Protein 7MBF (pdb70)

Structure (mmCIF, N/CA/C/O backbone):
data_7MBF
#
_entry.id   7MBF
#
_cell.length_a   78.936
_cell.length_b   90.937
_cell.length_c   144.801
_cell.angle_alpha   90.000
_cell.angle_beta   93.529
_cell.angle_gamma   90.000
#
_symmetry.space_group_name_H-M   'P 1 21 1'
#
loop_
_entity.id
_entity.type
_entity.pdbx_description
1 polymer 'NADPH-dependent codeinone reductase 1-3'
2 water water
#
loop_
_atom_site.group_PDB
_atom_site.id
_atom_site.type_symbol
_atom_site.label_atom_id
_atom_site.label_alt_id
_atom_site.label_comp_id
_atom_site.label_asym_id
_atom_site.label_entity_id
_atom_site.label_seq_id
_atom_site.pdbx_PDB_ins_code
_atom_site.Cartn_x
_atom_site.Cartn_y
_atom_site.Cartn_z
_atom_site.occupancy
_atom_site.B_iso_or_equiv
_atom_site.auth_seq_id
_atom_site.auth_comp_id
_atom_site.auth_asym_id
_atom_site.auth_atom_id
_atom_site.pdbx_PDB_model_num
ATOM 1 N N . GLY A 1 10 ? -24.48705 -16.85229 -3.51350 1.000 43.30778 5 GLY A N 1
ATOM 2 C CA . GLY A 1 10 ? -25.84516 -16.64098 -3.97939 1.000 39.16676 5 GLY A CA 1
ATOM 3 C C . GLY A 1 10 ? -26.33208 -17.73725 -4.90610 1.000 37.62345 5 GLY A C 1
ATOM 4 O O . GLY A 1 10 ? -25.94585 -18.89783 -4.76473 1.000 38.24227 5 GLY A O 1
ATOM 5 N N . VAL A 1 11 ? -27.18257 -17.36813 -5.85894 1.000 33.04340 6 VAL A N 1
ATOM 6 C CA . VAL A 1 11 ? -27.72676 -18.31705 -6.82692 1.000 21.80132 6 VAL A CA 1
ATOM 7 C C . VAL A 1 11 ? -26.66275 -18.62572 -7.87360 1.000 34.46968 6 VAL A C 1
ATOM 8 O O . VAL A 1 11 ? -26.23158 -17.72135 -8.60426 1.000 39.97709 6 VAL A O 1
ATOM 12 N N . PRO A 1 12 ? -26.21234 -19.87353 -7.98195 1.000 29.43106 7 PRO A N 1
ATOM 13 C CA . PRO A 1 12 ? -25.18447 -20.20240 -8.97461 1.000 29.88153 7 PRO A CA 1
ATOM 14 C C . PRO A 1 12 ? -25.69551 -20.03212 -10.39593 1.000 30.30747 7 PRO A C 1
ATOM 15 O O . PRO A 1 12 ? -26.88447 -20.19508 -10.68355 1.000 29.57783 7 PRO A O 1
ATOM 19 N N . MET A 1 13 ? -24.77131 -19.68683 -11.28786 1.000 33.45966 8 MET A N 1
ATOM 20 C CA . MET A 1 13 ? -25.07185 -19.53825 -12.70308 1.000 31.90155 8 MET A CA 1
ATOM 21 C C . MET A 1 13 ? -24.86849 -20.86342 -13.42373 1.000 31.05155 8 MET A C 1
ATOM 22 O O . MET A 1 13 ? -23.92571 -21.60541 -13.13360 1.000 30.44548 8 MET A O 1
ATOM 27 N N . ILE A 1 14 ? -25.76020 -21.15591 -14.36540 1.000 23.96307 9 ILE A N 1
ATOM 28 C CA . ILE A 1 14 ? -25.67117 -22.34621 -15.20146 1.000 24.45598 9 ILE A CA 1
ATOM 29 C C . ILE A 1 14 ? -25.27622 -21.90965 -16.60345 1.000 29.57610 9 ILE A C 1
ATOM 30 O O . ILE A 1 14 ? -25.92727 -21.04018 -17.19593 1.000 30.76834 9 ILE A O 1
ATOM 35 N N . THR A 1 15 ? -24.20549 -22.50355 -17.12645 1.000 30.16662 10 THR A N 1
ATOM 36 C CA . THR A 1 15 ? -23.72842 -22.19749 -18.47044 1.000 19.68252 10 THR A CA 1
ATOM 37 C C . THR A 1 15 ? -24.50323 -23.04335 -19.47133 1.000 24.39806 10 THR A C 1
ATOM 38 O O . THR A 1 15 ? -24.38478 -24.27348 -19.48257 1.000 29.60891 10 THR A O 1
ATOM 42 N N . LEU A 1 16 ? -25.30021 -22.38499 -20.30554 1.000 16.01981 11 LEU A N 1
ATOM 43 C CA . LEU A 1 16 ? -26.05894 -23.07449 -21.33230 1.000 29.16797 11 LEU A CA 1
ATOM 44 C C . LEU A 1 16 ? -25.14938 -23.43015 -22.51005 1.000 36.53639 11 LEU A C 1
ATOM 45 O O . LEU A 1 16 ? -23.98771 -23.02095 -22.58012 1.000 28.68422 11 LEU A O 1
ATOM 50 N N . SER A 1 17 ? -25.69493 -24.21054 -23.44771 1.000 29.26195 12 SER A N 1
ATOM 51 C CA . SER A 1 17 ? -24.86363 -24.76968 -24.50977 1.000 30.74808 12 SER A CA 1
ATOM 52 C C . SER A 1 17 ? -24.33500 -23.68971 -25.44490 1.000 38.07382 12 SER A C 1
ATOM 53 O O . SER A 1 17 ? -23.30177 -23.88464 -26.09415 1.000 33.76727 12 SER A O 1
ATOM 56 N N . SER A 1 18 ? -25.02690 -22.55574 -25.54293 1.000 40.42482 13 SER A N 1
ATOM 57 C CA . SER A 1 18 ? -24.60084 -21.46725 -26.41413 1.000 24.97955 13 SER A CA 1
ATOM 58 C C . SER A 1 18 ? -23.63836 -20.49886 -25.73277 1.000 27.99687 13 SER A C 1
ATOM 59 O O . SER A 1 18 ? -23.24628 -19.49889 -26.34523 1.000 26.84976 13 SER A O 1
ATOM 62 N N . GLY A 1 19 ? -23.24283 -20.77221 -24.49139 1.000 34.52300 14 GLY A N 1
ATOM 63 C CA . GLY A 1 19 ? -22.39194 -19.87715 -23.73694 1.000 30.87977 14 GLY A CA 1
ATOM 64 C C . GLY A 1 19 ? -23.12041 -18.86820 -22.87554 1.000 34.58944 14 GLY A C 1
ATOM 65 O O . GLY A 1 19 ? -22.46163 -18.08593 -22.17819 1.000 27.48076 14 GLY A O 1
ATOM 66 N N . ILE A 1 20 ? -24.45026 -18.86023 -22.89787 1.000 32.51659 15 ILE A N 1
ATOM 67 C CA . ILE A 1 20 ? -25.23213 -17.88534 -22.14541 1.000 42.58010 15 ILE A CA 1
ATOM 68 C C . ILE A 1 20 ? -25.36046 -18.35871 -20.70484 1.000 32.68489 15 ILE A C 1
ATOM 69 O O . ILE A 1 20 ? -25.66951 -19.52858 -20.45231 1.000 21.88826 15 ILE A O 1
ATOM 74 N N . ARG A 1 21 ? -25.10722 -17.45838 -19.75524 1.000 28.65357 16 ARG A N 1
ATOM 75 C CA . ARG A 1 21 ? -25.22299 -17.80417 -18.34505 1.000 36.67455 16 ARG A CA 1
ATOM 76 C C . ARG A 1 21 ? -26.67389 -17.68879 -17.90728 1.000 33.98140 16 ARG A C 1
ATOM 77 O O . ARG A 1 21 ? -27.40382 -16.79574 -18.35007 1.000 33.10479 16 ARG A O 1
ATOM 85 N N . MET A 1 22 ? -27.08903 -18.60486 -17.03649 1.000 30.56135 17 MET A N 1
ATOM 86 C CA . MET A 1 22 ? -28.46439 -18.66900 -16.58623 1.000 25.62913 17 MET A CA 1
ATOM 87 C C . MET A 1 22 ? -28.48263 -18.83031 -15.07171 1.000 24.45855 17 MET A C 1
ATOM 88 O O . MET A 1 22 ? -27.81084 -19.73000 -14.53662 1.000 37.81166 17 MET A O 1
ATOM 93 N N . PRO A 1 23 ? -29.21408 -17.98744 -14.34848 1.000 25.56659 18 PRO A N 1
ATOM 94 C CA . PRO A 1 23 ? -29.41078 -18.23033 -12.91414 1.000 29.26175 18 PRO A CA 1
ATOM 95 C C . PRO A 1 23 ? -30.16815 -19.53326 -12.70496 1.000 23.61028 18 PRO A C 1
ATOM 96 O O . PRO A 1 23 ? -31.24782 -19.73923 -13.26524 1.000 23.51077 18 PRO A O 1
ATOM 100 N N . ALA A 1 24 ? -29.58286 -20.42073 -11.89519 1.000 25.29781 19 ALA A N 1
ATOM 101 C CA . ALA A 1 24 ? -30.11872 -21.77113 -11.75027 1.000 19.36193 19 ALA A CA 1
ATOM 102 C C . ALA A 1 24 ? -31.53334 -21.77200 -11.18571 1.000 32.66660 19 ALA A C 1
ATOM 103 O O . ALA A 1 24 ? -32.32373 -22.67107 -11.49647 1.000 35.15642 19 ALA A O 1
ATOM 105 N N . LEU A 1 25 ? -31.87266 -20.78481 -10.36162 1.000 27.57606 20 LEU A N 1
ATOM 106 C CA . LEU A 1 25 ? -33.18164 -20.70127 -9.72703 1.000 20.57988 20 LEU A CA 1
ATOM 107 C C . LEU A 1 25 ? -33.90216 -19.46204 -10.23694 1.000 27.02754 20 LEU A C 1
ATOM 108 O O . LEU A 1 25 ? -33.38951 -18.34488 -10.11211 1.000 25.95202 20 LEU A O 1
ATOM 113 N N . GLY A 1 26 ? -35.09163 -19.66253 -10.81054 1.000 24.95099 21 GLY A N 1
ATOM 114 C CA . GLY A 1 26 ? -35.92167 -18.57765 -11.27848 1.000 21.48798 21 GLY A CA 1
ATOM 115 C C . GLY A 1 26 ? -37.29046 -18.60967 -10.61215 1.000 34.48076 21 GLY A C 1
ATOM 116 O O . GLY A 1 26 ? -37.65823 -19.57237 -9.92701 1.000 29.73308 21 GLY A O 1
ATOM 117 N N . MET A 1 27 ? -38.04480 -17.53278 -10.82055 1.000 24.97026 22 MET A N 1
ATOM 118 C CA . MET A 1 27 ? -39.39747 -17.40352 -10.29402 1.000 31.87740 22 MET A CA 1
ATOM 119 C C . MET A 1 27 ? -40.37061 -17.20756 -11.44441 1.000 35.54793 22 MET A C 1
ATOM 120 O O . MET A 1 27 ? -40.19655 -16.29563 -12.25716 1.000 34.09403 22 MET A O 1
ATOM 125 N N . GLY A 1 28 ? -41.39745 -18.05816 -11.49988 1.000 33.24366 23 GLY A N 1
ATOM 126 C CA . GLY A 1 28 ? -42.39006 -17.99209 -12.54979 1.000 41.21079 23 GLY A CA 1
ATOM 127 C C . GLY A 1 28 ? -43.62432 -17.20610 -12.14405 1.000 33.73979 23 GLY A C 1
ATOM 128 O O . GLY A 1 28 ? -43.71019 -16.62478 -11.06135 1.000 36.34901 23 GLY A O 1
ATOM 129 N N . THR A 1 29 ? -44.59903 -17.18813 -13.05017 1.000 33.94107 24 THR A N 1
ATOM 130 C CA . THR A 1 29 ? -45.86307 -16.50082 -12.84122 1.000 55.28892 24 THR A CA 1
ATOM 131 C C . THR A 1 29 ? -46.97028 -17.52042 -12.61937 1.000 55.73298 24 THR A C 1
ATOM 132 O O . THR A 1 29 ? -46.93963 -18.62010 -13.17865 1.000 47.49818 24 THR A O 1
ATOM 136 N N . ALA A 1 30 ? -47.95110 -17.14477 -11.79738 1.000 52.72902 25 ALA A N 1
ATOM 137 C CA . ALA A 1 30 ? -49.10594 -18.00617 -11.56520 1.000 43.90357 25 ALA A CA 1
ATOM 138 C C . ALA A 1 30 ? -49.81612 -18.30847 -12.88039 1.000 35.46716 25 ALA A C 1
ATOM 139 O O . ALA A 1 30 ? -50.12324 -17.40247 -13.66146 1.000 35.22960 25 ALA A O 1
ATOM 141 N N . GLU A 1 31 ? -50.07584 -19.59200 -13.12453 1.000 34.79223 26 GLU A N 1
ATOM 142 C CA . GLU A 1 31 ? -50.60968 -20.04588 -14.40859 1.000 46.79861 26 GLU A CA 1
ATOM 143 C C . GLU A 1 31 ? -52.10856 -19.75324 -14.53249 1.000 57.85138 26 GLU A C 1
ATOM 144 O O . GLU A 1 31 ? -52.92711 -20.65001 -14.73595 1.000 62.67724 26 GLU A O 1
ATOM 150 N N . THR A 1 32 ? -52.45777 -18.47295 -14.41633 1.000 64.00053 27 THR A N 1
ATOM 151 C CA . THR A 1 32 ? -53.82996 -18.01217 -14.57073 1.000 71.43865 27 THR A CA 1
ATOM 152 C C . THR A 1 32 ? -53.94859 -17.27457 -15.89708 1.000 66.85773 27 THR A C 1
ATOM 153 O O . THR A 1 32 ? -53.30521 -16.23727 -16.09350 1.000 47.94298 27 THR A O 1
ATOM 157 N N . MET A 1 33 ? -54.76120 -17.81150 -16.80714 1.000 61.19418 28 MET A N 1
ATOM 158 C CA . MET A 1 33 ? -54.98893 -17.17405 -18.10460 1.000 66.40629 28 MET A CA 1
ATOM 159 C C . MET A 1 33 ? -55.93489 -15.98218 -18.01419 1.000 73.67111 28 MET A C 1
ATOM 160 O O . MET A 1 33 ? -56.73511 -15.74255 -18.92149 1.000 79.22726 28 MET A O 1
ATOM 165 N N . VAL A 1 34 ? -55.85941 -15.22767 -16.91997 1.000 74.78969 29 VAL A N 1
ATOM 166 C CA . VAL A 1 34 ? -56.66261 -14.02975 -16.71435 1.000 55.48866 29 VAL A CA 1
ATOM 167 C C . VAL A 1 34 ? -55.70312 -12.84686 -16.64313 1.000 55.71675 29 VAL A C 1
ATOM 168 O O . VAL A 1 34 ? -54.48212 -13.02619 -16.71621 1.000 75.04405 29 VAL A O 1
ATOM 172 N N . LYS A 1 35 ? -56.24121 -11.63425 -16.50712 1.000 47.15404 30 LYS A N 1
ATOM 173 C CA . LYS A 1 35 ? -55.43802 -10.41957 -16.41704 1.000 49.67684 30 LYS A CA 1
ATOM 174 C C . LYS A 1 35 ? -54.48191 -10.45187 -15.22902 1.000 50.79179 30 LYS A C 1
ATOM 175 O O . LYS A 1 35 ? -54.50167 -11.39075 -14.42596 1.000 58.22937 30 LYS A O 1
ATOM 181 N N . GLY A 1 36 ? -53.64927 -9.42570 -15.10506 1.000 59.50610 31 GLY A N 1
ATOM 182 C CA . GLY A 1 36 ? -52.62753 -9.36069 -14.06971 1.000 55.99879 31 GLY A CA 1
ATOM 183 C C . GLY A 1 36 ? -53.02732 -8.41070 -12.95472 1.000 63.93544 31 GLY A C 1
ATOM 184 O O . GLY A 1 36 ? -53.52368 -7.31163 -13.21220 1.000 76.08267 31 GLY A O 1
ATOM 185 N N . THR A 1 37 ? -52.80265 -8.84482 -11.71829 1.000 62.68371 32 THR A N 1
ATOM 186 C CA . THR A 1 37 ? -53.04690 -8.01942 -10.54533 1.000 56.95067 32 THR A CA 1
ATOM 187 C C . THR A 1 37 ? -51.81173 -7.19690 -10.20064 1.000 56.13011 32 THR A C 1
ATOM 188 O O . THR A 1 37 ? -50.68372 -7.55705 -10.54806 1.000 62.97651 32 THR A O 1
ATOM 192 N N . GLU A 1 38 ? -52.03868 -6.07962 -9.50761 1.000 52.31603 33 GLU A N 1
ATOM 193 C CA . GLU A 1 38 ? -50.93669 -5.27712 -8.99350 1.000 52.34599 33 GLU A CA 1
ATOM 194 C C . GLU A 1 38 ? -50.26064 -5.93112 -7.79573 1.000 47.29645 33 GLU A C 1
ATOM 195 O O . GLU A 1 38 ? -49.17236 -5.49001 -7.40250 1.000 54.24746 33 GLU A O 1
ATOM 201 N N . ARG A 1 39 ? -50.87986 -6.96082 -7.20777 1.000 33.77232 34 ARG A N 1
ATOM 202 C CA . ARG A 1 39 ? -50.20793 -7.79185 -6.21821 1.000 43.84844 34 ARG A CA 1
ATOM 203 C C . ARG A 1 39 ? -49.22211 -8.75804 -6.85452 1.000 43.31937 34 ARG A C 1
ATOM 204 O O . ARG A 1 39 ? -48.26468 -9.16861 -6.19035 1.000 47.17938 34 ARG A O 1
ATOM 212 N N . GLU A 1 40 ? -49.43030 -9.11947 -8.12331 1.000 44.79709 35 GLU A N 1
ATOM 213 C CA . GLU A 1 40 ? -48.41419 -9.86664 -8.85677 1.000 41.55191 35 GLU A CA 1
ATOM 214 C C . GLU A 1 40 ? -47.19721 -8.99450 -9.12811 1.000 42.38742 35 GLU A C 1
ATOM 215 O O . GLU A 1 40 ? -46.05315 -9.44048 -8.97863 1.000 37.34679 35 GLU A O 1
ATOM 221 N N . LYS A 1 41 ? -47.43084 -7.74628 -9.54539 1.000 47.32752 36 LYS A N 1
ATOM 222 C CA . LYS A 1 41 ? -46.32962 -6.82492 -9.80655 1.000 25.33543 36 LYS A CA 1
ATOM 223 C C . LYS A 1 41 ? -45.49274 -6.60724 -8.55336 1.000 37.35747 36 LYS A C 1
ATOM 224 O O . LYS A 1 41 ? -44.25698 -6.59945 -8.61353 1.000 29.09072 36 LYS A O 1
ATOM 230 N N . LEU A 1 42 ? -46.15035 -6.43990 -7.40404 1.000 35.22565 37 LEU A N 1
ATOM 231 C CA . LEU A 1 42 ? -45.42068 -6.23056 -6.15887 1.000 28.73003 37 LEU A CA 1
ATOM 232 C C . LEU A 1 42 ? -44.68681 -7.48888 -5.71329 1.000 34.53280 37 LEU A C 1
ATOM 233 O O . LEU A 1 42 ? -43.68499 -7.39618 -4.99533 1.000 37.83433 37 LEU A O 1
ATOM 238 N N . ALA A 1 43 ? -45.16323 -8.66753 -6.11976 1.000 25.89509 38 ALA A N 1
ATOM 239 C CA . ALA A 1 43 ? -44.44062 -9.89392 -5.80055 1.000 30.95618 38 ALA A CA 1
ATOM 240 C C . ALA A 1 43 ? -43.16664 -10.01121 -6.62848 1.000 25.47148 38 ALA A C 1
ATOM 241 O O . ALA A 1 43 ? -42.12578 -10.44096 -6.11702 1.000 22.26662 38 ALA A O 1
ATOM 243 N N . PHE A 1 44 ? -43.22985 -9.63482 -7.90905 1.000 25.62530 39 PHE A N 1
ATOM 244 C CA . PHE A 1 44 ? -42.02937 -9.61473 -8.74089 1.000 32.41304 39 PHE A CA 1
ATOM 245 C C . PHE A 1 44 ? -41.00657 -8.62366 -8.20203 1.000 32.50607 39 PHE A C 1
ATOM 246 O O . PHE A 1 44 ? -39.81186 -8.93077 -8.11493 1.000 28.15030 39 PHE A O 1
ATOM 254 N N . LEU A 1 45 ? -41.46015 -7.41772 -7.84935 1.000 28.26785 40 LEU A N 1
ATOM 255 C CA . LEU A 1 45 ? -40.55424 -6.41412 -7.30174 1.000 20.64130 40 LEU A CA 1
ATOM 256 C C . LEU A 1 45 ? -39.94824 -6.88264 -5.98617 1.000 23.03392 40 LEU A C 1
ATOM 257 O O . LEU A 1 45 ? -38.78062 -6.59815 -5.69470 1.000 24.35892 40 LEU A O 1
ATOM 262 N N . LYS A 1 46 ? -40.72648 -7.60783 -5.17923 1.000 36.83116 41 LYS A N 1
ATOM 263 C CA . LYS A 1 46 ? -40.19773 -8.13115 -3.92479 1.000 24.19463 41 LYS A CA 1
ATOM 264 C C . LYS A 1 46 ? -39.13774 -9.19531 -4.17795 1.000 26.55990 41 LYS A C 1
ATOM 265 O O . LYS A 1 46 ? -38.13433 -9.26217 -3.45910 1.000 30.39862 41 LYS A O 1
ATOM 271 N N . ALA A 1 47 ? -39.33821 -10.02966 -5.20166 1.000 38.85505 42 ALA A N 1
ATOM 272 C CA . ALA A 1 47 ? -38.35150 -11.05523 -5.52548 1.000 27.91630 42 ALA A CA 1
ATOM 273 C C . ALA A 1 47 ? -37.02965 -10.43334 -5.95546 1.000 27.36924 42 ALA A C 1
ATOM 274 O O . ALA A 1 47 ? -35.95576 -10.92534 -5.58914 1.000 31.27920 42 ALA A O 1
ATOM 276 N N . ILE A 1 48 ? -37.08762 -9.35230 -6.73718 1.000 29.24101 43 ILE A N 1
ATOM 277 C CA . ILE A 1 48 ? -35.86775 -8.65250 -7.13143 1.000 25.82500 43 ILE A CA 1
ATOM 278 C C . ILE A 1 48 ? -35.16059 -8.09054 -5.90608 1.000 28.33498 43 ILE A C 1
ATOM 279 O O . ILE A 1 48 ? -33.93153 -8.16857 -5.78695 1.000 27.22164 43 ILE A O 1
ATOM 284 N N . GLU A 1 49 ? -35.92790 -7.52643 -4.97084 1.000 36.38105 44 GLU A N 1
ATOM 285 C CA . GLU A 1 49 ? -35.34330 -6.98287 -3.75022 1.000 34.01106 44 GLU A CA 1
ATOM 286 C C . GLU A 1 49 ? -34.71702 -8.07505 -2.89217 1.000 33.14333 44 GLU A C 1
ATOM 287 O O . GLU A 1 49 ? -33.71128 -7.83259 -2.21475 1.000 41.04533 44 GLU A O 1
ATOM 293 N N . VAL A 1 50 ? -35.28648 -9.28033 -2.91432 1.000 44.31750 45 VAL A N 1
ATOM 294 C CA . VAL A 1 50 ? -34.74838 -10.37493 -2.11241 1.000 34.35142 45 VAL A CA 1
ATOM 295 C C . VAL A 1 50 ? -33.48388 -10.94976 -2.74408 1.000 36.41055 45 VAL A C 1
ATOM 296 O O . VAL A 1 50 ? -32.53607 -11.31699 -2.04014 1.000 39.72631 45 VAL A O 1
ATOM 300 N N . GLY A 1 51 ? -33.43932 -11.03569 -4.07172 1.000 29.65284 46 GLY A N 1
ATOM 301 C CA . GLY A 1 51 ? -32.23728 -11.49330 -4.74184 1.000 31.87823 46 GLY A CA 1
ATOM 302 C C . GLY A 1 51 ? -32.48879 -12.37137 -5.95096 1.000 20.61047 46 GLY A C 1
ATOM 303 O O . GLY A 1 51 ? -31.59406 -13.09985 -6.38907 1.000 23.85612 46 GLY A O 1
ATOM 304 N N . TYR A 1 52 ? -33.70181 -12.32142 -6.49565 1.000 28.78443 47 TYR A N 1
ATOM 305 C CA . TYR A 1 52 ? -34.03875 -13.06517 -7.70242 1.000 22.31800 47 TYR A CA 1
ATOM 306 C C . TYR A 1 52 ? -33.66126 -12.24941 -8.93070 1.000 27.04402 47 TYR A C 1
ATOM 307 O O . TYR A 1 52 ? -33.94904 -11.05030 -9.00000 1.000 35.28209 47 TYR A O 1
ATOM 316 N N . ARG A 1 53 ? -33.01610 -12.90416 -9.89730 1.000 24.49058 48 ARG A N 1
ATOM 317 C CA . ARG A 1 53 ? -32.67624 -12.28096 -11.16720 1.000 20.19666 48 ARG A CA 1
ATOM 318 C C . ARG A 1 53 ? -33.23411 -13.01807 -12.37430 1.000 19.02586 48 ARG A C 1
ATOM 319 O O . ARG A 1 53 ? -33.30280 -12.42705 -13.45704 1.000 20.21364 48 ARG A O 1
ATOM 327 N N . HIS A 1 54 ? -33.63770 -14.27527 -12.21967 1.000 21.41505 49 HIS A N 1
ATOM 328 C CA . HIS A 1 54 ? -34.22207 -15.06872 -13.29248 1.000 16.81814 49 HIS A CA 1
ATOM 329 C C . HIS A 1 54 ? -35.73511 -15.08740 -13.11196 1.000 19.34127 49 HIS A C 1
ATOM 330 O O . HIS A 1 54 ? -36.23365 -15.53944 -12.07665 1.000 27.86857 49 HIS A O 1
ATOM 337 N N . PHE A 1 55 ? -36.46005 -14.59706 -14.11411 1.000 21.25068 50 PHE A N 1
ATOM 338 C CA . PHE A 1 55 ? -37.91347 -14.54632 -14.07172 1.000 18.89326 50 PHE A CA 1
ATOM 339 C C . PHE A 1 55 ? -38.48239 -15.16623 -15.33735 1.000 25.17021 50 PHE A C 1
ATOM 340 O O . PHE A 1 55 ? -37.96185 -14.95187 -16.43602 1.000 36.71470 50 PHE A O 1
ATOM 348 N N . ASP A 1 56 ? -39.55563 -15.93539 -15.17185 1.000 28.66451 51 ASP A N 1
ATOM 349 C CA . ASP A 1 56 ? -40.09659 -16.78481 -16.22783 1.000 33.77669 51 ASP A CA 1
ATOM 350 C C . ASP A 1 56 ? -41.59015 -16.51529 -16.35151 1.000 39.37256 51 ASP A C 1
ATOM 351 O O . ASP A 1 56 ? -42.36835 -16.90455 -15.47518 1.000 39.05509 51 ASP A O 1
ATOM 356 N N . THR A 1 57 ? -41.99170 -15.85493 -17.43009 1.000 25.86100 52 THR A N 1
ATOM 357 C CA . THR A 1 57 ? -43.39436 -15.56280 -17.69000 1.000 34.59665 52 THR A CA 1
ATOM 358 C C . THR A 1 57 ? -43.84641 -16.28310 -18.95706 1.000 38.62511 52 THR A C 1
ATOM 359 O O . THR A 1 57 ? -43.09736 -17.04711 -19.57083 1.000 41.02915 52 THR A O 1
ATOM 363 N N . ALA A 1 58 ? -45.09715 -16.03521 -19.33734 1.000 37.09407 53 ALA A N 1
ATOM 364 C CA . ALA A 1 58 ? -45.66130 -16.58525 -20.55886 1.000 26.97805 53 ALA A CA 1
ATOM 365 C C . ALA A 1 58 ? -46.77320 -15.66421 -21.03328 1.000 37.34188 53 ALA A C 1
ATOM 366 O O . ALA A 1 58 ? -47.47310 -15.04705 -20.22579 1.000 46.62240 53 ALA A O 1
ATOM 368 N N . ALA A 1 59 ? -46.92598 -15.57362 -22.35599 1.000 46.30271 54 ALA A N 1
ATOM 369 C CA . ALA A 1 59 ? -47.95055 -14.70769 -22.92639 1.000 52.00102 54 ALA A CA 1
ATOM 370 C C . ALA A 1 59 ? -49.35900 -15.22858 -22.67405 1.000 42.78000 54 ALA A C 1
ATOM 371 O O . ALA A 1 59 ? -50.32286 -14.47101 -22.82813 1.000 49.79012 54 ALA A O 1
ATOM 373 N N . ALA A 1 60 ? -49.49996 -16.49640 -22.28760 1.000 28.73087 55 ALA A N 1
ATOM 374 C CA . ALA A 1 60 ? -50.81053 -17.09042 -22.06290 1.000 40.11241 55 ALA A CA 1
ATOM 375 C C . ALA A 1 60 ? -51.42032 -16.71109 -20.72011 1.000 48.31855 55 ALA A C 1
ATOM 376 O O . ALA A 1 60 ? -52.57290 -17.07266 -20.45988 1.000 47.01126 55 ALA A O 1
ATOM 378 N N . TYR A 1 61 ? -50.68714 -15.99708 -19.86806 1.000 38.05619 56 TYR A N 1
ATOM 379 C CA . TYR A 1 61 ? -51.16007 -15.64297 -18.53718 1.000 36.81675 56 TYR A CA 1
ATOM 380 C C . TYR A 1 61 ? -51.43000 -14.15121 -18.38990 1.000 55.03621 56 TYR A C 1
ATOM 381 O O . TYR A 1 61 ? -51.81533 -13.70875 -17.30121 1.000 63.73264 56 TYR A O 1
ATOM 390 N N . GLN A 1 62 ? -51.24552 -13.37482 -19.46351 1.000 45.49923 57 GLN A N 1
ATOM 391 C CA . GLN A 1 62 ? -51.40337 -11.92100 -19.47128 1.000 56.41940 57 GLN A CA 1
ATOM 392 C C . GLN A 1 62 ? -50.83852 -11.27805 -18.21012 1.000 55.49651 57 GLN A C 1
ATOM 393 O O . GLN A 1 62 ? -51.46216 -10.38827 -17.62148 1.000 59.81556 57 GLN A O 1
ATOM 399 N N . SER A 1 63 ? -49.66479 -11.73778 -17.78366 1.000 57.51259 58 SER A N 1
ATOM 400 C CA . SER A 1 63 ? -48.98093 -11.18369 -16.62497 1.000 53.66021 58 SER A CA 1
ATOM 401 C C . SER A 1 63 ? -47.65812 -10.53737 -17.00775 1.000 48.69946 58 SER A C 1
ATOM 402 O O . SER A 1 63 ? -46.90347 -10.11819 -16.12091 1.000 54.30069 58 SER A O 1
ATOM 405 N N . GLU A 1 64 ? -47.36001 -10.44949 -18.30654 1.000 49.52393 59 GLU A N 1
ATOM 406 C CA . GLU A 1 64 ? -46.09640 -9.87304 -18.75203 1.000 44.87219 59 GLU A CA 1
ATOM 407 C C . GLU A 1 64 ? -45.99885 -8.39713 -18.38741 1.000 46.40590 59 GLU A C 1
ATOM 408 O O . GLU A 1 64 ? -44.92348 -7.91674 -18.01025 1.000 39.32156 59 GLU A O 1
ATOM 414 N N . GLU A 1 65 ? -47.11021 -7.66224 -18.48630 1.000 52.50300 60 GLU A N 1
ATOM 415 C CA . GLU A 1 65 ? -47.07589 -6.24064 -18.15983 1.000 59.49251 60 GLU A CA 1
ATOM 416 C C . GLU A 1 65 ? -46.80322 -6.01374 -16.67855 1.000 49.54916 60 GLU A C 1
ATOM 417 O O . GLU A 1 65 ? -46.25131 -4.97304 -16.30482 1.000 54.16966 60 GLU A O 1
ATOM 423 N N . CYS A 1 66 ? -47.16680 -6.97338 -15.82546 1.000 33.73822 61 CYS A N 1
ATOM 424 C CA . CYS A 1 66 ? -46.84892 -6.84994 -14.40744 1.000 49.88767 61 CYS A CA 1
ATOM 425 C C . CYS A 1 66 ? -45.35823 -7.04001 -14.16472 1.000 34.99453 61 CYS A C 1
ATOM 426 O O . CYS A 1 66 ? -44.77062 -6.36521 -13.31130 1.000 36.58249 61 CYS A O 1
ATOM 429 N N . LEU A 1 67 ? -44.73002 -7.95593 -14.90592 1.000 48.23354 62 LEU A N 1
ATOM 430 C CA . LEU A 1 67 ? -43.28272 -8.10752 -14.81695 1.000 32.70806 62 LEU A CA 1
ATOM 431 C C . LEU A 1 67 ? -42.56199 -6.92963 -15.45927 1.000 40.58330 62 LEU A C 1
ATOM 432 O O . LEU A 1 67 ? -41.49345 -6.52678 -14.98686 1.000 38.96244 62 LEU A O 1
ATOM 437 N N . GLY A 1 68 ? -43.12958 -6.36281 -16.52599 1.000 44.60674 63 GLY A N 1
ATOM 438 C CA . GLY A 1 68 ? -42.52862 -5.18571 -17.13123 1.000 35.46076 63 GLY A CA 1
ATOM 439 C C . GLY A 1 68 ? -42.56199 -3.97906 -16.21312 1.000 41.38688 63 GLY A C 1
ATOM 440 O O . GLY A 1 68 ? -41.59521 -3.21487 -16.14210 1.000 38.20260 63 GLY A O 1
ATOM 441 N N . GLU A 1 69 ? -43.67451 -3.78949 -15.49858 1.000 49.02637 64 GLU A N 1
ATOM 442 C CA . GLU A 1 69 ? -43.74986 -2.71117 -14.51805 1.000 31.38527 64 GLU A CA 1
ATOM 443 C C . GLU A 1 69 ? -42.80124 -2.95824 -13.35252 1.000 31.21228 64 GLU A C 1
ATOM 444 O O . GLU A 1 69 ? -42.19150 -2.01764 -12.83022 1.000 45.75227 64 GLU A O 1
ATOM 450 N N . ALA A 1 70 ? -42.66472 -4.21702 -12.93030 1.000 34.00401 65 ALA A N 1
ATOM 451 C CA . ALA A 1 70 ? -41.80210 -4.52516 -11.79485 1.000 27.90065 65 ALA A CA 1
ATOM 452 C C . ALA A 1 70 ? -40.33293 -4.33004 -12.14414 1.000 34.89556 65 ALA A C 1
ATOM 453 O O . ALA A 1 70 ? -39.55003 -3.86274 -11.30918 1.000 42.70339 65 ALA A O 1
ATOM 455 N N . ILE A 1 71 ? -39.93809 -4.68896 -13.36878 1.000 32.56905 66 ILE A N 1
ATOM 456 C CA . ILE A 1 71 ? -38.56545 -4.44814 -13.80650 1.000 27.42384 66 ILE A CA 1
ATOM 457 C C . ILE A 1 71 ? -38.28170 -2.95340 -13.85576 1.000 36.34160 66 ILE A C 1
ATOM 458 O O . ILE A 1 71 ? -37.22615 -2.48978 -13.40524 1.000 29.83500 66 ILE A O 1
ATOM 463 N N . ALA A 1 72 ? -39.22428 -2.17597 -14.39480 1.000 38.11788 67 ALA A N 1
ATOM 464 C CA . ALA A 1 72 ? -39.03430 -0.73327 -14.50081 1.000 24.83845 67 ALA A CA 1
ATOM 465 C C . ALA A 1 72 ? -38.85776 -0.09871 -13.12708 1.000 33.79521 67 ALA A C 1
ATOM 466 O O . ALA A 1 72 ? -37.96001 0.72607 -12.92253 1.000 34.67624 67 ALA A O 1
ATOM 468 N N . GLU A 1 73 ? -39.70202 -0.48086 -12.16574 1.000 32.70644 68 GLU A N 1
ATOM 469 C CA . GLU A 1 73 ? -39.59896 0.09522 -10.82937 1.000 28.96878 68 GLU A CA 1
ATOM 470 C C . GLU A 1 73 ? -38.39418 -0.44648 -10.07029 1.000 29.73199 68 GLU A C 1
ATOM 471 O O . GLU A 1 73 ? -37.84952 0.24706 -9.20352 1.000 32.04352 68 GLU A O 1
ATOM 477 N N . ALA A 1 74 ? -37.96415 -1.67412 -10.37462 1.000 29.50354 69 ALA A N 1
ATOM 478 C CA . ALA A 1 74 ? -36.74564 -2.19440 -9.76291 1.000 33.32811 69 ALA A CA 1
ATOM 479 C C . ALA A 1 74 ? -35.51942 -1.41331 -10.21220 1.000 35.98896 69 ALA A C 1
ATOM 480 O O . ALA A 1 74 ? -34.57109 -1.24679 -9.43526 1.000 34.67894 69 ALA A O 1
ATOM 482 N N . LEU A 1 75 ? -35.51844 -0.93177 -11.45739 1.000 28.81398 70 LEU A N 1
ATOM 483 C CA . LEU A 1 75 ? -34.44269 -0.06040 -11.91451 1.000 31.45731 70 LEU A CA 1
ATOM 484 C C . LEU A 1 75 ? -34.57043 1.33854 -11.32469 1.000 32.59574 70 LEU A C 1
ATOM 485 O O . LEU A 1 75 ? -33.55560 1.98785 -11.04707 1.000 44.35681 70 LEU A O 1
ATOM 490 N N . GLN A 1 76 ? -35.80068 1.81250 -11.11634 1.000 31.05810 71 GLN A N 1
ATOM 491 C CA . GLN A 1 76 ? -35.99559 3.11651 -10.48996 1.000 29.09041 71 GLN A CA 1
ATOM 492 C C . GLN A 1 76 ? -35.51307 3.11312 -9.04589 1.000 30.24384 71 GLN A C 1
ATOM 493 O O . GLN A 1 76 ? -34.92845 4.09726 -8.57896 1.000 31.50034 71 GLN A O 1
ATOM 499 N N . LEU A 1 77 ? -35.75222 2.02091 -8.32410 1.000 27.42098 72 LEU A N 1
ATOM 500 C CA . LEU A 1 77 ? -35.40662 1.92640 -6.91251 1.000 29.79260 72 LEU A CA 1
ATOM 501 C C . LEU A 1 77 ? -33.96507 1.49817 -6.67369 1.000 35.37175 72 LEU A C 1
ATOM 502 O O . LEU A 1 77 ? -33.57462 1.31514 -5.51599 1.000 43.49381 72 LEU A O 1
ATOM 507 N N . GLY A 1 78 ? -33.16931 1.33118 -7.72771 1.000 39.11312 73 GLY A N 1
ATOM 508 C CA . GLY A 1 78 ? -31.78569 0.93838 -7.55661 1.000 28.13488 73 GLY A CA 1
ATOM 509 C C . GLY A 1 78 ? -31.57108 -0.47018 -7.05479 1.000 40.68770 73 GLY A C 1
ATOM 510 O O . GLY A 1 78 ? -30.44465 -0.81154 -6.68095 1.000 45.47464 73 GLY A O 1
ATOM 511 N N . LEU A 1 79 ? -32.61849 -1.29913 -7.02359 1.000 40.87460 74 LEU A N 1
ATOM 512 C CA . LEU A 1 79 ? -32.44765 -2.69179 -6.62136 1.000 39.08481 74 LEU A CA 1
ATOM 513 C C . LEU A 1 79 ? -31.53288 -3.42730 -7.59192 1.000 42.57231 74 LEU A C 1
ATOM 514 O O . LEU A 1 79 ? -30.66177 -4.20051 -7.17587 1.000 28.99156 74 LEU A O 1
ATOM 519 N N . ILE A 1 80 ? -31.71882 -3.19885 -8.88833 1.000 43.20317 75 ILE A N 1
ATOM 520 C CA . ILE A 1 80 ? -30.78025 -3.62485 -9.91580 1.000 39.34692 75 ILE A CA 1
ATOM 521 C C . ILE A 1 80 ? -30.27862 -2.37930 -10.62905 1.000 36.88639 75 ILE A C 1
ATOM 522 O O . ILE A 1 80 ? -30.97740 -1.36366 -10.70898 1.000 33.79300 75 ILE A O 1
ATOM 527 N N . LYS A 1 81 ? -29.05354 -2.45697 -11.14560 1.000 43.68980 76 LYS A N 1
ATOM 528 C CA . LYS A 1 81 ? -28.45651 -1.31832 -11.82820 1.000 42.84402 76 LYS A CA 1
ATOM 529 C C . LYS A 1 81 ? -28.64523 -1.35433 -13.33732 1.000 38.80707 76 LYS A C 1
ATOM 530 O O . LYS A 1 81 ? -28.53759 -0.30622 -13.98245 1.000 54.33817 76 LYS A O 1
ATOM 536 N N . SER A 1 82 ? -28.93163 -2.51989 -13.91158 1.000 44.15931 77 SER A N 1
ATOM 537 C CA . SER A 1 82 ? -29.11664 -2.63063 -15.34987 1.000 41.33818 77 SER A CA 1
ATOM 538 C C . SER A 1 82 ? -30.04094 -3.80023 -15.65090 1.000 42.97402 77 SER A C 1
ATOM 539 O O . SER A 1 82 ? -30.22494 -4.70245 -14.82960 1.000 40.85601 77 SER A O 1
ATOM 542 N N . ARG A 1 83 ? -30.62527 -3.76921 -16.85079 1.000 35.86626 78 ARG A N 1
ATOM 543 C CA . ARG A 1 83 ? -31.48685 -4.86305 -17.28379 1.000 36.43352 78 ARG A CA 1
ATOM 544 C C . ARG A 1 83 ? -30.68464 -6.12681 -17.57466 1.000 41.77510 78 ARG A C 1
ATOM 545 O O . ARG A 1 83 ? -31.21666 -7.23686 -17.45477 1.000 33.60883 78 ARG A O 1
ATOM 553 N N . ASP A 1 84 ? -29.40675 -5.98732 -17.93956 1.000 42.93864 79 ASP A N 1
ATOM 554 C CA . ASP A 1 84 ? -28.58447 -7.16425 -18.20029 1.000 47.80513 79 ASP A CA 1
ATOM 555 C C . ASP A 1 84 ? -28.22404 -7.92905 -16.93201 1.000 37.08210 79 ASP A C 1
ATOM 556 O O . ASP A 1 84 ? -27.56096 -8.96819 -17.02568 1.000 43.09946 79 ASP A O 1
ATOM 561 N N . GLU A 1 85 ? -28.62905 -7.44038 -15.75881 1.000 40.21929 80 GLU A N 1
ATOM 562 C CA . GLU A 1 85 ? -28.53182 -8.21884 -14.53170 1.000 34.90898 80 GLU A CA 1
ATOM 563 C C . GLU A 1 85 ? -29.63588 -9.25926 -14.41136 1.000 37.66038 80 GLU A C 1
ATOM 564 O O . GLU A 1 85 ? -29.55134 -10.12966 -13.53795 1.000 39.77615 80 GLU A O 1
ATOM 570 N N . LEU A 1 86 ? -30.65724 -9.19255 -15.26067 1.000 27.89716 81 LEU A N 1
ATOM 571 C CA . LEU A 1 86 ? -31.81018 -10.07607 -15.19311 1.000 19.67022 81 LEU A CA 1
ATOM 572 C C . LEU A 1 86 ? -31.78082 -11.09210 -16.32715 1.000 29.45415 81 LEU A C 1
ATOM 573 O O . LEU A 1 86 ? -31.15064 -10.88054 -17.36705 1.000 44.70232 81 LEU A O 1
ATOM 578 N N . PHE A 1 87 ? -32.48479 -12.20162 -16.11196 1.000 28.75823 82 PHE A N 1
ATOM 579 C CA . PHE A 1 87 ? -32.65499 -13.25963 -17.10439 1.000 26.15989 82 PHE A CA 1
ATOM 580 C C . PHE A 1 87 ? -34.15690 -13.44670 -17.29696 1.000 25.44611 82 PHE A C 1
ATOM 581 O O . PHE A 1 87 ? -34.79851 -14.19358 -16.55406 1.000 32.94307 82 PHE A O 1
ATOM 589 N N . ILE A 1 88 ? -34.71495 -12.76344 -18.29243 1.000 26.10279 83 ILE A N 1
ATOM 590 C CA . ILE A 1 88 ? -36.15272 -12.75019 -18.53442 1.000 24.70616 83 ILE A CA 1
ATOM 591 C C . ILE A 1 88 ? -36.48396 -13.79774 -19.58553 1.000 27.65977 83 ILE A C 1
ATOM 592 O O . ILE A 1 88 ? -35.85061 -13.84635 -20.64751 1.000 30.76005 83 ILE A O 1
ATOM 597 N N . THR A 1 89 ? -37.47843 -14.63266 -19.29451 1.000 22.89830 84 THR A N 1
ATOM 598 C CA . THR A 1 89 ? -37.92683 -15.66998 -20.21045 1.000 27.35355 84 THR A CA 1
ATOM 599 C C . THR A 1 89 ? -39.43553 -15.58703 -20.38156 1.000 30.34415 84 THR A C 1
ATOM 600 O O . THR A 1 89 ? -40.17306 -15.44235 -19.40275 1.000 41.15888 84 THR A O 1
ATOM 604 N N . SER A 1 90 ? -39.88836 -15.67370 -21.62885 1.000 26.40430 85 SER A N 1
ATOM 605 C CA . SER A 1 90 ? -41.30359 -15.77676 -21.94321 1.000 27.54683 85 SER A CA 1
ATOM 606 C C . SER A 1 90 ? -41.50853 -16.95381 -22.88741 1.000 25.06706 85 SER A C 1
ATOM 607 O O . SER A 1 90 ? -40.55333 -17.52960 -23.41453 1.000 33.27671 85 SER A O 1
ATOM 610 N N . LYS A 1 91 ? -42.77101 -17.31660 -23.09833 1.000 30.38600 86 LYS A N 1
ATOM 611 C CA . LYS A 1 91 ? -43.11196 -18.50554 -23.86378 1.000 30.52301 86 LYS A CA 1
ATOM 612 C C . LYS A 1 91 ? -44.08503 -18.15504 -24.98067 1.000 32.03940 86 LYS A C 1
ATOM 613 O O . LYS A 1 91 ? -44.89708 -17.23423 -24.85622 1.000 34.26883 86 LYS A O 1
ATOM 619 N N . LEU A 1 92 ? -43.99370 -18.90815 -26.07470 1.000 41.28015 87 LEU A N 1
ATOM 620 C CA . LEU A 1 92 ? -44.84323 -18.71054 -27.24325 1.000 43.47304 87 LEU A CA 1
ATOM 621 C C . LEU A 1 92 ? -46.12819 -19.51441 -27.08067 1.000 53.11315 87 LEU A C 1
ATOM 622 O O . LEU A 1 92 ? -46.08206 -20.73934 -26.92016 1.000 46.22975 87 LEU A O 1
ATOM 627 N N . TRP A 1 93 ? -47.26898 -18.83045 -27.13467 1.000 46.34233 88 TRP A N 1
ATOM 628 C CA . TRP A 1 93 ? -48.55438 -19.49541 -26.97823 1.000 56.12881 88 TRP A CA 1
ATOM 629 C C . TRP A 1 93 ? -48.93974 -20.22472 -28.26070 1.000 54.29492 88 TRP A C 1
ATOM 630 O O . TRP A 1 93 ? -48.62659 -19.78058 -29.36895 1.000 56.80027 88 TRP A O 1
ATOM 641 N N . CYS A 1 94 ? -49.63226 -21.35848 -28.09325 1.000 51.80573 89 CYS A N 1
ATOM 642 C CA . CYS A 1 94 ? -49.91848 -22.24661 -29.21749 1.000 44.67102 89 CYS A CA 1
ATOM 643 C C . CYS A 1 94 ? -50.74101 -21.55834 -30.29951 1.000 51.07050 89 CYS A C 1
ATOM 644 O O . CYS A 1 94 ? -50.64300 -21.92298 -31.47649 1.000 50.86064 89 CYS A O 1
ATOM 647 N N . ALA A 1 95 ? -51.55849 -20.57121 -29.92627 1.000 52.95821 90 ALA A N 1
ATOM 648 C CA . ALA A 1 95 ? -52.34348 -19.84687 -30.91944 1.000 52.10000 90 ALA A CA 1
ATOM 649 C C . ALA A 1 95 ? -51.46019 -19.05817 -31.87568 1.000 58.55651 90 ALA A C 1
ATOM 650 O O . ALA A 1 95 ? -51.86665 -18.79905 -33.01442 1.000 56.94351 90 ALA A O 1
ATOM 652 N N . ASP A 1 96 ? -50.26097 -18.67521 -31.44048 1.000 64.49282 91 ASP A N 1
ATOM 653 C CA . ASP A 1 96 ? -49.29270 -18.01016 -32.29883 1.000 53.51186 91 ASP A CA 1
ATOM 654 C C . ASP A 1 96 ? -48.18402 -18.94543 -32.76114 1.000 47.24252 91 ASP A C 1
ATOM 655 O O . ASP A 1 96 ? -47.20450 -18.48237 -33.35498 1.000 54.68678 91 ASP A O 1
ATOM 660 N N . ALA A 1 97 ? -48.31571 -20.24876 -32.50769 1.000 32.10916 92 ALA A N 1
ATOM 661 C CA . ALA A 1 97 ? -47.29442 -21.22419 -32.88811 1.000 40.16409 92 ALA A CA 1
ATOM 662 C C . ALA A 1 97 ? -47.43002 -21.59964 -34.36613 1.000 45.27921 92 ALA A C 1
ATOM 663 O O . ALA A 1 97 ? -47.58397 -22.76154 -34.74179 1.000 43.92127 92 ALA A O 1
ATOM 665 N N . HIS A 1 98 ? -47.37805 -20.57153 -35.20895 1.000 49.52588 93 HIS A N 1
ATOM 666 C CA . HIS A 1 98 ? -47.36485 -20.72781 -36.65433 1.000 46.09602 93 HIS A CA 1
ATOM 667 C C . HIS A 1 98 ? -46.28512 -19.82091 -37.22657 1.000 51.96840 93 HIS A C 1
ATOM 668 O O . HIS A 1 98 ? -45.94712 -18.79221 -36.63496 1.000 57.99899 93 HIS A O 1
ATOM 675 N N . ALA A 1 99 ? -45.75922 -20.21277 -38.39116 1.000 46.66517 94 ALA A N 1
ATOM 676 C CA . ALA A 1 99 ? -44.51854 -19.64262 -38.91440 1.000 52.00755 94 ALA A CA 1
ATOM 677 C C . ALA A 1 99 ? -44.53498 -18.11645 -38.91042 1.000 54.70384 94 ALA A C 1
ATOM 678 O O . ALA A 1 99 ? -43.72507 -17.47452 -38.23341 1.000 55.97552 94 ALA A O 1
ATOM 680 N N . ASP A 1 100 ? -45.45914 -17.51703 -39.66033 1.000 55.61226 95 ASP A N 1
ATOM 681 C CA . ASP A 1 100 ? -45.49589 -16.06517 -39.80962 1.000 67.01475 95 ASP A CA 1
ATOM 682 C C . ASP A 1 100 ? -46.03619 -15.34545 -38.57990 1.000 64.87673 95 ASP A C 1
ATOM 683 O O . ASP A 1 100 ? -46.10259 -14.11040 -38.59086 1.000 65.75780 95 ASP A O 1
ATOM 688 N N . LEU A 1 101 ? -46.41025 -16.07024 -37.52874 1.000 56.57558 96 LEU A N 1
ATOM 689 C CA . LEU A 1 101 ? -47.02858 -15.48357 -36.34873 1.000 54.14114 96 LEU A CA 1
ATOM 690 C C . LEU A 1 101 ? -46.11343 -15.47987 -35.13225 1.000 54.58038 96 LEU A C 1
ATOM 691 O O . LEU A 1 101 ? -46.50818 -14.96710 -34.07990 1.000 56.19297 96 LEU A O 1
ATOM 696 N N . VAL A 1 102 ? -44.90503 -16.03141 -35.24621 1.000 46.40242 97 VAL A N 1
ATOM 697 C CA . VAL A 1 102 ? -44.01879 -16.13475 -34.09062 1.000 50.18290 97 VAL A CA 1
ATOM 698 C C . VAL A 1 102 ? -43.36429 -14.79399 -33.77945 1.000 37.58258 97 VAL A C 1
ATOM 699 O O . VAL A 1 102 ? -43.28180 -14.38723 -32.61475 1.000 46.43543 97 VAL A O 1
ATOM 703 N N . LEU A 1 103 ? -42.88723 -14.08958 -34.80196 1.000 44.98688 98 LEU A N 1
ATOM 704 C CA . LEU A 1 103 ? -42.19783 -12.82176 -34.59111 1.000 45.68516 98 LEU A CA 1
ATOM 705 C C . LEU A 1 103 ? -43.15726 -11.72929 -34.11850 1.000 52.89124 98 LEU A C 1
ATOM 706 O O . LEU A 1 103 ? -42.79264 -10.94837 -33.22914 1.000 46.41086 98 LEU A O 1
ATOM 711 N N . PRO A 1 104 ? -44.37310 -11.61726 -34.67220 1.000 55.33261 99 PRO A N 1
ATOM 712 C CA . PRO A 1 104 ? -45.34950 -10.70647 -34.05115 1.000 40.90976 99 PRO A CA 1
ATOM 713 C C . PRO A 1 104 ? -45.69157 -11.08071 -32.61982 1.000 45.01987 99 PRO A C 1
ATOM 714 O O . PRO A 1 104 ? -45.97781 -10.19257 -31.80749 1.000 43.16409 99 PRO A O 1
ATOM 718 N N . ALA A 1 105 ? -45.66507 -12.37234 -32.28277 1.000 40.59484 100 ALA A N 1
ATOM 719 C CA . ALA A 1 105 ? -45.94200 -12.78430 -30.91103 1.000 33.66107 100 ALA A CA 1
ATOM 720 C C . ALA A 1 105 ? -44.82793 -12.34961 -29.96745 1.000 48.69753 100 ALA A C 1
ATOM 721 O O . ALA A 1 105 ? -45.09745 -11.84513 -28.87069 1.000 53.38857 100 ALA A O 1
ATOM 723 N N . LEU A 1 106 ? -43.57074 -12.52956 -30.37972 1.000 50.17785 101 LEU A N 1
ATOM 724 C CA . LEU A 1 106 ? -42.44834 -12.14256 -29.53038 1.000 40.94038 101 LEU A CA 1
ATOM 725 C C . LEU A 1 106 ? -42.37135 -10.63014 -29.36769 1.000 37.72323 101 LEU A C 1
ATOM 726 O O . LEU A 1 106 ? -42.09068 -10.13259 -28.27065 1.000 39.71576 101 LEU A O 1
ATOM 731 N N . GLN A 1 107 ? -42.61504 -9.88187 -30.44625 1.000 37.28802 102 GLN A N 1
ATOM 732 C CA . GLN A 1 107 ? -42.58380 -8.42717 -30.34724 1.000 46.43705 102 GLN A CA 1
ATOM 733 C C . GLN A 1 107 ? -43.71580 -7.89834 -29.47662 1.000 41.46350 102 GLN A C 1
ATOM 734 O O . GLN A 1 107 ? -43.57319 -6.83770 -28.85949 1.000 47.95965 102 GLN A O 1
ATOM 740 N N . ASN A 1 108 ? -44.83875 -8.61827 -29.40724 1.000 48.96352 103 ASN A N 1
ATOM 741 C CA . ASN A 1 108 ? -45.91077 -8.21915 -28.50057 1.000 43.82758 103 ASN A CA 1
ATOM 742 C C . ASN A 1 108 ? -45.50910 -8.44268 -27.04818 1.000 36.09954 103 ASN A C 1
ATOM 743 O O . ASN A 1 108 ? -45.74514 -7.58216 -26.19141 1.000 48.84075 103 ASN A O 1
ATOM 748 N N . SER A 1 109 ? -44.90318 -9.59561 -26.75218 1.000 35.33259 104 SER A N 1
ATOM 749 C CA . SER A 1 109 ? -44.41343 -9.85019 -25.40176 1.000 34.55802 104 SER A CA 1
ATOM 750 C C . SER A 1 109 ? -43.35648 -8.83383 -24.99248 1.000 42.83793 104 SER A C 1
ATOM 751 O O . SER A 1 109 ? -43.28449 -8.44918 -23.82007 1.000 37.36432 104 SER A O 1
ATOM 754 N N . LEU A 1 110 ? -42.53735 -8.38148 -25.94232 1.000 49.85641 105 LEU A N 1
ATOM 755 C CA . LEU A 1 110 ? -41.50663 -7.40049 -25.62222 1.000 36.84264 105 LEU A CA 1
ATOM 756 C C . LEU A 1 110 ? -42.10973 -6.02775 -25.35513 1.000 42.82918 105 LEU A C 1
ATOM 757 O O . LEU A 1 110 ? -41.61055 -5.28160 -24.50505 1.000 44.26522 105 LEU A O 1
ATOM 762 N N . ARG A 1 111 ? -43.17866 -5.67156 -26.07258 1.000 46.10047 106 ARG A N 1
ATOM 763 C CA . ARG A 1 111 ? -43.84274 -4.39935 -25.80657 1.000 43.04197 106 ARG A CA 1
ATOM 764 C C . ARG A 1 111 ? -44.57554 -4.43225 -24.47060 1.000 48.30803 106 ARG A C 1
ATOM 765 O O . ARG A 1 111 ? -44.58481 -3.43602 -23.73716 1.000 35.91148 106 ARG A O 1
ATOM 773 N N . ASN A 1 112 ? -45.19531 -5.56882 -24.13740 1.000 44.22924 107 ASN A N 1
ATOM 774 C CA . ASN A 1 112 ? -45.83555 -5.70504 -22.83346 1.000 40.76590 107 ASN A CA 1
ATOM 775 C C . ASN A 1 112 ? -44.80616 -5.66386 -21.71250 1.000 46.57736 107 ASN A C 1
ATOM 776 O O . ASN A 1 112 ? -45.02574 -5.02243 -20.67864 1.000 53.29641 107 ASN A O 1
ATOM 781 N N . LEU A 1 113 ? -43.67404 -6.33953 -21.90161 1.000 48.16220 108 LEU A N 1
ATOM 782 C CA . LEU A 1 113 ? -42.60026 -6.33908 -20.91839 1.000 35.44349 108 LEU A CA 1
ATOM 783 C C . LEU A 1 113 ? -41.81254 -5.03513 -20.89240 1.000 34.58268 108 LEU A C 1
ATOM 784 O O . LEU A 1 113 ? -40.96461 -4.86510 -20.00571 1.000 43.25079 108 LEU A O 1
ATOM 789 N N . LYS A 1 114 ? -42.07803 -4.11682 -21.82766 1.000 49.00629 109 LYS A N 1
ATOM 790 C CA . LYS A 1 114 ? -41.32316 -2.86616 -21.95028 1.000 54.28160 109 LYS A CA 1
ATOM 791 C C . LYS A 1 114 ? -39.82699 -3.12226 -22.11525 1.000 35.99874 109 LYS A C 1
ATOM 792 O O . LYS A 1 114 ? -38.99908 -2.40330 -21.55730 1.000 31.67773 109 LYS A O 1
ATOM 798 N N . LEU A 1 115 ? -39.48394 -4.15799 -22.87659 1.000 32.67884 110 LEU A N 1
ATOM 799 C CA . LEU A 1 115 ? -38.10899 -4.56562 -23.13283 1.000 41.09704 110 LEU A CA 1
ATOM 800 C C . LEU A 1 115 ? -37.81235 -4.49677 -24.62530 1.000 41.87598 110 LEU A C 1
ATOM 801 O O . LEU A 1 115 ? -38.70887 -4.32726 -25.45462 1.000 51.76911 110 LEU A O 1
ATOM 806 N N . ASP A 1 116 ? -36.52738 -4.64244 -24.96113 1.000 40.65813 111 ASP A N 1
ATOM 807 C CA . ASP A 1 116 ? -36.08783 -4.71164 -26.34735 1.000 56.72066 111 ASP A CA 1
ATOM 808 C C . ASP A 1 116 ? -35.66290 -6.10745 -26.77694 1.000 50.52413 111 ASP A C 1
ATOM 809 O O . ASP A 1 116 ? -35.66968 -6.39443 -27.97819 1.000 33.22135 111 ASP A O 1
ATOM 814 N N . TYR A 1 117 ? -35.30051 -6.97521 -25.83447 1.000 44.36931 112 TYR A N 1
ATOM 815 C CA . TYR A 1 117 ? -34.92837 -8.34563 -26.14593 1.000 31.96513 112 TYR A CA 1
ATOM 816 C C . TYR A 1 117 ? -35.21542 -9.21804 -24.93398 1.000 35.32702 112 TYR A C 1
ATOM 817 O O . TYR A 1 117 ? -35.22742 -8.74226 -23.79500 1.000 35.56299 112 TYR A O 1
ATOM 826 N N . LEU A 1 118 ? -35.45001 -10.49738 -25.19247 1.000 36.46059 113 LEU A N 1
ATOM 827 C CA . LEU A 1 118 ? -35.53474 -11.50432 -24.14819 1.000 20.59359 113 LEU A CA 1
ATOM 828 C C . LEU A 1 118 ? -34.21371 -12.25541 -24.04606 1.000 29.12903 113 LEU A C 1
ATOM 829 O O . LEU A 1 118 ? -33.41231 -12.28647 -24.98311 1.000 44.70754 113 LEU A O 1
ATOM 834 N N . ASP A 1 119 ? -33.99239 -12.86100 -22.88400 1.000 29.54157 114 ASP A N 1
ATOM 835 C CA . ASP A 1 119 ? -32.83356 -13.71828 -22.68803 1.000 24.00463 114 ASP A CA 1
ATOM 836 C C . ASP A 1 119 ? -33.09692 -15.15848 -23.10129 1.000 26.03862 114 ASP A C 1
ATOM 837 O O . ASP A 1 119 ? -32.14424 -15.89468 -23.37957 1.000 38.91358 114 ASP A O 1
ATOM 842 N N . LEU A 1 120 ? -34.36312 -15.56593 -23.16042 1.000 25.50435 115 LEU A N 1
ATOM 843 C CA . LEU A 1 120 ? -34.73387 -16.92013 -23.54890 1.000 23.87648 115 LEU A CA 1
ATOM 844 C C . LEU A 1 120 ? -36.17827 -16.90233 -24.02386 1.000 26.87785 115 LEU A C 1
ATOM 845 O O . LEU A 1 120 ? -37.03567 -16.28932 -23.38108 1.000 31.49631 115 LEU A O 1
ATOM 850 N N . TYR A 1 121 ? -36.44217 -17.56374 -25.14819 1.000 27.17520 116 TYR A N 1
ATOM 851 C CA . TYR A 1 121 ? -37.78399 -17.64684 -25.71447 1.000 28.68149 116 TYR A CA 1
ATOM 852 C C . TYR A 1 121 ? -38.12653 -19.11311 -25.91926 1.000 30.63881 116 TYR A C 1
ATOM 853 O O . TYR A 1 121 ? -37.42563 -19.82145 -26.64992 1.000 31.61330 116 TYR A O 1
ATOM 862 N N . LEU A 1 122 ? -39.19862 -19.56382 -25.27873 1.000 30.96622 117 LEU A N 1
ATOM 863 C CA . LEU A 1 122 ? -39.57394 -20.96823 -25.26855 1.000 27.86401 117 LEU A CA 1
ATOM 864 C C . LEU A 1 122 ? -40.87695 -21.18402 -26.02556 1.000 32.33800 117 LEU A C 1
ATOM 865 O O . LEU A 1 122 ? -41.70244 -20.27909 -26.16741 1.000 48.20754 117 LEU A O 1
ATOM 870 N N . ILE A 1 123 ? -41.04403 -22.40683 -26.51451 1.000 34.51976 118 ILE A N 1
ATOM 871 C CA . ILE A 1 123 ? -42.31958 -22.87782 -27.03457 1.000 24.89074 118 ILE A CA 1
ATOM 872 C C . ILE A 1 123 ? -43.08246 -23.51606 -25.88457 1.000 29.25759 118 ILE A C 1
ATOM 873 O O . ILE A 1 123 ? -42.56719 -24.41642 -25.20627 1.000 44.82061 118 ILE A O 1
ATOM 878 N N . HIS A 1 124 ? -44.31340 -23.04941 -25.66091 1.000 44.01126 119 HIS A N 1
ATOM 879 C CA . HIS A 1 124 ? -45.03368 -23.42125 -24.44322 1.000 39.26111 119 HIS A CA 1
ATOM 880 C C . HIS A 1 124 ? -45.45057 -24.88589 -24.44314 1.000 37.14026 119 HIS A C 1
ATOM 881 O O . HIS A 1 124 ? -45.29507 -25.57590 -23.43364 1.000 39.10593 119 HIS A O 1
ATOM 888 N N . HIS A 1 125 ? -45.99243 -25.37581 -25.54933 1.000 39.64234 120 HIS A N 1
ATOM 889 C CA . HIS A 1 125 ? -46.48288 -26.74473 -25.61746 1.000 36.40395 120 HIS A CA 1
ATOM 890 C C . HIS A 1 125 ? -46.23148 -27.29552 -27.01137 1.000 42.73449 120 HIS A C 1
ATOM 891 O O . HIS A 1 125 ? -46.19704 -26.52781 -27.97832 1.000 42.04583 120 HIS A O 1
ATOM 898 N N . PRO A 1 126 ? -46.05818 -28.61899 -27.15305 1.000 44.93217 121 PRO A N 1
ATOM 899 C CA . PRO A 1 126 ? -45.78006 -29.18855 -28.48102 1.000 44.50934 121 PRO A CA 1
ATOM 900 C C . PRO A 1 126 ? -47.01063 -29.29773 -29.37015 1.000 43.84745 121 PRO A C 1
ATOM 901 O O . PRO A 1 126 ? -47.16045 -30.27961 -30.10353 1.000 48.70253 121 PRO A O 1
ATOM 905 N N . VAL A 1 127 ? -47.89652 -28.30038 -29.32027 1.000 43.72625 122 VAL A N 1
ATOM 906 C CA . VAL A 1 127 ? -49.10070 -28.27639 -30.14054 1.000 51.20251 122 VAL A CA 1
ATOM 907 C C . VAL A 1 127 ? -49.31330 -26.86480 -30.66883 1.000 59.15776 122 VAL A C 1
ATOM 908 O O . VAL A 1 127 ? -48.74460 -25.89319 -30.16688 1.000 55.84183 122 VAL A O 1
ATOM 912 N N . SER A 1 128 ? -50.14806 -26.76394 -31.69719 1.000 64.28733 123 SER A N 1
ATOM 913 C CA . SER A 1 128 ? -50.57781 -25.48826 -32.24492 1.000 61.88172 123 SER A CA 1
ATOM 914 C C . SER A 1 128 ? -52.07048 -25.30260 -32.00553 1.000 68.96231 123 SER A C 1
ATOM 915 O O . SER A 1 128 ? -52.80851 -26.26069 -31.76032 1.000 65.24756 123 SER A O 1
ATOM 918 N N . LEU A 1 129 ? -52.50774 -24.04807 -32.07131 1.000 72.11793 124 LEU A N 1
ATOM 919 C CA . LEU A 1 129 ? -53.90940 -23.69820 -31.90105 1.000 65.66417 124 LEU A CA 1
ATOM 920 C C . LEU A 1 129 ? -54.36097 -22.82247 -33.06084 1.000 68.24841 124 LEU A C 1
ATOM 921 O O . LEU A 1 129 ? -53.58340 -22.03302 -33.60351 1.000 70.80316 124 LEU A O 1
ATOM 926 N N . LYS A 1 130 ? -55.62297 -22.97401 -33.43775 1.000 67.78579 125 LYS A N 1
ATOM 927 C CA . LYS A 1 130 ? -56.18988 -22.17582 -34.51654 1.000 76.40239 125 LYS A CA 1
ATOM 928 C C . LYS A 1 130 ? -56.35398 -20.73540 -34.04635 1.000 76.96149 125 LYS A C 1
ATOM 929 O O . LYS A 1 130 ? -57.04588 -20.49725 -33.04800 1.000 74.53029 125 LYS A O 1
ATOM 935 N N . PRO A 1 131 ? -55.73256 -19.74875 -34.71992 1.000 86.14832 126 PRO A N 1
ATOM 936 C CA . PRO A 1 131 ? -55.75111 -18.36361 -34.22066 1.000 75.91215 126 PRO A CA 1
ATOM 937 C C . PRO A 1 131 ? -57.14175 -17.81080 -33.95346 1.000 71.87464 126 PRO A C 1
ATOM 938 O O . PRO A 1 131 ? -57.96788 -17.69614 -34.86413 1.000 70.99491 126 PRO A O 1
ATOM 942 N N . GLY A 1 132 ? -57.39812 -17.45902 -32.69799 1.000 73.27134 127 GLY A N 1
ATOM 943 C CA . GLY A 1 132 ? -58.67163 -16.88611 -32.29975 1.000 62.99471 127 GLY A CA 1
ATOM 944 C C . GLY A 1 132 ? -58.51430 -15.76131 -31.29586 1.000 61.70544 127 GLY A C 1
ATOM 945 O O . GLY A 1 132 ? -57.75191 -14.82060 -31.51841 1.000 54.65694 127 GLY A O 1
ATOM 946 C CA . ILE A 1 138 ? -59.95971 -24.27361 -24.48607 1.000 66.95753 133 ILE A CA 1
ATOM 947 C C . ILE A 1 138 ? -60.78448 -25.16660 -25.40757 1.000 75.08101 133 ILE A C 1
ATOM 948 O O . ILE A 1 138 ? -60.98139 -26.34801 -25.11870 1.000 76.99090 133 ILE A O 1
ATOM 949 N N . PRO A 1 139 ? -61.26802 -24.59945 -26.51379 1.000 64.77405 134 PRO A N 1
ATOM 950 C CA . PRO A 1 139 ? -62.05860 -25.39161 -27.46704 1.000 76.68047 134 PRO A CA 1
ATOM 951 C C . PRO A 1 139 ? -61.20569 -26.48154 -28.10099 1.000 93.34348 134 PRO A C 1
ATOM 952 O O . PRO A 1 139 ? -60.09463 -26.22681 -28.57206 1.000 88.33186 134 PRO A O 1
ATOM 956 N N . LYS A 1 140 ? -61.73752 -27.70465 -28.11022 1.000 84.80542 135 LYS A N 1
ATOM 957 C CA . LYS A 1 140 ? -60.97619 -28.85003 -28.59147 1.000 88.15232 135 LYS A CA 1
ATOM 958 C C . LYS A 1 140 ? -60.900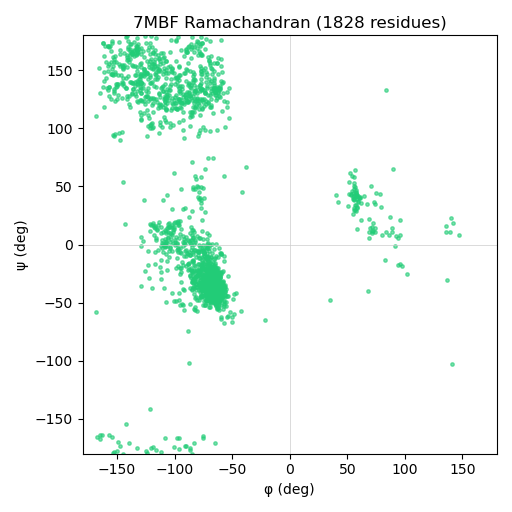96 -28.91816 -30.11175 1.000 95.75959 135 LYS A C 1
ATOM 959 O O . LYS A 1 140 ? -60.03672 -29.62320 -30.64333 1.000 81.17159 135 LYS A O 1
ATOM 965 N N . ASP A 1 141 ? -61.77433 -28.20274 -30.82350 1.000 99.92676 136 ASP A N 1
ATOM 966 C CA . ASP A 1 141 ? -61.67648 -28.15720 -32.27746 1.000 85.47160 136 ASP A CA 1
ATOM 967 C C . ASP A 1 141 ? -60.48557 -27.33043 -32.74431 1.000 88.25403 136 ASP A C 1
ATOM 968 O O . ASP A 1 141 ? -60.05686 -27.47550 -33.89418 1.000 89.57023 136 ASP A O 1
ATOM 973 N N . HIS A 1 142 ? -59.93565 -26.48263 -31.87550 1.000 88.00352 137 HIS A N 1
ATOM 974 C CA . HIS A 1 142 ? -58.88272 -25.54850 -32.24835 1.000 80.30948 137 HIS A CA 1
ATOM 975 C C . HIS A 1 142 ? -57.47676 -26.11319 -32.08716 1.000 77.01010 137 HIS A C 1
ATOM 976 O O . HIS A 1 142 ? -56.52088 -25.48154 -32.54974 1.000 81.63334 137 HIS A O 1
ATOM 983 N N . ILE A 1 143 ? -57.31934 -27.27101 -31.45314 1.000 72.28930 138 ILE A N 1
ATOM 984 C CA . ILE A 1 143 ? -55.99311 -27.83292 -31.21491 1.000 69.71292 138 ILE A CA 1
ATOM 985 C C . ILE A 1 143 ? -55.49955 -28.49056 -32.49843 1.000 70.63001 138 ILE A C 1
ATOM 986 O O . ILE A 1 143 ? -56.12153 -29.42715 -33.01006 1.000 64.77289 138 ILE A O 1
ATOM 991 N N . LEU A 1 144 ? -54.37321 -28.00147 -33.01624 1.000 80.90649 139 LEU A N 1
ATOM 992 C CA . LEU A 1 144 ? -53.84524 -28.36794 -34.31614 1.000 72.63802 139 LEU A CA 1
ATOM 993 C C . LEU A 1 144 ? -52.44238 -28.95196 -34.18297 1.000 74.98887 139 LEU A C 1
ATOM 994 O O . LEU A 1 144 ? -51.67131 -28.51644 -33.32008 1.000 67.53853 139 LEU A O 1
ATOM 999 N N . PRO A 1 145 ? -52.08520 -29.93924 -35.00428 1.000 77.39072 140 PRO A N 1
ATOM 1000 C CA . PRO A 1 145 ? -50.72671 -30.49218 -34.93511 1.000 72.02283 140 PRO A CA 1
ATOM 1001 C C . PRO A 1 145 ? -49.68037 -29.46685 -35.34489 1.000 74.44319 140 PRO A C 1
ATOM 1002 O O . PRO A 1 145 ? -49.84047 -28.73928 -36.32696 1.000 70.36480 140 PRO A O 1
ATOM 1006 N N . MET A 1 146 ? -48.59216 -29.42950 -34.58288 1.000 71.67258 141 MET A N 1
ATOM 1007 C CA . MET A 1 146 ? -47.54049 -28.43948 -34.76154 1.000 62.07128 141 MET A CA 1
ATOM 1008 C C . MET A 1 146 ? -46.56384 -28.86988 -35.84774 1.000 62.98483 141 MET A C 1
ATOM 1009 O O . MET A 1 146 ? -46.20176 -30.04603 -35.94453 1.000 52.55250 141 MET A O 1
ATOM 1014 N N . ASP A 1 147 ? -46.13772 -27.90670 -36.66200 1.000 62.86281 142 ASP A N 1
ATOM 1015 C CA . ASP A 1 147 ? -45.08275 -28.13283 -37.64855 1.000 58.70641 142 ASP A CA 1
ATOM 1016 C C . ASP A 1 147 ? -43.76133 -27.74484 -36.99610 1.000 57.58702 142 ASP A C 1
ATOM 1017 O O . ASP A 1 147 ? -43.40617 -26.56484 -36.93397 1.000 57.37794 142 ASP A O 1
ATOM 1022 N N . TYR A 1 148 ? -43.03176 -28.74754 -36.49996 1.000 54.57109 143 TYR A N 1
ATOM 1023 C CA . TYR A 1 148 ? -41.83542 -28.47796 -35.70811 1.000 46.90391 143 TYR A CA 1
ATOM 1024 C C . TYR A 1 148 ? -40.74601 -27.79484 -36.52561 1.000 50.25057 143 TYR A C 1
ATOM 1025 O O . TYR A 1 148 ? -39.96793 -27.00754 -35.97694 1.000 51.92398 143 TYR A O 1
ATOM 1034 N N . LYS A 1 149 ? -40.67514 -28.07101 -37.82777 1.000 53.23537 144 LYS A N 1
ATOM 1035 C CA . LYS A 1 149 ? -39.59772 -27.51752 -38.64042 1.000 42.68345 144 LYS A CA 1
ATOM 1036 C C . LYS A 1 149 ? -39.82224 -26.04159 -38.94474 1.000 45.27399 144 LYS A C 1
ATOM 1037 O O . LYS A 1 149 ? -38.88450 -25.24038 -38.86237 1.000 40.78401 144 LYS A O 1
ATOM 1043 N N . SER A 1 150 ? -41.05066 -25.66532 -39.30640 1.000 37.41991 145 SER A N 1
ATOM 1044 C CA . SER A 1 150 ? -41.30503 -24.28519 -39.70313 1.000 38.97959 145 SER A CA 1
ATOM 1045 C C . SER A 1 150 ? -41.38740 -23.35492 -38.49826 1.000 47.38914 145 SER A C 1
ATOM 1046 O O . SER A 1 150 ? -40.95841 -22.19844 -38.57900 1.000 52.00125 145 SER A O 1
ATOM 1049 N N . VAL A 1 151 ? -41.94865 -23.82754 -37.38194 1.000 55.89835 146 VAL A N 1
ATOM 1050 C CA . VAL A 1 151 ? -42.03290 -22.98583 -36.19261 1.000 56.05526 146 VAL A CA 1
ATOM 1051 C C . VAL A 1 151 ? -40.64944 -22.76793 -35.59200 1.000 46.62599 146 VAL A C 1
ATOM 1052 O O . VAL A 1 151 ? -40.29372 -21.64603 -35.21115 1.000 42.86514 146 VAL A O 1
ATOM 1056 N N . TRP A 1 152 ? -39.84483 -23.83047 -35.50024 1.000 43.57262 147 TRP A N 1
ATOM 1057 C CA . TRP A 1 152 ? -38.50529 -23.68207 -34.94298 1.000 43.52891 147 TRP A CA 1
ATOM 1058 C C . TRP A 1 152 ? -37.62507 -22.81328 -35.82941 1.000 40.57762 147 TRP A C 1
ATOM 1059 O O . TRP A 1 152 ? -36.77700 -22.07342 -35.31927 1.000 44.02978 147 TRP A O 1
ATOM 1070 N N . ALA A 1 153 ? -37.81160 -22.88406 -37.15000 1.000 43.47062 148 ALA A N 1
ATOM 1071 C CA . ALA A 1 153 ? -37.08183 -21.99223 -38.04472 1.000 26.96737 148 ALA A CA 1
ATOM 1072 C C . ALA A 1 153 ? -37.43738 -20.53699 -37.77161 1.000 37.60557 148 ALA A C 1
ATOM 1073 O O . ALA A 1 153 ? -36.57202 -19.65523 -37.83279 1.000 36.51158 148 ALA A O 1
ATOM 1075 N N . ALA A 1 154 ? -38.70898 -20.26688 -37.46520 1.000 40.32527 149 ALA A N 1
ATOM 1076 C CA . ALA A 1 154 ? -39.10053 -18.92072 -37.06307 1.000 32.67283 149 ALA A CA 1
ATOM 1077 C C . ALA A 1 154 ? -38.49554 -18.55593 -35.71359 1.000 39.74548 149 ALA A C 1
ATOM 1078 O O . ALA A 1 154 ? -38.05554 -17.41794 -35.51135 1.000 41.09908 149 ALA A O 1
ATOM 1080 N N . MET A 1 155 ? -38.46638 -19.50769 -34.77671 1.000 41.13638 150 MET A N 1
ATOM 1081 C CA . MET A 1 155 ? -37.76773 -19.27723 -33.51656 1.000 39.91788 150 MET A CA 1
ATOM 1082 C C . MET A 1 155 ? -36.28255 -19.03834 -33.75500 1.000 37.77914 150 MET A C 1
ATOM 1083 O O . MET A 1 155 ? -35.66342 -18.20373 -33.08458 1.000 51.15247 150 MET A O 1
ATOM 1088 N N . GLU A 1 156 ? -35.69439 -19.75965 -34.71273 1.000 42.10674 151 GLU A N 1
ATOM 1089 C CA . GLU A 1 156 ? -34.28824 -19.54492 -35.03715 1.000 40.10956 151 GLU A CA 1
ATOM 1090 C C . GLU A 1 156 ? -34.06284 -18.15274 -35.61254 1.000 37.28179 151 GLU A C 1
ATOM 1091 O O . GLU A 1 156 ? -33.04469 -17.51305 -35.32420 1.000 31.85075 151 GLU A O 1
ATOM 1097 N N . GLU A 1 157 ? -35.00746 -17.65744 -36.41729 1.000 31.86439 152 GLU A N 1
ATOM 1098 C CA . GLU A 1 157 ? -34.86907 -16.30421 -36.94381 1.000 38.84031 152 GLU A CA 1
ATOM 1099 C C . GLU A 1 157 ? -35.03423 -15.25710 -35.85004 1.000 43.01583 152 GLU A C 1
ATOM 1100 O O . GLU A 1 157 ? -34.39234 -14.20227 -35.90647 1.000 44.59065 152 GLU A O 1
ATOM 1106 N N . CYS A 1 158 ? -35.88416 -15.52582 -34.85335 1.000 42.65377 153 CYS A N 1
ATOM 1107 C CA . CYS A 1 158 ? -36.05324 -14.58577 -33.74804 1.000 31.87027 153 CYS A CA 1
ATOM 1108 C C . CYS A 1 158 ? -34.72707 -14.30159 -33.05673 1.000 31.39017 153 CYS A C 1
ATOM 1109 O O . CYS A 1 158 ? -34.47687 -13.17384 -32.61342 1.000 37.05487 153 CYS A O 1
ATOM 1112 N N . GLN A 1 159 ? -33.86212 -15.31186 -32.95999 1.000 45.04516 154 GLN A N 1
ATOM 1113 C CA . GLN A 1 159 ? -32.56033 -15.11571 -32.33573 1.000 41.45316 154 GLN A CA 1
ATOM 1114 C C . GLN A 1 159 ? -31.59857 -14.38907 -33.26739 1.000 34.36456 154 GLN A C 1
ATOM 1115 O O . GLN A 1 159 ? -30.81427 -13.54841 -32.81605 1.000 39.23285 154 GLN A O 1
ATOM 1121 N N . THR A 1 160 ? -31.64989 -14.69370 -34.56636 1.000 41.74939 155 THR A N 1
ATOM 1122 C CA . THR A 1 160 ? -30.73279 -14.06235 -35.51143 1.000 42.65016 155 THR A CA 1
ATOM 1123 C C . THR A 1 160 ? -31.00406 -12.56774 -35.63204 1.000 40.07006 155 THR A C 1
ATOM 1124 O O . THR A 1 160 ? -30.07297 -11.77221 -35.80129 1.000 40.62052 155 THR A O 1
ATOM 1128 N N . LEU A 1 161 ? -32.27421 -12.16546 -35.55016 1.000 42.19502 156 LEU A N 1
ATOM 1129 C CA . LEU A 1 161 ? -32.63261 -10.75366 -35.61628 1.000 36.08425 156 LEU A CA 1
ATOM 1130 C C . LEU A 1 161 ? -32.33505 -10.00478 -34.32210 1.000 44.34346 156 LEU A C 1
ATOM 1131 O O . LEU A 1 161 ? -32.40654 -8.77079 -34.30699 1.000 39.73191 156 LEU A O 1
ATOM 1136 N N . GLY A 1 162 ? -32.00891 -10.71300 -33.24457 1.000 40.83346 157 GLY A N 1
ATOM 1137 C CA . GLY A 1 162 ? -31.61514 -10.08352 -32.00232 1.000 35.20555 157 GLY A CA 1
ATOM 1138 C C . GLY A 1 162 ? -32.71764 -9.87301 -30.99021 1.000 32.62896 157 GLY A C 1
ATOM 1139 O O . GLY A 1 162 ? -32.46801 -9.24300 -29.95572 1.000 34.79381 157 GLY A O 1
ATOM 1140 N N . PHE A 1 163 ? -33.92539 -10.37756 -31.24471 1.000 32.43068 158 PHE A N 1
ATOM 1141 C CA . PHE A 1 163 ? -35.02835 -10.18146 -30.31242 1.000 43.60373 158 PHE A CA 1
ATOM 1142 C C . PHE A 1 163 ? -35.00923 -11.16636 -29.15071 1.000 39.14773 158 PHE A C 1
ATOM 1143 O O . PHE A 1 163 ? -35.76437 -10.97982 -28.19118 1.000 32.20432 158 PHE A O 1
ATOM 1151 N N . THR A 1 164 ? -34.17341 -12.19978 -29.21288 1.000 49.21939 159 THR A N 1
ATOM 1152 C CA . THR A 1 164 ? -33.94182 -13.08112 -28.07864 1.000 26.16846 159 THR A CA 1
ATOM 1153 C C . THR A 1 164 ? -32.53758 -13.65372 -28.19797 1.000 38.61957 159 THR A C 1
ATOM 1154 O O . THR A 1 164 ? -32.01896 -13.83896 -29.30173 1.000 34.31159 159 THR A O 1
ATOM 1158 N N . ARG A 1 165 ? -31.91903 -13.92033 -27.04775 1.000 33.17990 160 ARG A N 1
ATOM 1159 C CA . ARG A 1 165 ? -30.56037 -14.44646 -27.04313 1.000 27.12018 160 ARG A CA 1
ATOM 1160 C C . ARG A 1 165 ? -30.51872 -15.95998 -27.19549 1.000 30.53505 160 ARG A C 1
ATOM 1161 O O . ARG A 1 165 ? -29.48962 -16.49810 -27.61884 1.000 46.17594 160 ARG A O 1
ATOM 1169 N N . ALA A 1 166 ? -31.60404 -16.65447 -26.86261 1.000 41.55520 161 ALA A N 1
ATOM 1170 C CA . ALA A 1 166 ? -31.63684 -18.10625 -26.94567 1.000 33.92401 161 ALA A CA 1
ATOM 1171 C C . ALA A 1 166 ? -33.07372 -18.55876 -27.15876 1.000 33.49636 161 ALA A C 1
ATOM 1172 O O . ALA A 1 166 ? -34.02583 -17.81779 -26.89573 1.000 26.97522 161 ALA A O 1
ATOM 1174 N N . ILE A 1 167 ? -33.21682 -19.79356 -27.63720 1.000 29.98976 162 ILE A N 1
ATOM 1175 C CA . ILE A 1 167 ? -34.51382 -20.38268 -27.93530 1.000 31.63399 162 ILE A CA 1
ATOM 1176 C C . ILE A 1 167 ? -34.57244 -21.77792 -27.32959 1.000 31.70585 162 ILE A C 1
ATOM 1177 O O . ILE A 1 167 ? -33.55426 -22.46625 -27.20731 1.000 25.96040 162 ILE A O 1
ATOM 1182 N N . GLY A 1 168 ? -35.77233 -22.19318 -26.94992 1.000 23.29200 163 GLY A N 1
ATOM 1183 C CA . GLY A 1 168 ? -35.95777 -23.48489 -26.33154 1.000 26.01944 163 GLY A CA 1
ATOM 1184 C C . GLY A 1 168 ? -37.37565 -23.99166 -26.47759 1.000 36.27686 163 GLY A C 1
ATOM 1185 O O . GLY A 1 168 ? -38.15150 -23.49831 -27.29786 1.000 31.22174 163 GLY A O 1
ATOM 1186 N N . VAL A 1 169 ? -37.70786 -24.99505 -25.65968 1.000 28.10707 164 VAL A N 1
ATOM 1187 C CA . VAL A 1 169 ? -38.99343 -25.68023 -25.72073 1.000 28.52385 164 VAL A CA 1
ATOM 1188 C C . VAL A 1 169 ? -39.47339 -25.98842 -24.30746 1.000 32.57233 164 VAL A C 1
ATOM 1189 O O . VAL A 1 169 ? -38.70350 -25.96681 -23.34403 1.000 24.21958 164 VAL A O 1
ATOM 1193 N N . CYS A 1 170 ? -40.77001 -26.28754 -24.19745 1.000 32.74350 165 CYS A N 1
ATOM 1194 C CA . CYS A 1 170 ? -41.39136 -26.67727 -22.93909 1.000 35.58145 165 CYS A CA 1
ATOM 1195 C C . CYS A 1 170 ? -42.25797 -27.90993 -23.15348 1.000 34.39832 165 CYS A C 1
ATOM 1196 O O . CYS A 1 170 ? -42.93586 -28.03305 -24.17833 1.000 36.68844 165 CYS A O 1
ATOM 1199 N N . ASN A 1 171 ? -42.22831 -28.81963 -22.17789 1.000 26.77229 166 ASN A N 1
ATOM 1200 C CA . ASN A 1 171 ? -43.09389 -30.00228 -22.16169 1.000 43.63308 166 ASN A CA 1
ATOM 1201 C C . ASN A 1 171 ? -42.90248 -30.85975 -23.41129 1.000 27.69961 166 ASN A C 1
ATOM 1202 O O . ASN A 1 171 ? -43.84334 -31.47399 -23.91765 1.000 41.73295 166 ASN A O 1
ATOM 1207 N N . PHE A 1 172 ? -41.67360 -30.90133 -23.91455 1.000 38.45249 167 PHE A N 1
ATOM 1208 C CA . PHE A 1 172 ? -41.33966 -31.72755 -25.06527 1.000 32.70877 167 PHE A CA 1
ATOM 1209 C C . PHE A 1 172 ? -40.83814 -33.08427 -24.59190 1.000 35.44168 167 PHE A C 1
ATOM 1210 O O . PHE A 1 172 ? -39.93087 -33.16240 -23.75763 1.000 25.51488 167 PHE A O 1
ATOM 1218 N N . SER A 1 173 ? -41.44642 -34.14634 -25.10880 1.000 48.20974 168 SER A N 1
ATOM 1219 C CA . SER A 1 173 ? -40.97736 -35.48837 -24.81495 1.000 42.91364 168 SER A CA 1
ATOM 1220 C C . SER A 1 173 ? -39.64477 -35.74169 -25.51205 1.000 46.52623 168 SER A C 1
ATOM 1221 O O . SER A 1 173 ? -39.26243 -35.04038 -26.45332 1.000 51.70155 168 SER A O 1
ATOM 1224 N N . CYS A 1 174 ? -38.92890 -36.76009 -25.02846 1.000 47.84369 169 CYS A N 1
ATOM 1225 C CA . CYS A 1 174 ? -37.68950 -37.16588 -25.68420 1.000 55.45496 169 CYS A CA 1
ATOM 1226 C C . CYS A 1 174 ? -37.93834 -37.52710 -27.14340 1.000 65.72186 169 CYS A C 1
ATOM 1227 O O . CYS A 1 174 ? -37.11318 -37.23049 -28.01621 1.000 56.73896 169 CYS A O 1
ATOM 1230 N N . LYS A 1 175 ? -39.08202 -38.15663 -27.42483 1.000 67.59129 170 LYS A N 1
ATOM 1231 C CA . LYS A 1 175 ? -39.43888 -38.49617 -28.79840 1.000 60.47793 170 LYS A CA 1
ATOM 1232 C C . LYS A 1 175 ? -39.58086 -37.23915 -29.65115 1.000 57.82536 170 LYS A C 1
ATOM 1233 O O . LYS A 1 175 ? -39.00408 -37.14436 -30.74085 1.000 55.64270 170 LYS A O 1
ATOM 1239 N N . LYS A 1 176 ? -40.33599 -36.25218 -29.16210 1.000 65.89784 171 LYS A N 1
ATOM 1240 C CA . LYS A 1 176 ? -40.56434 -35.03830 -29.93883 1.000 55.52549 171 LYS A CA 1
ATOM 1241 C C . LYS A 1 176 ? -39.32318 -34.16036 -30.03953 1.000 55.44983 171 LYS A C 1
ATOM 1242 O O . LYS A 1 176 ? -39.21598 -33.37323 -30.98629 1.000 50.49988 171 LYS A O 1
ATOM 1248 N N . LEU A 1 177 ? -38.39164 -34.26507 -29.08882 1.000 56.94007 172 LEU A N 1
ATOM 1249 C CA . LEU A 1 177 ? -37.15649 -33.49276 -29.18409 1.000 52.98032 172 LEU A CA 1
ATOM 1250 C C . LEU A 1 177 ? -36.33397 -33.92646 -30.38988 1.000 51.59805 172 LEU A C 1
ATOM 1251 O O . LEU A 1 177 ? -35.88344 -33.08851 -31.17974 1.000 53.41513 172 LEU A O 1
ATOM 1256 N N . GLN A 1 178 ? -36.13085 -35.23766 -30.54796 1.000 52.99792 173 GLN A N 1
ATOM 1257 C CA . GLN A 1 178 ? -35.42846 -35.74536 -31.72165 1.000 49.84756 173 GLN A CA 1
ATOM 1258 C C . GLN A 1 178 ? -36.13083 -35.33499 -33.00757 1.000 32.06006 173 GLN A C 1
ATOM 1259 O O . GLN A 1 178 ? -35.47612 -35.11631 -34.03296 1.000 48.94649 173 GLN A O 1
ATOM 1265 N N . GLU A 1 179 ? -37.45959 -35.22371 -32.96988 1.000 51.26451 174 GLU A N 1
ATOM 1266 C CA . GLU A 1 179 ? -38.20349 -34.76318 -34.13621 1.000 50.86335 174 GLU A CA 1
ATOM 1267 C C . GLU A 1 179 ? -37.88799 -33.30519 -34.44770 1.000 51.49445 174 GLU A C 1
ATOM 1268 O O . GLU A 1 179 ? -37.81310 -32.91624 -35.61903 1.000 70.10957 174 GLU A O 1
ATOM 1274 N N . LEU A 1 180 ? -37.69454 -32.48490 -33.41283 1.000 43.01500 175 LEU A N 1
ATOM 1275 C CA . LEU A 1 180 ? -37.31693 -31.09259 -33.62487 1.000 47.44527 175 LEU A CA 1
ATOM 1276 C C . LEU A 1 180 ? -35.82835 -30.94829 -33.91840 1.000 50.16117 175 LEU A C 1
ATOM 1277 O O . LEU A 1 180 ? -35.42083 -29.98505 -34.57752 1.000 38.36651 175 LEU A O 1
ATOM 1282 N N . MET A 1 181 ? -35.01017 -31.89289 -33.45231 1.000 47.20049 176 MET A N 1
ATOM 1283 C CA . MET A 1 181 ? -33.56771 -31.84342 -33.65569 1.000 47.10257 176 MET A CA 1
ATOM 1284 C C . MET A 1 181 ? -33.14154 -32.25002 -35.06091 1.000 49.84711 176 MET A C 1
ATOM 1285 O O . MET A 1 181 ? -31.95250 -32.14333 -35.38046 1.000 49.83260 176 MET A O 1
ATOM 1290 N N . ALA A 1 182 ? -34.07153 -32.70612 -35.90329 1.000 46.72482 177 ALA A N 1
ATOM 1291 C CA . ALA A 1 182 ? -33.69538 -33.22924 -37.21378 1.000 39.57626 177 ALA A CA 1
ATOM 1292 C C . ALA A 1 182 ? -33.19980 -32.12063 -38.13548 1.000 51.65025 177 ALA A C 1
ATOM 1293 O O . ALA A 1 182 ? -32.10458 -32.21448 -38.70187 1.000 54.86087 177 ALA A O 1
ATOM 1295 N N . ALA A 1 183 ? -33.99420 -31.06313 -38.30370 1.000 49.21974 178 ALA A N 1
ATOM 1296 C CA . ALA A 1 183 ? -33.63851 -29.95093 -39.17559 1.000 45.63361 178 ALA A CA 1
ATOM 1297 C C . ALA A 1 183 ? -33.19123 -28.72155 -38.39308 1.000 53.60446 178 ALA A C 1
ATOM 1298 O O . ALA A 1 183 ? -33.18301 -27.61355 -38.93818 1.000 49.97396 178 ALA A O 1
ATOM 1300 N N . ALA A 1 184 ? -32.81204 -28.89471 -37.12966 1.000 46.67185 179 ALA A N 1
ATOM 1301 C CA . ALA A 1 184 ? -32.47959 -27.75750 -36.28091 1.000 39.84970 179 ALA A CA 1
ATOM 1302 C C . ALA A 1 184 ? -31.10628 -27.20443 -36.64264 1.000 41.93756 179 ALA A C 1
ATOM 1303 O O . ALA A 1 184 ? -30.10731 -27.93089 -36.61984 1.000 33.15243 179 ALA A O 1
ATOM 1305 N N . LYS A 1 185 ? -31.06163 -25.91802 -36.99204 1.000 38.05759 180 LYS A N 1
ATOM 1306 C CA . LYS A 1 185 ? -29.78732 -25.22431 -37.13363 1.000 25.46629 180 LYS A CA 1
ATOM 1307 C C . LYS A 1 185 ? -29.28118 -24.74240 -35.78037 1.000 41.77184 180 LYS A C 1
ATOM 1308 O O . LYS A 1 185 ? -28.08800 -24.86208 -35.47780 1.000 45.01156 180 LYS A O 1
ATOM 1314 N N . ILE A 1 186 ? -30.17768 -24.19904 -34.96224 1.000 53.31543 181 ILE A N 1
ATOM 1315 C CA . ILE A 1 186 ? -29.87488 -23.78474 -33.59583 1.000 46.74299 181 ILE A CA 1
ATOM 1316 C C . ILE A 1 186 ? -30.60299 -24.73847 -32.65591 1.000 42.86008 181 ILE A C 1
ATOM 1317 O O . ILE A 1 186 ? -31.81885 -24.59761 -32.45765 1.000 53.39908 181 ILE A O 1
ATOM 1322 N N . PRO A 1 187 ? -29.91880 -25.71874 -32.07189 1.000 41.46505 182 PRO A N 1
ATOM 1323 C CA . PRO A 1 187 ? -30.60033 -26.70768 -31.22759 1.000 38.42317 182 PRO A CA 1
ATOM 1324 C C . PRO A 1 187 ? -31.23210 -26.05137 -30.01407 1.000 41.92182 182 PRO A C 1
ATOM 1325 O O . PRO A 1 187 ? -30.80592 -24.96537 -29.59051 1.000 34.18348 182 PRO A O 1
ATOM 1329 N N . PRO A 1 188 ? -32.26094 -26.66976 -29.43633 1.000 39.76581 183 PRO A N 1
ATOM 1330 C CA . PRO A 1 188 ? -32.89007 -26.08961 -28.24388 1.000 30.25849 183 PRO A CA 1
ATOM 1331 C C . PRO A 1 188 ? -31.92076 -26.06902 -27.07188 1.000 23.59591 183 PRO A C 1
ATOM 1332 O O . PRO A 1 188 ? -31.25530 -27.06326 -26.77248 1.000 31.00457 183 PRO A O 1
ATOM 1336 N N . VAL A 1 189 ? -31.83678 -24.91270 -26.41823 1.000 19.94050 184 VAL A N 1
ATOM 1337 C CA . VAL A 1 189 ? -30.93613 -24.75591 -25.28283 1.000 22.69369 184 VAL A CA 1
ATOM 1338 C C . VAL A 1 189 ? -31.54681 -25.34228 -24.01419 1.000 34.16906 184 VAL A C 1
ATOM 1339 O O . VAL A 1 189 ? -30.84163 -25.93345 -23.18745 1.000 25.05452 184 VAL A O 1
ATOM 1343 N N . VAL A 1 190 ? -32.86169 -25.20805 -23.84950 1.000 27.23672 185 VAL A N 1
ATOM 1344 C CA . VAL A 1 190 ? -33.55023 -25.59857 -22.62528 1.000 21.09396 185 VAL A CA 1
ATOM 1345 C C . VAL A 1 190 ? -34.82294 -26.35085 -22.98884 1.000 29.10266 185 VAL A C 1
ATOM 1346 O O . VAL A 1 190 ? -35.52442 -25.98374 -23.93777 1.000 27.25579 185 VAL A O 1
ATOM 1350 N N . ASN A 1 191 ? -35.11166 -27.41565 -22.24140 1.000 27.46163 186 ASN A N 1
ATOM 1351 C CA . ASN A 1 191 ? -36.40881 -28.08856 -22.28295 1.000 33.75363 186 ASN A CA 1
ATOM 1352 C C . ASN A 1 191 ? -37.00687 -28.00010 -20.88324 1.000 30.39943 186 ASN A C 1
ATOM 1353 O O . ASN A 1 191 ? -36.57832 -28.71481 -19.97173 1.000 27.39787 186 ASN A O 1
ATOM 1358 N N . GLN A 1 192 ? -37.99309 -27.12114 -20.71538 1.000 26.70133 187 GLN A N 1
ATOM 1359 C CA . GLN A 1 192 ? -38.65053 -26.92137 -19.42824 1.000 30.95257 187 GLN A CA 1
ATOM 1360 C C . GLN A 1 192 ? -39.77430 -27.94334 -19.29122 1.000 31.16840 187 GLN A C 1
ATOM 1361 O O . GLN A 1 192 ? -40.77680 -27.87496 -20.00923 1.000 24.53889 187 GLN A O 1
ATOM 1367 N N . VAL A 1 193 ? -39.60538 -28.89565 -18.37426 1.000 24.57662 188 VAL A N 1
ATOM 1368 C CA . VAL A 1 193 ? -40.55233 -29.98519 -18.18997 1.000 31.79802 188 VAL A CA 1
ATOM 1369 C C . VAL A 1 193 ? -40.85967 -30.14117 -16.70590 1.000 28.32569 188 VAL A C 1
ATOM 1370 O O . VAL A 1 193 ? -40.17179 -29.59829 -15.84041 1.000 30.03781 188 VAL A O 1
ATOM 1374 N N . GLU A 1 194 ? -41.91449 -30.90205 -16.42324 1.000 28.66364 189 GLU A N 1
ATOM 1375 C CA . GLU A 1 194 ? -42.25421 -31.22062 -15.04440 1.000 21.87318 189 GLU A CA 1
ATOM 1376 C C . GLU A 1 194 ? -41.22603 -32.18648 -14.47051 1.000 20.72186 189 GLU A C 1
ATOM 1377 O O . GLU A 1 194 ? -40.92494 -33.22090 -15.07345 1.000 28.75257 189 GLU A O 1
ATOM 1383 N N . MET A 1 195 ? -40.68396 -31.84683 -13.30450 1.000 23.69808 190 MET A N 1
ATOM 1384 C CA . MET A 1 195 ? -39.68878 -32.68683 -12.65293 1.000 28.73777 190 MET A CA 1
ATOM 1385 C C . MET A 1 195 ? -39.75929 -32.45147 -11.15275 1.000 28.58086 190 MET A C 1
ATOM 1386 O O . MET A 1 195 ? -39.74304 -31.30270 -10.70108 1.000 19.15773 190 MET A O 1
ATOM 1391 N N . SER A 1 196 ? -39.83716 -33.53798 -10.39350 1.000 26.06627 191 SER A N 1
ATOM 1392 C CA . SER A 1 196 ? -40.01619 -33.47129 -8.95002 1.000 28.54702 191 SER A CA 1
ATOM 1393 C C . SER A 1 196 ? -39.62705 -34.82253 -8.36840 1.000 28.91537 191 SER A C 1
ATOM 1394 O O . SER A 1 196 ? -39.34386 -35.76932 -9.11599 1.000 24.22555 191 SER A O 1
ATOM 1397 N N . PRO A 1 197 ? -39.58577 -34.94758 -7.03698 1.000 25.22489 192 PRO A N 1
ATOM 1398 C CA . PRO A 1 197 ? -39.36892 -36.27457 -6.43536 1.000 21.53625 192 PRO A CA 1
ATOM 1399 C C . PRO A 1 197 ? -40.42467 -37.30902 -6.80431 1.000 20.59933 192 PRO A C 1
ATOM 1400 O O . PRO A 1 197 ? -40.24747 -38.48559 -6.46419 1.000 33.48475 192 PRO A O 1
ATOM 1404 N N . THR A 1 198 ? -41.50786 -36.91939 -7.47730 1.000 24.14237 193 THR A N 1
ATOM 1405 C CA . THR A 1 198 ? -42.50461 -37.86306 -7.96479 1.000 27.30088 193 THR A CA 1
ATOM 1406 C C . THR A 1 198 ? -42.47123 -38.02986 -9.47806 1.000 38.29207 193 THR A C 1
ATOM 1407 O O . THR A 1 198 ? -43.25457 -38.81821 -10.01844 1.000 38.47525 193 THR A O 1
ATOM 1411 N N . LEU A 1 199 ? -41.59116 -37.31056 -10.17487 1.000 31.64560 194 LEU A N 1
ATOM 1412 C CA . LEU A 1 199 ? -41.40386 -37.46974 -11.61797 1.000 32.29890 194 LEU A CA 1
ATOM 1413 C C . LEU A 1 199 ? -39.92287 -37.23291 -11.90057 1.000 26.74424 194 LEU A C 1
ATOM 1414 O O . LEU A 1 199 ? -39.48512 -36.08551 -12.02963 1.000 24.72671 194 LEU A O 1
ATOM 1419 N N . HIS A 1 200 ? -39.15658 -38.32211 -11.99572 1.000 26.49702 195 HIS A N 1
ATOM 1420 C CA . HIS A 1 200 ? -37.70482 -38.21262 -12.09358 1.000 26.78048 195 HIS A CA 1
ATOM 1421 C C . HIS A 1 200 ? -37.23632 -37.82964 -13.49244 1.000 27.01475 195 HIS A C 1
ATOM 1422 O O . HIS A 1 200 ? -36.20949 -37.15397 -13.62641 1.000 28.37968 195 HIS A O 1
ATOM 1429 N N . GLN A 1 201 ? -37.95873 -38.25021 -14.53398 1.000 20.42175 196 GLN A N 1
ATOM 1430 C CA . GLN A 1 201 ? -37.60652 -37.93026 -15.92017 1.000 23.51901 196 GLN A CA 1
ATOM 1431 C C . GLN A 1 201 ? -36.19589 -38.40758 -16.26129 1.000 27.08653 196 GLN A C 1
ATOM 1432 O O . GLN A 1 201 ? -35.41410 -37.68953 -16.88742 1.000 34.24165 196 GLN A O 1
ATOM 1438 N N . LYS A 1 202 ? -35.86667 -39.63154 -15.84108 1.000 23.61661 197 LYS A N 1
ATOM 1439 C CA . LYS A 1 202 ? -34.53431 -40.17470 -16.09377 1.000 32.87657 197 LYS A CA 1
ATOM 1440 C C . LYS A 1 202 ? -34.24954 -40.27385 -17.58729 1.000 34.37902 197 LYS A C 1
ATOM 1441 O O . LYS A 1 202 ? -33.18103 -39.86469 -18.05617 1.000 33.43225 197 LYS A O 1
ATOM 1447 N N . ASN A 1 203 ? -35.19955 -40.81784 -18.35139 1.000 33.50882 198 ASN A N 1
ATOM 1448 C CA . ASN A 1 203 ? -34.97672 -41.02403 -19.77869 1.000 32.05248 198 ASN A CA 1
ATOM 1449 C C . ASN A 1 203 ? -34.81770 -39.69873 -20.51408 1.000 39.37578 198 ASN A C 1
ATOM 1450 O O . ASN A 1 203 ? -33.96875 -39.57232 -21.40455 1.000 44.90708 198 ASN A O 1
ATOM 1455 N N . LEU A 1 204 ? -35.62577 -38.69809 -20.15712 1.000 40.13763 199 LEU A N 1
ATOM 1456 C CA . LEU A 1 204 ? -35.52367 -37.40065 -20.81709 1.000 28.82229 199 LEU A CA 1
ATOM 1457 C C . LEU A 1 204 ? -34.23986 -36.68082 -20.42273 1.000 33.60551 199 LEU A C 1
ATOM 1458 O O . LEU A 1 204 ? -33.57183 -36.08125 -21.27312 1.000 32.40019 199 LEU A O 1
ATOM 1463 N N . ARG A 1 205 ? -33.87821 -36.72909 -19.13807 1.000 34.32773 200 ARG A N 1
ATOM 1464 C CA . ARG A 1 205 ? -32.62463 -36.13474 -18.68990 1.000 21.99043 200 ARG A CA 1
ATOM 1465 C C . ARG A 1 205 ? -31.41050 -36.86694 -19.24410 1.000 37.53070 200 ARG A C 1
ATOM 1466 O O . ARG A 1 205 ? -30.33290 -36.27219 -19.34185 1.000 42.42705 200 ARG A O 1
ATOM 1474 N N . GLU A 1 206 ? -31.56330 -38.14135 -19.60614 1.000 39.85462 201 GLU A N 1
ATOM 1475 C CA . GLU A 1 206 ? -30.46189 -38.89152 -20.19915 1.000 27.38664 201 GLU A CA 1
ATOM 1476 C C . GLU A 1 206 ? -30.18509 -38.42701 -21.62297 1.000 39.73958 201 GLU A C 1
ATOM 1477 O O . GLU A 1 206 ? -29.02337 -38.30375 -22.02780 1.000 36.25899 201 GLU A O 1
ATOM 1483 N N . TYR A 1 207 ? -31.24219 -38.16048 -22.39398 1.000 38.70463 202 TYR A N 1
ATOM 1484 C CA . TYR A 1 207 ? -31.07121 -37.67469 -23.75942 1.000 34.03837 202 TYR A CA 1
ATOM 1485 C C . TYR A 1 207 ? -30.59533 -36.22708 -23.77453 1.000 35.29924 202 TYR A C 1
ATOM 1486 O O . TYR A 1 207 ? -29.70468 -35.86784 -24.55390 1.000 40.22234 202 TYR A O 1
ATOM 1495 N N . CYS A 1 208 ? -31.17203 -35.38363 -22.91643 1.000 34.73328 203 CYS A N 1
ATOM 1496 C CA . CYS A 1 208 ? -30.80121 -33.97304 -22.90095 1.000 26.14284 203 CYS A CA 1
ATOM 1497 C C . CYS A 1 208 ? -29.36595 -33.76945 -22.43498 1.000 30.14572 203 CYS A C 1
ATOM 1498 O O . CYS A 1 208 ? -28.71677 -32.80127 -22.84533 1.000 36.85499 203 CYS A O 1
ATOM 1501 N N . LYS A 1 209 ? -28.85578 -34.65884 -21.58099 1.000 29.49530 204 LYS A N 1
ATOM 1502 C CA . LYS A 1 209 ? -27.48053 -34.51822 -21.11301 1.000 33.83792 204 LYS A CA 1
ATOM 1503 C C . LYS A 1 209 ? -26.48578 -34.83387 -22.22365 1.000 33.83698 204 LYS A C 1
ATOM 1504 O O . LYS A 1 209 ? -25.42349 -34.20593 -22.31267 1.000 31.67891 204 LYS A O 1
ATOM 1510 N N . ALA A 1 210 ? -26.81165 -35.80611 -23.07975 1.000 34.37197 205 ALA A N 1
ATOM 1511 C CA . ALA A 1 210 ? -25.93594 -36.16312 -24.18905 1.000 32.50261 205 ALA A CA 1
ATOM 1512 C C . ALA A 1 210 ? -26.00263 -35.16446 -25.33822 1.000 30.15766 205 ALA A C 1
ATOM 1513 O O . ALA A 1 210 ? -25.11244 -35.16514 -26.19654 1.000 40.80713 205 ALA A O 1
ATOM 1515 N N . ASN A 1 211 ? -27.03078 -34.31781 -25.37592 1.000 33.15049 206 ASN A N 1
ATOM 1516 C CA . ASN A 1 211 ? -27.17470 -33.30000 -26.40831 1.000 27.85118 206 ASN A CA 1
ATOM 1517 C C . ASN A 1 211 ? -27.01846 -31.88786 -25.85951 1.000 23.49542 206 ASN A C 1
ATOM 1518 O O . ASN A 1 211 ? -27.30237 -30.92078 -26.57534 1.000 29.20076 206 ASN A O 1
ATOM 1523 N N . ASN A 1 212 ? -26.57640 -31.75121 -24.60683 1.000 24.72582 207 ASN A N 1
ATOM 1524 C CA . ASN A 1 212 ? -26.31825 -30.45113 -23.98359 1.000 28.38798 207 ASN A CA 1
ATOM 1525 C C . ASN A 1 212 ? -27.57480 -29.58276 -23.94809 1.000 27.55065 207 ASN A C 1
ATOM 1526 O O . ASN A 1 212 ? -27.51394 -28.36203 -24.10977 1.000 36.58290 207 ASN A O 1
ATOM 1531 N N . ILE A 1 213 ? -28.72492 -30.21669 -23.73327 1.000 24.26362 208 ILE A N 1
ATOM 1532 C CA . ILE A 1 213 ? -29.98897 -29.51555 -23.54194 1.000 23.87594 208 ILE A CA 1
ATOM 1533 C C . ILE A 1 213 ? -30.23627 -29.38545 -22.04728 1.000 23.02886 208 ILE A C 1
ATOM 1534 O O . ILE A 1 213 ? -30.22852 -30.38619 -21.31933 1.000 33.21541 208 ILE A O 1
ATOM 1539 N N . MET A 1 214 ? -30.45093 -28.15749 -21.58699 1.000 26.46201 209 MET A N 1
ATOM 1540 C CA . MET A 1 214 ? -30.68684 -27.91228 -20.17243 1.000 29.95668 209 MET A CA 1
ATOM 1541 C C . MET A 1 214 ? -32.11630 -28.28076 -19.79709 1.000 25.77028 209 MET A C 1
ATOM 1542 O O . MET A 1 214 ? -33.06419 -27.98073 -20.52870 1.000 27.70234 209 MET A O 1
ATOM 1547 N N . ILE A 1 215 ? -32.26589 -28.94052 -18.65264 1.000 28.02253 210 ILE A N 1
ATOM 1548 C CA . ILE A 1 215 ? -33.57302 -29.28018 -18.10239 1.000 32.71243 210 ILE A CA 1
ATOM 1549 C C . ILE A 1 215 ? -33.92357 -28.24698 -17.04121 1.000 20.81760 210 ILE A C 1
ATOM 1550 O O . ILE A 1 215 ? -33.22305 -28.12147 -16.02959 1.000 36.89754 210 ILE A O 1
ATOM 1555 N N . THR A 1 216 ? -34.99753 -27.49971 -17.27243 1.000 27.63398 211 THR A N 1
ATOM 1556 C CA . THR A 1 216 ? -35.56407 -26.60121 -16.27606 1.000 33.46247 211 THR A CA 1
ATOM 1557 C C . THR A 1 216 ? -36.85625 -27.21511 -15.75850 1.000 23.28961 211 THR A C 1
ATOM 1558 O O . THR A 1 216 ? -37.72805 -27.59195 -16.54733 1.000 30.42393 211 THR A O 1
ATOM 1562 N N . ALA A 1 217 ? -36.97351 -27.32816 -14.44163 1.000 28.06655 212 ALA A N 1
ATOM 1563 C CA . ALA A 1 217 ? -38.09173 -28.02387 -13.82229 1.000 17.54175 212 ALA A CA 1
ATOM 1564 C C . ALA A 1 217 ? -39.16195 -27.03252 -13.38823 1.000 30.01290 212 ALA A C 1
ATOM 1565 O O . ALA A 1 217 ? -38.87625 -26.08395 -12.64918 1.000 30.78658 212 ALA A O 1
ATOM 1567 N N . HIS A 1 218 ? -40.38657 -27.25207 -13.85536 1.000 28.80057 213 HIS A N 1
ATOM 1568 C CA . HIS A 1 218 ? -41.56453 -26.59348 -13.31713 1.000 21.61234 213 HIS A CA 1
ATOM 1569 C C . HIS A 1 218 ? -42.39422 -27.61498 -12.54961 1.000 27.15536 213 HIS A C 1
ATOM 1570 O O . HIS A 1 218 ? -42.23158 -28.82695 -12.71821 1.000 29.17482 213 HIS A O 1
ATOM 1577 N N . SER A 1 219 ? -43.28433 -27.10889 -11.69350 1.000 29.21679 214 SER A N 1
ATOM 1578 C CA . SER A 1 219 ? -44.12184 -27.95014 -10.83616 1.000 11.83211 214 SER A CA 1
ATOM 1579 C C . SER A 1 219 ? -43.26164 -28.85881 -9.95707 1.000 17.56804 214 SER A C 1
ATOM 1580 O O . SER A 1 219 ? -43.49936 -30.06337 -9.84320 1.000 26.24501 214 SER A O 1
ATOM 1583 N N . VAL A 1 220 ? -42.24167 -28.26259 -9.33355 1.000 19.63902 215 VAL A N 1
ATOM 1584 C CA . VAL A 1 220 ? -41.35902 -29.01564 -8.44674 1.000 18.69674 215 VAL A CA 1
ATOM 1585 C C . VAL A 1 220 ? -42.11949 -29.51988 -7.22826 1.000 26.57611 215 VAL A C 1
ATOM 1586 O O . VAL A 1 220 ? -41.79283 -30.57550 -6.67159 1.000 27.25907 215 VAL A O 1
ATOM 1590 N N . LEU A 1 221 ? -43.14372 -28.78578 -6.79667 1.000 28.39620 216 LEU A N 1
ATOM 1591 C CA . LEU A 1 221 ? -43.96593 -29.17378 -5.66037 1.000 27.95309 216 LEU A CA 1
ATOM 1592 C C . LEU A 1 221 ? -45.28085 -29.81738 -6.08886 1.000 41.55243 216 LEU A C 1
ATOM 1593 O O . LEU A 1 221 ? -46.22494 -29.87841 -5.29300 1.000 25.94683 216 LEU A O 1
ATOM 1598 N N . GLY A 1 222 ? -45.35939 -30.29778 -7.32903 1.000 31.89605 217 GLY A N 1
ATOM 1599 C CA . GLY A 1 222 ? -46.55160 -30.96270 -7.81265 1.000 25.11541 217 GLY A CA 1
ATOM 1600 C C . GLY A 1 222 ? -47.72209 -30.05688 -8.11128 1.000 35.65185 217 GLY A C 1
ATOM 1601 O O . GLY A 1 222 ? -48.82575 -30.55982 -8.34242 1.000 43.94703 217 GLY A O 1
ATOM 1602 N N . ALA A 1 223 ? -47.51433 -28.74080 -8.12093 1.000 37.52962 218 ALA A N 1
ATOM 1603 C CA . ALA A 1 223 ? -48.57640 -27.75750 -8.32759 1.000 43.99891 218 ALA A CA 1
ATOM 1604 C C . ALA A 1 223 ? -49.73540 -27.99417 -7.35708 1.000 35.68953 218 ALA A C 1
ATOM 1605 O O . ALA A 1 223 ? -50.87476 -28.25926 -7.74655 1.000 30.35592 218 ALA A O 1
ATOM 1607 N N . ILE A 1 224 ? -49.41569 -27.89082 -6.06474 1.000 28.61994 219 ILE A N 1
ATOM 1608 C CA . ILE A 1 224 ? -50.40111 -28.12668 -5.01620 1.000 43.73362 219 ILE A CA 1
ATOM 1609 C C . ILE A 1 224 ? -51.55140 -27.13259 -5.08150 1.000 42.23553 219 ILE A C 1
ATOM 1610 O O . ILE A 1 224 ? -52.65578 -27.43328 -4.61729 1.000 48.77374 219 ILE A O 1
ATOM 1615 N N . CYS A 1 225 ? -51.32998 -25.96606 -5.67972 1.000 41.22575 220 CYS A N 1
ATOM 1616 C CA . CYS A 1 225 ? -52.31503 -24.89580 -5.70533 1.000 57.58651 220 CYS A CA 1
ATOM 1617 C C . CYS A 1 225 ? -53.13450 -24.85945 -6.98742 1.000 58.23830 220 CYS A C 1
ATOM 1618 O O . CYS A 1 225 ? -54.04745 -24.03581 -7.09654 1.000 56.69894 220 CYS A O 1
ATOM 1621 N N . ALA A 1 226 ? -52.84032 -25.72335 -7.95139 1.000 45.37165 221 ALA A N 1
ATOM 1622 C CA . ALA A 1 226 ? -53.53299 -25.70090 -9.22648 1.000 46.34572 221 ALA A CA 1
ATOM 1623 C C . ALA A 1 226 ? -54.52214 -26.85800 -9.32906 1.000 58.44637 221 ALA A C 1
ATOM 1624 O O . ALA A 1 226 ? -54.33406 -27.89970 -8.69284 1.000 69.03349 221 ALA A O 1
ATOM 1626 N N . PRO A 1 227 ? -55.59402 -26.70299 -10.11291 1.000 60.02954 222 PRO A N 1
ATOM 1627 C CA . PRO A 1 227 ? -56.55255 -27.81213 -10.26144 1.000 63.18045 222 PRO A CA 1
ATOM 1628 C C . PRO A 1 227 ? -55.93759 -29.07080 -10.84791 1.000 59.20517 222 PRO A C 1
ATOM 1629 O O . PRO A 1 227 ? -56.34791 -30.17931 -10.48068 1.000 64.51770 222 PRO A O 1
ATOM 1633 N N . TRP A 1 228 ? -54.96292 -28.93671 -11.74545 1.000 57.45318 223 TRP A N 1
ATOM 1634 C CA . TRP A 1 228 ? -54.32394 -30.09001 -12.36680 1.000 55.45676 223 TRP A CA 1
ATOM 1635 C C . TRP A 1 228 ? -53.23609 -30.71270 -11.50083 1.000 53.83112 223 TRP A C 1
ATOM 1636 O O . TRP A 1 228 ? -52.57810 -31.65649 -11.95143 1.000 45.94170 223 TRP A O 1
ATOM 1647 N N . GLY A 1 229 ? -53.03265 -30.22112 -10.27944 1.000 52.21687 224 GLY A N 1
ATOM 1648 C CA . GLY A 1 229 ? -51.97972 -30.71024 -9.41629 1.000 42.38197 224 GLY A CA 1
ATOM 1649 C C . GLY A 1 229 ? -52.43298 -31.84855 -8.52233 1.000 37.99583 224 GLY A C 1
ATOM 1650 O O . GLY A 1 229 ? -53.54193 -32.37362 -8.63604 1.000 45.26784 224 GLY A O 1
ATOM 1651 N N . SER A 1 230 ? -51.54005 -32.23473 -7.61536 1.000 28.28528 225 SER A N 1
ATOM 1652 C CA . SER A 1 230 ? -51.80969 -33.30348 -6.66243 1.000 30.95305 225 SER A CA 1
ATOM 1653 C C . SER A 1 230 ? -51.07447 -32.98465 -5.36559 1.000 30.38545 225 SER A C 1
ATOM 1654 O O . SER A 1 230 ? -50.49250 -31.90702 -5.21018 1.000 30.66971 225 SER A O 1
ATOM 1657 N N . ASN A 1 231 ? -51.09714 -33.93497 -4.43010 1.000 28.73586 226 ASN A N 1
ATOM 1658 C CA . ASN A 1 231 ? -50.44188 -33.78715 -3.13706 1.000 27.78554 226 ASN A CA 1
ATOM 1659 C C . ASN A 1 231 ? -49.28801 -34.76714 -2.96335 1.000 25.82716 226 ASN A C 1
ATOM 1660 O O . ASN A 1 231 ? -48.82838 -34.98563 -1.83766 1.000 37.46932 226 ASN A O 1
ATOM 1665 N N . ALA A 1 232 ? -48.80718 -35.35752 -4.05967 1.000 20.20518 227 ALA A N 1
ATOM 1666 C CA . ALA A 1 232 ? -47.83093 -36.43650 -3.96747 1.000 16.89883 227 ALA A CA 1
ATOM 1667 C C . ALA A 1 232 ? -46.47332 -35.97060 -3.45514 1.000 28.58517 227 ALA A C 1
ATOM 1668 O O . ALA A 1 232 ? -45.69914 -36.79598 -2.96108 1.000 25.15359 227 ALA A O 1
ATOM 1670 N N . VAL A 1 233 ? -46.16380 -34.68295 -3.55618 1.000 19.30276 228 VAL A N 1
ATOM 1671 C CA . VAL A 1 233 ? -44.87757 -34.15059 -3.11193 1.000 20.79049 228 VAL A CA 1
ATOM 1672 C C . VAL A 1 233 ? -44.97582 -33.52364 -1.72717 1.000 28.15298 228 VAL A C 1
ATOM 1673 O O . VAL A 1 233 ? -44.16193 -33.81151 -0.84966 1.000 25.57919 228 VAL A O 1
ATOM 1677 N N . MET A 1 234 ? -45.97324 -32.66488 -1.51260 1.000 25.87483 229 MET A N 1
ATOM 1678 C CA . MET A 1 234 ? -46.07293 -31.93192 -0.25529 1.000 24.82132 229 MET A CA 1
ATOM 1679 C C . MET A 1 234 ? -46.54702 -32.80205 0.90186 1.000 23.35009 229 MET A C 1
ATOM 1680 O O . MET A 1 234 ? -46.21240 -32.51875 2.05672 1.000 19.16765 229 MET A O 1
ATOM 1685 N N . ASP A 1 235 ? -47.31555 -33.85150 0.62657 1.000 18.21378 230 ASP A N 1
ATOM 1686 C CA . ASP A 1 235 ? -47.77943 -34.76138 1.66394 1.000 31.16952 230 ASP A CA 1
ATOM 1687 C C . ASP A 1 235 ? -46.98326 -36.05712 1.70196 1.000 22.59229 230 ASP A C 1
ATOM 1688 O O . ASP A 1 235 ? -47.42839 -37.02767 2.32118 1.000 34.57020 230 ASP A O 1
ATOM 1693 N N . SER A 1 236 ? -45.81958 -36.09373 1.05931 1.000 30.42751 231 SER A N 1
ATOM 1694 C CA . SER A 1 236 ? -44.98798 -37.29004 1.06576 1.000 22.25047 231 SER A CA 1
ATOM 1695 C C . SER A 1 236 ? -44.34446 -37.46392 2.43476 1.000 18.54585 231 SER A C 1
ATOM 1696 O O . SER A 1 236 ? -43.65348 -36.56405 2.92328 1.000 30.49145 231 SER A O 1
ATOM 1699 N N . LYS A 1 237 ? -44.57452 -38.61911 3.05744 1.000 30.88616 232 LYS A N 1
ATOM 1700 C CA . LYS A 1 237 ? -43.94996 -38.90823 4.34015 1.000 28.00575 232 LYS A CA 1
ATOM 1701 C C . LYS A 1 237 ? -42.48275 -39.28434 4.19472 1.000 27.40344 232 LYS A C 1
ATOM 1702 O O . LYS A 1 237 ? -41.75109 -39.27540 5.19075 1.000 40.32794 232 LYS A O 1
ATOM 1708 N N . VAL A 1 238 ? -42.04068 -39.61109 2.97915 1.000 33.59433 233 VAL A N 1
ATOM 1709 C CA . VAL A 1 238 ? -40.61569 -39.79860 2.72871 1.000 21.98463 233 VAL A CA 1
ATOM 1710 C C . VAL A 1 238 ? -39.88916 -38.46233 2.80706 1.000 25.27553 233 VAL A C 1
ATOM 1711 O O . VAL A 1 238 ? -38.86524 -38.32973 3.48830 1.000 23.64869 233 VAL A O 1
ATOM 1715 N N . LEU A 1 239 ? -40.41615 -37.44847 2.11530 1.000 24.62466 234 LEU A N 1
ATOM 1716 C CA . LEU A 1 239 ? -39.77697 -36.13691 2.11701 1.000 19.81911 234 LEU A CA 1
ATOM 1717 C C . LEU A 1 239 ? -39.87747 -35.47215 3.48377 1.000 26.17200 234 LEU A C 1
ATOM 1718 O O . LEU A 1 239 ? -38.95761 -34.75668 3.89753 1.000 27.98063 234 LEU A O 1
ATOM 1723 N N . HIS A 1 240 ? -40.98821 -35.69089 4.19462 1.000 25.57885 235 HIS A N 1
ATOM 1724 C CA . HIS A 1 240 ? -41.11362 -35.18399 5.55875 1.000 23.67761 235 HIS A CA 1
ATOM 1725 C C . HIS A 1 240 ? -39.99475 -35.71775 6.44287 1.000 23.89452 235 HIS A C 1
ATOM 1726 O O . HIS A 1 240 ? -39.38204 -34.96929 7.21359 1.000 29.50558 235 HIS A O 1
ATOM 1733 N N . GLN A 1 241 ? -39.71860 -37.02005 6.34280 1.000 26.62499 236 GLN A N 1
ATOM 1734 C CA . GLN A 1 241 ? -38.68169 -37.63340 7.16596 1.000 31.09911 236 GLN A CA 1
ATOM 1735 C C . GLN A 1 241 ? -37.31179 -37.03624 6.86731 1.000 28.39667 236 GLN A C 1
ATOM 1736 O O . GLN A 1 241 ? -36.53034 -36.76346 7.78646 1.000 33.92665 236 GLN A O 1
ATOM 1742 N N . ILE A 1 242 ? -37.00398 -36.82477 5.58607 1.000 22.20182 237 ILE A N 1
ATOM 1743 C CA . ILE A 1 242 ? -35.73069 -36.21535 5.21531 1.000 20.48653 237 ILE A CA 1
ATOM 1744 C C . ILE A 1 242 ? -35.67426 -34.76569 5.68008 1.000 26.47607 237 ILE A C 1
ATOM 1745 O O . ILE A 1 242 ? -34.64331 -34.30031 6.18160 1.000 34.59155 237 ILE A O 1
ATOM 1750 N N . ALA A 1 243 ? -36.78188 -34.03355 5.52946 1.000 28.19708 238 ALA A N 1
ATOM 1751 C CA . ALA A 1 243 ? -36.80576 -32.62236 5.90444 1.000 27.10971 238 ALA A CA 1
ATOM 1752 C C . ALA A 1 243 ? -36.46430 -32.42712 7.37636 1.000 26.33441 238 ALA A C 1
ATOM 1753 O O . ALA A 1 243 ? -35.75847 -31.47767 7.73705 1.000 31.41966 238 ALA A O 1
ATOM 1755 N N . VAL A 1 244 ? -36.95030 -33.31819 8.24154 1.000 27.48509 239 VAL A N 1
ATOM 1756 C CA . VAL A 1 244 ? -36.66333 -33.19427 9.66700 1.000 31.29256 239 VAL A CA 1
ATOM 1757 C C . VAL A 1 244 ? -35.21928 -33.58292 9.95979 1.000 27.79212 239 VAL A C 1
ATOM 1758 O O . VAL A 1 244 ? -34.53420 -32.92333 10.75102 1.000 33.61387 239 VAL A O 1
ATOM 1762 N N . ALA A 1 245 ? -34.72945 -34.64981 9.32275 1.000 24.59835 240 ALA A N 1
ATOM 1763 C CA . ALA A 1 245 ? -33.34887 -35.07009 9.54172 1.000 25.33036 240 ALA A CA 1
ATOM 1764 C C . ALA A 1 245 ? -32.36855 -33.96896 9.16008 1.000 30.93238 240 ALA A C 1
ATOM 1765 O O . ALA A 1 245 ? -31.33559 -33.79069 9.81618 1.000 35.73659 240 ALA A O 1
ATOM 1767 N N . ARG A 1 246 ? -32.68217 -33.21117 8.11242 1.000 32.19444 241 ARG A N 1
ATOM 1768 C CA . ARG A 1 246 ? -31.81208 -32.15369 7.62077 1.000 24.25756 241 ARG A CA 1
ATOM 1769 C C . ARG A 1 246 ? -32.20288 -30.77279 8.12999 1.000 33.20724 241 ARG A C 1
ATOM 1770 O O . ARG A 1 246 ? -31.54534 -29.78953 7.77386 1.000 41.34932 241 ARG A O 1
ATOM 1778 N N . GLY A 1 247 ? -33.24868 -30.67232 8.94448 1.000 30.85010 242 GLY A N 1
ATOM 1779 C CA . GLY A 1 247 ? -33.66655 -29.38395 9.47315 1.000 26.51298 242 GLY A CA 1
ATOM 1780 C C . GLY A 1 247 ? -34.20167 -28.42916 8.42912 1.000 30.85326 242 GLY A C 1
ATOM 1781 O O . GLY A 1 247 ? -33.99115 -27.21390 8.53786 1.000 41.26930 242 GLY A O 1
ATOM 1782 N N . LYS A 1 248 ? -34.89004 -28.94862 7.41798 1.000 24.21738 243 LYS A N 1
ATOM 1783 C CA . LYS A 1 248 ? -35.41442 -28.15244 6.32024 1.000 27.73077 243 LYS A CA 1
ATOM 1784 C C . LYS A 1 248 ? -36.90773 -28.42036 6.18648 1.000 30.89008 243 LYS A C 1
ATOM 1785 O O . LYS A 1 248 ? -37.48901 -29.21511 6.93083 1.000 35.76968 243 LYS A O 1
ATOM 1791 N N . SER A 1 249 ? -37.53472 -27.74540 5.23102 1.000 31.15967 244 SER A N 1
ATOM 1792 C CA . SER A 1 249 ? -38.93736 -27.98403 4.94020 1.000 29.00125 244 SER A CA 1
ATOM 1793 C C . SER A 1 249 ? -39.06101 -28.99905 3.81060 1.000 26.92567 244 SER A C 1
ATOM 1794 O O . SER A 1 249 ? -38.09263 -29.32299 3.12053 1.000 32.62453 244 SER A O 1
ATOM 1797 N N . VAL A 1 250 ? -40.27917 -29.50892 3.62777 1.000 30.72592 245 VAL A N 1
ATOM 1798 C CA . VAL A 1 250 ? -40.53997 -30.41860 2.51518 1.000 27.12119 245 VAL A CA 1
ATOM 1799 C C . VAL A 1 250 ? -40.25571 -29.72395 1.18772 1.000 22.86244 245 VAL A C 1
ATOM 1800 O O . VAL A 1 250 ? -39.77919 -30.34672 0.22968 1.000 33.94241 245 VAL A O 1
ATOM 1804 N N . ALA A 1 251 ? -40.51190 -28.41228 1.12192 1.000 22.36007 246 ALA A N 1
ATOM 1805 C CA . ALA A 1 251 ? -40.32938 -27.67476 -0.12546 1.000 16.76600 246 ALA A CA 1
ATOM 1806 C C . ALA A 1 251 ? -38.85779 -27.57150 -0.49743 1.000 23.14687 246 ALA A C 1
ATOM 1807 O O . ALA A 1 251 ? -38.49735 -27.68772 -1.67489 1.000 30.36471 246 ALA A O 1
ATOM 1809 N N . GLN A 1 252 ? -37.99720 -27.33663 0.49483 1.000 21.29393 247 GLN A N 1
ATOM 1810 C CA . GLN A 1 252 ? -36.57252 -27.19682 0.23035 1.000 28.50706 247 GLN A CA 1
ATOM 1811 C C . GLN A 1 252 ? -35.92375 -28.53462 -0.10397 1.000 26.28451 247 GLN A C 1
ATOM 1812 O O . GLN A 1 252 ? -34.94888 -28.56920 -0.86668 1.000 27.92924 247 GLN A O 1
ATOM 1818 N N . VAL A 1 253 ? -36.43583 -29.63867 0.45589 1.000 29.62903 248 VAL A N 1
ATOM 1819 C CA . VAL A 1 253 ? -35.91492 -30.95688 0.10612 1.000 19.52757 248 VAL A CA 1
ATOM 1820 C C . VAL A 1 253 ? -36.18943 -31.26945 -1.35962 1.000 20.71028 248 VAL A C 1
ATOM 1821 O O . VAL A 1 253 ? -35.32435 -31.80275 -2.06268 1.000 31.03242 248 VAL A O 1
ATOM 1825 N N . SER A 1 254 ? -37.38723 -30.93553 -1.84872 1.000 25.21085 249 SER A N 1
ATOM 1826 C CA . SER A 1 254 ? -37.71710 -31.22382 -3.24215 1.000 19.20897 249 SER A CA 1
ATOM 1827 C C . SER A 1 254 ? -36.91811 -30.34633 -4.19906 1.000 24.43684 249 SER A C 1
ATOM 1828 O O . SER A 1 254 ? -36.43182 -30.82562 -5.23012 1.000 25.94042 249 SER A O 1
ATOM 1831 N N . MET A 1 255 ? -36.77127 -29.05984 -3.87814 1.000 23.85773 250 MET A N 1
ATOM 1832 C CA . MET A 1 255 ? -36.07006 -28.15377 -4.78185 1.000 18.26627 250 MET A CA 1
ATOM 1833 C C . MET A 1 255 ? -34.56916 -28.41456 -4.77462 1.000 25.71112 250 MET A C 1
ATOM 1834 O O . MET A 1 255 ? -33.91032 -28.30186 -5.81552 1.000 28.64936 250 MET A O 1
ATOM 1839 N N . ARG A 1 256 ? -34.00935 -28.76092 -3.61277 1.000 16.24839 251 ARG A N 1
ATOM 1840 C CA . ARG A 1 256 ? -32.60651 -29.15878 -3.56769 1.000 26.74587 251 ARG A CA 1
ATOM 1841 C C . ARG A 1 256 ? -32.36596 -30.40266 -4.41183 1.000 29.67387 251 ARG A C 1
ATOM 1842 O O . ARG A 1 256 ? -31.33385 -30.51757 -5.08353 1.000 31.56550 251 ARG A O 1
ATOM 1850 N N . TRP A 1 257 ? -33.31454 -31.34286 -4.39321 1.000 23.78480 252 TRP A N 1
ATOM 1851 C CA . TRP A 1 257 ? -33.17072 -32.56432 -5.17837 1.000 24.60076 252 TRP A CA 1
ATOM 1852 C C . TRP A 1 257 ? -33.08674 -32.25827 -6.66835 1.000 27.47754 252 TRP A C 1
ATOM 1853 O O . TRP A 1 257 ? -32.27675 -32.85453 -7.38679 1.000 32.94352 252 TRP A O 1
ATOM 1864 N N . VAL A 1 258 ? -33.91215 -31.32641 -7.14905 1.000 30.18754 253 VAL A N 1
ATOM 1865 C CA . VAL A 1 258 ? -33.91149 -30.98781 -8.57034 1.000 27.01852 253 VAL A CA 1
ATOM 1866 C C . VAL A 1 258 ? -32.56546 -30.40058 -8.97701 1.000 30.06446 253 VAL A C 1
ATOM 1867 O O . VAL A 1 258 ? -31.98368 -30.78163 -10.00014 1.000 35.10144 253 VAL A O 1
ATOM 1871 N N . TYR A 1 259 ? -32.04737 -29.46578 -8.17758 1.000 35.46208 254 TYR A N 1
ATOM 1872 C CA . TYR A 1 259 ? -30.75967 -28.85818 -8.49744 1.000 29.26157 254 TYR A CA 1
ATOM 1873 C C . TYR A 1 259 ? -29.62390 -29.86531 -8.36655 1.000 24.63380 254 TYR A C 1
ATOM 1874 O O . TYR A 1 259 ? -28.69412 -29.86916 -9.18192 1.000 37.36830 254 TYR A O 1
ATOM 1883 N N . GLN A 1 260 ? -29.68262 -30.73089 -7.35125 1.000 28.76383 255 GLN A N 1
ATOM 1884 C CA . GLN A 1 260 ? -28.63130 -31.72300 -7.15899 1.000 29.71776 255 GLN A CA 1
ATOM 1885 C C . GLN A 1 260 ? -28.60715 -32.75999 -8.27591 1.000 38.96353 255 GLN A C 1
ATOM 1886 O O . GLN A 1 260 ? -27.57345 -33.40431 -8.48472 1.000 39.99563 255 GLN A O 1
ATOM 1892 N N . GLN A 1 261 ? -29.71374 -32.93106 -8.99800 1.000 33.30215 256 GLN A N 1
ATOM 1893 C CA . GLN A 1 261 ? -29.73877 -33.74792 -10.20395 1.000 19.50427 256 GLN A CA 1
ATOM 1894 C C . GLN A 1 261 ? -29.20425 -33.00599 -11.42145 1.000 28.28586 256 GLN A C 1
ATOM 1895 O O . GLN A 1 261 ? -29.29264 -33.52882 -12.53783 1.000 33.47409 256 GLN A O 1
ATOM 1901 N N . GLY A 1 262 ? -28.66263 -31.80739 -11.23270 1.000 26.29530 257 GLY A N 1
ATOM 1902 C CA . GLY A 1 262 ? -28.13998 -31.03317 -12.34112 1.000 16.96325 257 GLY A CA 1
ATOM 1903 C C . GLY A 1 262 ? -29.19942 -30.39207 -13.20735 1.000 30.75166 257 GLY A C 1
ATOM 1904 O O . GLY A 1 262 ? -29.09661 -30.43464 -14.43992 1.000 36.85896 257 GLY A O 1
ATOM 1905 N N . ALA A 1 263 ? -30.21834 -29.78971 -12.59822 1.000 36.30558 258 ALA A N 1
ATOM 1906 C CA . ALA A 1 263 ? -31.32456 -29.19968 -13.33413 1.000 22.93433 258 ALA A CA 1
ATOM 1907 C C . ALA A 1 263 ? -31.58533 -27.78054 -12.85167 1.000 25.10942 258 ALA A C 1
ATOM 1908 O O . ALA A 1 263 ? -31.38851 -27.45758 -11.67709 1.000 30.11044 258 ALA A O 1
ATOM 1910 N N . SER A 1 264 ? -32.01735 -26.93240 -13.78026 1.000 27.03281 259 SER A N 1
ATOM 1911 C CA . SER A 1 264 ? -32.57726 -25.64115 -13.42327 1.000 22.14622 259 SER A CA 1
ATOM 1912 C C . SER A 1 264 ? -34.00187 -25.82819 -12.91257 1.000 27.70321 259 SER A C 1
ATOM 1913 O O . SER A 1 264 ? -34.63408 -26.86483 -13.13217 1.000 31.79449 259 SER A O 1
ATOM 1916 N N . LEU A 1 265 ? -34.51107 -24.81021 -12.22368 1.000 26.48917 260 LEU A N 1
ATOM 1917 C CA . LEU A 1 265 ? -35.86500 -24.88937 -11.69567 1.000 31.36694 260 LEU A CA 1
ATOM 1918 C C . LEU A 1 265 ? -36.47774 -23.49903 -11.62836 1.000 25.36792 260 LEU A C 1
ATOM 1919 O O . LEU A 1 265 ? -35.81118 -22.53203 -11.24814 1.000 21.94776 260 LEU A O 1
ATOM 1924 N N . VAL A 1 266 ? -37.74752 -23.41008 -12.01575 1.000 19.30973 261 VAL A N 1
ATOM 1925 C CA . VAL A 1 266 ? -38.55973 -22.21481 -11.82780 1.000 24.48879 261 VAL A CA 1
ATOM 1926 C C . VAL A 1 266 ? -39.60736 -22.53239 -10.77077 1.000 25.89088 261 VAL A C 1
ATOM 1927 O O . VAL A 1 266 ? -40.25507 -23.58522 -10.82474 1.000 32.97424 261 VAL A O 1
ATOM 1931 N N . VAL A 1 267 ? -39.75529 -21.64161 -9.79674 1.000 25.96168 262 VAL A N 1
ATOM 1932 C CA . VAL A 1 267 ? -40.68894 -21.85311 -8.69933 1.000 30.04862 262 VAL A CA 1
ATOM 1933 C C . VAL A 1 267 ? -41.65174 -20.67792 -8.63160 1.000 23.62586 262 VAL A C 1
ATOM 1934 O O . VAL A 1 267 ? -41.30253 -19.53819 -8.95377 1.000 36.40273 262 VAL A O 1
ATOM 1938 N N . LYS A 1 268 ? -42.87866 -20.96710 -8.21564 1.000 43.28192 263 LYS A N 1
ATOM 1939 C CA . LYS A 1 268 ? -43.91000 -19.95334 -8.04944 1.000 47.06774 263 LYS A CA 1
ATOM 1940 C C . LYS A 1 268 ? -43.99746 -19.58848 -6.57460 1.000 47.45681 263 LYS A C 1
ATOM 1941 O O . LYS A 1 268 ? -44.32063 -20.43903 -5.73834 1.000 79.05861 263 LYS A O 1
ATOM 1947 N N . SER A 1 269 ? -43.70337 -18.33082 -6.25937 1.000 42.02898 264 SER A N 1
ATOM 1948 C CA . SER A 1 269 ? -43.67100 -17.84724 -4.88375 1.000 60.38336 264 SER A CA 1
ATOM 1949 C C . SER A 1 269 ? -44.71477 -16.74909 -4.73241 1.000 70.95717 264 SER A C 1
ATOM 1950 O O . SER A 1 269 ? -44.59010 -15.67963 -5.33855 1.000 86.30136 264 SER A O 1
ATOM 1953 N N . PHE A 1 270 ? -45.74066 -17.01219 -3.92403 1.000 68.14183 265 PHE A N 1
ATOM 1954 C CA . PHE A 1 270 ? -46.81406 -16.05314 -3.69971 1.000 74.53578 265 PHE A CA 1
ATOM 1955 C C . PHE A 1 270 ? -46.60500 -15.19734 -2.45742 1.000 70.11399 265 PHE A C 1
ATOM 1956 O O . PHE A 1 270 ? -47.38839 -14.27045 -2.22654 1.000 86.61899 265 PHE A O 1
ATOM 1964 N N . ASN A 1 271 ? -45.57807 -15.48008 -1.65893 1.000 52.78802 266 ASN A N 1
ATOM 1965 C CA . ASN A 1 271 ? -45.34630 -14.75837 -0.41655 1.000 57.62078 266 ASN A CA 1
ATOM 1966 C C . ASN A 1 271 ? -43.84890 -14.61970 -0.18829 1.000 47.87211 266 ASN A C 1
ATOM 1967 O O . ASN A 1 271 ? -43.05859 -15.45315 -0.63980 1.000 56.85946 266 ASN A O 1
ATOM 1972 N N . GLU A 1 272 ? -43.46790 -13.56332 0.53660 1.000 49.87497 267 GLU A N 1
ATOM 1973 C CA . GLU A 1 272 ? -42.05229 -13.27707 0.74088 1.000 36.67552 267 GLU A CA 1
ATOM 1974 C C . GLU A 1 272 ? -41.38680 -14.26321 1.69206 1.000 49.18820 267 GLU A C 1
ATOM 1975 O O . GLU A 1 272 ? -40.15413 -14.34647 1.71260 1.000 49.97033 267 GLU A O 1
ATOM 1981 N N . GLY A 1 273 ? -42.16577 -15.01075 2.47487 1.000 52.03567 268 GLY A N 1
ATOM 1982 C CA . GLY A 1 273 ? -41.56824 -16.00419 3.35229 1.000 41.28423 268 GLY A CA 1
ATOM 1983 C C . GLY A 1 273 ? -40.93388 -17.14590 2.57999 1.000 28.32972 268 GLY A C 1
ATOM 1984 O O . GLY A 1 273 ? -39.79307 -17.53412 2.84533 1.000 32.19305 268 GLY A O 1
ATOM 1985 N N . ARG A 1 274 ? -41.66085 -17.68957 1.60202 1.000 27.57463 269 ARG A N 1
ATOM 1986 C CA . ARG A 1 274 ? -41.15142 -18.82829 0.84459 1.000 33.80384 269 ARG A CA 1
ATOM 1987 C C . ARG A 1 274 ? -40.04084 -18.41150 -0.11409 1.000 47.85374 269 ARG A C 1
ATOM 1988 O O . ARG A 1 274 ? -39.01463 -19.09431 -0.21227 1.000 47.18343 269 ARG A O 1
ATOM 1996 N N . MET A 1 275 ? -40.21735 -17.29339 -0.82633 1.000 33.19929 270 MET A N 1
ATOM 1997 C CA . MET A 1 275 ? -39.20463 -16.88667 -1.79495 1.000 37.43434 270 MET A CA 1
ATOM 1998 C C . MET A 1 275 ? -37.89695 -16.47349 -1.13100 1.000 40.28341 270 MET A C 1
ATOM 1999 O O . MET A 1 275 ? -36.85401 -16.48401 -1.79220 1.000 50.63407 270 MET A O 1
ATOM 2004 N N . LYS A 1 276 ? -37.91970 -16.11625 0.15399 1.000 33.34275 271 LYS A N 1
ATOM 2005 C CA . LYS A 1 276 ? -36.66279 -15.91701 0.86726 1.000 34.38567 271 LYS A CA 1
ATOM 2006 C C . LYS A 1 276 ? -36.00929 -17.24982 1.21080 1.000 38.63394 271 LYS A C 1
ATOM 2007 O O . LYS A 1 276 ? -34.78183 -17.37894 1.14184 1.000 42.29940 271 LYS A O 1
ATOM 2013 N N . GLU A 1 277 ? -36.81564 -18.25176 1.57208 1.000 47.71857 272 GLU A N 1
ATOM 2014 C CA . GLU A 1 277 ? -36.27214 -19.56262 1.91081 1.000 45.51196 272 GLU A CA 1
ATOM 2015 C C . GLU A 1 277 ? -35.81450 -20.32246 0.67270 1.000 31.26187 272 GLU A C 1
ATOM 2016 O O . GLU A 1 277 ? -34.93031 -21.18007 0.76866 1.000 34.24765 272 GLU A O 1
ATOM 2022 N N . ASN A 1 278 ? -36.39928 -20.02715 -0.49187 1.000 31.56624 273 ASN A N 1
ATOM 2023 C CA . ASN A 1 278 ? -36.05633 -20.76807 -1.70262 1.000 40.68150 273 ASN A CA 1
ATOM 2024 C C . ASN A 1 278 ? -34.60420 -20.55424 -2.10851 1.000 30.08972 273 ASN A C 1
ATOM 2025 O O . ASN A 1 278 ? -33.99367 -21.44179 -2.71650 1.000 26.76310 273 ASN A O 1
ATOM 2030 N N . LEU A 1 279 ? -34.03617 -19.39314 -1.78435 1.000 24.33370 274 LEU A N 1
ATOM 2031 C CA . LEU A 1 279 ? -32.65366 -19.09705 -2.13027 1.000 23.89698 274 LEU A CA 1
ATOM 2032 C C . LEU A 1 279 ? -31.64841 -19.83106 -1.25272 1.000 29.92525 274 LEU A C 1
ATOM 2033 O O . LEU A 1 279 ? -30.45207 -19.81021 -1.56148 1.000 38.90662 274 LEU A O 1
ATOM 2038 N N . LYS A 1 280 ? -32.09687 -20.47657 -0.17819 1.000 19.92590 275 LYS A N 1
ATOM 2039 C CA . LYS A 1 280 ? -31.20571 -21.19145 0.72483 1.000 29.08325 275 LYS A CA 1
ATOM 2040 C C . LYS A 1 280 ? -30.95450 -22.63165 0.29990 1.000 30.00664 275 LYS A C 1
ATOM 2041 O O . LYS A 1 280 ? -30.25875 -23.35894 1.01627 1.000 30.55926 275 LYS A O 1
ATOM 2047 N N . ILE A 1 281 ? -31.50128 -23.06629 -0.83828 1.000 29.64766 276 ILE A N 1
ATOM 2048 C CA . ILE A 1 281 ? -31.26197 -24.42685 -1.30455 1.000 26.73953 276 ILE A CA 1
ATOM 2049 C C . ILE A 1 281 ? -29.83698 -24.63427 -1.78809 1.000 26.95388 276 ILE A C 1
ATOM 2050 O O . ILE A 1 281 ? -29.43408 -25.77702 -2.02712 1.000 28.39107 276 ILE A O 1
ATOM 2055 N N . PHE A 1 282 ? -29.06103 -23.56285 -1.93402 1.000 16.71348 277 PHE A N 1
ATOM 2056 C CA . PHE A 1 282 ? -27.69248 -23.65177 -2.42004 1.000 28.99575 277 PHE A CA 1
ATOM 2057 C C . PHE A 1 282 ? -26.66169 -23.63553 -1.29745 1.000 34.86378 277 PHE A C 1
ATOM 2058 O O . PHE A 1 282 ? -25.45961 -23.59343 -1.57783 1.000 46.08546 277 PHE A O 1
ATOM 2066 N N . ASP A 1 283 ? -27.09615 -23.67222 -0.03797 1.000 35.38281 278 ASP A N 1
ATOM 2067 C CA . ASP A 1 283 ? -26.18229 -23.60827 1.09412 1.000 31.63035 278 ASP A CA 1
ATOM 2068 C C . ASP A 1 283 ? -26.05674 -24.93027 1.83957 1.000 36.71189 278 ASP A C 1
ATOM 2069 O O . ASP A 1 283 ? -25.29008 -25.01122 2.80500 1.000 40.05243 278 ASP A O 1
ATOM 2074 N N . TRP A 1 284 ? -26.78538 -25.96435 1.42521 1.000 31.12577 279 TRP A N 1
ATOM 2075 C CA . TRP A 1 284 ? -26.71043 -27.27602 2.05040 1.000 33.68031 279 TRP A CA 1
ATOM 2076 C C . TRP A 1 284 ? -26.77047 -28.33009 0.95313 1.000 23.20461 279 TRP A C 1
ATOM 2077 O O . TRP A 1 284 ? -26.95525 -28.01770 -0.22842 1.000 31.09905 279 TRP A O 1
ATOM 2088 N N . GLU A 1 285 ? -26.61570 -29.59299 1.34329 1.000 27.21388 280 GLU A N 1
ATOM 2089 C CA . GLU A 1 285 ? -26.51982 -30.67573 0.37657 1.000 28.66500 280 GLU A CA 1
ATOM 2090 C C . GLU A 1 285 ? -27.20777 -31.92133 0.91411 1.000 30.30732 280 GLU A C 1
ATOM 2091 O O . GLU A 1 285 ? -27.04363 -32.27486 2.08566 1.000 25.31329 280 GLU A O 1
ATOM 2097 N N . LEU A 1 286 ? -27.97540 -32.58133 0.04921 1.000 31.35041 281 LEU A N 1
ATOM 2098 C CA . LEU A 1 286 ? -28.60508 -33.84598 0.39889 1.000 27.52926 281 LEU A CA 1
ATOM 2099 C C . LEU A 1 286 ? -27.56718 -34.96120 0.39832 1.000 31.00762 281 LEU A C 1
ATOM 2100 O O . LEU A 1 286 ? -26.78087 -35.08643 -0.54481 1.000 33.38788 281 LEU A O 1
ATOM 2105 N N . THR A 1 287 ? -27.57270 -35.77461 1.45214 1.000 37.69375 282 THR A N 1
ATOM 2106 C CA . THR A 1 287 ? -26.62373 -36.87183 1.55879 1.000 29.52352 282 THR A CA 1
ATOM 2107 C C . THR A 1 287 ? -26.93241 -37.95240 0.52406 1.000 23.99795 282 THR A C 1
ATOM 2108 O O . THR A 1 287 ? -27.92664 -37.89366 -0.20447 1.000 32.19741 282 THR A O 1
ATOM 2112 N N . ALA A 1 288 ? -26.05814 -38.95889 0.47557 1.000 27.87680 283 ALA A N 1
ATOM 2113 C CA . ALA A 1 288 ? -26.19175 -40.00206 -0.53613 1.000 30.26922 283 ALA A CA 1
ATOM 2114 C C . ALA A 1 288 ? -27.44174 -40.84463 -0.30427 1.000 34.88036 283 ALA A C 1
ATOM 2115 O O . ALA A 1 288 ? -28.13721 -41.20869 -1.26081 1.000 35.17561 283 ALA A O 1
ATOM 2117 N N . GLU A 1 289 ? -27.75011 -41.15722 0.95805 1.000 38.81221 284 GLU A N 1
ATOM 2118 C CA . GLU A 1 289 ? -28.95932 -41.92112 1.25408 1.000 44.08592 284 GLU A CA 1
ATOM 2119 C C . GLU A 1 289 ? -30.20644 -41.11995 0.90309 1.000 47.56426 284 GLU A C 1
ATOM 2120 O O . GLU A 1 289 ? -31.12960 -41.64116 0.26691 1.000 54.82375 284 GLU A O 1
ATOM 2126 N N . ASN A 1 290 ? -30.25007 -39.84755 1.31209 1.000 24.22919 285 ASN A N 1
ATOM 2127 C CA . ASN A 1 290 ? -31.38212 -38.96711 1.03187 1.000 27.99209 285 ASN A CA 1
ATOM 2128 C C . ASN A 1 290 ? -31.80893 -39.05820 -0.42821 1.000 33.37222 285 ASN A C 1
ATOM 2129 O O . ASN A 1 290 ? -33.00508 -39.08498 -0.73127 1.000 42.70286 285 ASN A O 1
ATOM 2134 N N . MET A 1 291 ? -30.83523 -39.11313 -1.33874 1.000 28.11255 286 MET A N 1
ATOM 2135 C CA . MET A 1 291 ? -31.15211 -39.25797 -2.75548 1.000 27.02474 286 MET A CA 1
ATOM 2136 C C . MET A 1 291 ? -31.62324 -40.67310 -3.07555 1.000 23.48020 286 MET A C 1
ATOM 2137 O O . MET A 1 291 ? -32.50508 -40.86132 -3.92133 1.000 20.49807 286 MET A O 1
ATOM 2142 N N . GLU A 1 292 ? -31.03926 -41.68272 -2.41931 1.000 28.91651 287 GLU A N 1
ATOM 2143 C CA . GLU A 1 292 ? -31.46321 -43.06202 -2.64725 1.000 36.68535 287 GLU A CA 1
ATOM 2144 C C . GLU A 1 292 ? -32.86532 -43.30751 -2.10229 1.000 44.90172 287 GLU A C 1
ATOM 2145 O O . GLU A 1 292 ? -33.65487 -44.03993 -2.71055 1.000 51.49680 287 GLU A O 1
ATOM 2151 N N . LYS A 1 293 ? -33.19420 -42.70407 -0.95776 1.000 48.91279 288 LYS A N 1
ATOM 2152 C CA . LYS A 1 293 ? -34.54647 -42.82580 -0.42588 1.000 39.94473 288 LYS A CA 1
ATOM 2153 C C . LYS A 1 293 ? -35.55409 -42.08264 -1.29532 1.000 26.26412 288 LYS A C 1
ATOM 2154 O O . LYS A 1 293 ? -36.73276 -42.45154 -1.32883 1.000 43.24275 288 LYS A O 1
ATOM 2160 N N . ILE A 1 294 ? -35.11046 -41.04746 -2.01115 1.000 31.44050 289 ILE A N 1
ATOM 2161 C CA . ILE A 1 294 ? -35.99946 -40.32743 -2.91857 1.000 30.35107 289 ILE A CA 1
ATOM 2162 C C . ILE A 1 294 ? -36.12900 -41.05564 -4.25303 1.000 37.29073 289 ILE A C 1
ATOM 2163 O O . ILE A 1 294 ? -37.20414 -41.04720 -4.86764 1.000 38.83850 289 ILE A O 1
ATOM 2168 N N . SER A 1 295 ? -35.05890 -41.70910 -4.71512 1.000 40.04296 290 SER A N 1
ATOM 2169 C CA . SER A 1 295 ? -35.09871 -42.41161 -5.99505 1.000 38.69461 290 SER A CA 1
ATOM 2170 C C . SER A 1 295 ? -36.15326 -43.51117 -6.03062 1.000 38.55458 290 SER A C 1
ATOM 2171 O O . SER A 1 295 ? -36.62825 -43.86263 -7.11548 1.000 38.19592 290 SER A O 1
ATOM 2174 N N . GLU A 1 296 ? -36.54066 -44.04688 -4.87640 1.000 42.03134 291 GLU A N 1
ATOM 2175 C CA . GLU A 1 296 ? -37.52553 -45.11591 -4.79547 1.000 42.22611 291 GLU A CA 1
ATOM 2176 C C . GLU A 1 296 ? -38.93419 -44.60295 -4.52983 1.000 39.65878 291 GLU A C 1
ATOM 2177 O O . GLU A 1 296 ? -39.83435 -45.40769 -4.27328 1.000 36.39929 291 GLU A O 1
ATOM 2183 N N . ILE A 1 297 ? -39.14584 -43.29465 -4.58310 1.000 32.04276 292 ILE A N 1
ATOM 2184 C CA . ILE A 1 297 ? -40.49663 -42.74890 -4.40618 1.000 28.99583 292 ILE A CA 1
ATOM 2185 C C . ILE A 1 297 ? -41.35300 -43.14055 -5.60597 1.000 38.22115 292 ILE A C 1
ATOM 2186 O O . ILE A 1 297 ? -40.90262 -42.99422 -6.75663 1.000 43.86152 292 ILE A O 1
ATOM 2191 N N . PRO A 1 298 ? -42.56699 -43.65287 -5.39972 1.000 31.70464 293 PRO A N 1
ATOM 2192 C CA . PRO A 1 298 ? -43.42740 -43.98903 -6.54013 1.000 28.45710 293 PRO A CA 1
ATOM 2193 C C . PRO A 1 298 ? -43.71989 -42.76910 -7.40040 1.000 27.85260 293 PRO A C 1
ATOM 2194 O O . PRO A 1 298 ? -43.69333 -41.62879 -6.93390 1.000 37.31085 293 PRO A O 1
ATOM 2198 N N . GLN A 1 299 ? -43.99780 -43.02455 -8.67302 1.000 27.41846 294 GLN A N 1
ATOM 2199 C CA . GLN A 1 299 ? -44.08245 -41.97856 -9.68216 1.000 30.36755 294 GLN A CA 1
ATOM 2200 C C . GLN A 1 299 ? -45.52985 -41.58045 -9.93961 1.000 31.65115 294 GLN A C 1
ATOM 2201 O O . GLN A 1 299 ? -46.43297 -42.42252 -9.92085 1.000 41.75303 294 GLN A O 1
ATOM 2207 N N . SER A 1 300 ? -45.73763 -40.28880 -10.19018 1.000 41.13059 295 SER A N 1
ATOM 2208 C CA . SER A 1 300 ? -47.06525 -39.75587 -10.48683 1.000 41.54589 295 SER A CA 1
ATOM 2209 C C . SER A 1 300 ? -46.89876 -38.40266 -11.15709 1.000 49.77333 295 SER A C 1
ATOM 2210 O O . SER A 1 300 ? -46.34497 -37.47844 -10.55349 1.000 52.41427 295 SER A O 1
ATOM 2213 N N . ARG A 1 301 ? -47.37097 -38.28600 -12.39550 1.000 56.34323 296 ARG A N 1
ATOM 2214 C CA . ARG A 1 301 ? -47.31323 -37.02298 -13.11788 1.000 55.80269 296 ARG A CA 1
ATOM 2215 C C . ARG A 1 301 ? -48.48316 -36.13558 -12.71357 1.000 51.74502 296 ARG A C 1
ATOM 2216 O O . ARG A 1 301 ? -49.64378 -36.54640 -12.79901 1.000 69.04610 296 ARG A O 1
ATOM 2224 N N . THR A 1 302 ? -48.17490 -34.91759 -12.26834 1.000 59.45929 297 THR A N 1
ATOM 2225 C CA . THR A 1 302 ? -49.20588 -33.98872 -11.82071 1.000 65.50513 297 THR A CA 1
ATOM 2226 C C . THR A 1 302 ? -49.74768 -33.15787 -12.97720 1.000 65.87633 297 THR A C 1
ATOM 2227 O O . THR A 1 302 ? -50.86372 -33.39939 -13.44924 1.000 73.80793 297 THR A O 1
ATOM 2231 N N . SER A 1 303 ? -48.96504 -32.17845 -13.43521 1.000 65.70383 298 SER A N 1
ATOM 2232 C CA . SER A 1 303 ? -49.39751 -31.26414 -14.48676 1.000 76.74855 298 SER A CA 1
ATOM 2233 C C . SER A 1 303 ? -49.82267 -32.02209 -15.73722 1.000 85.13606 298 SER A C 1
ATOM 2234 O O . SER A 1 303 ? -48.98001 -32.46610 -16.52393 1.000 87.06894 298 SER A O 1
ATOM 2237 N N . SER A 1 304 ? -51.12962 -32.17422 -15.92079 1.000 89.52514 299 SER A N 1
ATOM 2238 C CA . SER A 1 304 ? -51.68883 -32.91651 -17.03923 1.000 100.00269 299 SER A CA 1
ATOM 2239 C C . SER A 1 304 ? -52.07334 -31.96580 -18.16384 1.000 101.92866 299 SER A C 1
ATOM 2240 O O . SER A 1 304 ? -52.57586 -30.86498 -17.91839 1.000 85.32392 299 SER A O 1
ATOM 2243 N N . ALA A 1 305 ? -51.82892 -32.39885 -19.40219 1.000 95.31299 300 ALA A N 1
ATOM 2244 C CA . ALA A 1 305 ? -52.23769 -31.65714 -20.58809 1.000 79.10734 300 ALA A CA 1
ATOM 2245 C C . ALA A 1 305 ? -53.62099 -32.06155 -21.07911 1.000 87.65356 300 ALA A C 1
ATOM 2246 O O . ALA A 1 305 ? -53.88283 -32.02104 -22.28943 1.000 71.56523 300 ALA A O 1
ATOM 2248 N N . ASP A 1 306 ? -54.51571 -32.45828 -20.16906 1.000 100.60155 301 ASP A N 1
ATOM 2249 C CA . ASP A 1 306 ? -55.86655 -32.83665 -20.56749 1.000 92.59712 301 ASP A CA 1
ATOM 2250 C C . ASP A 1 306 ? -56.65984 -31.65386 -21.10506 1.000 92.68410 301 ASP A C 1
ATOM 2251 O O . ASP A 1 306 ? -57.66995 -31.86113 -21.78776 1.000 93.02227 301 ASP A O 1
ATOM 2256 N N . PHE A 1 307 ? -56.22872 -30.42502 -20.81802 1.000 95.25115 302 PHE A N 1
ATOM 2257 C CA . PHE A 1 307 ? -56.79828 -29.25275 -21.46698 1.000 92.27234 302 PHE A CA 1
ATOM 2258 C C . PHE A 1 307 ? -56.31545 -29.09650 -22.90305 1.000 88.78539 302 PHE A C 1
ATOM 2259 O O . PHE A 1 307 ? -56.77809 -28.18900 -23.60255 1.000 82.77158 302 PHE A O 1
ATOM 2267 N N . LEU A 1 308 ? -55.39924 -29.95745 -23.35157 1.000 83.66221 303 LEU A N 1
ATOM 2268 C CA . LEU A 1 308 ? -54.92433 -29.96752 -24.72970 1.000 97.59750 303 LEU A CA 1
ATOM 2269 C C . LEU A 1 308 ? -55.24174 -31.27590 -25.44402 1.000 99.03210 303 LEU A C 1
ATOM 2270 O O . LEU A 1 308 ? -54.77134 -31.48536 -26.56874 1.000 97.05718 303 LEU A O 1
ATOM 2275 N N . LEU A 1 309 ? -56.02116 -32.16004 -24.82469 1.000 93.47374 304 LEU A N 1
ATOM 2276 C CA . LEU A 1 309 ? -56.39695 -33.43026 -25.43332 1.000 87.54735 304 LEU A CA 1
ATOM 2277 C C . LEU A 1 309 ? -57.71237 -33.25711 -26.18392 1.000 87.38379 304 LEU A C 1
ATOM 2278 O O . LEU A 1 309 ? -58.73105 -32.89050 -25.58740 1.000 91.77981 304 LEU A O 1
ATOM 2283 N N . SER A 1 310 ? -57.68998 -33.52266 -27.48876 1.000 91.18061 305 SER A N 1
ATOM 2284 C CA . SER A 1 310 ? -58.86074 -33.35718 -28.33498 1.000 104.32823 305 SER A CA 1
ATOM 2285 C C . SER A 1 310 ? -59.03993 -34.59732 -29.20175 1.000 106.97239 305 SER A C 1
ATOM 2286 O O . SER A 1 310 ? -58.06873 -35.06397 -29.82185 1.000 92.72434 305 SER A O 1
ATOM 2289 N N . PRO A 1 311 ? -60.25285 -35.15475 -29.28354 1.000 101.46980 306 PRO A N 1
ATOM 2290 C CA . PRO A 1 311 ? -60.48703 -36.29532 -30.18259 1.000 86.00643 306 PRO A CA 1
ATOM 2291 C C . PRO A 1 311 ? -60.33918 -35.95383 -31.65613 1.000 91.63570 306 PRO A C 1
ATOM 2292 O O . PRO A 1 311 ? -60.45346 -36.85313 -32.49734 1.000 93.93105 306 PRO A O 1
ATOM 2296 N N . THR A 1 312 ? -60.10042 -34.68556 -31.99200 1.000 97.90073 307 THR A N 1
ATOM 2297 C CA . THR A 1 312 ? -59.87262 -34.25783 -33.36248 1.000 90.76036 307 THR A CA 1
ATOM 2298 C C . THR A 1 312 ? -58.44430 -33.79900 -33.61559 1.000 85.93303 307 THR A C 1
ATOM 2299 O O . THR A 1 312 ? -58.05836 -33.64750 -34.77999 1.000 77.32632 307 THR A O 1
ATOM 2303 N N . GLY A 1 313 ? -57.65410 -33.57930 -32.56705 1.000 85.26986 308 GLY A N 1
ATOM 2304 C CA . GLY A 1 313 ? -56.33271 -33.01806 -32.70872 1.000 90.70027 308 GLY A CA 1
ATOM 2305 C C . GLY A 1 313 ? -55.22995 -34.05594 -32.74415 1.000 82.68304 308 GLY A C 1
ATOM 2306 O O . GLY A 1 313 ? -55.47141 -35.25827 -32.89285 1.000 76.40665 308 GLY A O 1
ATOM 2307 N N . PRO A 1 314 ? -53.98284 -33.59746 -32.60057 1.000 85.95146 309 PRO A N 1
ATOM 2308 C CA . PRO A 1 314 ? -52.84965 -34.53040 -32.71954 1.000 79.66074 309 PRO A CA 1
ATOM 2309 C C . PRO A 1 314 ? -52.76260 -35.53454 -31.58433 1.000 79.57017 309 PRO A C 1
ATOM 2310 O O . PRO A 1 314 ? -52.40329 -36.69488 -31.82135 1.000 78.96751 309 PRO A O 1
ATOM 2314 N N . PHE A 1 315 ? -53.08168 -35.13217 -30.35668 1.000 88.87409 310 PHE A N 1
ATOM 2315 C CA . PHE A 1 315 ? -52.94103 -35.99413 -29.19032 1.000 89.24315 310 PHE A CA 1
ATOM 2316 C C . PHE A 1 315 ? -54.28682 -36.14869 -28.50279 1.000 82.02124 310 PHE A C 1
ATOM 2317 O O . PHE A 1 315 ? -54.92787 -35.15234 -28.15440 1.000 78.51424 310 PHE A O 1
ATOM 2325 N N . LYS A 1 316 ? -54.70565 -37.39992 -28.30970 1.000 89.96653 311 LYS A N 1
ATOM 2326 C CA . LYS A 1 316 ? -56.00338 -37.71164 -27.73422 1.000 92.52653 311 LYS A CA 1
ATOM 2327 C C . LYS A 1 316 ? -55.91744 -38.46268 -26.41460 1.000 76.91500 311 LYS A C 1
ATOM 2328 O O . LYS A 1 316 ? -56.95469 -38.67695 -25.77612 1.000 81.76721 311 LYS A O 1
ATOM 2334 N N . THR A 1 317 ? -54.72286 -38.86253 -25.98778 1.000 92.77528 312 THR A N 1
ATOM 2335 C CA . THR A 1 317 ? -54.50291 -39.47486 -24.68746 1.000 87.86090 312 THR A CA 1
ATOM 2336 C C . THR A 1 317 ? -53.30343 -38.81239 -24.02235 1.000 81.24680 312 THR A C 1
ATOM 2337 O O . THR A 1 317 ? -52.51452 -38.11289 -24.66363 1.000 76.32194 312 THR A O 1
ATOM 2341 N N . GLU A 1 318 ? -53.17475 -39.03725 -22.71261 1.000 87.09282 313 GLU A N 1
ATOM 2342 C CA . GLU A 1 318 ? -52.02024 -38.53398 -21.97747 1.000 80.47191 313 GLU A CA 1
ATOM 2343 C C . GLU A 1 318 ? -50.72711 -39.22203 -22.39279 1.000 80.95867 313 GLU A C 1
ATOM 2344 O O . GLU A 1 318 ? -49.64838 -38.64322 -22.22498 1.000 73.68102 313 GLU A O 1
ATOM 2350 N N . GLU A 1 319 ? -50.81287 -40.44019 -22.92845 1.000 85.83660 314 GLU A N 1
ATOM 2351 C CA . GLU A 1 319 ? -49.62958 -41.18602 -23.33449 1.000 79.73322 314 GLU A CA 1
ATOM 2352 C C . GLU A 1 319 ? -49.06333 -40.70733 -24.66634 1.000 81.97917 314 GLU A C 1
ATOM 2353 O O . GLU A 1 319 ? -47.87242 -40.90803 -24.92682 1.000 77.30014 314 GLU A O 1
ATOM 2359 N N . GLU A 1 320 ? -49.87995 -40.06880 -25.50653 1.000 81.74984 315 GLU A N 1
ATOM 2360 C CA . GLU A 1 320 ? -49.37964 -39.54164 -26.77190 1.000 81.76708 315 GLU A CA 1
ATOM 2361 C C . GLU A 1 320 ? -48.72890 -38.17487 -26.59285 1.000 86.02473 315 GLU A C 1
ATOM 2362 O O . GLU A 1 320 ? -47.74376 -37.86008 -27.27051 1.000 77.37464 315 GLU A O 1
ATOM 2368 N N . PHE A 1 321 ? -49.26460 -37.35321 -25.68697 1.000 70.65267 316 PHE A N 1
ATOM 2369 C CA . PHE A 1 321 ? -48.69464 -36.02957 -25.45580 1.000 70.78417 316 PHE A CA 1
ATOM 2370 C C . PHE A 1 321 ? -47.31445 -36.12708 -24.81733 1.000 75.06610 316 PHE A C 1
ATOM 2371 O O . PHE A 1 321 ? -46.41428 -35.34651 -25.14878 1.000 71.60880 316 PHE A O 1
ATOM 2379 N N . TRP A 1 322 ? -47.12729 -37.08051 -23.90455 1.000 65.57156 317 TRP A N 1
ATOM 2380 C CA . TRP A 1 322 ? -45.87475 -37.22427 -23.17681 1.000 68.49110 317 TRP A CA 1
ATOM 2381 C C . TRP A 1 322 ? -44.99584 -38.35189 -23.69656 1.000 69.43783 317 TRP A C 1
ATOM 2382 O O . TRP A 1 322 ? -43.86272 -38.49382 -23.22330 1.000 61.09397 317 TRP A O 1
ATOM 2393 N N . ASP A 1 323 ? -45.48567 -39.15120 -24.64662 1.000 76.48150 318 ASP A N 1
ATOM 2394 C CA . ASP A 1 323 ? -44.76327 -40.31954 -25.15185 1.000 82.16935 318 ASP A CA 1
ATOM 2395 C C . ASP A 1 323 ? -44.42939 -41.29847 -24.02847 1.000 75.00025 318 ASP A C 1
ATOM 2396 O O . ASP A 1 323 ? -43.42973 -42.01863 -24.08883 1.000 55.15337 318 ASP A O 1
ATOM 2401 N N . GLU A 1 324 ? -45.26816 -41.32207 -22.99651 1.000 79.42250 319 GLU A N 1
ATOM 2402 C CA . GLU A 1 324 ? -45.13430 -42.26284 -21.89051 1.000 82.40074 319 GLU A CA 1
ATOM 2403 C C . GLU A 1 324 ? -46.50883 -42.64601 -21.35542 1.000 88.20523 319 GLU A C 1
ATOM 2404 O O . GLU A 1 324 ? -47.26243 -41.79149 -20.88700 1.000 89.13232 319 GLU A O 1
ATOM 2410 N N . GLY B 1 10 ? -24.48213 -13.84030 -53.22644 1.000 43.66358 5 GLY B N 1
ATOM 2411 C CA . GLY B 1 10 ? -23.15760 -13.72699 -52.64332 1.000 46.46605 5 GLY B CA 1
ATOM 2412 C C . GLY B 1 10 ? -22.69689 -14.99324 -51.94549 1.000 61.33230 5 GLY B C 1
ATOM 2413 O O . GLY B 1 10 ? -23.06604 -16.09774 -52.34463 1.000 55.07446 5 GLY B O 1
ATOM 2414 N N . VAL B 1 11 ? -21.88279 -14.83365 -50.90529 1.000 44.91747 6 VAL B N 1
ATOM 2415 C CA . VAL B 1 11 ? -21.38582 -15.96601 -50.13010 1.000 46.89427 6 VAL B CA 1
ATOM 2416 C C . VAL B 1 11 ? -22.43342 -16.32547 -49.08559 1.000 51.37155 6 VAL B C 1
ATOM 2417 O O . VAL B 1 11 ? -22.75068 -15.49726 -48.22221 1.000 40.56949 6 VAL B O 1
ATOM 2421 N N . PRO B 1 12 ? -22.99782 -17.53386 -49.13084 1.000 54.01129 7 PRO B N 1
ATOM 2422 C CA . PRO B 1 12 ? -24.04808 -17.89752 -48.16950 1.000 41.27869 7 PRO B CA 1
ATOM 2423 C C . PRO B 1 12 ? -23.51339 -17.96999 -46.74777 1.000 47.69142 7 PRO B C 1
ATOM 2424 O O . PRO B 1 12 ? -22.38853 -18.41537 -46.50647 1.000 37.44101 7 PRO B O 1
ATOM 2428 N N . MET B 1 13 ? -24.33047 -17.50423 -45.80793 1.000 49.55000 8 MET B N 1
ATOM 2429 C CA . MET B 1 13 ? -24.02697 -17.61386 -44.39066 1.000 40.34671 8 MET B CA 1
ATOM 2430 C C . MET B 1 13 ? -24.52924 -18.95073 -43.86563 1.000 42.11979 8 MET B C 1
ATOM 2431 O O . MET B 1 13 ? -25.62565 -19.39712 -44.21587 1.000 38.55231 8 MET B O 1
ATOM 2436 N N . ILE B 1 14 ? -23.71664 -19.59216 -43.03147 1.000 46.91060 9 ILE B N 1
ATOM 2437 C CA . ILE B 1 14 ? -24.08265 -20.83846 -42.37025 1.000 36.48182 9 ILE B CA 1
ATOM 2438 C C . ILE B 1 14 ? -24.33928 -20.53523 -40.90288 1.000 36.15861 9 ILE B C 1
ATOM 2439 O O . ILE B 1 14 ? -23.48213 -19.95841 -40.22263 1.000 31.20295 9 ILE B O 1
ATOM 2444 N N . THR B 1 15 ? -25.52051 -20.91070 -40.42070 1.000 56.49714 10 THR B N 1
ATOM 2445 C CA . THR B 1 15 ? -25.87658 -20.69446 -39.02522 1.000 30.56485 10 THR B CA 1
ATOM 2446 C C . THR B 1 15 ? -25.28814 -21.81152 -38.17379 1.000 28.32210 10 THR B C 1
ATOM 2447 O O . THR B 1 15 ? -25.63620 -22.98446 -38.34807 1.000 24.72193 10 THR B O 1
ATOM 2451 N N . LEU B 1 16 ? -24.39332 -21.44690 -37.26192 1.000 25.25833 11 LEU B N 1
ATOM 2452 C CA . LEU B 1 16 ? -23.79806 -22.40054 -36.34395 1.000 27.55833 11 LEU B CA 1
ATOM 2453 C C . LEU B 1 16 ? -24.79615 -22.76257 -35.24366 1.000 34.46545 11 LEU B C 1
ATOM 2454 O O . LEU B 1 16 ? -25.88555 -22.19238 -35.14146 1.000 34.23208 11 LEU B O 1
ATOM 2459 N N . SER B 1 17 ? -24.41541 -23.73728 -34.41440 1.000 34.68239 12 SER B N 1
ATOM 2460 C CA . SER B 1 17 ? -25.35213 -24.27605 -33.43198 1.000 32.50819 12 SER B CA 1
ATOM 2461 C C . SER B 1 17 ? -25.70538 -23.26000 -32.35219 1.000 34.98317 12 SER B C 1
ATOM 2462 O O . SER B 1 17 ? -26.78537 -23.34752 -31.75813 1.000 35.50756 12 SER B O 1
ATOM 2465 N N . SER B 1 18 ? -24.82795 -22.29634 -32.08560 1.000 46.05499 13 SER B N 1
ATOM 2466 C CA . SER B 1 18 ? -25.09169 -21.27632 -31.08027 1.000 29.93787 13 SER B CA 1
ATOM 2467 C C . SER B 1 18 ? -25.87475 -20.09086 -31.62807 1.000 30.37865 13 SER B C 1
ATOM 2468 O O . SER B 1 18 ? -26.24007 -19.19963 -30.85488 1.000 32.92225 13 SER B O 1
ATOM 2471 N N . GLY B 1 19 ? -26.14254 -20.05734 -32.93484 1.000 37.55542 14 GLY B N 1
ATOM 2472 C CA . GLY B 1 19 ? -26.82455 -18.96011 -33.57621 1.000 38.00381 14 GLY B CA 1
ATOM 2473 C C . GLY B 1 19 ? -25.90287 -18.01484 -34.32064 1.000 27.04579 14 GLY B C 1
ATOM 2474 O O . GLY B 1 19 ? -26.34451 -17.34254 -35.26008 1.000 29.54504 14 GLY B O 1
ATOM 2475 N N . ILE B 1 20 ? -24.63333 -17.94533 -33.91419 1.000 27.94048 15 ILE B N 1
ATOM 2476 C CA . ILE B 1 20 ? -23.66153 -17.12398 -34.62288 1.000 37.91792 15 ILE B CA 1
ATOM 2477 C C . ILE B 1 20 ? -23.52661 -17.61515 -36.05633 1.000 28.91688 15 ILE B C 1
ATOM 2478 O O . ILE B 1 20 ? -23.46416 -18.82278 -36.31968 1.000 29.54833 15 ILE B O 1
ATOM 2483 N N . ARG B 1 21 ? -23.49455 -16.67549 -36.99537 1.000 22.77133 16 ARG B N 1
ATOM 2484 C CA . ARG B 1 21 ? -23.50960 -16.98747 -38.41597 1.000 40.71527 16 ARG B CA 1
ATOM 2485 C C . ARG B 1 21 ? -22.13840 -16.74180 -39.03019 1.000 36.48529 16 ARG B C 1
ATOM 2486 O O . ARG B 1 21 ? -21.43750 -15.79516 -38.65837 1.000 39.38322 16 ARG B O 1
ATOM 2494 N N . MET B 1 22 ? -21.76521 -17.60511 -39.97734 1.000 27.88421 17 MET B N 1
ATOM 2495 C CA . MET B 1 22 ? -20.42424 -17.64115 -40.53098 1.000 42.26580 17 MET B CA 1
ATOM 2496 C C . MET B 1 22 ? -20.49717 -17.77925 -42.04830 1.000 42.40736 17 MET B C 1
ATOM 2497 O O . MET B 1 22 ? -21.27543 -18.60942 -42.55497 1.000 34.93612 17 MET B O 1
ATOM 2502 N N . PRO B 1 23 ? -19.72530 -16.99152 -42.79622 1.000 38.56199 18 PRO B N 1
ATOM 2503 C CA . PRO B 1 23 ? -19.68729 -17.16970 -44.25368 1.000 30.35492 18 PRO B CA 1
ATOM 2504 C C . PRO B 1 23 ? -19.18727 -18.56095 -44.61494 1.000 42.15945 18 PRO B C 1
ATOM 2505 O O . PRO B 1 23 ? -18.18798 -19.04031 -44.07387 1.000 45.12035 18 PRO B O 1
ATOM 2509 N N . ALA B 1 24 ? -19.89641 -19.20958 -45.54286 1.000 33.67705 19 ALA B N 1
ATOM 2510 C CA . ALA B 1 24 ? -19.59067 -20.59368 -45.88895 1.000 39.09177 19 ALA B CA 1
ATOM 2511 C C . ALA B 1 24 ? -18.21140 -20.75268 -46.51297 1.000 32.13292 19 ALA B C 1
ATOM 2512 O O . ALA B 1 24 ? -17.66036 -21.85886 -46.49281 1.000 39.45175 19 ALA B O 1
ATOM 2514 N N . LEU B 1 25 ? -17.64192 -19.68151 -47.06141 1.000 50.02848 20 LEU B N 1
ATOM 2515 C CA . LEU B 1 25 ? -16.34510 -19.72960 -47.72278 1.000 34.49128 20 LEU B CA 1
ATOM 2516 C C . LEU B 1 25 ? -15.42341 -18.68801 -47.10767 1.000 36.16734 20 LEU B C 1
ATOM 2517 O O . LEU B 1 25 ? -15.77695 -17.50726 -47.03309 1.000 40.24436 20 LEU B O 1
ATOM 2522 N N . GLY B 1 26 ? -14.24021 -19.12876 -46.67093 1.000 32.94554 21 GLY B N 1
ATOM 2523 C CA . GLY B 1 26 ? -13.25314 -18.23597 -46.10909 1.000 35.90694 21 GLY B CA 1
ATOM 2524 C C . GLY B 1 26 ? -11.87815 -18.51064 -46.69266 1.000 46.82106 21 GLY B C 1
ATOM 2525 O O . GLY B 1 26 ? -11.66373 -19.49770 -47.39950 1.000 40.25856 21 GLY B O 1
ATOM 2526 N N . MET B 1 27 ? -10.94675 -17.61413 -46.38466 1.000 33.37553 22 MET B N 1
ATOM 2527 C CA . MET B 1 27 ? -9.57366 -17.73691 -46.84878 1.000 53.66479 22 MET B CA 1
ATOM 2528 C C . MET B 1 27 ? -8.63036 -17.79177 -45.65691 1.000 47.51107 22 MET B C 1
ATOM 2529 O O . MET B 1 27 ? -8.80296 -17.05304 -44.68244 1.000 36.15802 22 MET B O 1
ATOM 2534 N N . GLY B 1 28 ? -7.62796 -18.66751 -45.74632 1.000 46.68082 23 GLY B N 1
ATOM 2535 C CA . GLY B 1 28 ? -6.69954 -18.90261 -44.66847 1.000 59.51413 23 GLY B CA 1
ATOM 2536 C C . GLY B 1 28 ? -5.31321 -18.34946 -44.94306 1.000 61.31661 23 GLY B C 1
ATOM 2537 O O . GLY B 1 28 ? -5.09032 -17.56165 -45.86402 1.000 46.05299 23 GLY B O 1
ATOM 2538 N N . THR B 1 29 ? -4.36829 -18.78479 -44.11353 1.000 55.18210 24 THR B N 1
ATOM 2539 C CA . THR B 1 29 ? -2.98714 -18.33438 -44.17905 1.000 75.79658 24 THR B CA 1
ATOM 2540 C C . THR B 1 29 ? -2.07310 -19.49738 -44.53698 1.000 79.74589 24 THR B C 1
ATOM 2541 O O . THR B 1 29 ? -2.33587 -20.64869 -44.17617 1.000 79.24367 24 THR B O 1
ATOM 2545 N N . ALA B 1 30 ? -0.99354 -19.18532 -45.24889 1.000 71.69236 25 ALA B N 1
ATOM 2546 C CA . ALA B 1 30 ? 0.03390 -20.18115 -45.51114 1.000 69.52826 25 ALA B CA 1
ATOM 2547 C C . ALA B 1 30 ? 0.71853 -20.57381 -44.20857 1.000 72.02218 25 ALA B C 1
ATOM 2548 O O . ALA B 1 30 ? 1.00850 -19.72533 -43.36043 1.000 85.41485 25 ALA B O 1
ATOM 2550 N N . GLU B 1 31 ? 0.97987 -21.86837 -44.05129 1.000 67.35791 26 GLU B N 1
ATOM 2551 C CA . GLU B 1 31 ? 1.55233 -22.37259 -42.80302 1.000 77.90575 26 GLU B CA 1
ATOM 2552 C C . GLU B 1 31 ? 3.01636 -21.97942 -42.60423 1.000 96.85180 26 GLU B C 1
ATOM 2553 O O . GLU B 1 31 ? 3.65497 -22.50489 -41.68051 1.000 88.64875 26 GLU B O 1
ATOM 2559 N N . THR B 1 32 ? 3.55844 -21.08379 -43.42355 1.000 93.91529 27 THR B N 1
ATOM 2560 C CA . THR B 1 32 ? 4.91788 -20.59494 -43.24227 1.000 93.37902 27 THR B CA 1
ATOM 2561 C C . THR B 1 32 ? 5.00847 -19.73292 -41.98942 1.000 81.49517 27 THR B C 1
ATOM 2562 O O . THR B 1 32 ? 4.50541 -18.60979 -41.96406 1.000 74.30192 27 THR B O 1
ATOM 2566 N N . VAL B 1 34 ? 7.04066 -18.71045 -39.85753 1.000 90.91863 29 VAL B N 1
ATOM 2567 C CA . VAL B 1 34 ? 7.84123 -17.66855 -40.48750 1.000 84.69955 29 VAL B CA 1
ATOM 2568 C C . VAL B 1 34 ? 7.10944 -16.33473 -40.41642 1.000 86.87165 29 VAL B C 1
ATOM 2569 O O . VAL B 1 34 ? 5.91638 -16.25599 -40.71890 1.000 92.88834 29 VAL B O 1
ATOM 2573 N N . LYS B 1 35 ? 7.83644 -15.29467 -40.00654 1.000 80.41470 30 LYS B N 1
ATOM 2574 C CA . LYS B 1 35 ? 7.26645 -13.95703 -39.89108 1.000 90.96939 30 LYS B CA 1
ATOM 2575 C C . LYS B 1 35 ? 6.59475 -13.54324 -41.19187 1.000 85.18344 30 LYS B C 1
ATOM 2576 O O . LYS B 1 35 ? 7.15398 -13.72591 -42.27829 1.000 85.48867 30 LYS B O 1
ATOM 2582 N N . GLY B 1 36 ? 5.39103 -12.98753 -41.07127 1.000 68.82477 31 GLY B N 1
ATOM 2583 C CA . GLY B 1 36 ? 4.60577 -12.68402 -42.25292 1.000 74.79634 31 GLY B CA 1
ATOM 2584 C C . GLY B 1 36 ? 5.14692 -11.48929 -43.01829 1.000 81.98006 31 GLY B C 1
ATOM 2585 O O . GLY B 1 36 ? 5.57207 -10.48837 -42.43927 1.000 84.79399 31 GLY B O 1
ATOM 2586 N N . THR B 1 37 ? 5.12209 -11.60549 -44.34265 1.000 94.29195 32 THR B N 1
ATOM 2587 C CA . THR B 1 37 ? 5.51167 -10.52133 -45.22367 1.000 96.28598 32 THR B CA 1
ATOM 2588 C C . THR B 1 37 ? 4.36227 -9.52928 -45.40114 1.000 90.71209 32 THR B C 1
ATOM 2589 O O . THR B 1 37 ? 3.23084 -9.74741 -44.95541 1.000 93.25410 32 THR B O 1
ATOM 2593 N N . GLU B 1 38 ? 4.66851 -8.41481 -46.07111 1.000 87.06486 33 GLU B N 1
ATOM 2594 C CA . GLU B 1 38 ? 3.65449 -7.42449 -46.42017 1.000 93.77694 33 GLU B CA 1
ATOM 2595 C C . GLU B 1 38 ? 2.83199 -7.98276 -47.56822 1.000 78.50540 33 GLU B C 1
ATOM 2596 O O . GLU B 1 38 ? 1.82134 -7.40798 -47.97837 1.000 82.94162 33 GLU B O 1
ATOM 2602 N N . ARG B 1 39 ? 3.26642 -9.13517 -48.07239 1.000 81.06707 34 ARG B N 1
ATOM 2603 C CA . ARG B 1 39 ? 2.78497 -9.70299 -49.31893 1.000 88.90211 34 ARG B CA 1
ATOM 2604 C C . ARG B 1 39 ? 1.61638 -10.66889 -49.13905 1.000 81.76309 34 ARG B C 1
ATOM 2605 O O . ARG B 1 39 ? 0.69516 -10.65000 -49.96841 1.000 69.24277 34 ARG B O 1
ATOM 2613 N N . GLU B 1 40 ? 1.60182 -11.49710 -48.08448 1.000 76.11223 35 GLU B N 1
ATOM 2614 C CA . GLU B 1 40 ? 0.35073 -12.14992 -47.70854 1.000 74.28009 35 GLU B CA 1
ATOM 2615 C C . GLU B 1 40 ? -0.62686 -11.17715 -47.07355 1.000 75.35975 35 GLU B C 1
ATOM 2616 O O . GLU B 1 40 ? -1.81920 -11.48395 -46.97630 1.000 73.20580 35 GLU B O 1
ATOM 2622 N N . LYS B 1 41 ? -0.13746 -10.01627 -46.64016 1.000 62.48840 36 LYS B N 1
ATOM 2623 C CA . LYS B 1 41 ? -1.01465 -8.97663 -46.11722 1.000 58.86158 36 LYS B CA 1
ATOM 2624 C C . LYS B 1 41 ? -1.77409 -8.29431 -47.24814 1.000 62.20806 36 LYS B C 1
ATOM 2625 O O . LYS B 1 41 ? -2.95121 -7.95211 -47.09624 1.000 70.79081 36 LYS B O 1
ATOM 2631 N N . LEU B 1 42 ? -1.11224 -8.07643 -48.38860 1.000 63.75978 37 LEU B N 1
ATOM 2632 C CA . LEU B 1 42 ? -1.81320 -7.57722 -49.56474 1.000 65.45417 37 LEU B CA 1
ATOM 2633 C C . LEU B 1 42 ? -2.70915 -8.63806 -50.19193 1.000 65.22146 37 LEU B C 1
ATOM 2634 O O . LEU B 1 42 ? -3.67918 -8.28666 -50.87276 1.000 60.21520 37 LEU B O 1
ATOM 2639 N N . ALA B 1 43 ? -2.40403 -9.92280 -49.98308 1.000 64.42232 38 ALA B N 1
ATOM 2640 C CA . ALA B 1 43 ? -3.31032 -10.98179 -50.41540 1.000 64.82046 38 ALA B CA 1
ATOM 2641 C C . ALA B 1 43 ? -4.62028 -10.92646 -49.64007 1.000 67.42019 38 ALA B C 1
ATOM 2642 O O . ALA B 1 43 ? -5.70237 -11.05243 -50.22684 1.000 64.92484 38 ALA B O 1
ATOM 2644 N N . PHE B 1 44 ? -4.54021 -10.73411 -48.31976 1.000 64.20312 39 PHE B N 1
ATOM 2645 C CA . PHE B 1 44 ? -5.74291 -10.48828 -47.53047 1.000 56.78415 39 PHE B CA 1
ATOM 2646 C C . PHE B 1 44 ? -6.47996 -9.25620 -48.03333 1.000 61.32004 39 PHE B C 1
ATOM 2647 O O . PHE B 1 44 ? -7.71248 -9.25459 -48.12864 1.000 45.85357 39 PHE B O 1
ATOM 2655 N N . LEU B 1 45 ? -5.73442 -8.20369 -48.37885 1.000 67.93835 40 LEU B N 1
ATOM 2656 C CA . LEU B 1 45 ? -6.34736 -6.91160 -48.66950 1.000 56.89611 40 LEU B CA 1
ATOM 2657 C C . LEU B 1 45 ? -7.14009 -6.94775 -49.97066 1.000 55.88912 40 LEU B C 1
ATOM 2658 O O . LEU B 1 45 ? -8.28114 -6.47455 -50.02346 1.000 64.17544 40 LEU B O 1
ATOM 2663 N N . LYS B 1 46 ? -6.55056 -7.49223 -51.03835 1.000 62.29292 41 LYS B N 1
ATOM 2664 C CA . LYS B 1 46 ? -7.29977 -7.64404 -52.27996 1.000 68.24166 41 LYS B CA 1
ATOM 2665 C C . LYS B 1 46 ? -8.41859 -8.66849 -52.14173 1.000 55.99376 41 LYS B C 1
ATOM 2666 O O . LYS B 1 46 ? -9.38613 -8.62229 -52.90865 1.000 58.60235 41 LYS B O 1
ATOM 2672 N N . ALA B 1 47 ? -8.31385 -9.58133 -51.17289 1.000 55.32095 42 ALA B N 1
ATOM 2673 C CA . ALA B 1 47 ? -9.39923 -10.52406 -50.92423 1.000 66.39385 42 ALA B CA 1
ATOM 2674 C C . ALA B 1 47 ? -10.61561 -9.82196 -50.33313 1.000 55.26874 42 ALA B C 1
ATOM 2675 O O . ALA B 1 47 ? -11.75621 -10.14102 -50.68973 1.000 51.40746 42 ALA B O 1
ATOM 2677 N N . ILE B 1 48 ? -10.39443 -8.86896 -49.42299 1.000 49.99051 43 ILE B N 1
ATOM 2678 C CA . ILE B 1 48 ? -11.50530 -8.09191 -48.87847 1.000 59.47672 43 ILE B CA 1
ATOM 2679 C C . ILE B 1 48 ? -12.17037 -7.28138 -49.98198 1.000 55.88738 43 ILE B C 1
ATOM 2680 O O . ILE B 1 48 ? -13.39903 -7.13842 -50.01795 1.000 40.47130 43 ILE B O 1
ATOM 2685 N N . GLU B 1 49 ? -11.36774 -6.73962 -50.90043 1.000 62.27244 44 GLU B N 1
ATOM 2686 C CA . GLU B 1 49 ? -11.92105 -5.99368 -52.02438 1.000 59.67204 44 GLU B CA 1
ATOM 2687 C C . GLU B 1 49 ? -12.72960 -6.90347 -52.94127 1.000 61.49896 44 GLU B C 1
ATOM 2688 O O . GLU B 1 49 ? -13.74718 -6.48459 -53.50600 1.000 73.21007 44 GLU B O 1
ATOM 2694 N N . VAL B 1 50 ? -12.29792 -8.15771 -53.09146 1.000 53.83516 45 VAL B N 1
ATOM 2695 C CA . VAL B 1 50 ? -13.01134 -9.09374 -53.95480 1.000 58.66403 45 VAL B CA 1
ATOM 2696 C C . VAL B 1 50 ? -14.34047 -9.50075 -53.32572 1.000 58.88133 45 VAL B C 1
ATOM 2697 O O . VAL B 1 50 ? -15.36088 -9.60970 -54.01694 1.000 71.93599 45 VAL B O 1
ATOM 2701 N N . GLY B 1 51 ? -14.35852 -9.72171 -52.01236 1.000 55.15712 46 GLY B N 1
ATOM 2702 C CA . GLY B 1 51 ? -15.60856 -9.99562 -51.32807 1.000 62.21370 46 GLY B CA 1
ATOM 2703 C C . GLY B 1 51 ? -15.54009 -11.05988 -50.25117 1.000 59.62334 46 GLY B C 1
ATOM 2704 O O . GLY B 1 51 ? -16.56149 -11.66049 -49.90344 1.000 51.58709 46 GLY B O 1
ATOM 2705 N N . TYR B 1 52 ? -14.34934 -11.30031 -49.70925 1.000 64.81366 47 TYR B N 1
ATOM 2706 C CA . TYR B 1 52 ? -14.16194 -12.30154 -48.66764 1.000 53.04159 47 TYR B CA 1
ATOM 2707 C C . TYR B 1 52 ? -14.40339 -11.68553 -47.29580 1.000 60.98213 47 TYR B C 1
ATOM 2708 O O . TYR B 1 52 ? -13.81463 -10.65349 -46.95799 1.000 58.64951 47 TYR B O 1
ATOM 2717 N N . ARG B 1 53 ? -15.27201 -12.32498 -46.50871 1.000 58.52354 48 ARG B N 1
ATOM 2718 C CA . ARG B 1 53 ? -15.57970 -11.87617 -45.15868 1.000 45.16874 48 ARG B CA 1
ATOM 2719 C C . ARG B 1 53 ? -15.08308 -12.81933 -44.07372 1.000 52.28470 48 ARG B C 1
ATOM 2720 O O . ARG B 1 53 ? -14.87537 -12.37437 -42.94067 1.000 55.89212 48 ARG B O 1
ATOM 2728 N N . HIS B 1 54 ? -14.88896 -14.09623 -44.38831 1.000 48.22922 49 HIS B N 1
ATOM 2729 C CA . HIS B 1 54 ? -14.39380 -15.08436 -43.43908 1.000 38.39164 49 HIS B CA 1
ATOM 2730 C C . HIS B 1 54 ? -12.88707 -15.21960 -43.62622 1.000 35.09406 49 HIS B C 1
ATOM 2731 O O . HIS B 1 54 ? -12.41892 -15.50359 -44.73323 1.000 36.33976 49 HIS B O 1
ATOM 2738 N N . PHE B 1 55 ? -12.13262 -15.00719 -42.55059 1.000 37.67428 50 PHE B N 1
ATOM 2739 C CA . PHE B 1 55 ? -10.68068 -15.09552 -42.58967 1.000 35.41261 50 PHE B CA 1
ATOM 2740 C C . PHE B 1 55 ? -10.18983 -15.99692 -41.46878 1.000 33.35451 50 PHE B C 1
ATOM 2741 O O . PHE B 1 55 ? -10.68869 -15.93421 -40.34117 1.000 53.46583 50 PHE B O 1
ATOM 2749 N N . ASP B 1 56 ? -9.20580 -16.83291 -41.79083 1.000 44.03328 51 ASP B N 1
ATOM 2750 C CA . ASP B 1 56 ? -8.72940 -17.88247 -40.89913 1.000 48.28885 51 ASP B CA 1
ATOM 2751 C C . ASP B 1 56 ? -7.22522 -17.73584 -40.73500 1.000 46.81663 51 ASP B C 1
ATOM 2752 O O . ASP B 1 56 ? -6.48932 -17.74079 -41.72655 1.000 54.50803 51 ASP B O 1
ATOM 2757 N N . THR B 1 57 ? -6.77061 -17.60121 -39.49220 1.000 38.65509 52 THR B N 1
ATOM 2758 C CA . THR B 1 57 ? -5.35040 -17.51282 -39.18216 1.000 43.02719 52 THR B CA 1
ATOM 2759 C C . THR B 1 57 ? -5.03496 -18.46451 -38.03444 1.000 51.81939 52 THR B C 1
ATOM 2760 O O . THR B 1 57 ? -5.91899 -19.13543 -37.49146 1.000 51.02972 52 THR B O 1
ATOM 2764 N N . ALA B 1 58 ? -3.75789 -18.52467 -37.66486 1.000 38.71857 53 ALA B N 1
ATOM 2765 C CA . ALA B 1 58 ? -3.32440 -19.38233 -36.57334 1.000 51.57680 53 ALA B CA 1
ATOM 2766 C C . ALA B 1 58 ? -2.11979 -18.74813 -35.89708 1.000 62.53367 53 ALA B C 1
ATOM 2767 O O . ALA B 1 58 ? -1.28861 -18.10991 -3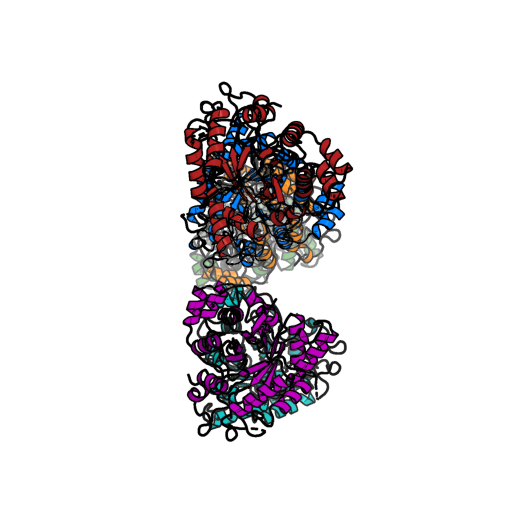6.54843 1.000 62.17366 53 ALA B O 1
ATOM 2769 N N . ALA B 1 59 ? -2.03116 -18.93946 -34.57679 1.000 66.93287 54 ALA B N 1
ATOM 2770 C CA . ALA B 1 59 ? -0.92149 -18.37166 -33.81950 1.000 72.15918 54 ALA B CA 1
ATOM 2771 C C . ALA B 1 59 ? 0.40450 -19.02715 -34.18331 1.000 65.48259 54 ALA B C 1
ATOM 2772 O O . ALA B 1 59 ? 1.45586 -18.38078 -34.10732 1.000 73.34978 54 ALA B O 1
ATOM 2774 N N . ALA B 1 60 ? 0.37752 -20.29679 -34.58723 1.000 60.23348 55 ALA B N 1
ATOM 2775 C CA . ALA B 1 60 ? 1.60540 -21.01491 -34.89926 1.000 69.84309 55 ALA B CA 1
ATOM 2776 C C . ALA B 1 60 ? 2.15924 -20.67919 -36.27625 1.000 78.74621 55 ALA B C 1
ATOM 2777 O O . ALA B 1 60 ? 3.32998 -20.96887 -36.54256 1.000 79.89958 55 ALA B O 1
ATOM 2779 N N . TYR B 1 61 ? 1.35569 -20.08061 -37.15273 1.000 75.26114 56 TYR B N 1
ATOM 2780 C CA . TYR B 1 61 ? 1.79320 -19.78136 -38.50951 1.000 72.11155 56 TYR B CA 1
ATOM 2781 C C . TYR B 1 61 ? 2.50167 -18.43876 -38.62603 1.000 81.20450 56 TYR B C 1
ATOM 2782 O O . TYR B 1 61 ? 3.02072 -18.12698 -39.70263 1.000 88.05085 56 TYR B O 1
ATOM 2791 N N . GLN B 1 62 ? 2.53180 -17.64423 -37.55704 1.000 81.57382 57 GLN B N 1
ATOM 2792 C CA . GLN B 1 62 ? 3.20557 -16.34590 -37.54224 1.000 77.76101 57 GLN B CA 1
ATOM 2793 C C . GLN B 1 62 ? 2.67669 -15.44635 -38.66103 1.000 74.07186 57 GLN B C 1
ATOM 2794 O O . GLN B 1 62 ? 3.41634 -14.97672 -39.52734 1.000 90.34136 57 GLN B O 1
ATOM 2800 N N . SER B 1 63 ? 1.36068 -15.21179 -38.62807 1.000 77.79538 58 SER B N 1
ATOM 2801 C CA . SER B 1 63 ? 0.70746 -14.47030 -39.70057 1.000 73.05479 58 SER B CA 1
ATOM 2802 C C . SER B 1 63 ? -0.41047 -13.56206 -39.19833 1.000 68.69602 58 SER B C 1
ATOM 2803 O O . SER B 1 63 ? -1.24590 -13.12511 -40.00101 1.000 77.55881 58 SER B O 1
ATOM 2806 N N . GLU B 1 64 ? -0.44638 -13.25893 -37.90136 1.000 71.26335 59 GLU B N 1
ATOM 2807 C CA . GLU B 1 64 ? -1.54733 -12.49443 -37.32845 1.000 68.10423 59 GLU B CA 1
ATOM 2808 C C . GLU B 1 64 ? -1.39107 -10.98850 -37.49238 1.000 79.49317 59 GLU B C 1
ATOM 2809 O O . GLU B 1 64 ? -2.39786 -10.28104 -37.59366 1.000 68.54956 59 GLU B O 1
ATOM 2815 N N . GLU B 1 65 ? -0.16099 -10.47395 -37.52879 1.000 71.16746 60 GLU B N 1
ATOM 2816 C CA . GLU B 1 65 ? 0.02393 -9.04978 -37.79085 1.000 61.33835 60 GLU B CA 1
ATOM 2817 C C . GLU B 1 65 ? -0.46875 -8.68725 -39.18390 1.000 63.75455 60 GLU B C 1
ATOM 2818 O O . GLU B 1 65 ? -1.09125 -7.63694 -39.38052 1.000 70.87261 60 GLU B O 1
ATOM 2824 N N . CYS B 1 66 ? -0.20298 -9.55349 -40.16371 1.000 64.10811 61 CYS B N 1
ATOM 2825 C CA . CYS B 1 66 ? -0.57030 -9.25630 -41.54292 1.000 59.31662 61 CYS B CA 1
ATOM 2826 C C . CYS B 1 66 ? -2.08221 -9.21796 -41.71650 1.000 64.65784 61 CYS B C 1
ATOM 2827 O O . CYS B 1 66 ? -2.60572 -8.38334 -42.46290 1.000 55.38517 61 CYS B O 1
ATOM 2830 N N . LEU B 1 67 ? -2.80219 -10.11704 -41.04270 1.000 65.37928 62 LEU B N 1
ATOM 2831 C CA . LEU B 1 67 ? -4.25779 -10.07190 -41.10630 1.000 65.24570 62 LEU B CA 1
ATOM 2832 C C . LEU B 1 67 ? -4.80686 -8.86102 -40.36320 1.000 65.87669 62 LEU B C 1
ATOM 2833 O O . LEU B 1 67 ? -5.83103 -8.29976 -40.76781 1.000 66.99551 62 LEU B O 1
ATOM 2838 N N . GLY B 1 68 ? -4.13714 -8.43668 -39.28964 1.000 50.53891 63 GLY B N 1
ATOM 2839 C CA . GLY B 1 68 ? -4.58322 -7.25242 -38.57397 1.000 62.62186 63 GLY B CA 1
ATOM 2840 C C . GLY B 1 68 ? -4.30127 -5.96807 -39.33089 1.000 59.42571 63 GLY B C 1
ATOM 2841 O O . GLY B 1 68 ? -5.10734 -5.03345 -39.30679 1.000 60.21174 63 GLY B O 1
ATOM 2842 N N . GLU B 1 69 ? -3.15349 -5.90153 -40.01186 1.000 73.21259 64 GLU B N 1
ATOM 2843 C CA . GLU B 1 69 ? -2.82140 -4.71263 -40.79068 1.000 65.10652 64 GLU B CA 1
ATOM 2844 C C . GLU B 1 69 ? -3.70195 -4.58378 -42.02693 1.000 63.08564 64 GLU B C 1
ATOM 2845 O O . GLU B 1 69 ? -3.99364 -3.46410 -42.46332 1.000 66.05389 64 GLU B O 1
ATOM 2851 N N . ALA B 1 70 ? -4.12726 -5.70888 -42.60684 1.000 57.41670 65 ALA B N 1
ATOM 2852 C CA . ALA B 1 70 ? -5.03898 -5.65139 -43.74450 1.000 57.55283 65 ALA B CA 1
ATOM 2853 C C . ALA B 1 70 ? -6.42662 -5.19570 -43.31450 1.000 61.22066 65 ALA B C 1
ATOM 2854 O O . ALA B 1 70 ? -7.09506 -4.45170 -44.04139 1.000 72.11628 65 ALA B O 1
ATOM 2856 N N . ILE B 1 71 ? -6.87498 -5.63038 -42.13514 1.000 54.16058 66 ILE B N 1
ATOM 2857 C CA . ILE B 1 71 ? -8.19687 -5.24066 -41.65150 1.000 57.71276 66 ILE B CA 1
ATOM 2858 C C . ILE B 1 71 ? -8.23596 -3.74656 -41.35408 1.000 62.13886 66 ILE B C 1
ATOM 2859 O O . ILE B 1 71 ? -9.19086 -3.04886 -41.71839 1.000 59.19938 66 ILE B O 1
ATOM 2864 N N . ALA B 1 72 ? -7.19160 -3.23089 -40.69840 1.000 58.41705 67 ALA B N 1
ATOM 2865 C CA . ALA B 1 72 ? -7.14862 -1.81406 -40.34778 1.000 62.62938 67 ALA B CA 1
ATOM 2866 C C . ALA B 1 72 ? -7.18841 -0.93029 -41.58829 1.000 59.25509 67 ALA B C 1
ATOM 2867 O O . ALA B 1 72 ? -7.91419 0.07028 -41.62306 1.000 59.48610 67 ALA B O 1
ATOM 2869 N N . GLU B 1 73 ? -6.42099 -1.28448 -42.61901 1.000 64.23060 68 GLU B N 1
ATOM 2870 C CA . GLU B 1 73 ? -6.38803 -0.48196 -43.83401 1.000 60.54030 68 GLU B CA 1
ATOM 2871 C C . GLU B 1 73 ? -7.59319 -0.72593 -44.73004 1.000 63.91336 68 GLU B C 1
ATOM 2872 O O . GLU B 1 73 ? -7.91923 0.13760 -45.55120 1.000 67.37122 68 GLU B O 1
ATOM 2878 N N . ALA B 1 74 ? -8.25572 -1.87837 -44.60035 1.000 64.35927 69 ALA B N 1
ATOM 2879 C CA . ALA B 1 74 ? -9.54784 -2.04935 -45.25425 1.000 68.67844 69 ALA B CA 1
ATOM 2880 C C . ALA B 1 74 ? -10.61471 -1.19550 -44.58310 1.000 73.77463 69 ALA B C 1
ATOM 2881 O O . ALA B 1 74 ? -11.57956 -0.77930 -45.23535 1.000 79.60773 69 ALA B O 1
ATOM 2883 N N . LEU B 1 75 ? -10.45637 -0.92959 -43.28374 1.000 68.37145 70 LEU B N 1
ATOM 2884 C CA . LEU B 1 75 ? -11.31820 0.03051 -42.60668 1.000 71.67836 70 LEU B CA 1
ATOM 2885 C C . LEU B 1 75 ? -10.95237 1.46254 -42.97465 1.000 76.69458 70 LEU B C 1
ATOM 2886 O O . LEU B 1 75 ? -11.80861 2.35074 -42.92966 1.000 67.55795 70 LEU B O 1
ATOM 2891 N N . GLN B 1 76 ? -9.69016 1.70530 -43.33574 1.000 80.56937 71 GLN B N 1
ATOM 2892 C CA . GLN B 1 76 ? -9.24601 3.05637 -43.65848 1.000 72.58792 71 GLN B CA 1
ATOM 2893 C C . GLN B 1 76 ? -9.56800 3.44209 -45.09604 1.000 67.56977 71 GLN B C 1
ATOM 2894 O O . GLN B 1 76 ? -9.79936 4.62427 -45.37655 1.000 55.49093 71 GLN B O 1
ATOM 2900 N N . LEU B 1 77 ? -9.57035 2.47732 -46.01618 1.000 73.97972 72 LEU B N 1
ATOM 2901 C CA . LEU B 1 77 ? -9.97421 2.75355 -47.38922 1.000 67.36105 72 LEU B CA 1
ATOM 2902 C C . LEU B 1 77 ? -11.48574 2.81094 -47.55121 1.000 77.21852 72 LEU B C 1
ATOM 2903 O O . LEU B 1 77 ? -11.97024 3.34487 -48.55686 1.000 88.49697 72 LEU B O 1
ATOM 2908 N N . GLY B 1 78 ? -12.23618 2.28614 -46.58762 1.000 75.74879 73 GLY B N 1
ATOM 2909 C CA . GLY B 1 78 ? -13.66564 2.14986 -46.73557 1.000 66.36093 73 GLY B CA 1
ATOM 2910 C C . GLY B 1 78 ? -14.10826 0.88573 -47.43276 1.000 73.46206 73 GLY B C 1
ATOM 2911 O O . GLY B 1 78 ? -15.29461 0.76519 -47.76279 1.000 70.57836 73 GLY B O 1
ATOM 2912 N N . LEU B 1 79 ? -13.19083 -0.05076 -47.68723 1.000 77.30752 74 LEU B N 1
ATOM 2913 C CA . LEU B 1 79 ? -13.57398 -1.34490 -48.24180 1.000 74.24059 74 LEU B CA 1
ATOM 2914 C C . LEU B 1 79 ? -14.57967 -2.03687 -47.33078 1.000 75.06269 74 LEU B C 1
ATOM 2915 O O . LEU B 1 79 ? -15.67638 -2.41357 -47.75908 1.000 72.46536 74 LEU B O 1
ATOM 2920 N N . ILE B 1 80 ? -14.21604 -2.21175 -46.06532 1.000 69.90752 75 ILE B N 1
ATOM 2921 C CA . ILE B 1 80 ? -15.15474 -2.58211 -45.01560 1.000 76.12796 75 ILE B CA 1
ATOM 2922 C C . ILE B 1 80 ? -15.41263 -1.34774 -44.16746 1.000 73.56414 75 ILE B C 1
ATOM 2923 O O . ILE B 1 80 ? -14.53384 -0.49750 -43.98540 1.000 87.57536 75 ILE B O 1
ATOM 2928 N N . LYS B 1 81 ? -16.63144 -1.24160 -43.64506 1.000 68.98090 76 LYS B N 1
ATOM 2929 C CA . LYS B 1 81 ? -17.00797 -0.08088 -42.85112 1.000 83.57719 76 LYS B CA 1
ATOM 2930 C C . LYS B 1 81 ? -16.81434 -0.29130 -41.35573 1.000 80.72011 76 LYS B C 1
ATOM 2931 O O . LYS B 1 81 ? -16.72069 0.69427 -40.61431 1.000 82.04051 76 LYS B O 1
ATOM 2937 N N . SER B 1 82 ? -16.74470 -1.53844 -40.89670 1.000 79.48662 77 SER B N 1
ATOM 2938 C CA . SER B 1 82 ? -16.56825 -1.82489 -39.47921 1.000 84.87191 77 SER B CA 1
ATOM 2939 C C . SER B 1 82 ? -16.05297 -3.25108 -39.33280 1.000 76.22707 77 SER B C 1
ATOM 2940 O O . SER B 1 82 ? -16.00627 -4.01742 -40.29691 1.000 86.28045 77 SER B O 1
ATOM 2943 N N . ARG B 1 83 ? -15.66407 -3.59955 -38.10452 1.000 56.04134 78 ARG B N 1
ATOM 2944 C CA . ARG B 1 83 ? -15.04655 -4.89858 -37.85514 1.000 66.17777 78 ARG B CA 1
ATOM 2945 C C . ARG B 1 83 ? -16.07346 -6.02463 -37.78572 1.000 64.94424 78 ARG B C 1
ATOM 2946 O O . ARG B 1 83 ? -15.74430 -7.17683 -38.09398 1.000 63.52630 78 ARG B O 1
ATOM 2954 N N . ASP B 1 84 ? -17.31959 -5.71757 -37.41512 1.000 68.88879 79 ASP B N 1
ATOM 2955 C CA . ASP B 1 84 ? -18.34134 -6.74444 -37.22391 1.000 63.50592 79 ASP B CA 1
ATOM 2956 C C . ASP B 1 84 ? -18.79297 -7.32720 -38.55705 1.000 50.59287 79 ASP B C 1
ATOM 2957 O O . ASP B 1 84 ? -19.62667 -8.23942 -38.60611 1.000 60.48677 79 ASP B O 1
ATOM 2962 N N . GLU B 1 85 ? -18.24920 -6.78881 -39.64958 1.000 69.12732 80 GLU B N 1
ATOM 2963 C CA . GLU B 1 85 ? -18.50870 -7.32863 -40.97566 1.000 64.44132 80 GLU B CA 1
ATOM 2964 C C . GLU B 1 85 ? -17.68344 -8.57249 -41.27195 1.000 57.55181 80 GLU B C 1
ATOM 2965 O O . GLU B 1 85 ? -18.04549 -9.34396 -42.16556 1.000 57.96609 80 GLU B O 1
ATOM 2971 N N . LEU B 1 86 ? -16.58626 -8.78288 -40.55526 1.000 57.47760 81 LEU B N 1
ATOM 2972 C CA . LEU B 1 86 ? -15.67061 -9.88309 -40.82378 1.000 56.00967 81 LEU B CA 1
ATOM 2973 C C . LEU B 1 86 ? -15.83362 -11.00629 -39.80569 1.000 51.07681 81 LEU B C 1
ATOM 2974 O O . LEU B 1 86 ? -16.25168 -10.78687 -38.66539 1.000 49.63118 81 LEU B O 1
ATOM 2979 N N . PHE B 1 87 ? -15.48162 -12.21725 -40.23111 1.000 44.53167 82 PHE B N 1
ATOM 2980 C CA . PHE B 1 87 ? -15.48155 -13.39808 -39.37053 1.000 35.81162 82 PHE B CA 1
ATOM 2981 C C . PHE B 1 87 ? -14.03000 -13.83890 -39.20767 1.000 40.13815 82 PHE B C 1
ATOM 2982 O O . PHE B 1 87 ? -13.48730 -14.54883 -40.05893 1.000 41.88935 82 PHE B O 1
ATOM 2990 N N . ILE B 1 88 ? -13.40199 -13.41145 -38.11679 1.000 37.15903 83 ILE B N 1
ATOM 2991 C CA . ILE B 1 88 ? -11.98670 -13.66568 -37.87035 1.000 32.23304 83 ILE B CA 1
ATOM 2992 C C . ILE B 1 88 ? -11.86341 -14.90052 -36.98978 1.000 34.55083 83 ILE B C 1
ATOM 2993 O O . ILE B 1 88 ? -12.45640 -14.96380 -35.90626 1.000 36.13584 83 ILE B O 1
ATOM 2998 N N . THR B 1 89 ? -11.09336 -15.88070 -37.45261 1.000 37.29438 84 THR B N 1
ATOM 2999 C CA . THR B 1 89 ? -10.85229 -17.11266 -36.71779 1.000 31.32497 84 THR B CA 1
ATOM 3000 C C . THR B 1 89 ? -9.35905 -17.26849 -36.47015 1.000 34.68564 84 THR B C 1
ATOM 3001 O O . THR B 1 89 ? -8.54145 -16.96949 -37.34550 1.000 50.00918 84 THR B O 1
ATOM 3005 N N . SER B 1 90 ? -9.00719 -17.72406 -35.27016 1.000 33.24041 85 SER B N 1
ATOM 3006 C CA . SER B 1 90 ? -7.62346 -18.00735 -34.92391 1.000 34.91738 85 SER B CA 1
ATOM 3007 C C . SER B 1 90 ? -7.57191 -19.31679 -34.15036 1.000 36.42956 85 SER B C 1
ATOM 3008 O O . SER B 1 90 ? -8.59201 -19.81794 -33.67114 1.000 27.75833 85 SER B O 1
ATOM 3011 N N . LYS B 1 91 ? -6.36926 -19.87333 -34.03663 1.000 48.90513 86 LYS B N 1
ATOM 3012 C CA . LYS B 1 91 ? -6.17626 -21.17057 -33.40924 1.000 40.35007 86 LYS B CA 1
ATOM 3013 C C . LYS B 1 91 ? -5.17098 -21.07473 -32.26871 1.000 44.46504 86 LYS B C 1
ATOM 3014 O O . LYS B 1 91 ? -4.34127 -20.16263 -32.20951 1.000 56.10975 86 LYS B O 1
ATOM 3020 N N . LEU B 1 92 ? -5.26421 -22.04003 -31.35956 1.000 43.74112 87 LEU B N 1
ATOM 3021 C CA . LEU B 1 92 ? -4.39416 -22.13417 -30.19567 1.000 40.17575 87 LEU B CA 1
ATOM 3022 C C . LEU B 1 92 ? -3.29838 -23.15530 -30.47047 1.000 50.45882 87 LEU B C 1
ATOM 3023 O O . LEU B 1 92 ? -3.58977 -24.29503 -30.84873 1.000 43.51527 87 LEU B O 1
ATOM 3028 N N . TRP B 1 93 ? -2.04520 -22.75299 -30.27914 1.000 39.23245 88 TRP B N 1
ATOM 3029 C CA . TRP B 1 93 ? -0.94153 -23.66769 -30.52626 1.000 44.38509 88 TRP B CA 1
ATOM 3030 C C . TRP B 1 93 ? -0.81961 -24.68829 -29.39905 1.000 53.86815 88 TRP B C 1
ATOM 3031 O O . TRP B 1 93 ? -1.15183 -24.41623 -28.24217 1.000 61.37974 88 TRP B O 1
ATOM 3042 N N . CYS B 1 94 ? -0.33243 -25.87957 -29.76005 1.000 45.64482 89 CYS B N 1
ATOM 3043 C CA . CYS B 1 94 ? -0.29392 -27.00391 -28.82921 1.000 55.43757 89 CYS B CA 1
ATOM 3044 C C . CYS B 1 94 ? 0.59726 -26.73009 -27.62446 1.000 64.50781 89 CYS B C 1
ATOM 3045 O O . CYS B 1 94 ? 0.33028 -27.24525 -26.53290 1.000 58.37771 89 CYS B O 1
ATOM 3048 N N . ALA B 1 95 ? 1.65635 -25.93570 -27.79416 1.000 63.62973 90 ALA B N 1
ATOM 3049 C CA . ALA B 1 95 ? 2.45049 -25.51442 -26.64642 1.000 69.32291 90 ALA B CA 1
ATOM 3050 C C . ALA B 1 95 ? 1.65223 -24.65854 -25.67300 1.000 68.41139 90 ALA B C 1
ATOM 3051 O O . ALA B 1 95 ? 2.03674 -24.54448 -24.50620 1.000 65.05690 90 ALA B O 1
ATOM 3053 N N . ASP B 1 96 ? 0.55997 -24.05326 -26.12849 1.000 63.29921 91 ASP B N 1
ATOM 3054 C CA . ASP B 1 96 ? -0.30004 -23.22888 -25.29125 1.000 56.60495 91 ASP B CA 1
ATOM 3055 C C . ASP B 1 96 ? -1.57426 -23.96006 -24.87910 1.000 57.24444 91 ASP B C 1
ATOM 3056 O O . ASP B 1 96 ? -2.47559 -23.33750 -24.30006 1.000 55.18337 91 ASP B O 1
ATOM 3061 N N . ALA B 1 97 ? -1.67475 -25.25983 -25.16819 1.000 62.80163 92 ALA B N 1
ATOM 3062 C CA . ALA B 1 97 ? -2.85835 -26.06720 -24.85083 1.000 56.67955 92 ALA B CA 1
ATOM 3063 C C . ALA B 1 97 ? -2.81622 -26.56645 -23.41239 1.000 65.37880 92 ALA B C 1
ATOM 3064 O O . ALA B 1 97 ? -2.97261 -27.75411 -23.13677 1.000 59.07515 92 ALA B O 1
ATOM 3066 N N . HIS B 1 98 ? -2.56490 -25.64672 -22.48665 1.000 63.81510 93 HIS B N 1
ATOM 3067 C CA . HIS B 1 98 ? -2.63099 -25.92443 -21.06288 1.000 50.02470 93 HIS B CA 1
ATOM 3068 C C . HIS B 1 98 ? -3.55403 -24.90383 -20.41473 1.000 54.15676 93 HIS B C 1
ATOM 3069 O O . HIS B 1 98 ? -3.68222 -23.77380 -20.89368 1.000 65.73567 93 HIS B O 1
ATOM 3076 N N . ALA B 1 99 ? -4.18983 -25.31802 -19.31499 1.000 56.26061 94 ALA B N 1
ATOM 3077 C CA . ALA B 1 99 ? -5.30673 -24.56908 -18.74232 1.000 54.03574 94 ALA B CA 1
ATOM 3078 C C . ALA B 1 99 ? -4.95968 -23.10036 -18.51939 1.000 43.26416 94 ALA B C 1
ATOM 3079 O O . ALA B 1 99 ? -5.61849 -22.20361 -19.05717 1.000 55.99559 94 ALA B O 1
ATOM 3081 N N . ASP B 1 100 ? -3.91839 -22.83567 -17.72942 1.000 45.72712 95 ASP B N 1
ATOM 3082 C CA . ASP B 1 100 ? -3.57012 -21.46169 -17.38642 1.000 67.23483 95 ASP B CA 1
ATOM 3083 C C . ASP B 1 100 ? -3.01400 -20.66925 -18.56308 1.000 73.60658 95 ASP B C 1
ATOM 3084 O O . ASP B 1 100 ? -2.94020 -19.43886 -18.47354 1.000 74.23522 95 ASP B O 1
ATOM 3089 N N . LEU B 1 101 ? -2.63228 -21.32923 -19.65531 1.000 70.95135 96 LEU B N 1
ATOM 3090 C CA . LEU B 1 101 ? -1.98677 -20.66646 -20.78088 1.000 56.65348 96 LEU B CA 1
ATOM 3091 C C . LEU B 1 101 ? -2.94651 -20.32746 -21.91472 1.000 54.38193 96 LEU B C 1
ATOM 3092 O O . LEU B 1 101 ? -2.53200 -19.68132 -22.88157 1.000 58.65446 96 LEU B O 1
ATOM 3097 N N . VAL B 1 102 ? -4.21255 -20.73642 -21.82241 1.000 50.80086 97 VAL B N 1
ATOM 3098 C CA . VAL B 1 102 ? -5.14022 -20.55109 -22.93570 1.000 38.34701 97 VAL B CA 1
ATOM 3099 C C . VAL B 1 102 ? -5.58064 -19.09611 -23.05099 1.000 43.48349 97 VAL B C 1
ATOM 3100 O O . VAL B 1 102 ? -5.55533 -18.51373 -24.14142 1.000 45.66649 97 VAL B O 1
ATOM 3104 N N . LEU B 1 103 ? -5.99005 -18.49068 -21.93378 1.000 48.42467 98 LEU B N 1
ATOM 3105 C CA . LEU B 1 103 ? -6.48303 -17.11276 -21.98179 1.000 52.38737 98 LEU B CA 1
ATOM 3106 C C . LEU B 1 103 ? -5.40007 -16.12268 -22.39936 1.000 51.59497 98 LEU B C 1
ATOM 3107 O O . LEU B 1 103 ? -5.67563 -15.26047 -23.25537 1.000 54.09455 98 LEU B O 1
ATOM 3112 N N . PRO B 1 104 ? -4.17478 -16.16760 -21.85811 1.000 49.03673 99 PRO B N 1
ATOM 3113 C CA . PRO B 1 104 ? -3.14423 -15.24129 -22.35769 1.000 56.98834 99 PRO B CA 1
ATOM 3114 C C . PRO B 1 104 ? -2.75625 -15.49304 -23.80428 1.000 52.93397 99 PRO B C 1
ATOM 3115 O O . PRO B 1 104 ? -2.36785 -14.54901 -24.50294 1.000 54.25489 99 PRO B O 1
ATOM 3119 N N . ALA B 1 105 ? -2.85629 -16.73642 -24.28089 1.000 52.36161 100 ALA B N 1
ATOM 3120 C CA . ALA B 1 105 ? -2.52620 -17.01737 -25.67444 1.000 38.72445 100 ALA B CA 1
ATOM 3121 C C . ALA B 1 105 ? -3.56347 -16.42235 -26.61882 1.000 52.62240 100 ALA B C 1
ATOM 3122 O O . ALA B 1 105 ? -3.21885 -15.93747 -27.70304 1.000 52.54724 100 ALA B O 1
ATOM 3124 N N . LEU B 1 106 ? -4.83960 -16.45598 -26.22870 1.000 54.82283 101 LEU B N 1
ATOM 3125 C CA . LEU B 1 106 ? -5.87060 -15.80981 -27.03313 1.000 53.47166 101 LEU B CA 1
ATOM 3126 C C . LEU B 1 106 ? -5.69773 -14.29598 -27.02917 1.000 52.98095 101 LEU B C 1
ATOM 3127 O O . LEU B 1 106 ? -5.83607 -13.64706 -28.07264 1.000 56.25607 101 LEU B O 1
ATOM 3132 N N . GLN B 1 107 ? -5.41692 -13.71380 -25.85994 1.000 56.62918 102 GLN B N 1
ATOM 3133 C CA . GLN B 1 107 ? -5.20901 -12.27180 -25.78391 1.000 54.36146 102 GLN B CA 1
ATOM 3134 C C . GLN B 1 107 ? -3.96582 -11.84383 -26.55070 1.000 63.08962 102 GLN B C 1
ATOM 3135 O O . GLN B 1 107 ? -3.93785 -10.74612 -27.11892 1.000 61.10541 102 GLN B O 1
ATOM 3141 N N . ASN B 1 108 ? -2.93304 -12.68948 -26.57789 1.000 74.19117 103 ASN B N 1
ATOM 3142 C CA . ASN B 1 108 ? -1.76712 -12.40086 -27.40605 1.000 65.39494 103 ASN B CA 1
ATOM 3143 C C . ASN B 1 108 ? -2.12406 -12.45370 -28.88618 1.000 55.83595 103 ASN B C 1
ATOM 3144 O O . ASN B 1 108 ? -1.65530 -11.62463 -29.67488 1.000 55.72005 103 ASN B O 1
ATOM 3149 N N . SER B 1 109 ? -2.95489 -13.42126 -29.28080 1.000 51.62584 104 SER B N 1
ATOM 3150 C CA . SER B 1 109 ? -3.42661 -13.47141 -30.66031 1.000 48.69749 104 SER B CA 1
ATOM 3151 C C . SER B 1 109 ? -4.26451 -12.24429 -30.99603 1.000 54.34071 104 SER B C 1
ATOM 3152 O O . SER B 1 109 ? -4.20688 -11.73039 -32.11949 1.000 55.56872 104 SER B O 1
ATOM 3155 N N . LEU B 1 110 ? -5.04365 -11.75551 -30.02855 1.000 61.19552 105 LEU B N 1
ATOM 3156 C CA . LEU B 1 110 ? -5.88740 -10.58912 -30.26737 1.000 60.58244 105 LEU B CA 1
ATOM 3157 C C . LEU B 1 110 ? -5.05063 -9.33278 -30.47207 1.000 55.69834 105 LEU B C 1
ATOM 3158 O O . LEU B 1 110 ? -5.30709 -8.54807 -31.39305 1.000 56.84843 105 LEU B O 1
ATOM 3163 N N . ARG B 1 111 ? -4.04341 -9.12210 -29.62063 1.000 60.64800 106 ARG B N 1
ATOM 3164 C CA . ARG B 1 111 ? -3.23286 -7.91523 -29.74155 1.000 71.07804 106 ARG B CA 1
ATOM 3165 C C . ARG B 1 111 ? -2.36904 -7.94103 -30.99717 1.000 66.90993 106 ARG B C 1
ATOM 3166 O O . ARG B 1 111 ? -2.07006 -6.88148 -31.55972 1.000 70.18257 106 ARG B O 1
ATOM 3174 N N . ASN B 1 112 ? -1.96465 -9.12896 -31.45649 1.000 59.03766 107 ASN B N 1
ATOM 3175 C CA . ASN B 1 112 ? -1.29581 -9.21756 -32.75119 1.000 68.00986 107 ASN B CA 1
ATOM 3176 C C . ASN B 1 112 ? -2.24939 -8.85563 -33.88199 1.000 64.63672 107 ASN B C 1
ATOM 3177 O O . ASN B 1 112 ? -1.84385 -8.23373 -34.87063 1.000 68.68568 107 ASN B O 1
ATOM 3182 N N . LEU B 1 113 ? -3.51971 -9.23539 -33.75154 1.000 66.46560 108 LEU B N 1
ATOM 3183 C CA . LEU B 1 113 ? -4.53689 -8.89063 -34.73450 1.000 56.88906 108 LEU B CA 1
ATOM 3184 C C . LEU B 1 113 ? -5.07156 -7.47710 -34.56229 1.000 55.01184 108 LEU B C 1
ATOM 3185 O O . LEU B 1 113 ? -5.86528 -7.03135 -35.39906 1.000 42.60345 108 LEU B O 1
ATOM 3190 N N . LYS B 1 114 ? -4.66105 -6.77079 -33.50560 1.000 49.92254 109 LYS B N 1
ATOM 3191 C CA . LYS B 1 114 ? -5.15050 -5.42377 -33.21244 1.000 54.01555 109 LYS B CA 1
ATOM 3192 C C . LYS B 1 114 ? -6.67121 -5.39863 -33.07910 1.000 56.56450 109 LYS B C 1
ATOM 3193 O O . LYS B 1 114 ? -7.31832 -4.39188 -33.37864 1.000 44.47887 109 LYS B O 1
ATOM 3199 N N . LEU B 1 115 ? -7.25065 -6.50946 -32.63437 1.000 53.18398 110 LEU B N 1
ATOM 3200 C CA . LEU B 1 115 ? -8.68904 -6.64817 -32.47799 1.000 52.97863 110 LEU B CA 1
ATOM 3201 C C . LEU B 1 115 ? -9.04650 -6.81177 -31.00729 1.000 50.81774 110 LEU B C 1
ATOM 3202 O O . LEU B 1 115 ? -8.19996 -7.13512 -30.16836 1.000 43.73257 110 LEU B O 1
ATOM 3207 N N . ASP B 1 116 ? -10.32609 -6.58782 -30.70596 1.000 51.71244 111 ASP B N 1
ATOM 3208 C CA . ASP B 1 116 ? -10.82633 -6.72033 -29.34516 1.000 63.36907 111 ASP B CA 1
ATOM 3209 C C . ASP B 1 116 ? -11.42805 -8.08865 -29.06026 1.000 64.20735 111 ASP B C 1
ATOM 3210 O O . ASP B 1 116 ? -11.47346 -8.49788 -27.89531 1.000 68.76893 111 ASP B O 1
ATOM 3215 N N . TYR B 1 117 ? -11.88501 -8.80201 -30.08625 1.000 59.54667 112 TYR B N 1
ATOM 3216 C CA . TYR B 1 117 ? -12.47300 -10.11865 -29.89442 1.000 48.07817 112 TYR B CA 1
ATOM 3217 C C . TYR B 1 117 ? -12.33758 -10.92360 -31.17923 1.000 54.27457 112 TYR B C 1
ATOM 3218 O O . TYR B 1 117 ? -12.19828 -10.37046 -32.27426 1.000 49.19800 112 TYR B O 1
ATOM 3227 N N . LEU B 1 118 ? -12.37632 -12.24363 -31.02780 1.000 40.23842 113 LEU B N 1
ATOM 3228 C CA . LEU B 1 118 ? -12.42308 -13.16744 -32.15017 1.000 41.95518 113 LEU B CA 1
ATOM 3229 C C . LEU B 1 118 ? -13.84399 -13.68604 -32.32511 1.000 42.49825 113 LEU B C 1
ATOM 3230 O O . LEU B 1 118 ? -14.61435 -13.76937 -31.36617 1.000 48.28147 113 LEU B O 1
ATOM 3235 N N . ASP B 1 119 ? -14.19282 -14.02810 -33.56521 1.000 30.38802 114 ASP B N 1
ATOM 3236 C CA . ASP B 1 119 ? -15.49537 -14.63936 -33.79980 1.000 32.93548 114 ASP B CA 1
ATOM 3237 C C . ASP B 1 119 ? -15.47051 -16.13700 -33.52672 1.000 46.71245 114 ASP B C 1
ATOM 3238 O O . ASP B 1 119 ? -16.49957 -16.71392 -33.15624 1.000 45.64906 114 ASP B O 1
ATOM 3243 N N . LEU B 1 120 ? -14.31146 -16.77226 -33.68697 1.000 39.67021 115 LEU B N 1
ATOM 3244 C CA . LEU B 1 120 ? -14.17250 -18.20784 -33.48601 1.000 29.08332 115 LEU B CA 1
ATOM 3245 C C . LEU B 1 120 ? -12.73928 -18.51029 -33.07766 1.000 28.29697 115 LEU B C 1
ATOM 3246 O O . LEU B 1 120 ? -11.79850 -18.01784 -33.70667 1.000 41.01693 115 LEU B O 1
ATOM 3251 N N . TYR B 1 121 ? -12.57849 -19.31491 -32.02904 1.000 27.34689 116 TYR B N 1
ATOM 3252 C CA . TYR B 1 121 ? -11.26658 -19.70248 -31.52753 1.000 24.17015 116 TYR B CA 1
ATOM 3253 C C . TYR B 1 121 ? -11.19092 -21.22111 -31.48251 1.000 31.02494 116 TYR B C 1
ATOM 3254 O O . TYR B 1 121 ? -12.06474 -21.87115 -30.90015 1.000 30.63034 116 TYR B O 1
ATOM 3263 N N . LEU B 1 122 ? -10.14885 -21.78174 -32.09292 1.000 39.79374 117 LEU B N 1
ATOM 3264 C CA . LEU B 1 122 ? -10.04710 -23.21614 -32.31156 1.000 29.23412 117 LEU B CA 1
ATOM 3265 C C . LEU B 1 122 ? -8.82659 -23.79191 -31.60596 1.000 30.13350 117 LEU B C 1
ATOM 3266 O O . LEU B 1 122 ? -7.82526 -23.10245 -31.39220 1.000 30.36498 117 LEU B O 1
ATOM 3271 N N . ILE B 1 123 ? -8.92545 -25.06814 -31.24575 1.000 38.41101 118 ILE B N 1
ATOM 3272 C CA . ILE B 1 123 ? -7.78016 -25.84706 -30.79040 1.000 36.43932 118 ILE B CA 1
ATOM 3273 C C . ILE B 1 123 ? -7.14616 -26.49974 -32.01081 1.000 44.57980 118 ILE B C 1
ATOM 3274 O O . ILE B 1 123 ? -7.82958 -27.17668 -32.78787 1.000 43.14062 118 ILE B O 1
ATOM 3279 N N . HIS B 1 124 ? -5.83851 -26.29748 -32.18353 1.000 43.51344 119 HIS B N 1
ATOM 3280 C CA . HIS B 1 124 ? -5.19742 -26.65716 -33.44505 1.000 37.78332 119 HIS B CA 1
ATOM 3281 C C . HIS B 1 124 ? -5.08705 -28.16931 -33.60931 1.000 38.56118 119 HIS B C 1
ATOM 3282 O O . HIS B 1 124 ? -5.41162 -28.71133 -34.67200 1.000 47.06356 119 HIS B O 1
ATOM 3289 N N . HIS B 1 125 ? -4.62319 -28.86730 -32.57800 1.000 34.14191 120 HIS B N 1
ATOM 3290 C CA . HIS B 1 125 ? -4.40230 -30.30262 -32.66291 1.000 37.25528 120 HIS B CA 1
ATOM 3291 C C . HIS B 1 125 ? -4.81058 -30.96567 -31.35728 1.000 43.71123 120 HIS B C 1
ATOM 3292 O O . HIS B 1 125 ? -4.76849 -30.33235 -30.29533 1.000 41.81482 120 HIS B O 1
ATOM 3299 N N . PRO B 1 126 ? -5.20832 -32.24546 -31.40437 1.000 40.19052 121 PRO B N 1
ATOM 3300 C CA . PRO B 1 126 ? -5.61275 -32.94179 -30.17417 1.000 42.29475 121 PRO B CA 1
ATOM 3301 C C . PRO B 1 126 ? -4.43926 -33.37015 -29.30455 1.000 45.37427 121 PRO B C 1
ATOM 3302 O O . PRO B 1 126 ? -4.51359 -34.39455 -28.61828 1.000 57.19365 121 PRO B O 1
ATOM 3306 N N . VAL B 1 127 ? -3.35033 -32.60063 -29.32509 1.000 53.94014 122 VAL B N 1
ATOM 3307 C CA . VAL B 1 127 ? -2.18640 -32.86376 -28.49197 1.000 55.63793 122 VAL B CA 1
ATOM 3308 C C . VAL B 1 127 ? -1.77473 -31.57035 -27.80566 1.000 57.23490 122 VAL B C 1
ATOM 3309 O O . VAL B 1 127 ? -2.19787 -30.47426 -28.17942 1.000 58.75765 122 VAL B O 1
ATOM 3313 N N . SER B 1 128 ? -0.92969 -31.71537 -26.79074 1.000 54.15563 123 SER B N 1
ATOM 3314 C CA . SER B 1 128 ? -0.32063 -30.59011 -26.10218 1.000 65.35710 123 SER B CA 1
ATOM 3315 C C . SER B 1 128 ? 1.19311 -30.74356 -26.13417 1.000 64.59669 123 SER B C 1
ATOM 3316 O O . SER B 1 128 ? 1.72028 -31.86018 -26.14092 1.000 53.73383 123 SER B O 1
ATOM 3319 N N . LEU B 1 129 ? 1.88882 -29.61175 -26.16755 1.000 58.92773 124 LEU B N 1
ATOM 3320 C CA . LEU B 1 129 ? 3.34135 -29.59334 -26.19725 1.000 63.50545 124 LEU B CA 1
ATOM 3321 C C . LEU B 1 129 ? 3.87891 -28.86872 -24.97162 1.000 66.70876 124 LEU B C 1
ATOM 3322 O O . LEU B 1 129 ? 3.19680 -28.03981 -24.36267 1.000 78.23747 124 LEU B O 1
ATOM 3327 N N . LYS B 1 130 ? 5.11293 -29.20128 -24.60978 1.000 67.99469 125 LYS B N 1
ATOM 3328 C CA . LYS B 1 130 ? 5.80371 -28.44439 -23.58014 1.000 58.53973 125 LYS B CA 1
ATOM 3329 C C . LYS B 1 130 ? 6.06871 -27.02689 -24.08005 1.000 72.64986 125 LYS B C 1
ATOM 3330 O O . LYS B 1 130 ? 6.50227 -26.84323 -25.22045 1.000 87.22812 125 LYS B O 1
ATOM 3336 N N . PRO B 1 131 ? 5.80071 -26.00114 -23.25759 1.000 76.06972 126 PRO B N 1
ATOM 3337 C CA . PRO B 1 131 ? 5.99349 -24.60337 -23.66244 1.000 72.70591 126 PRO B CA 1
ATOM 3338 C C . PRO B 1 131 ? 7.45382 -24.26986 -23.95638 1.000 57.36848 126 PRO B C 1
ATOM 3339 O O . PRO B 1 131 ? 7.70894 -23.35568 -24.74061 1.000 50.55226 126 PRO B O 1
ATOM 3343 N N . ASN B 1 136 ? 8.38556 -24.96975 -35.41734 1.000 82.90609 131 ASN B N 1
ATOM 3344 C CA . ASN B 1 136 ? 9.24455 -25.21653 -36.57223 1.000 95.50155 131 ASN B CA 1
ATOM 3345 C C . ASN B 1 136 ? 9.69591 -26.68085 -36.62259 1.000 94.99507 131 ASN B C 1
ATOM 3346 O O . ASN B 1 136 ? 9.75992 -27.27429 -37.69956 1.000 84.97366 131 ASN B O 1
ATOM 3351 N N . GLU B 1 137 ? 10.02260 -27.24446 -35.46013 1.000 89.83529 132 GLU B N 1
ATOM 3352 C CA . GLU B 1 137 ? 10.16000 -28.68961 -35.31706 1.000 89.98001 132 GLU B CA 1
ATOM 3353 C C . GLU B 1 137 ? 9.98366 -29.05714 -33.85138 1.000 91.20267 132 GLU B C 1
ATOM 3354 O O . GLU B 1 137 ? 10.57972 -28.43007 -32.96463 1.000 81.28063 132 GLU B O 1
ATOM 3360 N N . ILE B 1 138 ? 9.16544 -30.07315 -33.61215 1.000 83.63912 133 ILE B N 1
ATOM 3361 C CA . ILE B 1 138 ? 8.76672 -30.47820 -32.26952 1.000 92.48728 133 ILE B CA 1
ATOM 3362 C C . ILE B 1 138 ? 9.58241 -31.70927 -31.89221 1.000 86.91851 133 ILE B C 1
ATOM 3363 O O . ILE B 1 138 ? 9.46593 -32.74231 -32.57024 1.000 76.14545 133 ILE B O 1
ATOM 3368 N N . PRO B 1 139 ? 10.41731 -31.64766 -30.85582 1.000 84.62116 134 PRO B N 1
ATOM 3369 C CA . PRO B 1 139 ? 11.07647 -32.86841 -30.38238 1.000 79.78186 134 PRO B CA 1
ATOM 3370 C C . PRO B 1 139 ? 10.04031 -33.89411 -29.94902 1.000 80.82795 134 PRO B C 1
ATOM 3371 O O . PRO B 1 139 ? 9.02187 -33.55613 -29.34211 1.000 96.01996 134 PRO B O 1
ATOM 3375 N N . LYS B 1 140 ? 10.30591 -35.16114 -30.27569 1.000 82.92659 135 LYS B N 1
ATOM 3376 C CA . LYS B 1 140 ? 9.33402 -36.22110 -30.02662 1.000 91.97719 135 LYS B CA 1
ATOM 3377 C C . LYS B 1 140 ? 9.04872 -36.43396 -28.54420 1.000 83.35401 135 LYS B C 1
ATOM 3378 O O . LYS B 1 140 ? 8.10893 -37.16533 -28.21266 1.000 83.45513 135 LYS B O 1
ATOM 3384 N N . ASP B 1 141 ? 9.82635 -35.82218 -27.65011 1.000 80.51961 136 ASP B N 1
ATOM 3385 C CA . ASP B 1 141 ? 9.52257 -35.85709 -26.22619 1.000 82.51214 136 ASP B CA 1
ATOM 3386 C C . ASP B 1 141 ? 8.55837 -34.75925 -25.80103 1.000 85.81626 136 ASP B C 1
ATOM 3387 O O . ASP B 1 141 ? 7.90799 -34.89460 -24.75816 1.000 81.80255 136 ASP B O 1
ATOM 3392 N N . HIS B 1 142 ? 8.45112 -33.68286 -26.57937 1.000 88.13114 137 HIS B N 1
ATOM 3393 C CA . HIS B 1 142 ? 7.57086 -32.56818 -26.25354 1.000 81.14847 137 HIS B CA 1
ATOM 3394 C C . HIS B 1 142 ? 6.10144 -32.86402 -26.51919 1.000 69.27466 137 HIS B C 1
ATOM 3395 O O . HIS B 1 142 ? 5.25773 -32.01424 -26.22324 1.000 70.99187 137 HIS B O 1
ATOM 3402 N N . ILE B 1 143 ? 5.77040 -34.02988 -27.06265 1.000 60.73503 138 ILE B N 1
ATOM 3403 C CA . ILE B 1 143 ? 4.39681 -34.35073 -27.43250 1.000 61.85408 138 ILE B CA 1
ATOM 3404 C C . ILE B 1 143 ? 3.74449 -35.06994 -26.25645 1.000 70.86212 138 ILE B C 1
ATOM 3405 O O . ILE B 1 143 ? 4.05148 -36.23098 -25.97333 1.000 71.52713 138 ILE B O 1
ATOM 3410 N N . LEU B 1 144 ? 2.83913 -34.36913 -25.56563 1.000 68.95776 139 LEU B N 1
ATOM 3411 C CA . LEU B 1 144 ? 2.17014 -34.80884 -24.34956 1.000 68.32343 139 LEU B CA 1
ATOM 3412 C C . LEU B 1 144 ? 0.69554 -35.09041 -24.61659 1.000 68.25687 139 LEU B C 1
ATOM 3413 O O . LEU B 1 144 ? 0.07700 -34.43525 -25.46122 1.000 71.34355 139 LEU B O 1
ATOM 3418 N N . PRO B 1 145 ? 0.10652 -36.06413 -23.92311 1.000 68.52383 140 PRO B N 1
ATOM 3419 C CA . PRO B 1 145 ? -1.34698 -36.25258 -24.01228 1.000 62.54566 140 PRO B CA 1
ATOM 3420 C C . PRO B 1 145 ? -2.07970 -35.02733 -23.48371 1.000 60.19538 140 PRO B C 1
ATOM 3421 O O . PRO B 1 145 ? -1.75127 -34.49400 -22.42035 1.000 58.77660 140 PRO B O 1
ATOM 3425 N N . MET B 1 146 ? -3.07512 -34.57853 -24.24219 1.000 55.24703 141 MET B N 1
ATOM 3426 C CA . MET B 1 146 ? -3.83026 -33.38095 -23.90453 1.000 66.75732 141 MET B CA 1
ATOM 3427 C C . MET B 1 146 ? -4.98022 -33.72742 -22.96871 1.000 72.37103 141 MET B C 1
ATOM 3428 O O . MET B 1 146 ? -5.77676 -34.62657 -23.25689 1.000 59.55690 141 MET B O 1
ATOM 3433 N N . ASP B 1 147 ? -5.06245 -33.01381 -21.84956 1.000 60.12272 142 ASP B N 1
ATOM 3434 C CA . ASP B 1 147 ? -6.19323 -33.15566 -20.93801 1.000 71.27804 142 ASP B CA 1
ATOM 3435 C C . ASP B 1 147 ? -7.35929 -32.38486 -21.54146 1.000 59.03371 142 ASP B C 1
ATOM 3436 O O . ASP B 1 147 ? -7.44635 -31.16142 -21.41629 1.000 55.42849 142 ASP B O 1
ATOM 3441 N N . TYR B 1 148 ? -8.25591 -33.11081 -22.21409 1.000 54.39333 143 TYR B N 1
ATOM 3442 C CA . TYR B 1 148 ? -9.31846 -32.46893 -22.98095 1.000 52.18173 143 TYR B CA 1
ATOM 3443 C C . TYR B 1 148 ? -10.27294 -31.68789 -22.08829 1.000 54.50300 143 TYR B C 1
ATOM 3444 O O . TYR B 1 148 ? -10.80578 -30.65284 -22.50464 1.000 60.33680 143 TYR B O 1
ATOM 3453 N N . LYS B 1 149 ? -10.49534 -32.15735 -20.86037 1.000 56.10603 144 LYS B N 1
ATOM 3454 C CA . LYS B 1 149 ? -11.47309 -31.51432 -19.98833 1.000 30.09250 144 LYS B CA 1
ATOM 3455 C C . LYS B 1 149 ? -10.97099 -30.16343 -19.48837 1.000 43.70170 144 LYS B C 1
ATOM 3456 O O . LYS B 1 149 ? -11.69719 -29.16384 -19.54075 1.000 51.01587 144 LYS B O 1
ATOM 3462 N N . SER B 1 150 ? -9.72780 -30.11035 -19.00271 1.000 40.00605 145 SER B N 1
ATOM 3463 C CA . SER B 1 150 ? -9.21220 -28.86554 -18.43843 1.000 41.77651 145 SER B CA 1
ATOM 3464 C C . SER B 1 150 ? -8.98721 -27.81214 -19.51708 1.000 53.64429 145 SER B C 1
ATOM 3465 O O . SER B 1 150 ? -9.31831 -26.63646 -19.32084 1.000 47.66463 145 SER B O 1
ATOM 3468 N N . VAL B 1 151 ? -8.42095 -28.21066 -20.65941 1.000 49.85038 146 VAL B N 1
ATOM 3469 C CA . VAL B 1 151 ? -8.14011 -27.24953 -21.72360 1.000 46.07745 146 VAL B CA 1
ATOM 3470 C C . VAL B 1 151 ? -9.43488 -26.67202 -22.27775 1.000 42.01026 146 VAL B C 1
ATOM 3471 O O . VAL B 1 151 ? -9.54006 -25.46281 -22.51896 1.000 49.67428 146 VAL B O 1
ATOM 3475 N N . TRP B 1 152 ? -10.44116 -27.52345 -22.48816 1.000 30.36962 147 TRP B N 1
ATOM 3476 C CA . TRP B 1 152 ? -11.72104 -27.03232 -22.98411 1.000 38.43696 147 TRP B CA 1
ATOM 3477 C C . TRP B 1 152 ? -12.40364 -26.12803 -21.96719 1.000 43.87321 147 TRP B C 1
ATOM 3478 O O . TRP B 1 152 ? -13.08122 -25.16806 -22.35135 1.000 40.32423 147 TRP B O 1
ATOM 3489 N N . ALA B 1 153 ? -12.23457 -26.41228 -20.67306 1.000 37.65728 148 ALA B N 1
ATOM 3490 C CA . ALA B 1 153 ? -12.80563 -25.54601 -19.64718 1.000 39.85087 148 ALA B CA 1
ATOM 3491 C C . ALA B 1 153 ? -12.20227 -24.14922 -19.71148 1.000 41.34096 148 ALA B C 1
ATOM 3492 O O . ALA B 1 153 ? -12.89905 -23.15222 -19.48825 1.000 39.29701 148 ALA B O 1
ATOM 3494 N N . ALA B 1 154 ? -10.90518 -24.05635 -20.01482 1.000 37.06147 149 ALA B N 1
ATOM 3495 C CA . ALA B 1 154 ? -10.28766 -22.74841 -20.19780 1.000 38.92307 149 ALA B CA 1
ATOM 3496 C C . ALA B 1 154 ? -10.77015 -22.07984 -21.47878 1.000 31.94207 149 ALA B C 1
ATOM 3497 O O . ALA B 1 154 ? -10.84951 -20.84768 -21.54182 1.000 28.87440 149 ALA B O 1
ATOM 3499 N N . MET B 1 155 ? -11.09835 -22.87000 -22.50412 1.000 36.64670 150 MET B N 1
ATOM 3500 C CA . MET B 1 155 ? -11.65000 -22.30044 -23.72936 1.000 39.59796 150 MET B CA 1
ATOM 3501 C C . MET B 1 155 ? -13.07491 -21.80594 -23.51247 1.000 26.01496 150 MET B C 1
ATOM 3502 O O . MET B 1 155 ? -13.46662 -20.76672 -24.05674 1.000 25.23178 150 MET B O 1
ATOM 3507 N N . GLU B 1 156 ? -13.86708 -22.53913 -22.72532 1.000 35.36497 151 GLU B N 1
ATOM 3508 C CA . GLU B 1 156 ? -15.20727 -22.06871 -22.38827 1.000 35.44784 151 GLU B CA 1
ATOM 3509 C C . GLU B 1 156 ? -15.14557 -20.76483 -21.60340 1.000 34.20553 151 GLU B C 1
ATOM 3510 O O . GLU B 1 156 ? -16.01076 -19.89441 -21.75799 1.000 29.77405 151 GLU B O 1
ATOM 3516 N N . GLU B 1 157 ? -14.12451 -20.61003 -20.75769 1.000 33.98391 152 GLU B N 1
ATOM 3517 C CA . GLU B 1 157 ? -13.95493 -19.35693 -20.03123 1.000 46.15244 152 GLU B CA 1
ATOM 3518 C C . GLU B 1 157 ? -13.60461 -18.21771 -20.98131 1.000 56.02410 152 GLU B C 1
ATOM 3519 O O . GLU B 1 157 ? -14.02179 -17.07374 -20.76649 1.000 56.03713 152 GLU B O 1
ATOM 3525 N N . CYS B 1 158 ? -12.84442 -18.51342 -22.04114 1.000 43.19042 153 CYS B N 1
ATOM 3526 C CA . CYS B 1 158 ? -12.53204 -17.49453 -23.03944 1.000 33.99320 153 CYS B CA 1
ATOM 3527 C C . CYS B 1 158 ? -13.79880 -16.93586 -23.67402 1.000 36.68718 153 CYS B C 1
ATOM 3528 O O . CYS B 1 158 ? -13.91778 -15.72156 -23.87526 1.000 48.76839 153 CYS B O 1
ATOM 3531 N N . GLN B 1 159 ? -14.75634 -17.80700 -24.00060 1.000 37.13945 154 GLN B N 1
ATOM 3532 C CA . GLN B 1 159 ? -16.02173 -17.33244 -24.54921 1.000 37.99010 154 GLN B CA 1
ATOM 3533 C C . GLN B 1 159 ? -16.87640 -16.66193 -23.48116 1.000 37.29990 154 GLN B C 1
ATOM 3534 O O . GLN B 1 159 ? -17.61671 -15.71848 -23.78331 1.000 33.33551 154 GLN B O 1
ATOM 3540 N N . THR B 1 160 ? -16.78127 -17.12596 -22.23204 1.000 45.83344 155 THR B N 1
ATOM 3541 C CA . THR B 1 160 ? -17.54488 -16.51216 -21.14971 1.000 35.44841 155 THR B CA 1
ATOM 3542 C C . THR B 1 160 ? -17.09953 -15.07618 -20.90291 1.000 34.67656 155 THR B C 1
ATOM 3543 O O . THR B 1 160 ? -17.93483 -14.17576 -20.75936 1.000 38.89403 155 THR B O 1
ATOM 3547 N N . LEU B 1 161 ? -15.78731 -14.83922 -20.86213 1.000 43.29955 156 LEU B N 1
ATOM 3548 C CA . LEU B 1 161 ? -15.26316 -13.50491 -20.59334 1.000 37.40300 156 LEU B CA 1
ATOM 3549 C C . LEU B 1 161 ? -15.44354 -12.54305 -21.76257 1.000 42.73289 156 LEU B C 1
ATOM 3550 O O . LEU B 1 161 ? -15.07264 -11.37086 -21.63355 1.000 43.21693 156 LEU B O 1
ATOM 3555 N N . GLY B 1 162 ? -15.99265 -12.99770 -22.88648 1.000 43.52814 157 GLY B N 1
ATOM 3556 C CA . GLY B 1 162 ? -16.30912 -12.12340 -23.99664 1.000 43.14598 157 GLY B CA 1
ATOM 3557 C C . GLY B 1 162 ? -15.20559 -11.91539 -25.00762 1.000 45.26517 157 GLY B C 1
ATOM 3558 O O . GLY B 1 162 ? -15.33701 -11.03649 -25.86802 1.000 31.85797 157 GLY B O 1
ATOM 3559 N N . PHE B 1 163 ? -14.12780 -12.69323 -24.94157 1.000 41.13966 158 PHE B N 1
ATOM 3560 C CA . PHE B 1 163 ? -13.00593 -12.51203 -25.85128 1.000 45.36036 158 PHE B CA 1
ATOM 3561 C C . PHE B 1 163 ? -13.17485 -13.24983 -27.17210 1.000 46.06879 158 PHE B C 1
ATOM 3562 O O . PHE B 1 163 ? -12.50571 -12.89867 -28.15085 1.000 52.30964 158 PHE B O 1
ATOM 3570 N N . THR B 1 164 ? -14.03615 -14.26269 -27.22330 1.000 46.56132 159 THR B N 1
ATOM 3571 C CA . THR B 1 164 ? -14.34413 -14.95528 -28.46496 1.000 41.54508 159 THR B CA 1
ATOM 3572 C C . THR B 1 164 ? -15.82410 -15.30498 -28.47757 1.000 29.96595 159 THR B C 1
ATOM 3573 O O . THR B 1 164 ? -16.40372 -15.62752 -27.43676 1.000 52.90378 159 THR B O 1
ATOM 3577 N N . ARG B 1 165 ? -16.43497 -15.22265 -29.66010 1.000 25.21698 160 ARG B N 1
ATOM 3578 C CA . ARG B 1 165 ? -17.86763 -15.46692 -29.77394 1.000 21.14105 160 ARG B CA 1
ATOM 3579 C C . ARG B 1 165 ? -18.19586 -16.95373 -29.82785 1.000 28.57808 160 ARG B C 1
ATOM 3580 O O . ARG B 1 165 ? -19.23638 -17.37089 -29.30796 1.000 40.55153 160 ARG B O 1
ATOM 3588 N N . ALA B 1 166 ? -17.32969 -17.76421 -30.43194 1.000 39.12220 161 ALA B N 1
ATOM 3589 C CA . ALA B 1 166 ? -17.55299 -19.19900 -30.52631 1.000 30.27136 161 ALA B CA 1
ATOM 3590 C C . ALA B 1 166 ? -16.23295 -19.92984 -30.32900 1.000 33.69237 161 ALA B C 1
ATOM 3591 O O . ALA B 1 166 ? -15.15124 -19.36238 -30.50568 1.000 41.24859 161 ALA B O 1
ATOM 3593 N N . ILE B 1 167 ? -16.33599 -21.20593 -29.96130 1.000 31.83458 162 ILE B N 1
ATOM 3594 C CA . ILE B 1 167 ? -15.17873 -22.05563 -29.71537 1.000 30.36915 162 ILE B CA 1
ATOM 3595 C C . ILE B 1 167 ? -15.34417 -23.35418 -30.49158 1.000 33.34248 162 ILE B C 1
ATOM 3596 O O . ILE B 1 167 ? -16.45985 -23.86444 -30.65004 1.000 37.22580 162 ILE B O 1
ATOM 3601 N N . GLY B 1 168 ? -14.22614 -23.88820 -30.97289 1.000 32.39117 163 GLY B N 1
ATOM 3602 C CA . GLY B 1 168 ? -14.22730 -25.13414 -31.71339 1.000 25.59291 163 GLY B CA 1
ATOM 3603 C C . GLY B 1 168 ? -12.89588 -25.84595 -31.62786 1.000 30.74480 163 GLY B C 1
ATOM 3604 O O . GLY B 1 168 ? -12.05062 -25.50247 -30.79324 1.000 25.19584 163 GLY B O 1
ATOM 3605 N N . VAL B 1 169 ? -12.69286 -26.83900 -32.49398 1.000 20.08544 164 VAL B N 1
ATOM 3606 C CA . VAL B 1 169 ? -11.48465 -27.65685 -32.49386 1.000 28.75039 164 VAL B CA 1
ATOM 3607 C C . VAL B 1 169 ? -11.02785 -27.89110 -33.92981 1.000 32.66779 164 VAL B C 1
ATOM 3608 O O . VAL B 1 169 ? -11.71010 -27.53605 -34.89162 1.000 24.40011 164 VAL B O 1
ATOM 3612 N N . CYS B 1 170 ? -9.84883 -28.50064 -34.06094 1.000 25.80145 165 CYS B N 1
ATOM 3613 C CA . CYS B 1 170 ? -9.28739 -28.85646 -35.35667 1.000 34.96493 165 CYS B CA 1
ATOM 3614 C C . CYS B 1 170 ? -8.65625 -30.23752 -35.28423 1.000 29.69628 165 CYS B C 1
ATOM 3615 O O . CYS B 1 170 ? -8.00463 -30.57824 -34.29335 1.000 37.91655 165 CYS B O 1
ATOM 3618 N N . ASN B 1 171 ? -8.85064 -31.02104 -36.34689 1.000 23.88107 166 ASN B N 1
ATOM 3619 C CA . ASN B 1 171 ? -8.20258 -32.32522 -36.51074 1.000 39.68408 166 ASN B CA 1
ATOM 3620 C C . ASN B 1 171 ? -8.53192 -33.26950 -35.35708 1.000 40.87740 166 ASN B C 1
ATOM 3621 O O . ASN B 1 171 ? -7.67990 -34.02347 -34.88206 1.000 48.08420 166 ASN B O 1
ATOM 3626 N N . PHE B 1 172 ? -9.78026 -33.23022 -34.90662 1.000 34.78076 167 PHE B N 1
ATOM 3627 C CA . PHE B 1 172 ? -10.27519 -34.13674 -33.88287 1.000 36.27936 167 PHE B CA 1
ATOM 3628 C C . PHE B 1 172 ? -11.00042 -35.30255 -34.53870 1.000 34.38226 167 PHE B C 1
ATOM 3629 O O . PHE B 1 172 ? -11.78194 -35.11257 -35.47520 1.000 37.26629 167 PHE B O 1
ATOM 3637 N N . SER B 1 173 ? -10.73285 -36.50873 -34.04831 1.000 30.49057 168 SER B N 1
ATOM 3638 C CA . SER B 1 173 ? -11.43858 -37.67816 -34.54081 1.000 37.24016 168 SER B CA 1
ATOM 3639 C C . SER B 1 173 ? -12.83528 -37.74636 -33.92778 1.000 41.07351 168 SER B C 1
ATOM 3640 O O . SER B 1 173 ? -13.18337 -36.99103 -33.01607 1.000 44.73662 168 SER B O 1
ATOM 3643 N N . CYS B 1 174 ? -13.64719 -38.66859 -34.44958 1.000 38.54073 169 CYS B N 1
ATOM 3644 C CA . CYS B 1 174 ? -14.98621 -38.86285 -33.90296 1.000 40.93803 169 CYS B CA 1
ATOM 3645 C C . CYS B 1 174 ? -14.92438 -39.33092 -32.45442 1.000 46.59560 169 CYS B C 1
ATOM 3646 O O . CYS B 1 174 ? -15.73401 -38.90804 -31.62039 1.000 51.18730 169 CYS B O 1
ATOM 3649 N N . LYS B 1 175 ? -13.96310 -40.20055 -32.13641 1.000 50.32916 170 LYS B N 1
ATOM 3650 C CA . LYS B 1 175 ? -13.80123 -40.66458 -30.76266 1.000 46.39225 170 LYS B CA 1
ATOM 3651 C C . LYS B 1 175 ? -13.30984 -39.54449 -29.85370 1.000 48.68368 170 LYS B C 1
ATOM 3652 O O . LYS B 1 175 ? -13.76589 -39.41929 -28.71076 1.000 53.17635 170 LYS B O 1
ATOM 3658 N N . LYS B 1 176 ? -12.38838 -38.71378 -30.34667 1.000 49.60920 171 LYS B N 1
ATOM 3659 C CA . LYS B 1 176 ? -11.84910 -37.63647 -29.52399 1.000 52.21644 171 LYS B CA 1
ATOM 3660 C C . LYS B 1 176 ? -12.87336 -36.53249 -29.29263 1.000 43.65765 171 LYS B C 1
ATOM 3661 O O . LYS B 1 176 ? -12.81885 -35.84684 -28.26530 1.000 40.09060 171 LYS B O 1
ATOM 3667 N N . LEU B 1 177 ? -13.80782 -36.34078 -30.22693 1.000 43.07468 172 LEU B N 1
ATOM 3668 C CA . LEU B 1 177 ? -14.89370 -35.39644 -29.98569 1.000 45.15926 172 LEU B CA 1
ATOM 3669 C C . LEU B 1 177 ? -15.84045 -35.91572 -28.91210 1.000 52.43022 172 LEU B C 1
ATOM 3670 O O . LEU B 1 177 ? -16.32430 -35.14183 -28.07823 1.000 62.17564 172 LEU B O 1
ATOM 3675 N N . GLN B 1 178 ? -16.11360 -37.22438 -28.91508 1.000 53.44945 173 GLN B N 1
ATOM 3676 C CA . GLN B 1 178 ? -16.92142 -37.81622 -27.85322 1.000 51.17953 173 GLN B CA 1
ATOM 3677 C C . GLN B 1 178 ? -16.29544 -37.58967 -26.48398 1.000 49.21669 173 GLN B C 1
ATOM 3678 O O . GLN B 1 178 ? -17.01319 -37.46368 -25.48533 1.000 63.95698 173 GLN B O 1
ATOM 3684 N N . GLU B 1 179 ? -14.96411 -37.53524 -26.41718 1.000 47.19072 174 GLU B N 1
ATOM 3685 C CA . GLU B 1 179 ? -14.29259 -37.26253 -25.15115 1.000 46.45502 174 GLU B CA 1
ATOM 3686 C C . GLU B 1 179 ? -14.45642 -35.80272 -24.74916 1.000 45.22378 174 GLU B C 1
ATOM 3687 O O . GLU B 1 179 ? -14.79658 -35.49861 -23.59975 1.000 48.88739 174 GLU B O 1
ATOM 3693 N N . LEU B 1 180 ? -14.21593 -34.88308 -25.68650 1.000 44.67085 175 LEU B N 1
ATOM 3694 C CA . LEU B 1 180 ? -14.38297 -33.46441 -25.38960 1.000 34.83201 175 LEU B CA 1
ATOM 3695 C C . LEU B 1 180 ? -15.82718 -33.14485 -25.02299 1.000 48.67923 175 LEU B C 1
ATOM 3696 O O . LEU B 1 180 ? -16.08441 -32.32462 -24.13382 1.000 46.17306 175 LEU B O 1
ATOM 3701 N N . MET B 1 181 ? -16.78391 -33.79154 -25.69324 1.000 47.84597 176 MET B N 1
ATOM 3702 C CA . MET B 1 181 ? -18.20112 -33.53420 -25.46399 1.000 50.54282 176 MET B CA 1
ATOM 3703 C C . MET B 1 181 ? -18.71713 -34.12457 -24.15905 1.000 46.82995 176 MET B C 1
ATOM 3704 O O . MET B 1 181 ? -19.86257 -33.84559 -23.79038 1.000 48.96213 176 MET B O 1
ATOM 3709 N N . ALA B 1 182 ? -17.91250 -34.92255 -23.45447 1.000 47.50880 177 ALA B N 1
ATOM 3710 C CA . ALA B 1 182 ? -18.40211 -35.59446 -22.25394 1.000 44.00222 177 ALA B CA 1
ATOM 3711 C C . ALA B 1 182 ? -18.61423 -34.60805 -21.11097 1.000 52.93189 177 ALA B C 1
ATOM 3712 O O . ALA B 1 182 ? -19.67910 -34.59018 -20.48193 1.000 57.73450 177 ALA B O 1
ATOM 3714 N N . ALA B 1 183 ? -17.61002 -33.78297 -20.82334 1.000 47.04367 178 ALA B N 1
ATOM 3715 C CA . ALA B 1 183 ? -17.68538 -32.80103 -19.75116 1.000 47.70327 178 ALA B CA 1
ATOM 3716 C C . ALA B 1 183 ? -17.91063 -31.38604 -20.26663 1.000 48.79470 178 ALA B C 1
ATOM 3717 O O . ALA B 1 183 ? -17.72573 -30.42516 -19.51289 1.000 41.46992 178 ALA B O 1
ATOM 3719 N N . ALA B 1 184 ? -18.31015 -31.23653 -21.52560 1.000 49.14647 179 ALA B N 1
ATOM 3720 C CA . ALA B 1 184 ? -18.44174 -29.91920 -22.12700 1.000 39.10687 179 ALA B CA 1
ATOM 3721 C C . ALA B 1 184 ? -19.75318 -29.25872 -21.72499 1.000 36.79316 179 ALA B C 1
ATOM 3722 O O . ALA B 1 184 ? -20.81236 -29.89242 -21.71913 1.000 39.34449 179 ALA B O 1
ATOM 3724 N N . LYS B 1 185 ? -19.67045 -27.97542 -21.37929 1.000 30.74696 180 LYS B N 1
ATOM 3725 C CA . LYS B 1 185 ? -20.84045 -27.12580 -21.19523 1.000 30.88899 180 LYS B CA 1
ATOM 3726 C C . LYS B 1 185 ? -21.16298 -26.31386 -22.44151 1.000 29.24874 180 LYS B C 1
ATOM 3727 O O . LYS B 1 185 ? -22.33397 -26.18379 -22.80603 1.000 29.79394 180 LYS B O 1
ATOM 3733 N N . ILE B 1 186 ? -20.14589 -25.77187 -23.10247 1.000 41.46774 181 ILE B N 1
ATOM 3734 C CA . ILE B 1 186 ? -20.30160 -25.16076 -24.41785 1.000 30.66302 181 ILE B CA 1
ATOM 3735 C C . ILE B 1 186 ? -19.73041 -26.14171 -25.43183 1.000 29.34151 181 ILE B C 1
ATOM 3736 O O . ILE B 1 186 ? -18.50443 -26.27529 -25.53350 1.000 40.89114 181 ILE B O 1
ATOM 3741 N N . PRO B 1 187 ? -20.57068 -26.85572 -26.18960 1.000 20.59996 182 PRO B N 1
ATOM 3742 C CA . PRO B 1 187 ? -20.04310 -27.84862 -27.12391 1.000 34.79251 182 PRO B CA 1
ATOM 3743 C C . PRO B 1 187 ? -19.31741 -27.18232 -28.27401 1.000 35.52503 182 PRO B C 1
ATOM 3744 O O . PRO B 1 187 ? -19.57899 -26.00924 -28.60247 1.000 34.05241 182 PRO B O 1
ATOM 3748 N N . PRO B 1 188 ? -18.37121 -27.87759 -28.90901 1.000 32.71273 183 PRO B N 1
ATOM 3749 C CA . PRO B 1 188 ? -17.63288 -27.28055 -30.02897 1.000 32.35761 183 PRO B CA 1
ATOM 3750 C C . PRO B 1 188 ? -18.55189 -26.98010 -31.20204 1.000 27.03372 183 PRO B C 1
ATOM 3751 O O . PRO B 1 188 ? -19.31115 -27.83770 -31.65866 1.000 36.08554 183 PRO B O 1
ATOM 3755 N N . VAL B 1 189 ? -18.48347 -25.73787 -31.67769 1.000 18.62826 184 VAL B N 1
ATOM 3756 C CA . VAL B 1 189 ? -19.29070 -25.32868 -32.82167 1.000 21.94986 184 VAL B CA 1
ATOM 3757 C C . VAL B 1 189 ? -18.70382 -25.87766 -34.11830 1.000 39.57300 184 VAL B C 1
ATOM 3758 O O . VAL B 1 189 ? -19.43815 -26.31191 -35.01442 1.000 28.20394 184 VAL B O 1
ATOM 3762 N N . VAL B 1 190 ? -17.37469 -25.89121 -34.22954 1.000 41.07190 185 VAL B N 1
ATOM 3763 C CA . VAL B 1 190 ? -16.67989 -26.22621 -35.46689 1.000 23.38065 185 VAL B CA 1
ATOM 3764 C C . VAL B 1 190 ? -15.58359 -27.24041 -35.17348 1.000 32.45267 185 VAL B C 1
ATOM 3765 O O . VAL B 1 190 ? -14.87108 -27.12747 -34.16928 1.000 36.57196 185 VAL B O 1
ATOM 3769 N N . ASN B 1 191 ? -15.45891 -28.23799 -36.04801 1.000 24.88879 186 ASN B N 1
ATOM 3770 C CA . ASN B 1 191 ? -14.30720 -29.13797 -36.08142 1.000 30.37475 186 ASN B CA 1
ATOM 3771 C C . ASN B 1 191 ? -13.68152 -29.01271 -37.46789 1.000 32.67189 186 ASN B C 1
ATOM 3772 O O . ASN B 1 191 ? -14.17297 -29.60498 -38.43528 1.000 25.34580 186 ASN B O 1
ATOM 3777 N N . GLN B 1 192 ? -12.60718 -28.23542 -37.56739 1.000 24.06328 187 GLN B N 1
ATOM 3778 C CA . GLN B 1 192 ? -11.95039 -28.00592 -38.84975 1.000 32.07228 187 GLN B CA 1
ATOM 3779 C C . GLN B 1 192 ? -11.00241 -29.16246 -39.14071 1.000 27.72839 187 GLN B C 1
ATOM 3780 O O . GLN B 1 192 ? -10.00646 -29.35053 -38.43511 1.000 28.91897 187 GLN B O 1
ATOM 3786 N N . VAL B 1 193 ? -11.30645 -29.93610 -40.18598 1.000 23.96799 188 VAL B N 1
ATOM 3787 C CA . VAL B 1 193 ? -10.52175 -31.10700 -40.55230 1.000 33.71210 188 VAL B CA 1
ATOM 3788 C C . VAL B 1 193 ? -10.32253 -31.12540 -42.06099 1.000 33.30433 188 VAL B C 1
ATOM 3789 O O . VAL B 1 193 ? -11.01615 -30.43901 -42.81400 1.000 35.32711 188 VAL B O 1
ATOM 3793 N N . GLU B 1 194 ? -9.35638 -31.93147 -42.49414 1.000 39.42205 189 GLU B N 1
ATOM 3794 C CA . GLU B 1 194 ? -9.11024 -32.12105 -43.91666 1.000 28.71661 189 GLU B CA 1
ATOM 3795 C C . GLU B 1 194 ? -10.25791 -32.89966 -44.54559 1.000 32.09519 189 GLU B C 1
ATOM 3796 O O . GLU B 1 194 ? -10.64502 -33.96313 -44.05132 1.000 34.96397 189 GLU B O 1
ATOM 3802 N N . MET B 1 195 ? -10.80414 -32.36953 -45.63722 1.000 28.60973 190 MET B N 1
ATOM 3803 C CA . MET B 1 195 ? -11.91975 -33.01620 -46.32006 1.000 30.99152 190 MET B CA 1
ATOM 3804 C C . MET B 1 195 ? -11.86555 -32.64763 -47.79329 1.000 28.36875 190 MET B C 1
ATOM 3805 O O . MET B 1 195 ? -11.87599 -31.46207 -48.13844 1.000 21.50489 190 MET B O 1
ATOM 3810 N N . SER B 1 196 ? -11.81757 -33.65699 -48.65149 1.000 36.60961 191 SER B N 1
ATOM 3811 C CA . SER B 1 196 ? -11.67277 -33.45041 -50.08466 1.000 39.70725 191 SER B CA 1
ATOM 3812 C C . SER B 1 196 ? -12.26936 -34.65268 -50.79404 1.000 38.30138 191 SER B C 1
ATOM 3813 O O . SER B 1 196 ? -12.66244 -35.63340 -50.14956 1.000 37.47736 191 SER B O 1
ATOM 3816 N N . PRO B 1 197 ? -12.36802 -34.60719 -52.12780 1.000 41.64916 192 PRO B N 1
ATOM 3817 C CA . PRO B 1 197 ? -12.74972 -35.81806 -52.87429 1.000 32.69617 192 PRO B CA 1
ATOM 3818 C C . PRO B 1 197 ? -11.82975 -37.01072 -52.64245 1.000 36.49503 192 PRO B C 1
ATOM 3819 O O . PRO B 1 197 ? -12.16656 -38.11584 -53.08614 1.000 47.32773 192 PRO B O 1
ATOM 3823 N N . THR B 1 198 ? -10.69026 -36.83013 -51.97483 1.000 28.09230 193 THR B N 1
ATOM 3824 C CA . THR B 1 198 ? -9.82152 -37.93590 -51.59584 1.000 32.27549 193 THR B CA 1
ATOM 3825 C C . THR B 1 198 ? -9.92036 -38.28609 -50.11697 1.000 52.43882 193 THR B C 1
ATOM 3826 O O . THR B 1 198 ? -9.20048 -39.17710 -49.65691 1.000 58.62237 193 THR B O 1
ATOM 3830 N N . LEU B 1 199 ? -10.78418 -37.60568 -49.36082 1.000 46.02738 194 LEU B N 1
ATOM 3831 C CA . LEU B 1 199 ? -10.98402 -37.91644 -47.94273 1.000 44.56854 194 LEU B CA 1
ATOM 3832 C C . LEU B 1 199 ? -12.40564 -37.47531 -47.58590 1.000 46.50445 194 LEU B C 1
ATOM 3833 O O . LEU B 1 199 ? -12.64348 -36.31413 -47.24515 1.000 41.48113 194 LEU B O 1
ATOM 3838 N N . HIS B 1 200 ? -13.34288 -38.42270 -47.66883 1.000 39.72453 195 HIS B N 1
ATOM 3839 C CA . HIS B 1 200 ? -14.75707 -38.09920 -47.51527 1.000 39.74067 195 HIS B CA 1
ATOM 3840 C C . HIS B 1 200 ? -15.14529 -37.83272 -46.06501 1.000 44.60865 195 HIS B C 1
ATOM 3841 O O . HIS B 1 200 ? -16.04315 -37.02213 -45.81540 1.000 47.91832 195 HIS B O 1
ATOM 3848 N N . GLN B 1 201 ? -14.49829 -38.50084 -45.10635 1.000 40.61254 196 GLN B N 1
ATOM 3849 C CA . GLN B 1 201 ? -14.76027 -38.28756 -43.67926 1.000 42.42350 196 GLN B CA 1
ATOM 3850 C C . GLN B 1 201 ? -16.23091 -38.53769 -43.34236 1.000 45.16506 196 GLN B C 1
ATOM 3851 O O . GLN B 1 201 ? -16.85394 -37.77546 -42.59746 1.000 48.93213 196 GLN B O 1
ATOM 3857 N N . LYS B 1 202 ? -16.79043 -39.62160 -43.89212 1.000 42.76736 197 LYS B N 1
ATOM 3858 C CA . LYS B 1 202 ? -18.20982 -39.91683 -43.70127 1.000 46.63769 197 LYS B CA 1
ATOM 3859 C C . LYS B 1 202 ? -18.55072 -40.08824 -42.22911 1.000 50.08825 197 LYS B C 1
ATOM 3860 O O . LYS B 1 202 ? -19.52906 -39.51488 -41.73895 1.000 44.30697 197 LYS B O 1
ATOM 3866 N N . ASN B 1 203 ? -17.75626 -40.88543 -41.51217 1.000 47.26886 198 ASN B N 1
ATOM 3867 C CA . ASN B 1 203 ? -18.06130 -41.18133 -40.11516 1.000 31.23168 198 ASN B CA 1
ATOM 3868 C C . ASN B 1 203 ? -18.02442 -39.92617 -39.25225 1.000 39.48436 198 ASN B C 1
ATOM 3869 O O . ASN B 1 203 ? -18.91623 -39.70868 -38.42129 1.000 46.33811 198 ASN B O 1
ATOM 3874 N N . LEU B 1 204 ? -17.00176 -39.08855 -39.43211 1.000 40.06050 199 LEU B N 1
ATOM 3875 C CA . LEU B 1 204 ? -16.94881 -37.82763 -38.70034 1.000 35.82876 199 LEU B CA 1
ATOM 3876 C C . LEU B 1 204 ? -18.08363 -36.89522 -39.10764 1.000 40.95757 199 LEU B C 1
ATOM 3877 O O . LEU B 1 204 ? -18.60510 -36.15216 -38.26888 1.000 52.65294 199 LEU B O 1
ATOM 3882 N N . ARG B 1 205 ? -18.49883 -36.94102 -40.37384 1.000 29.52499 200 ARG B N 1
ATOM 3883 C CA . ARG B 1 205 ? -19.53567 -36.02869 -40.84220 1.000 37.92056 200 ARG B CA 1
ATOM 3884 C C . ARG B 1 205 ? -20.90991 -36.39693 -40.30031 1.000 52.45555 200 ARG B C 1
ATOM 3885 O O . ARG B 1 205 ? -21.74212 -35.50854 -40.08964 1.000 54.40104 200 ARG B O 1
ATOM 3893 N N . GLU B 1 206 ? -21.17564 -37.68613 -40.07290 1.000 54.93068 201 GLU B N 1
ATOM 3894 C CA . GLU B 1 206 ? -22.49030 -38.06588 -39.56819 1.000 55.91047 201 GLU B CA 1
ATOM 3895 C C . GLU B 1 206 ? -22.59405 -37.88759 -38.05736 1.000 51.41960 201 GLU B C 1
ATOM 3896 O O . GLU B 1 206 ? -23.67962 -37.58706 -37.54859 1.000 50.38779 201 GLU B O 1
ATOM 3902 N N . TYR B 1 207 ? -21.48838 -38.05400 -37.32698 1.000 49.18524 202 TYR B N 1
ATOM 3903 C CA . TYR B 1 207 ? -21.50490 -37.75709 -35.89837 1.000 37.42990 202 TYR B CA 1
ATOM 3904 C C . TYR B 1 207 ? -21.66436 -36.26267 -35.65578 1.000 41.59697 202 TYR B C 1
ATOM 3905 O O . TYR B 1 207 ? -22.44307 -35.84587 -34.79045 1.000 42.90622 202 TYR B O 1
ATOM 3914 N N . CYS B 1 208 ? -20.93394 -35.44151 -36.41305 1.000 38.29563 203 CYS B N 1
ATOM 3915 C CA . CYS B 1 208 ? -21.00127 -33.99753 -36.22102 1.000 37.38709 203 CYS B CA 1
ATOM 3916 C C . CYS B 1 208 ? -22.35828 -33.43467 -36.62188 1.000 37.77991 203 CYS B C 1
ATOM 3917 O O . CYS B 1 208 ? -22.78771 -32.41472 -36.07209 1.000 46.22866 203 CYS B O 1
ATOM 3920 N N . LYS B 1 209 ? -23.04536 -34.07329 -37.57140 1.000 32.43997 204 LYS B N 1
ATOM 3921 C CA . LYS B 1 209 ? -24.38164 -33.61872 -37.93662 1.000 37.41676 204 LYS B CA 1
ATOM 3922 C C . LYS B 1 209 ? -25.41672 -34.00474 -36.88759 1.000 42.78805 204 LYS B C 1
ATOM 3923 O O . LYS B 1 209 ? -26.37214 -33.25405 -36.65991 1.000 43.25514 204 LYS B O 1
ATOM 3929 N N . ALA B 1 210 ? -25.24730 -35.16294 -36.24466 1.000 42.57299 205 ALA B N 1
ATOM 3930 C CA . ALA B 1 210 ? -26.15097 -35.56401 -35.17399 1.000 38.59655 205 ALA B CA 1
ATOM 3931 C C . ALA B 1 210 ? -25.95450 -34.73178 -33.91413 1.000 44.82916 205 ALA B C 1
ATOM 3932 O O . ALA B 1 210 ? -26.86134 -34.67265 -33.07657 1.000 45.16117 205 ALA B O 1
ATOM 3934 N N . ASN B 1 211 ? -24.79468 -34.09333 -33.76163 1.000 37.58610 206 ASN B N 1
ATOM 3935 C CA . ASN B 1 211 ? -24.52314 -33.20192 -32.64228 1.000 29.62849 206 ASN B CA 1
ATOM 3936 C C . ASN B 1 211 ? -24.43574 -31.74302 -33.07352 1.000 26.14798 206 ASN B C 1
ATOM 3937 O O . ASN B 1 211 ? -24.00509 -30.89715 -32.28210 1.000 30.50606 206 ASN B O 1
ATOM 3942 N N . ASN B 1 212 ? -24.82864 -31.43488 -34.31219 1.000 28.54040 207 ASN B N 1
ATOM 3943 C CA . ASN B 1 212 ? -24.86898 -30.06651 -34.83206 1.000 30.27093 207 ASN B CA 1
ATOM 3944 C C . ASN B 1 212 ? -23.50219 -29.38976 -34.78241 1.000 27.20311 207 ASN B C 1
ATOM 3945 O O . ASN B 1 212 ? -23.40594 -28.17196 -34.60949 1.000 37.92187 207 ASN B O 1
ATOM 3950 N N . ILE B 1 213 ? -22.43738 -30.16811 -34.93634 1.000 35.72256 208 ILE B N 1
ATOM 3951 C CA . ILE B 1 213 ? -21.08906 -29.62487 -35.03782 1.000 38.29138 208 ILE B CA 1
ATOM 3952 C C . ILE B 1 213 ? -20.79542 -29.35771 -36.50658 1.000 24.53794 208 ILE B C 1
ATOM 3953 O O . ILE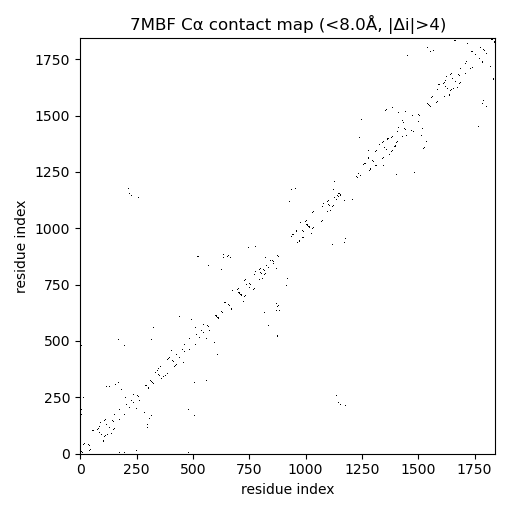 B 1 213 ? -20.90383 -30.25865 -37.34568 1.000 38.62702 208 ILE B O 1
ATOM 3958 N N . MET B 1 214 ? -20.43264 -28.11930 -36.81937 1.000 29.09751 209 MET B N 1
ATOM 3959 C CA . MET B 1 214 ? -20.06901 -27.76236 -38.18091 1.000 28.38789 209 MET B CA 1
ATOM 3960 C C . MET B 1 214 ? -18.65995 -28.25245 -38.48937 1.000 24.52189 209 MET B C 1
ATOM 3961 O O . MET B 1 214 ? -17.75977 -28.16769 -37.65048 1.000 29.06217 209 MET B O 1
ATOM 3966 N N . ILE B 1 215 ? -18.47435 -28.78702 -39.69152 1.000 21.77997 210 ILE B N 1
ATOM 3967 C CA . ILE B 1 215 ? -17.16156 -29.20658 -40.16923 1.000 37.51301 210 ILE B CA 1
ATOM 3968 C C . ILE B 1 215 ? -16.70134 -28.21579 -41.22831 1.000 24.02612 210 ILE B C 1
ATOM 3969 O O . ILE B 1 215 ? -17.33039 -28.08734 -42.28686 1.000 26.28414 210 ILE B O 1
ATOM 3974 N N . THR B 1 216 ? -15.60555 -27.52238 -40.94514 1.000 32.97167 211 THR B N 1
ATOM 3975 C CA . THR B 1 216 ? -14.96755 -26.63181 -41.90323 1.000 39.53773 211 THR B CA 1
ATOM 3976 C C . THR B 1 216 ? -13.76949 -27.35705 -42.50373 1.000 30.58060 211 THR B C 1
ATOM 3977 O O . THR B 1 216 ? -12.88698 -27.81484 -41.77164 1.000 39.61258 211 THR B O 1
ATOM 3981 N N . ALA B 1 217 ? -13.73815 -27.46355 -43.82660 1.000 35.75149 212 ALA B N 1
ATOM 3982 C CA . ALA B 1 217 ? -12.72714 -28.26288 -44.50314 1.000 23.17428 212 ALA B CA 1
ATOM 3983 C C . ALA B 1 217 ? -11.52718 -27.40721 -44.88734 1.000 31.22312 212 ALA B C 1
ATOM 3984 O O . ALA B 1 217 ? -11.68368 -26.34096 -45.49061 1.000 39.89074 212 ALA B O 1
ATOM 3986 N N . HIS B 1 218 ? -10.33410 -27.87503 -44.53182 1.000 38.10688 213 HIS B N 1
ATOM 3987 C CA . HIS B 1 218 ? -9.09334 -27.34039 -45.06909 1.000 30.17412 213 HIS B CA 1
ATOM 3988 C C . HIS B 1 218 ? -8.45576 -28.37608 -45.98636 1.000 35.79216 213 HIS B C 1
ATOM 3989 O O . HIS B 1 218 ? -8.83101 -29.55225 -45.98328 1.000 34.20214 213 HIS B O 1
ATOM 3996 N N . SER B 1 219 ? -7.48677 -27.91822 -46.78137 1.000 29.43118 214 SER B N 1
ATOM 3997 C CA . SER B 1 219 ? -6.78432 -28.77244 -47.74007 1.000 26.81755 214 SER B CA 1
ATOM 3998 C C . SER B 1 219 ? -7.75780 -29.40479 -48.73252 1.000 24.04633 214 SER B C 1
ATOM 3999 O O . SER B 1 219 ? -7.65399 -30.58767 -49.06557 1.000 24.90065 214 SER B O 1
ATOM 4002 N N . VAL B 1 220 ? -8.71470 -28.60298 -49.20756 1.000 22.87364 215 VAL B N 1
ATOM 4003 C CA . VAL B 1 220 ? -9.69967 -29.09269 -50.16954 1.000 27.80522 215 VAL B CA 1
ATOM 4004 C C . VAL B 1 220 ? -9.01252 -29.58320 -51.43807 1.000 38.68361 215 VAL B C 1
ATOM 4005 O O . VAL B 1 220 ? -9.45190 -30.55497 -52.06556 1.000 44.59525 215 VAL B O 1
ATOM 4009 N N . LEU B 1 221 ? -7.92110 -28.92723 -51.83167 1.000 32.09108 216 LEU B N 1
ATOM 4010 C CA . LEU B 1 221 ? -7.17892 -29.28763 -53.03128 1.000 32.79031 216 LEU B CA 1
ATOM 4011 C C . LEU B 1 221 ? -5.97118 -30.16938 -52.73041 1.000 29.08946 216 LEU B C 1
ATOM 4012 O O . LEU B 1 221 ? -5.04772 -30.24519 -53.54809 1.000 43.07727 216 LEU B O 1
ATOM 4017 N N . GLY B 1 222 ? -5.95809 -30.83387 -51.57653 1.000 34.43845 217 GLY B N 1
ATOM 4018 C CA . GLY B 1 222 ? -4.87587 -31.73557 -51.23775 1.000 29.38571 217 GLY B CA 1
ATOM 4019 C C . GLY B 1 222 ? -3.54734 -31.07943 -50.94633 1.000 40.44306 217 GLY B C 1
ATOM 4020 O O . GLY B 1 222 ? -2.52895 -31.77782 -50.90979 1.000 37.22040 217 GLY B O 1
ATOM 4021 N N . ALA B 1 223 ? -3.52482 -29.76213 -50.73879 1.000 41.61911 218 ALA B N 1
ATOM 4022 C CA . ALA B 1 223 ? -2.29854 -29.02319 -50.43821 1.000 34.01875 218 ALA B CA 1
ATOM 4023 C C . ALA B 1 223 ? -1.24940 -29.23707 -51.52625 1.000 46.07324 218 ALA B C 1
ATOM 4024 O O . ALA B 1 223 ? -0.08816 -29.54992 -51.25464 1.000 40.87438 218 ALA B O 1
ATOM 4026 N N . ILE B 1 224 ? -1.67912 -29.05839 -52.77963 1.000 43.82320 219 ILE B N 1
ATOM 4027 C CA . ILE B 1 224 ? -0.77070 -29.17847 -53.91703 1.000 60.90928 219 ILE B CA 1
ATOM 4028 C C . ILE B 1 224 ? 0.37765 -28.18489 -53.79152 1.000 56.16293 219 ILE B C 1
ATOM 4029 O O . ILE B 1 224 ? 1.46126 -28.39459 -54.35318 1.000 61.83092 219 ILE B O 1
ATOM 4034 N N . CYS B 1 225 ? 0.17450 -27.10692 -53.03672 1.000 64.00353 220 CYS B N 1
ATOM 4035 C CA . CYS B 1 225 ? 1.14950 -26.03365 -52.90605 1.000 53.01433 220 CYS B CA 1
ATOM 4036 C C . CYS B 1 225 ? 2.02950 -26.16889 -51.66787 1.000 69.96944 220 CYS B C 1
ATOM 4037 O O . CYS B 1 225 ? 2.83892 -25.27383 -51.39684 1.000 78.52440 220 CYS B O 1
ATOM 4040 N N . ALA B 1 226 ? 1.91095 -27.26342 -50.92435 1.000 70.11319 221 ALA B N 1
ATOM 4041 C CA . ALA B 1 226 ? 2.62357 -27.40819 -49.66995 1.000 50.40251 221 ALA B CA 1
ATOM 4042 C C . ALA B 1 226 ? 3.63314 -28.54699 -49.75042 1.000 58.32985 221 ALA B C 1
ATOM 4043 O O . ALA B 1 226 ? 3.44701 -29.49548 -50.51969 1.000 71.13520 221 ALA B O 1
ATOM 4045 N N . PRO B 1 227 ? 4.71772 -28.47660 -48.97341 1.000 65.82950 222 PRO B N 1
ATOM 4046 C CA . PRO B 1 227 ? 5.71749 -29.55763 -49.02774 1.000 59.72174 222 PRO B CA 1
ATOM 4047 C C . PRO B 1 227 ? 5.16555 -30.90719 -48.60346 1.000 58.00215 222 PRO B C 1
ATOM 4048 O O . PRO B 1 227 ? 5.52263 -31.93340 -49.19479 1.000 60.42741 222 PRO B O 1
ATOM 4052 N N . TRP B 1 228 ? 4.29642 -30.93499 -47.59427 1.000 56.06167 223 TRP B N 1
ATOM 4053 C CA . TRP B 1 228 ? 3.69335 -32.17873 -47.13468 1.000 59.78748 223 TRP B CA 1
ATOM 4054 C C . TRP B 1 228 ? 2.53811 -32.64204 -48.01130 1.000 64.57947 223 TRP B C 1
ATOM 4055 O O . TRP B 1 228 ? 2.02656 -33.74598 -47.79643 1.000 59.66744 223 TRP B O 1
ATOM 4066 N N . GLY B 1 229 ? 2.12107 -31.83832 -48.98245 1.000 53.67371 224 GLY B N 1
ATOM 4067 C CA . GLY B 1 229 ? 0.92232 -32.11672 -49.73845 1.000 45.07430 224 GLY B CA 1
ATOM 4068 C C . GLY B 1 229 ? 1.10453 -33.22835 -50.75300 1.000 38.48786 224 GLY B C 1
ATOM 4069 O O . GLY B 1 229 ? 2.06093 -34.00351 -50.73180 1.000 53.21323 224 GLY B O 1
ATOM 4070 N N . SER B 1 230 ? 0.14217 -33.29459 -51.66994 1.000 35.07529 225 SER B N 1
ATOM 4071 C CA . SER B 1 230 ? 0.11175 -34.32765 -52.69267 1.000 39.57658 225 SER B CA 1
ATOM 4072 C C . SER B 1 230 ? -0.62802 -33.78624 -53.90834 1.000 38.61179 225 SER B C 1
ATOM 4073 O O . SER B 1 230 ? -1.07070 -32.63473 -53.93015 1.000 43.36086 225 SER B O 1
ATOM 4076 N N . ASN B 1 231 ? -0.76229 -34.63531 -54.92698 1.000 37.60082 226 ASN B N 1
ATOM 4077 C CA . ASN B 1 231 ? -1.44094 -34.27490 -56.16568 1.000 47.50899 226 ASN B CA 1
ATOM 4078 C C . ASN B 1 231 ? -2.68827 -35.11320 -56.40795 1.000 44.27362 226 ASN B C 1
ATOM 4079 O O . ASN B 1 231 ? -3.21668 -35.10816 -57.52700 1.000 43.56977 226 ASN B O 1
ATOM 4084 N N . ALA B 1 232 ? -3.17404 -35.83129 -55.39181 1.000 40.69572 227 ALA B N 1
ATOM 4085 C CA . ALA B 1 232 ? -4.26001 -36.78284 -55.59895 1.000 30.60781 227 ALA B CA 1
ATOM 4086 C C . ALA B 1 232 ? -5.55935 -36.10724 -56.01471 1.000 33.97768 227 ALA B C 1
ATOM 4087 O O . ALA B 1 232 ? -6.43907 -36.77644 -56.57457 1.000 34.87418 227 ALA B O 1
ATOM 4089 N N . VAL B 1 233 ? -5.70644 -34.81062 -55.76371 1.000 24.43485 228 VAL B N 1
ATOM 4090 C CA . VAL B 1 233 ? -6.91224 -34.08521 -56.14400 1.000 32.45430 228 VAL B CA 1
ATOM 4091 C C . VAL B 1 233 ? -6.73224 -33.36435 -57.47499 1.000 34.88067 228 VAL B C 1
ATOM 4092 O O . VAL B 1 233 ? -7.58124 -33.45629 -58.36265 1.000 41.46920 228 VAL B O 1
ATOM 4096 N N . MET B 1 234 ? -5.61932 -32.64045 -57.63445 1.000 35.64035 229 MET B N 1
ATOM 4097 C CA . MET B 1 234 ? -5.43955 -31.81505 -58.82548 1.000 37.91584 229 MET B CA 1
ATOM 4098 C C . MET B 1 234 ? -5.20143 -32.65391 -60.07400 1.000 36.72817 229 MET B C 1
ATOM 4099 O O . MET B 1 234 ? -5.58085 -32.23925 -61.17465 1.000 38.73793 229 MET B O 1
ATOM 4104 N N . ASP B 1 235 ? -4.57985 -33.82448 -59.93248 1.000 35.20356 230 ASP B N 1
ATOM 4105 C CA . ASP B 1 235 ? -4.30897 -34.70029 -61.06359 1.000 35.87045 230 ASP B CA 1
ATOM 4106 C C . ASP B 1 235 ? -5.28174 -35.87153 -61.13738 1.000 40.12668 230 ASP B C 1
ATOM 4107 O O . ASP B 1 235 ? -5.00491 -36.85807 -61.82803 1.000 46.33790 230 ASP B O 1
ATOM 4112 N N . SER B 1 236 ? -6.41284 -35.78157 -60.44148 1.000 56.21151 231 SER B N 1
ATOM 4113 C CA . SER B 1 236 ? -7.42319 -36.82797 -60.51151 1.000 54.97881 231 SER B CA 1
ATOM 4114 C C . SER B 1 236 ? -8.06357 -36.84731 -61.89322 1.000 51.96666 231 SER B C 1
ATOM 4115 O O . SER B 1 236 ? -8.41906 -35.79910 -62.44115 1.000 49.11696 231 SER B O 1
ATOM 4118 N N . LYS B 1 237 ? -8.20654 -38.04597 -62.45914 1.000 56.86176 232 LYS B N 1
ATOM 4119 C CA . LYS B 1 237 ? -8.82851 -38.17167 -63.77155 1.000 56.77137 232 LYS B CA 1
ATOM 4120 C C . LYS B 1 237 ? -10.34674 -38.08882 -63.67847 1.000 49.84240 232 LYS B C 1
ATOM 4121 O O . LYS B 1 237 ? -10.99372 -37.52100 -64.56549 1.000 46.59779 232 LYS B O 1
ATOM 4127 N N . VAL B 1 238 ? -10.92875 -38.64510 -62.61291 1.000 53.00895 233 VAL B N 1
ATOM 4128 C CA . VAL B 1 238 ? -12.37125 -38.53841 -62.41177 1.000 42.81311 233 VAL B CA 1
ATOM 4129 C C . VAL B 1 238 ? -12.77825 -37.07952 -62.25531 1.000 41.42317 233 VAL B C 1
ATOM 4130 O O . VAL B 1 238 ? -13.80106 -36.64174 -62.79686 1.000 40.33397 233 VAL B O 1
ATOM 4134 N N . LEU B 1 239 ? -11.97924 -36.30061 -61.52294 1.000 31.73494 234 LEU B N 1
ATOM 4135 C CA . LEU B 1 239 ? -12.30965 -34.89406 -61.32035 1.000 43.13476 234 LEU B CA 1
ATOM 4136 C C . LEU B 1 239 ? -12.18606 -34.10169 -62.61604 1.000 44.46309 234 LEU B C 1
ATOM 4137 O O . LEU B 1 239 ? -12.97290 -33.18048 -62.85988 1.000 44.88367 234 LEU B O 1
ATOM 4142 N N . HIS B 1 240 ? -11.20751 -34.44420 -63.45926 1.000 50.91267 235 HIS B N 1
ATOM 4143 C CA . HIS B 1 240 ? -11.08115 -33.78069 -64.75423 1.000 40.34465 235 HIS B CA 1
ATOM 4144 C C . HIS B 1 240 ? -12.30174 -34.03618 -65.62936 1.000 47.25617 235 HIS B C 1
ATOM 4145 O O . HIS B 1 240 ? -12.80402 -33.12115 -66.29315 1.000 44.60035 235 HIS B O 1
ATOM 4152 N N . GLN B 1 241 ? -12.79041 -35.27724 -65.64518 1.000 46.21678 236 GLN B N 1
ATOM 4153 C CA . GLN B 1 241 ? -13.91407 -35.62742 -66.50846 1.000 42.78564 236 GLN B CA 1
ATOM 4154 C C . GLN B 1 241 ? -15.18907 -34.91664 -66.07012 1.000 63.51967 236 GLN B C 1
ATOM 4155 O O . GLN B 1 241 ? -15.92866 -34.37803 -66.90243 1.000 68.61481 236 GLN B O 1
ATOM 4161 N N . ILE B 1 242 ? -15.46403 -34.90597 -64.76298 1.000 48.55222 237 ILE B N 1
ATOM 4162 C CA . ILE B 1 242 ? -16.59388 -34.13758 -64.24915 1.000 50.92068 237 ILE B CA 1
ATOM 4163 C C . ILE B 1 242 ? -16.38766 -32.65284 -64.50811 1.000 54.13403 237 ILE B C 1
ATOM 4164 O O . ILE B 1 242 ? -17.35075 -31.91390 -64.74804 1.000 60.83573 237 ILE B O 1
ATOM 4169 N N . ALA B 1 243 ? -15.13421 -32.19579 -64.47958 1.000 49.77124 238 ALA B N 1
ATOM 4170 C CA . ALA B 1 243 ? -14.84006 -30.78021 -64.67407 1.000 44.53079 238 ALA B CA 1
ATOM 4171 C C . ALA B 1 243 ? -15.27622 -30.31002 -66.05752 1.000 58.42875 238 ALA B C 1
ATOM 4172 O O . ALA B 1 243 ? -16.03423 -29.34194 -66.19070 1.000 47.63373 238 ALA B O 1
ATOM 4174 N N . VAL B 1 244 ? -14.79749 -30.98593 -67.10538 1.000 64.83633 239 VAL B N 1
ATOM 4175 C CA . VAL B 1 244 ? -15.15925 -30.60450 -68.46914 1.000 59.49346 239 VAL B CA 1
ATOM 4176 C C . VAL B 1 244 ? -16.65320 -30.79428 -68.69797 1.000 56.16019 239 VAL B C 1
ATOM 4177 O O . VAL B 1 244 ? -17.30336 -29.98307 -69.36999 1.000 57.50687 239 VAL B O 1
ATOM 4181 N N . ALA B 1 245 ? -17.22448 -31.85745 -68.12426 1.000 65.53859 240 ALA B N 1
ATOM 4182 C CA . ALA B 1 245 ? -18.64366 -32.14101 -68.31307 1.000 57.50941 240 ALA B CA 1
ATOM 4183 C C . ALA B 1 245 ? -19.52421 -31.01347 -67.79054 1.000 51.29676 240 ALA B C 1
ATOM 4184 O O . ALA B 1 245 ? -20.63274 -30.80692 -68.29760 1.000 66.12425 240 ALA B O 1
ATOM 4186 N N . ARG B 1 246 ? -19.05163 -30.27158 -66.79042 1.000 51.42452 241 ARG B N 1
ATOM 4187 C CA . ARG B 1 246 ? -19.83147 -29.20973 -66.17270 1.000 48.02421 241 ARG B CA 1
ATOM 4188 C C . ARG B 1 246 ? -19.32756 -27.81432 -66.51064 1.000 47.94127 241 ARG B C 1
ATOM 4189 O O . ARG B 1 246 ? -19.90678 -26.83281 -66.03603 1.000 50.04383 241 ARG B O 1
ATOM 4197 N N . GLY B 1 247 ? -18.27352 -27.69363 -67.31309 1.000 50.81763 242 GLY B N 1
ATOM 4198 C CA . GLY B 1 247 ? -17.70617 -26.38781 -67.58102 1.000 36.28903 242 GLY B CA 1
ATOM 4199 C C . GLY B 1 247 ? -17.02197 -25.75912 -66.39048 1.000 48.12856 242 GLY B C 1
ATOM 4200 O O . GLY B 1 247 ? -16.87447 -24.53410 -66.34429 1.000 44.49787 242 GLY B O 1
ATOM 4201 N N . LYS B 1 248 ? -16.60391 -26.56647 -65.42010 1.000 55.81547 243 LYS B N 1
ATOM 4202 C CA . LYS B 1 248 ? -15.92643 -26.10469 -64.21892 1.000 48.84993 243 LYS B CA 1
ATOM 4203 C C . LYS B 1 248 ? -14.53350 -26.71641 -64.16605 1.000 62.12699 243 LYS B C 1
ATOM 4204 O O . LYS B 1 248 ? -14.21166 -27.64052 -64.91283 1.000 54.27402 243 LYS B O 1
ATOM 4210 N N . SER B 1 249 ? -13.69010 -26.17650 -63.29280 1.000 59.72507 244 SER B N 1
ATOM 4211 C CA . SER B 1 249 ? -12.32873 -26.67097 -63.17017 1.000 44.20785 244 SER B CA 1
ATOM 4212 C C . SER B 1 249 ? -12.25643 -27.77818 -62.12247 1.000 47.19091 244 SER B C 1
ATOM 4213 O O . SER B 1 249 ? -13.19141 -28.00408 -61.35198 1.000 58.43110 244 SER B O 1
ATOM 4216 N N . VAL B 1 250 ? -11.12220 -28.48386 -62.11003 1.000 37.89220 245 VAL B N 1
ATOM 4217 C CA . VAL B 1 250 ? -10.90006 -29.51912 -61.10308 1.000 47.57154 245 VAL B CA 1
ATOM 4218 C C . VAL B 1 250 ? -10.97381 -28.92178 -59.70343 1.000 44.51765 245 VAL B C 1
ATOM 4219 O O . VAL B 1 250 ? -11.46572 -29.55808 -58.76294 1.000 50.33786 245 VAL B O 1
ATOM 4223 N N . ALA B 1 251 ? -10.50571 -27.68166 -59.54823 1.000 37.37365 246 ALA B N 1
ATOM 4224 C CA . ALA B 1 251 ? -10.52924 -27.03991 -58.23902 1.000 42.92955 246 ALA B CA 1
ATOM 4225 C C . ALA B 1 251 ? -11.95154 -26.70580 -57.80530 1.000 51.43731 246 ALA B C 1
ATOM 4226 O O . ALA B 1 251 ? -12.28284 -26.81080 -56.61866 1.000 55.19597 246 ALA B O 1
ATOM 4228 N N . GLN B 1 252 ? -12.80821 -26.30104 -58.74607 1.000 45.87372 247 GLN B N 1
ATOM 4229 C CA . GLN B 1 252 ? -14.17604 -25.94805 -58.38055 1.000 56.19899 247 GLN B CA 1
ATOM 4230 C C . GLN B 1 252 ? -15.04526 -27.17576 -58.13959 1.000 44.98535 247 GLN B C 1
ATOM 4231 O O . GLN B 1 252 ? -16.00898 -27.10077 -57.36857 1.000 49.71846 247 GLN B O 1
ATOM 4237 N N . VAL B 1 253 ? -14.73198 -28.30357 -58.78291 1.000 33.98963 248 VAL B N 1
ATOM 4238 C CA . VAL B 1 253 ? -15.45940 -29.53720 -58.49843 1.000 48.09615 248 VAL B CA 1
ATOM 4239 C C . VAL B 1 253 ? -15.23256 -29.96184 -57.05447 1.000 51.21882 248 VAL B C 1
ATOM 4240 O O . VAL B 1 253 ? -16.17536 -30.33134 -56.34277 1.000 49.30288 248 VAL B O 1
ATOM 4244 N N . SER B 1 254 ? -13.98262 -29.89776 -56.59370 1.000 45.78102 249 SER B N 1
ATOM 4245 C CA . SER B 1 254 ? -13.67755 -30.30085 -55.22529 1.000 40.21553 249 SER B CA 1
ATOM 4246 C C . SER B 1 254 ? -14.26502 -29.32558 -54.21259 1.000 35.21229 249 SER B C 1
ATOM 4247 O O . SER B 1 254 ? -14.73714 -29.73926 -53.14708 1.000 32.07111 249 SER B O 1
ATOM 4250 N N . MET B 1 255 ? -14.24206 -28.02724 -54.52195 1.000 37.00733 250 MET B N 1
ATOM 4251 C CA . MET B 1 255 ? -14.79170 -27.04378 -53.59408 1.000 37.30128 250 MET B CA 1
ATOM 4252 C C . MET B 1 255 ? -16.31173 -27.12592 -53.53659 1.000 45.06126 250 MET B C 1
ATOM 4253 O O . MET B 1 255 ? -16.90523 -26.98509 -52.46080 1.000 44.99689 250 MET B O 1
ATOM 4258 N N . ARG B 1 256 ? -16.96062 -27.35172 -54.68112 1.000 36.95826 251 ARG B N 1
ATOM 4259 C CA . ARG B 1 256 ? -18.41079 -27.50705 -54.67635 1.000 35.34376 251 ARG B CA 1
ATOM 4260 C C . ARG B 1 256 ? -18.82162 -28.81490 -54.01386 1.000 38.06453 251 ARG B C 1
ATOM 4261 O O . ARG B 1 256 ? -19.84445 -28.86668 -53.32285 1.000 41.80312 251 ARG B O 1
ATOM 4269 N N . TRP B 1 257 ? -18.03807 -29.88078 -54.20741 1.000 40.35932 252 TRP B N 1
ATOM 4270 C CA . TRP B 1 257 ? -18.35125 -31.14954 -53.55573 1.000 42.90536 252 TRP B CA 1
ATOM 4271 C C . TRP B 1 257 ? -18.31293 -31.01229 -52.03981 1.000 49.03791 252 TRP B C 1
ATOM 4272 O O . TRP B 1 257 ? -19.13085 -31.61258 -51.33366 1.000 38.33321 252 TRP B O 1
ATOM 4283 N N . VAL B 1 258 ? -17.36829 -30.22471 -51.52279 1.000 46.19579 253 VAL B N 1
ATOM 4284 C CA . VAL B 1 258 ? -17.28994 -29.99538 -50.08264 1.000 39.22808 253 VAL B CA 1
ATOM 4285 C C . VAL B 1 258 ? -18.54079 -29.27685 -49.59169 1.000 42.18505 253 VAL B C 1
ATOM 4286 O O . VAL B 1 258 ? -19.20771 -29.72389 -48.65086 1.000 41.85475 253 VAL B O 1
ATOM 4290 N N . TYR B 1 259 ? -18.88348 -28.15619 -50.23235 1.000 43.94062 254 TYR B N 1
ATOM 4291 C CA . TYR B 1 259 ? -20.04071 -27.37684 -49.80485 1.000 34.62058 254 TYR B CA 1
ATOM 4292 C C . TYR B 1 259 ? -21.34784 -28.12423 -50.03800 1.000 42.15144 254 TYR B C 1
ATOM 4293 O O . TYR B 1 259 ? -22.30740 -27.93953 -49.28088 1.000 50.58440 254 TYR B O 1
ATOM 4302 N N . GLN B 1 260 ? -21.40703 -28.97168 -51.06716 1.000 45.47734 255 GLN B N 1
ATOM 4303 C CA . GLN B 1 260 ? -22.62560 -29.71941 -51.35523 1.000 36.17925 255 GLN B CA 1
ATOM 4304 C C . GLN B 1 260 ? -22.82002 -30.90304 -50.41747 1.000 37.62217 255 GLN B C 1
ATOM 4305 O O . GLN B 1 260 ? -23.95479 -31.36410 -50.25130 1.000 37.14204 255 GLN B O 1
ATOM 4311 N N . GLN B 1 261 ? -21.74670 -31.40584 -49.80710 1.000 41.08221 256 GLN B N 1
ATOM 4312 C CA . GLN B 1 261 ? -21.85874 -32.35319 -48.70610 1.000 37.32215 256 GLN B CA 1
ATOM 4313 C C . GLN B 1 261 ? -22.27335 -31.67813 -47.40572 1.000 44.07550 256 GLN B C 1
ATOM 4314 O O . GLN B 1 261 ? -22.31634 -32.34023 -46.36291 1.000 31.87620 256 GLN B O 1
ATOM 4320 N N . GLY B 1 262 ? -22.56747 -30.38173 -47.44837 1.000 44.41315 257 GLY B N 1
ATOM 4321 C CA . GLY B 1 262 ? -22.98665 -29.65304 -46.26782 1.000 26.53290 257 GLY B CA 1
ATOM 4322 C C . GLY B 1 262 ? -21.85752 -29.26488 -45.34074 1.000 41.27171 257 GLY B C 1
ATOM 4323 O O . GLY B 1 262 ? -21.99291 -29.39548 -44.11843 1.000 38.28661 257 GLY B O 1
ATOM 4324 N N . ALA B 1 263 ? -20.74099 -28.78661 -45.88594 1.000 44.75620 258 ALA B N 1
ATOM 4325 C CA . ALA B 1 263 ? -19.58484 -28.41751 -45.08624 1.000 25.52289 258 ALA B CA 1
ATOM 4326 C C . ALA B 1 263 ? -19.11582 -27.01655 -45.45062 1.000 31.66816 258 ALA B C 1
ATOM 4327 O O . ALA B 1 263 ? -19.33193 -26.53793 -46.56801 1.000 36.55369 258 ALA B O 1
ATOM 4329 N N . SER B 1 264 ? -18.48615 -26.35675 -44.48499 1.000 34.19165 259 SER B N 1
ATOM 4330 C CA . SER B 1 264 ? -17.77622 -25.11845 -44.75293 1.000 41.38106 259 SER B CA 1
ATOM 4331 C C . SER B 1 264 ? -16.37896 -25.42870 -45.28257 1.000 32.14994 259 SER B C 1
ATOM 4332 O O . SER B 1 264 ? -15.88717 -26.55815 -45.19584 1.000 32.63260 259 SER B O 1
ATOM 4335 N N . LEU B 1 265 ? -15.73009 -24.40841 -45.83653 1.000 35.28397 260 LEU B N 1
ATOM 4336 C CA . LEU B 1 265 ? -14.40899 -24.60469 -46.41257 1.000 41.22553 260 LEU B CA 1
ATOM 4337 C C . LEU B 1 265 ? -13.59922 -23.32281 -46.29796 1.000 34.32609 260 LEU B C 1
ATOM 4338 O O . LEU B 1 265 ? -14.11477 -22.22814 -46.53943 1.000 33.98026 260 LEU B O 1
ATOM 4343 N N . VAL B 1 266 ? -12.33469 -23.47144 -45.91256 1.000 34.15295 261 VAL B N 1
ATOM 4344 C CA . VAL B 1 266 ? -11.35266 -22.39678 -45.95648 1.000 39.75692 261 VAL B CA 1
ATOM 4345 C C . VAL B 1 266 ? -10.36656 -22.72226 -47.06907 1.000 30.43310 261 VAL B C 1
ATOM 4346 O O . VAL B 1 266 ? -9.79437 -23.81865 -47.10080 1.000 31.92858 261 VAL B O 1
ATOM 4350 N N . VAL B 1 267 ? -10.19312 -21.78866 -47.99834 1.000 38.15668 262 VAL B N 1
ATOM 4351 C CA . VAL B 1 267 ? -9.29707 -21.97888 -49.13242 1.000 41.38850 262 VAL B CA 1
ATOM 4352 C C . VAL B 1 267 ? -8.08266 -21.08309 -48.94636 1.000 36.31736 262 VAL B C 1
ATOM 4353 O O . VAL B 1 267 ? -8.16670 -20.01174 -48.33971 1.000 38.51087 262 VAL B O 1
ATOM 4357 N N . LYS B 1 268 ? -6.94187 -21.53686 -49.45554 1.000 60.00858 263 LYS B N 1
ATOM 4358 C CA . LYS B 1 268 ? -5.70780 -20.76341 -49.42630 1.000 49.11292 263 LYS B CA 1
ATOM 4359 C C . LYS B 1 268 ? -5.40185 -20.32372 -50.85211 1.000 55.27957 263 LYS B C 1
ATOM 4360 O O . LYS B 1 268 ? -5.05654 -21.15027 -51.70314 1.000 85.69749 263 LYS B O 1
ATOM 4366 N N . SER B 1 269 ? -5.54081 -19.02659 -51.11274 1.000 53.30467 264 SER B N 1
ATOM 4367 C CA . SER B 1 269 ? -5.38916 -18.46896 -52.44849 1.000 67.70687 264 SER B CA 1
ATOM 4368 C C . SER B 1 269 ? -4.33761 -17.37244 -52.42928 1.000 76.55637 264 SER B C 1
ATOM 4369 O O . SER B 1 269 ? -4.41393 -16.44719 -51.61542 1.000 80.89074 264 SER B O 1
ATOM 4372 N N . PHE B 1 270 ? -3.35960 -17.48332 -53.32533 1.000 88.88757 265 PHE B N 1
ATOM 4373 C CA . PHE B 1 270 ? -2.32814 -16.47066 -53.49859 1.000 82.90800 265 PHE B CA 1
ATOM 4374 C C . PHE B 1 270 ? -2.51303 -15.67636 -54.78173 1.000 66.04157 265 PHE B C 1
ATOM 4375 O O . PHE B 1 270 ? -1.67739 -14.82128 -55.09950 1.000 63.19832 265 PHE B O 1
ATOM 4383 N N . ASN B 1 271 ? -3.57924 -15.94723 -55.53084 1.000 53.72803 266 ASN B N 1
ATOM 4384 C CA . ASN B 1 271 ? -3.87862 -15.24592 -56.76757 1.000 63.79398 266 ASN B CA 1
ATOM 4385 C C . ASN B 1 271 ? -5.30658 -14.73078 -56.70192 1.000 57.38771 266 ASN B C 1
ATOM 4386 O O . ASN B 1 271 ? -6.18667 -15.36941 -56.11748 1.000 63.03816 266 ASN B O 1
ATOM 4391 N N . GLU B 1 272 ? -5.53116 -13.56450 -57.30772 1.000 48.20790 267 GLU B N 1
ATOM 4392 C CA . GLU B 1 272 ? -6.89398 -13.07567 -57.44426 1.000 49.62805 267 GLU B CA 1
ATOM 4393 C C . GLU B 1 272 ? -7.69647 -13.87825 -58.46201 1.000 63.80697 267 GLU B C 1
ATOM 4394 O O . GLU B 1 272 ? -8.92645 -13.77485 -58.47494 1.000 76.73732 267 GLU B O 1
ATOM 4400 N N . GLY B 1 273 ? -7.03292 -14.68761 -59.28795 1.000 51.92045 268 GLY B N 1
ATOM 4401 C CA . GLY B 1 273 ? -7.75298 -15.55183 -60.20128 1.000 63.17417 268 GLY B CA 1
ATOM 4402 C C . GLY B 1 273 ? -8.52832 -16.63716 -59.48022 1.000 61.79588 268 GLY B C 1
ATOM 4403 O O . GLY B 1 273 ? -9.71322 -16.84347 -59.74603 1.000 63.96242 268 GLY B O 1
ATOM 4404 N N . ARG B 1 274 ? -7.87239 -17.34684 -58.56083 1.000 63.26826 269 ARG B N 1
ATOM 4405 C CA . ARG B 1 274 ? -8.56178 -18.36273 -57.77524 1.000 52.21451 269 ARG B CA 1
ATOM 4406 C C . ARG B 1 274 ? -9.65774 -17.73893 -56.92170 1.000 60.75337 269 ARG B C 1
ATOM 4407 O O . ARG B 1 274 ? -10.82562 -18.13387 -57.00046 1.000 67.80300 269 ARG B O 1
ATOM 4415 N N . MET B 1 275 ? -9.29862 -16.73640 -56.11647 1.000 59.73737 270 MET B N 1
ATOM 4416 C CA . MET B 1 275 ? -10.20141 -16.26135 -55.07329 1.000 65.33286 270 MET B CA 1
ATOM 4417 C C . MET B 1 275 ? -11.44113 -15.58167 -55.64385 1.000 67.43381 270 MET B C 1
ATOM 4418 O O . MET B 1 275 ? -12.50351 -15.61836 -55.01129 1.000 80.63741 270 MET B O 1
ATOM 4423 N N . LYS B 1 276 ? -11.34153 -14.96356 -56.82339 1.000 54.15547 271 LYS B N 1
ATOM 4424 C CA . LYS B 1 276 ? -12.52808 -14.40300 -57.45766 1.000 61.72608 271 LYS B CA 1
ATOM 4425 C C . LYS B 1 276 ? -13.29706 -15.42701 -58.27828 1.000 48.99750 271 LYS B C 1
ATOM 4426 O O . LYS B 1 276 ? -14.49598 -15.23948 -58.50934 1.000 55.85028 271 LYS B O 1
ATOM 4432 N N . GLU B 1 277 ? -12.64683 -16.50476 -58.71491 1.000 50.95132 272 GLU B N 1
ATOM 4433 C CA . GLU B 1 277 ? -13.36523 -17.61279 -59.32879 1.000 56.22306 272 GLU B CA 1
ATOM 4434 C C . GLU B 1 277 ? -13.83717 -18.63780 -58.30910 1.000 66.54319 272 GLU B C 1
ATOM 4435 O O . GLU B 1 277 ? -14.71255 -19.44931 -58.62782 1.000 69.53412 272 GLU B O 1
ATOM 4441 N N . ASN B 1 278 ? -13.28131 -18.62001 -57.09446 1.000 61.67540 273 ASN B N 1
ATOM 4442 C CA . ASN B 1 278 ? -13.76953 -19.51159 -56.04849 1.000 53.90118 273 ASN B CA 1
ATOM 4443 C C . ASN B 1 278 ? -15.14323 -19.08631 -55.54867 1.000 57.91019 273 ASN B C 1
ATOM 4444 O O . ASN B 1 278 ? -15.93546 -19.93387 -55.12294 1.000 52.10178 273 ASN B O 1
ATOM 4449 N N . LEU B 1 279 ? -15.44581 -17.78704 -55.59493 1.000 49.91315 274 LEU B N 1
ATOM 4450 C CA . LEU B 1 279 ? -16.74767 -17.27506 -55.17758 1.000 47.85916 274 LEU B CA 1
ATOM 4451 C C . LEU B 1 279 ? -17.87723 -17.71250 -56.09051 1.000 51.00270 274 LEU B C 1
ATOM 4452 O O . LEU B 1 279 ? -19.02695 -17.33087 -55.84664 1.000 60.94404 274 LEU B O 1
ATOM 4457 N N . LYS B 1 280 ? -17.58924 -18.48992 -57.13214 1.000 58.20026 275 LYS B N 1
ATOM 4458 C CA . LYS B 1 280 ? -18.59542 -18.91223 -58.09646 1.000 56.10268 275 LYS B CA 1
ATOM 4459 C C . LYS B 1 280 ? -18.95560 -20.38481 -57.95130 1.000 53.27718 275 LYS B C 1
ATOM 4460 O O . LYS B 1 280 ? -19.64873 -20.93341 -58.81368 1.000 57.21990 275 LYS B O 1
ATOM 4466 N N . ILE B 1 281 ? -18.50171 -21.03607 -56.87680 1.000 50.53587 276 ILE B N 1
ATOM 4467 C CA . ILE B 1 281 ? -18.99372 -22.36716 -56.55508 1.000 56.30610 276 ILE B CA 1
ATOM 4468 C C . ILE B 1 281 ? -20.44824 -22.32252 -56.11151 1.000 58.11456 276 ILE B C 1
ATOM 4469 O O . ILE B 1 281 ? -21.14871 -23.33855 -56.18791 1.000 58.58335 276 ILE B O 1
ATOM 4474 N N . PHE B 1 282 ? -20.92261 -21.16668 -55.65099 1.000 57.63187 277 PHE B N 1
ATOM 4475 C CA . PHE B 1 282 ? -22.27614 -21.01241 -55.13794 1.000 53.45188 277 PHE B CA 1
ATOM 4476 C C . PHE B 1 282 ? -23.29463 -20.69939 -56.22750 1.000 65.35363 277 PHE B C 1
ATOM 4477 O O . PHE B 1 282 ? -24.43984 -20.36370 -55.90798 1.000 63.34746 277 PHE B O 1
ATOM 4485 N N . ASP B 1 283 ? -22.91012 -20.79971 -57.49888 1.000 71.85347 278 ASP B N 1
ATOM 4486 C CA . ASP B 1 283 ? -23.80304 -20.49710 -58.60839 1.000 54.04506 278 ASP B CA 1
ATOM 4487 C C . ASP B 1 283 ? -24.13737 -21.71221 -59.46123 1.000 54.23045 278 ASP B C 1
ATOM 4488 O O . ASP B 1 283 ? -24.95247 -21.59641 -60.38281 1.000 66.38135 278 ASP B O 1
ATOM 4493 N N . TRP B 1 284 ? -23.53861 -22.86900 -59.18736 1.000 42.70837 279 TRP B N 1
ATOM 4494 C CA . TRP B 1 284 ? -23.78900 -24.06268 -59.98012 1.000 35.54451 279 TRP B CA 1
ATOM 4495 C C . TRP B 1 284 ? -23.89859 -25.26635 -59.05523 1.000 34.70197 279 TRP B C 1
ATOM 4496 O O . TRP B 1 284 ? -23.53622 -25.20935 -57.87698 1.000 38.87658 279 TRP B O 1
ATOM 4507 N N . GLU B 1 285 ? -24.40650 -26.36737 -59.60681 1.000 38.19809 280 GLU B N 1
ATOM 4508 C CA . GLU B 1 285 ? -24.77086 -27.54154 -58.82593 1.000 54.91420 280 GLU B CA 1
ATOM 4509 C C . GLU B 1 285 ? -24.15614 -28.78684 -59.44532 1.000 54.21561 280 GLU B C 1
ATOM 4510 O O . GLU B 1 285 ? -24.24166 -28.98555 -60.66124 1.000 68.92407 280 GLU B O 1
ATOM 4516 N N . LEU B 1 286 ? -23.53923 -29.61945 -58.61035 1.000 46.57578 281 LEU B N 1
ATOM 4517 C CA . LEU B 1 286 ? -23.07377 -30.92629 -59.05060 1.000 44.23457 281 LEU B CA 1
ATOM 4518 C C . LEU B 1 286 ? -24.24658 -31.89409 -59.12684 1.000 49.11208 281 LEU B C 1
ATOM 4519 O O . LEU B 1 286 ? -25.08671 -31.94708 -58.22366 1.000 62.78721 281 LEU B O 1
ATOM 4524 N N . THR B 1 287 ? -24.30561 -32.65428 -60.21568 1.000 54.94416 282 THR B N 1
ATOM 4525 C CA . THR B 1 287 ? -25.39437 -33.59977 -60.39839 1.000 52.85948 282 THR B CA 1
ATOM 4526 C C . THR B 1 287 ? -25.16309 -34.85155 -59.55701 1.000 61.85814 282 THR B C 1
ATOM 4527 O O . THR B 1 287 ? -24.05968 -35.10766 -59.06765 1.000 49.91492 282 THR B O 1
ATOM 4531 N N . ALA B 1 288 ? -26.23217 -35.63690 -59.39597 1.000 63.47566 283 ALA B N 1
ATOM 4532 C CA . ALA B 1 288 ? -26.17068 -36.80619 -58.52409 1.000 66.49890 283 ALA B CA 1
ATOM 4533 C C . ALA B 1 288 ? -25.17310 -37.83822 -59.03819 1.000 64.92376 283 ALA B C 1
ATOM 4534 O O . ALA B 1 288 ? -24.52163 -38.52896 -58.24566 1.000 67.14343 283 ALA B O 1
ATOM 4536 N N . GLU B 1 289 ? -25.06108 -37.98335 -60.36188 1.000 70.70640 284 GLU B N 1
ATOM 4537 C CA . GLU B 1 289 ? -24.08333 -38.91806 -60.90956 1.000 80.59259 284 GLU B CA 1
ATOM 4538 C C . GLU B 1 289 ? -22.66201 -38.43407 -60.64751 1.000 71.88845 284 GLU B C 1
ATOM 4539 O O . GLU B 1 289 ? -21.76263 -39.23900 -60.37951 1.000 58.51058 284 GLU B O 1
ATOM 4545 N N . ASN B 1 290 ? -22.44297 -37.11787 -60.71390 1.000 66.06500 285 ASN B N 1
ATOM 4546 C CA . ASN B 1 290 ? -21.14712 -36.55907 -60.34421 1.000 71.60367 285 ASN B CA 1
ATOM 4547 C C . ASN B 1 290 ? -20.83051 -36.80425 -58.87299 1.000 63.22394 285 ASN B C 1
ATOM 4548 O O . ASN B 1 290 ? -19.65857 -36.94754 -58.50571 1.000 65.29996 285 ASN B O 1
ATOM 4553 N N . MET B 1 291 ? -21.85452 -36.84936 -58.01578 1.000 64.46188 286 MET B N 1
ATOM 4554 C CA . MET B 1 291 ? -21.61690 -37.10073 -56.59724 1.000 63.75897 286 MET B CA 1
ATOM 4555 C C . MET B 1 291 ? -21.18246 -38.54060 -56.35610 1.000 70.41659 286 MET B C 1
ATOM 4556 O O . MET B 1 291 ? -20.33486 -38.80144 -55.49441 1.000 68.07215 286 MET B O 1
ATOM 4561 N N . GLU B 1 292 ? -21.75360 -39.49056 -57.10263 1.000 73.08534 287 GLU B N 1
ATOM 4562 C CA . GLU B 1 292 ? -21.37516 -40.88999 -56.93395 1.000 68.20017 287 GLU B CA 1
ATOM 4563 C C . GLU B 1 292 ? -20.02122 -41.19431 -57.56234 1.000 68.71283 287 GLU B C 1
ATOM 4564 O O . GLU B 1 292 ? -19.29069 -42.05498 -57.05917 1.000 79.67344 287 GLU B O 1
ATOM 4570 N N . LYS B 1 293 ? -19.67261 -40.51093 -58.65661 1.000 62.10646 288 LYS B N 1
ATOM 4571 C CA . LYS B 1 293 ? -18.34004 -40.67056 -59.23218 1.000 78.27877 288 LYS B CA 1
ATOM 4572 C C . LYS B 1 293 ? -17.26281 -40.28270 -58.22926 1.000 69.88244 288 LYS B C 1
ATOM 4573 O O . LYS B 1 293 ? -16.19557 -40.90489 -58.17771 1.000 75.09857 288 LYS B O 1
ATOM 4579 N N . ILE B 1 294 ? -17.52808 -39.25563 -57.42223 1.000 58.41735 289 ILE B N 1
ATOM 4580 C CA . ILE B 1 294 ? -16.55018 -38.79755 -56.44398 1.000 54.54614 289 ILE B CA 1
ATOM 4581 C C . ILE B 1 294 ? -16.46864 -39.75062 -55.25437 1.000 57.16587 289 ILE B C 1
ATOM 4582 O O . ILE B 1 294 ? -15.38813 -39.94352 -54.68466 1.000 63.55778 289 ILE B O 1
ATOM 4587 N N . SER B 1 295 ? -17.58625 -40.37391 -54.86920 1.000 53.87394 290 SER B N 1
ATOM 4588 C CA . SER B 1 295 ? -17.55805 -41.33036 -53.76696 1.000 63.56306 290 SER B CA 1
ATOM 4589 C C . SER B 1 295 ? -16.72416 -42.56363 -54.09188 1.000 66.03621 290 SER B C 1
ATOM 4590 O O . SER B 1 295 ? -16.29797 -43.26931 -53.17162 1.000 57.25628 290 SER B O 1
ATOM 4593 N N . GLU B 1 296 ? -16.47956 -42.83569 -55.37434 1.000 70.57676 291 GLU B N 1
ATOM 4594 C CA . GLU B 1 296 ? -15.64252 -43.96123 -55.76180 1.000 71.69056 291 GLU B CA 1
ATOM 4595 C C . GLU B 1 296 ? -14.15546 -43.62731 -55.73940 1.000 61.28709 291 GLU B C 1
ATOM 4596 O O . GLU B 1 296 ? -13.33129 -44.54588 -55.79045 1.000 54.78290 291 GLU B O 1
ATOM 4602 N N . ILE B 1 297 ? -13.80297 -42.34583 -55.66234 1.000 55.25416 292 ILE B N 1
ATOM 4603 C CA . ILE B 1 297 ? -12.38844 -41.94170 -55.69067 1.000 60.92464 292 ILE B CA 1
ATOM 4604 C C . ILE B 1 297 ? -11.66243 -42.57992 -54.50963 1.000 58.88034 292 ILE B C 1
ATOM 4605 O O . ILE B 1 297 ? -12.12293 -42.44811 -53.35054 1.000 61.11592 292 ILE B O 1
ATOM 4610 N N . PRO B 1 298 ? -10.55075 -43.28614 -54.72907 1.000 59.09121 293 PRO B N 1
ATOM 4611 C CA . PRO B 1 298 ? -9.86686 -43.94981 -53.61230 1.000 53.44826 293 PRO B CA 1
ATOM 4612 C C . PRO B 1 298 ? -9.35044 -42.94047 -52.59774 1.000 55.44505 293 PRO B C 1
ATOM 4613 O O . PRO B 1 298 ? -8.75812 -41.91857 -52.95111 1.000 57.88159 293 PRO B O 1
ATOM 4617 N N . GLN B 1 299 ? -9.57357 -43.24758 -51.32245 1.000 51.59422 294 GLN B N 1
ATOM 4618 C CA . GLN B 1 299 ? -9.27218 -42.31662 -50.24488 1.000 66.65864 294 GLN B CA 1
ATOM 4619 C C . GLN B 1 299 ? -7.77597 -42.26505 -49.95546 1.000 56.95628 294 GLN B C 1
ATOM 4620 O O . GLN B 1 299 ? -7.05803 -43.26353 -50.07414 1.000 48.40716 294 GLN B O 1
ATOM 4626 N N . SER B 1 300 ? -7.31321 -41.07810 -49.56789 1.000 47.66837 295 SER B N 1
ATOM 4627 C CA . SER B 1 300 ? -5.91600 -40.85620 -49.22583 1.000 60.39874 295 SER B CA 1
ATOM 4628 C C . SER B 1 300 ? -5.81873 -39.57041 -48.41788 1.000 53.67788 295 SER B C 1
ATOM 4629 O O . SER B 1 300 ? -6.43850 -38.56509 -48.77186 1.000 47.45140 295 SER B O 1
ATOM 4632 N N . ARG B 1 301 ? -5.03909 -39.61041 -47.33904 1.000 53.00703 296 ARG B N 1
ATOM 4633 C CA . ARG B 1 301 ? -4.85758 -38.46350 -46.45876 1.000 53.72948 296 ARG B CA 1
ATOM 4634 C C . ARG B 1 301 ? -3.56568 -37.74754 -46.83131 1.000 53.97868 296 ARG B C 1
ATOM 4635 O O . ARG B 1 301 ? -2.47866 -38.32569 -46.72643 1.000 55.91848 296 ARG B O 1
ATOM 4643 N N . THR B 1 302 ? -3.68851 -36.49458 -47.27039 1.000 51.93684 297 THR B N 1
ATOM 4644 C CA . THR B 1 302 ? -2.51490 -35.71227 -47.64374 1.000 48.48730 297 THR B CA 1
ATOM 4645 C C . THR B 1 302 ? -1.87386 -35.06569 -46.41991 1.000 57.78683 297 THR B C 1
ATOM 4646 O O . THR B 1 302 ? -0.68292 -35.26004 -46.15171 1.000 62.71925 297 THR B O 1
ATOM 4650 N N . SER B 1 303 ? -2.65280 -34.29444 -45.66476 1.000 59.50381 298 SER B N 1
ATOM 4651 C CA . SER B 1 303 ? -2.15159 -33.62340 -44.46684 1.000 68.66843 298 SER B CA 1
ATOM 4652 C C . SER B 1 303 ? -1.95870 -34.66238 -43.37051 1.000 62.53188 298 SER B C 1
ATOM 4653 O O . SER B 1 303 ? -2.90819 -35.05014 -42.68624 1.000 76.75963 298 SER B O 1
ATOM 4656 N N . SER B 1 304 ? -0.72226 -35.11720 -43.20246 1.000 64.99805 299 SER B N 1
ATOM 4657 C CA . SER B 1 304 ? -0.40351 -36.17287 -42.25623 1.000 60.97529 299 SER B CA 1
ATOM 4658 C C . SER B 1 304 ? -0.15517 -35.59962 -40.86259 1.000 67.48165 299 SER B C 1
ATOM 4659 O O . SER B 1 304 ? -0.08131 -34.38548 -40.65949 1.000 64.15180 299 SER B O 1
ATOM 4662 N N . ALA B 1 305 ? -0.01682 -36.50165 -39.89425 1.000 55.38162 300 ALA B N 1
ATOM 4663 C CA . ALA B 1 305 ? 0.21236 -36.14700 -38.50011 1.000 67.66151 300 ALA B CA 1
ATOM 4664 C C . ALA B 1 305 ? 1.44650 -36.85683 -37.96660 1.000 67.17299 300 ALA B C 1
ATOM 4665 O O . ALA B 1 305 ? 1.48121 -37.30025 -36.81542 1.000 76.52973 300 ALA B O 1
ATOM 4667 N N . ASP B 1 306 ? 2.48347 -36.97534 -38.79693 1.000 81.28156 301 ASP B N 1
ATOM 4668 C CA . ASP B 1 306 ? 3.71273 -37.64276 -38.38941 1.000 75.74591 301 ASP B CA 1
ATOM 4669 C C . ASP B 1 306 ? 4.70976 -36.70807 -37.71768 1.000 66.26488 301 ASP B C 1
ATOM 4670 O O . ASP B 1 306 ? 5.63316 -37.18754 -37.04830 1.000 70.10914 301 ASP B O 1
ATOM 4675 N N . PHE B 1 307 ? 4.54293 -35.39264 -37.86788 1.000 72.67958 302 PHE B N 1
ATOM 4676 C CA . PHE B 1 307 ? 5.26024 -34.43039 -37.03319 1.000 66.94363 302 PHE B CA 1
ATOM 4677 C C . PHE B 1 307 ? 4.74298 -34.43055 -35.60568 1.000 70.11859 302 PHE B C 1
ATOM 4678 O O . PHE B 1 307 ? 5.22264 -33.64881 -34.77238 1.000 72.45592 302 PHE B O 1
ATOM 4686 N N . LEU B 1 308 ? 3.76698 -35.29478 -35.33891 1.000 72.89166 303 LEU B N 1
ATOM 4687 C CA . LEU B 1 308 ? 3.08405 -35.36669 -34.06004 1.000 64.21543 303 LEU B CA 1
ATOM 4688 C C . LEU B 1 308 ? 3.03694 -36.77726 -33.48048 1.000 54.26775 303 LEU B C 1
ATOM 4689 O O . LEU B 1 308 ? 2.49802 -36.95952 -32.38451 1.000 73.75158 303 LEU B O 1
ATOM 4694 N N . LEU B 1 309 ? 3.58327 -37.77283 -34.17289 1.000 66.43711 304 LEU B N 1
ATOM 4695 C CA . LEU B 1 309 ? 3.65798 -39.13365 -33.65843 1.000 58.81911 304 LEU B CA 1
ATOM 4696 C C . LEU B 1 309 ? 4.98122 -39.35140 -32.93625 1.000 75.10273 304 LEU B C 1
ATOM 4697 O O . LEU B 1 309 ? 6.01222 -38.78507 -33.30906 1.000 93.66245 304 LEU B O 1
ATOM 4702 N N . SER B 1 310 ? 4.94811 -40.19380 -31.90415 1.000 85.77654 305 SER B N 1
ATOM 4703 C CA . SER B 1 310 ? 6.13223 -40.45879 -31.09797 1.000 77.29097 305 SER B CA 1
ATOM 4704 C C . SER B 1 310 ? 5.93248 -41.75757 -30.33712 1.000 83.90377 305 SER B C 1
ATOM 4705 O O . SER B 1 310 ? 4.79669 -42.09444 -29.98449 1.000 91.80722 305 SER B O 1
ATOM 4708 N N . PRO B 1 311 ? 7.00886 -42.50701 -30.06623 1.000 95.14630 306 PRO B N 1
ATOM 4709 C CA . PRO B 1 311 ? 6.89376 -43.66561 -29.17001 1.000 81.36369 306 PRO B CA 1
ATOM 4710 C C . PRO B 1 311 ? 6.77547 -43.22025 -27.72166 1.000 78.33340 306 PRO B C 1
ATOM 4711 O O . PRO B 1 311 ? 6.09505 -43.85712 -26.91082 1.000 80.75277 306 PRO B O 1
ATOM 4715 N N . THR B 1 312 ? 7.44642 -42.11952 -27.39416 1.000 92.05143 307 THR B N 1
ATOM 4716 C CA . THR B 1 312 ? 7.35089 -41.48830 -26.07819 1.000 97.73067 307 THR B CA 1
ATOM 4717 C C . THR B 1 312 ? 6.30320 -40.37843 -26.07725 1.000 102.15377 307 THR B C 1
ATOM 4718 O O . THR B 1 312 ? 6.54288 -39.26182 -25.61859 1.000 92.02720 307 THR B O 1
ATOM 4722 N N . GLY B 1 313 ? 5.12306 -40.68975 -26.60898 1.000 95.97112 308 GLY B N 1
ATOM 4723 C CA . GLY B 1 313 ? 4.05105 -39.72985 -26.71051 1.000 85.51453 308 GLY B CA 1
ATOM 4724 C C . GLY B 1 313 ? 2.68471 -40.38500 -26.71949 1.000 84.02809 308 GLY B C 1
ATOM 4725 O O . GLY B 1 313 ? 2.55461 -41.61128 -26.64263 1.000 86.40900 308 GLY B O 1
ATOM 4726 N N . PRO B 1 314 ? 1.63196 -39.56886 -26.82508 1.000 71.15286 309 PRO B N 1
ATOM 4727 C CA . PRO B 1 314 ? 0.26923 -40.12330 -26.73905 1.000 63.26824 309 PRO B CA 1
ATOM 4728 C C . PRO B 1 314 ? -0.08853 -41.05609 -27.88409 1.000 71.97211 309 PRO B C 1
ATOM 4729 O O . PRO B 1 314 ? -0.76356 -42.06922 -27.65823 1.000 71.03222 309 PRO B O 1
ATOM 4733 N N . PHE B 1 315 ? 0.34423 -40.75216 -29.10661 1.000 90.67867 310 PHE B N 1
ATOM 4734 C CA . PHE B 1 315 ? -0.01336 -41.54721 -30.27085 1.000 79.00172 310 PHE B CA 1
ATOM 4735 C C . PHE B 1 315 ? 1.23746 -41.89163 -31.06305 1.000 80.34185 310 PHE B C 1
ATOM 4736 O O . PHE B 1 315 ? 2.09906 -41.03610 -31.29269 1.000 82.82296 310 PHE B O 1
ATOM 4744 N N . LYS B 1 316 ? 1.32693 -43.15416 -31.47563 1.000 82.46844 311 LYS B N 1
ATOM 4745 C CA . LYS B 1 316 ? 2.42312 -43.64773 -32.29901 1.000 72.07959 311 LYS B CA 1
ATOM 4746 C C . LYS B 1 316 ? 2.00511 -43.95909 -33.72448 1.000 85.06601 311 LYS B C 1
ATOM 4747 O O . LYS B 1 316 ? 2.77423 -43.71829 -34.65647 1.000 74.18236 311 LYS B O 1
ATOM 4753 N N . THR B 1 317 ? 0.80147 -44.48507 -33.91686 1.000 94.69877 312 THR B N 1
ATOM 4754 C CA . THR B 1 317 ? 0.30909 -44.85463 -35.23495 1.000 83.41902 312 THR B CA 1
ATOM 4755 C C . THR B 1 317 ? -0.52615 -43.72411 -35.82234 1.000 78.79650 312 THR B C 1
ATOM 4756 O O . THR B 1 317 ? -1.22627 -43.01206 -35.09695 1.000 82.69974 312 THR B O 1
ATOM 4760 N N . GLU B 1 318 ? -0.44780 -43.56656 -37.14666 1.000 79.69635 313 GLU B N 1
ATOM 4761 C CA . GLU B 1 318 ? -1.33218 -42.63174 -37.83458 1.000 69.97625 313 GLU B CA 1
ATOM 4762 C C . GLU B 1 318 ? -2.79425 -43.00581 -37.62978 1.000 70.68933 313 GLU B C 1
ATOM 4763 O O . GLU B 1 318 ? -3.67357 -42.13881 -37.69156 1.000 76.54083 313 GLU B O 1
ATOM 4769 N N . GLU B 1 319 ? -3.07079 -44.28431 -37.37357 1.000 68.54539 314 GLU B N 1
ATOM 4770 C CA . GLU B 1 319 ? -4.42908 -44.76212 -37.16463 1.000 62.88578 314 GLU B CA 1
ATOM 4771 C C . GLU B 1 319 ? -4.89207 -44.64023 -35.71845 1.000 74.46788 314 GLU B C 1
ATOM 4772 O O . GLU B 1 319 ? -6.07661 -44.85990 -35.44526 1.000 75.44921 314 GLU B O 1
ATOM 4778 N N . GLU B 1 320 ? -3.99397 -44.31083 -34.79009 1.000 72.28493 315 GLU B N 1
ATOM 4779 C CA . GLU B 1 320 ? -4.38931 -43.94795 -33.43432 1.000 69.53614 315 GLU B CA 1
ATOM 4780 C C . GLU B 1 320 ? -4.70805 -42.46262 -33.32961 1.000 81.34746 315 GLU B C 1
ATOM 4781 O O . GLU B 1 320 ? -5.63772 -42.07320 -32.61365 1.000 83.15873 315 GLU B O 1
ATOM 4787 N N . PHE B 1 321 ? -3.95214 -41.62983 -34.04793 1.000 71.78868 316 PHE B N 1
ATOM 4788 C CA . PHE B 1 321 ? -4.21462 -40.19516 -34.05894 1.000 65.68014 316 PHE B CA 1
ATOM 4789 C C . PHE B 1 321 ? -5.59405 -39.89797 -34.63442 1.000 65.01908 316 PHE B C 1
ATOM 4790 O O . PHE B 1 321 ? -6.41062 -39.21530 -34.00503 1.000 60.89984 316 PHE B O 1
ATOM 4798 N N . TRP B 1 322 ? -5.87395 -40.41160 -35.83089 1.000 62.71609 317 TRP B N 1
ATOM 4799 C CA . TRP B 1 322 ? -7.14759 -40.17704 -36.49592 1.000 58.64815 317 TRP B CA 1
ATOM 4800 C C . TRP B 1 322 ? -8.22785 -41.16788 -36.08754 1.000 59.10559 317 TRP B C 1
ATOM 4801 O O . TRP B 1 322 ? -9.39236 -40.97135 -36.45361 1.000 53.39178 317 TRP B O 1
ATOM 4812 N N . ASP B 1 323 ? -7.87019 -42.21874 -35.34560 1.000 61.19746 318 ASP B N 1
ATOM 4813 C CA . ASP B 1 323 ? -8.81621 -43.25452 -34.92417 1.000 55.26307 318 ASP B CA 1
ATOM 4814 C C . ASP B 1 323 ? -9.53640 -43.87429 -36.11961 1.000 58.66379 318 ASP B C 1
ATOM 4815 O O . ASP B 1 323 ? -10.69619 -44.28497 -36.02452 1.000 62.87563 318 ASP B O 1
ATOM 4820 N N . GLU B 1 324 ? -8.83939 -43.93124 -37.25236 1.000 72.87631 319 GLU B N 1
ATOM 4821 C CA . GLU B 1 324 ? -9.27562 -44.66352 -38.43748 1.000 70.42372 319 GLU B CA 1
ATOM 4822 C C . GLU B 1 324 ? -8.12841 -44.74603 -39.44019 1.000 62.71471 319 GLU B C 1
ATOM 4823 O O . GLU B 1 324 ? -7.27194 -43.86207 -39.49271 1.000 56.35600 319 GLU B O 1
ATOM 4829 N N . GLY C 1 10 ? 14.27830 -42.78985 -70.87073 1.000 67.26028 5 GLY C N 1
ATOM 4830 C CA . GLY C 1 10 ? 14.06190 -41.80498 -69.82693 1.000 45.85144 5 GLY C CA 1
ATOM 4831 C C . GLY C 1 10 ? 13.87683 -40.40024 -70.36609 1.000 56.35260 5 GLY C C 1
ATOM 4832 O O . GLY C 1 10 ? 13.25191 -40.20429 -71.40930 1.000 39.70845 5 GLY C O 1
ATOM 4833 N N . VAL C 1 11 ? 14.41990 -39.41859 -69.65254 1.000 69.03845 6 VAL C N 1
ATOM 4834 C CA . VAL C 1 11 ? 14.33615 -38.02210 -70.07273 1.000 52.30361 6 VAL C CA 1
ATOM 4835 C C . VAL C 1 11 ? 15.35662 -37.78441 -71.18124 1.000 53.46703 6 VAL C C 1
ATOM 4836 O O . VAL C 1 11 ? 16.54925 -38.07461 -71.00338 1.000 54.51967 6 VAL C O 1
ATOM 4840 N N . PRO C 1 12 ? 14.93726 -37.27857 -72.33804 1.000 44.98265 7 PRO C N 1
ATOM 4841 C CA . PRO C 1 12 ? 15.87352 -37.10229 -73.45235 1.000 57.05679 7 PRO C CA 1
ATOM 4842 C C . PRO C 1 12 ? 16.90105 -36.01865 -73.16706 1.000 47.11467 7 PRO C C 1
ATOM 4843 O O . PRO C 1 12 ? 16.73780 -35.17510 -72.28287 1.000 48.51122 7 PRO C O 1
ATOM 4847 N N . MET C 1 13 ? 17.98083 -36.05933 -73.94113 1.000 57.30028 8 MET C N 1
ATOM 4848 C CA . MET C 1 13 ? 19.05077 -35.07708 -73.84967 1.000 54.22295 8 MET C CA 1
ATOM 4849 C C . MET C 1 13 ? 18.90092 -34.04032 -74.95326 1.000 49.85163 8 MET C C 1
ATOM 4850 O O . MET C 1 13 ? 18.49466 -34.36276 -76.07443 1.000 46.68776 8 MET C O 1
ATOM 4855 N N . ILE C 1 14 ? 19.22520 -32.79373 -74.62405 1.000 52.17864 9 ILE C N 1
ATOM 4856 C CA . ILE C 1 14 ? 19.20248 -31.68720 -75.57242 1.000 42.83684 9 ILE C CA 1
ATOM 4857 C C . ILE C 1 14 ? 20.62658 -31.17352 -75.71949 1.000 43.37688 9 ILE C C 1
ATOM 4858 O O . ILE C 1 14 ? 21.27315 -30.82428 -74.72271 1.000 46.34248 9 ILE C O 1
ATOM 4863 N N . THR C 1 15 ? 21.11475 -31.13313 -76.95552 1.000 50.45152 10 THR C N 1
ATOM 4864 C CA . THR C 1 15 ? 22.46003 -30.65646 -77.24287 1.000 36.11604 10 THR C CA 1
ATOM 4865 C C . THR C 1 15 ? 22.43520 -29.13872 -77.37511 1.000 37.38637 10 THR C C 1
ATOM 4866 O O . THR C 1 15 ? 21.67296 -28.59139 -78.17979 1.000 34.44228 10 THR C O 1
ATOM 4870 N N . LEU C 1 16 ? 23.26250 -28.46507 -76.58302 1.000 24.95909 11 LEU C N 1
ATOM 4871 C CA . LEU C 1 16 ? 23.35035 -27.01656 -76.60904 1.000 29.84303 11 LEU C CA 1
ATOM 4872 C C . LEU C 1 16 ? 24.31144 -26.56794 -77.71120 1.000 45.98754 11 LEU C C 1
ATOM 4873 O O . LEU C 1 16 ? 24.89251 -27.37988 -78.43569 1.000 36.84235 11 LEU C O 1
ATOM 4878 N N . SER C 1 17 ? 24.48322 -25.24931 -77.84207 1.000 40.63230 12 SER C N 1
ATOM 4879 C CA . SER C 1 17 ? 25.30545 -24.71902 -78.92558 1.000 35.24591 12 SER C CA 1
ATOM 4880 C C . SER C 1 17 ? 26.78846 -24.98295 -78.69694 1.000 50.65269 12 SER C C 1
ATOM 4881 O O . SER C 1 17 ? 27.54335 -25.13671 -79.66369 1.000 50.37669 12 SER C O 1
ATOM 4884 N N . SER C 1 18 ? 27.22625 -25.03927 -77.43958 1.000 43.26673 13 SER C N 1
ATOM 4885 C CA . SER C 1 18 ? 28.62023 -25.30542 -77.11454 1.000 45.15480 13 SER C CA 1
ATOM 4886 C C . SER C 1 18 ? 28.93217 -26.79712 -77.04264 1.000 42.28086 13 SER C C 1
ATOM 4887 O O . SER C 1 18 ? 29.98135 -27.17715 -76.50924 1.000 41.98349 13 SER C O 1
ATOM 4890 N N . GLY C 1 19 ? 28.04975 -27.64611 -77.57155 1.000 39.33759 14 GLY C N 1
ATOM 4891 C CA . GLY C 1 19 ? 28.23472 -29.08021 -77.52946 1.000 39.32417 14 GLY C CA 1
ATOM 4892 C C . GLY C 1 19 ? 27.80689 -29.74812 -76.24287 1.000 39.16754 14 GLY C C 1
ATOM 4893 O O . GLY C 1 19 ? 27.68129 -30.97896 -76.21548 1.000 36.04637 14 GLY C O 1
ATOM 4894 N N . ILE C 1 20 ? 27.56935 -28.98203 -75.17923 1.000 51.24384 15 ILE C N 1
ATOM 4895 C CA . ILE C 1 20 ? 27.17371 -29.55593 -73.89857 1.000 43.01530 15 ILE C CA 1
ATOM 4896 C C . ILE C 1 20 ? 25.74318 -30.07001 -73.98880 1.000 39.56506 15 ILE C C 1
ATOM 4897 O O . ILE C 1 20 ? 24.85316 -29.39474 -74.52183 1.000 34.14728 15 ILE C O 1
ATOM 4902 N N . ARG C 1 21 ? 25.51545 -31.27130 -73.46710 1.000 35.76182 16 ARG C N 1
ATOM 4903 C CA . ARG C 1 21 ? 24.21079 -31.91378 -73.51921 1.000 43.23945 16 ARG C CA 1
ATOM 4904 C C . ARG C 1 21 ? 23.47366 -31.70583 -72.20205 1.000 46.97751 16 ARG C C 1
ATOM 4905 O O . ARG C 1 21 ? 24.07443 -31.76632 -71.12517 1.000 45.65231 16 ARG C O 1
ATOM 4913 N N . MET C 1 22 ? 22.16875 -31.45524 -72.29569 1.000 30.29076 17 MET C N 1
ATOM 4914 C CA . MET C 1 22 ? 21.37303 -31.08679 -71.14006 1.000 42.32643 17 MET C CA 1
ATOM 4915 C C . MET C 1 22 ? 20.07312 -31.87835 -71.11423 1.000 41.76296 17 MET C C 1
ATOM 4916 O O . MET C 1 22 ? 19.42579 -32.04604 -72.15454 1.000 31.59133 17 MET C O 1
ATOM 4921 N N . PRO C 1 23 ? 19.67506 -32.38901 -69.94943 1.000 46.88763 18 PRO C N 1
ATOM 4922 C CA . PRO C 1 23 ? 18.35577 -33.02440 -69.83628 1.000 38.54437 18 PRO C CA 1
ATOM 4923 C C . PRO C 1 23 ? 17.24661 -32.01944 -70.11400 1.000 38.27641 18 PRO C C 1
ATOM 4924 O O . PRO C 1 23 ? 17.26425 -30.89402 -69.60953 1.000 26.35605 18 PRO C O 1
ATOM 4928 N N . ALA C 1 24 ? 16.27479 -32.43961 -70.92854 1.000 37.95898 19 ALA C N 1
ATOM 4929 C CA . ALA C 1 24 ? 15.22171 -31.52871 -71.36343 1.000 37.34190 19 ALA C CA 1
ATOM 4930 C C . ALA C 1 24 ? 14.34913 -31.06860 -70.20312 1.000 42.19849 19 ALA C C 1
ATOM 4931 O O . ALA C 1 24 ? 13.80364 -29.95889 -70.24022 1.000 51.80714 19 ALA C O 1
ATOM 4933 N N . LEU C 1 25 ? 14.20182 -31.89731 -69.17230 1.000 42.89356 20 LEU C N 1
ATOM 4934 C CA . LEU C 1 25 ? 13.35646 -31.59412 -68.02568 1.000 26.80120 20 LEU C CA 1
ATOM 4935 C C . LEU C 1 25 ? 14.20179 -31.55829 -66.76210 1.000 29.24257 20 LEU C C 1
ATOM 4936 O O . LEU C 1 25 ? 14.91919 -32.51952 -66.46134 1.000 28.71788 20 LEU C O 1
ATOM 4941 N N . GLY C 1 26 ? 14.11551 -30.44669 -66.02655 1.000 29.24715 21 GLY C N 1
ATOM 4942 C CA . GLY C 1 26 ? 14.78111 -30.32465 -64.75105 1.000 41.10875 21 GLY C CA 1
ATOM 4943 C C . GLY C 1 26 ? 13.80580 -29.88473 -63.67328 1.000 39.98175 21 GLY C C 1
ATOM 4944 O O . GLY C 1 26 ? 12.68362 -29.45186 -63.95564 1.000 32.16880 21 GLY C O 1
ATOM 4945 N N . MET C 1 27 ? 14.25523 -30.00872 -62.42710 1.000 41.06460 22 MET C N 1
ATOM 4946 C CA . MET C 1 27 ? 13.47862 -29.60171 -61.26507 1.000 43.96035 22 MET C CA 1
ATOM 4947 C C . MET C 1 27 ? 14.16790 -28.42672 -60.58119 1.000 38.79312 22 MET C C 1
ATOM 4948 O O . MET C 1 27 ? 15.37315 -28.47516 -60.31502 1.000 40.25300 22 MET C O 1
ATOM 4953 N N . GLY C 1 28 ? 13.39733 -27.37661 -60.29479 1.000 48.72605 23 GLY C N 1
ATOM 4954 C CA . GLY C 1 28 ? 13.92010 -26.16294 -59.71068 1.000 48.37283 23 GLY C CA 1
ATOM 4955 C C . GLY C 1 28 ? 13.67124 -26.06704 -58.21685 1.000 51.51022 23 GLY C C 1
ATOM 4956 O O . GLY C 1 28 ? 13.17288 -26.99018 -57.56865 1.000 44.06667 23 GLY C O 1
ATOM 4957 N N . THR C 1 29 ? 14.03477 -24.91174 -57.66955 1.000 53.86784 24 THR C N 1
ATOM 4958 C CA . THR C 1 29 ? 13.89033 -24.63022 -56.25118 1.000 61.88651 24 THR C CA 1
ATOM 4959 C C . THR C 1 29 ? 12.79669 -23.59212 -56.03063 1.000 70.66235 24 THR C C 1
ATOM 4960 O O . THR C 1 29 ? 12.46084 -22.80850 -56.92319 1.000 61.65235 24 THR C O 1
ATOM 4964 N N . ALA C 1 30 ? 12.23889 -23.60433 -54.81973 1.000 67.31357 25 ALA C N 1
ATOM 4965 C CA . ALA C 1 30 ? 11.15931 -22.68894 -54.47838 1.000 65.31015 25 ALA C CA 1
ATOM 4966 C C . ALA C 1 30 ? 11.65013 -21.24752 -54.50685 1.000 65.22030 25 ALA C C 1
ATOM 4967 O O . ALA C 1 30 ? 12.66543 -20.90990 -53.89127 1.000 67.96236 25 ALA C O 1
ATOM 4969 N N . GLU C 1 31 ? 10.92255 -20.39549 -55.22923 1.000 80.61082 26 GLU C N 1
ATOM 4970 C CA . GLU C 1 31 ? 11.26808 -18.98296 -55.32968 1.000 76.44459 26 GLU C CA 1
ATOM 4971 C C . GLU C 1 31 ? 10.94114 -18.25800 -54.03037 1.000 85.15743 26 GLU C C 1
ATOM 4972 O O . GLU C 1 31 ? 10.07619 -17.37642 -54.00122 1.000 75.99057 26 GLU C O 1
ATOM 4978 N N . THR C 1 32 ? 11.63040 -18.62555 -52.95215 1.000 92.60378 27 THR C N 1
ATOM 4979 C CA . THR C 1 32 ? 11.39842 -18.06337 -51.62560 1.000 88.43263 27 THR C CA 1
ATOM 4980 C C . THR C 1 32 ? 12.74540 -17.63069 -51.06273 1.000 83.91870 27 THR C C 1
ATOM 4981 O O . THR C 1 32 ? 13.61046 -18.47277 -50.80128 1.000 68.89744 27 THR C O 1
ATOM 4985 N N . MET C 1 33 ? 12.92491 -16.32323 -50.87397 1.000 87.53067 28 MET C N 1
ATOM 4986 C CA . MET C 1 33 ? 14.20255 -15.79214 -50.41366 1.000 79.97978 28 MET C CA 1
ATOM 4987 C C . MET C 1 33 ? 14.36573 -15.96187 -48.90695 1.000 83.51346 28 MET C C 1
ATOM 4988 O O . MET C 1 33 ? 14.70756 -15.00927 -48.19621 1.000 79.34104 28 MET C O 1
ATOM 4993 N N . VAL C 1 34 ? 14.10818 -17.17508 -48.41834 1.000 92.59566 29 VAL C N 1
ATOM 4994 C CA . VAL C 1 34 ? 14.35168 -17.55598 -47.03521 1.000 76.04986 29 VAL C CA 1
ATOM 4995 C C . VAL C 1 34 ? 15.31071 -18.74463 -47.05411 1.000 82.76357 29 VAL C C 1
ATOM 4996 O O . VAL C 1 34 ? 15.64603 -19.27558 -48.11075 1.000 101.47024 29 VAL C O 1
ATOM 5000 N N . LYS C 1 35 ? 15.75824 -19.14966 -45.86694 1.000 75.48904 30 LYS C N 1
ATOM 5001 C CA . LYS C 1 35 ? 16.65964 -20.28362 -45.73194 1.000 70.75952 30 LYS C CA 1
ATOM 5002 C C . LYS C 1 35 ? 16.01889 -21.54971 -46.28449 1.000 76.48268 30 LYS C C 1
ATOM 5003 O O . LYS C 1 35 ? 14.79874 -21.64965 -46.43200 1.000 90.98040 30 LYS C O 1
ATOM 5009 N N . GLY C 1 36 ? 16.87258 -22.52663 -46.60252 1.000 70.83445 31 GLY C N 1
ATOM 5010 C CA . GLY C 1 36 ? 16.38156 -23.80079 -47.12055 1.000 63.05155 31 GLY C CA 1
ATOM 5011 C C . GLY C 1 36 ? 15.94095 -24.74608 -46.01839 1.000 64.78698 31 GLY C C 1
ATOM 5012 O O . GLY C 1 36 ? 16.49235 -24.76371 -44.91861 1.000 67.00095 31 GLY C O 1
ATOM 5013 N N . THR C 1 37 ? 14.91879 -25.53731 -46.32851 1.000 73.88647 32 THR C N 1
ATOM 5014 C CA . THR C 1 37 ? 14.34552 -26.48538 -45.38862 1.000 62.87277 32 THR C CA 1
ATOM 5015 C C . THR C 1 37 ? 14.94210 -27.87160 -45.59349 1.000 57.04184 32 THR C C 1
ATOM 5016 O O . THR C 1 37 ? 15.39791 -28.21729 -46.68573 1.000 67.06023 32 THR C O 1
ATOM 5020 N N . GLU C 1 38 ? 14.93570 -28.66769 -44.51932 1.000 50.42163 33 GLU C N 1
ATOM 5021 C CA . GLU C 1 38 ? 15.40986 -30.04548 -44.61841 1.000 59.49377 33 GLU C CA 1
ATOM 5022 C C . GLU C 1 38 ? 14.54734 -30.86064 -45.57383 1.000 74.05549 33 GLU C C 1
ATOM 5023 O O . GLU C 1 38 ? 15.03128 -31.82059 -46.18571 1.000 72.98970 33 GLU C O 1
ATOM 5029 N N . ARG C 1 39 ? 13.27184 -30.49126 -45.71873 1.000 63.84652 34 ARG C N 1
ATOM 5030 C CA . ARG C 1 39 ? 12.40864 -31.16631 -46.68106 1.000 64.90801 34 ARG C CA 1
ATOM 5031 C C . ARG C 1 39 ? 12.80018 -30.83904 -48.11592 1.000 64.62362 34 ARG C C 1
ATOM 5032 O O . ARG C 1 39 ? 12.58366 -31.65891 -49.01598 1.000 64.23317 34 ARG C O 1
ATOM 5040 N N . GLU C 1 40 ? 13.36478 -29.65107 -48.35193 1.000 69.56708 35 GLU C N 1
ATOM 5041 C CA . GLU C 1 40 ? 13.84856 -29.32167 -49.68886 1.000 65.38587 35 GLU C CA 1
ATOM 5042 C C . GLU C 1 40 ? 14.94863 -30.28012 -50.12394 1.000 58.56403 35 GLU C C 1
ATOM 5043 O O . GLU C 1 40 ? 14.96871 -30.73140 -51.27539 1.000 55.62350 35 GLU C O 1
ATOM 5049 N N . LYS C 1 41 ? 15.87125 -30.60542 -49.21466 1.000 55.39254 36 LYS C N 1
ATOM 5050 C CA . LYS C 1 41 ? 16.89901 -31.59377 -49.52490 1.000 48.82120 36 LYS C CA 1
ATOM 5051 C C . LYS C 1 41 ? 16.27649 -32.94901 -49.82861 1.000 58.48064 36 LYS C C 1
ATOM 5052 O O . LYS C 1 41 ? 16.61224 -33.59010 -50.83163 1.000 64.00135 36 LYS C O 1
ATOM 5058 N N . LEU C 1 42 ? 15.36141 -33.40235 -48.96735 1.000 47.15757 37 LEU C N 1
ATOM 5059 C CA . LEU C 1 42 ? 14.70481 -34.68516 -49.18797 1.000 50.52058 37 LEU C CA 1
ATOM 5060 C C . LEU C 1 42 ? 13.84240 -34.68089 -50.44158 1.000 49.92411 37 LEU C C 1
ATOM 5061 O O . LEU C 1 42 ? 13.49227 -35.75544 -50.94091 1.000 46.77456 37 LEU C O 1
ATOM 5066 N N . ALA C 1 43 ? 13.49204 -33.50149 -50.95959 1.000 44.63635 38 ALA C N 1
ATOM 5067 C CA . ALA C 1 43 ? 12.81785 -33.42570 -52.25018 1.000 49.53941 38 ALA C CA 1
ATOM 5068 C C . ALA C 1 43 ? 13.81378 -33.57821 -53.39499 1.000 46.46403 38 ALA C C 1
ATOM 5069 O O . ALA C 1 43 ? 13.58029 -34.35024 -54.33242 1.000 35.40159 38 ALA C O 1
ATOM 5071 N N . PHE C 1 44 ? 14.92996 -32.84515 -53.33158 1.000 43.06427 39 PHE C N 1
ATOM 5072 C CA . PHE C 1 44 ? 16.00616 -33.03133 -54.30126 1.000 45.22040 39 PHE C CA 1
ATOM 5073 C C . PHE C 1 44 ? 16.48921 -34.47503 -54.30251 1.000 49.13753 39 PHE C C 1
ATOM 5074 O O . PHE C 1 44 ? 16.62840 -35.09807 -55.36195 1.000 44.40514 39 PHE C O 1
ATOM 5082 N N . LEU C 1 45 ? 16.74837 -35.02226 -53.11180 1.000 42.16862 40 LEU C N 1
ATOM 5083 C CA . LEU C 1 45 ? 17.24583 -36.38936 -53.00678 1.000 41.62307 40 LEU C CA 1
ATOM 5084 C C . LEU C 1 45 ? 16.24433 -37.38759 -53.57381 1.000 45.56551 40 LEU C C 1
ATOM 5085 O O . LEU C 1 45 ? 16.63322 -38.38206 -54.19804 1.000 40.72757 40 LEU C O 1
ATOM 5090 N N . LYS C 1 46 ? 14.94804 -37.13477 -53.37479 1.000 53.11891 41 LYS C N 1
ATOM 5091 C CA . LYS C 1 46 ? 13.93139 -38.04917 -53.88454 1.000 43.74193 41 LYS C CA 1
ATOM 5092 C C . LYS C 1 46 ? 13.86947 -38.01470 -55.40637 1.000 45.17204 41 LYS C C 1
ATOM 5093 O O . LYS C 1 46 ? 13.74502 -39.06267 -56.04955 1.000 54.19025 41 LYS C O 1
ATOM 5099 N N . ALA C 1 47 ? 13.95802 -36.82066 -56.00018 1.000 48.78345 42 ALA C N 1
ATOM 5100 C CA . ALA C 1 47 ? 13.90211 -36.71203 -57.45541 1.000 42.33516 42 ALA C CA 1
ATOM 5101 C C . ALA C 1 47 ? 15.06790 -37.44479 -58.10756 1.000 41.79778 42 ALA C C 1
ATOM 5102 O O . ALA C 1 47 ? 14.90878 -38.05676 -59.17146 1.000 43.27222 42 ALA C O 1
ATOM 5104 N N . ILE C 1 48 ? 16.25029 -37.38729 -57.48606 1.000 37.30305 43 ILE C N 1
ATOM 5105 C CA . ILE C 1 48 ? 17.37957 -38.18524 -57.95397 1.000 29.87800 43 ILE C CA 1
ATOM 5106 C C . ILE C 1 48 ? 17.00206 -39.65835 -57.98842 1.000 43.88124 43 ILE C C 1
ATOM 5107 O O . ILE C 1 48 ? 17.30416 -40.37407 -58.95232 1.000 40.20019 43 ILE C O 1
ATOM 5112 N N . GLU C 1 49 ? 16.31928 -40.12717 -56.94311 1.000 37.29126 44 GLU C N 1
ATOM 5113 C CA . GLU C 1 49 ? 15.87299 -41.51411 -56.89674 1.000 41.32157 44 GLU C CA 1
ATOM 5114 C C . GLU C 1 49 ? 14.85510 -41.81530 -57.98954 1.000 52.70007 44 GLU C C 1
ATOM 5115 O O . GLU C 1 49 ? 14.84339 -42.92393 -58.53738 1.000 44.96977 44 GLU C O 1
ATOM 5121 N N . VAL C 1 50 ? 13.99969 -40.84573 -58.32635 1.000 56.51254 45 VAL C N 1
ATOM 5122 C CA . VAL C 1 50 ? 13.00025 -41.07570 -59.36574 1.000 53.38481 45 VAL C CA 1
ATOM 5123 C C . VAL C 1 50 ? 13.64298 -41.08912 -60.74917 1.000 51.97286 45 VAL C C 1
ATOM 5124 O O . VAL C 1 50 ? 13.18287 -41.80423 -61.64825 1.000 64.68243 45 VAL C O 1
ATOM 5128 N N . GLY C 1 51 ? 14.70293 -40.30984 -60.95142 1.000 54.48703 46 GLY C N 1
ATOM 5129 C CA . GLY C 1 51 ? 15.39752 -40.30597 -62.22543 1.000 54.47915 46 GLY C CA 1
ATOM 5130 C C . GLY C 1 51 ? 15.75032 -38.92199 -62.73387 1.000 37.10971 46 GLY C C 1
ATOM 5131 O O . GLY C 1 51 ? 16.15078 -38.76513 -63.89043 1.000 50.93040 46 GLY C O 1
ATOM 5132 N N . TYR C 1 52 ? 15.60357 -37.90922 -61.88426 1.000 42.26534 47 TYR C N 1
ATOM 5133 C CA . TYR C 1 52 ? 15.94626 -36.54592 -62.26272 1.000 38.31643 47 TYR C CA 1
ATOM 5134 C C . TYR C 1 52 ? 17.45425 -36.34237 -62.22817 1.000 39.99821 47 TYR C C 1
ATOM 5135 O O . TYR C 1 52 ? 18.14672 -36.86368 -61.34894 1.000 39.33723 47 TYR C O 1
ATOM 5144 N N . ARG C 1 53 ? 17.95860 -35.57128 -63.18668 1.000 35.90685 48 ARG C N 1
ATOM 5145 C CA . ARG C 1 53 ? 19.38610 -35.28127 -63.27031 1.000 39.60629 48 ARG C CA 1
ATOM 5146 C C . ARG C 1 53 ? 19.65858 -33.79049 -63.40100 1.000 38.19331 48 ARG C C 1
ATOM 5147 O O . ARG C 1 53 ? 20.64636 -33.29353 -62.84756 1.000 36.02859 48 ARG C O 1
ATOM 5155 N N . HIS C 1 54 ? 18.80120 -33.05897 -64.11212 1.000 35.54066 49 HIS C N 1
ATOM 5156 C CA . HIS C 1 54 ? 18.94365 -31.61113 -64.23717 1.000 34.78701 49 HIS C CA 1
ATOM 5157 C C . HIS C 1 54 ? 18.33090 -30.93875 -63.01585 1.000 33.07701 49 HIS C C 1
ATOM 5158 O O . HIS C 1 54 ? 17.14254 -31.12013 -62.73285 1.000 34.97009 49 HIS C O 1
ATOM 5165 N N . PHE C 1 55 ? 19.13702 -30.16326 -62.29476 1.000 35.80265 50 PHE C N 1
ATOM 5166 C CA . PHE C 1 55 ? 18.68348 -29.46467 -61.09819 1.000 34.64989 50 PHE C CA 1
ATOM 5167 C C . PHE C 1 55 ? 19.07898 -28.00067 -61.20123 1.000 36.22338 50 PHE C C 1
ATOM 5168 O O . PHE C 1 55 ? 20.25968 -27.68334 -61.37750 1.000 41.93394 50 PHE C O 1
ATOM 5176 N N . ASP C 1 56 ? 18.09254 -27.11565 -61.08889 1.000 42.71407 51 ASP C N 1
ATOM 5177 C CA . ASP C 1 56 ? 18.26958 -25.68880 -61.32423 1.000 49.56678 51 ASP C CA 1
ATOM 5178 C C . ASP C 1 56 ? 17.94311 -24.93526 -60.04388 1.000 57.46565 51 ASP C C 1
ATOM 5179 O O . ASP C 1 56 ? 16.83332 -25.05652 -59.51484 1.000 50.99456 51 ASP C O 1
ATOM 5184 N N . THR C 1 57 ? 18.91005 -24.16661 -59.54478 1.000 44.68036 52 THR C N 1
ATOM 5185 C CA . THR C 1 57 ? 18.70756 -23.38647 -58.33036 1.000 49.94532 52 THR C CA 1
ATOM 5186 C C . THR C 1 57 ? 19.18875 -21.95428 -58.52867 1.000 51.72414 52 THR C C 1
ATOM 5187 O O . THR C 1 57 ? 19.57217 -21.57063 -59.63832 1.000 61.14699 52 THR C O 1
ATOM 5191 N N . ALA C 1 58 ? 19.16557 -21.15571 -57.46386 1.000 54.33105 53 ALA C N 1
ATOM 5192 C CA . ALA C 1 58 ? 19.63323 -19.77962 -57.52826 1.000 42.19592 53 ALA C CA 1
ATOM 5193 C C . ALA C 1 58 ? 20.22303 -19.39489 -56.18079 1.000 41.65945 53 ALA C C 1
ATOM 5194 O O . ALA C 1 58 ? 19.87768 -19.96536 -55.14290 1.000 56.19533 53 ALA C O 1
ATOM 5196 N N . ALA C 1 59 ? 21.12512 -18.41357 -56.20996 1.000 54.79203 54 ALA C N 1
ATOM 5197 C CA . ALA C 1 59 ? 21.76455 -17.94744 -54.98707 1.000 68.28593 54 ALA C CA 1
ATOM 5198 C C . ALA C 1 59 ? 20.84877 -17.07312 -54.14213 1.000 70.16539 54 ALA C C 1
ATOM 5199 O O . ALA C 1 59 ? 21.09077 -16.92710 -52.93910 1.000 62.94677 54 ALA C O 1
ATOM 5201 N N . ALA C 1 60 ? 19.80605 -16.49515 -54.73779 1.000 57.67491 55 ALA C N 1
ATOM 5202 C CA . ALA C 1 60 ? 18.88865 -15.63543 -54.00328 1.000 44.91264 55 ALA C CA 1
ATOM 5203 C C . ALA C 1 60 ? 17.85912 -16.41183 -53.19446 1.000 67.27567 55 ALA C C 1
ATOM 5204 O O . ALA C 1 60 ? 17.14223 -15.80322 -52.39297 1.000 69.10690 55 ALA C O 1
ATOM 5206 N N . TYR C 1 61 ? 17.76819 -17.72738 -53.37708 1.000 68.28725 56 TYR C N 1
ATOM 5207 C CA . TYR C 1 61 ? 16.74167 -18.53226 -52.73056 1.000 57.51672 56 TYR C CA 1
ATOM 5208 C C . TYR C 1 61 ? 17.27332 -19.34899 -51.55901 1.000 64.21199 56 TYR C C 1
ATOM 5209 O O . TYR C 1 61 ? 16.48642 -20.02339 -50.88629 1.000 70.88230 56 TYR C O 1
ATOM 5218 N N . GLN C 1 62 ? 18.58287 -19.30002 -51.30102 1.000 58.63065 57 GLN C N 1
ATOM 5219 C CA . GLN C 1 62 ? 19.20169 -19.91587 -50.12316 1.000 57.71842 57 GLN C CA 1
ATOM 5220 C C . GLN C 1 62 ? 18.89715 -21.40814 -50.01289 1.000 61.10465 57 GLN C C 1
ATOM 5221 O O . GLN C 1 62 ? 18.83217 -21.95824 -48.91119 1.000 64.30338 57 GLN C O 1
ATOM 5227 N N . SER C 1 63 ? 18.70816 -22.07688 -51.14814 1.000 66.94144 58 SER C N 1
ATOM 5228 C CA . SER C 1 63 ? 18.53536 -23.52270 -51.18193 1.000 61.58420 58 SER C CA 1
ATOM 5229 C C . SER C 1 63 ? 19.74794 -24.23430 -51.76406 1.000 61.63322 58 SER C C 1
ATOM 5230 O O . SER C 1 63 ? 19.66600 -25.42790 -52.07310 1.000 65.58732 58 SER C O 1
ATOM 5233 N N . GLU C 1 64 ? 20.87153 -23.53079 -51.91870 1.000 60.79854 59 GLU C N 1
ATOM 5234 C CA . GLU C 1 64 ? 22.03583 -24.13146 -52.56024 1.000 46.73191 59 GLU C CA 1
ATOM 5235 C C . GLU C 1 64 ? 22.68306 -25.18351 -51.66811 1.000 47.22991 59 GLU C C 1
ATOM 5236 O O . GLU C 1 64 ? 23.12687 -26.22888 -52.15700 1.000 47.90662 59 GLU C O 1
ATOM 5242 N N . GLU C 1 65 ? 22.74261 -24.93440 -50.35825 1.000 53.19912 60 GLU C N 1
ATOM 5243 C CA . GLU C 1 65 ? 23.23282 -25.96507 -49.44884 1.000 48.59894 60 GLU C CA 1
ATOM 5244 C C . GLU C 1 65 ? 22.32848 -27.19015 -49.47448 1.000 55.55342 60 GLU C C 1
ATOM 5245 O O . GLU C 1 65 ? 22.81053 -28.32675 -49.40872 1.000 56.09429 60 GLU C O 1
ATOM 5251 N N . CYS C 1 66 ? 21.01378 -26.97847 -49.58147 1.000 41.83654 61 CYS C N 1
ATOM 5252 C CA . CYS C 1 66 ? 20.08288 -28.10057 -49.66222 1.000 50.84125 61 CYS C CA 1
ATOM 5253 C C . CYS C 1 66 ? 20.39069 -28.98228 -50.86565 1.000 52.90359 61 CYS C C 1
ATOM 5254 O O . CYS C 1 66 ? 20.40838 -30.21432 -50.76039 1.000 54.72532 61 CYS C O 1
ATOM 5257 N N . LEU C 1 67 ? 20.63851 -28.36580 -52.02310 1.000 59.83892 62 LEU C N 1
ATOM 5258 C CA . LEU C 1 67 ? 20.99030 -29.14509 -53.20481 1.000 53.87752 62 LEU C CA 1
ATOM 5259 C C . LEU C 1 67 ? 22.36890 -29.77567 -53.05604 1.000 47.85576 62 LEU C C 1
ATOM 5260 O O . LEU C 1 67 ? 22.58459 -30.91543 -53.48326 1.000 58.16943 62 LEU C O 1
ATOM 5265 N N . GLY C 1 68 ? 23.31149 -29.05420 -52.44660 1.000 44.99630 63 GLY C N 1
ATOM 5266 C CA . GLY C 1 68 ? 24.63998 -29.61223 -52.24835 1.000 47.52233 63 GLY C CA 1
ATOM 5267 C C . GLY C 1 68 ? 24.62729 -30.83258 -51.34858 1.000 53.12909 63 GLY C C 1
ATOM 5268 O O . GLY C 1 68 ? 25.25820 -31.84945 -51.64892 1.000 52.17461 63 GLY C O 1
ATOM 5269 N N . GLU C 1 69 ? 23.90815 -30.74508 -50.22618 1.000 61.62253 64 GLU C N 1
ATOM 5270 C CA . GLU C 1 69 ? 23.79140 -31.89070 -49.32954 1.000 52.11063 64 GLU C CA 1
ATOM 5271 C C . GLU C 1 69 ? 23.11202 -33.06522 -50.02226 1.000 47.81944 64 GLU C C 1
ATOM 5272 O O . GLU C 1 69 ? 23.54593 -34.21493 -49.88242 1.000 55.21389 64 GLU C O 1
ATOM 5278 N N . ALA C 1 70 ? 22.04361 -32.79358 -50.77734 1.000 51.21623 65 ALA C N 1
ATOM 5279 C CA . ALA C 1 70 ? 21.29485 -33.86662 -51.42338 1.000 47.58512 65 ALA C CA 1
ATOM 5280 C C . ALA C 1 70 ? 22.11651 -34.56738 -52.49715 1.000 51.77165 65 ALA C C 1
ATOM 5281 O O . ALA C 1 70 ? 21.88566 -35.74913 -52.77482 1.000 43.59427 65 ALA C O 1
ATOM 5283 N N . ILE C 1 71 ? 23.06899 -33.86403 -53.11179 1.000 54.07082 66 ILE C N 1
ATOM 5284 C CA . ILE C 1 71 ? 23.93604 -34.49646 -54.10082 1.000 43.59228 66 ILE C CA 1
ATOM 5285 C C . ILE C 1 71 ? 24.97066 -35.38178 -53.42031 1.000 47.05194 66 ILE C C 1
ATOM 5286 O O . ILE C 1 71 ? 25.21449 -36.51452 -53.85248 1.000 37.39652 66 ILE C O 1
ATOM 5291 N N . ALA C 1 72 ? 25.59471 -34.88173 -52.35091 1.000 39.96401 67 ALA C N 1
ATOM 5292 C CA . ALA C 1 72 ? 26.56222 -35.68561 -51.61209 1.000 46.44937 67 ALA C CA 1
ATOM 5293 C C . ALA C 1 72 ? 25.91626 -36.95588 -51.07614 1.000 55.27526 67 ALA C C 1
ATOM 5294 O O . ALA C 1 72 ? 26.46513 -38.05440 -51.21698 1.000 58.18922 67 ALA C O 1
ATOM 5296 N N . GLU C 1 73 ? 24.73254 -36.82499 -50.47495 1.000 49.32491 68 GLU C N 1
ATOM 5297 C CA . GLU C 1 73 ? 24.04266 -37.98100 -49.91795 1.000 58.56033 68 GLU C CA 1
ATOM 5298 C C . GLU C 1 73 ? 23.45275 -38.88260 -50.99556 1.000 50.45645 68 GLU C C 1
ATOM 5299 O O . GLU C 1 73 ? 23.19845 -40.06092 -50.72528 1.000 49.96883 68 GLU C O 1
ATOM 5305 N N . ALA C 1 74 ? 23.22931 -38.36280 -52.20609 1.000 48.10896 69 ALA C N 1
ATOM 5306 C CA . ALA C 1 74 ? 22.84163 -39.23201 -53.31227 1.000 35.08039 69 ALA C CA 1
ATOM 5307 C C . ALA C 1 74 ? 24.02351 -40.04868 -53.81349 1.000 48.26607 69 ALA C C 1
ATOM 5308 O O . ALA C 1 74 ? 23.84221 -41.17669 -54.28671 1.000 42.72972 69 ALA C O 1
ATOM 5310 N N . LEU C 1 75 ? 25.23498 -39.49536 -53.72449 1.000 44.03443 70 LEU C N 1
ATOM 5311 C CA . LEU C 1 75 ? 26.42627 -40.26361 -54.06700 1.000 45.68437 70 LEU C CA 1
ATOM 5312 C C . LEU C 1 75 ? 26.75789 -41.27459 -52.97697 1.000 51.01826 70 LEU C C 1
ATOM 5313 O O . LEU C 1 75 ? 27.21817 -42.38407 -53.27131 1.000 58.66424 70 LEU C O 1
ATOM 5318 N N . GLN C 1 76 ? 26.53102 -40.90832 -51.71199 1.000 43.50867 71 GLN C N 1
ATOM 5319 C CA . GLN C 1 76 ? 26.74423 -41.84958 -50.61686 1.000 30.46331 71 GLN C CA 1
ATOM 5320 C C . GLN C 1 76 ? 25.81284 -43.04912 -50.73364 1.000 37.61855 71 GLN C C 1
ATOM 5321 O O . GLN C 1 76 ? 26.23173 -44.19413 -50.52661 1.000 35.69080 71 GLN C O 1
ATOM 5327 N N . LEU C 1 77 ? 24.54628 -42.80679 -51.06760 1.000 40.85123 72 LEU C N 1
ATOM 5328 C CA . LEU C 1 77 ? 23.55043 -43.86694 -51.15538 1.000 47.67181 72 LEU C CA 1
ATOM 5329 C C . LEU C 1 77 ? 23.58745 -44.61879 -52.47916 1.000 48.72025 72 LEU C C 1
ATOM 5330 O O . LEU C 1 77 ? 22.75455 -45.50728 -52.68882 1.000 53.89698 72 LEU C O 1
ATOM 5335 N N . GLY C 1 78 ? 24.51789 -44.29063 -53.37221 1.000 45.47463 73 GLY C N 1
ATOM 5336 C CA . GLY C 1 78 ? 24.62173 -44.99988 -54.63015 1.000 43.32778 73 GLY C CA 1
ATOM 5337 C C . GLY C 1 78 ? 23.52873 -44.71245 -55.63253 1.000 52.64676 73 GLY C C 1
ATOM 5338 O O . GLY C 1 78 ? 23.41867 -45.43861 -56.62540 1.000 60.91410 73 GLY C O 1
ATOM 5339 N N . LEU C 1 79 ? 22.71122 -43.68039 -55.40619 1.000 52.24862 74 LEU C N 1
ATOM 5340 C CA . LEU C 1 79 ? 21.67846 -43.32776 -56.37635 1.000 50.88202 74 LEU C CA 1
ATOM 5341 C C . LEU C 1 79 ? 22.30011 -42.95228 -57.71579 1.000 56.06559 74 LEU C C 1
ATOM 5342 O O . LEU C 1 79 ? 21.88108 -43.44513 -58.77011 1.000 52.56657 74 LEU C O 1
ATOM 5347 N N . ILE C 1 80 ? 23.30399 -42.08029 -57.69226 1.000 54.91289 75 ILE C N 1
ATOM 5348 C CA . ILE C 1 80 ? 24.12053 -41.79305 -58.86294 1.000 54.38418 75 ILE C CA 1
ATOM 5349 C C . ILE C 1 80 ? 25.53698 -42.26479 -58.57424 1.000 57.46366 75 ILE C C 1
ATOM 5350 O O . ILE C 1 80 ? 25.99588 -42.26360 -57.42524 1.000 54.37987 75 ILE C O 1
ATOM 5355 N N . LYS C 1 81 ? 26.23240 -42.68075 -59.63138 1.000 60.26409 76 LYS C N 1
ATOM 5356 C CA . LYS C 1 81 ? 27.59313 -43.17677 -59.48085 1.000 50.90246 76 LYS C CA 1
ATOM 5357 C C . LYS C 1 81 ? 28.62988 -42.06367 -59.47372 1.000 50.54074 76 LYS C C 1
ATOM 5358 O O . LYS C 1 81 ? 29.71671 -42.25414 -58.91590 1.000 53.67853 76 LYS C O 1
ATOM 5364 N N . SER C 1 82 ? 28.32319 -40.91089 -60.06433 1.000 56.39441 77 SER C N 1
ATOM 5365 C CA . SER C 1 82 ? 29.31601 -39.85437 -60.19044 1.000 57.27817 77 SER C CA 1
ATOM 5366 C C . SER C 1 82 ? 28.61400 -38.52250 -60.41582 1.000 46.83781 77 SER C C 1
ATOM 5367 O O . SER C 1 82 ? 27.47963 -38.46598 -60.89752 1.000 41.78152 77 SER C O 1
ATOM 5370 N N . ARG C 1 83 ? 29.32565 -37.44437 -60.07221 1.000 51.36654 78 ARG C N 1
ATOM 5371 C CA . ARG C 1 83 ? 28.76362 -36.10096 -60.16594 1.000 47.38927 78 ARG C CA 1
ATOM 5372 C C . ARG C 1 83 ? 28.54285 -35.66962 -61.61116 1.000 49.61481 78 ARG C C 1
ATOM 5373 O O . ARG C 1 83 ? 27.65866 -34.84690 -61.87696 1.000 53.48391 78 ARG C O 1
ATOM 5381 N N . ASP C 1 84 ? 29.31458 -36.21086 -62.55609 1.000 55.53664 79 ASP C N 1
ATOM 5382 C CA . ASP C 1 84 ? 29.10953 -35.85351 -63.95569 1.000 58.05618 79 ASP C CA 1
ATOM 5383 C C . ASP C 1 84 ? 27.83524 -36.45273 -64.53688 1.000 44.62712 79 ASP C C 1
ATOM 5384 O O . ASP C 1 84 ? 27.55719 -36.23403 -65.72141 1.000 53.00522 79 ASP C O 1
ATOM 5389 N N . GLU C 1 85 ? 27.06432 -37.20092 -63.74461 1.000 57.12488 80 GLU C N 1
ATOM 5390 C CA . GLU C 1 85 ? 25.74535 -37.65961 -64.15910 1.000 51.50672 80 GLU C CA 1
ATOM 5391 C C . GLU C 1 85 ? 24.65845 -36.62081 -63.91907 1.000 41.94420 80 GLU C C 1
ATOM 5392 O O . GLU C 1 85 ? 23.51601 -36.83814 -64.33603 1.000 39.75384 80 GLU C O 1
ATOM 5398 N N . LEU C 1 86 ? 24.98006 -35.50943 -63.26333 1.000 40.50124 81 LEU C N 1
ATOM 5399 C CA . LEU C 1 86 ? 24.01201 -34.47376 -62.93953 1.000 47.05650 81 LEU C CA 1
ATOM 5400 C C . LEU C 1 86 ? 24.30836 -33.19931 -63.71956 1.000 46.67481 81 LEU C C 1
ATOM 5401 O O . LEU C 1 86 ? 25.46202 -32.89678 -64.03691 1.000 50.05103 81 LEU C O 1
ATOM 5406 N N . PHE C 1 87 ? 23.24853 -32.45352 -64.02011 1.000 50.68187 82 PHE C N 1
ATOM 5407 C CA . PHE C 1 87 ? 23.33596 -31.15875 -64.69081 1.000 34.10165 82 PHE C CA 1
ATOM 5408 C C . PHE C 1 87 ? 22.89175 -30.10184 -63.68314 1.000 38.31163 82 PHE C C 1
ATOM 5409 O O . PHE C 1 87 ? 21.69499 -29.93762 -63.42959 1.000 40.74762 82 PHE C O 1
ATOM 5417 N N . ILE C 1 88 ? 23.85636 -29.38795 -63.11001 1.000 35.45222 83 ILE C N 1
ATOM 5418 C CA . ILE C 1 88 ? 23.60208 -28.44676 -62.02662 1.000 34.60150 83 ILE C CA 1
ATOM 5419 C C . ILE C 1 88 ? 23.64544 -27.03323 -62.58951 1.000 34.73048 83 ILE C C 1
ATOM 5420 O O . ILE C 1 88 ? 24.69471 -26.57085 -63.05515 1.000 41.99571 83 ILE C O 1
ATOM 5425 N N . THR C 1 89 ? 22.50868 -26.34558 -62.54419 1.000 41.74802 84 THR C N 1
ATOM 5426 C CA . THR C 1 89 ? 22.40093 -24.95785 -62.97224 1.000 40.91282 84 THR C CA 1
ATOM 5427 C C . THR C 1 89 ? 22.14026 -24.06457 -61.76651 1.000 35.13368 84 THR C C 1
ATOM 5428 O O . THR C 1 89 ? 21.30856 -24.38742 -60.91060 1.000 50.98691 84 THR C O 1
ATOM 5432 N N . SER C 1 90 ? 22.85787 -22.94592 -61.70106 1.000 37.01997 85 SER C N 1
ATOM 5433 C CA . SER C 1 90 ? 22.63377 -21.92414 -60.69008 1.000 34.89395 85 SER C CA 1
ATOM 5434 C C . SER C 1 90 ? 22.60057 -20.56415 -61.37101 1.000 37.41202 85 SER C C 1
ATOM 5435 O O . SER C 1 90 ? 22.90739 -20.43577 -62.55859 1.000 34.84867 85 SER C O 1
ATOM 5438 N N . LYS C 1 91 ? 22.22325 -19.54096 -60.60816 1.000 40.56846 86 LYS C N 1
ATOM 5439 C CA . LYS C 1 91 ? 21.98620 -18.21629 -61.16013 1.000 41.81992 86 LYS C CA 1
ATOM 5440 C C . LYS C 1 91 ? 22.67056 -17.15147 -60.31535 1.000 43.84993 86 LYS C C 1
ATOM 5441 O O . LYS C 1 91 ? 22.88098 -17.32527 -59.11151 1.000 56.08208 86 LYS C O 1
ATOM 5447 N N . LEU C 1 92 ? 23.01678 -16.04538 -60.97068 1.000 64.62755 87 LEU C N 1
ATOM 5448 C CA . LEU C 1 92 ? 23.71439 -14.92835 -60.34679 1.000 57.62750 87 LEU C CA 1
ATOM 5449 C C . LEU C 1 92 ? 22.69587 -13.87985 -59.91544 1.000 55.61078 87 LEU C C 1
ATOM 5450 O O . LEU C 1 92 ? 21.93104 -13.37528 -60.74498 1.000 51.91537 87 LEU C O 1
ATOM 5455 N N . TRP C 1 93 ? 22.68711 -13.55258 -58.62637 1.000 57.43515 88 TRP C N 1
ATOM 5456 C CA . TRP C 1 93 ? 21.77738 -12.53465 -58.12531 1.000 64.29098 88 TRP C CA 1
ATOM 5457 C C . TRP C 1 93 ? 22.29489 -11.14557 -58.47908 1.000 61.40983 88 TRP C C 1
ATOM 5458 O O . TRP C 1 93 ? 23.50345 -10.91325 -58.57319 1.000 70.21786 88 TRP C O 1
ATOM 5469 N N . CYS C 1 94 ? 21.35633 -10.21584 -58.67241 1.000 61.35337 89 CYS C N 1
ATOM 5470 C CA . CYS C 1 94 ? 21.68978 -8.90967 -59.22912 1.000 53.57140 89 CYS C CA 1
ATOM 5471 C C . CYS C 1 94 ? 22.60758 -8.09629 -58.32409 1.000 65.43880 89 CYS C C 1
ATOM 5472 O O . CYS C 1 94 ? 23.28720 -7.18766 -58.81129 1.000 69.51408 89 CYS C O 1
ATOM 5475 N N . ALA C 1 95 ? 22.64103 -8.39181 -57.02212 1.000 82.36256 90 ALA C N 1
ATOM 5476 C CA . ALA C 1 95 ? 23.55424 -7.67887 -56.13449 1.000 76.79057 90 ALA C CA 1
ATOM 5477 C C . ALA C 1 95 ? 25.00730 -7.98007 -56.47222 1.000 75.35335 90 ALA C C 1
ATOM 5478 O O . ALA C 1 95 ? 25.89259 -7.16436 -56.18654 1.000 88.91201 90 ALA C O 1
ATOM 5480 N N . ASP C 1 96 ? 25.27211 -9.14513 -57.06058 1.000 93.03177 91 ASP C N 1
ATOM 5481 C CA . ASP C 1 96 ? 26.59904 -9.50906 -57.53205 1.000 76.32125 91 ASP C CA 1
ATOM 5482 C C . ASP C 1 96 ? 26.76572 -9.29807 -59.03153 1.000 59.44747 91 ASP C C 1
ATOM 5483 O O . ASP C 1 96 ? 27.82405 -9.62837 -59.57968 1.000 67.33477 91 ASP C O 1
ATOM 5488 N N . ALA C 1 97 ? 25.75066 -8.75379 -59.70506 1.000 60.73914 92 ALA C N 1
ATOM 5489 C CA . ALA C 1 97 ? 25.81248 -8.51778 -61.14240 1.000 66.54244 92 ALA C CA 1
ATOM 5490 C C . ALA C 1 97 ? 26.65820 -7.29139 -61.46122 1.000 61.83575 92 ALA C C 1
ATOM 5491 O O . ALA C 1 97 ? 26.23397 -6.41310 -62.21929 1.000 53.09780 92 ALA C O 1
ATOM 5493 N N . HIS C 1 98 ? 27.85289 -7.22438 -60.87902 1.000 61.11918 93 HIS C N 1
ATOM 5494 C CA . HIS C 1 98 ? 28.83364 -6.19068 -61.18110 1.000 64.58422 93 HIS C CA 1
ATOM 5495 C C . HIS C 1 98 ? 30.15721 -6.88347 -61.45862 1.000 72.07637 93 HIS C C 1
ATOM 5496 O O . HIS C 1 98 ? 30.63804 -7.65153 -60.62034 1.000 77.08191 93 HIS C O 1
ATOM 5503 N N . ALA C 1 99 ? 30.73194 -6.60676 -62.63285 1.000 62.35669 94 ALA C N 1
ATOM 5504 C CA . ALA C 1 99 ? 31.88011 -7.30320 -63.21785 1.000 68.09990 94 ALA C CA 1
ATOM 5505 C C . ALA C 1 99 ? 32.76410 -8.05841 -62.22856 1.000 73.38099 94 ALA C C 1
ATOM 5506 O O . ALA C 1 99 ? 32.84213 -9.29212 -62.28203 1.000 85.96195 94 ALA C O 1
ATOM 5508 N N . ASP C 1 100 ? 33.42706 -7.33896 -61.32129 1.000 63.83116 95 ASP C N 1
ATOM 5509 C CA . ASP C 1 100 ? 34.37613 -7.94547 -60.39442 1.000 68.30790 95 ASP C CA 1
ATOM 5510 C C . ASP C 1 100 ? 33.71859 -8.51987 -59.14360 1.000 68.84789 95 ASP C C 1
ATOM 5511 O O . ASP C 1 100 ? 34.42542 -8.92107 -58.21186 1.000 73.96585 95 ASP C O 1
ATOM 5516 N N . LEU C 1 101 ? 32.39168 -8.56990 -59.09280 1.000 63.41252 96 LEU C N 1
ATOM 5517 C CA . LEU C 1 101 ? 31.69001 -9.31242 -58.05708 1.000 72.84446 96 LEU C CA 1
ATOM 5518 C C . LEU C 1 101 ? 31.08794 -10.60093 -58.59489 1.000 69.35120 96 LEU C C 1
ATOM 5519 O O . LEU C 1 101 ? 30.36063 -11.28913 -57.86891 1.000 78.59510 96 LEU C O 1
ATOM 5524 N N . VAL C 1 102 ? 31.37505 -10.94193 -59.84982 1.000 57.41722 97 VAL C N 1
ATOM 5525 C CA . VAL C 1 102 ? 30.76179 -12.10871 -60.47061 1.000 53.23075 97 VAL C CA 1
ATOM 5526 C C . VAL C 1 102 ? 31.47653 -13.38975 -60.05574 1.000 59.28269 97 VAL C C 1
ATOM 5527 O O . VAL C 1 102 ? 30.82993 -14.37325 -59.67447 1.000 64.50350 97 VAL C O 1
ATOM 5531 N N . LEU C 1 103 ? 32.81173 -13.40234 -60.12292 1.000 61.71758 98 LEU C N 1
ATOM 5532 C CA . LEU C 1 103 ? 33.59685 -14.59726 -59.82364 1.000 61.62972 98 LEU C CA 1
ATOM 5533 C C . LEU C 1 103 ? 33.51674 -14.97662 -58.34465 1.000 67.42792 98 LEU C C 1
ATOM 5534 O O . LEU C 1 103 ? 33.32095 -16.15912 -58.03659 1.000 75.97647 98 LEU C O 1
ATOM 5539 N N . PRO C 1 104 ? 33.64859 -14.03039 -57.40227 1.000 71.15537 99 PRO C N 1
ATOM 5540 C CA . PRO C 1 104 ? 33.45418 -14.41079 -55.99203 1.000 61.99801 99 PRO C CA 1
ATOM 5541 C C . PRO C 1 104 ? 32.04593 -14.89033 -55.68612 1.000 62.40044 99 PRO C C 1
ATOM 5542 O O . PRO C 1 104 ? 31.86247 -15.68003 -54.75458 1.000 60.52497 99 PRO C O 1
ATOM 5546 N N . ALA C 1 105 ? 31.04675 -14.45413 -56.45776 1.000 55.90052 100 ALA C N 1
ATOM 5547 C CA . ALA C 1 105 ? 29.68869 -14.94368 -56.24467 1.000 48.18936 100 ALA C CA 1
ATOM 5548 C C . ALA C 1 105 ? 29.54682 -16.38999 -56.70037 1.000 57.05407 100 ALA C C 1
ATOM 5549 O O . ALA C 1 105 ? 28.91881 -17.20418 -56.01362 1.000 67.13286 100 ALA C O 1
ATOM 5551 N N . LEU C 1 106 ? 30.12684 -16.72608 -57.85494 1.000 66.62266 101 LEU C N 1
ATOM 5552 C CA . LEU C 1 106 ? 30.08071 -18.10061 -58.34417 1.000 67.00781 101 LEU C CA 1
ATOM 5553 C C . LEU C 1 106 ? 30.76789 -19.04761 -57.36789 1.000 63.54980 101 LEU C C 1
ATOM 5554 O O . LEU C 1 106 ? 30.21152 -20.08730 -56.99525 1.000 62.17367 101 LEU C O 1
ATOM 5559 N N . GLN C 1 107 ? 31.98580 -18.70144 -56.94288 1.000 66.05220 102 GLN C N 1
ATOM 5560 C CA . GLN C 1 107 ? 32.70744 -19.54476 -55.99512 1.000 65.19339 102 GLN C CA 1
ATOM 5561 C C . GLN C 1 107 ? 31.97936 -19.63510 -54.66040 1.000 69.60026 102 GLN C C 1
ATOM 5562 O O . GLN C 1 107 ? 32.04866 -20.66711 -53.98200 1.000 77.16861 102 GLN C O 1
ATOM 5568 N N . ASN C 1 108 ? 31.27540 -18.57016 -54.26775 1.000 70.52294 103 ASN C N 1
ATOM 5569 C CA . ASN C 1 108 ? 30.43846 -18.64219 -53.07402 1.000 57.34821 103 ASN C CA 1
ATOM 5570 C C . ASN C 1 108 ? 29.32888 -19.66890 -53.24984 1.000 68.25559 103 ASN C C 1
ATOM 5571 O O . ASN C 1 108 ? 29.05549 -20.46441 -52.34310 1.000 71.15781 103 ASN C O 1
ATOM 5576 N N . SER C 1 109 ? 28.68218 -19.66986 -54.41566 1.000 56.90324 104 SER C N 1
ATOM 5577 C CA . SER C 1 109 ? 27.64832 -20.66141 -54.68592 1.000 46.64430 104 SER C CA 1
ATOM 5578 C C . SER C 1 109 ? 28.24084 -22.06032 -54.79389 1.000 55.99979 104 SER C C 1
ATOM 5579 O O . SER C 1 109 ? 27.61182 -23.04018 -54.37739 1.000 49.43860 104 SER C O 1
ATOM 5582 N N . LEU C 1 110 ? 29.45545 -22.17148 -55.34051 1.000 74.19959 105 LEU C N 1
ATOM 5583 C CA . LEU C 1 110 ? 30.05860 -23.48469 -55.54918 1.000 53.45054 105 LEU C CA 1
ATOM 5584 C C . LEU C 1 110 ? 30.44027 -24.15779 -54.23778 1.000 62.82321 105 LEU C C 1
ATOM 5585 O O . LEU C 1 110 ? 30.37069 -25.38772 -54.13606 1.000 56.32377 105 LEU C O 1
ATOM 5590 N N . ARG C 1 111 ? 30.85466 -23.38511 -53.23168 1.000 69.74729 106 ARG C N 1
ATOM 5591 C CA . ARG C 1 111 ? 31.17961 -23.98941 -51.94508 1.000 63.35442 106 ARG C CA 1
ATOM 5592 C C . ARG C 1 111 ? 29.92695 -24.29071 -51.13088 1.000 51.80831 106 ARG C C 1
ATOM 5593 O O . ARG C 1 111 ? 29.94056 -25.20270 -50.29603 1.000 59.18521 106 ARG C O 1
ATOM 5601 N N . ASN C 1 112 ? 28.83939 -23.54973 -51.36145 1.000 53.69133 107 ASN C N 1
ATOM 5602 C CA . ASN C 1 112 ? 27.56617 -23.90804 -50.74641 1.000 62.68761 107 ASN C CA 1
ATOM 5603 C C . ASN C 1 112 ? 27.00273 -25.18828 -51.34875 1.000 64.80799 107 ASN C C 1
ATOM 5604 O O . ASN C 1 112 ? 26.28403 -25.92949 -50.66878 1.000 67.53792 107 ASN C O 1
ATOM 5609 N N . LEU C 1 113 ? 27.31721 -25.46237 -52.61292 1.000 52.42513 108 LEU C N 1
ATOM 5610 C CA . LEU C 1 113 ? 26.88195 -26.67241 -53.29646 1.000 47.70728 108 LEU C CA 1
ATOM 5611 C C . LEU C 1 113 ? 27.86021 -27.82797 -53.13763 1.000 49.73777 108 LEU C C 1
ATOM 5612 O O . LEU C 1 113 ? 27.56241 -28.93561 -53.59773 1.000 52.37662 108 LEU C O 1
ATOM 5617 N N . LYS C 1 114 ? 29.01357 -27.59587 -52.50543 1.000 55.04814 109 LYS C N 1
ATOM 5618 C CA . LYS C 1 114 ? 30.06576 -28.60476 -52.36546 1.000 56.85191 109 LYS C CA 1
ATOM 5619 C C . LYS C 1 114 ? 30.51322 -29.14763 -53.72117 1.000 46.15243 109 LYS C C 1
ATOM 5620 O O . LYS C 1 114 ? 30.86357 -30.32347 -53.84643 1.000 50.73498 109 LYS C O 1
ATOM 5626 N N . LEU C 1 115 ? 30.50901 -28.29440 -54.74394 1.000 55.98197 110 LEU C N 1
ATOM 5627 C CA . LEU C 1 115 ? 30.88665 -28.67692 -56.09597 1.000 53.21913 110 LEU C CA 1
ATOM 5628 C C . LEU C 1 115 ? 32.06795 -27.84384 -56.57304 1.000 55.46532 110 LEU C C 1
ATOM 5629 O O . LEU C 1 115 ? 32.26225 -26.70338 -56.14095 1.000 68.58988 110 LEU C O 1
ATOM 5634 N N . ASP C 1 116 ? 32.85363 -28.42815 -57.47802 1.000 48.73187 111 ASP C N 1
ATOM 5635 C CA . ASP C 1 116 ? 33.97480 -27.72916 -58.09087 1.000 66.64467 111 ASP C CA 1
ATOM 5636 C C . ASP C 1 116 ? 33.58573 -26.96322 -59.34606 1.000 65.67180 111 ASP C C 1
ATOM 5637 O O . ASP C 1 116 ? 34.29916 -26.02899 -59.72960 1.000 57.67289 111 ASP C O 1
ATOM 5642 N N . TYR C 1 117 ? 32.48383 -27.33307 -59.99509 1.000 60.05828 112 TYR C N 1
ATOM 5643 C CA . TYR C 1 117 ? 32.07038 -26.66474 -61.21837 1.000 55.79684 112 TYR C CA 1
ATOM 5644 C C . TYR C 1 117 ? 30.56660 -26.80683 -61.39655 1.000 54.51354 112 TYR C C 1
ATOM 5645 O O . TYR C 1 117 ? 29.97045 -27.81605 -61.01041 1.000 51.53237 112 TYR C O 1
ATOM 5654 N N . LEU C 1 118 ? 29.96262 -25.77804 -61.97996 1.000 52.09921 113 LEU C N 1
ATOM 5655 C CA . LEU C 1 118 ? 28.58535 -25.84206 -62.43603 1.000 44.19711 113 LEU C CA 1
ATOM 5656 C C . LEU C 1 118 ? 28.54105 -26.34207 -63.87622 1.000 43.43577 113 LEU C C 1
ATOM 5657 O O . LEU C 1 118 ? 29.55234 -26.38463 -64.57952 1.000 55.48968 113 LEU C O 1
ATOM 5662 N N . ASP C 1 119 ? 27.34556 -26.72952 -64.31549 1.000 38.17897 114 ASP C N 1
ATOM 5663 C CA . ASP C 1 119 ? 27.12991 -27.04878 -65.71880 1.000 46.75929 114 ASP C CA 1
ATOM 5664 C C . ASP C 1 119 ? 26.49433 -25.90376 -66.49189 1.000 37.76841 114 ASP C C 1
ATOM 5665 O O . ASP C 1 119 ? 26.60226 -25.87098 -67.72210 1.000 48.48732 114 ASP C O 1
ATOM 5670 N N . LEU C 1 120 ? 25.85045 -24.96665 -65.80131 1.000 39.96129 115 LEU C N 1
ATOM 5671 C CA . LEU C 1 120 ? 25.21038 -23.82946 -66.44298 1.000 37.38442 115 LEU C CA 1
ATOM 5672 C C . LEU C 1 120 ? 25.09196 -22.70680 -65.42271 1.000 33.17762 115 LEU C C 1
ATOM 5673 O O . LEU C 1 120 ? 24.71728 -22.94507 -64.27216 1.000 45.85893 115 LEU C O 1
ATOM 5678 N N . TYR C 1 121 ? 25.42108 -21.49007 -65.84959 1.000 40.74512 116 TYR C N 1
ATOM 5679 C CA . TYR C 1 121 ? 25.40678 -20.31865 -64.98104 1.000 38.50095 116 TYR C CA 1
ATOM 5680 C C . TYR C 1 121 ? 24.68207 -19.19490 -65.70475 1.000 40.16287 116 TYR C C 1
ATOM 5681 O O . TYR C 1 121 ? 25.07161 -18.81765 -66.81412 1.000 48.81925 116 TYR C O 1
ATOM 5690 N N . LEU C 1 122 ? 23.63528 -18.66152 -65.08215 1.000 33.89175 117 LEU C N 1
ATOM 5691 C CA . LEU C 1 122 ? 22.75167 -17.70728 -65.73174 1.000 42.27703 117 LEU C CA 1
ATOM 5692 C C . LEU C 1 122 ? 22.72118 -16.38863 -64.96972 1.000 41.88459 117 LEU C C 1
ATOM 5693 O O . LEU C 1 122 ? 23.04102 -16.32060 -63.77967 1.000 41.78612 117 LEU C O 1
ATOM 5698 N N . ILE C 1 123 ? 22.33421 -15.33604 -65.68334 1.000 45.12325 118 ILE C N 1
ATOM 5699 C CA . ILE C 1 123 ? 22.06671 -14.03375 -65.08454 1.000 36.77103 118 ILE C CA 1
ATOM 5700 C C . ILE C 1 123 ? 20.57736 -13.96754 -64.77732 1.000 48.53980 118 ILE C C 1
ATOM 5701 O O . ILE C 1 123 ? 19.74551 -14.09998 -65.68107 1.000 52.32554 118 ILE C O 1
ATOM 5706 N N . HIS C 1 124 ? 20.24169 -13.75418 -63.50184 1.000 58.11807 119 HIS C N 1
ATOM 5707 C CA . HIS C 1 124 ? 18.86713 -13.95466 -63.04989 1.000 54.30577 119 HIS C CA 1
ATOM 5708 C C . HIS C 1 124 ? 17.90258 -12.97256 -63.70664 1.000 50.67417 119 HIS C C 1
ATOM 5709 O O . HIS C 1 124 ? 16.80440 -13.35935 -64.12338 1.000 50.59339 119 HIS C O 1
ATOM 5716 N N . HIS C 1 125 ? 18.28498 -11.70124 -63.80469 1.000 53.59515 120 HIS C N 1
ATOM 5717 C CA . HIS C 1 125 ? 17.39620 -10.68141 -64.34506 1.000 59.60227 120 HIS C CA 1
ATOM 5718 C C . HIS C 1 125 ? 18.21972 -9.62529 -65.06391 1.000 63.49140 120 HIS C C 1
ATOM 5719 O O . HIS C 1 125 ? 19.39707 -9.43244 -64.73811 1.000 63.13266 120 HIS C O 1
ATOM 5726 N N . PRO C 1 126 ? 17.63528 -8.93054 -66.04959 1.000 58.48466 121 PRO C N 1
ATOM 5727 C CA . PRO C 1 126 ? 18.38134 -7.88602 -66.76843 1.000 61.92274 121 PRO C CA 1
ATOM 5728 C C . PRO C 1 126 ? 18.51305 -6.57504 -66.00490 1.000 69.68907 121 PRO C C 1
ATOM 5729 O O . PRO C 1 126 ? 18.40714 -5.49795 -66.60028 1.000 79.13859 121 PRO C O 1
ATOM 5733 N N . VAL C 1 127 ? 18.74433 -6.64890 -64.69157 1.000 82.04863 122 VAL C N 1
ATOM 5734 C CA . VAL C 1 127 ? 18.99014 -5.47609 -63.86090 1.000 74.17785 122 VAL C CA 1
ATOM 5735 C C . VAL C 1 127 ? 20.06702 -5.81983 -62.84063 1.000 84.61106 122 VAL C C 1
ATOM 5736 O O . VAL C 1 127 ? 20.34849 -6.98805 -62.56841 1.000 103.03999 122 VAL C O 1
ATOM 5740 N N . SER C 1 128 ? 20.67254 -4.77923 -62.27604 1.000 85.27850 123 SER C N 1
ATOM 5741 C CA . SER C 1 128 ? 21.69999 -4.91626 -61.25430 1.000 86.67591 123 SER C CA 1
ATOM 5742 C C . SER C 1 128 ? 21.22372 -4.31180 -59.94048 1.000 84.42212 123 SER C C 1
ATOM 5743 O O . SER C 1 128 ? 20.49159 -3.31853 -59.92177 1.000 84.58872 123 SER C O 1
ATOM 5746 N N . LEU C 1 129 ? 21.64259 -4.92750 -58.84212 1.000 86.87838 124 LEU C N 1
ATOM 5747 C CA . LEU C 1 129 ? 21.34376 -4.44738 -57.50159 1.000 78.36482 124 LEU C CA 1
ATOM 5748 C C . LEU C 1 129 ? 22.62802 -3.96469 -56.83251 1.000 82.73168 124 LEU C C 1
ATOM 5749 O O . LEU C 1 129 ? 23.71636 -3.99137 -57.42096 1.000 85.76424 124 LEU C O 1
ATOM 5754 N N . LYS C 1 130 ? 22.49588 -3.52692 -55.58244 1.000 92.67611 125 LYS C N 1
ATOM 5755 C CA . LYS C 1 130 ? 23.58049 -2.83433 -54.91293 1.000 84.65549 125 LYS C CA 1
ATOM 5756 C C . LYS C 1 130 ? 24.23654 -3.72333 -53.86583 1.000 87.19951 125 LYS C C 1
ATOM 5757 O O . LYS C 1 130 ? 23.54610 -4.25754 -52.98542 1.000 84.29811 125 LYS C O 1
ATOM 5763 N N . PRO C 1 131 ? 25.57312 -3.88839 -53.92272 1.000 86.84226 126 PRO C N 1
ATOM 5764 C CA . PRO C 1 131 ? 26.42655 -4.71876 -53.05936 1.000 96.33008 126 PRO C CA 1
ATOM 5765 C C . PRO C 1 131 ? 26.04984 -4.64726 -51.57866 1.000 85.04746 126 PRO C C 1
ATOM 5766 O O . PRO C 1 131 ? 26.92581 -4.40538 -50.75092 1.000 93.59945 126 PRO C O 1
ATOM 5770 N N . ILE C 1 138 ? 13.24956 -5.79692 -52.08881 1.000 69.38774 133 ILE C N 1
ATOM 5771 C CA . ILE C 1 138 ? 13.07298 -4.87243 -53.20130 1.000 74.32740 133 ILE C CA 1
ATOM 5772 C C . ILE C 1 138 ? 12.99761 -3.41621 -52.73952 1.000 87.03083 133 ILE C C 1
ATOM 5773 O O . ILE C 1 138 ? 11.92874 -2.80926 -52.78878 1.000 89.07958 133 ILE C O 1
ATOM 5778 N N . PRO C 1 139 ? 14.11996 -2.85226 -52.29058 1.000 95.59465 134 PRO C N 1
ATOM 5779 C CA . PRO C 1 139 ? 14.16133 -1.39918 -52.07539 1.000 101.18478 134 PRO C CA 1
ATOM 5780 C C . PRO C 1 139 ? 14.08237 -0.68588 -53.41643 1.000 93.82884 134 PRO C C 1
ATOM 5781 O O . PRO C 1 139 ? 14.94302 -0.86916 -54.27280 1.000 105.83009 134 PRO C O 1
ATOM 5785 N N . LYS C 1 140 ? 13.03216 0.11240 -53.60331 1.000 94.80612 135 LYS C N 1
ATOM 5786 C CA . LYS C 1 140 ? 12.68494 0.61053 -54.92964 1.000 97.12746 135 LYS C CA 1
ATOM 5787 C C . LYS C 1 140 ? 13.56053 1.76577 -55.40708 1.000 113.80181 135 LYS C C 1
ATOM 5788 O O . LYS C 1 140 ? 13.35332 2.24967 -56.52722 1.000 112.01368 135 LYS C O 1
ATOM 5794 N N . ASP C 1 141 ? 14.50267 2.24483 -54.59050 1.000 122.32013 136 ASP C N 1
ATOM 5795 C CA . ASP C 1 141 ? 15.63246 3.00737 -55.10314 1.000 104.35707 136 ASP C CA 1
ATOM 5796 C C . ASP C 1 141 ? 16.85852 2.12984 -55.29302 1.000 106.47010 136 ASP C C 1
ATOM 5797 O O . ASP C 1 141 ? 17.87736 2.61470 -55.79797 1.000 108.47392 136 ASP C O 1
ATOM 5802 N N . HIS C 1 142 ? 16.77200 0.85154 -54.92577 1.000 115.63992 137 HIS C N 1
ATOM 5803 C CA . HIS C 1 142 ? 17.88250 -0.08203 -55.10139 1.000 119.26469 137 HIS C CA 1
ATOM 5804 C C . HIS C 1 142 ? 17.68480 -0.96159 -56.33636 1.000 116.25431 137 HIS C C 1
ATOM 5805 O O . HIS C 1 142 ? 17.57953 -2.17771 -56.24271 1.000 115.39281 137 HIS C O 1
ATOM 5812 N N . ILE C 1 143 ? 17.62337 -0.32268 -57.50051 1.000 98.02048 138 ILE C N 1
ATOM 5813 C CA . ILE C 1 143 ? 17.79011 -1.00634 -58.77962 1.000 83.75142 138 ILE C CA 1
ATOM 5814 C C . ILE C 1 143 ? 18.59613 -0.09261 -59.68967 1.000 90.77075 138 ILE C C 1
ATOM 5815 O O . ILE C 1 143 ? 18.23961 1.07322 -59.88591 1.000 91.82028 138 ILE C O 1
ATOM 5820 N N . LEU C 1 144 ? 19.70018 -0.61616 -60.21578 1.000 86.31157 139 LEU C N 1
ATOM 5821 C CA . LEU C 1 144 ? 20.66402 0.08646 -61.04175 1.000 94.78423 139 LEU C CA 1
ATOM 5822 C C . LEU C 1 144 ? 20.78847 -0.61449 -62.38970 1.000 98.70624 139 LEU C C 1
ATOM 5823 O O . LEU C 1 144 ? 20.66231 -1.84106 -62.46301 1.000 98.93187 139 LEU C O 1
ATOM 5828 N N . PRO C 1 145 ? 21.01092 0.13007 -63.47383 1.000 99.99649 140 PRO C N 1
ATOM 5829 C CA . PRO C 1 145 ? 21.12535 -0.50823 -64.79017 1.000 95.58209 140 PRO C CA 1
ATOM 5830 C C . PRO C 1 145 ? 22.30946 -1.46273 -64.85898 1.000 94.61564 140 PRO C C 1
ATOM 5831 O O . PRO C 1 145 ? 23.24310 -1.40728 -64.05566 1.000 98.70873 140 PRO C O 1
ATOM 5835 N N . MET C 1 146 ? 22.25531 -2.36044 -65.83834 1.000 81.05157 141 MET C N 1
ATOM 5836 C CA . MET C 1 146 ? 23.27726 -3.38052 -66.02569 1.000 83.30854 141 MET C CA 1
ATOM 5837 C C . MET C 1 146 ? 24.08297 -3.07311 -67.28127 1.000 88.23775 141 MET C C 1
ATOM 5838 O O . MET C 1 146 ? 23.51107 -2.79185 -68.34057 1.000 87.44788 141 MET C O 1
ATOM 5843 N N . ASP C 1 147 ? 25.40848 -3.12484 -67.15649 1.000 78.75492 142 ASP C N 1
ATOM 5844 C CA . ASP C 1 147 ? 26.32125 -2.91257 -68.28012 1.000 87.60474 142 ASP C CA 1
ATOM 5845 C C . ASP C 1 147 ? 26.61701 -4.27660 -68.88984 1.000 81.94842 142 ASP C C 1
ATOM 5846 O O . ASP C 1 147 ? 27.55221 -4.97084 -68.48914 1.000 67.41025 142 ASP C O 1
ATOM 5851 N N . TYR C 1 148 ? 25.81005 -4.65265 -69.88727 1.000 79.83126 143 TYR C N 1
ATOM 5852 C CA . TYR C 1 148 ? 25.83675 -6.01791 -70.40845 1.000 67.40322 143 TYR C CA 1
ATOM 5853 C C . TYR C 1 148 ? 27.22729 -6.41784 -70.88845 1.000 67.71921 143 TYR C C 1
ATOM 5854 O O . TYR C 1 148 ? 27.63086 -7.57595 -70.73674 1.000 70.97208 143 TYR C O 1
ATOM 5863 N N . LYS C 1 149 ? 27.97666 -5.47561 -71.46515 1.000 68.31380 144 LYS C N 1
ATOM 5864 C CA . LYS C 1 149 ? 29.26369 -5.81921 -72.06255 1.000 74.10243 144 LYS C CA 1
ATOM 5865 C C . LYS C 1 149 ? 30.25013 -6.31313 -71.01104 1.000 70.00455 144 LYS C C 1
ATOM 5866 O O . LYS C 1 149 ? 30.83529 -7.39265 -71.15090 1.000 67.65415 144 LYS C O 1
ATOM 5872 N N . SER C 1 150 ? 30.44511 -5.53582 -69.94430 1.000 67.39866 145 SER C N 1
ATOM 5873 C CA . SER C 1 150 ? 31.47916 -5.86887 -68.97149 1.000 63.35678 145 SER C CA 1
ATOM 5874 C C . SER C 1 150 ? 31.02618 -6.93494 -67.98170 1.000 61.38717 145 SER C C 1
ATOM 5875 O O . SER C 1 150 ? 31.86724 -7.66397 -67.44279 1.000 51.66435 145 SER C O 1
ATOM 5878 N N . VAL C 1 151 ? 29.72250 -7.03603 -67.71381 1.000 80.65483 146 VAL C N 1
ATOM 5879 C CA . VAL C 1 151 ? 29.24421 -8.07069 -66.80372 1.000 75.70295 146 VAL C CA 1
ATOM 5880 C C . VAL C 1 151 ? 29.24485 -9.43197 -67.48995 1.000 61.04140 146 VAL C C 1
ATOM 5881 O O . VAL C 1 151 ? 29.62966 -10.44178 -66.88990 1.000 62.11970 146 VAL C O 1
ATOM 5885 N N . TRP C 1 152 ? 28.82273 -9.48449 -68.75501 1.000 56.46056 147 TRP C N 1
ATOM 5886 C CA . TRP C 1 152 ? 28.89976 -10.73501 -69.50184 1.000 62.18198 147 TRP C CA 1
ATOM 5887 C C . TRP C 1 152 ? 30.34516 -11.13915 -69.75820 1.000 53.91809 147 TRP C C 1
ATOM 5888 O O . TRP C 1 152 ? 30.64252 -12.33310 -69.87433 1.000 40.04017 147 TRP C O 1
ATOM 5899 N N . ALA C 1 153 ? 31.25305 -10.16359 -69.84381 1.000 50.16606 148 ALA C N 1
ATOM 5900 C CA . ALA C 1 153 ? 32.66848 -10.48042 -69.99928 1.000 50.58309 148 ALA C CA 1
ATOM 5901 C C . ALA C 1 153 ? 33.20161 -11.21527 -68.77689 1.000 45.49943 148 ALA C C 1
ATOM 5902 O O . ALA C 1 153 ? 34.05162 -12.10533 -68.89882 1.000 47.57080 148 ALA C O 1
ATOM 5904 N N . ALA C 1 154 ? 32.71341 -10.85587 -67.58717 1.000 58.54223 149 ALA C N 1
ATOM 5905 C CA . ALA C 1 154 ? 33.07857 -11.59994 -66.38703 1.000 48.92356 149 ALA C CA 1
ATOM 5906 C C . ALA C 1 154 ? 32.43359 -12.97964 -66.38280 1.000 50.62277 149 ALA C C 1
ATOM 5907 O O . ALA C 1 154 ? 33.03363 -13.95047 -65.90627 1.000 51.56689 149 ALA C O 1
ATOM 5909 N N . MET C 1 155 ? 31.20896 -13.08530 -66.90652 1.000 35.33524 150 MET C N 1
ATOM 5910 C CA . MET C 1 155 ? 30.59203 -14.39671 -67.07870 1.000 49.77855 150 MET C CA 1
ATOM 5911 C C . MET C 1 155 ? 31.39185 -15.25086 -68.05395 1.000 49.86418 150 MET C C 1
ATOM 5912 O O . MET C 1 155 ? 31.52639 -16.46560 -67.86353 1.000 47.92299 150 MET C O 1
ATOM 5917 N N . GLU C 1 156 ? 31.93527 -14.63116 -69.10448 1.000 53.89764 151 GLU C N 1
ATOM 5918 C CA . GLU C 1 156 ? 32.77452 -15.36884 -70.04249 1.000 35.03050 151 GLU C CA 1
ATOM 5919 C C . GLU C 1 156 ? 34.05683 -15.84729 -69.37424 1.000 39.95201 151 GLU C C 1
ATOM 5920 O O . GLU C 1 156 ? 34.52294 -16.96177 -69.63924 1.000 42.95098 151 GLU C O 1
ATOM 5926 N N . GLU C 1 157 ? 34.63786 -15.02269 -68.49969 1.000 44.31338 152 GLU C N 1
ATOM 5927 C CA . GLU C 1 157 ? 35.85022 -15.43293 -67.79799 1.000 44.18444 152 GLU C CA 1
ATOM 5928 C C . GLU C 1 157 ? 35.58243 -16.62098 -66.88241 1.000 59.71895 152 GLU C C 1
ATOM 5929 O O . GLU C 1 157 ? 36.42637 -17.51582 -66.75139 1.000 54.92084 152 GLU C O 1
ATOM 5935 N N . CYS C 1 158 ? 34.40984 -16.64787 -66.24095 1.000 58.50010 153 CYS C N 1
ATOM 5936 C CA . CYS C 1 158 ? 34.06119 -17.77021 -65.37446 1.000 49.12151 153 CYS C CA 1
ATOM 5937 C C . CYS C 1 158 ? 34.06299 -19.09024 -66.13276 1.000 54.41635 153 CYS C C 1
ATOM 5938 O O . CYS C 1 158 ? 34.42435 -20.13008 -65.56955 1.000 55.09214 153 CYS C O 1
ATOM 5941 N N . GLN C 1 159 ? 33.67654 -19.06963 -67.40743 1.000 54.11211 154 GLN C N 1
ATOM 5942 C CA . GLN C 1 159 ? 33.69628 -20.28861 -68.20690 1.000 51.40195 154 GLN C CA 1
ATOM 5943 C C . GLN C 1 159 ? 35.11039 -20.64573 -68.64553 1.000 56.29403 154 GLN C C 1
ATOM 5944 O O . GLN C 1 159 ? 35.50507 -21.81508 -68.57670 1.000 62.28984 154 GLN C O 1
ATOM 5950 N N . THR C 1 160 ? 35.88788 -19.65468 -69.08993 1.000 51.72639 155 THR C N 1
ATOM 5951 C CA . THR C 1 160 ? 37.24923 -19.92927 -69.54006 1.000 62.08028 155 THR C CA 1
ATOM 5952 C C . THR C 1 160 ? 38.14000 -20.39361 -68.39428 1.000 48.48268 155 THR C C 1
ATOM 5953 O O . THR C 1 160 ? 39.10212 -21.13465 -68.62288 1.000 63.99972 155 THR C O 1
ATOM 5957 N N . LEU C 1 161 ? 37.84229 -19.97298 -67.16403 1.000 50.81021 156 LEU C N 1
ATOM 5958 C CA . LEU C 1 161 ? 38.61157 -20.42323 -66.01111 1.000 68.44008 156 LEU C CA 1
ATOM 5959 C C . LEU C 1 161 ? 38.28051 -21.85323 -65.60502 1.000 75.73977 156 LEU C C 1
ATOM 5960 O O . LEU C 1 161 ? 39.04950 -22.46277 -64.85382 1.000 64.31611 156 LEU C O 1
ATOM 5965 N N . GLY C 1 162 ? 37.16281 -22.39706 -66.07631 1.000 67.01737 157 GLY C N 1
ATOM 5966 C CA . GLY C 1 162 ? 36.77812 -23.75593 -65.76438 1.000 58.79496 157 GLY C CA 1
ATOM 5967 C C . GLY C 1 162 ? 35.81170 -23.91765 -64.61316 1.000 52.50019 157 GLY C C 1
ATOM 5968 O O . GLY C 1 162 ? 35.56253 -25.05460 -64.19695 1.000 44.55039 157 GLY C O 1
ATOM 5969 N N . PHE C 1 163 ? 35.25850 -22.82371 -64.08547 1.000 56.26793 158 PHE C N 1
ATOM 5970 C CA . PHE C 1 163 ? 34.32520 -22.91697 -62.96960 1.000 76.41456 158 PHE C CA 1
ATOM 5971 C C . PHE C 1 163 ? 32.90169 -23.21999 -63.41594 1.000 71.23312 158 PHE C C 1
ATOM 5972 O O . PHE C 1 163 ? 32.10692 -23.71716 -62.61077 1.000 48.72491 158 PHE C O 1
ATOM 5980 N N . THR C 1 164 ? 32.56128 -22.92712 -64.66826 1.000 61.56923 159 THR C N 1
ATOM 5981 C CA . THR C 1 164 ? 31.27150 -23.29397 -65.23186 1.000 40.94602 159 THR C CA 1
ATOM 5982 C C . THR C 1 164 ? 31.48126 -23.74900 -66.66661 1.000 44.63272 159 THR C C 1
ATOM 5983 O O . THR C 1 164 ? 32.35392 -23.23177 -67.36978 1.000 58.33807 159 THR C O 1
ATOM 5987 N N . ARG C 1 165 ? 30.68753 -24.73059 -67.09156 1.000 34.67671 160 ARG C N 1
ATOM 5988 C CA . ARG C 1 165 ? 30.82518 -25.24830 -68.44610 1.000 43.01538 160 ARG C CA 1
ATOM 5989 C C . ARG C 1 165 ? 30.11302 -24.37235 -69.46938 1.000 44.76121 160 ARG C C 1
ATOM 5990 O O . ARG C 1 165 ? 30.52342 -24.33582 -70.63475 1.000 50.78814 160 ARG C O 1
ATOM 5998 N N . ALA C 1 166 ? 29.06556 -23.65720 -69.06035 1.000 50.68253 161 ALA C N 1
ATOM 5999 C CA . ALA C 1 166 ? 28.30689 -22.81855 -69.97716 1.000 48.87549 161 ALA C CA 1
ATOM 6000 C C . ALA C 1 166 ? 27.78976 -21.59489 -69.23311 1.000 43.99591 161 ALA C C 1
ATOM 6001 O O . ALA C 1 166 ? 27.82753 -21.52575 -68.00163 1.000 47.72596 161 ALA C O 1
ATOM 6003 N N . ILE C 1 167 ? 27.30006 -20.62044 -70.00556 1.000 38.83858 162 ILE C N 1
ATOM 6004 C CA . ILE C 1 167 ? 26.73771 -19.38758 -69.46793 1.000 36.06132 162 ILE C CA 1
ATOM 6005 C C . ILE C 1 167 ? 25.49364 -19.01436 -70.26483 1.000 40.21818 162 ILE C C 1
ATOM 6006 O O . ILE C 1 167 ? 25.31602 -19.42147 -71.41532 1.000 40.39014 162 ILE C O 1
ATOM 6011 N N . GLY C 1 168 ? 24.63097 -18.22698 -69.63343 1.000 38.07010 163 GLY C N 1
ATOM 6012 C CA . GLY C 1 168 ? 23.40651 -17.79399 -70.27565 1.000 33.76000 163 GLY C CA 1
ATOM 6013 C C . GLY C 1 168 ? 22.75036 -16.67365 -69.49845 1.000 39.65920 163 GLY C C 1
ATOM 6014 O O . GLY C 1 168 ? 23.36043 -16.05993 -68.62068 1.000 41.75144 163 GLY C O 1
ATOM 6015 N N . VAL C 1 169 ? 21.48305 -16.41575 -69.83289 1.000 40.34575 164 VAL C N 1
ATOM 6016 C CA . VAL C 1 169 ? 20.71438 -15.32280 -69.24646 1.000 46.44107 164 VAL C CA 1
ATOM 6017 C C . VAL C 1 169 ? 19.31931 -15.81991 -68.88341 1.000 49.47354 164 VAL C C 1
ATOM 6018 O O . VAL C 1 169 ? 18.88573 -16.89486 -69.30178 1.000 43.87945 164 VAL C O 1
ATOM 6022 N N . CYS C 1 170 ? 18.61281 -15.00816 -68.09298 1.000 49.56483 165 CYS C N 1
ATOM 6023 C CA . CYS C 1 170 ? 17.23845 -15.27866 -67.69068 1.000 43.62971 165 CYS C CA 1
ATOM 6024 C C . CYS C 1 170 ? 16.38298 -14.03659 -67.88638 1.000 38.10437 165 CYS C C 1
ATOM 6025 O O . CYS C 1 170 ? 16.81022 -12.92289 -67.56794 1.000 51.07994 165 CYS C O 1
ATOM 6028 N N . ASN C 1 171 ? 15.16706 -14.24160 -68.39821 1.000 35.12666 166 ASN C N 1
ATOM 6029 C CA . ASN C 1 171 ? 14.16230 -13.18153 -68.51384 1.000 44.95224 166 ASN C CA 1
ATOM 6030 C C . ASN C 1 171 ? 14.63841 -12.04815 -69.41948 1.000 47.81499 166 ASN C C 1
ATOM 6031 O O . ASN C 1 171 ? 14.34383 -10.87464 -69.18435 1.000 69.31991 166 ASN C O 1
ATOM 6036 N N . PHE C 1 172 ? 15.37743 -12.40028 -70.46561 1.000 53.05603 167 PHE C N 1
ATOM 6037 C CA . PHE C 1 172 ? 15.82995 -11.44221 -71.46316 1.000 39.13270 167 PHE C CA 1
ATOM 6038 C C . PHE C 1 172 ? 14.87864 -11.44301 -72.65150 1.000 31.85838 167 PHE C C 1
ATOM 6039 O O . PHE C 1 172 ? 14.47268 -12.50437 -73.13397 1.000 32.88236 167 PHE C O 1
ATOM 6047 N N . SER C 1 173 ? 14.52279 -10.24896 -73.11589 1.000 41.89375 168 SER C N 1
ATOM 6048 C CA . SER C 1 173 ? 13.70206 -10.12640 -74.30793 1.000 45.70850 168 SER C CA 1
ATOM 6049 C C . SER C 1 173 ? 14.56479 -10.27055 -75.55963 1.000 66.89132 168 SER C C 1
ATOM 6050 O O . SER C 1 173 ? 15.78995 -10.38363 -75.49285 1.000 68.70279 168 SER C O 1
ATOM 6053 N N . CYS C 1 174 ? 13.90107 -10.27628 -76.71761 1.000 63.64986 169 CYS C N 1
ATOM 6054 C CA . CYS C 1 174 ? 14.62925 -10.32501 -77.98135 1.000 54.67564 169 CYS C CA 1
ATOM 6055 C C . CYS C 1 174 ? 15.51600 -9.09837 -78.14539 1.000 66.04650 169 CYS C C 1
ATOM 6056 O O . CYS C 1 174 ? 16.66011 -9.20258 -78.60218 1.000 70.27701 169 CYS C O 1
ATOM 6059 N N . LYS C 1 175 ? 15.00361 -7.92746 -77.76711 1.000 70.38706 170 LYS C N 1
ATOM 6060 C CA . LYS C 1 175 ? 15.79357 -6.70367 -77.83468 1.000 67.43762 170 LYS C CA 1
ATOM 6061 C C . LYS C 1 175 ? 16.98087 -6.75706 -76.87782 1.000 59.07138 170 LYS C C 1
ATOM 6062 O O . LYS C 1 175 ? 18.10726 -6.41396 -77.25392 1.000 75.42128 170 LYS C O 1
ATOM 6068 N N . LYS C 1 176 ? 16.75239 -7.19505 -75.63614 1.000 69.53235 171 LYS C N 1
ATOM 6069 C CA . LYS C 1 176 ? 17.83643 -7.22778 -74.65600 1.000 71.61020 171 LYS C CA 1
ATOM 6070 C C . LYS C 1 176 ? 18.88875 -8.27193 -75.00645 1.000 65.88981 171 LYS C C 1
ATOM 6071 O O . LYS C 1 176 ? 20.05760 -8.12149 -74.63229 1.000 63.43686 171 LYS C O 1
ATOM 6077 N N . LEU C 1 177 ? 18.49866 -9.33618 -75.71010 1.000 64.74116 172 LEU C N 1
ATOM 6078 C CA . LEU C 1 177 ? 19.48629 -10.30425 -76.17358 1.000 61.16907 172 LEU C CA 1
ATOM 6079 C C . LEU C 1 177 ? 20.31142 -9.73704 -77.32124 1.000 69.52135 172 LEU C C 1
ATOM 6080 O O . LEU C 1 177 ? 21.53062 -9.93635 -77.37243 1.000 65.52005 172 LEU C O 1
ATOM 6085 N N . GLN C 1 178 ? 19.66334 -9.02349 -78.24751 1.000 68.09673 173 GLN C N 1
ATOM 6086 C CA . GLN C 1 178 ? 20.38909 -8.38671 -79.34279 1.000 55.07398 173 GLN C CA 1
ATOM 6087 C C . GLN C 1 178 ? 21.47450 -7.45517 -78.81888 1.000 58.98161 173 GLN C C 1
ATOM 6088 O O . GLN C 1 178 ? 22.57742 -7.40105 -79.37589 1.000 70.61733 173 GLN C O 1
ATOM 6094 N N . GLU C 1 179 ? 21.18140 -6.71420 -77.74746 1.000 57.69636 174 GLU C N 1
ATOM 6095 C CA . GLU C 1 179 ? 22.20102 -5.87189 -77.12997 1.000 68.89029 174 GLU C CA 1
ATOM 6096 C C . GLU C 1 179 ? 23.36047 -6.71249 -76.61137 1.000 72.20653 174 GLU C C 1
ATOM 6097 O O . GLU C 1 179 ? 24.52768 -6.43924 -76.91508 1.000 69.68829 174 GLU C O 1
ATOM 6103 N N . LEU C 1 180 ? 23.05251 -7.74817 -75.82639 1.000 65.38536 175 LEU C N 1
ATOM 6104 C CA . LEU C 1 180 ? 24.09965 -8.59090 -75.26046 1.000 70.37510 175 LEU C CA 1
ATOM 6105 C C . LEU C 1 180 ? 24.88660 -9.31494 -76.34624 1.000 70.55239 175 LEU C C 1
ATOM 6106 O O . LEU C 1 180 ? 26.08063 -9.58045 -76.17271 1.000 71.78883 175 LEU C O 1
ATOM 6111 N N . MET C 1 181 ? 24.24219 -9.63607 -77.47085 1.000 73.93082 176 MET C N 1
ATOM 6112 C CA . MET C 1 181 ? 24.92734 -10.32611 -78.55803 1.000 64.73235 176 MET C CA 1
ATOM 6113 C C . MET C 1 181 ? 25.86227 -9.40987 -79.33621 1.000 62.10005 176 MET C C 1
ATOM 6114 O O . MET C 1 181 ? 26.75497 -9.90597 -80.03228 1.000 57.63367 176 MET C O 1
ATOM 6119 N N . ALA C 1 182 ? 25.68110 -8.09099 -79.23499 1.000 71.85664 177 ALA C N 1
ATOM 6120 C CA . ALA C 1 182 ? 26.44728 -7.16967 -80.06821 1.000 66.16204 177 ALA C CA 1
ATOM 6121 C C . ALA C 1 182 ? 27.93132 -7.18198 -79.72287 1.000 61.13108 177 ALA C C 1
ATOM 6122 O O . ALA C 1 182 ? 28.76698 -6.86168 -80.57656 1.000 77.89788 177 ALA C O 1
ATOM 6124 N N . ALA C 1 183 ? 28.28162 -7.54825 -78.48882 1.000 59.37453 178 ALA C N 1
ATOM 6125 C CA . ALA C 1 183 ? 29.67096 -7.52935 -78.05241 1.000 66.97860 178 ALA C CA 1
ATOM 6126 C C . ALA C 1 183 ? 30.12073 -8.84023 -77.41965 1.000 59.16923 178 ALA C C 1
ATOM 6127 O O . ALA C 1 183 ? 31.24529 -8.90819 -76.90816 1.000 69.71419 178 ALA C O 1
ATOM 6129 N N . ALA C 1 184 ? 29.29078 -9.87891 -77.44712 1.000 45.50097 179 ALA C N 1
ATOM 6130 C CA . ALA C 1 184 ? 29.62607 -11.13466 -76.79156 1.000 42.91757 179 ALA C CA 1
ATOM 6131 C C . ALA C 1 184 ? 30.61462 -11.93575 -77.63032 1.000 49.44276 179 ALA C C 1
ATOM 6132 O O . ALA C 1 184 ? 30.43317 -12.09476 -78.84141 1.000 31.59367 179 ALA C O 1
ATOM 6134 N N . LYS C 1 185 ? 31.66829 -12.43378 -76.98155 1.000 40.31277 180 LYS C N 1
ATOM 6135 C CA . LYS C 1 185 ? 32.55890 -13.38472 -77.63671 1.000 51.49157 180 LYS C CA 1
ATOM 6136 C C . LYS C 1 185 ? 32.02361 -14.80578 -77.51495 1.000 51.26583 180 LYS C C 1
ATOM 6137 O O . LYS C 1 185 ? 32.12571 -15.59628 -78.45983 1.000 53.56999 180 LYS C O 1
ATOM 6143 N N . ILE C 1 186 ? 31.45653 -15.14252 -76.36172 1.000 49.92399 181 ILE C N 1
ATOM 6144 C CA . ILE C 1 186 ? 30.79291 -16.41686 -76.11767 1.000 42.11716 181 ILE C CA 1
ATOM 6145 C C . ILE C 1 186 ? 29.29271 -16.14192 -76.04278 1.000 52.99439 181 ILE C C 1
ATOM 6146 O O . ILE C 1 186 ? 28.82046 -15.56604 -75.05075 1.000 57.05418 181 ILE C O 1
ATOM 6151 N N . PRO C 1 187 ? 28.50896 -16.52011 -77.05465 1.000 52.04379 182 PRO C N 1
ATOM 6152 C CA . PRO C 1 187 ? 27.08956 -16.17993 -77.03970 1.000 44.20162 182 PRO C CA 1
ATOM 6153 C C . PRO C 1 187 ? 26.36501 -16.91971 -75.92865 1.000 49.40114 182 PRO C C 1
ATOM 6154 O O . PRO C 1 187 ? 26.77340 -18.02328 -75.52951 1.000 48.96090 182 PRO C O 1
ATOM 6158 N N . PRO C 1 188 ? 25.29225 -16.34302 -75.39022 1.000 44.88341 183 PRO C N 1
ATOM 6159 C CA . PRO C 1 188 ? 24.51842 -17.03924 -74.35501 1.000 40.22294 183 PRO C CA 1
ATOM 6160 C C . PRO C 1 188 ? 23.91183 -18.32174 -74.89995 1.000 31.91353 183 PRO C C 1
ATOM 6161 O O . PRO C 1 188 ? 23.29927 -18.33769 -75.96984 1.000 41.60636 183 PRO C O 1
ATOM 6165 N N . VAL C 1 189 ? 24.09196 -19.40516 -74.14808 1.000 37.49120 184 VAL C N 1
ATOM 6166 C CA . VAL C 1 189 ? 23.64354 -20.70991 -74.61419 1.000 36.70497 184 VAL C CA 1
ATOM 6167 C C . VAL C 1 189 ? 22.16628 -20.92937 -74.30756 1.000 37.33065 184 VAL C C 1
ATOM 6168 O O . VAL C 1 189 ? 21.46882 -21.62270 -75.05800 1.000 35.91752 184 VAL C O 1
ATOM 6172 N N . VAL C 1 190 ? 21.66190 -20.34275 -73.22528 1.000 36.40002 185 VAL C N 1
ATOM 6173 C CA . VAL C 1 190 ? 20.29728 -20.57422 -72.76728 1.000 35.18442 185 VAL C CA 1
ATOM 6174 C C . VAL C 1 190 ? 19.67621 -19.24394 -72.36412 1.000 46.29703 185 VAL C C 1
ATOM 6175 O O . VAL C 1 190 ? 20.33680 -18.39851 -71.75106 1.000 48.71413 185 VAL C O 1
ATOM 6179 N N . ASN C 1 191 ? 18.40745 -19.05284 -72.72382 1.000 40.05147 186 ASN C N 1
ATOM 6180 C CA . ASN C 1 191 ? 17.60027 -17.93962 -72.22747 1.000 50.04994 186 ASN C CA 1
ATOM 6181 C C . ASN C 1 191 ? 16.42301 -18.53792 -71.46413 1.000 41.01126 186 ASN C C 1
ATOM 6182 O O . ASN C 1 191 ? 15.44553 -18.99045 -72.06891 1.000 30.43132 186 ASN C O 1
ATOM 6187 N N . GLN C 1 192 ? 16.52017 -18.54644 -70.13750 1.000 37.71026 187 GLN C N 1
ATOM 6188 C CA . GLN C 1 192 ? 15.47073 -19.10746 -69.29424 1.000 38.85030 187 GLN C CA 1
ATOM 6189 C C . GLN C 1 192 ? 14.41245 -18.03832 -69.05147 1.000 42.52080 187 GLN C C 1
ATOM 6190 O O . GLN C 1 192 ? 14.66116 -17.05387 -68.34842 1.000 40.21794 187 GLN C O 1
ATOM 6196 N N . VAL C 1 193 ? 13.23107 -18.22629 -69.63774 1.000 31.67702 188 VAL C N 1
ATOM 6197 C CA . VAL C 1 193 ? 12.14171 -17.26582 -69.54828 1.000 39.82899 188 VAL C CA 1
ATOM 6198 C C . VAL C 1 193 ? 10.86405 -18.00782 -69.18078 1.000 34.23734 188 VAL C C 1
ATOM 6199 O O . VAL C 1 193 ? 10.82159 -19.23748 -69.13415 1.000 36.12219 188 VAL C O 1
ATOM 6203 N N . GLU C 1 194 ? 9.81427 -17.23642 -68.91179 1.000 35.61428 189 GLU C N 1
ATOM 6204 C CA . GLU C 1 194 ? 8.49831 -17.81150 -68.67185 1.000 36.14909 189 GLU C CA 1
ATOM 6205 C C . GLU C 1 194 ? 7.89598 -18.24376 -70.00060 1.000 38.59073 189 GLU C C 1
ATOM 6206 O O . GLU C 1 194 ? 7.77439 -17.43436 -70.92633 1.000 48.75677 189 GLU C O 1
ATOM 6212 N N . MET C 1 195 ? 7.52462 -19.51591 -70.09861 1.000 33.18486 190 MET C N 1
ATOM 6213 C CA . MET C 1 195 ? 6.85747 -20.02595 -71.28637 1.000 40.97163 190 MET C CA 1
ATOM 6214 C C . MET C 1 195 ? 5.78897 -21.01521 -70.85570 1.000 38.88315 190 MET C C 1
ATOM 6215 O O . MET C 1 195 ? 6.07135 -21.95140 -70.10233 1.000 45.21971 190 MET C O 1
ATOM 6220 N N . SER C 1 196 ? 4.57010 -20.80123 -71.33383 1.000 35.42947 191 SER C N 1
ATOM 6221 C CA . SER C 1 196 ? 3.42628 -21.61171 -70.94220 1.000 43.99052 191 SER C CA 1
ATOM 6222 C C . SER C 1 196 ? 2.37989 -21.50425 -72.04085 1.000 44.92080 191 SER C C 1
ATOM 6223 O O . SER C 1 196 ? 2.51786 -20.68607 -72.96137 1.000 42.44903 191 SER C O 1
ATOM 6226 N N . PRO C 1 197 ? 1.32820 -22.32879 -71.99041 1.000 35.40989 192 PRO C N 1
ATOM 6227 C CA . PRO C 1 197 ? 0.22053 -22.16063 -72.94644 1.000 40.46000 192 PRO C CA 1
ATOM 6228 C C . PRO C 1 197 ? -0.46234 -20.79909 -72.87819 1.000 39.37035 192 PRO C C 1
ATOM 6229 O O . PRO C 1 197 ? -1.30612 -20.51372 -73.73755 1.000 51.11283 192 PRO C O 1
ATOM 6233 N N . THR C 1 198 ? -0.13461 -19.95730 -71.89714 1.000 40.45640 193 THR C N 1
ATOM 6234 C CA . THR C 1 198 ? -0.66599 -18.60308 -71.81961 1.000 38.04656 193 THR C CA 1
ATOM 6235 C C . THR C 1 198 ? 0.36642 -17.53828 -72.16623 1.000 63.63906 193 THR C C 1
ATOM 6236 O O . THR C 1 198 ? 0.04845 -16.34561 -72.10860 1.000 63.21976 193 THR C O 1
ATOM 6240 N N . LEU C 1 199 ? 1.59266 -17.93278 -72.51916 1.000 51.49880 194 LEU C N 1
ATOM 6241 C CA . LEU C 1 199 ? 2.62960 -16.98715 -72.94459 1.000 56.93366 194 LEU C CA 1
ATOM 6242 C C . LEU C 1 199 ? 3.57265 -17.75421 -73.87429 1.000 47.56776 194 LEU C C 1
ATOM 6243 O O . LEU C 1 199 ? 4.52745 -18.39071 -73.42345 1.000 43.76579 194 LEU C O 1
ATOM 6248 N N . HIS C 1 200 ? 3.29257 -17.67633 -75.17636 1.000 48.44817 195 HIS C N 1
ATOM 6249 C CA . HIS C 1 200 ? 3.97485 -18.52015 -76.15009 1.000 52.91182 195 HIS C CA 1
ATOM 6250 C C . HIS C 1 200 ? 5.37381 -18.02302 -76.49417 1.000 44.97469 195 HIS C C 1
ATOM 6251 O O . HIS C 1 200 ? 6.20840 -18.82542 -76.92877 1.000 48.06916 195 HIS C O 1
ATOM 6258 N N . GLN C 1 201 ? 5.64422 -16.72662 -76.31784 1.000 38.32365 196 GLN C N 1
ATOM 6259 C CA . GLN C 1 201 ? 6.98341 -16.16219 -76.51580 1.000 54.63352 196 GLN C CA 1
ATOM 6260 C C . GLN C 1 201 ? 7.49637 -16.42228 -77.93098 1.000 49.79310 196 GLN C C 1
ATOM 6261 O O . GLN C 1 201 ? 8.66820 -16.74213 -78.13674 1.000 58.44510 196 GLN C O 1
ATOM 6267 N N . LYS C 1 202 ? 6.61266 -16.26842 -78.91814 1.000 46.77614 197 LYS C N 1
ATOM 6268 C CA . LYS C 1 202 ? 6.92627 -16.71950 -80.27032 1.000 50.57439 197 LYS C CA 1
ATOM 6269 C C . LYS C 1 202 ? 8.02465 -15.87468 -80.90931 1.000 54.53697 197 LYS C C 1
ATOM 6270 O O . LYS C 1 202 ? 8.86452 -16.40109 -81.64982 1.000 51.14769 197 LYS C O 1
ATOM 6276 N N . ASN C 1 203 ? 8.03838 -14.56516 -80.64080 1.000 58.24839 198 ASN C N 1
ATOM 6277 C CA . ASN C 1 203 ? 9.10909 -13.72489 -81.16860 1.000 54.14112 198 ASN C CA 1
ATOM 6278 C C . ASN C 1 203 ? 10.44816 -14.05632 -80.52858 1.000 54.87335 198 ASN C C 1
ATOM 6279 O O . ASN C 1 203 ? 11.48804 -13.97417 -81.19163 1.000 55.36479 198 ASN C O 1
ATOM 6284 N N . LEU C 1 204 ? 10.44199 -14.43480 -79.25168 1.000 58.20292 199 LEU C N 1
ATOM 6285 C CA . LEU C 1 204 ? 11.68507 -14.81019 -78.59098 1.000 48.43827 199 LEU C CA 1
ATOM 6286 C C . LEU C 1 204 ? 12.19249 -16.15242 -79.10082 1.000 52.39027 199 LEU C C 1
ATOM 6287 O O . LEU C 1 204 ? 13.40536 -16.35392 -79.23024 1.000 49.32927 199 LEU C O 1
ATOM 6292 N N . ARG C 1 205 ? 11.28064 -17.08122 -79.40417 1.000 40.45373 200 ARG C N 1
ATOM 6293 C CA . ARG C 1 205 ? 11.70443 -18.39188 -79.88499 1.000 37.59913 200 ARG C CA 1
ATOM 6294 C C . ARG C 1 205 ? 12.19320 -18.33543 -81.32694 1.000 55.17490 200 ARG C C 1
ATOM 6295 O O . ARG C 1 205 ? 13.04064 -19.14324 -81.72037 1.000 48.79135 200 ARG C O 1
ATOM 6303 N N . GLU C 1 206 ? 11.67376 -17.40441 -82.12983 1.000 51.08968 201 GLU C N 1
ATOM 6304 C CA . GLU C 1 206 ? 12.16903 -17.25595 -83.49522 1.000 60.52916 201 GLU C CA 1
ATOM 6305 C C . GLU C 1 206 ? 13.59527 -16.71965 -83.50245 1.000 54.78521 201 GLU C C 1
ATOM 6306 O O . GLU C 1 206 ? 14.45783 -17.22628 -84.23003 1.000 38.76567 201 GLU C O 1
ATOM 6312 N N . TYR C 1 207 ? 13.86080 -15.69392 -82.69093 1.000 42.27968 202 TYR C N 1
ATOM 6313 C CA . TYR C 1 207 ? 15.19999 -15.11769 -82.62382 1.000 34.80504 202 TYR C CA 1
ATOM 6314 C C . TYR C 1 207 ? 16.19480 -16.10458 -82.02354 1.000 36.35814 202 TYR C C 1
ATOM 6315 O O . TYR C 1 207 ? 17.28503 -16.31199 -82.56914 1.000 54.29618 202 TYR C O 1
ATOM 6324 N N . CYS C 1 208 ? 15.83528 -16.72389 -80.89584 1.000 42.09412 203 CYS C N 1
ATOM 6325 C CA . CYS C 1 208 ? 16.74310 -17.66342 -80.24584 1.000 45.52516 203 CYS C CA 1
ATOM 6326 C C . CYS C 1 208 ? 17.00842 -18.88561 -81.11451 1.000 42.16382 203 CYS C C 1
ATOM 6327 O O . CYS C 1 208 ? 18.06968 -19.50873 -80.99883 1.000 34.72987 203 CYS C O 1
ATOM 6330 N N . LYS C 1 209 ? 16.06157 -19.24761 -81.98263 1.000 30.77956 204 LYS C N 1
ATOM 6331 C CA . LYS C 1 209 ? 16.27539 -20.38629 -82.86936 1.000 37.06441 204 LYS C CA 1
ATOM 6332 C C . LYS C 1 209 ? 17.23444 -20.02853 -83.99770 1.000 36.64574 204 LYS C C 1
ATOM 6333 O O . LYS C 1 209 ? 18.08945 -20.83873 -84.37539 1.000 36.72262 204 LYS C O 1
ATOM 6339 N N . ALA C 1 210 ? 17.11730 -18.81369 -84.53932 1.000 41.91541 205 ALA C N 1
ATOM 6340 C CA . ALA C 1 210 ? 18.03162 -18.35459 -85.57776 1.000 46.32311 205 ALA C CA 1
ATOM 6341 C C . ALA C 1 210 ? 19.44483 -18.12284 -85.05859 1.000 42.97941 205 ALA C C 1
ATOM 6342 O O . ALA C 1 210 ? 20.36671 -17.97091 -85.86743 1.000 51.52774 205 ALA C O 1
ATOM 6344 N N . ASN C 1 211 ? 19.63849 -18.09693 -83.73963 1.000 41.50282 206 ASN C N 1
ATOM 6345 C CA . ASN C 1 211 ? 20.95052 -17.87959 -83.14306 1.000 37.25364 206 ASN C CA 1
ATOM 6346 C C . ASN C 1 211 ? 21.37454 -19.02538 -82.23331 1.000 25.96888 206 ASN C C 1
ATOM 6347 O O . ASN C 1 211 ? 22.35286 -18.88168 -81.48935 1.000 24.63038 206 ASN C O 1
ATOM 6352 N N . ASN C 1 212 ? 20.65614 -20.15047 -82.26741 1.000 24.97809 207 ASN C N 1
ATOM 6353 C CA . ASN C 1 212 ? 21.03349 -21.36753 -81.54468 1.000 34.50441 207 ASN C CA 1
ATOM 6354 C C . ASN C 1 212 ? 21.09626 -21.13779 -80.03452 1.000 34.96893 207 ASN C C 1
ATOM 6355 O O . ASN C 1 212 ? 21.99194 -21.63701 -79.34968 1.000 38.38664 207 ASN C O 1
ATOM 6360 N N . ILE C 1 213 ? 20.13675 -20.38043 -79.50836 1.000 27.12861 208 ILE C N 1
ATOM 6361 C CA . ILE C 1 213 ? 20.01203 -20.14840 -78.07336 1.000 36.84083 208 ILE C CA 1
ATOM 6362 C C . ILE C 1 213 ? 18.85070 -20.98682 -77.56288 1.000 33.69588 208 ILE C C 1
ATOM 6363 O O . ILE C 1 213 ? 17.72444 -20.87110 -78.06165 1.000 26.72916 208 ILE C O 1
ATOM 6368 N N . MET C 1 214 ? 19.11712 -21.83055 -76.57065 1.000 26.56568 209 MET C N 1
ATOM 6369 C CA . MET C 1 214 ? 18.08258 -22.69820 -76.03039 1.000 38.67985 209 MET C CA 1
ATOM 6370 C C . MET C 1 214 ? 17.14426 -21.90915 -75.12639 1.000 29.87014 209 MET C C 1
ATOM 6371 O O . MET C 1 214 ? 17.58970 -21.13070 -74.27859 1.000 33.22185 209 MET C O 1
ATOM 6376 N N . ILE C 1 215 ? 15.84532 -22.11114 -75.30947 1.000 34.53091 210 ILE C N 1
ATOM 6377 C CA . ILE C 1 215 ? 14.82702 -21.52591 -74.44619 1.000 37.05345 210 ILE C CA 1
ATOM 6378 C C . ILE C 1 215 ? 14.45694 -22.55768 -73.39037 1.000 33.94674 210 ILE C C 1
ATOM 6379 O O . ILE C 1 215 ? 13.97852 -23.64942 -73.72030 1.000 36.50191 210 ILE C O 1
ATOM 6384 N N . THR C 1 216 ? 14.68425 -22.22069 -72.12502 1.000 34.48181 211 THR C N 1
ATOM 6385 C CA . THR C 1 216 ? 14.26817 -23.04558 -71.00029 1.000 44.38698 211 THR C CA 1
ATOM 6386 C C . THR C 1 216 ? 13.10910 -22.35543 -70.29560 1.000 33.99701 211 THR C C 1
ATOM 6387 O O . THR C 1 216 ? 13.20223 -21.17354 -69.94954 1.000 35.66514 211 THR C O 1
ATOM 6391 N N . ALA C 1 217 ? 12.01986 -23.08823 -70.09398 1.000 33.34577 212 ALA C N 1
ATOM 6392 C CA . ALA C 1 217 ? 10.77162 -22.51471 -69.61354 1.000 33.28227 212 ALA C CA 1
ATOM 6393 C C . ALA C 1 217 ? 10.65801 -22.66195 -68.10320 1.000 31.49288 212 ALA C C 1
ATOM 6394 O O . ALA C 1 217 ? 10.89315 -23.74576 -67.55855 1.000 42.90232 212 ALA C O 1
ATOM 6396 N N . HIS C 1 218 ? 10.30742 -21.56823 -67.43484 1.000 39.28420 213 HIS C N 1
ATOM 6397 C CA . HIS C 1 218 ? 9.84677 -21.59210 -66.05604 1.000 24.30692 213 HIS C CA 1
ATOM 6398 C C . HIS C 1 218 ? 8.41058 -21.08684 -66.01183 1.000 29.60478 213 HIS C C 1
ATOM 6399 O O . HIS C 1 218 ? 7.89320 -20.53980 -66.98965 1.000 30.23942 213 HIS C O 1
ATOM 6406 N N . SER C 1 219 ? 7.76561 -21.28605 -64.86142 1.000 40.30925 214 SER C N 1
ATOM 6407 C CA . SER C 1 219 ? 6.36302 -20.90967 -64.67335 1.000 26.37352 214 SER C CA 1
ATOM 6408 C C . SER C 1 219 ? 5.47720 -21.54083 -65.74523 1.000 24.57306 214 SER C C 1
ATOM 6409 O O . SER C 1 219 ? 4.60283 -20.89184 -66.32409 1.000 29.64030 214 SER C O 1
ATOM 6412 N N . VAL C 1 220 ? 5.71830 -22.82504 -66.02020 1.000 27.98757 215 VAL C N 1
ATOM 6413 C CA . VAL C 1 220 ? 4.92312 -23.53283 -67.01829 1.000 32.96206 215 VAL C CA 1
ATOM 6414 C C . VAL C 1 220 ? 3.47817 -23.66629 -66.55663 1.000 42.34412 215 VAL C C 1
ATOM 6415 O O . VAL C 1 220 ? 2.55241 -23.67634 -67.37833 1.000 40.11771 215 VAL C O 1
ATOM 6419 N N . LEU C 1 221 ? 3.25631 -23.75775 -65.24542 1.000 53.43849 216 LEU C N 1
ATOM 6420 C CA . LEU C 1 221 ? 1.92031 -23.83979 -64.67318 1.000 45.88252 216 LEU C CA 1
ATOM 6421 C C . LEU C 1 221 ? 1.41204 -22.48490 -64.19099 1.000 39.55989 216 LEU C C 1
ATOM 6422 O O . LEU C 1 221 ? 0.45206 -22.42869 -63.41511 1.000 49.89303 216 LEU C O 1
ATOM 6427 N N . GLY C 1 222 ? 2.03857 -21.39569 -64.63164 1.000 34.40328 217 GLY C N 1
ATOM 6428 C CA . GLY C 1 222 ? 1.58378 -20.06927 -64.26723 1.000 40.08157 217 GLY C CA 1
ATOM 6429 C C . GLY C 1 222 ? 1.85773 -19.66602 -62.83799 1.000 53.42476 217 GLY C C 1
ATOM 6430 O O . GLY C 1 222 ? 1.22523 -18.72986 -62.34193 1.000 50.48609 217 GLY C O 1
ATOM 6431 N N . ALA C 1 223 ? 2.78589 -20.34565 -62.16228 1.000 49.32452 218 ALA C N 1
ATOM 6432 C CA . ALA C 1 223 ? 3.12789 -20.06145 -60.76796 1.000 50.04067 218 ALA C CA 1
ATOM 6433 C C . ALA C 1 223 ? 1.87622 -20.03151 -59.89195 1.000 51.19624 218 ALA C C 1
ATOM 6434 O O . ALA C 1 223 ? 1.61365 -19.06922 -59.16846 1.000 50.35115 218 ALA C O 1
ATOM 6436 N N . ILE C 1 224 ? 1.09763 -21.11450 -59.96256 1.000 47.24787 219 ILE C N 1
ATOM 6437 C CA . ILE C 1 224 ? -0.20337 -21.14898 -59.29736 1.000 57.19207 219 ILE C CA 1
ATOM 6438 C C . ILE C 1 224 ? -0.04782 -20.95262 -57.79326 1.000 55.08542 219 ILE C C 1
ATOM 6439 O O . ILE C 1 224 ? -0.87166 -20.29057 -57.14829 1.000 57.07643 219 ILE C O 1
ATOM 6444 N N . CYS C 1 225 ? 1.02104 -21.49516 -57.21843 1.000 55.41909 220 CYS C N 1
ATOM 6445 C CA . CYS C 1 225 ? 1.27741 -21.38480 -55.79121 1.000 61.96499 220 CYS C CA 1
ATOM 6446 C C . CYS C 1 225 ? 2.08573 -20.15270 -55.41959 1.000 64.60762 220 CYS C C 1
ATOM 6447 O O . CYS C 1 225 ? 2.24629 -19.87322 -54.22682 1.000 72.42285 220 CYS C O 1
ATOM 6450 N N . ALA C 1 226 ? 2.59251 -19.41586 -56.40018 1.000 65.07636 221 ALA C N 1
ATOM 6451 C CA . ALA C 1 226 ? 3.40435 -18.26140 -56.05102 1.000 56.99920 221 ALA C CA 1
ATOM 6452 C C . ALA C 1 226 ? 2.57990 -16.97751 -56.07111 1.000 60.48101 221 ALA C C 1
ATOM 6453 O O . ALA C 1 226 ? 1.67421 -16.83266 -56.90218 1.000 70.69489 221 ALA C O 1
ATOM 6455 N N . PRO C 1 227 ? 2.89518 -16.05815 -55.14255 1.000 68.55654 222 PRO C N 1
ATOM 6456 C CA . PRO C 1 227 ? 2.22506 -14.75050 -55.10268 1.000 62.44070 222 PRO C CA 1
ATOM 6457 C C . PRO C 1 227 ? 2.00765 -14.09439 -56.46049 1.000 72.73911 222 PRO C C 1
ATOM 6458 O O . PRO C 1 227 ? 0.86837 -13.77531 -56.82008 1.000 81.52207 222 PRO C O 1
ATOM 6462 N N . TRP C 1 228 ? 3.08419 -13.88050 -57.22109 1.000 74.27895 223 TRP C N 1
ATOM 6463 C CA . TRP C 1 228 ? 2.98333 -13.23817 -58.53665 1.000 69.42259 223 TRP C CA 1
ATOM 6464 C C . TRP C 1 228 ? 2.31335 -14.11622 -59.58838 1.000 60.74454 223 TRP C C 1
ATOM 6465 O O . TRP C 1 228 ? 2.31652 -13.73348 -60.76773 1.000 64.09249 223 TRP C O 1
ATOM 6476 N N . GLY C 1 229 ? 1.73983 -15.26225 -59.21900 1.000 49.56859 224 GLY C N 1
ATOM 6477 C CA . GLY C 1 229 ? 1.18328 -16.18295 -60.18459 1.000 47.06545 224 GLY C CA 1
ATOM 6478 C C . GLY C 1 229 ? -0.25548 -15.86938 -60.55430 1.000 39.61392 224 GLY C C 1
ATOM 6479 O O . GLY C 1 229 ? -0.85045 -14.88515 -60.11787 1.000 50.47357 224 GLY C O 1
ATOM 6480 N N . SER C 1 230 ? -0.81669 -16.74323 -61.38851 1.000 32.30117 225 SER C N 1
ATOM 6481 C CA . SER C 1 230 ? -2.19063 -16.62095 -61.84853 1.000 33.43058 225 SER C CA 1
ATOM 6482 C C . SER C 1 230 ? -2.80114 -18.01249 -61.93666 1.000 44.96224 225 SER C C 1
ATOM 6483 O O . SER C 1 230 ? -2.14512 -19.02328 -61.66559 1.000 40.04897 225 SER C O 1
ATOM 6486 N N . ASN C 1 231 ? -4.07401 -18.05813 -62.32289 1.000 43.41731 226 ASN C N 1
ATOM 6487 C CA . ASN C 1 231 ? -4.79341 -19.30689 -62.52669 1.000 32.96846 226 ASN C CA 1
ATOM 6488 C C . ASN C 1 231 ? -5.01828 -19.60589 -64.00178 1.000 37.19782 226 ASN C C 1
ATOM 6489 O O . ASN C 1 231 ? -5.82299 -20.48298 -64.33043 1.000 36.97654 226 ASN C O 1
ATOM 6494 N N . ALA C 1 232 ? -4.31921 -18.90193 -64.89637 1.000 42.26711 227 ALA C N 1
ATOM 6495 C CA . ALA C 1 232 ? -4.63535 -18.97182 -66.31933 1.000 28.72849 227 ALA C CA 1
ATOM 6496 C C . ALA C 1 232 ? -4.34723 -20.34569 -66.91213 1.000 30.38043 227 ALA C C 1
ATOM 6497 O O . ALA C 1 232 ? -5.03131 -20.76484 -67.85290 1.000 31.15480 227 ALA C O 1
ATOM 6499 N N . VAL C 1 233 ? -3.35410 -21.05767 -66.38909 1.000 21.26016 228 VAL C N 1
ATOM 6500 C CA . VAL C 1 233 ? -2.98755 -22.35986 -66.94043 1.000 34.63228 228 VAL C CA 1
ATOM 6501 C C . VAL C 1 233 ? -3.81939 -23.47957 -66.32951 1.000 41.87687 228 VAL C C 1
ATOM 6502 O O . VAL C 1 233 ? -4.41075 -24.28980 -67.04762 1.000 46.14714 228 VAL C O 1
ATOM 6506 N N . MET C 1 234 ? -3.88946 -23.54337 -64.99817 1.000 54.58429 229 MET C N 1
ATOM 6507 C CA . MET C 1 234 ? -4.55840 -24.66496 -64.34799 1.000 46.84161 229 MET C CA 1
ATOM 6508 C C . MET C 1 234 ? -6.07739 -24.59543 -64.45549 1.000 32.24026 229 MET C C 1
ATOM 6509 O O . MET C 1 234 ? -6.74307 -25.61018 -64.22665 1.000 25.47712 229 MET C O 1
ATOM 6514 N N . ASP C 1 235 ? -6.64096 -23.43594 -64.79661 1.000 33.96192 230 ASP C N 1
ATOM 6515 C CA . ASP C 1 235 ? -8.08618 -23.27482 -64.91356 1.000 32.68516 230 ASP C CA 1
ATOM 6516 C C . ASP C 1 235 ? -8.56181 -23.19374 -66.35791 1.000 49.19840 230 ASP C C 1
ATOM 6517 O O . ASP C 1 235 ? -9.75096 -22.95560 -66.59346 1.000 40.25856 230 ASP C O 1
ATOM 6522 N N . SER C 1 236 ? -7.67073 -23.38012 -67.32718 1.000 53.89464 231 SER C N 1
ATOM 6523 C CA . SER C 1 236 ? -8.04803 -23.24886 -68.72844 1.000 52.92407 231 SER C CA 1
ATOM 6524 C C . SER C 1 236 ? -8.94197 -24.41214 -69.14105 1.000 57.06433 231 SER C C 1
ATOM 6525 O O . SER C 1 236 ? -8.55562 -25.57905 -69.01191 1.000 49.98360 231 SER C O 1
ATOM 6528 N N . LYS C 1 237 ? -10.14359 -24.09092 -69.62976 1.000 53.75671 232 LYS C N 1
ATOM 6529 C CA . LYS C 1 237 ? -11.04009 -25.12500 -70.13556 1.000 54.08871 232 LYS C CA 1
ATOM 6530 C C . LYS C 1 237 ? -10.48812 -25.78167 -71.39106 1.000 61.77306 232 LYS C C 1
ATOM 6531 O O . LYS C 1 237 ? -10.74660 -26.96657 -71.63272 1.000 62.53997 232 LYS C O 1
ATOM 6537 N N . VAL C 1 238 ? -9.73946 -25.03051 -72.20074 1.000 55.35544 233 VAL C N 1
ATOM 6538 C CA . VAL C 1 238 ? -9.09133 -25.61231 -73.37210 1.000 56.51407 233 VAL C CA 1
ATOM 6539 C C . VAL C 1 238 ? -8.12613 -26.70951 -72.94437 1.000 48.90528 233 VAL C C 1
ATOM 6540 O O . VAL C 1 238 ? -8.11619 -27.81055 -73.50718 1.000 42.30771 233 VAL C O 1
ATOM 6544 N N . LEU C 1 239 ? -7.31008 -26.42835 -71.92658 1.000 41.09977 234 LEU C N 1
ATOM 6545 C CA . LEU C 1 239 ? -6.36194 -27.42616 -71.44368 1.000 42.59408 234 LEU C CA 1
ATOM 6546 C C . LEU C 1 239 ? -7.07636 -28.58817 -70.76458 1.000 56.21983 234 LEU C C 1
ATOM 6547 O O . LEU C 1 239 ? -6.64489 -29.74017 -70.88774 1.000 43.77885 234 LEU C O 1
ATOM 6552 N N . HIS C 1 240 ? -8.16871 -28.30723 -70.04424 1.000 59.88303 235 HIS C N 1
ATOM 6553 C CA . HIS C 1 240 ? -8.98659 -29.38303 -69.48987 1.000 56.32053 235 HIS C CA 1
ATOM 6554 C C . HIS C 1 240 ? -9.58909 -30.23738 -70.59828 1.000 63.94677 235 HIS C C 1
ATOM 6555 O O . HIS C 1 240 ? -9.58865 -31.47227 -70.51394 1.000 56.12469 235 HIS C O 1
ATOM 6562 N N . GLN C 1 241 ? -10.11080 -29.59137 -71.64402 1.000 66.63833 236 GLN C N 1
ATOM 6563 C CA . GLN C 1 241 ? -10.70499 -30.32068 -72.75879 1.000 63.38247 236 GLN C CA 1
ATOM 6564 C C . GLN C 1 241 ? -9.71741 -31.32132 -73.34524 1.000 57.35389 236 GLN C C 1
ATOM 6565 O O . GLN C 1 241 ? -10.04541 -32.49813 -73.53870 1.000 47.46963 236 GLN C O 1
ATOM 6571 N N . ILE C 1 242 ? -8.49426 -30.86978 -73.62499 1.000 59.09314 237 ILE C N 1
ATOM 6572 C CA . ILE C 1 242 ? -7.48389 -31.75273 -74.19928 1.000 64.02377 237 ILE C CA 1
ATOM 6573 C C . ILE C 1 242 ? -7.05898 -32.80828 -73.18803 1.000 49.66711 237 ILE C C 1
ATOM 6574 O O . ILE C 1 242 ? -6.81421 -33.96830 -73.54361 1.000 46.78697 237 ILE C O 1
ATOM 6579 N N . ALA C 1 243 ? -6.97047 -32.42426 -71.91241 1.000 47.13777 238 ALA C N 1
ATOM 6580 C CA . ALA C 1 243 ? -6.50858 -33.34740 -70.88081 1.000 50.85402 238 ALA C CA 1
ATOM 6581 C C . ALA C 1 243 ? -7.45437 -34.53300 -70.72730 1.000 57.35724 238 ALA C C 1
ATOM 6582 O O . ALA C 1 243 ? -7.01326 -35.66162 -70.47779 1.000 43.13678 238 ALA C O 1
ATOM 6584 N N . VAL C 1 244 ? -8.75841 -34.29854 -70.87442 1.000 57.29686 239 VAL C N 1
ATOM 6585 C CA . VAL C 1 244 ? -9.72520 -35.38451 -70.75423 1.000 56.77636 239 VAL C CA 1
ATOM 6586 C C . VAL C 1 244 ? -9.73100 -36.24613 -72.01184 1.000 54.98520 239 VAL C C 1
ATOM 6587 O O . VAL C 1 244 ? -9.87958 -37.47136 -71.93643 1.000 52.49699 239 VAL C O 1
ATOM 6591 N N . ALA C 1 245 ? -9.56120 -35.62652 -73.18357 1.000 55.03354 240 ALA C N 1
ATOM 6592 C CA . ALA C 1 245 ? -9.57486 -36.38507 -74.43123 1.000 54.97992 240 ALA C CA 1
ATOM 6593 C C . ALA C 1 245 ? -8.41362 -37.36875 -74.49513 1.000 47.51328 240 ALA C C 1
ATOM 6594 O O . ALA C 1 245 ? -8.56090 -38.48310 -75.01017 1.000 46.61742 240 ALA C O 1
ATOM 6596 N N . ARG C 1 246 ? -7.25279 -36.97540 -73.97673 1.000 46.53085 241 ARG C N 1
ATOM 6597 C CA . ARG C 1 246 ? -6.07297 -37.82819 -73.96678 1.000 42.08017 241 ARG C CA 1
ATOM 6598 C C . ARG C 1 246 ? -5.91938 -38.61338 -72.67055 1.000 54.19935 241 ARG C C 1
ATOM 6599 O O . ARG C 1 246 ? -5.03627 -39.47453 -72.58687 1.000 41.42940 241 ARG C O 1
ATOM 6607 N N . GLY C 1 247 ? -6.75029 -38.34022 -71.66628 1.000 43.69917 242 GLY C N 1
ATOM 6608 C CA . GLY C 1 247 ? -6.67321 -39.03775 -70.39790 1.000 31.65302 242 GLY C CA 1
ATOM 6609 C C . GLY C 1 247 ? -5.44628 -38.67808 -69.58621 1.000 34.18810 242 GLY C C 1
ATOM 6610 O O . GLY C 1 247 ? -4.72873 -39.56413 -69.11237 1.000 43.69386 242 GLY C O 1
ATOM 6611 N N . LYS C 1 248 ? -5.19504 -37.38162 -69.41576 1.000 27.40278 243 LYS C N 1
ATOM 6612 C CA . LYS C 1 248 ? -4.03296 -36.91053 -68.67548 1.000 38.45921 243 LYS C CA 1
ATOM 6613 C C . LYS C 1 248 ? -4.41113 -35.64589 -67.91705 1.000 39.48296 243 LYS C C 1
ATOM 6614 O O . LYS C 1 248 ? -5.55100 -35.17860 -67.97771 1.000 48.46720 243 LYS C O 1
ATOM 6620 N N . SER C 1 249 ? -3.44176 -35.09612 -67.19373 1.000 40.77133 244 SER C N 1
ATOM 6621 C CA . SER C 1 249 ? -3.67654 -33.93211 -66.35484 1.000 47.42048 244 SER C CA 1
ATOM 6622 C C . SER C 1 249 ? -3.39035 -32.64451 -67.11963 1.000 39.67256 244 SER C C 1
ATOM 6623 O O . SER C 1 249 ? -2.72020 -32.64071 -68.15454 1.000 53.07429 244 SER C O 1
ATOM 6626 N N . VAL C 1 250 ? -3.91849 -31.53841 -66.58984 1.000 42.80826 245 VAL C N 1
ATOM 6627 C CA . VAL C 1 250 ? -3.61046 -30.22539 -67.14976 1.000 34.96691 245 VAL C CA 1
ATOM 6628 C C . VAL C 1 250 ? -2.11839 -29.94274 -67.03704 1.000 39.83180 245 VAL C C 1
ATOM 6629 O O . VAL C 1 250 ? -1.51501 -29.33480 -67.93031 1.000 48.19637 245 VAL C O 1
ATOM 6633 N N . ALA C 1 251 ? -1.49699 -30.38955 -65.94292 1.000 33.57893 246 ALA C N 1
ATOM 6634 C CA . ALA C 1 251 ? -0.05488 -30.22902 -65.79741 1.000 36.97515 246 ALA C CA 1
ATOM 6635 C C . ALA C 1 251 ? 0.69557 -31.02009 -66.86188 1.000 45.67699 246 ALA C C 1
ATOM 6636 O O . ALA C 1 251 ? 1.69813 -30.54415 -67.40681 1.000 49.06843 246 ALA C O 1
ATOM 6638 N N . GLN C 1 252 ? 0.22288 -32.23081 -67.17309 1.000 43.52506 247 GLN C N 1
ATOM 6639 C CA . GLN C 1 252 ? 0.83403 -33.01470 -68.24323 1.000 43.80781 247 GLN C CA 1
ATOM 6640 C C . GLN C 1 252 ? 0.72601 -32.29935 -69.58324 1.000 37.56129 247 GLN C C 1
ATOM 6641 O O . GLN C 1 252 ? 1.68570 -32.27612 -70.36308 1.000 47.01601 247 GLN C O 1
ATOM 6647 N N . VAL C 1 253 ? -0.43605 -31.70577 -69.86412 1.000 34.80672 248 VAL C N 1
ATOM 6648 C CA . VAL C 1 253 ? -0.66543 -31.07327 -71.16134 1.000 41.02465 248 VAL C CA 1
ATOM 6649 C C . VAL C 1 253 ? 0.26411 -29.88011 -71.34836 1.000 42.77798 248 VAL C C 1
ATOM 6650 O O . VAL C 1 253 ? 0.88059 -29.71060 -72.40740 1.000 44.03253 248 VAL C O 1
ATOM 6654 N N . SER C 1 254 ? 0.38095 -29.03580 -70.32087 1.000 30.67897 249 SER C N 1
ATOM 6655 C CA . SER C 1 254 ? 1.20861 -27.83939 -70.44300 1.000 38.26276 249 SER C CA 1
ATOM 6656 C C . SER C 1 254 ? 2.68369 -28.19342 -70.58650 1.000 41.14025 249 SER C C 1
ATOM 6657 O O . SER C 1 254 ? 3.40787 -27.55380 -71.35841 1.000 38.14868 249 SER C O 1
ATOM 6660 N N . MET C 1 255 ? 3.14748 -29.20844 -69.85418 1.000 28.59903 250 MET C N 1
ATOM 6661 C CA . MET C 1 255 ? 4.54998 -29.60025 -69.94752 1.000 36.45954 250 MET C CA 1
ATOM 6662 C C . MET C 1 255 ? 4.86207 -30.22191 -71.30289 1.000 42.62194 250 MET C C 1
ATOM 6663 O O . MET C 1 255 ? 5.92185 -29.95762 -71.88261 1.000 43.67585 250 MET C O 1
ATOM 6668 N N . ARG C 1 256 ? 3.95559 -31.05380 -71.82178 1.000 36.28186 251 ARG C N 1
ATOM 6669 C CA . ARG C 1 256 ? 4.15837 -31.62366 -73.14925 1.000 38.18507 251 ARG C CA 1
ATOM 6670 C C . ARG C 1 256 ? 4.23882 -30.53099 -74.20549 1.000 38.84995 251 ARG C C 1
ATOM 6671 O O . ARG C 1 256 ? 5.08800 -30.58425 -75.10243 1.000 40.72803 251 ARG C O 1
ATOM 6679 N N . TRP C 1 257 ? 3.36588 -29.52585 -74.10698 1.000 37.05219 252 TRP C N 1
ATOM 6680 C CA . TRP C 1 257 ? 3.36181 -28.44115 -75.08237 1.000 35.40693 252 TRP C CA 1
ATOM 6681 C C . TRP C 1 257 ? 4.69436 -27.70432 -75.09742 1.000 43.50543 252 TRP C C 1
ATOM 6682 O O . TRP C 1 257 ? 5.21509 -27.37282 -76.16795 1.000 46.69570 252 TRP C O 1
ATOM 6693 N N . VAL C 1 258 ? 5.26517 -27.44594 -73.91921 1.000 41.86835 253 VAL C N 1
ATOM 6694 C CA . VAL C 1 258 ? 6.52989 -26.71728 -73.84611 1.000 43.38120 253 VAL C CA 1
ATOM 6695 C C . VAL C 1 258 ? 7.64045 -27.50673 -74.52978 1.000 35.23334 253 VAL C C 1
ATOM 6696 O O . VAL C 1 258 ? 8.41254 -26.96349 -75.32951 1.000 61.81821 253 VAL C O 1
ATOM 6700 N N . TYR C 1 259 ? 7.73199 -28.80496 -74.23152 1.000 39.14482 254 TYR C N 1
ATOM 6701 C CA . TYR C 1 259 ? 8.75854 -29.63422 -74.85507 1.000 46.11638 254 TYR C CA 1
ATOM 6702 C C . TYR C 1 259 ? 8.46605 -29.87998 -76.33119 1.000 36.93131 254 TYR C C 1
ATOM 6703 O O . TYR C 1 259 ? 9.39735 -29.94590 -77.14073 1.000 42.91226 254 TYR C O 1
ATOM 6712 N N . GLN C 1 260 ? 7.18964 -30.00940 -76.70026 1.000 38.89619 255 GLN C N 1
ATOM 6713 C CA . GLN C 1 260 ? 6.82141 -30.18987 -78.09945 1.000 45.00897 255 GLN C CA 1
ATOM 6714 C C . GLN C 1 260 ? 7.07086 -28.93602 -78.92607 1.000 45.01730 255 GLN C C 1
ATOM 6715 O O . GLN C 1 260 ? 7.18024 -29.03102 -80.15250 1.000 47.40407 255 GLN C O 1
ATOM 6721 N N . GLN C 1 261 ? 7.16116 -27.77102 -78.28830 1.000 47.29163 256 GLN C N 1
ATOM 6722 C CA . GLN C 1 261 ? 7.55189 -26.53971 -78.95815 1.000 41.53334 256 GLN C CA 1
ATOM 6723 C C . GLN C 1 261 ? 9.06517 -26.38491 -79.05078 1.000 43.24207 256 GLN C C 1
ATOM 6724 O O . GLN C 1 261 ? 9.54710 -25.29282 -79.37009 1.000 46.60634 256 GLN C O 1
ATOM 6730 N N . GLY C 1 262 ? 9.81899 -27.44445 -78.76536 1.000 42.51922 257 GLY C N 1
ATOM 6731 C CA . GLY C 1 262 ? 11.26296 -27.40306 -78.89543 1.000 26.31433 257 GLY C CA 1
ATOM 6732 C C . GLY C 1 262 ? 11.97895 -26.62163 -77.81907 1.000 37.47450 257 GLY C C 1
ATOM 6733 O O . GLY C 1 262 ? 12.99839 -25.98420 -78.10100 1.000 53.54090 257 GLY C O 1
ATOM 6734 N N . ALA C 1 263 ? 11.47983 -26.65730 -76.58725 1.000 53.73332 258 ALA C N 1
ATOM 6735 C CA . ALA C 1 263 ? 12.08683 -25.93127 -75.48477 1.000 32.85907 258 ALA C CA 1
ATOM 6736 C C . ALA C 1 263 ? 12.30595 -26.86483 -74.30268 1.000 37.45084 258 ALA C C 1
ATOM 6737 O O . ALA C 1 263 ? 11.63965 -27.89292 -74.15802 1.000 51.44208 258 ALA C O 1
ATOM 6739 N N . SER C 1 264 ? 13.26310 -26.49542 -73.45981 1.000 30.80562 259 SER C N 1
ATOM 6740 C CA . SER C 1 264 ? 13.49155 -27.18479 -72.20217 1.000 33.26975 259 SER C CA 1
ATOM 6741 C C . SER C 1 264 ? 12.64989 -26.52781 -71.11157 1.000 37.78351 259 SER C C 1
ATOM 6742 O O . SER C 1 264 ? 12.12809 -25.42274 -71.27917 1.000 37.28204 259 SER C O 1
ATOM 6745 N N . LEU C 1 265 ? 12.51381 -27.21615 -69.97920 1.000 38.92131 260 LEU C N 1
ATOM 6746 C CA . LEU C 1 265 ? 11.63293 -26.72651 -68.92876 1.000 40.62906 260 LEU C CA 1
ATOM 6747 C C . LEU C 1 265 ? 12.14639 -27.15084 -67.56145 1.000 33.96493 260 LEU C C 1
ATOM 6748 O O . LEU C 1 265 ? 12.59322 -28.28630 -67.37870 1.000 39.74181 260 LEU C O 1
ATOM 6753 N N . VAL C 1 266 ? 12.07943 -26.22441 -66.60804 1.000 23.75783 261 VAL C N 1
ATOM 6754 C CA . VAL C 1 266 ? 12.35268 -26.50108 -65.20319 1.000 43.16918 261 VAL C CA 1
ATOM 6755 C C . VAL C 1 266 ? 11.02822 -26.45444 -64.45364 1.000 41.42669 261 VAL C C 1
ATOM 6756 O O . VAL C 1 266 ? 10.28400 -25.47115 -64.55406 1.000 48.42322 261 VAL C O 1
ATOM 6760 N N . VAL C 1 267 ? 10.72351 -27.52018 -63.71806 1.000 39.91231 262 VAL C N 1
ATOM 6761 C CA . VAL C 1 267 ? 9.44492 -27.65396 -63.03129 1.000 38.52642 262 VAL C CA 1
ATOM 6762 C C . VAL C 1 267 ? 9.68211 -27.70047 -61.52860 1.000 31.94985 262 VAL C C 1
ATOM 6763 O O . VAL C 1 267 ? 10.66285 -28.28782 -61.05878 1.000 42.18013 262 VAL C O 1
ATOM 6767 N N . LYS C 1 268 ? 8.78522 -27.06781 -60.77754 1.000 54.65104 263 LYS C N 1
ATOM 6768 C CA . LYS C 1 268 ? 8.82836 -27.08846 -59.32263 1.000 55.44572 263 LYS C CA 1
ATOM 6769 C C . LYS C 1 268 ? 7.85192 -28.14604 -58.82037 1.000 59.79063 263 LYS C C 1
ATOM 6770 O O . LYS C 1 268 ? 6.63973 -28.04276 -59.04881 1.000 84.56325 263 LYS C O 1
ATOM 6776 N N . SER C 1 269 ? 8.38701 -29.16372 -58.14863 1.000 52.33502 264 SER C N 1
ATOM 6777 C CA . SER C 1 269 ? 7.59922 -30.24359 -57.56699 1.000 77.58435 264 SER C CA 1
ATOM 6778 C C . SER C 1 269 ? 7.97640 -30.41212 -56.10760 1.000 77.10122 264 SER C C 1
ATOM 6779 O O . SER C 1 269 ? 9.14883 -30.62922 -55.79577 1.000 94.69492 264 SER C O 1
ATOM 6782 N N . PHE C 1 270 ? 6.97702 -30.31024 -55.23029 1.000 72.95062 265 PHE C N 1
ATOM 6783 C CA . PHE C 1 270 ? 7.09966 -30.55641 -53.80046 1.000 75.83421 265 PHE C CA 1
ATOM 6784 C C . PHE C 1 270 ? 6.27231 -31.76187 -53.37949 1.000 65.41743 265 PHE C C 1
ATOM 6785 O O . PHE C 1 270 ? 6.00154 -31.95199 -52.18867 1.000 74.52535 265 PHE C O 1
ATOM 6793 N N . ASN C 1 271 ? 5.81383 -32.54249 -54.35097 1.000 64.88333 266 ASN C N 1
ATOM 6794 C CA . ASN C 1 271 ? 5.09395 -33.77980 -54.10874 1.000 54.48251 266 ASN C CA 1
ATOM 6795 C C . ASN C 1 271 ? 5.77268 -34.89186 -54.88969 1.000 54.81953 266 ASN C C 1
ATOM 6796 O O . ASN C 1 271 ? 6.17587 -34.69535 -56.04071 1.000 62.10383 266 ASN C O 1
ATOM 6801 N N . GLU C 1 272 ? 5.90550 -36.05957 -54.25524 1.000 57.48672 267 GLU C N 1
ATOM 6802 C CA . GLU C 1 272 ? 6.47790 -37.20923 -54.94769 1.000 65.82048 267 GLU C CA 1
ATOM 6803 C C . GLU C 1 272 ? 5.60516 -37.64429 -56.11631 1.000 74.90993 267 GLU C C 1
ATOM 6804 O O . GLU C 1 272 ? 6.11677 -38.16480 -57.11368 1.000 74.13879 267 GLU C O 1
ATOM 6810 N N . GLY C 1 273 ? 4.29231 -37.42782 -56.01804 1.000 74.69101 268 GLY C N 1
ATOM 6811 C CA . GLY C 1 273 ? 3.40214 -37.83752 -57.09181 1.000 77.95380 268 GLY C CA 1
ATOM 6812 C C . GLY C 1 273 ? 3.56385 -36.99529 -58.34274 1.000 69.46062 268 GLY C C 1
ATOM 6813 O O . GLY C 1 273 ? 3.55338 -37.51919 -59.46059 1.000 78.49361 268 GLY C O 1
ATOM 6814 N N . ARG C 1 274 ? 3.71955 -35.68021 -58.17536 1.000 68.81881 269 ARG C N 1
ATOM 6815 C CA . ARG C 1 274 ? 3.85684 -34.80578 -59.33517 1.000 54.68133 269 ARG C CA 1
ATOM 6816 C C . ARG C 1 274 ? 5.18557 -35.03511 -60.04683 1.000 58.64362 269 ARG C C 1
ATOM 6817 O O . ARG C 1 274 ? 5.22246 -35.14499 -61.27773 1.000 50.85695 269 ARG C O 1
ATOM 6825 N N . MET C 1 275 ? 6.28441 -35.13605 -59.29209 1.000 52.27583 270 MET C N 1
ATOM 6826 C CA . MET C 1 275 ? 7.59207 -35.28173 -59.92509 1.000 58.49466 270 MET C CA 1
ATOM 6827 C C . MET C 1 275 ? 7.74661 -36.63372 -60.61455 1.000 47.78633 270 MET C C 1
ATOM 6828 O O . MET C 1 275 ? 8.52941 -36.75274 -61.56339 1.000 55.05162 270 MET C O 1
ATOM 6833 N N . LYS C 1 276 ? 7.01851 -37.65953 -60.16601 1.000 50.41174 271 LYS C N 1
ATOM 6834 C CA . LYS C 1 276 ? 7.01853 -38.91975 -60.90405 1.000 49.33765 271 LYS C CA 1
ATOM 6835 C C . LYS C 1 276 ? 6.21901 -38.79540 -62.19485 1.000 63.09486 271 LYS C C 1
ATOM 6836 O O . LYS C 1 276 ? 6.63063 -39.31221 -63.24050 1.000 57.94151 271 LYS C O 1
ATOM 6842 N N . GLU C 1 277 ? 5.07694 -38.10545 -62.14184 1.000 61.83184 272 GLU C N 1
ATOM 6843 C CA . GLU C 1 277 ? 4.24005 -37.93503 -63.32365 1.000 66.09507 272 GLU C CA 1
ATOM 6844 C C . GLU C 1 277 ? 4.86329 -37.00509 -64.35753 1.000 57.58342 272 GLU C C 1
ATOM 6845 O O . GLU C 1 277 ? 4.51345 -37.09506 -65.53892 1.000 50.11870 272 GLU C O 1
ATOM 6851 N N . ASN C 1 278 ? 5.77648 -36.11997 -63.94728 1.000 51.91257 273 ASN C N 1
ATOM 6852 C CA . ASN C 1 278 ? 6.35804 -35.17154 -64.89285 1.000 47.36702 273 ASN C CA 1
ATOM 6853 C C . ASN C 1 278 ? 7.29548 -35.85469 -65.88100 1.000 48.41907 273 ASN C C 1
ATOM 6854 O O . ASN C 1 278 ? 7.38543 -35.43109 -67.03882 1.000 45.38649 273 ASN C O 1
ATOM 6859 N N . LEU C 1 279 ? 7.99404 -36.90742 -65.45357 1.000 42.39632 274 LEU C N 1
ATOM 6860 C CA . LEU C 1 279 ? 8.88460 -37.64181 -66.34592 1.000 48.28441 274 LEU C CA 1
ATOM 6861 C C . LEU C 1 279 ? 8.14032 -38.42558 -67.41929 1.000 58.49229 274 LEU C C 1
ATOM 6862 O O . LEU C 1 279 ? 8.78940 -39.07818 -68.24497 1.000 60.66712 274 LEU C O 1
ATOM 6867 N N . LYS C 1 280 ? 6.81029 -38.37723 -67.43104 1.000 55.25071 275 LYS C N 1
ATOM 6868 C CA . LYS C 1 280 ? 5.99923 -39.08847 -68.40737 1.000 49.45839 275 LYS C CA 1
ATOM 6869 C C . LYS C 1 280 ? 5.60679 -38.22558 -69.59800 1.000 50.00828 275 LYS C C 1
ATOM 6870 O O . LYS C 1 280 ? 4.96467 -38.73060 -70.52413 1.000 46.08500 275 LYS C O 1
ATOM 6876 N N . ILE C 1 281 ? 5.97311 -36.94050 -69.60048 1.000 46.85182 276 ILE C N 1
ATOM 6877 C CA . ILE C 1 281 ? 5.66981 -36.07692 -70.73657 1.000 50.42958 276 ILE C CA 1
ATOM 6878 C C . ILE C 1 281 ? 6.43851 -36.46492 -71.98755 1.000 57.65293 276 ILE C C 1
ATOM 6879 O O . ILE C 1 281 ? 6.18585 -35.90238 -73.05765 1.000 59.24057 276 ILE C O 1
ATOM 6884 N N . PHE C 1 282 ? 7.37335 -37.40534 -71.88265 1.000 49.38401 277 PHE C N 1
ATOM 6885 C CA . PHE C 1 282 ? 8.14798 -37.86424 -73.02425 1.000 50.49848 277 PHE C CA 1
ATOM 6886 C C . PHE C 1 282 ? 7.63423 -39.17658 -73.60063 1.000 55.31988 277 PHE C C 1
ATOM 6887 O O . PHE C 1 282 ? 8.22992 -39.69380 -74.55056 1.000 83.12328 277 PHE C O 1
ATOM 6895 N N . ASP C 1 283 ? 6.54825 -39.72562 -73.05816 1.000 49.31474 278 ASP C N 1
ATOM 6896 C CA . ASP C 1 283 ? 5.99373 -40.98559 -73.53344 1.000 56.37640 278 ASP C CA 1
ATOM 6897 C C . ASP C 1 283 ? 4.74071 -40.79724 -74.38046 1.000 54.76656 278 ASP C C 1
ATOM 6898 O O . ASP C 1 283 ? 4.06737 -41.78202 -74.70002 1.000 56.73082 278 ASP C O 1
ATOM 6903 N N . TRP C 1 284 ? 4.41592 -39.56244 -74.75200 1.000 51.06727 279 TRP C N 1
ATOM 6904 C CA . TRP C 1 284 ? 3.23484 -39.28122 -75.55690 1.000 41.75408 279 TRP C CA 1
ATOM 6905 C C . TRP C 1 284 ? 3.43845 -37.93846 -76.24306 1.000 43.62175 279 TRP C C 1
ATOM 6906 O O . TRP C 1 284 ? 4.38401 -37.20594 -75.94458 1.000 51.03841 279 TRP C O 1
ATOM 6917 N N . GLU C 1 285 ? 2.53841 -37.62237 -77.17228 1.000 45.72523 280 GLU C N 1
ATOM 6918 C CA . GLU C 1 285 ? 2.63811 -36.38037 -77.92577 1.000 48.53578 280 GLU C CA 1
ATOM 6919 C C . GLU C 1 285 ? 1.24868 -35.83288 -78.21438 1.000 46.80804 280 GLU C C 1
ATOM 6920 O O . GLU C 1 285 ? 0.31054 -36.59337 -78.46815 1.000 50.78739 280 GLU C O 1
ATOM 6926 N N . LEU C 1 286 ? 1.13273 -34.50805 -78.17451 1.000 41.12754 281 LEU C N 1
ATOM 6927 C CA . LEU C 1 286 ? -0.12126 -33.84625 -78.50362 1.000 63.80958 281 LEU C CA 1
ATOM 6928 C C . LEU C 1 286 ? -0.37323 -33.90235 -80.00589 1.000 65.18587 281 LEU C C 1
ATOM 6929 O O . LEU C 1 286 ? 0.55664 -33.81195 -80.81279 1.000 50.92643 281 LEU C O 1
ATOM 6934 N N . THR C 1 287 ? -1.64181 -34.04947 -80.38078 1.000 67.33912 282 THR C N 1
ATOM 6935 C CA . THR C 1 287 ? -2.00540 -34.10029 -81.78809 1.000 62.27006 282 THR C CA 1
ATOM 6936 C C . THR C 1 287 ? -1.87878 -32.71109 -82.41402 1.000 71.85238 282 THR C C 1
ATOM 6937 O O . THR C 1 287 ? -1.56907 -31.71859 -81.74759 1.000 68.29242 282 THR C O 1
ATOM 6941 N N . ALA C 1 288 ? -2.12631 -32.64331 -83.72423 1.000 65.13404 283 ALA C N 1
ATOM 6942 C CA . ALA C 1 288 ? -2.01424 -31.37049 -84.42923 1.000 72.89917 283 ALA C CA 1
ATOM 6943 C C . ALA C 1 288 ? -3.12807 -30.41263 -84.02530 1.000 77.36798 283 ALA C C 1
ATOM 6944 O O . ALA C 1 288 ? -2.89195 -29.20854 -83.86972 1.000 71.50183 283 ALA C O 1
ATOM 6946 N N . GLU C 1 289 ? -4.34918 -30.92582 -83.85187 1.000 83.89013 284 GLU C N 1
ATOM 6947 C CA . GLU C 1 289 ? -5.44966 -30.06875 -83.42345 1.000 90.26386 284 GLU C CA 1
ATOM 6948 C C . GLU C 1 289 ? -5.31069 -29.66362 -81.96256 1.000 73.15491 284 GLU C C 1
ATOM 6949 O O . GLU C 1 289 ? -5.74935 -28.57201 -81.58132 1.000 70.98728 284 GLU C O 1
ATOM 6955 N N . ASN C 1 290 ? -4.71616 -30.52491 -81.13290 1.000 65.44242 285 ASN C N 1
ATOM 6956 C CA . ASN C 1 290 ? -4.43410 -30.14465 -79.75239 1.000 67.64138 285 ASN C CA 1
ATOM 6957 C C . ASN C 1 290 ? -3.52428 -28.92385 -79.70426 1.000 67.15446 285 ASN C C 1
ATOM 6958 O O . ASN C 1 290 ? -3.84174 -27.92270 -79.05275 1.000 55.00973 285 ASN C O 1
ATOM 6963 N N . MET C 1 291 ? -2.39158 -28.98492 -80.40992 1.000 58.70222 286 MET C N 1
ATOM 6964 C CA . MET C 1 291 ? -1.46647 -27.85691 -80.43807 1.000 48.78695 286 MET C CA 1
ATOM 6965 C C . MET C 1 291 ? -2.09787 -26.62348 -81.07268 1.000 51.90531 286 MET C C 1
ATOM 6966 O O . MET C 1 291 ? -1.79462 -25.49549 -80.67117 1.000 41.67894 286 MET C O 1
ATOM 6971 N N . GLU C 1 292 ? -2.97173 -26.81346 -82.06232 1.000 53.85197 287 GLU C N 1
ATOM 6972 C CA . GLU C 1 292 ? -3.56321 -25.67737 -82.75881 1.000 66.89348 287 GLU C CA 1
ATOM 6973 C C . GLU C 1 292 ? -4.66047 -25.00817 -81.93651 1.000 73.58329 287 GLU C C 1
ATOM 6974 O O . GLU C 1 292 ? -4.88862 -23.80077 -82.08087 1.000 70.88327 287 GLU C O 1
ATOM 6980 N N . LYS C 1 293 ? -5.34996 -25.76097 -81.07651 1.000 79.47723 288 LYS C N 1
ATOM 6981 C CA . LYS C 1 293 ? -6.28251 -25.14734 -80.13868 1.000 67.32929 288 LYS C CA 1
ATOM 6982 C C . LYS C 1 293 ? -5.57567 -24.55732 -78.92327 1.000 52.60376 288 LYS C C 1
ATOM 6983 O O . LYS C 1 293 ? -6.12424 -23.65979 -78.27172 1.000 60.22507 288 LYS C O 1
ATOM 6989 N N . ILE C 1 294 ? -4.37195 -25.03577 -78.60483 1.000 52.41832 289 ILE C N 1
ATOM 6990 C CA . ILE C 1 294 ? -3.58021 -24.37880 -77.57262 1.000 43.09848 289 ILE C CA 1
ATOM 6991 C C . ILE C 1 294 ? -3.05035 -23.04378 -78.08047 1.000 59.69291 289 ILE C C 1
ATOM 6992 O O . ILE C 1 294 ? -2.92313 -22.08283 -77.31044 1.000 53.03730 289 ILE C O 1
ATOM 6997 N N . SER C 1 295 ? -2.76051 -22.94884 -79.38168 1.000 73.96247 290 SER C N 1
ATOM 6998 C CA . SER C 1 295 ? -2.21929 -21.71588 -79.94256 1.000 53.95230 290 SER C CA 1
ATOM 6999 C C . SER C 1 295 ? -3.20630 -20.55890 -79.86727 1.000 61.43238 290 SER C C 1
ATOM 7000 O O . SER C 1 295 ? -2.78305 -19.39773 -79.86322 1.000 51.87049 290 SER C O 1
ATOM 7003 N N . GLU C 1 296 ? -4.50484 -20.84410 -79.80870 1.000 65.55606 291 GLU C N 1
ATOM 7004 C CA . GLU C 1 296 ? -5.52949 -19.81108 -79.76021 1.000 67.97431 291 GLU C CA 1
ATOM 7005 C C . GLU C 1 296 ? -5.93421 -19.44582 -78.33637 1.000 67.94192 291 GLU C C 1
ATOM 7006 O O . GLU C 1 296 ? -6.88662 -18.68085 -78.15355 1.000 71.72906 291 GLU C O 1
ATOM 7012 N N . ILE C 1 297 ? -5.24011 -19.97034 -77.33471 1.000 55.80700 292 ILE C N 1
ATOM 7013 C CA . ILE C 1 297 ? -5.52352 -19.60420 -75.94170 1.000 59.44250 292 ILE C CA 1
ATOM 7014 C C . ILE C 1 297 ? -5.16318 -18.13741 -75.72909 1.000 54.58116 292 ILE C C 1
ATOM 7015 O O . ILE C 1 297 ? -4.09301 -17.69543 -76.18430 1.000 52.19440 292 ILE C O 1
ATOM 7020 N N . PRO C 1 298 ? -6.01348 -17.34652 -75.07299 1.000 48.77303 293 PRO C N 1
ATOM 7021 C CA . PRO C 1 298 ? -5.67034 -15.94032 -74.82668 1.000 49.73743 293 PRO C CA 1
ATOM 7022 C C . PRO C 1 298 ? -4.37875 -15.81289 -74.03182 1.000 56.29239 293 PRO C C 1
ATOM 7023 O O . PRO C 1 298 ? -4.12718 -16.56662 -73.08917 1.000 66.62526 293 PRO C O 1
ATOM 7027 N N . GLN C 1 299 ? -3.55697 -14.84704 -74.42925 1.000 52.28876 294 GLN C N 1
ATOM 7028 C CA . GLN C 1 299 ? -2.22971 -14.66913 -73.86211 1.000 58.64202 294 GLN C CA 1
ATOM 7029 C C . GLN C 1 299 ? -2.27534 -13.75905 -72.64164 1.000 53.44193 294 GLN C C 1
ATOM 7030 O O . GLN C 1 299 ? -3.11430 -12.85935 -72.54152 1.000 49.52487 294 GLN C O 1
ATOM 7036 N N . SER C 1 300 ? -1.35065 -14.00241 -71.71261 1.000 55.09681 295 SER C N 1
ATOM 7037 C CA . SER C 1 300 ? -1.27857 -13.24266 -70.47078 1.000 65.48818 295 SER C CA 1
ATOM 7038 C C . SER C 1 300 ? 0.02754 -13.52815 -69.74110 1.000 67.99567 295 SER C C 1
ATOM 7039 O O . SER C 1 300 ? 0.22832 -14.63901 -69.23776 1.000 66.71266 295 SER C O 1
ATOM 7042 N N . ARG C 1 301 ? 0.92367 -12.54616 -69.67813 1.000 69.72446 296 ARG C N 1
ATOM 7043 C CA . ARG C 1 301 ? 2.15503 -12.73155 -68.92317 1.000 67.13013 296 ARG C CA 1
ATOM 7044 C C . ARG C 1 301 ? 1.83281 -12.80400 -67.43756 1.000 77.22376 296 ARG C C 1
ATOM 7045 O O . ARG C 1 301 ? 1.19697 -11.89983 -66.88512 1.000 76.06690 296 ARG C O 1
ATOM 7053 N N . THR C 1 302 ? 2.27174 -13.88197 -66.79258 1.000 82.55627 297 THR C N 1
ATOM 7054 C CA . THR C 1 302 ? 1.99589 -14.09396 -65.37685 1.000 79.23199 297 THR C CA 1
ATOM 7055 C C . THR C 1 302 ? 3.10706 -13.52042 -64.50169 1.000 79.29194 297 THR C C 1
ATOM 7056 O O . THR C 1 302 ? 2.84982 -12.68774 -63.62640 1.000 96.39758 297 THR C O 1
ATOM 7060 N N . SER C 1 303 ? 4.34505 -13.95840 -64.73304 1.000 72.64888 298 SER C N 1
ATOM 7061 C CA . SER C 1 303 ? 5.49011 -13.51146 -63.94958 1.000 90.17033 298 SER C CA 1
ATOM 7062 C C . SER C 1 303 ? 5.66673 -12.00160 -64.03385 1.000 106.35282 298 SER C C 1
ATOM 7063 O O . SER C 1 303 ? 5.95106 -11.45991 -65.10702 1.000 107.94904 298 SER C O 1
ATOM 7066 N N . SER C 1 304 ? 5.49793 -11.31724 -62.90777 1.000 101.53761 299 SER C N 1
ATOM 7067 C CA . SER C 1 304 ? 5.68959 -9.87921 -62.87041 1.000 106.29055 299 SER C CA 1
ATOM 7068 C C . SER C 1 304 ? 7.17479 -9.54015 -62.78683 1.000 109.71338 299 SER C C 1
ATOM 7069 O O . SER C 1 304 ? 8.01923 -10.38323 -62.47236 1.000 108.08740 299 SER C O 1
ATOM 7072 N N . ALA C 1 305 ? 7.48771 -8.28390 -63.09319 1.000 99.75328 300 ALA C N 1
ATOM 7073 C CA . ALA C 1 305 ? 8.82366 -7.74254 -62.90084 1.000 88.45105 300 ALA C CA 1
ATOM 7074 C C . ALA C 1 305 ? 8.87497 -6.72999 -61.76804 1.000 89.48753 300 ALA C C 1
ATOM 7075 O O . ALA C 1 305 ? 9.94706 -6.18173 -61.48967 1.000 83.01343 300 ALA C O 1
ATOM 7077 N N . ASP C 1 306 ? 7.74055 -6.46818 -61.11411 1.000 89.26785 301 ASP C N 1
ATOM 7078 C CA . ASP C 1 306 ? 7.70973 -5.53551 -59.99252 1.000 104.34951 301 ASP C CA 1
ATOM 7079 C C . ASP C 1 306 ? 8.63825 -5.99049 -58.87359 1.000 112.81596 301 ASP C C 1
ATOM 7080 O O . ASP C 1 306 ? 9.40194 -5.19116 -58.31933 1.000 115.17836 301 ASP C O 1
ATOM 7085 N N . PHE C 1 307 ? 8.59211 -7.27407 -58.53373 1.000 108.47493 302 PHE C N 1
ATOM 7086 C CA . PHE C 1 307 ? 9.45352 -7.81641 -57.49037 1.000 101.87609 302 PHE C CA 1
ATOM 7087 C C . PHE C 1 307 ? 10.83821 -8.12598 -58.04830 1.000 89.20302 302 PHE C C 1
ATOM 7088 O O . PHE C 1 307 ? 11.05953 -8.05507 -59.25739 1.000 104.35838 302 PHE C O 1
ATOM 7096 N N . PRO C 1 311 ? 11.36832 2.14425 -60.68127 1.000 92.81458 306 PRO C N 1
ATOM 7097 C CA . PRO C 1 311 ? 11.05725 3.50098 -60.21935 1.000 102.10131 306 PRO C CA 1
ATOM 7098 C C . PRO C 1 311 ? 12.15085 4.49793 -60.58139 1.000 102.02070 306 PRO C C 1
ATOM 7099 O O . PRO C 1 311 ? 12.25048 4.92149 -61.73315 1.000 106.86438 306 PRO C O 1
ATOM 7103 N N . THR C 1 312 ? 12.96832 4.86103 -59.59370 1.000 111.01180 307 THR C N 1
ATOM 7104 C CA . THR C 1 312 ? 14.09661 5.75540 -59.81906 1.000 117.49612 307 THR C CA 1
ATOM 7105 C C . THR C 1 312 ? 15.30875 4.97259 -60.30918 1.000 107.76818 307 THR C C 1
ATOM 7106 O O . THR C 1 312 ? 16.45336 5.36841 -60.06542 1.000 99.25480 307 THR C O 1
ATOM 7110 N N . GLY C 1 313 ? 15.06565 3.86189 -61.00092 1.000 99.58854 308 GLY C N 1
ATOM 7111 C CA . GLY C 1 313 ? 16.12694 3.02389 -61.50167 1.000 101.78530 308 GLY C CA 1
ATOM 7112 C C . GLY C 1 313 ? 16.08169 2.86751 -63.00784 1.000 103.41539 308 GLY C C 1
ATOM 7113 O O . GLY C 1 313 ? 15.78330 3.81152 -63.74650 1.000 104.58420 308 GLY C O 1
ATOM 7114 N N . PRO C 1 314 ? 16.38472 1.65554 -63.49741 1.000 100.97100 309 PRO C N 1
ATOM 7115 C CA . PRO C 1 314 ? 16.42488 1.35633 -64.93040 1.000 89.82274 309 PRO C CA 1
ATOM 7116 C C . PRO C 1 314 ? 15.06766 0.93138 -65.48465 1.000 75.51938 309 PRO C C 1
ATOM 7117 O O . PRO C 1 314 ? 14.83653 1.08729 -66.68372 1.000 71.63570 309 PRO C O 1
ATOM 7121 N N . GLU C 1 319 ? 6.71110 -3.97103 -69.13981 1.000 71.10536 314 GLU C N 1
ATOM 7122 C CA . GLU C 1 319 ? 6.55882 -3.07129 -70.27837 1.000 74.50131 314 GLU C CA 1
ATOM 7123 C C . GLU C 1 319 ? 7.92311 -2.62647 -70.79989 1.000 101.09165 314 GLU C C 1
ATOM 7124 O O . GLU C 1 319 ? 8.18489 -2.66766 -72.00259 1.000 107.94085 314 GLU C O 1
ATOM 7130 N N . GLU C 1 320 ? 8.79323 -2.19711 -69.88696 1.000 103.53574 315 GLU C N 1
ATOM 7131 C CA . GLU C 1 320 ? 10.19817 -1.94314 -70.18171 1.000 93.43823 315 GLU C CA 1
ATOM 7132 C C . GLU C 1 320 ? 11.08246 -3.13858 -69.87659 1.000 100.31368 315 GLU C C 1
ATOM 7133 O O . GLU C 1 320 ? 12.08687 -3.34957 -70.56213 1.000 98.12982 315 GLU C O 1
ATOM 7139 N N . PHE C 1 321 ? 10.71049 -3.92360 -68.86400 1.000 98.18005 316 PHE C N 1
ATOM 7140 C CA . PHE C 1 321 ? 11.46273 -5.11681 -68.49923 1.000 95.44018 316 PHE C CA 1
ATOM 7141 C C . PHE C 1 321 ? 11.35860 -6.19591 -69.56720 1.000 104.50729 316 PHE C C 1
ATOM 7142 O O . PHE C 1 321 ? 12.26882 -7.02176 -69.70098 1.000 98.93910 316 PHE C O 1
ATOM 7150 N N . TRP C 1 322 ? 10.26570 -6.20467 -70.33544 1.000 98.60644 317 TRP C N 1
ATOM 7151 C CA . TRP C 1 322 ? 10.01017 -7.25771 -71.30699 1.000 99.60080 317 TRP C CA 1
ATOM 7152 C C . TRP C 1 322 ? 9.96903 -6.78228 -72.75153 1.000 92.20896 317 TRP C C 1
ATOM 7153 O O . TRP C 1 322 ? 10.06898 -7.62106 -73.65461 1.000 82.11355 317 TRP C O 1
ATOM 7164 N N . ASP C 1 323 ? 9.82067 -5.48109 -72.99477 1.000 90.74062 318 ASP C N 1
ATOM 7165 C CA . ASP C 1 323 ? 9.78595 -4.92801 -74.35055 1.000 79.89413 318 ASP C CA 1
ATOM 7166 C C . ASP C 1 323 ? 8.72814 -5.59978 -75.22428 1.000 68.62563 318 ASP C C 1
ATOM 7167 O O . ASP C 1 323 ? 7.53616 -5.31949 -75.09893 1.000 69.85625 318 ASP C O 1
ATOM 7172 N N . GLY D 1 10 ? -66.51422 -41.57584 9.49827 1.000 59.80511 5 GLY D N 1
ATOM 7173 C CA . GLY D 1 10 ? -66.54752 -40.44303 8.59236 1.000 35.58728 5 GLY D CA 1
ATOM 7174 C C . GLY D 1 10 ? -66.42238 -39.10631 9.29635 1.000 39.26882 5 GLY D C 1
ATOM 7175 O O . GLY D 1 10 ? -65.80335 -39.00624 10.35673 1.000 33.28776 5 GLY D O 1
ATOM 7176 N N . VAL D 1 11 ? -67.01557 -38.07505 8.70339 1.000 31.15191 6 VAL D N 1
ATOM 7177 C CA . VAL D 1 11 ? -66.96602 -36.72295 9.25354 1.000 28.25619 6 VAL D CA 1
ATOM 7178 C C . VAL D 1 11 ? -67.97909 -36.60493 10.38621 1.000 38.19717 6 VAL D C 1
ATOM 7179 O O . VAL D 1 11 ? -69.18978 -36.73313 10.15045 1.000 36.01093 6 VAL D O 1
ATOM 7183 N N . PRO D 1 12 ? -67.53927 -36.36320 11.61903 1.000 30.78949 7 PRO D N 1
ATOM 7184 C CA . PRO D 1 12 ? -68.48967 -36.24611 12.72841 1.000 39.95817 7 PRO D CA 1
ATOM 7185 C C . PRO D 1 12 ? -69.36474 -35.01173 12.59070 1.000 35.83962 7 PRO D C 1
ATOM 7186 O O . PRO D 1 12 ? -68.94636 -33.97374 12.07098 1.000 35.79885 7 PRO D O 1
ATOM 7190 N N . MET D 1 13 ? -70.60460 -35.14685 13.05367 1.000 54.11436 8 MET D N 1
ATOM 7191 C CA . MET D 1 13 ? -71.52855 -34.02507 13.09640 1.000 44.94843 8 MET D CA 1
ATOM 7192 C C . MET D 1 13 ? -71.27434 -33.18826 14.34149 1.000 40.44810 8 MET D C 1
ATOM 7193 O O . MET D 1 13 ? -70.98233 -33.71978 15.41663 1.000 41.77450 8 MET D O 1
ATOM 7198 N N . ILE D 1 14 ? -71.38065 -31.87226 14.19025 1.000 40.55401 9 ILE D N 1
ATOM 7199 C CA . ILE D 1 14 ? -71.25873 -30.93738 15.30178 1.000 41.77131 9 ILE D CA 1
ATOM 7200 C C . ILE D 1 14 ? -72.61698 -30.28737 15.51463 1.000 41.66491 9 ILE D C 1
ATOM 7201 O O . ILE D 1 14 ? -73.16371 -29.65816 14.59976 1.000 43.12985 9 ILE D O 1
ATOM 7206 N N . THR D 1 15 ? -73.16543 -30.44920 16.71548 1.000 41.76022 10 THR D N 1
ATOM 7207 C CA . THR D 1 15 ? -74.44850 -29.85050 17.05130 1.000 25.12604 10 THR D CA 1
ATOM 7208 C C . THR D 1 15 ? -74.25919 -28.38191 17.40402 1.000 21.13169 10 THR D C 1
ATOM 7209 O O . THR D 1 15 ? -73.45858 -28.04132 18.28046 1.000 24.88513 10 THR D O 1
ATOM 7213 N N . LEU D 1 16 ? -74.99160 -27.51608 16.71501 1.000 20.56882 11 LEU D N 1
ATOM 7214 C CA . LEU D 1 16 ? -74.94487 -26.08758 16.97185 1.000 26.64482 11 LEU D CA 1
ATOM 7215 C C . LEU D 1 16 ? -75.96732 -25.71385 18.04460 1.000 27.44377 11 LEU D C 1
ATOM 7216 O O . LEU D 1 16 ? -76.81394 -26.51810 18.43991 1.000 30.22730 11 LEU D O 1
ATOM 7221 N N . SER D 1 17 ? -75.87682 -24.46908 18.52306 1.000 30.81785 12 SER D N 1
ATOM 7222 C CA . SER D 1 17 ? -76.69775 -24.05360 19.65760 1.000 20.74911 12 SER D CA 1
ATOM 7223 C C . SER D 1 17 ? -78.18493 -24.08712 19.32836 1.000 31.39740 12 SER D C 1
ATOM 7224 O O . SER D 1 17 ? -79.01418 -24.26394 20.22753 1.000 41.58305 12 SER D O 1
ATOM 7227 N N . SER D 1 18 ? -78.54470 -23.92173 18.05663 1.000 35.11999 13 SER D N 1
ATOM 7228 C CA . SER D 1 18 ? -79.94550 -23.97567 17.66075 1.000 27.21034 13 SER D CA 1
ATOM 7229 C C . SER D 1 18 ? -80.45135 -25.39744 17.45850 1.000 31.57189 13 SER D C 1
ATOM 7230 O O . SER D 1 18 ? -81.65091 -25.58170 17.22403 1.000 21.68587 13 SER D O 1
ATOM 7233 N N . GLY D 1 19 ? -79.57784 -26.39917 17.55275 1.000 31.05552 14 GLY D N 1
ATOM 7234 C CA . GLY D 1 19 ? -79.93818 -27.77917 17.32622 1.000 30.74091 14 GLY D CA 1
ATOM 7235 C C . GLY D 1 19 ? -79.61555 -28.29346 15.93951 1.000 34.62517 14 GLY D C 1
ATOM 7236 O O . GLY D 1 19 ? -79.54772 -29.51216 15.74548 1.000 35.80581 14 GLY D O 1
ATOM 7237 N N . ILE D 1 20 ? -79.41353 -27.39754 14.97531 1.000 28.53928 15 ILE D N 1
ATOM 7238 C CA . ILE D 1 20 ? -79.03275 -27.80731 13.63049 1.000 35.99040 15 ILE D CA 1
ATOM 7239 C C . ILE D 1 20 ? -77.64949 -28.43994 13.66768 1.000 31.71492 15 ILE D C 1
ATOM 7240 O O . ILE D 1 20 ? -76.72189 -27.91301 14.29540 1.000 35.53311 15 ILE D O 1
ATOM 7245 N N . ARG D 1 21 ? -77.50517 -29.57884 12.99958 1.000 40.48928 16 ARG D N 1
ATOM 7246 C CA . ARG D 1 21 ? -76.25857 -30.32613 13.01162 1.000 47.14107 16 ARG D CA 1
ATOM 7247 C C . ARG D 1 21 ? -75.42715 -29.98606 11.78119 1.000 44.03295 16 ARG D C 1
ATOM 7248 O O . ARG D 1 21 ? -75.95753 -29.74322 10.69530 1.000 42.44709 16 ARG D O 1
ATOM 7256 N N . MET D 1 22 ? -74.10416 -29.98289 11.96711 1.000 46.08588 17 MET D N 1
ATOM 7257 C CA . MET D 1 22 ? -73.16414 -29.44054 11.00273 1.000 41.62350 17 MET D CA 1
ATOM 7258 C C . MET D 1 22 ? -71.97666 -30.38872 10.86816 1.000 33.62080 17 MET D C 1
ATOM 7259 O O . MET D 1 22 ? -71.40413 -30.80836 11.89042 1.000 40.90276 17 MET D O 1
ATOM 7264 N N . PRO D 1 23 ? -71.59904 -30.76891 9.64879 1.000 39.87376 18 PRO D N 1
ATOM 7265 C CA . PRO D 1 23 ? -70.37416 -31.56009 9.47467 1.000 30.81991 18 PRO D CA 1
ATOM 7266 C C . PRO D 1 23 ? -69.16559 -30.78573 9.97453 1.000 28.54509 18 PRO D C 1
ATOM 7267 O O . PRO D 1 23 ? -69.00610 -29.59963 9.68280 1.000 29.24765 18 PRO D O 1
ATOM 7271 N N . ALA D 1 24 ? -68.31197 -31.47010 10.73976 1.000 28.37682 19 ALA D N 1
ATOM 7272 C CA . ALA D 1 24 ? -67.18321 -30.78998 11.36470 1.000 25.43023 19 ALA D CA 1
ATOM 7273 C C . ALA D 1 24 ? -66.18085 -30.29903 10.32921 1.000 30.75152 19 ALA D C 1
ATOM 7274 O O . ALA D 1 24 ? -65.43595 -29.34649 10.58857 1.000 27.37043 19 ALA D O 1
ATOM 7276 N N . LEU D 1 25 ? -66.14225 -30.93473 9.15918 1.000 33.41703 20 LEU D N 1
ATOM 7277 C CA . LEU D 1 25 ? -65.18940 -30.61274 8.10543 1.000 25.65196 20 LEU D CA 1
ATOM 7278 C C . LEU D 1 25 ? -65.93948 -30.26096 6.82881 1.000 26.46979 20 LEU D C 1
ATOM 7279 O O . LEU D 1 25 ? -66.79110 -31.03105 6.37381 1.000 34.36615 20 LEU D O 1
ATOM 7284 N N . GLY D 1 26 ? -65.62601 -29.09613 6.25820 1.000 30.77983 21 GLY D N 1
ATOM 7285 C CA . GLY D 1 26 ? -66.25334 -28.65956 5.03266 1.000 31.89406 21 GLY D CA 1
ATOM 7286 C C . GLY D 1 26 ? -65.22096 -28.16263 4.03948 1.000 37.20956 21 GLY D C 1
ATOM 7287 O O . GLY D 1 26 ? -64.07297 -27.88203 4.38494 1.000 29.93358 21 GLY D O 1
ATOM 7288 N N . MET D 1 27 ? -65.65359 -28.06187 2.78581 1.000 27.60007 22 MET D N 1
ATOM 7289 C CA . MET D 1 27 ? -64.81729 -27.57316 1.69828 1.000 34.60374 22 MET D CA 1
ATOM 7290 C C . MET D 1 27 ? -65.26183 -26.17300 1.30288 1.000 32.58988 22 MET D C 1
ATOM 7291 O O . MET D 1 27 ? -66.45030 -25.93877 1.06021 1.000 34.00162 22 MET D O 1
ATOM 7296 N N . GLY D 1 28 ? -64.30261 -25.25093 1.22601 1.000 45.78125 23 GLY D N 1
ATOM 7297 C CA . GLY D 1 28 ? -64.58107 -23.86706 0.92051 1.000 49.71946 23 GLY D CA 1
ATOM 7298 C C . GLY D 1 28 ? -64.36574 -23.52739 -0.54354 1.000 53.15314 23 GLY D C 1
ATOM 7299 O O . GLY D 1 28 ? -64.21981 -24.39284 -1.40851 1.000 44.97399 23 GLY D O 1
ATOM 7300 N N . THR D 1 29 ? -64.33804 -22.22590 -0.81100 1.000 58.15041 24 THR D N 1
ATOM 7301 C CA . THR D 1 29 ? -64.24088 -21.68532 -2.15825 1.000 61.63669 24 THR D CA 1
ATOM 7302 C C . THR D 1 29 ? -62.96025 -20.87502 -2.30605 1.000 69.56338 24 THR D C 1
ATOM 7303 O O . THR D 1 29 ? -62.60693 -20.09321 -1.41941 1.000 80.24144 24 THR D O 1
ATOM 7307 N N . ALA D 1 30 ? -62.26441 -21.06798 -3.42623 1.000 66.44534 25 ALA D N 1
ATOM 7308 C CA . ALA D 1 30 ? -61.12071 -20.22499 -3.74968 1.000 64.43857 25 ALA D CA 1
ATOM 7309 C C . ALA D 1 30 ? -61.55456 -18.76531 -3.79664 1.000 61.76776 25 ALA D C 1
ATOM 7310 O O . ALA D 1 30 ? -62.46340 -18.40252 -4.55022 1.000 63.35556 25 ALA D O 1
ATOM 7312 N N . GLU D 1 31 ? -60.89699 -17.92685 -2.99337 1.000 57.62530 26 GLU D N 1
ATOM 7313 C CA . GLU D 1 31 ? -61.35534 -16.56081 -2.75697 1.000 69.01847 26 GLU D CA 1
ATOM 7314 C C . GLU D 1 31 ? -61.04970 -15.62634 -3.92328 1.000 84.54059 26 GLU D C 1
ATOM 7315 O O . GLU D 1 31 ? -61.01240 -14.40252 -3.74354 1.000 72.23805 26 GLU D O 1
ATOM 7321 N N . THR D 1 32 ? -60.83694 -16.18318 -5.10983 1.000 97.69906 27 THR D N 1
ATOM 7322 C CA . THR D 1 32 ? -60.58715 -15.37007 -6.29441 1.000 88.84255 27 THR D CA 1
ATOM 7323 C C . THR D 1 32 ? -61.83957 -14.57151 -6.63912 1.000 92.57299 27 THR D C 1
ATOM 7324 O O . THR D 1 32 ? -62.86389 -15.13509 -7.04285 1.000 80.77711 27 THR D O 1
ATOM 7328 N N . MET D 1 33 ? -61.75099 -13.25269 -6.50358 1.000 89.65236 28 MET D N 1
ATOM 7329 C CA . MET D 1 33 ? -62.86584 -12.35108 -6.80629 1.000 97.89002 28 MET D CA 1
ATOM 7330 C C . MET D 1 33 ? -63.10971 -12.18162 -8.29801 1.000 96.91217 28 MET D C 1
ATOM 7331 O O . MET D 1 33 ? -63.37005 -11.06887 -8.75658 1.000 73.33903 28 MET D O 1
ATOM 7336 N N . VAL D 1 34 ? -63.01091 -13.26214 -9.06728 1.000 100.58564 29 VAL D N 1
ATOM 7337 C CA . VAL D 1 34 ? -63.35279 -13.25442 -10.48286 1.000 98.88213 29 VAL D CA 1
ATOM 7338 C C . VAL D 1 34 ? -64.46508 -14.27063 -10.71728 1.000 84.55229 29 VAL D C 1
ATOM 7339 O O . VAL D 1 34 ? -64.90950 -14.94045 -9.77804 1.000 93.40402 29 VAL D O 1
ATOM 7343 N N . LYS D 1 35 ? -64.92617 -14.39156 -11.96270 1.000 77.76978 30 LYS D N 1
ATOM 7344 C CA . LYS D 1 35 ? -65.99922 -15.32710 -12.26074 1.000 87.12103 30 LYS D CA 1
ATOM 7345 C C . LYS D 1 35 ? -65.55447 -16.76188 -11.98742 1.000 87.69970 30 LYS D C 1
ATOM 7346 O O . LYS D 1 35 ? -64.36427 -17.08759 -11.98584 1.000 97.06988 30 LYS D O 1
ATOM 7352 N N . GLY D 1 36 ? -66.53695 -17.62686 -11.74615 1.000 71.99383 31 GLY D N 1
ATOM 7353 C CA . GLY D 1 36 ? -66.24117 -19.01921 -11.47876 1.000 68.54189 31 GLY D CA 1
ATOM 7354 C C . GLY D 1 36 ? -65.92543 -19.79369 -12.74496 1.000 77.00082 31 GLY D C 1
ATOM 7355 O O . GLY D 1 36 ? -66.37041 -19.45752 -13.84173 1.000 72.15475 31 GLY D O 1
ATOM 7356 N N . THR D 1 37 ? -65.13849 -20.85156 -12.57997 1.000 86.62881 32 THR D N 1
ATOM 7357 C CA . THR D 1 37 ? -64.72415 -21.70615 -13.68063 1.000 76.87032 32 THR D CA 1
ATOM 7358 C C . THR D 1 37 ? -65.39319 -23.07032 -13.56731 1.000 73.26047 32 THR D C 1
ATOM 7359 O O . THR D 1 37 ? -65.86960 -23.47042 -12.50119 1.000 76.77088 32 THR D O 1
ATOM 7363 N N . GLU D 1 38 ? -65.42432 -23.78461 -14.69470 1.000 66.35732 33 GLU D N 1
ATOM 7364 C CA . GLU D 1 38 ? -66.00418 -25.12206 -14.72012 1.000 54.38261 33 GLU D CA 1
ATOM 7365 C C . GLU D 1 38 ? -65.15294 -26.13719 -13.96822 1.000 58.71071 33 GLU D C 1
ATOM 7366 O O . GLU D 1 38 ? -65.68361 -27.15602 -13.51496 1.000 60.16886 33 GLU D O 1
ATOM 7372 N N . ARG D 1 39 ? -63.85004 -25.88702 -13.82717 1.000 60.19599 34 ARG D N 1
ATOM 7373 C CA . ARG D 1 39 ? -62.99718 -26.76326 -13.03531 1.000 54.20329 34 ARG D CA 1
ATOM 7374 C C . ARG D 1 39 ? -63.19336 -26.55979 -11.53922 1.000 63.51992 34 ARG D C 1
ATOM 7375 O O . ARG D 1 39 ? -62.82205 -27.43863 -10.75317 1.000 53.41980 34 ARG D O 1
ATOM 7383 N N . GLU D 1 40 ? -63.76155 -25.42171 -11.13132 1.000 57.79338 35 GLU D N 1
ATOM 7384 C CA . GLU D 1 40 ? -64.18732 -25.26300 -9.74556 1.000 60.04624 35 GLU D CA 1
ATOM 7385 C C . GLU D 1 40 ? -65.42824 -26.09795 -9.46171 1.000 61.53255 35 GLU D C 1
ATOM 7386 O O . GLU D 1 40 ? -65.52360 -26.74245 -8.41035 1.000 62.39721 35 GLU D O 1
ATOM 7392 N N . LYS D 1 41 ? -66.38936 -26.09597 -10.39010 1.000 52.05837 36 LYS D N 1
ATOM 7393 C CA . LYS D 1 41 ? -67.58450 -26.91660 -10.22606 1.000 55.87711 36 LYS D CA 1
ATOM 7394 C C . LYS D 1 41 ? -67.23485 -28.39998 -10.21860 1.000 56.37656 36 LYS D C 1
ATOM 7395 O O . LYS D 1 41 ? -67.85526 -29.18972 -9.49618 1.000 49.55014 36 LYS D O 1
ATOM 7401 N N . LEU D 1 42 ? -66.24488 -28.79852 -11.02357 1.000 47.62046 37 LEU D N 1
ATOM 7402 C CA . LEU D 1 42 ? -65.79934 -30.18724 -11.01813 1.000 55.47509 37 LEU D CA 1
ATOM 7403 C C . LEU D 1 42 ? -65.09465 -30.54437 -9.71524 1.000 52.25074 37 LEU D C 1
ATOM 7404 O O . LEU D 1 42 ? -65.13034 -31.70548 -9.29078 1.000 48.30579 37 LEU D O 1
ATOM 7409 N N . ALA D 1 43 ? -64.45373 -29.56724 -9.06945 1.000 56.56585 38 ALA D N 1
ATOM 7410 C CA . ALA D 1 43 ? -63.81742 -29.82304 -7.78164 1.000 47.74892 38 ALA D CA 1
ATOM 7411 C C . ALA D 1 43 ? -64.85995 -30.09242 -6.70484 1.000 49.48635 38 ALA D C 1
ATOM 7412 O O . ALA D 1 43 ? -64.72323 -31.03682 -5.91773 1.000 41.39810 38 ALA D O 1
ATOM 7414 N N . PHE D 1 44 ? -65.90763 -29.26251 -6.65092 1.000 56.08777 39 PHE D N 1
ATOM 7415 C CA . PHE D 1 44 ? -67.02011 -29.52535 -5.74247 1.000 47.65436 39 PHE D CA 1
ATOM 7416 C C . PHE D 1 44 ? -67.61892 -30.90162 -5.99556 1.000 47.18232 39 PHE D C 1
ATOM 7417 O O . PHE D 1 44 ? -67.90977 -31.64459 -5.05149 1.000 33.28601 39 PHE D O 1
ATOM 7425 N N . LEU D 1 45 ? -67.79555 -31.26182 -7.26871 1.000 47.35172 40 LEU D N 1
ATOM 7426 C CA . LEU D 1 45 ? -68.46258 -32.51385 -7.61084 1.000 38.80183 40 LEU D CA 1
ATOM 7427 C C . LEU D 1 45 ? -67.63993 -33.71875 -7.16906 1.000 38.08121 40 LEU D C 1
ATOM 7428 O O . LEU D 1 45 ? -68.17892 -34.67483 -6.59851 1.000 44.04813 40 LEU D O 1
ATOM 7433 N N . LYS D 1 46 ? -66.32914 -33.69276 -7.42663 1.000 38.78901 41 LYS D N 1
ATOM 7434 C CA . LYS D 1 46 ? -65.46670 -34.77064 -6.95340 1.000 46.71944 41 LYS D CA 1
ATOM 7435 C C . LYS D 1 46 ? -65.43046 -34.81971 -5.43140 1.000 32.82386 41 LYS D C 1
ATOM 7436 O O . LYS D 1 46 ? -65.26270 -35.89651 -4.84665 1.000 28.12393 41 LYS D O 1
ATOM 7442 N N . ALA D 1 47 ? -65.59636 -33.66870 -4.77548 1.000 41.42631 42 ALA D N 1
ATOM 7443 C CA . ALA D 1 47 ? -65.64620 -33.64675 -3.31826 1.000 46.55290 42 ALA D CA 1
ATOM 7444 C C . ALA D 1 47 ? -66.90049 -34.33813 -2.79844 1.000 32.68236 42 ALA D C 1
ATOM 7445 O O . ALA D 1 47 ? -66.83814 -35.09232 -1.82045 1.000 27.33105 42 ALA D O 1
ATOM 7447 N N . ILE D 1 48 ? -68.04812 -34.09383 -3.43799 1.000 29.04351 43 ILE D N 1
ATOM 7448 C CA . ILE D 1 48 ? -69.26808 -34.80976 -3.07264 1.000 40.79407 43 ILE D CA 1
ATOM 7449 C C . ILE D 1 48 ? -69.08398 -36.30506 -3.27357 1.000 42.46387 43 ILE D C 1
ATOM 7450 O O . ILE D 1 48 ? -69.57798 -37.11800 -2.48279 1.000 34.71295 43 ILE D O 1
ATOM 7455 N N . GLU D 1 49 ? -68.38036 -36.68992 -4.33911 1.000 43.79487 44 GLU D N 1
ATOM 7456 C CA . GLU D 1 49 ? -68.12404 -38.10312 -4.58774 1.000 37.89061 44 GLU D CA 1
ATOM 7457 C C . GLU D 1 49 ? -67.22673 -38.70151 -3.51102 1.000 38.40325 44 GLU D C 1
ATOM 7458 O O . GLU D 1 49 ? -67.38233 -39.87233 -3.14398 1.000 39.91520 44 GLU D O 1
ATOM 7464 N N . VAL D 1 50 ? -66.28958 -37.91102 -2.98693 1.000 42.71889 45 VAL D N 1
ATOM 7465 C CA . VAL D 1 50 ? -65.39156 -38.40707 -1.94846 1.000 40.71846 45 VAL D CA 1
ATOM 7466 C C . VAL D 1 50 ? -66.12462 -38.53881 -0.61402 1.000 49.28981 45 VAL D C 1
ATOM 7467 O O . VAL D 1 50 ? -65.87625 -39.47333 0.15846 1.000 40.81768 45 VAL D O 1
ATOM 7471 N N . GLY D 1 51 ? -67.04362 -37.62002 -0.32506 1.000 41.68978 46 GLY D N 1
ATOM 7472 C CA . GLY D 1 51 ? -67.85503 -37.72164 0.87353 1.000 46.55572 46 GLY D CA 1
ATOM 7473 C C . GLY D 1 51 ? -68.06844 -36.40519 1.59314 1.000 40.80563 46 GLY D C 1
ATOM 7474 O O . GLY D 1 51 ? -68.55957 -36.38839 2.72550 1.000 39.33223 46 GLY D O 1
ATOM 7475 N N . TYR D 1 52 ? -67.69703 -35.29615 0.95646 1.000 34.25085 47 TYR D N 1
ATOM 7476 C CA . TYR D 1 52 ? -67.92798 -33.98368 1.54722 1.000 36.71701 47 TYR D CA 1
ATOM 7477 C C . TYR D 1 52 ? -69.40823 -33.62756 1.47673 1.000 33.44512 47 TYR D C 1
ATOM 7478 O O . TYR D 1 52 ? -70.03752 -33.75044 0.42167 1.000 40.79216 47 TYR D O 1
ATOM 7487 N N . ARG D 1 53 ? -69.96619 -33.18730 2.60509 1.000 36.79879 48 ARG D N 1
ATOM 7488 C CA . ARG D 1 53 ? -71.36245 -32.77898 2.67280 1.000 33.36250 48 ARG D CA 1
ATOM 7489 C C . ARG D 1 53 ? -71.53280 -31.34993 3.16748 1.000 43.10762 48 ARG D C 1
ATOM 7490 O O . ARG D 1 53 ? -72.66025 -30.84047 3.17730 1.000 47.71405 48 ARG D O 1
ATOM 7498 N N . HIS D 1 54 ? -70.45144 -30.69220 3.57585 1.000 38.47007 49 HIS D N 1
ATOM 7499 C CA . HIS D 1 54 ? -70.47571 -29.31884 4.06250 1.000 37.15659 49 HIS D CA 1
ATOM 7500 C C . HIS D 1 54 ? -69.70764 -28.45468 3.07282 1.000 21.15016 49 HIS D C 1
ATOM 7501 O O . HIS D 1 54 ? -68.51959 -28.69027 2.83166 1.000 37.14267 49 HIS D O 1
ATOM 7508 N N . PHE D 1 55 ? -70.38434 -27.46084 2.50300 1.000 21.49980 50 PHE D N 1
ATOM 7509 C CA . PHE D 1 55 ? -69.78228 -26.57908 1.51574 1.000 28.92225 50 PHE D CA 1
ATOM 7510 C C . PHE D 1 55 ? -70.03315 -25.12765 1.89206 1.000 30.40504 50 PHE D C 1
ATOM 7511 O O . PHE D 1 55 ? -71.10621 -24.77902 2.39464 1.000 38.90042 50 PHE D O 1
ATOM 7519 N N . ASP D 1 56 ? -69.03168 -24.28881 1.63902 1.000 28.21356 51 ASP D N 1
ATOM 7520 C CA . ASP D 1 56 ? -69.01795 -22.90100 2.07601 1.000 31.98859 51 ASP D CA 1
ATOM 7521 C C . ASP D 1 56 ? -68.57547 -22.02703 0.91396 1.000 35.84724 51 ASP D C 1
ATOM 7522 O O . ASP D 1 56 ? -67.54690 -22.30101 0.28752 1.000 51.38970 51 ASP D O 1
ATOM 7527 N N . THR D 1 57 ? -69.34677 -20.98105 0.62908 1.000 29.75434 52 THR D N 1
ATOM 7528 C CA . THR D 1 57 ? -69.03693 -20.06125 -0.45808 1.000 33.27015 52 THR D CA 1
ATOM 7529 C C . THR D 1 57 ? -69.33957 -18.64419 0.01727 1.000 33.45094 52 THR D C 1
ATOM 7530 O O . THR D 1 57 ? -69.60718 -18.40782 1.19952 1.000 50.80472 52 THR D O 1
ATOM 7534 N N . ALA D 1 58 ? -69.29574 -17.69197 -0.91143 1.000 29.12295 53 ALA D N 1
ATOM 7535 C CA . ALA D 1 58 ? -69.57582 -16.30123 -0.58687 1.000 42.93676 53 ALA D CA 1
ATOM 7536 C C . ALA D 1 58 ? -69.97894 -15.56680 -1.85562 1.000 58.77271 53 ALA D C 1
ATOM 7537 O O . ALA D 1 58 ? -69.52751 -15.90291 -2.95402 1.000 64.64441 53 ALA D O 1
ATOM 7539 N N . ALA D 1 59 ? -70.83814 -14.55887 -1.68893 1.000 53.06504 54 ALA D N 1
ATOM 7540 C CA . ALA D 1 59 ? -71.23092 -13.73346 -2.82504 1.000 59.39411 54 ALA D CA 1
ATOM 7541 C C . ALA D 1 59 ? -70.05554 -12.92927 -3.36385 1.000 68.36298 54 ALA D C 1
ATOM 7542 O O . ALA D 1 59 ? -70.01283 -12.62151 -4.56039 1.000 64.85853 54 ALA D O 1
ATOM 7544 N N . ALA D 1 60 ? -69.09380 -12.58967 -2.50397 1.000 66.27283 55 ALA D N 1
ATOM 7545 C CA . ALA D 1 60 ? -67.92402 -11.83250 -2.92814 1.000 48.09261 55 ALA D CA 1
ATOM 7546 C C . ALA D 1 60 ? -66.94928 -12.65805 -3.75101 1.000 74.96553 55 ALA D C 1
ATOM 7547 O O . ALA D 1 60 ? -66.01650 -12.08729 -4.32574 1.000 85.12777 55 ALA D O 1
ATOM 7549 N N . TYR D 1 61 ? -67.12873 -13.97572 -3.81441 1.000 83.44953 56 TYR D N 1
ATOM 7550 C CA . TYR D 1 61 ? -66.23237 -14.84397 -4.56496 1.000 80.42800 56 TYR D CA 1
ATOM 7551 C C . TYR D 1 61 ? -66.85964 -15.32902 -5.86513 1.000 79.53087 56 TYR D C 1
ATOM 7552 O O . TYR D 1 61 ? -66.30881 -16.22551 -6.51289 1.000 88.15444 56 TYR D O 1
ATOM 7561 N N . GLN D 1 62 ? -67.99865 -14.74512 -6.25432 1.000 80.07530 57 GLN D N 1
ATOM 7562 C CA . GLN D 1 62 ? -68.63320 -14.91963 -7.55930 1.000 62.44591 57 GLN D CA 1
ATOM 7563 C C . GLN D 1 62 ? -68.60914 -16.36114 -8.05370 1.000 59.11170 57 GLN D C 1
ATOM 7564 O O . GLN D 1 62 ? -68.45572 -16.61002 -9.25428 1.000 71.40357 57 GLN D O 1
ATOM 7570 N N . SER D 1 63 ? -68.77014 -17.31548 -7.13886 1.000 54.19275 58 SER D N 1
ATOM 7571 C CA . SER D 1 63 ? -68.67357 -18.72475 -7.4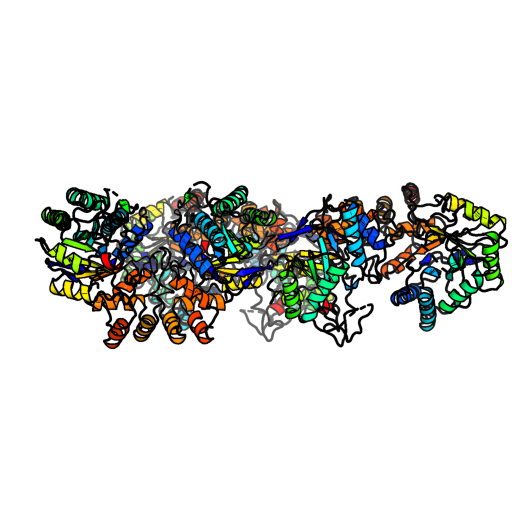7780 1.000 55.20062 58 SER D CA 1
ATOM 7572 C C . SER D 1 63 ? -69.87537 -19.54272 -7.03239 1.000 61.68608 58 SER D C 1
ATOM 7573 O O . SER D 1 63 ? -69.86288 -20.76640 -7.20743 1.000 60.03487 58 SER D O 1
ATOM 7576 N N . GLU D 1 64 ? -70.90301 -18.91350 -6.45548 1.000 58.65241 59 GLU D N 1
ATOM 7577 C CA . GLU D 1 64 ? -72.07069 -19.65508 -5.99204 1.000 45.27042 59 GLU D CA 1
ATOM 7578 C C . GLU D 1 64 ? -72.73184 -20.44762 -7.10997 1.000 42.46105 59 GLU D C 1
ATOM 7579 O O . GLU D 1 64 ? -73.43042 -21.42833 -6.83334 1.000 46.62372 59 GLU D O 1
ATOM 7585 N N . GLU D 1 65 ? -72.51761 -20.05371 -8.36399 1.000 48.54538 60 GLU D N 1
ATOM 7586 C CA . GLU D 1 65 ? -73.10753 -20.76202 -9.48911 1.000 40.84081 60 GLU D CA 1
ATOM 7587 C C . GLU D 1 65 ? -72.30511 -21.99317 -9.88707 1.000 44.33925 60 GLU D C 1
ATOM 7588 O O . GLU D 1 65 ? -72.84117 -22.86990 -10.57210 1.000 45.47871 60 GLU D O 1
ATOM 7594 N N . CYS D 1 66 ? -71.03888 -22.08049 -9.47362 1.000 45.14347 61 CYS D N 1
ATOM 7595 C CA . CYS D 1 66 ? -70.28698 -23.31759 -9.64392 1.000 51.38147 61 CYS D CA 1
ATOM 7596 C C . CYS D 1 66 ? -70.65660 -24.34300 -8.58236 1.000 44.33700 61 CYS D C 1
ATOM 7597 O O . CYS D 1 66 ? -70.64109 -25.54845 -8.85438 1.000 50.64002 61 CYS D O 1
ATOM 7600 N N . LEU D 1 67 ? -70.98610 -23.88689 -7.37322 1.000 48.81878 62 LEU D N 1
ATOM 7601 C CA . LEU D 1 67 ? -71.51166 -24.79780 -6.36553 1.000 36.29495 62 LEU D CA 1
ATOM 7602 C C . LEU D 1 67 ? -72.94403 -25.20386 -6.68719 1.000 35.17843 62 LEU D C 1
ATOM 7603 O O . LEU D 1 67 ? -73.36490 -26.31640 -6.34798 1.000 43.59842 62 LEU D O 1
ATOM 7608 N N . GLY D 1 68 ? -73.69766 -24.32805 -7.35672 1.000 24.48013 63 GLY D N 1
ATOM 7609 C CA . GLY D 1 68 ? -75.06913 -24.66247 -7.70739 1.000 29.22755 63 GLY D CA 1
ATOM 7610 C C . GLY D 1 68 ? -75.16000 -25.76836 -8.74182 1.000 41.16212 63 GLY D C 1
ATOM 7611 O O . GLY D 1 68 ? -75.96495 -26.69546 -8.60475 1.000 40.54539 63 GLY D O 1
ATOM 7612 N N . GLU D 1 69 ? -74.33734 -25.68834 -9.79089 1.000 55.26922 64 GLU D N 1
ATOM 7613 C CA . GLU D 1 69 ? -74.33235 -26.73294 -10.81044 1.000 44.59761 64 GLU D CA 1
ATOM 7614 C C . GLU D 1 69 ? -73.80202 -28.05222 -10.26741 1.000 46.36335 64 GLU D C 1
ATOM 7615 O O . GLU D 1 69 ? -74.28031 -29.11958 -10.66685 1.000 54.92190 64 GLU D O 1
ATOM 7621 N N . ALA D 1 70 ? -72.82418 -28.00213 -9.36165 1.000 44.81845 65 ALA D N 1
ATOM 7622 C CA . ALA D 1 70 ? -72.29746 -29.23102 -8.77771 1.000 40.64762 65 ALA D CA 1
ATOM 7623 C C . ALA D 1 70 ? -73.35701 -29.94438 -7.94918 1.000 49.61403 65 ALA D C 1
ATOM 7624 O O . ALA D 1 70 ? -73.44058 -31.17841 -7.96302 1.000 51.59898 65 ALA D O 1
ATOM 7626 N N . ILE D 1 71 ? -74.17495 -29.18310 -7.21836 1.000 43.25086 66 ILE D N 1
ATOM 7627 C CA . ILE D 1 71 ? -75.26015 -29.78296 -6.44691 1.000 48.32840 66 ILE D CA 1
ATOM 7628 C C . ILE D 1 71 ? -76.25781 -30.46000 -7.37723 1.000 50.89139 66 ILE D C 1
ATOM 7629 O O . ILE D 1 71 ? -76.74095 -31.56591 -7.10074 1.000 51.78390 66 ILE D O 1
ATOM 7634 N N . ALA D 1 72 ? -76.56757 -29.81325 -8.50310 1.000 38.69818 67 ALA D N 1
ATOM 7635 C CA . ALA D 1 72 ? -77.54331 -30.36051 -9.43971 1.000 39.76422 67 ALA D CA 1
ATOM 7636 C C . ALA D 1 72 ? -77.05583 -31.67089 -10.04515 1.000 50.50546 67 ALA D C 1
ATOM 7637 O O . ALA D 1 72 ? -77.78462 -32.66961 -10.06335 1.000 51.78623 67 ALA D O 1
ATOM 7639 N N . GLU D 1 73 ? -75.81978 -31.68469 -10.54914 1.000 57.44602 68 GLU D N 1
ATOM 7640 C CA . GLU D 1 73 ? -75.30610 -32.87404 -11.22022 1.000 51.15532 68 GLU D CA 1
ATOM 7641 C C . GLU D 1 73 ? -75.04730 -34.01117 -10.24068 1.000 58.15909 68 GLU D C 1
ATOM 7642 O O . GLU D 1 73 ? -75.16370 -35.18448 -10.61349 1.000 59.54118 68 GLU D O 1
ATOM 7648 N N . ALA D 1 74 ? -74.70099 -33.69133 -8.99134 1.000 54.44932 69 ALA D N 1
ATOM 7649 C CA . ALA D 1 74 ? -74.56758 -34.72969 -7.97702 1.000 53.66778 69 ALA D CA 1
ATOM 7650 C C . ALA D 1 74 ? -75.90746 -35.37136 -7.64351 1.000 65.08953 69 ALA D C 1
ATOM 7651 O O . ALA D 1 74 ? -75.93898 -36.51686 -7.18308 1.000 63.50603 69 ALA D O 1
ATOM 7653 N N . LEU D 1 75 ? -77.01272 -34.65787 -7.86388 1.000 67.41250 70 LEU D N 1
ATOM 7654 C CA . LEU D 1 75 ? -78.33491 -35.23378 -7.64708 1.000 61.20743 70 LEU D CA 1
ATOM 7655 C C . LEU D 1 75 ? -78.78164 -36.09058 -8.82495 1.000 75.43696 70 LEU D C 1
ATOM 7656 O O . LEU D 1 75 ? -79.52697 -37.05769 -8.63151 1.000 71.37190 70 LEU D O 1
ATOM 7661 N N . GLN D 1 76 ? -78.35842 -35.74574 -10.04165 1.000 74.26400 71 GLN D N 1
ATOM 7662 C CA . GLN D 1 76 ? -78.46658 -36.65400 -11.17762 1.000 51.83379 71 GLN D CA 1
ATOM 7663 C C . GLN D 1 76 ? -77.75438 -37.96565 -10.87705 1.000 65.03846 71 GLN D C 1
ATOM 7664 O O . GLN D 1 76 ? -78.38197 -39.01761 -10.73312 1.000 71.53834 71 GLN D O 1
ATOM 7670 N N . LEU D 1 77 ? -76.42844 -37.88476 -10.76529 1.000 68.35731 72 LEU D N 1
ATOM 7671 C CA . LEU D 1 77 ? -75.53105 -39.03164 -10.68175 1.000 72.44367 72 LEU D CA 1
ATOM 7672 C C . LEU D 1 77 ? -75.74590 -39.88530 -9.43916 1.000 64.90891 72 LEU D C 1
ATOM 7673 O O . LEU D 1 77 ? -75.03721 -40.87541 -9.23547 1.000 67.15824 72 LEU D O 1
ATOM 7678 N N . GLY D 1 78 ? -76.70894 -39.51250 -8.60185 1.000 62.82242 73 GLY D N 1
ATOM 7679 C CA . GLY D 1 78 ? -77.10177 -40.34227 -7.47807 1.000 50.60095 73 GLY D CA 1
ATOM 7680 C C . GLY D 1 78 ? -76.05592 -40.37680 -6.37893 1.000 59.50207 73 GLY D C 1
ATOM 7681 O O . GLY D 1 78 ? -76.14380 -41.18037 -5.44513 1.000 68.48856 73 GLY D O 1
ATOM 7682 N N . LEU D 1 79 ? -75.04410 -39.51234 -6.49625 1.000 58.96660 74 LEU D N 1
ATOM 7683 C CA . LEU D 1 79 ? -74.06086 -39.37296 -5.42547 1.000 53.38670 74 LEU D CA 1
ATOM 7684 C C . LEU D 1 79 ? -74.74457 -39.00046 -4.11674 1.000 67.61583 74 LEU D C 1
ATOM 7685 O O . LEU D 1 79 ? -74.50454 -39.62069 -3.07492 1.000 61.05785 74 LEU D O 1
ATOM 7690 N N . ILE D 1 80 ? -75.60817 -37.98977 -4.15838 1.000 68.28445 75 ILE D N 1
ATOM 7691 C CA . ILE D 1 80 ? -76.47184 -37.62405 -3.04415 1.000 65.78950 75 ILE D CA 1
ATOM 7692 C C . ILE D 1 80 ? -77.91445 -37.86015 -3.46615 1.000 63.29762 75 ILE D C 1
ATOM 7693 O O . ILE D 1 80 ? -78.27971 -37.62719 -4.62489 1.000 70.12570 75 ILE D O 1
ATOM 7698 N N . LYS D 1 81 ? -78.73230 -38.33240 -2.52717 1.000 72.05755 76 LYS D N 1
ATOM 7699 C CA . LYS D 1 81 ? -80.13364 -38.61138 -2.81018 1.000 69.21745 76 LYS D CA 1
ATOM 7700 C C . LYS D 1 81 ? -81.03542 -37.40101 -2.61555 1.000 65.97620 76 LYS D C 1
ATOM 7701 O O . LYS D 1 81 ? -82.17054 -37.40665 -3.10632 1.000 72.93077 76 LYS D O 1
ATOM 7707 N N . SER D 1 82 ? -80.56249 -36.36818 -1.92265 1.000 64.77616 77 SER D N 1
ATOM 7708 C CA . SER D 1 82 ? -81.40273 -35.22201 -1.60949 1.000 65.97330 77 SER D CA 1
ATOM 7709 C C . SER D 1 82 ? -80.52256 -34.03819 -1.23677 1.000 60.93406 77 SER D C 1
ATOM 7710 O O . SER D 1 82 ? -79.34398 -34.19405 -0.90628 1.000 68.05251 77 SER D O 1
ATOM 7713 N N . ARG D 1 83 ? -81.12057 -32.84547 -1.29426 1.000 47.55934 78 ARG D N 1
ATOM 7714 C CA . ARG D 1 83 ? -80.39910 -31.62142 -0.96345 1.000 44.12791 78 ARG D CA 1
ATOM 7715 C C . ARG D 1 83 ? -80.26272 -31.42606 0.54181 1.000 46.60883 78 ARG D C 1
ATOM 7716 O O . ARG D 1 83 ? -79.27441 -30.83991 0.99847 1.000 51.40588 78 ARG D O 1
ATOM 7724 N N . ASP D 1 84 ? -81.22408 -31.91451 1.32769 1.000 45.94552 79 ASP D N 1
ATOM 7725 C CA . ASP D 1 84 ? -81.12411 -31.80282 2.78403 1.000 48.92188 79 ASP D CA 1
ATOM 7726 C C . ASP D 1 84 ? -80.05420 -32.72931 3.37681 1.000 45.21607 79 ASP D C 1
ATOM 7727 O O . ASP D 1 84 ? -79.91805 -32.82693 4.60558 1.000 65.39248 79 ASP D O 1
ATOM 7732 N N . GLU D 1 85 ? -79.31175 -33.40614 2.50254 1.000 39.96311 80 GLU D N 1
ATOM 7733 C CA . GLU D 1 85 ? -78.11794 -34.15273 2.87104 1.000 47.64259 80 GLU D CA 1
ATOM 7734 C C . GLU D 1 85 ? -76.86273 -33.28727 2.84326 1.000 35.91371 80 GLU D C 1
ATOM 7735 O O . GLU D 1 85 ? -75.80248 -33.73707 3.29140 1.000 27.39745 80 GLU D O 1
ATOM 7741 N N . LEU D 1 86 ? -76.96292 -32.05856 2.34258 1.000 41.40454 81 LEU D N 1
ATOM 7742 C CA . LEU D 1 86 ? -75.84652 -31.13169 2.23858 1.000 30.32272 81 LEU D CA 1
ATOM 7743 C C . LEU D 1 86 ? -75.98883 -30.01240 3.26034 1.000 36.46009 81 LEU D C 1
ATOM 7744 O O . LEU D 1 86 ? -77.08654 -29.71302 3.73628 1.000 47.19886 81 LEU D O 1
ATOM 7749 N N . PHE D 1 87 ? -74.86007 -29.38238 3.57926 1.000 34.58947 82 PHE D N 1
ATOM 7750 C CA . PHE D 1 87 ? -74.81974 -28.20269 4.44055 1.000 26.08204 82 PHE D CA 1
ATOM 7751 C C . PHE D 1 87 ? -74.22315 -27.06691 3.61663 1.000 27.77746 82 PHE D C 1
ATOM 7752 O O . PHE D 1 87 ? -73.00202 -26.98674 3.45119 1.000 42.27226 82 PHE D O 1
ATOM 7760 N N . ILE D 1 88 ? -75.08113 -26.19223 3.09884 1.000 31.26637 83 ILE D N 1
ATOM 7761 C CA . ILE D 1 88 ? -74.66314 -25.09234 2.23753 1.000 34.69868 83 ILE D CA 1
ATOM 7762 C C . ILE D 1 88 ? -74.56224 -23.82438 3.07114 1.000 33.10986 83 ILE D C 1
ATOM 7763 O O . ILE D 1 88 ? -75.50607 -23.46129 3.78500 1.000 39.94950 83 ILE D O 1
ATOM 7768 N N . THR D 1 89 ? -73.41938 -23.15158 2.97997 1.000 35.76387 84 THR D N 1
ATOM 7769 C CA . THR D 1 89 ? -73.17919 -21.89077 3.66411 1.000 32.18389 84 THR D CA 1
ATOM 7770 C C . THR D 1 89 ? -72.79914 -20.83246 2.63871 1.000 32.61332 84 THR D C 1
ATOM 7771 O O . THR D 1 89 ? -72.10599 -21.12588 1.66033 1.000 37.44095 84 THR D O 1
ATOM 7775 N N . SER D 1 90 ? -73.26754 -19.60565 2.85426 1.000 36.36023 85 SER D N 1
ATOM 7776 C CA . SER D 1 90 ? -72.87642 -18.47611 2.02597 1.000 34.18690 85 SER D CA 1
ATOM 7777 C C . SER D 1 90 ? -72.68608 -17.25883 2.91929 1.000 35.05056 85 SER D C 1
ATOM 7778 O O . SER D 1 90 ? -73.02831 -17.27078 4.10512 1.000 37.89385 85 SER D O 1
ATOM 7781 N N . LYS D 1 91 ? -72.13221 -16.19759 2.33783 1.000 34.74072 86 LYS D N 1
ATOM 7782 C CA . LYS D 1 91 ? -71.75136 -15.01414 3.09152 1.000 32.19349 86 LYS D CA 1
ATOM 7783 C C . LYS D 1 91 ? -72.37129 -13.76936 2.47221 1.000 39.35117 86 LYS D C 1
ATOM 7784 O O . LYS D 1 91 ? -72.61025 -13.70484 1.26285 1.000 39.85820 86 LYS D O 1
ATOM 7790 N N . LEU D 1 92 ? -72.62565 -12.77939 3.32334 1.000 40.07183 87 LEU D N 1
ATOM 7791 C CA . LEU D 1 92 ? -73.17444 -11.49689 2.90505 1.000 42.96542 87 LEU D CA 1
ATOM 7792 C C . LEU D 1 92 ? -72.04083 -10.50719 2.66836 1.000 52.76629 87 LEU D C 1
ATOM 7793 O O . LEU D 1 92 ? -71.22436 -10.26971 3.56348 1.000 42.03006 87 LEU D O 1
ATOM 7798 N N . TRP D 1 93 ? -71.99434 -9.92807 1.47088 1.000 37.20649 88 TRP D N 1
ATOM 7799 C CA . TRP D 1 93 ? -70.93713 -8.98116 1.14912 1.000 45.76332 88 TRP D CA 1
ATOM 7800 C C . TRP D 1 93 ? -71.20406 -7.62877 1.80010 1.000 44.15383 88 TRP D C 1
ATOM 7801 O O . TRP D 1 93 ? -72.35129 -7.24717 2.04780 1.000 52.92279 88 TRP D O 1
ATOM 7812 N N . CYS D 1 94 ? -70.11754 -6.90148 2.07460 1.000 49.71361 89 CYS D N 1
ATOM 7813 C CA . CYS D 1 94 ? -70.21112 -5.63339 2.78861 1.000 52.47026 89 CYS D CA 1
ATOM 7814 C C . CYS D 1 94 ? -71.00236 -4.58211 2.02102 1.000 55.31325 89 CYS D C 1
ATOM 7815 O O . CYS D 1 94 ? -71.55105 -3.66474 2.64129 1.000 58.29058 89 CYS D O 1
ATOM 7818 N N . ALA D 1 95 ? -71.06748 -4.68280 0.69066 1.000 51.23408 90 ALA D N 1
ATOM 7819 C CA . ALA D 1 95 ? -71.86206 -3.73467 -0.08165 1.000 50.90332 90 ALA D CA 1
ATOM 7820 C C . ALA D 1 95 ? -73.35635 -3.94324 0.11750 1.000 57.58645 90 ALA D C 1
ATOM 7821 O O . ALA D 1 95 ? -74.13414 -3.00501 -0.08529 1.000 65.73854 90 ALA D O 1
ATOM 7823 N N . ASP D 1 96 ? -73.77180 -5.14754 0.50305 1.000 54.70716 91 ASP D N 1
ATOM 7824 C CA . ASP D 1 96 ? -75.15737 -5.43632 0.83939 1.000 48.49305 91 ASP D CA 1
ATOM 7825 C C . ASP D 1 96 ? -75.38557 -5.48339 2.34350 1.000 56.41469 91 ASP D C 1
ATOM 7826 O O . ASP D 1 96 ? -76.45508 -5.91379 2.78751 1.000 48.34287 91 ASP D O 1
ATOM 7831 N N . ALA D 1 97 ? -74.40511 -5.04920 3.13495 1.000 56.11012 92 ALA D N 1
ATOM 7832 C CA . ALA D 1 97 ? -74.50777 -5.08976 4.58776 1.000 55.93371 92 ALA D CA 1
ATOM 7833 C C . ALA D 1 97 ? -75.28813 -3.89271 5.11610 1.000 49.48364 92 ALA D C 1
ATOM 7834 O O . ALA D 1 97 ? -74.84494 -3.21524 6.04849 1.000 40.65627 92 ALA D O 1
ATOM 7836 N N . HIS D 1 98 ? -76.44299 -3.62038 4.51736 1.000 53.20172 93 HIS D N 1
ATOM 7837 C CA . HIS D 1 98 ? -77.36695 -2.60027 4.98803 1.000 53.48657 93 HIS D CA 1
ATOM 7838 C C . HIS D 1 98 ? -78.74376 -3.23681 5.08302 1.000 43.30897 93 HIS D C 1
ATOM 7839 O O . HIS D 1 98 ? -79.12462 -4.02202 4.21104 1.000 53.55015 93 HIS D O 1
ATOM 7846 N N . ALA D 1 99 ? -79.48205 -2.89073 6.14322 1.000 46.18574 94 ALA D N 1
ATOM 7847 C CA . ALA D 1 99 ? -80.68226 -3.63925 6.51866 1.000 37.02874 94 ALA D CA 1
ATOM 7848 C C . ALA D 1 99 ? -81.60964 -3.88555 5.33217 1.000 44.35307 94 ALA D C 1
ATOM 7849 O O . ALA D 1 99 ? -82.13111 -4.99542 5.15967 1.000 45.68447 94 ALA D O 1
ATOM 7851 N N . ASP D 1 100 ? -81.81372 -2.87111 4.49385 1.000 45.52581 95 ASP D N 1
ATOM 7852 C CA . ASP D 1 100 ? -82.71256 -3.01069 3.35509 1.000 52.47935 95 ASP D CA 1
ATOM 7853 C C . ASP D 1 100 ? -82.13747 -3.88328 2.24692 1.000 51.46346 95 ASP D C 1
ATOM 7854 O O . ASP D 1 100 ? -82.88021 -4.25816 1.33350 1.000 52.96666 95 ASP D O 1
ATOM 7859 N N . LEU D 1 101 ? -80.84882 -4.22083 2.30710 1.000 52.43838 96 LEU D N 1
ATOM 7860 C CA . LEU D 1 101 ? -80.17436 -4.94131 1.23507 1.000 53.94459 96 LEU D CA 1
ATOM 7861 C C . LEU D 1 101 ? -79.85043 -6.38477 1.60176 1.000 53.18865 96 LEU D C 1
ATOM 7862 O O . LEU D 1 101 ? -79.20102 -7.08082 0.81392 1.000 66.69941 96 LEU D O 1
ATOM 7867 N N . VAL D 1 102 ? -80.28569 -6.85315 2.77037 1.000 48.54789 97 VAL D N 1
ATOM 7868 C CA . VAL D 1 102 ? -79.88224 -8.17467 3.24348 1.000 39.10048 97 VAL D CA 1
ATOM 7869 C C . VAL D 1 102 ? -80.71397 -9.26696 2.58159 1.000 42.30601 97 VAL D C 1
ATOM 7870 O O . VAL D 1 102 ? -80.17426 -10.18315 1.95067 1.000 46.07565 97 VAL D O 1
ATOM 7874 N N . LEU D 1 103 ? -82.03634 -9.19641 2.72741 1.000 42.75620 98 LEU D N 1
ATOM 7875 C CA . LEU D 1 103 ? -82.89277 -10.18698 2.08060 1.000 41.68294 98 LEU D CA 1
ATOM 7876 C C . LEU D 1 103 ? -82.74618 -10.20263 0.56205 1.000 43.35400 98 LEU D C 1
ATOM 7877 O O . LEU D 1 103 ? -82.77572 -11.30337 -0.01626 1.000 41.90752 98 LEU D O 1
ATOM 7882 N N . PRO D 1 104 ? -82.60217 -9.06719 -0.13833 1.000 42.25701 99 PRO D N 1
ATOM 7883 C CA . PRO D 1 104 ? -82.28779 -9.15171 -1.57582 1.000 48.68252 99 PRO D CA 1
ATOM 7884 C C . PRO D 1 104 ? -80.99549 -9.89382 -1.86277 1.000 51.02860 99 PRO D C 1
ATOM 7885 O O . PRO D 1 104 ? -80.93963 -10.69506 -2.80451 1.000 49.13109 99 PRO D O 1
ATOM 7889 N N . ALA D 1 105 ? -79.94843 -9.64437 -1.07238 1.000 46.51337 100 ALA D N 1
ATOM 7890 C CA . ALA D 1 105 ? -78.67235 -10.31373 -1.30100 1.000 42.61388 100 ALA D CA 1
ATOM 7891 C C . ALA D 1 105 ? -78.78109 -11.81222 -1.04999 1.000 46.60591 100 ALA D C 1
ATOM 7892 O O . ALA D 1 105 ? -78.24486 -12.61915 -1.81918 1.000 51.08606 100 ALA D O 1
ATOM 7894 N N . LEU D 1 106 ? -79.46984 -12.20357 0.02524 1.000 50.95083 101 LEU D N 1
ATOM 7895 C CA . LEU D 1 106 ? -79.64592 -13.62294 0.31438 1.000 45.92311 101 LEU D CA 1
ATOM 7896 C C . LEU D 1 106 ? -80.46928 -14.30807 -0.76865 1.000 38.87984 101 LEU D C 1
ATOM 7897 O O . LEU D 1 106 ? -80.18568 -15.45121 -1.14612 1.000 49.22092 101 LEU D O 1
ATOM 7902 N N . GLN D 1 107 ? -81.49414 -13.62591 -1.28200 1.000 43.41627 102 GLN D N 1
ATOM 7903 C CA . GLN D 1 107 ? -82.29743 -14.21195 -2.34741 1.000 46.74755 102 GLN D CA 1
ATOM 7904 C C . GLN D 1 107 ? -81.54159 -14.23869 -3.66953 1.000 57.18482 102 GLN D C 1
ATOM 7905 O O . GLN D 1 107 ? -81.80435 -15.10400 -4.51063 1.000 66.18720 102 GLN D O 1
ATOM 7911 N N . ASN D 1 108 ? -80.59968 -13.31331 -3.87073 1.000 61.66481 103 ASN D N 1
ATOM 7912 C CA . ASN D 1 108 ? -79.75171 -13.37823 -5.05699 1.000 52.93748 103 ASN D CA 1
ATOM 7913 C C . ASN D 1 108 ? -78.77993 -14.54743 -4.96699 1.000 50.33174 103 ASN D C 1
ATOM 7914 O O . ASN D 1 108 ? -78.54876 -15.25053 -5.95803 1.000 54.22316 103 ASN D O 1
ATOM 7919 N N . SER D 1 109 ? -78.20491 -14.77185 -3.78328 1.000 46.12442 104 SER D N 1
ATOM 7920 C CA . SER D 1 109 ? -77.32458 -15.91903 -3.59134 1.000 33.98035 104 SER D CA 1
ATOM 7921 C C . SER D 1 109 ? -78.08536 -17.22737 -3.75738 1.000 40.69968 104 SER D C 1
ATOM 7922 O O . SER D 1 109 ? -77.56437 -18.18875 -4.33517 1.000 35.88458 104 SER D O 1
ATOM 7925 N N . LEU D 1 110 ? -79.32318 -17.28136 -3.25709 1.000 49.67637 105 LEU D N 1
ATOM 7926 C CA . LEU D 1 110 ? -80.13523 -18.48327 -3.41429 1.000 44.75260 105 LEU D CA 1
ATOM 7927 C C . LEU D 1 110 ? -80.45727 -18.75769 -4.87703 1.000 43.06856 105 LEU D C 1
ATOM 7928 O O . LEU D 1 110 ? -80.60471 -19.92035 -5.27110 1.000 45.60569 105 LEU D O 1
ATOM 7933 N N . ARG D 1 111 ? -80.57299 -17.70914 -5.69487 1.000 41.31790 106 ARG D N 1
ATOM 7934 C CA . ARG D 1 111 ? -80.80712 -17.91186 -7.12105 1.000 56.36270 106 ARG D CA 1
ATOM 7935 C C . ARG D 1 111 ? -79.55678 -18.44611 -7.80874 1.000 55.72131 106 ARG D C 1
ATOM 7936 O O . ARG D 1 111 ? -79.62723 -19.39950 -8.59350 1.000 50.91402 106 ARG D O 1
ATOM 7944 N N . ASN D 1 112 ? -78.39855 -17.84287 -7.52289 1.000 48.24228 107 ASN D N 1
ATOM 7945 C CA . ASN D 1 112 ? -77.14955 -18.31998 -8.10881 1.000 56.03117 107 ASN D CA 1
ATOM 7946 C C . ASN D 1 112 ? -76.84091 -19.74946 -7.68303 1.000 53.62418 107 ASN D C 1
ATOM 7947 O O . ASN D 1 112 ? -76.22066 -20.50352 -8.44130 1.000 48.19434 107 ASN D O 1
ATOM 7952 N N . LEU D 1 113 ? -77.26096 -20.13850 -6.48123 1.000 51.03895 108 LEU D N 1
ATOM 7953 C CA . LEU D 1 113 ? -77.07540 -21.49741 -5.99507 1.000 40.30987 108 LEU D CA 1
ATOM 7954 C C . LEU D 1 113 ? -78.17044 -22.44827 -6.45484 1.000 43.25874 108 LEU D C 1
ATOM 7955 O O . LEU D 1 113 ? -77.99474 -23.66734 -6.34195 1.000 36.23886 108 LEU D O 1
ATOM 7960 N N . LYS D 1 114 ? -79.28363 -21.92107 -6.97098 1.000 45.95021 109 LYS D N 1
ATOM 7961 C CA . LYS D 1 114 ? -80.43137 -22.73104 -7.38484 1.000 49.24061 109 LYS D CA 1
ATOM 7962 C C . LYS D 1 114 ? -80.92470 -23.61207 -6.23784 1.000 50.62212 109 LYS D C 1
ATOM 7963 O O . LYS D 1 114 ? -81.26104 -24.78277 -6.42434 1.000 35.34012 109 LYS D O 1
ATOM 7969 N N . LEU D 1 115 ? -80.96086 -23.03541 -5.04031 1.000 44.94787 110 LEU D N 1
ATOM 7970 C CA . LEU D 1 115 ? -81.47653 -23.68290 -3.84550 1.000 50.03584 110 LEU D CA 1
ATOM 7971 C C . LEU D 1 115 ? -82.60734 -22.84090 -3.26943 1.000 41.56295 110 LEU D C 1
ATOM 7972 O O . LEU D 1 115 ? -82.67458 -21.62917 -3.48880 1.000 41.41658 110 LEU D O 1
ATOM 7977 N N . ASP D 1 116 ? -83.49908 -23.48922 -2.52248 1.000 59.05563 111 ASP D N 1
ATOM 7978 C CA . ASP D 1 116 ? -84.59961 -22.75473 -1.90842 1.000 53.79919 111 ASP D CA 1
ATOM 7979 C C . ASP D 1 116 ? -84.20444 -22.13792 -0.57305 1.000 51.81920 111 ASP D C 1
ATOM 7980 O O . ASP D 1 116 ? -84.72230 -21.07391 -0.21075 1.000 52.62027 111 ASP D O 1
ATOM 7985 N N . TYR D 1 117 ? -83.30509 -22.78067 0.16919 1.000 46.14677 112 TYR D N 1
ATOM 7986 C CA . TYR D 1 117 ? -82.90627 -22.30253 1.48376 1.000 47.29840 112 TYR D CA 1
ATOM 7987 C C . TYR D 1 117 ? -81.43092 -22.59500 1.70535 1.000 43.64773 112 TYR D C 1
ATOM 7988 O O . TYR D 1 117 ? -80.88172 -23.55615 1.15978 1.000 47.14114 112 TYR D O 1
ATOM 7997 N N . LEU D 1 118 ? -80.79603 -21.75183 2.50947 1.000 39.25311 113 LEU D N 1
ATOM 7998 C CA . LEU D 1 118 ? -79.44295 -21.99088 2.98166 1.000 28.57837 113 LEU D CA 1
ATOM 7999 C C . LEU D 1 118 ? -79.48465 -22.63215 4.36185 1.000 42.38946 113 LEU D C 1
ATOM 8000 O O . LEU D 1 118 ? -80.43387 -22.44536 5.12731 1.000 40.66316 113 LEU D O 1
ATOM 8005 N N . ASP D 1 119 ? -78.44127 -23.39852 4.67185 1.000 42.07160 114 ASP D N 1
ATOM 8006 C CA . ASP D 1 119 ? -78.31302 -23.95511 6.01083 1.000 35.72573 114 ASP D CA 1
ATOM 8007 C C . ASP D 1 119 ? -77.65859 -22.96561 6.96585 1.000 37.66201 114 ASP D C 1
ATOM 8008 O O . ASP D 1 119 ? -77.99171 -22.94520 8.15582 1.000 34.68839 114 ASP D O 1
ATOM 8013 N N . LEU D 1 120 ? -76.74619 -22.13551 6.46325 1.000 34.16287 115 LEU D N 1
ATOM 8014 C CA . LEU D 1 120 ? -76.07683 -21.12646 7.27015 1.000 22.18174 115 LEU D CA 1
ATOM 8015 C C . LEU D 1 120 ? -75.82396 -19.89836 6.40663 1.000 24.46920 115 LEU D C 1
ATOM 8016 O O . LEU D 1 120 ? -75.43806 -20.02072 5.24109 1.000 36.10737 115 LEU D O 1
ATOM 8021 N N . TYR D 1 121 ? -76.04841 -18.71783 6.98159 1.000 25.38813 116 TYR D N 1
ATOM 8022 C CA . TYR D 1 121 ? -75.83550 -17.45128 6.28864 1.000 27.28919 116 TYR D CA 1
ATOM 8023 C C . TYR D 1 121 ? -75.02416 -16.54353 7.19835 1.000 31.10099 116 TYR D C 1
ATOM 8024 O O . TYR D 1 121 ? -75.44315 -16.25677 8.32454 1.000 27.87921 116 TYR D O 1
ATOM 8033 N N . LEU D 1 122 ? -73.87027 -16.09471 6.71248 1.000 33.76469 117 LEU D N 1
ATOM 8034 C CA . LEU D 1 122 ? -72.89983 -15.37834 7.52503 1.000 33.31679 117 LEU D CA 1
ATOM 8035 C C . LEU D 1 122 ? -72.69367 -13.96185 7.00401 1.000 31.88493 117 LEU D C 1
ATOM 8036 O O . LEU D 1 122 ? -72.90865 -13.66865 5.82543 1.000 35.74751 117 LEU D O 1
ATOM 8041 N N . ILE D 1 123 ? -72.26917 -13.08416 7.90888 1.000 39.43717 118 ILE D N 1
ATOM 8042 C CA . ILE D 1 123 ? -71.77594 -11.76029 7.54895 1.000 47.16554 118 ILE D CA 1
ATOM 8043 C C . ILE D 1 123 ? -70.28746 -11.87970 7.25667 1.000 43.74708 118 ILE D C 1
ATOM 8044 O O . ILE D 1 123 ? -69.53597 -12.45649 8.05367 1.000 36.44551 118 ILE D O 1
ATOM 8049 N N . HIS D 1 124 ? -69.85561 -11.33627 6.11522 1.000 46.51933 119 HIS D N 1
ATOM 8050 C CA . HIS D 1 124 ? -68.47177 -11.53413 5.68421 1.000 34.36924 119 HIS D CA 1
ATOM 8051 C C . HIS D 1 124 ? -67.49050 -10.78122 6.57115 1.000 38.98630 119 HIS D C 1
ATOM 8052 O O . HIS D 1 124 ? -66.48595 -11.34446 7.01015 1.000 38.32225 119 HIS D O 1
ATOM 8059 N N . HIS D 1 125 ? -67.75996 -9.51202 6.84721 1.000 32.14659 120 HIS D N 1
ATOM 8060 C CA . HIS D 1 125 ? -66.83590 -8.69106 7.61385 1.000 33.66622 120 HIS D CA 1
ATOM 8061 C C . HIS D 1 125 ? -67.62473 -7.71979 8.47559 1.000 32.28315 120 HIS D C 1
ATOM 8062 O O . HIS D 1 125 ? -68.75875 -7.36958 8.13006 1.000 37.03510 120 HIS D O 1
ATOM 8069 N N . PRO D 1 126 ? -67.05479 -7.25977 9.59766 1.000 34.43504 121 PRO D N 1
ATOM 8070 C CA . PRO D 1 126 ? -67.77288 -6.29648 10.44420 1.000 30.72948 121 PRO D CA 1
ATOM 8071 C C . PRO D 1 126 ? -67.70709 -4.87125 9.91745 1.000 36.64046 121 PRO D C 1
ATOM 8072 O O . PRO D 1 126 ? -67.54240 -3.92888 10.69742 1.000 39.45300 121 PRO D O 1
ATOM 8076 N N . VAL D 1 127 ? -67.82777 -4.69844 8.59891 1.000 38.93878 122 VAL D N 1
ATOM 8077 C CA . VAL D 1 127 ? -67.83129 -3.38198 7.97408 1.000 47.88790 122 VAL D CA 1
ATOM 8078 C C . VAL D 1 127 ? -68.92259 -3.34454 6.91465 1.000 47.27736 122 VAL D C 1
ATOM 8079 O O . VAL D 1 127 ? -69.44627 -4.37507 6.48724 1.000 47.55293 122 VAL D O 1
ATOM 8083 N N . SER D 1 128 ? -69.25483 -2.13055 6.48767 1.000 54.78483 123 SER D N 1
ATOM 8084 C CA . SER D 1 128 ? -70.17618 -1.90868 5.38576 1.000 58.72553 123 SER D CA 1
ATOM 8085 C C . SER D 1 128 ? -69.50963 -1.01314 4.35115 1.000 56.35328 123 SER D C 1
ATOM 8086 O O . SER D 1 128 ? -68.69809 -0.14625 4.68561 1.000 59.08369 123 SER D O 1
ATOM 8089 N N . LEU D 1 129 ? -69.85079 -1.23907 3.08681 1.000 59.07032 124 LEU D N 1
ATOM 8090 C CA . LEU D 1 129 ? -69.29993 -0.47549 1.97968 1.000 69.23010 124 LEU D CA 1
ATOM 8091 C C . LEU D 1 129 ? -70.42321 0.21716 1.22135 1.000 73.95303 124 LEU D C 1
ATOM 8092 O O . LEU D 1 129 ? -71.59233 -0.16714 1.31474 1.000 71.22668 124 LEU D O 1
ATOM 8097 N N . LYS D 1 130 ? -70.05437 1.25267 0.47411 1.000 77.03762 125 LYS D N 1
ATOM 8098 C CA . LYS D 1 130 ? -71.02810 1.96010 -0.34372 1.000 82.27653 125 LYS D CA 1
ATOM 8099 C C . LYS D 1 130 ? -71.61433 1.00664 -1.38080 1.000 85.25475 125 LYS D C 1
ATOM 8100 O O . LYS D 1 130 ? -70.85742 0.34519 -2.10550 1.000 85.33363 125 LYS D O 1
ATOM 8106 N N . PRO D 1 131 ? -72.94783 0.89836 -1.47975 1.000 77.82796 126 PRO D N 1
ATOM 8107 C CA . PRO D 1 131 ? -73.64534 -0.02740 -2.38152 1.000 69.26707 126 PRO D CA 1
ATOM 8108 C C . PRO D 1 131 ? -73.27057 0.15903 -3.85045 1.000 61.47558 126 PRO D C 1
ATOM 8109 O O . PRO D 1 131 ? -72.82341 1.24197 -4.22740 1.000 65.28609 126 PRO D O 1
ATOM 8113 N N . ILE D 1 138 ? -62.14331 -1.52915 -4.39652 1.000 46.56612 133 ILE D N 1
ATOM 8114 C CA . ILE D 1 138 ? -62.58939 -0.79696 -3.22028 1.000 78.58812 133 ILE D CA 1
ATOM 8115 C C . ILE D 1 138 ? -61.78552 0.48466 -3.03208 1.000 81.22635 133 ILE D C 1
ATOM 8116 O O . ILE D 1 138 ? -60.60586 0.44295 -2.67272 1.000 80.39282 133 ILE D O 1
ATOM 8121 N N . PRO D 1 139 ? -62.41471 1.62754 -3.30186 1.000 70.38536 134 PRO D N 1
ATOM 8122 C CA . PRO D 1 139 ? -61.86552 2.89757 -2.81388 1.000 71.40876 134 PRO D CA 1
ATOM 8123 C C . PRO D 1 139 ? -62.14997 3.03994 -1.32467 1.000 72.03666 134 PRO D C 1
ATOM 8124 O O . PRO D 1 139 ? -63.27072 2.80189 -0.86534 1.000 79.88678 134 PRO D O 1
ATOM 8128 N N . LYS D 1 140 ? -61.12548 3.42855 -0.57047 1.000 70.82680 135 LYS D N 1
ATOM 8129 C CA . LYS D 1 140 ? -61.21018 3.39643 0.88319 1.000 74.85823 135 LYS D CA 1
ATOM 8130 C C . LYS D 1 140 ? -62.06246 4.51683 1.46832 1.000 80.08871 135 LYS D C 1
ATOM 8131 O O . LYS D 1 140 ? -62.29157 4.52461 2.68186 1.000 73.89994 135 LYS D O 1
ATOM 8137 N N . ASP D 1 141 ? -62.54892 5.44646 0.64904 1.000 87.66006 136 ASP D N 1
ATOM 8138 C CA . ASP D 1 141 ? -63.58270 6.37540 1.08981 1.000 71.31810 136 ASP D CA 1
ATOM 8139 C C . ASP D 1 141 ? -64.98506 5.78495 0.96560 1.000 72.27464 136 ASP D C 1
ATOM 8140 O O . ASP D 1 141 ? -65.96841 6.49914 1.18665 1.000 77.98665 136 ASP D O 1
ATOM 8145 N N . HIS D 1 142 ? -65.09230 4.50542 0.60234 1.000 68.62576 137 HIS D N 1
ATOM 8146 C CA . HIS D 1 142 ? -66.35938 3.78642 0.58890 1.000 72.61229 137 HIS D CA 1
ATOM 8147 C C . HIS D 1 142 ? -66.57491 2.94788 1.84020 1.000 66.86038 137 HIS D C 1
ATOM 8148 O O . HIS D 1 142 ? -67.68568 2.45223 2.04885 1.000 68.56254 137 HIS D O 1
ATOM 8155 N N . ILE D 1 143 ? -65.54670 2.77180 2.66427 1.000 62.37428 138 ILE D N 1
ATOM 8156 C CA . ILE D 1 143 ? -65.63198 1.90869 3.83759 1.000 43.30016 138 ILE D CA 1
ATOM 8157 C C . ILE D 1 143 ? -66.40837 2.63416 4.92928 1.000 55.92943 138 ILE D C 1
ATOM 8158 O O . ILE D 1 143 ? -65.96785 3.67103 5.43584 1.000 49.42340 138 ILE D O 1
ATOM 8163 N N . LEU D 1 144 ? -67.56554 2.08180 5.29939 1.000 67.07935 139 LEU D N 1
ATOM 8164 C CA . LEU D 1 144 ? -68.50079 2.69814 6.22482 1.000 58.04486 139 LEU D CA 1
ATOM 8165 C C . LEU D 1 144 ? -68.60274 1.89026 7.51428 1.000 52.18048 139 LEU D C 1
ATOM 8166 O O . LEU D 1 144 ? -68.42183 0.66837 7.50449 1.000 40.72340 139 LEU D O 1
ATOM 8171 N N . PRO D 1 145 ? -68.88984 2.54318 8.63979 1.000 52.84967 140 PRO D N 1
ATOM 8172 C CA . PRO D 1 145 ? -69.15152 1.79483 9.87400 1.000 62.43320 140 PRO D CA 1
ATOM 8173 C C . PRO D 1 145 ? -70.49684 1.08819 9.80420 1.000 62.56177 140 PRO D C 1
ATOM 8174 O O . PRO D 1 145 ? -71.49567 1.65597 9.35562 1.000 70.20592 140 PRO D O 1
ATOM 8178 N N . MET D 1 146 ? -70.51370 -0.16621 10.24828 1.000 54.54019 141 MET D N 1
ATOM 8179 C CA . MET D 1 146 ? -71.71232 -0.99030 10.18158 1.000 55.86881 141 MET D CA 1
ATOM 8180 C C . MET D 1 146 ? -72.57804 -0.76742 11.41529 1.000 61.29969 141 MET D C 1
ATOM 8181 O O . MET D 1 146 ? -72.07028 -0.73155 12.54198 1.000 54.12529 141 MET D O 1
ATOM 8186 N N . ASP D 1 147 ? -73.88119 -0.61641 11.19813 1.000 42.81113 142 ASP D N 1
ATOM 8187 C CA . ASP D 1 147 ? -74.85131 -0.58510 12.28911 1.000 46.81425 142 ASP D CA 1
ATOM 8188 C C . ASP D 1 147 ? -75.23955 -2.02903 12.57898 1.000 51.62904 142 ASP D C 1
ATOM 8189 O O . ASP D 1 147 ? -76.03154 -2.63069 11.84959 1.000 50.09962 142 ASP D O 1
ATOM 8194 N N . TYR D 1 148 ? -74.66559 -2.59147 13.64620 1.000 49.41081 143 TYR D N 1
ATOM 8195 C CA . TYR D 1 148 ? -74.82497 -4.01806 13.91086 1.000 35.97317 143 TYR D CA 1
ATOM 8196 C C . TYR D 1 148 ? -76.26478 -4.36604 14.26100 1.000 48.29612 143 TYR D C 1
ATOM 8197 O O . TYR D 1 148 ? -76.75478 -5.43907 13.89211 1.000 46.37284 143 TYR D O 1
ATOM 8206 N N . LYS D 1 149 ? -76.95798 -3.47191 14.96753 1.000 53.68418 144 LYS D N 1
ATOM 8207 C CA . LYS D 1 149 ? -78.30942 -3.77281 15.42977 1.000 38.90453 144 LYS D CA 1
ATOM 8208 C C . LYS D 1 149 ? -79.27261 -3.93081 14.25751 1.000 39.24548 144 LYS D C 1
ATOM 8209 O O . LYS D 1 149 ? -80.06342 -4.88038 14.21233 1.000 46.35586 144 LYS D O 1
ATOM 8215 N N . SER D 1 150 ? -79.21255 -3.01189 13.29012 1.000 37.38790 145 SER D N 1
ATOM 8216 C CA . SER D 1 150 ? -80.11561 -3.08402 12.14499 1.000 23.78556 145 SER D CA 1
ATOM 8217 C C . SER D 1 150 ? -79.74809 -4.23776 11.21975 1.000 42.01328 145 SER D C 1
ATOM 8218 O O . SER D 1 150 ? -80.62786 -4.97334 10.75465 1.000 35.15856 145 SER D O 1
ATOM 8221 N N . VAL D 1 151 ? -78.45335 -4.40718 10.93821 1.000 50.78384 146 VAL D N 1
ATOM 8222 C CA . VAL D 1 151 ? -78.01692 -5.45738 10.02108 1.000 34.03477 146 VAL D CA 1
ATOM 8223 C C . VAL D 1 151 ? -78.34749 -6.83319 10.58500 1.000 37.74391 146 VAL D C 1
ATOM 8224 O O . VAL D 1 151 ? -78.79391 -7.72817 9.85590 1.000 36.35700 146 VAL D O 1
ATOM 8228 N N . TRP D 1 152 ? -78.14380 -7.02468 11.89091 1.000 31.94840 147 TRP D N 1
ATOM 8229 C CA . TRP D 1 152 ? -78.43825 -8.32290 12.48882 1.000 35.19612 147 TRP D CA 1
ATOM 8230 C C . TRP D 1 152 ? -79.93938 -8.57047 12.55674 1.000 32.50291 147 TRP D C 1
ATOM 8231 O O . TRP D 1 152 ? -80.39472 -9.70428 12.36582 1.000 33.11597 147 TRP D O 1
ATOM 8242 N N . ALA D 1 153 ? -80.72400 -7.52328 12.82612 1.000 31.55168 148 ALA D N 1
ATOM 8243 C CA . ALA D 1 153 ? -82.17590 -7.66864 12.80958 1.000 28.12756 148 ALA D CA 1
ATOM 8244 C C . ALA D 1 153 ? -82.66477 -8.09676 11.43298 1.000 29.51082 148 ALA D C 1
ATOM 8245 O O . ALA D 1 153 ? -83.63148 -8.85935 11.31719 1.000 42.26533 148 ALA D O 1
ATOM 8247 N N . ALA D 1 154 ? -82.00510 -7.61857 10.37552 1.000 21.81144 149 ALA D N 1
ATOM 8248 C CA . ALA D 1 154 ? -82.33726 -8.07999 9.03290 1.000 21.27837 149 ALA D CA 1
ATOM 8249 C C . ALA D 1 154 ? -81.92133 -9.53191 8.83551 1.000 26.68127 149 ALA D C 1
ATOM 8250 O O . ALA D 1 154 ? -82.61671 -10.29573 8.15620 1.000 35.88356 149 ALA D O 1
ATOM 8252 N N . MET D 1 155 ? -80.79088 -9.93164 9.42487 1.000 30.79637 150 MET D N 1
ATOM 8253 C CA . MET D 1 155 ? -80.37070 -11.32786 9.35065 1.000 28.28490 150 MET D CA 1
ATOM 8254 C C . MET D 1 155 ? -81.35104 -12.23597 10.08224 1.000 26.31568 150 MET D C 1
ATOM 8255 O O . MET D 1 155 ? -81.68190 -13.32521 9.59822 1.000 32.23184 150 MET D O 1
ATOM 8260 N N . GLU D 1 156 ? -81.82731 -11.80377 11.25280 1.000 30.15381 151 GLU D N 1
ATOM 8261 C CA . GLU D 1 156 ? -82.78396 -12.60921 12.00487 1.000 33.83408 151 GLU D CA 1
ATOM 8262 C C . GLU D 1 156 ? -84.08109 -12.80373 11.23296 1.000 33.17093 151 GLU D C 1
ATOM 8263 O O . GLU D 1 156 ? -84.70382 -13.86829 11.32414 1.000 46.65464 151 GLU D O 1
ATOM 8269 N N . GLU D 1 157 ? -84.49953 -11.79937 10.46182 1.000 26.66565 152 GLU D N 1
ATOM 8270 C CA . GLU D 1 157 ? -85.68593 -11.96967 9.63047 1.000 34.51553 152 GLU D CA 1
ATOM 8271 C C . GLU D 1 157 ? -85.44586 -13.00712 8.54170 1.000 41.87940 152 GLU D C 1
ATOM 8272 O O . GLU D 1 157 ? -86.34439 -13.79211 8.21747 1.000 51.71122 152 GLU D O 1
ATOM 8278 N N . CYS D 1 158 ? -84.23538 -13.03186 7.97495 1.000 41.32791 153 CYS D N 1
ATOM 8279 C CA . CYS D 1 158 ? -83.90136 -14.03711 6.96905 1.000 36.45507 153 CYS D CA 1
ATOM 8280 C C . CYS D 1 158 ? -84.11551 -15.44691 7.50454 1.000 36.74591 153 CYS D C 1
ATOM 8281 O O . CYS D 1 158 ? -84.53790 -16.34419 6.76514 1.000 36.07983 153 CYS D O 1
ATOM 8284 N N . GLN D 1 159 ? -83.82369 -15.66228 8.78809 1.000 31.10256 154 GLN D N 1
ATOM 8285 C CA . GLN D 1 159 ? -84.13291 -16.94236 9.41401 1.000 34.97052 154 GLN D CA 1
ATOM 8286 C C . GLN D 1 159 ? -85.62393 -17.07207 9.70004 1.000 32.30108 154 GLN D C 1
ATOM 8287 O O . GLN D 1 159 ? -86.19985 -18.15270 9.53134 1.000 31.66741 154 GLN D O 1
ATOM 8293 N N . THR D 1 160 ? -86.26268 -15.97787 10.12020 1.000 33.58594 155 THR D N 1
ATOM 8294 C CA . THR D 1 160 ? -87.69140 -16.01483 10.41985 1.000 30.30057 155 THR D CA 1
ATOM 8295 C C . THR D 1 160 ? -88.50289 -16.37731 9.18269 1.000 40.15095 155 THR D C 1
ATOM 8296 O O . THR D 1 160 ? -89.38436 -17.24316 9.23368 1.000 45.42957 155 THR D O 1
ATOM 8300 N N . LEU D 1 161 ? -88.20932 -15.73135 8.05328 1.000 40.35674 156 LEU D N 1
ATOM 8301 C CA . LEU D 1 161 ? -88.95293 -15.99339 6.82701 1.000 27.10801 156 LEU D CA 1
ATOM 8302 C C . LEU D 1 161 ? -88.63326 -17.35407 6.22065 1.000 37.94712 156 LEU D C 1
ATOM 8303 O O . LEU D 1 161 ? -89.29707 -17.75251 5.25774 1.000 43.03162 156 LEU D O 1
ATOM 8308 N N . GLY D 1 162 ? -87.64052 -18.06714 6.74711 1.000 42.65196 157 GLY D N 1
ATOM 8309 C CA . GLY D 1 162 ? -87.33659 -19.40713 6.29125 1.000 46.17317 157 GLY D CA 1
ATOM 8310 C C . GLY D 1 162 ? -86.35584 -19.50962 5.14590 1.000 33.99017 157 GLY D C 1
ATOM 8311 O O . GLY D 1 162 ? -86.25561 -20.58213 4.53843 1.000 37.36371 157 GLY D O 1
ATOM 8312 N N . PHE D 1 163 ? -85.62822 -18.43696 4.82712 1.000 43.37810 158 PHE D N 1
ATOM 8313 C CA . PHE D 1 163 ? -84.65276 -18.49579 3.74522 1.000 41.61131 158 PHE D CA 1
ATOM 8314 C C . PHE D 1 163 ? -83.31409 -19.06692 4.19084 1.000 40.93332 158 PHE D C 1
ATOM 8315 O O . PHE D 1 163 ? -82.51300 -19.46693 3.33912 1.000 44.50593 158 PHE D O 1
ATOM 8323 N N . THR D 1 164 ? -83.05060 -19.10773 5.49467 1.000 43.70921 159 THR D N 1
ATOM 8324 C CA . THR D 1 164 ? -81.85263 -19.74994 6.01226 1.000 31.22890 159 THR D CA 1
ATOM 8325 C C . THR D 1 164 ? -82.17767 -20.37677 7.35983 1.000 33.33978 159 THR D C 1
ATOM 8326 O O . THR D 1 164 ? -82.99521 -19.85459 8.12279 1.000 38.15774 159 THR D O 1
ATOM 8330 N N . ARG D 1 165 ? -81.53924 -21.51491 7.63638 1.000 29.91178 160 ARG D N 1
ATOM 8331 C CA . ARG D 1 165 ? -81.80483 -22.23341 8.87587 1.000 29.53416 160 ARG D CA 1
ATOM 8332 C C . ARG D 1 165 ? -81.04015 -21.64797 10.05629 1.000 21.26426 160 ARG D C 1
ATOM 8333 O O . ARG D 1 165 ? -81.50118 -21.75032 11.19881 1.000 36.14159 160 ARG D O 1
ATOM 8341 N N . ALA D 1 166 ? -79.88520 -21.03454 9.80787 1.000 32.76137 161 ALA D N 1
ATOM 8342 C CA . ALA D 1 166 ? -79.07627 -20.46665 10.87565 1.000 31.73285 161 ALA D CA 1
ATOM 8343 C C . ALA D 1 166 ? -78.35342 -19.23386 10.35418 1.000 27.69082 161 ALA D C 1
ATOM 8344 O O . ALA D 1 166 ? -78.24609 -19.01722 9.14443 1.000 31.79280 161 ALA D O 1
ATOM 8346 N N . ILE D 1 167 ? -77.85459 -18.42432 11.28807 1.000 30.27108 162 ILE D N 1
ATOM 8347 C CA . ILE D 1 167 ? -77.15629 -17.18766 10.96167 1.000 25.87015 162 ILE D CA 1
ATOM 8348 C C . ILE D 1 167 ? -75.91228 -17.06911 11.83014 1.000 32.95002 162 ILE D C 1
ATOM 8349 O O . ILE D 1 167 ? -75.84716 -17.61112 12.93781 1.000 27.90841 162 ILE D O 1
ATOM 8354 N N . GLY D 1 168 ? -74.92287 -16.34808 11.31700 1.000 29.09865 163 GLY D N 1
ATOM 8355 C CA . GLY D 1 168 ? -73.68911 -16.13988 12.03794 1.000 33.08337 163 GLY D CA 1
ATOM 8356 C C . GLY D 1 168 ? -72.89274 -15.00398 11.43517 1.000 22.59059 163 GLY D C 1
ATOM 8357 O O . GLY D 1 168 ? -73.39195 -14.23953 10.60703 1.000 26.82989 163 GLY D O 1
ATOM 8358 N N . VAL D 1 169 ? -71.63382 -14.90399 11.86155 1.000 14.49494 164 VAL D N 1
ATOM 8359 C CA . VAL D 1 169 ? -70.74113 -13.83809 11.43035 1.000 27.08383 164 VAL D CA 1
ATOM 8360 C C . VAL D 1 169 ? -69.39843 -14.43740 11.02816 1.000 30.40718 164 VAL D C 1
ATOM 8361 O O . VAL D 1 169 ? -69.10945 -15.60729 11.28172 1.000 22.62049 164 VAL D O 1
ATOM 8365 N N . CYS D 1 170 ? -68.57726 -13.60783 10.38303 1.000 39.23922 165 CYS D N 1
ATOM 8366 C CA . CYS D 1 170 ? -67.20649 -13.95520 10.03595 1.000 27.36189 165 CYS D CA 1
ATOM 8367 C C . CYS D 1 170 ? -66.27257 -12.84266 10.48302 1.000 25.12226 165 CYS D C 1
ATOM 8368 O O . CYS D 1 170 ? -66.58955 -11.65868 10.33542 1.000 27.40039 165 CYS D O 1
ATOM 8371 N N . ASN D 1 171 ? -65.12165 -13.23549 11.03095 1.000 28.34577 166 ASN D N 1
ATOM 8372 C CA . ASN D 1 171 ? -64.04329 -12.30975 11.38032 1.000 28.44874 166 ASN D CA 1
ATOM 8373 C C . ASN D 1 171 ? -64.49683 -11.24493 12.37516 1.000 31.75432 166 ASN D C 1
ATOM 8374 O O . ASN D 1 171 ? -64.01785 -10.10834 12.34745 1.000 34.13234 166 ASN D O 1
ATOM 8379 N N . PHE D 1 172 ? -65.42472 -11.60152 13.25773 1.000 25.93822 167 PHE D N 1
ATOM 8380 C CA . PHE D 1 172 ? -65.82829 -10.72916 14.35018 1.000 23.65438 167 PHE D CA 1
ATOM 8381 C C . PHE D 1 172 ? -64.93883 -10.99851 15.55530 1.000 29.08048 167 PHE D C 1
ATOM 8382 O O . PHE D 1 172 ? -64.72953 -12.15592 15.93178 1.000 31.70586 167 PHE D O 1
ATOM 8390 N N . SER D 1 173 ? -64.41176 -9.93293 16.15147 1.000 28.46867 168 SER D N 1
ATOM 8391 C CA . SER D 1 173 ? -63.57946 -10.07279 17.33431 1.000 22.72713 168 SER D CA 1
ATOM 8392 C C . SER D 1 173 ? -64.45190 -10.34396 18.55785 1.000 34.99937 168 SER D C 1
ATOM 8393 O O . SER D 1 173 ? -65.68310 -10.38608 18.48380 1.000 38.38786 168 SER D O 1
ATOM 8396 N N . CYS D 1 174 ? -63.79879 -10.53007 19.70723 1.000 42.69581 169 CYS D N 1
ATOM 8397 C CA . CYS D 1 174 ? -64.53524 -10.72257 20.95189 1.000 27.51833 169 CYS D CA 1
ATOM 8398 C C . CYS D 1 174 ? -65.36486 -9.49180 21.29354 1.000 44.26662 169 CYS D C 1
ATOM 8399 O O . CYS D 1 174 ? -66.53223 -9.60893 21.68450 1.000 44.83796 169 CYS D O 1
ATOM 8402 N N . LYS D 1 175 ? -64.78337 -8.30132 21.13376 1.000 38.94640 170 LYS D N 1
ATOM 8403 C CA . LYS D 1 175 ? -65.50050 -7.06952 21.44960 1.000 38.79702 170 LYS D CA 1
ATOM 8404 C C . LYS D 1 175 ? -66.70107 -6.87913 20.53116 1.000 45.08879 170 LYS D C 1
ATOM 8405 O O . LYS D 1 175 ? -67.80783 -6.57127 20.98922 1.000 52.78896 170 LYS D O 1
ATOM 8411 N N . LYS D 1 176 ? -66.49976 -7.06446 19.22535 1.000 45.34241 171 LYS D N 1
ATOM 8412 C CA . LYS D 1 176 ? -67.57145 -6.85146 18.26059 1.000 41.04752 171 LYS D CA 1
ATOM 8413 C C . LYS D 1 176 ? -68.68931 -7.87723 18.39038 1.000 38.93401 171 LYS D C 1
ATOM 8414 O O . LYS D 1 176 ? -69.81968 -7.59650 17.97777 1.000 44.86881 171 LYS D O 1
ATOM 8420 N N . LEU D 1 177 ? -68.40429 -9.05626 18.94689 1.000 37.79625 172 LEU D N 1
ATOM 8421 C CA . LEU D 1 177 ? -69.46400 -10.03544 19.16377 1.000 41.48333 172 LEU D CA 1
ATOM 8422 C C . LEU D 1 177 ? -70.38823 -9.60502 20.29457 1.000 45.44597 172 LEU D C 1
ATOM 8423 O O . LEU D 1 177 ? -71.61132 -9.75439 20.19261 1.000 53.66339 172 LEU D O 1
ATOM 8428 N N . GLN D 1 178 ? -69.82175 -9.06862 21.37954 1.000 48.71064 173 GLN D N 1
ATOM 8429 C CA . GLN D 1 178 ? -70.64362 -8.59284 22.48793 1.000 46.22806 173 GLN D CA 1
ATOM 8430 C C . GLN D 1 178 ? -71.56442 -7.46496 22.04402 1.000 47.88681 173 GLN D C 1
ATOM 8431 O O . GLN D 1 178 ? -72.72831 -7.40332 22.45795 1.000 55.69795 173 GLN D O 1
ATOM 8437 N N . GLU D 1 179 ? -71.05845 -6.55834 21.20454 1.000 39.88794 174 GLU D N 1
ATOM 8438 C CA . GLU D 1 179 ? -71.90488 -5.49443 20.67593 1.000 44.96182 174 GLU D CA 1
ATOM 8439 C C . GLU D 1 179 ? -73.02524 -6.06398 19.81603 1.000 42.85946 174 GLU D C 1
ATOM 8440 O O . GLU D 1 179 ? -74.14419 -5.53820 19.81157 1.000 49.38727 174 GLU D O 1
ATOM 8446 N N . LEU D 1 180 ? -72.74387 -7.14345 19.08303 1.000 31.94899 175 LEU D N 1
ATOM 8447 C CA . LEU D 1 180 ? -73.79221 -7.81267 18.32111 1.000 32.34628 175 LEU D CA 1
ATOM 8448 C C . LEU D 1 180 ? -74.74996 -8.55401 19.24431 1.000 41.92959 175 LEU D C 1
ATOM 8449 O O . LEU D 1 180 ? -75.97168 -8.49162 19.06311 1.000 29.96018 175 LEU D O 1
ATOM 8454 N N . MET D 1 181 ? -74.21093 -9.24802 20.24919 1.000 47.58102 176 MET D N 1
ATOM 8455 C CA . MET D 1 181 ? -75.03517 -9.99936 21.18871 1.000 33.32366 176 MET D CA 1
ATOM 8456 C C . MET D 1 181 ? -75.93930 -9.10326 22.02176 1.000 42.10136 176 MET D C 1
ATOM 8457 O O . MET D 1 181 ? -76.89048 -9.60343 22.63163 1.000 57.09402 176 MET D O 1
ATOM 8462 N N . ALA D 1 182 ? -75.66511 -7.79723 22.06053 1.000 46.10906 177 ALA D N 1
ATOM 8463 C CA . ALA D 1 182 ? -76.38826 -6.89790 22.95525 1.000 52.28234 177 ALA D CA 1
ATOM 8464 C C . ALA D 1 182 ? -77.88514 -6.90562 22.66442 1.000 52.29806 177 ALA D C 1
ATOM 8465 O O . ALA D 1 182 ? -78.69730 -7.27621 23.51978 1.000 58.43262 177 ALA D O 1
ATOM 8467 N N . ALA D 1 183 ? -78.27028 -6.49596 21.45661 1.000 43.61005 178 ALA D N 1
ATOM 8468 C CA . ALA D 1 183 ? -79.67154 -6.41818 21.06897 1.000 46.75891 178 ALA D CA 1
ATOM 8469 C C . ALA D 1 183 ? -80.12983 -7.64238 20.28524 1.000 43.73592 178 ALA D C 1
ATOM 8470 O O . ALA D 1 183 ? -81.15887 -7.58568 19.60363 1.000 46.59292 178 ALA D O 1
ATOM 8472 N N . ALA D 1 184 ? -79.39599 -8.74727 20.37479 1.000 41.49784 179 ALA D N 1
ATOM 8473 C CA . ALA D 1 184 ? -79.69578 -9.92115 19.56898 1.000 45.66001 179 ALA D CA 1
ATOM 8474 C C . ALA D 1 184 ? -80.80355 -10.74803 20.20816 1.000 41.62113 179 ALA D C 1
ATOM 8475 O O . ALA D 1 184 ? -80.77865 -11.01611 21.41376 1.000 44.63613 179 ALA D O 1
ATOM 8477 N N . LYS D 1 185 ? -81.77935 -11.14463 19.39321 1.000 33.05549 180 LYS D N 1
ATOM 8478 C CA . LYS D 1 185 ? -82.79401 -12.10770 19.79865 1.000 32.52103 180 LYS D CA 1
ATOM 8479 C C . LYS D 1 185 ? -82.37952 -13.52474 19.42091 1.000 20.62849 180 LYS D C 1
ATOM 8480 O O . LYS D 1 185 ? -82.38467 -14.42612 20.26532 1.000 38.72516 180 LYS D O 1
ATOM 8486 N N . ILE D 1 186 ? -82.01495 -13.72945 18.15861 1.000 34.16253 181 ILE D N 1
ATOM 8487 C CA . ILE D 1 186 ? -81.41582 -14.97702 17.69595 1.000 32.14298 181 ILE D CA 1
ATOM 8488 C C . ILE D 1 186 ? -79.90025 -14.78265 17.69945 1.000 35.20925 181 ILE D C 1
ATOM 8489 O O . ILE D 1 186 ? -79.37795 -14.08042 16.81823 1.000 40.86635 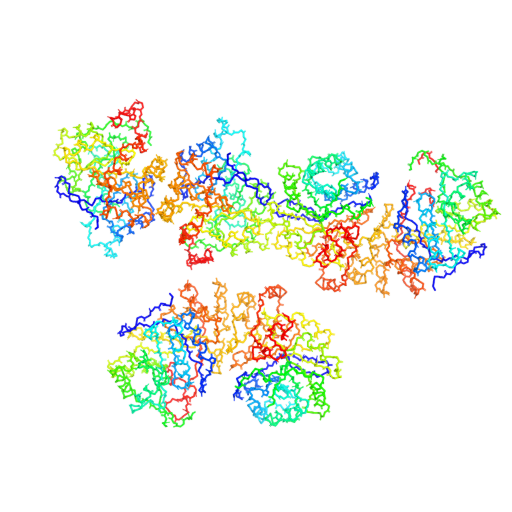181 ILE D O 1
ATOM 8494 N N . PRO D 1 187 ? -79.17048 -15.35972 18.64957 1.000 34.40154 182 PRO D N 1
ATOM 8495 C CA . PRO D 1 187 ? -77.72514 -15.13027 18.72142 1.000 36.08664 182 PRO D CA 1
ATOM 8496 C C . PRO D 1 187 ? -77.00395 -15.80483 17.56905 1.000 35.27766 182 PRO D C 1
ATOM 8497 O O . PRO D 1 187 ? -77.53055 -16.75002 16.96233 1.000 36.50939 182 PRO D O 1
ATOM 8501 N N . PRO D 1 188 ? -75.79838 -15.34336 17.23153 1.000 31.91002 183 PRO D N 1
ATOM 8502 C CA . PRO D 1 188 ? -75.04799 -15.96932 16.13332 1.000 32.46644 183 PRO D CA 1
ATOM 8503 C C . PRO D 1 188 ? -74.65444 -17.39779 16.48004 1.000 24.16226 183 PRO D C 1
ATOM 8504 O O . PRO D 1 188 ? -74.15376 -17.67479 17.57218 1.000 27.58172 183 PRO D O 1
ATOM 8508 N N . VAL D 1 189 ? -74.88609 -18.30448 15.53247 1.000 24.41693 184 VAL D N 1
ATOM 8509 C CA . VAL D 1 189 ? -74.59138 -19.71539 15.75172 1.000 23.28558 184 VAL D CA 1
ATOM 8510 C C . VAL D 1 189 ? -73.12037 -20.01347 15.48255 1.000 29.32355 184 VAL D C 1
ATOM 8511 O O . VAL D 1 189 ? -72.49642 -20.81259 16.19062 1.000 39.87173 184 VAL D O 1
ATOM 8515 N N . VAL D 1 190 ? -72.53885 -19.36723 14.47528 1.000 37.65834 185 VAL D N 1
ATOM 8516 C CA . VAL D 1 190 ? -71.17481 -19.63675 14.03956 1.000 24.28373 185 VAL D CA 1
ATOM 8517 C C . VAL D 1 190 ? -70.42814 -18.31751 13.90198 1.000 25.94648 185 VAL D C 1
ATOM 8518 O O . VAL D 1 190 ? -70.99181 -17.32006 13.43865 1.000 22.74693 185 VAL D O 1
ATOM 8522 N N . ASN D 1 191 ? -69.16387 -18.30871 14.32194 1.000 29.15799 186 ASN D N 1
ATOM 8523 C CA . ASN D 1 191 ? -68.23983 -17.21085 14.04520 1.000 30.01737 186 ASN D CA 1
ATOM 8524 C C . ASN D 1 191 ? -67.05335 -17.79445 13.28437 1.000 21.28367 186 ASN D C 1
ATOM 8525 O O . ASN D 1 191 ? -66.17718 -18.43022 13.87898 1.000 30.72329 186 ASN D O 1
ATOM 8530 N N . GLN D 1 192 ? -67.02564 -17.58496 11.97080 1.000 23.39662 187 GLN D N 1
ATOM 8531 C CA . GLN D 1 192 ? -65.95580 -18.11637 11.13209 1.000 27.48091 187 GLN D CA 1
ATOM 8532 C C . GLN D 1 192 ? -64.78081 -17.14564 11.15356 1.000 23.62575 187 GLN D C 1
ATOM 8533 O O . GLN D 1 192 ? -64.88697 -16.01932 10.65916 1.000 27.03762 187 GLN D O 1
ATOM 8539 N N . VAL D 1 193 ? -63.65883 -17.57803 11.72917 1.000 22.50622 188 VAL D N 1
ATOM 8540 C CA . VAL D 1 193 ? -62.47354 -16.74490 11.87869 1.000 36.85227 188 VAL D CA 1
ATOM 8541 C C . VAL D 1 193 ? -61.24853 -17.54679 11.45521 1.000 25.65807 188 VAL D C 1
ATOM 8542 O O . VAL D 1 193 ? -61.30456 -18.76341 11.26737 1.000 30.60968 188 VAL D O 1
ATOM 8546 N N . GLU D 1 194 ? -60.12993 -16.84173 11.30353 1.000 30.74577 189 GLU D N 1
ATOM 8547 C CA . GLU D 1 194 ? -58.86473 -17.48951 10.98283 1.000 34.34506 189 GLU D CA 1
ATOM 8548 C C . GLU D 1 194 ? -58.30696 -18.15150 12.23493 1.000 27.90539 189 GLU D C 1
ATOM 8549 O O . GLU D 1 194 ? -58.13204 -17.49470 13.26638 1.000 32.86524 189 GLU D O 1
ATOM 8555 N N . MET D 1 195 ? -58.01891 -19.44487 12.14371 1.000 28.08778 190 MET D N 1
ATOM 8556 C CA . MET D 1 195 ? -57.46729 -20.18566 13.26895 1.000 22.14713 190 MET D CA 1
ATOM 8557 C C . MET D 1 195 ? -56.50664 -21.23650 12.73662 1.000 31.11588 190 MET D C 1
ATOM 8558 O O . MET D 1 195 ? -56.87469 -22.03986 11.87513 1.000 34.62185 190 MET D O 1
ATOM 8563 N N . SER D 1 196 ? -55.28232 -21.21818 13.24751 1.000 27.65041 191 SER D N 1
ATOM 8564 C CA . SER D 1 196 ? -54.22727 -22.10689 12.78242 1.000 24.47697 191 SER D CA 1
ATOM 8565 C C . SER D 1 196 ? -53.19361 -22.22241 13.89279 1.000 31.91729 191 SER D C 1
ATOM 8566 O O . SER D 1 196 ? -53.26558 -21.49599 14.89427 1.000 31.09859 191 SER D O 1
ATOM 8569 N N . PRO D 1 197 ? -52.22340 -23.13431 13.75990 1.000 27.60271 192 PRO D N 1
ATOM 8570 C CA . PRO D 1 197 ? -51.13013 -23.18371 14.74670 1.000 25.24916 192 PRO D CA 1
ATOM 8571 C C . PRO D 1 197 ? -50.32363 -21.89273 14.84838 1.000 31.19286 192 PRO D C 1
ATOM 8572 O O . PRO D 1 197 ? -49.47427 -21.79005 15.74254 1.000 35.12219 192 PRO D O 1
ATOM 8576 N N . THR D 1 198 ? -50.55392 -20.91550 13.97086 1.000 34.30145 193 THR D N 1
ATOM 8577 C CA . THR D 1 198 ? -49.91895 -19.60877 14.06619 1.000 23.95982 193 THR D CA 1
ATOM 8578 C C . THR D 1 198 ? -50.87553 -18.51994 14.53086 1.000 41.76228 193 THR D C 1
ATOM 8579 O O . THR D 1 198 ? -50.45911 -17.36479 14.66265 1.000 41.13212 193 THR D O 1
ATOM 8583 N N . LEU D 1 199 ? -52.14662 -18.85085 14.77158 1.000 37.30381 194 LEU D N 1
ATOM 8584 C CA . LEU D 1 199 ? -53.11551 -17.88490 15.29805 1.000 31.57907 194 LEU D CA 1
ATOM 8585 C C . LEU D 1 199 ? -54.09968 -18.66691 16.17116 1.000 33.00975 194 LEU D C 1
ATOM 8586 O O . LEU D 1 199 ? -55.12580 -19.15327 15.68897 1.000 30.32568 194 LEU D O 1
ATOM 8591 N N . HIS D 1 200 ? -53.77196 -18.77318 17.46174 1.000 27.52430 195 HIS D N 1
ATOM 8592 C CA . HIS D 1 200 ? -54.54000 -19.62498 18.36211 1.000 23.21809 195 HIS D CA 1
ATOM 8593 C C . HIS D 1 200 ? -55.94547 -19.09893 18.63396 1.000 34.63883 195 HIS D C 1
ATOM 8594 O O . HIS D 1 200 ? -56.82724 -19.89875 18.97273 1.000 29.66835 195 HIS D O 1
ATOM 8601 N N . GLN D 1 201 ? -56.17204 -17.78953 18.49638 1.000 27.43873 196 GLN D N 1
ATOM 8602 C CA . GLN D 1 201 ? -57.47491 -17.18858 18.78670 1.000 24.45177 196 GLN D CA 1
ATOM 8603 C C . GLN D 1 201 ? -57.97163 -17.60277 20.17035 1.000 32.19970 196 GLN D C 1
ATOM 8604 O O . GLN D 1 201 ? -59.14375 -17.92567 20.36452 1.000 25.15170 196 GLN D O 1
ATOM 8610 N N . LYS D 1 202 ? -57.06346 -17.57592 21.14606 1.000 33.31655 197 LYS D N 1
ATOM 8611 C CA . LYS D 1 202 ? -57.32921 -18.18293 22.44596 1.000 22.81006 197 LYS D CA 1
ATOM 8612 C C . LYS D 1 202 ? -58.38646 -17.42154 23.23690 1.000 42.52552 197 LYS D C 1
ATOM 8613 O O . LYS D 1 202 ? -59.17431 -18.03866 23.96367 1.000 36.79468 197 LYS D O 1
ATOM 8619 N N . ASN D 1 203 ? -58.42415 -16.09364 23.11463 1.000 48.00337 198 ASN D N 1
ATOM 8620 C CA . ASN D 1 203 ? -59.44921 -15.32036 23.80907 1.000 28.95610 198 ASN D CA 1
ATOM 8621 C C . ASN D 1 203 ? -60.81478 -15.51585 23.16414 1.000 33.85377 198 ASN D C 1
ATOM 8622 O O . ASN D 1 203 ? -61.81611 -15.73415 23.85696 1.000 39.57651 198 ASN D O 1
ATOM 8627 N N . LEU D 1 204 ? -60.87176 -15.44248 21.83260 1.000 34.15933 199 LEU D N 1
ATOM 8628 C CA . LEU D 1 204 ? -62.14240 -15.58769 21.13139 1.000 30.37640 199 LEU D CA 1
ATOM 8629 C C . LEU D 1 204 ? -62.76923 -16.95461 21.37468 1.000 37.46044 199 LEU D C 1
ATOM 8630 O O . LEU D 1 204 ? -63.99728 -17.06516 21.46050 1.000 44.02291 199 LEU D O 1
ATOM 8635 N N . ARG D 1 205 ? -61.94974 -17.99951 21.51072 1.000 35.40493 200 ARG D N 1
ATOM 8636 C CA . ARG D 1 205 ? -62.49482 -19.33361 21.73525 1.000 27.13095 200 ARG D CA 1
ATOM 8637 C C . ARG D 1 205 ? -63.12777 -19.46085 23.11369 1.000 31.50954 200 ARG D C 1
ATOM 8638 O O . ARG D 1 205 ? -64.07683 -20.23251 23.28463 1.000 35.13951 200 ARG D O 1
ATOM 8646 N N . GLU D 1 206 ? -62.62330 -18.72112 24.10440 1.000 33.88081 201 GLU D N 1
ATOM 8647 C CA . GLU D 1 206 ? -63.20242 -18.79317 25.44301 1.000 41.59505 201 GLU D CA 1
ATOM 8648 C C . GLU D 1 206 ? -64.54927 -18.08188 25.50077 1.000 35.85552 201 GLU D C 1
ATOM 8649 O O . GLU D 1 206 ? -65.50643 -18.59801 26.09096 1.000 40.08746 201 GLU D O 1
ATOM 8655 N N . TYR D 1 207 ? -64.64378 -16.89718 24.89250 1.000 30.96589 202 TYR D N 1
ATOM 8656 C CA . TYR D 1 207 ? -65.91917 -16.18946 24.84746 1.000 28.27616 202 TYR D CA 1
ATOM 8657 C C . TYR D 1 207 ? -66.95131 -16.97422 24.04814 1.000 33.80461 202 TYR D C 1
ATOM 8658 O O . TYR D 1 207 ? -68.09758 -17.13673 24.48193 1.000 40.48330 202 TYR D O 1
ATOM 8667 N N . CYS D 1 208 ? -66.55998 -17.47127 22.87230 1.000 30.29595 203 CYS D N 1
ATOM 8668 C CA . CYS D 1 208 ? -67.49899 -18.21282 22.03822 1.000 31.38919 203 CYS D CA 1
ATOM 8669 C C . CYS D 1 208 ? -67.92308 -19.52248 22.69000 1.000 24.56603 203 CYS D C 1
ATOM 8670 O O . CYS D 1 208 ? -69.04794 -19.98421 22.46799 1.000 23.52425 203 CYS D O 1
ATOM 8673 N N . LYS D 1 209 ? -67.04645 -20.13562 23.48926 1.000 26.31950 204 LYS D N 1
ATOM 8674 C CA . LYS D 1 209 ? -67.45010 -21.31761 24.24445 1.000 28.79053 204 LYS D CA 1
ATOM 8675 C C . LYS D 1 209 ? -68.44430 -20.94624 25.33672 1.000 35.92833 204 LYS D C 1
ATOM 8676 O O . LYS D 1 209 ? -69.43535 -21.65412 25.55166 1.000 33.58992 204 LYS D O 1
ATOM 8682 N N . ALA D 1 210 ? -68.20050 -19.83137 26.02902 1.000 28.03230 205 ALA D N 1
ATOM 8683 C CA . ALA D 1 210 ? -69.08097 -19.40538 27.10884 1.000 27.15040 205 ALA D CA 1
ATOM 8684 C C . ALA D 1 210 ? -70.45756 -18.98420 26.61076 1.000 31.72048 205 ALA D C 1
ATOM 8685 O O . ALA D 1 210 ? -71.39273 -18.90335 27.41433 1.000 43.64692 205 ALA D O 1
ATOM 8687 N N . ASN D 1 211 ? -70.60616 -18.71608 25.31115 1.000 21.86379 206 ASN D N 1
ATOM 8688 C CA . ASN D 1 211 ? -71.89074 -18.33127 24.73674 1.000 25.46982 206 ASN D CA 1
ATOM 8689 C C . ASN D 1 211 ? -72.34593 -19.29070 23.64314 1.000 22.10997 206 ASN D C 1
ATOM 8690 O O . ASN D 1 211 ? -73.21384 -18.93739 22.83755 1.000 15.71492 206 ASN D O 1
ATOM 8695 N N . ASN D 1 212 ? -71.76944 -20.49215 23.59673 1.000 18.36858 207 ASN D N 1
ATOM 8696 C CA . ASN D 1 212 ? -72.21037 -21.57709 22.72091 1.000 29.11691 207 ASN D CA 1
ATOM 8697 C C . ASN D 1 212 ? -72.09444 -21.22900 21.24086 1.000 27.00785 207 ASN D C 1
ATOM 8698 O O . ASN D 1 212 ? -72.76626 -21.84149 20.40293 1.000 34.90041 207 ASN D O 1
ATOM 8703 N N . ILE D 1 213 ? -71.25623 -20.25960 20.89480 1.000 33.93871 208 ILE D N 1
ATOM 8704 C CA . ILE D 1 213 ? -70.98287 -19.93406 19.50133 1.000 33.35308 208 ILE D CA 1
ATOM 8705 C C . ILE D 1 213 ? -69.87337 -20.84819 18.99644 1.000 22.95892 208 ILE D C 1
ATOM 8706 O O . ILE D 1 213 ? -68.79588 -20.92654 19.59927 1.000 24.97387 208 ILE D O 1
ATOM 8711 N N . MET D 1 214 ? -70.13487 -21.54362 17.89387 1.000 23.90544 209 MET D N 1
ATOM 8712 C CA . MET D 1 214 ? -69.16069 -22.46782 17.33414 1.000 24.91403 209 MET D CA 1
ATOM 8713 C C . MET D 1 214 ? -68.16308 -21.71500 16.46324 1.000 28.40953 209 MET D C 1
ATOM 8714 O O . MET D 1 214 ? -68.55154 -20.91877 15.60230 1.000 24.75321 209 MET D O 1
ATOM 8719 N N . ILE D 1 215 ? -66.87808 -21.96336 16.69348 1.000 27.97012 210 ILE D N 1
ATOM 8720 C CA . ILE D 1 215 ? -65.81462 -21.36796 15.89421 1.000 26.36517 210 ILE D CA 1
ATOM 8721 C C . ILE D 1 215 ? -65.57478 -22.23922 14.66986 1.000 25.67884 210 ILE D C 1
ATOM 8722 O O . ILE D 1 215 ? -65.39046 -23.45642 14.78742 1.000 22.86294 210 ILE D O 1
ATOM 8727 N N . THR D 1 216 ? -65.58662 -21.62010 13.49348 1.000 32.30958 211 THR D N 1
ATOM 8728 C CA . THR D 1 216 ? -65.23422 -22.28216 12.24382 1.000 31.37545 211 THR D CA 1
ATOM 8729 C C . THR D 1 216 ? -63.93440 -21.67520 11.73466 1.000 28.67497 211 THR D C 1
ATOM 8730 O O . THR D 1 216 ? -63.87440 -20.47432 11.44984 1.000 30.27277 211 THR D O 1
ATOM 8734 N N . ALA D 1 217 ? -62.89883 -22.49995 11.62807 1.000 30.97987 212 ALA D N 1
ATOM 8735 C CA . ALA D 1 217 ? -61.57251 -22.02487 11.26419 1.000 19.99881 212 ALA D CA 1
ATOM 8736 C C . ALA D 1 217 ? -61.41106 -22.00294 9.75171 1.000 18.30126 212 ALA D C 1
ATOM 8737 O O . ALA D 1 217 ? -61.73046 -22.98317 9.07188 1.000 34.28641 212 ALA D O 1
ATOM 8739 N N . HIS D 1 218 ? -60.92022 -20.88241 9.23094 1.000 36.90663 213 HIS D N 1
ATOM 8740 C CA . HIS D 1 218 ? -60.46702 -20.79264 7.85316 1.000 26.16386 213 HIS D CA 1
ATOM 8741 C C . HIS D 1 218 ? -58.98459 -20.44383 7.84361 1.000 24.15148 213 HIS D C 1
ATOM 8742 O O . HIS D 1 218 ? -58.42137 -20.01797 8.85661 1.000 17.11247 213 HIS D O 1
ATOM 8749 N N . SER D 1 219 ? -58.35538 -20.64286 6.68351 1.000 33.67311 214 SER D N 1
ATOM 8750 C CA . SER D 1 219 ? -56.91929 -20.41210 6.51489 1.000 21.68434 214 SER D CA 1
ATOM 8751 C C . SER D 1 219 ? -56.10868 -21.25430 7.49755 1.000 20.13898 214 SER D C 1
ATOM 8752 O O . SER D 1 219 ? -55.13501 -20.78547 8.09137 1.000 27.28160 214 SER D O 1
ATOM 8755 N N . VAL D 1 220 ? -56.51935 -22.51346 7.67189 1.000 27.84210 215 VAL D N 1
ATOM 8756 C CA . VAL D 1 220 ? -55.83544 -23.40136 8.60804 1.000 26.64321 215 VAL D CA 1
ATOM 8757 C C . VAL D 1 220 ? -54.40654 -23.66611 8.15741 1.000 29.84630 215 VAL D C 1
ATOM 8758 O O . VAL D 1 220 ? -53.51619 -23.89490 8.98593 1.000 39.49763 215 VAL D O 1
ATOM 8762 N N . LEU D 1 221 ? -54.15736 -23.63268 6.84890 1.000 30.41067 216 LEU D N 1
ATOM 8763 C CA . LEU D 1 221 ? -52.82618 -23.84890 6.30162 1.000 31.27716 216 LEU D CA 1
ATOM 8764 C C . LEU D 1 221 ? -52.10881 -22.54083 5.98553 1.000 32.56518 216 LEU D C 1
ATOM 8765 O O . LEU D 1 221 ? -51.14794 -22.53914 5.20864 1.000 35.92805 216 LEU D O 1
ATOM 8770 N N . GLY D 1 222 ? -52.55586 -21.43069 6.57064 1.000 24.13519 217 GLY D N 1
ATOM 8771 C CA . GLY D 1 222 ? -51.92244 -20.14805 6.34240 1.000 19.12062 217 GLY D CA 1
ATOM 8772 C C . GLY D 1 222 ? -52.14604 -19.54962 4.97365 1.000 38.02518 217 GLY D C 1
ATOM 8773 O O . GLY D 1 222 ? -51.47711 -18.56938 4.63073 1.000 41.05475 217 GLY D O 1
ATOM 8774 N N . ALA D 1 223 ? -53.06836 -20.10665 4.18378 1.000 37.89529 218 ALA D N 1
ATOM 8775 C CA . ALA D 1 223 ? -53.35204 -19.63429 2.82721 1.000 30.25202 218 ALA D CA 1
ATOM 8776 C C . ALA D 1 223 ? -52.08662 -19.63312 1.96945 1.000 36.88331 218 ALA D C 1
ATOM 8777 O O . ALA D 1 223 ? -51.72886 -18.63118 1.34792 1.000 30.91756 218 ALA D O 1
ATOM 8779 N N . ILE D 1 224 ? -51.41074 -20.78571 1.93394 1.000 34.63569 219 ILE D N 1
ATOM 8780 C CA . ILE D 1 224 ? -50.13981 -20.89967 1.22087 1.000 56.32552 219 ILE D CA 1
ATOM 8781 C C . ILE D 1 224 ? -50.31395 -20.59614 -0.26190 1.000 50.75235 219 ILE D C 1
ATOM 8782 O O . ILE D 1 224 ? -49.37138 -20.15262 -0.93023 1.000 40.10728 219 ILE D O 1
ATOM 8787 N N . CYS D 1 225 ? -51.51673 -20.80298 -0.79488 1.000 46.98462 220 CYS D N 1
ATOM 8788 C CA . CYS D 1 225 ? -51.77459 -20.59916 -2.21256 1.000 52.21643 220 CYS D CA 1
ATOM 8789 C C . CYS D 1 225 ? -52.27804 -19.20069 -2.54153 1.000 49.05019 220 CYS D C 1
ATOM 8790 O O . CYS D 1 225 ? -52.21853 -18.79495 -3.70782 1.000 64.28238 220 CYS D O 1
ATOM 8793 N N . ALA D 1 226 ? -52.76380 -18.45891 -1.55258 1.000 52.48663 221 ALA D N 1
ATOM 8794 C CA . ALA D 1 226 ? -53.30785 -17.13570 -1.79746 1.000 46.06381 221 ALA D CA 1
ATOM 8795 C C . ALA D 1 226 ? -52.19487 -16.08971 -1.81948 1.000 49.54870 221 ALA D C 1
ATOM 8796 O O . ALA D 1 226 ? -51.18713 -16.22918 -1.12084 1.000 66.67339 221 ALA D O 1
ATOM 8798 N N . PRO D 1 227 ? -52.35723 -15.02952 -2.61592 1.000 64.77506 222 PRO D N 1
ATOM 8799 C CA . PRO D 1 227 ? -51.30160 -14.00577 -2.68886 1.000 70.84255 222 PRO D CA 1
ATOM 8800 C C . PRO D 1 227 ? -51.08850 -13.26768 -1.38029 1.000 62.53403 222 PRO D C 1
ATOM 8801 O O . PRO D 1 227 ? -49.95016 -12.89699 -1.06934 1.000 60.17494 222 PRO D O 1
ATOM 8805 N N . TRP D 1 228 ? -52.14674 -13.04166 -0.60271 1.000 50.26349 223 TRP D N 1
ATOM 8806 C CA . TRP D 1 228 ? -52.00745 -12.45848 0.72578 1.000 52.76743 223 TRP D CA 1
ATOM 8807 C C . TRP D 1 228 ? -51.54892 -13.47025 1.76690 1.000 55.22810 223 TRP D C 1
ATOM 8808 O O . TRP D 1 228 ? -51.37546 -13.10089 2.93393 1.000 42.31848 223 TRP D O 1
ATOM 8819 N N . GLY D 1 229 ? -51.34780 -14.72493 1.37595 1.000 46.68118 224 GLY D N 1
ATOM 8820 C CA . GLY D 1 229 ? -51.03380 -15.78131 2.31008 1.000 37.71482 224 GLY D CA 1
ATOM 8821 C C . GLY D 1 229 ? -49.60373 -15.72768 2.80909 1.000 45.75222 224 GLY D C 1
ATOM 8822 O O . GLY D 1 229 ? -48.87628 -14.74767 2.63960 1.000 40.78283 224 GLY D O 1
ATOM 8823 N N . SER D 1 230 ? -49.19929 -16.82780 3.43843 1.000 38.54811 225 SER D N 1
ATOM 8824 C CA . SER D 1 230 ? -47.90117 -16.91079 4.08812 1.000 31.90039 225 SER D CA 1
ATOM 8825 C C . SER D 1 230 ? -47.45805 -18.36576 4.13499 1.000 30.59581 225 SER D C 1
ATOM 8826 O O . SER D 1 230 ? -48.19406 -19.27707 3.74969 1.000 34.68263 225 SER D O 1
ATOM 8829 N N . ASN D 1 231 ? -46.23106 -18.57217 4.61343 1.000 32.70772 226 ASN D N 1
ATOM 8830 C CA . ASN D 1 231 ? -45.65654 -19.90183 4.76893 1.000 26.07109 226 ASN D CA 1
ATOM 8831 C C . ASN D 1 231 ? -45.46848 -20.27640 6.23414 1.000 23.40344 226 ASN D C 1
ATOM 8832 O O . ASN D 1 231 ? -44.73950 -21.22531 6.53756 1.000 34.33091 226 ASN D O 1
ATOM 8837 N N . ALA D 1 232 ? -46.11144 -19.54358 7.14796 1.000 28.02008 227 ALA D N 1
ATOM 8838 C CA . ALA D 1 232 ? -45.87677 -19.75289 8.57299 1.000 18.22837 227 ALA D CA 1
ATOM 8839 C C . ALA D 1 232 ? -46.31829 -21.13811 9.02735 1.000 24.21871 227 ALA D C 1
ATOM 8840 O O . ALA D 1 232 ? -45.76121 -21.68121 9.98863 1.000 22.37301 227 ALA D O 1
ATOM 8842 N N . VAL D 1 233 ? -47.30151 -21.72771 8.35418 1.000 13.19637 228 VAL D N 1
ATOM 8843 C CA . VAL D 1 233 ? -47.81232 -23.03663 8.75119 1.000 17.85261 228 VAL D CA 1
ATOM 8844 C C . VAL D 1 233 ? -47.11579 -24.16163 7.99620 1.000 19.09599 228 VAL D C 1
ATOM 8845 O O . VAL D 1 233 ? -46.61148 -25.10889 8.60429 1.000 22.28279 228 VAL D O 1
ATOM 8849 N N . MET D 1 234 ? -47.06529 -24.07765 6.66403 1.000 18.10788 229 MET D N 1
ATOM 8850 C CA . MET D 1 234 ? -46.56878 -25.20292 5.87654 1.000 21.98636 229 MET D CA 1
ATOM 8851 C C . MET D 1 234 ? -45.05842 -25.36856 5.99170 1.000 20.48239 229 MET D C 1
ATOM 8852 O O . MET D 1 234 ? -44.55187 -26.48981 5.87392 1.000 16.82010 229 MET D O 1
ATOM 8857 N N . ASP D 1 235 ? -44.32305 -24.28096 6.21409 1.000 13.98922 230 ASP D N 1
ATOM 8858 C CA . ASP D 1 235 ? -42.87788 -24.34783 6.37387 1.000 14.43576 230 ASP D CA 1
ATOM 8859 C C . ASP D 1 235 ? -42.44971 -24.28160 7.83447 1.000 23.48834 230 ASP D C 1
ATOM 8860 O O . ASP D 1 235 ? -41.28643 -23.97981 8.12028 1.000 27.36753 230 ASP D O 1
ATOM 8865 N N . SER D 1 236 ? -43.36306 -24.55647 8.76164 1.000 26.68442 231 SER D N 1
ATOM 8866 C CA . SER D 1 236 ? -43.00617 -24.59555 10.17238 1.000 21.38523 231 SER D CA 1
ATOM 8867 C C . SER D 1 236 ? -42.20918 -25.85805 10.47236 1.000 19.88368 231 SER D C 1
ATOM 8868 O O . SER D 1 236 ? -42.60987 -26.96302 10.09376 1.000 27.93954 231 SER D O 1
ATOM 8871 N N . LYS D 1 237 ? -41.07207 -25.69196 11.14919 1.000 21.85153 232 LYS D N 1
ATOM 8872 C CA . LYS D 1 237 ? -40.24950 -26.83470 11.52265 1.000 27.38213 232 LYS D CA 1
ATOM 8873 C C . LYS D 1 237 ? -40.79044 -27.56533 12.74450 1.000 24.91810 232 LYS D C 1
ATOM 8874 O O . LYS D 1 237 ? -40.47355 -28.74451 12.93590 1.000 36.37084 232 LYS D O 1
ATOM 8880 N N . VAL D 1 238 ? -41.59391 -26.89464 13.57282 1.000 32.38910 233 VAL D N 1
ATOM 8881 C CA . VAL D 1 238 ? -42.21641 -27.56734 14.70836 1.000 26.38276 233 VAL D CA 1
ATOM 8882 C C . VAL D 1 238 ? -43.29315 -28.53149 14.22763 1.000 24.53749 233 VAL D C 1
ATOM 8883 O O . VAL D 1 238 ? -43.42031 -29.64991 14.74081 1.000 26.75712 233 VAL D O 1
ATOM 8887 N N . LEU D 1 239 ? -44.08412 -28.11725 13.23487 1.000 19.82523 234 LEU D N 1
ATOM 8888 C CA . LEU D 1 239 ? -45.10423 -29.00517 12.68931 1.000 12.55195 234 LEU D CA 1
ATOM 8889 C C . LEU D 1 239 ? -44.47404 -30.16237 11.92437 1.000 25.27788 234 LEU D C 1
ATOM 8890 O O . LEU D 1 239 ? -44.96805 -31.29379 11.98821 1.000 30.86177 234 LEU D O 1
ATOM 8895 N N . HIS D 1 240 ? -43.38493 -29.89859 11.19364 1.000 26.82323 235 HIS D N 1
ATOM 8896 C CA . HIS D 1 240 ? -42.64511 -30.97963 10.54665 1.000 26.19060 235 HIS D CA 1
ATOM 8897 C C . HIS D 1 240 ? -42.19578 -32.01971 11.56315 1.000 19.84587 235 HIS D C 1
ATOM 8898 O O . HIS D 1 240 ? -42.26327 -33.22645 11.30141 1.000 26.82547 235 HIS D O 1
ATOM 8905 N N . GLN D 1 241 ? -41.73313 -31.56674 12.73002 1.000 23.35168 236 GLN D N 1
ATOM 8906 C CA . GLN D 1 241 ? -41.30240 -32.48778 13.77639 1.000 29.20632 236 GLN D CA 1
ATOM 8907 C C . GLN D 1 241 ? -42.45781 -33.36714 14.24147 1.000 34.99892 236 GLN D C 1
ATOM 8908 O O . GLN D 1 241 ? -42.32643 -34.59417 14.32703 1.000 42.16799 236 GLN D O 1
ATOM 8914 N N . ILE D 1 242 ? -43.60526 -32.75321 14.53889 1.000 25.75381 237 ILE D N 1
ATOM 8915 C CA . ILE D 1 242 ? -44.76837 -33.51691 14.97965 1.000 33.30976 237 ILE D CA 1
ATOM 8916 C C . ILE D 1 242 ? -45.28110 -34.40802 13.85538 1.000 31.09235 237 ILE D C 1
ATOM 8917 O O . ILE D 1 242 ? -45.74293 -35.53049 14.09517 1.000 38.68925 237 ILE D O 1
ATOM 8922 N N . ALA D 1 243 ? -45.19870 -33.92873 12.61174 1.000 27.46040 238 ALA D N 1
ATOM 8923 C CA . ALA D 1 243 ? -45.71966 -34.69336 11.48271 1.000 19.81778 238 ALA D CA 1
ATOM 8924 C C . ALA D 1 243 ? -44.95536 -35.99691 11.28999 1.000 27.68728 238 ALA D C 1
ATOM 8925 O O . ALA D 1 243 ? -45.55041 -37.03173 10.96669 1.000 24.63618 238 ALA D O 1
ATOM 8927 N N . VAL D 1 244 ? -43.63671 -35.96883 11.48181 1.000 28.27969 239 VAL D N 1
ATOM 8928 C CA . VAL D 1 244 ? -42.84184 -37.18064 11.31583 1.000 26.10778 239 VAL D CA 1
ATOM 8929 C C . VAL D 1 244 ? -43.02022 -38.11226 12.50854 1.000 22.16521 239 VAL D C 1
ATOM 8930 O O . VAL D 1 244 ? -43.10761 -39.33469 12.34692 1.000 33.38167 239 VAL D O 1
ATOM 8934 N N . ALA D 1 245 ? -43.09257 -37.55455 13.71985 1.000 22.45249 240 ALA D N 1
ATOM 8935 C CA . ALA D 1 245 ? -43.25513 -38.38609 14.90834 1.000 30.16659 240 ALA D CA 1
ATOM 8936 C C . ALA D 1 245 ? -44.58752 -39.12489 14.90690 1.000 35.97841 240 ALA D C 1
ATOM 8937 O O . ALA D 1 245 ? -44.69888 -40.20147 15.50442 1.000 48.44678 240 ALA D O 1
ATOM 8939 N N . ARG D 1 246 ? -45.60283 -38.57286 14.24369 1.000 24.08729 241 ARG D N 1
ATOM 8940 C CA . ARG D 1 246 ? -46.92701 -39.17585 14.20219 1.000 24.42739 241 ARG D CA 1
ATOM 8941 C C . ARG D 1 246 ? -47.26763 -39.79082 12.85063 1.000 33.23359 241 ARG D C 1
ATOM 8942 O O . ARG D 1 246 ? -48.38391 -40.29350 12.68062 1.000 33.69177 241 ARG D O 1
ATOM 8950 N N . GLY D 1 247 ? -46.34765 -39.76557 11.89059 1.000 39.22232 242 GLY D N 1
ATOM 8951 C CA . GLY D 1 247 ? -46.61087 -40.35269 10.58395 1.000 22.63965 242 GLY D CA 1
ATOM 8952 C C . GLY D 1 247 ? -47.72172 -39.67175 9.81501 1.000 30.40747 242 GLY D C 1
ATOM 8953 O O . GLY D 1 247 ? -48.55650 -40.34915 9.20247 1.000 30.60539 242 GLY D O 1
ATOM 8954 N N . LYS D 1 248 ? -47.75623 -38.34178 9.83991 1.000 28.53833 243 LYS D N 1
ATOM 8955 C CA . LYS D 1 248 ? -48.78054 -37.55520 9.17011 1.000 26.10675 243 LYS D CA 1
ATOM 8956 C C . LYS D 1 248 ? -48.10935 -36.43048 8.39554 1.000 23.20952 243 LYS D C 1
ATOM 8957 O O . LYS D 1 248 ? -46.90930 -36.18407 8.53278 1.000 38.06211 243 LYS D O 1
ATOM 8963 N N . SER D 1 249 ? -48.89428 -35.74451 7.57060 1.000 18.49768 244 SER D N 1
ATOM 8964 C CA . SER D 1 249 ? -48.38720 -34.56869 6.88474 1.000 27.05468 244 SER D CA 1
ATOM 8965 C C . SER D 1 249 ? -48.53094 -33.33857 7.77804 1.000 24.43538 244 SER D C 1
ATOM 8966 O O . SER D 1 249 ? -49.20021 -33.36251 8.81372 1.000 36.11573 244 SER D O 1
ATOM 8969 N N . VAL D 1 250 ? -47.87955 -32.24849 7.36741 1.000 39.71035 245 VAL D N 1
ATOM 8970 C CA . VAL D 1 250 ? -48.01775 -30.98932 8.09426 1.000 22.26402 245 VAL D CA 1
ATOM 8971 C C . VAL D 1 250 ? -49.45771 -30.49740 8.02735 1.000 21.10859 245 VAL D C 1
ATOM 8972 O O . VAL D 1 250 ? -49.99532 -29.96544 9.00656 1.000 27.01538 245 VAL D O 1
ATOM 8976 N N . ALA D 1 251 ? -50.11046 -30.68284 6.87694 1.000 19.09830 246 ALA D N 1
ATOM 8977 C CA . ALA D 1 251 ? -51.50947 -30.28932 6.74781 1.000 20.90809 246 ALA D CA 1
ATOM 8978 C C . ALA D 1 251 ? -52.40236 -31.11257 7.66825 1.000 28.83087 246 ALA D C 1
ATOM 8979 O O . ALA D 1 251 ? -53.36579 -30.58941 8.24059 1.000 32.96465 246 ALA D O 1
ATOM 8981 N N . GLN D 1 252 ? -52.10083 -32.40570 7.81939 1.000 28.00622 247 GLN D N 1
ATOM 8982 C CA . GLN D 1 252 ? -52.85598 -33.24042 8.75006 1.000 27.33983 247 GLN D CA 1
ATOM 8983 C C . GLN D 1 252 ? -52.69988 -32.74832 10.18343 1.000 25.57327 247 GLN D C 1
ATOM 8984 O O . GLN D 1 252 ? -53.66641 -32.74278 10.95573 1.000 30.28511 247 GLN D O 1
ATOM 8990 N N . VAL D 1 253 ? -51.48945 -32.32453 10.55427 1.000 19.06980 248 VAL D N 1
ATOM 8991 C CA . VAL D 1 253 ? -51.24211 -31.87004 11.91920 1.000 28.38920 248 VAL D CA 1
ATOM 8992 C C . VAL D 1 253 ? -52.02600 -30.59695 12.21649 1.000 24.91175 248 VAL D C 1
ATOM 8993 O O . VAL D 1 253 ? -52.62575 -30.45868 13.28978 1.000 34.96002 248 VAL D O 1
ATOM 8997 N N . SER D 1 254 ? -52.04539 -29.65345 11.27293 1.000 27.57747 249 SER D N 1
ATOM 8998 C CA . SER D 1 254 ? -52.70022 -28.37215 11.52142 1.000 23.80758 249 SER D CA 1
ATOM 8999 C C . SER D 1 254 ? -54.21137 -28.53207 11.63202 1.000 21.09187 249 SER D C 1
ATOM 9000 O O . SER D 1 254 ? -54.84042 -27.96771 12.53476 1.000 27.60640 249 SER D O 1
ATOM 9003 N N . MET D 1 255 ? -54.81264 -29.29729 10.71880 1.000 25.52996 250 MET D N 1
ATOM 9004 C CA . MET D 1 255 ? -56.26044 -29.47729 10.74447 1.000 24.47879 250 MET D CA 1
ATOM 9005 C C . MET D 1 255 ? -56.70479 -30.23632 11.98752 1.000 25.49252 250 MET D C 1
ATOM 9006 O O . MET D 1 255 ? -57.75921 -29.93465 12.55858 1.000 37.58460 250 MET D O 1
ATOM 9011 N N . ARG D 1 256 ? -55.91604 -31.22241 12.42223 1.000 26.06735 251 ARG D N 1
ATOM 9012 C CA . ARG D 1 256 ? -56.25658 -31.95375 13.63798 1.000 23.59863 251 ARG D CA 1
ATOM 9013 C C . ARG D 1 256 ? -56.15298 -31.05919 14.86662 1.000 29.38072 251 ARG D C 1
ATOM 9014 O O . ARG D 1 256 ? -56.97019 -31.16669 15.78850 1.000 28.90394 251 ARG D O 1
ATOM 9022 N N . TRP D 1 257 ? -55.15871 -30.16759 14.89681 1.000 22.81824 252 TRP D N 1
ATOM 9023 C CA . TRP D 1 257 ? -55.04478 -29.23434 16.01260 1.000 23.22603 252 TRP D CA 1
ATOM 9024 C C . TRP D 1 257 ? -56.28927 -28.36683 16.12985 1.000 26.09059 252 TRP D C 1
ATOM 9025 O O . TRP D 1 257 ? -56.77460 -28.11176 17.23709 1.000 34.02965 252 TRP D O 1
ATOM 9036 N N . VAL D 1 258 ? -56.82509 -27.91220 14.99602 1.000 23.56885 253 VAL D N 1
ATOM 9037 C CA . VAL D 1 258 ? -58.02628 -27.08099 15.01734 1.000 22.24040 253 VAL D CA 1
ATOM 9038 C C . VAL D 1 258 ? -59.21234 -27.87241 15.55476 1.000 30.98141 253 VAL D C 1
ATOM 9039 O O . VAL D 1 258 ? -59.91782 -27.42411 16.46633 1.000 41.22863 253 VAL D O 1
ATOM 9043 N N . TYR D 1 259 ? -59.44650 -29.06687 15.00205 1.000 35.70509 254 TYR D N 1
ATOM 9044 C CA . TYR D 1 259 ? -60.57414 -29.87709 15.45273 1.000 32.79026 254 TYR D CA 1
ATOM 9045 C C . TYR D 1 259 ? -60.40944 -30.32444 16.90115 1.000 27.32411 254 TYR D C 1
ATOM 9046 O O . TYR D 1 259 ? -61.40560 -30.47210 17.61793 1.000 47.49469 254 TYR D O 1
ATOM 9055 N N . GLN D 1 260 ? -59.17178 -30.53628 17.35311 1.000 27.09232 255 GLN D N 1
ATOM 9056 C CA . GLN D 1 260 ? -58.94622 -30.93785 18.73638 1.000 28.03423 255 GLN D CA 1
ATOM 9057 C C . GLN D 1 260 ? -59.17469 -29.79264 19.71303 1.000 28.12081 255 GLN D C 1
ATOM 9058 O O . GLN D 1 260 ? -59.42165 -30.04557 20.89673 1.000 38.25515 255 GLN D O 1
ATOM 9064 N N . GLN D 1 261 ? -59.10054 -28.54704 19.24912 1.000 36.09673 256 GLN D N 1
ATOM 9065 C CA . GLN D 1 261 ? -59.45834 -27.39573 20.06663 1.000 32.57696 256 GLN D CA 1
ATOM 9066 C C . GLN D 1 261 ? -60.95931 -27.12737 20.06938 1.000 38.98298 256 GLN D C 1
ATOM 9067 O O . GLN D 1 261 ? -61.38780 -26.06989 20.54497 1.000 41.72866 256 GLN D O 1
ATOM 9073 N N . GLY D 1 262 ? -61.75947 -28.05312 19.54463 1.000 31.74851 257 GLY D N 1
ATOM 9074 C CA . GLY D 1 262 ? -63.20149 -27.90970 19.57457 1.000 30.98669 257 GLY D CA 1
ATOM 9075 C C . GLY D 1 262 ? -63.77726 -26.98620 18.52767 1.000 31.11995 257 GLY D C 1
ATOM 9076 O O . GLY D 1 262 ? -64.80055 -26.34178 18.77860 1.000 32.88576 257 GLY D O 1
ATOM 9077 N N . ALA D 1 263 ? -63.15883 -26.90851 17.35244 1.000 36.54289 258 ALA D N 1
ATOM 9078 C CA . ALA D 1 263 ? -63.58863 -25.99754 16.30461 1.000 19.64477 258 ALA D CA 1
ATOM 9079 C C . ALA D 1 263 ? -63.86890 -26.75716 15.01558 1.000 22.15383 258 ALA D C 1
ATOM 9080 O O . ALA D 1 263 ? -63.24208 -27.78092 14.72690 1.000 25.92926 258 ALA D O 1
ATOM 9082 N N . SER D 1 264 ? -64.83215 -26.25028 14.25090 1.000 22.49201 259 SER D N 1
ATOM 9083 C CA . SER D 1 264 ? -65.02840 -26.69576 12.88325 1.000 20.03885 259 SER D CA 1
ATOM 9084 C C . SER D 1 264 ? -63.96462 -26.07319 11.98458 1.000 26.81189 259 SER D C 1
ATOM 9085 O O . SER D 1 264 ? -63.18465 -25.21367 12.40387 1.000 31.27673 259 SER D O 1
ATOM 9088 N N . LEU D 1 265 ? -63.93810 -26.50775 10.72747 1.000 18.10639 260 LEU D N 1
ATOM 9089 C CA . LEU D 1 265 ? -62.95138 -25.97930 9.79552 1.000 27.97117 260 LEU D CA 1
ATOM 9090 C C . LEU D 1 265 ? -63.44198 -26.16860 8.36878 1.000 31.51135 260 LEU D C 1
ATOM 9091 O O . LEU D 1 265 ? -63.96336 -27.23376 8.02233 1.000 27.54589 260 LEU D O 1
ATOM 9096 N N . VAL D 1 266 ? -63.29022 -25.12654 7.55612 1.000 24.82209 261 VAL D N 1
ATOM 9097 C CA . VAL D 1 266 ? -63.47131 -25.21129 6.11292 1.000 29.89084 261 VAL D CA 1
ATOM 9098 C C . VAL D 1 266 ? -62.09130 -25.18475 5.47307 1.000 28.81321 261 VAL D C 1
ATOM 9099 O O . VAL D 1 266 ? -61.24070 -24.36505 5.84319 1.000 35.05277 261 VAL D O 1
ATOM 9103 N N . VAL D 1 267 ? -61.85445 -26.09312 4.53250 1.000 45.08646 262 VAL D N 1
ATOM 9104 C CA . VAL D 1 267 ? -60.54055 -26.26774 3.92751 1.000 38.88148 262 VAL D CA 1
ATOM 9105 C C . VAL D 1 267 ? -60.66607 -26.10659 2.41941 1.000 37.06641 262 VAL D C 1
ATOM 9106 O O . VAL D 1 267 ? -61.59115 -26.64948 1.80343 1.000 37.65163 262 VAL D O 1
ATOM 9110 N N . LYS D 1 268 ? -59.74388 -25.34625 1.83324 1.000 48.72225 263 LYS D N 1
ATOM 9111 C CA . LYS D 1 268 ? -59.68157 -25.18764 0.38644 1.000 44.64515 263 LYS D CA 1
ATOM 9112 C C . LYS D 1 268 ? -58.99937 -26.41056 -0.21222 1.000 42.88256 263 LYS D C 1
ATOM 9113 O O . LYS D 1 268 ? -57.85463 -26.72136 0.13501 1.000 68.56512 263 LYS D O 1
ATOM 9119 N N . SER D 1 269 ? -59.69575 -27.10500 -1.10588 1.000 42.94936 264 SER D N 1
ATOM 9120 C CA . SER D 1 269 ? -59.19076 -28.33037 -1.71087 1.000 58.63989 264 SER D CA 1
ATOM 9121 C C . SER D 1 269 ? -59.18560 -28.16774 -3.22317 1.000 55.72762 264 SER D C 1
ATOM 9122 O O . SER D 1 269 ? -60.22776 -27.88359 -3.82333 1.000 77.93193 264 SER D O 1
ATOM 9125 N N . PHE D 1 270 ? -58.01716 -28.35126 -3.83574 1.000 61.65162 265 PHE D N 1
ATOM 9126 C CA . PHE D 1 270 ? -57.85784 -28.17245 -5.27158 1.000 62.62697 265 PHE D CA 1
ATOM 9127 C C . PHE D 1 270 ? -57.57609 -29.47259 -6.01019 1.000 62.49459 265 PHE D C 1
ATOM 9128 O O . PHE D 1 270 ? -57.44817 -29.45448 -7.23920 1.000 82.84690 265 PHE D O 1
ATOM 9136 N N . ASN D 1 271 ? -57.47436 -30.59439 -5.30263 1.000 49.26561 266 ASN D N 1
ATOM 9137 C CA . ASN D 1 271 ? -57.24593 -31.88038 -5.94400 1.000 46.93011 266 ASN D CA 1
ATOM 9138 C C . ASN D 1 271 ? -57.70565 -32.98307 -5.00476 1.000 36.63318 266 ASN D C 1
ATOM 9139 O O . ASN D 1 271 ? -57.71559 -32.81126 -3.78303 1.000 50.54598 266 ASN D O 1
ATOM 9144 N N . GLU D 1 272 ? -58.08063 -34.12084 -5.59400 1.000 35.06875 267 GLU D N 1
ATOM 9145 C CA . GLU D 1 272 ? -58.56868 -35.25686 -4.82105 1.000 37.15890 267 GLU D CA 1
ATOM 9146 C C . GLU D 1 272 ? -57.52811 -35.81217 -3.85856 1.000 45.72402 267 GLU D C 1
ATOM 9147 O O . GLU D 1 272 ? -57.87464 -36.65127 -3.01949 1.000 56.68609 267 GLU D O 1
ATOM 9153 N N . GLY D 1 273 ? -56.27384 -35.37966 -3.96134 1.000 40.96957 268 GLY D N 1
ATOM 9154 C CA . GLY D 1 273 ? -55.24564 -35.81093 -3.03750 1.000 36.80148 268 GLY D CA 1
ATOM 9155 C C . GLY D 1 273 ? -55.56180 -35.45235 -1.60024 1.000 28.77771 268 GLY D C 1
ATOM 9156 O O . GLY D 1 273 ? -55.75345 -36.33853 -0.76353 1.000 39.47463 268 GLY D O 1
ATOM 9157 N N . ARG D 1 274 ? -55.62862 -34.15278 -1.30138 1.000 28.82511 269 ARG D N 1
ATOM 9158 C CA . ARG D 1 274 ? -55.95032 -33.73627 0.05874 1.000 37.43486 269 ARG D CA 1
ATOM 9159 C C . ARG D 1 274 ? -57.42864 -33.92702 0.37250 1.000 37.42426 269 ARG D C 1
ATOM 9160 O O . ARG D 1 274 ? -57.77979 -34.15505 1.53533 1.000 52.58191 269 ARG D O 1
ATOM 9168 N N . MET D 1 275 ? -58.30362 -33.83182 -0.63735 1.000 32.93871 270 MET D N 1
ATOM 9169 C CA . MET D 1 275 ? -59.72550 -34.10460 -0.43040 1.000 32.33160 270 MET D CA 1
ATOM 9170 C C . MET D 1 275 ? -59.93018 -35.42939 0.29253 1.000 37.67334 270 MET D C 1
ATOM 9171 O O . MET D 1 275 ? -60.69350 -35.51327 1.26125 1.000 49.75469 270 MET D O 1
ATOM 9176 N N . LYS D 1 276 ? -59.24069 -36.47735 -0.16065 1.000 32.83530 271 LYS D N 1
ATOM 9177 C CA . LYS D 1 276 ? -59.31772 -37.76449 0.51842 1.000 32.74982 271 LYS D CA 1
ATOM 9178 C C . LYS D 1 276 ? -58.46312 -37.80137 1.77792 1.000 38.84134 271 LYS D C 1
ATOM 9179 O O . LYS D 1 276 ? -58.75328 -38.58082 2.69142 1.000 45.03970 271 LYS D O 1
ATOM 9185 N N . GLU D 1 277 ? -57.41594 -36.97673 1.85229 1.000 31.26016 272 GLU D N 1
ATOM 9186 C CA . GLU D 1 277 ? -56.55057 -36.99658 3.02693 1.000 34.06098 272 GLU D CA 1
ATOM 9187 C C . GLU D 1 277 ? -57.12426 -36.18635 4.18361 1.000 37.40133 272 GLU D C 1
ATOM 9188 O O . GLU D 1 277 ? -56.92691 -36.55485 5.34628 1.000 39.13359 272 GLU D O 1
ATOM 9194 N N . ASN D 1 278 ? -57.82688 -35.08731 3.89281 1.000 28.47251 273 ASN D N 1
ATOM 9195 C CA . ASN D 1 278 ? -58.36896 -34.24930 4.95971 1.000 41.01385 273 ASN D CA 1
ATOM 9196 C C . ASN D 1 278 ? -59.36904 -35.00770 5.82206 1.000 38.63441 273 ASN D C 1
ATOM 9197 O O . ASN D 1 278 ? -59.52347 -34.69823 7.00864 1.000 40.37591 273 ASN D O 1
ATOM 9202 N N . LEU D 1 279 ? -60.05160 -36.00162 5.25001 1.000 41.20731 274 LEU D N 1
ATOM 9203 C CA . LEU D 1 279 ? -61.05028 -36.76486 5.98740 1.000 39.03645 274 LEU D CA 1
ATOM 9204 C C . LEU D 1 279 ? -60.44407 -37.70372 7.02196 1.000 42.25254 274 LEU D C 1
ATOM 9205 O O . LEU D 1 279 ? -61.18989 -38.25209 7.84156 1.000 49.56109 274 LEU D O 1
ATOM 9210 N N . LYS D 1 280 ? -59.12929 -37.90762 7.00615 1.000 37.51825 275 LYS D N 1
ATOM 9211 C CA . LYS D 1 280 ? -58.48293 -38.84124 7.91906 1.000 28.82737 275 LYS D CA 1
ATOM 9212 C C . LYS D 1 280 ? -58.04233 -38.19811 9.22645 1.000 29.20228 275 LYS D C 1
ATOM 9213 O O . LYS D 1 280 ? -57.38682 -38.86247 10.03625 1.000 27.79630 275 LYS D O 1
ATOM 9219 N N . ILE D 1 281 ? -58.38927 -36.93019 9.45900 1.000 30.27914 276 ILE D N 1
ATOM 9220 C CA . ILE D 1 281 ? -58.01644 -36.28243 10.70988 1.000 31.52432 276 ILE D CA 1
ATOM 9221 C C . ILE D 1 281 ? -58.84196 -36.79993 11.87722 1.000 29.19228 276 ILE D C 1
ATOM 9222 O O . ILE D 1 281 ? -58.41472 -36.68740 13.03207 1.000 33.57735 276 ILE D O 1
ATOM 9227 N N . PHE D 1 282 ? -60.01379 -37.36727 11.61092 1.000 25.31677 277 PHE D N 1
ATOM 9228 C CA . PHE D 1 282 ? -60.85606 -37.94162 12.64890 1.000 34.46644 277 PHE D CA 1
ATOM 9229 C C . PHE D 1 282 ? -60.48215 -39.37730 12.98503 1.000 40.09661 277 PHE D C 1
ATOM 9230 O O . PHE D 1 282 ? -61.25353 -40.06020 13.67064 1.000 44.93603 277 PHE D O 1
ATOM 9238 N N . ASP D 1 283 ? -59.32425 -39.85419 12.51473 1.000 44.50891 278 ASP D N 1
ATOM 9239 C CA . ASP D 1 283 ? -58.90862 -41.23200 12.72465 1.000 35.42994 278 ASP D CA 1
ATOM 9240 C C . ASP D 1 283 ? -57.72571 -41.37666 13.67248 1.000 35.24159 278 ASP D C 1
ATOM 9241 O O . ASP D 1 283 ? -57.32643 -42.50933 13.96571 1.000 31.51448 278 ASP D O 1
ATOM 9246 N N . TRP D 1 284 ? -57.16362 -40.27349 14.15921 1.000 28.57968 279 TRP D N 1
ATOM 9247 C CA . TRP D 1 284 ? -56.00033 -40.31149 15.03234 1.000 27.03663 279 TRP D CA 1
ATOM 9248 C C . TRP D 1 284 ? -56.08445 -39.12746 15.98514 1.000 24.72300 279 TRP D C 1
ATOM 9249 O O . TRP D 1 284 ? -56.96398 -38.27160 15.86340 1.000 33.85160 279 TRP D O 1
ATOM 9260 N N . GLU D 1 285 ? -55.15753 -39.08105 16.94127 1.000 23.70890 280 GLU D N 1
ATOM 9261 C CA . GLU D 1 285 ? -55.18198 -38.07182 17.99041 1.000 38.03059 280 GLU D CA 1
ATOM 9262 C C . GLU D 1 285 ? -53.79595 -37.47420 18.18923 1.000 26.58690 280 GLU D C 1
ATOM 9263 O O . GLU D 1 285 ? -52.77944 -38.15833 18.04508 1.000 31.73296 280 GLU D O 1
ATOM 9269 N N . LEU D 1 286 ? -53.76879 -36.18634 18.52772 1.000 21.86091 281 LEU D N 1
ATOM 9270 C CA . LEU D 1 286 ? -52.54192 -35.50702 18.91871 1.000 27.94817 281 LEU D CA 1
ATOM 9271 C C . LEU D 1 286 ? -52.28564 -35.70407 20.40695 1.000 25.60383 281 LEU D C 1
ATOM 9272 O O . LEU D 1 286 ? -53.20301 -35.60314 21.22599 1.000 43.56996 281 LEU D O 1
ATOM 9277 N N . THR D 1 287 ? -51.03049 -35.98104 20.75145 1.000 44.63996 282 THR D N 1
ATOM 9278 C CA . THR D 1 287 ? -50.65906 -36.16454 22.14512 1.000 28.83744 282 THR D CA 1
ATOM 9279 C C . THR D 1 287 ? -50.64427 -34.82142 22.87370 1.000 38.74592 282 THR D C 1
ATOM 9280 O O . THR D 1 287 ? -50.70563 -33.74877 22.26622 1.000 50.93597 282 THR D O 1
ATOM 9284 N N . ALA D 1 288 ? -50.55604 -34.89165 24.20460 1.000 40.37127 283 ALA D N 1
ATOM 9285 C CA . ALA D 1 288 ? -50.47902 -33.67117 24.99994 1.000 30.09559 283 ALA D CA 1
ATOM 9286 C C . ALA D 1 288 ? -49.17245 -32.92723 24.75929 1.000 40.59054 283 ALA D C 1
ATOM 9287 O O . ALA D 1 288 ? -49.14089 -31.69353 24.83686 1.000 42.28143 283 ALA D O 1
ATOM 9289 N N . GLU D 1 289 ? -48.08961 -33.65238 24.46548 1.000 48.28265 284 GLU D N 1
ATOM 9290 C CA . GLU D 1 289 ? -46.82412 -32.99145 24.16387 1.000 40.69306 284 GLU D CA 1
ATOM 9291 C C . GLU D 1 289 ? -46.87291 -32.30649 22.80390 1.000 38.80602 284 GLU D C 1
ATOM 9292 O O . GLU D 1 289 ? -46.28113 -31.23584 22.62100 1.000 38.79619 284 GLU D O 1
ATOM 9298 N N . ASN D 1 290 ? -47.56569 -32.91183 21.83465 1.000 32.16244 285 ASN D N 1
ATOM 9299 C CA . ASN D 1 290 ? -47.74763 -32.25541 20.54410 1.000 31.35745 285 ASN D CA 1
ATOM 9300 C C . ASN D 1 290 ? -48.52990 -30.95819 20.69935 1.000 34.14719 285 ASN D C 1
ATOM 9301 O O . ASN D 1 290 ? -48.19450 -29.94251 20.07847 1.000 26.32455 285 ASN D O 1
ATOM 9306 N N . MET D 1 291 ? -49.57451 -30.97296 21.53217 1.000 36.79957 286 MET D N 1
ATOM 9307 C CA . MET D 1 291 ? -50.39395 -29.78022 21.72041 1.000 22.47659 286 MET D CA 1
ATOM 9308 C C . MET D 1 291 ? -49.60387 -28.66149 22.38785 1.000 30.78924 286 MET D C 1
ATOM 9309 O O . MET D 1 291 ? -49.79671 -27.48271 22.06688 1.000 36.72771 286 MET D O 1
ATOM 9314 N N . GLU D 1 292 ? -48.71022 -29.00750 23.31818 1.000 27.92184 287 GLU D N 1
ATOM 9315 C CA . GLU D 1 292 ? -47.92488 -27.98023 23.99463 1.000 25.78859 287 GLU D CA 1
ATOM 9316 C C . GLU D 1 292 ? -46.93350 -27.32256 23.04247 1.000 36.29295 287 GLU D C 1
ATOM 9317 O O . GLU D 1 292 ? -46.76338 -26.09761 23.06649 1.000 28.88098 287 GLU D O 1
ATOM 9323 N N . LYS D 1 293 ? -46.27067 -28.11719 22.19583 1.000 28.13516 288 LYS D N 1
ATOM 9324 C CA . LYS D 1 293 ? -45.30505 -27.55103 21.25831 1.000 36.47438 288 LYS D CA 1
ATOM 9325 C C . LYS D 1 293 ? -45.97474 -26.63624 20.24222 1.000 22.66807 288 LYS D C 1
ATOM 9326 O O . LYS D 1 293 ? -45.33865 -25.70529 19.73640 1.000 42.03150 288 LYS D O 1
ATOM 9332 N N . ILE D 1 294 ? -47.24887 -26.87766 19.93572 1.000 21.35557 289 ILE D N 1
ATOM 9333 C CA . ILE D 1 294 ? -47.97430 -25.97719 19.04835 1.000 27.46281 289 ILE D CA 1
ATOM 9334 C C . ILE D 1 294 ? -48.33862 -24.68455 19.76987 1.000 36.59382 289 ILE D C 1
ATOM 9335 O O . ILE D 1 294 ? -48.38743 -23.61481 19.14961 1.000 34.36163 289 ILE D O 1
ATOM 9340 N N . SER D 1 295 ? -48.57691 -24.75082 21.08281 1.000 37.95826 290 SER D N 1
ATOM 9341 C CA . SER D 1 295 ? -48.90643 -23.54607 21.83809 1.000 41.37591 290 SER D CA 1
ATOM 9342 C C . SER D 1 295 ? -47.75968 -22.54436 21.83100 1.000 41.32692 290 SER D C 1
ATOM 9343 O O . SER D 1 295 ? -47.99648 -21.33095 21.87769 1.000 38.01632 290 SER D O 1
ATOM 9346 N N . GLU D 1 296 ? -46.51963 -23.02433 21.76934 1.000 49.03479 291 GLU D N 1
ATOM 9347 C CA . GLU D 1 296 ? -45.35241 -22.15390 21.78685 1.000 50.70722 291 GLU D CA 1
ATOM 9348 C C . GLU D 1 296 ? -44.97120 -21.62313 20.41158 1.000 37.89684 291 GLU D C 1
ATOM 9349 O O . GLU D 1 296 ? -43.98471 -20.88842 20.30369 1.000 52.72100 291 GLU D O 1
ATOM 9355 N N . ILE D 1 297 ? -45.70948 -21.97581 19.36794 1.000 38.31762 292 ILE D N 1
ATOM 9356 C CA . ILE D 1 297 ? -45.38963 -21.46293 18.03056 1.000 39.88553 292 ILE D CA 1
ATOM 9357 C C . ILE D 1 297 ? -45.66044 -19.96273 17.99402 1.000 38.85996 292 ILE D C 1
ATOM 9358 O O . ILE D 1 297 ? -46.74120 -19.52255 18.42484 1.000 28.45391 292 ILE D O 1
ATOM 9363 N N . PRO D 1 298 ? -44.72090 -19.14555 17.51621 1.000 40.80515 293 PRO D N 1
ATOM 9364 C CA . PRO D 1 298 ? -44.96070 -17.69795 17.45325 1.000 43.54244 293 PRO D CA 1
ATOM 9365 C C . PRO D 1 298 ? -46.18613 -17.36749 16.61448 1.000 48.26521 293 PRO D C 1
ATOM 9366 O O . PRO D 1 298 ? -46.43168 -17.97366 15.56965 1.000 39.57794 293 PRO D O 1
ATOM 9370 N N . GLN D 1 299 ? -46.95387 -16.39041 17.08847 1.000 43.80834 294 GLN D N 1
ATOM 9371 C CA . GLN D 1 299 ? -48.23071 -16.04369 16.48401 1.000 47.32090 294 GLN D CA 1
ATOM 9372 C C . GLN D 1 299 ? -48.03673 -15.10248 15.30026 1.000 44.29039 294 GLN D C 1
ATOM 9373 O O . GLN D 1 299 ? -47.14640 -14.24755 15.29256 1.000 45.34217 294 GLN D O 1
ATOM 9379 N N . SER D 1 300 ? -48.88933 -15.27205 14.29080 1.000 36.55488 295 SER D N 1
ATOM 9380 C CA . SER D 1 300 ? -48.86119 -14.43340 13.10124 1.000 41.82219 295 SER D CA 1
ATOM 9381 C C . SER D 1 300 ? -50.19412 -14.56568 12.38173 1.000 43.03033 295 SER D C 1
ATOM 9382 O O . SER D 1 300 ? -50.75514 -15.66137 12.30192 1.000 42.78002 295 SER D O 1
ATOM 9385 N N . ARG D 1 301 ? -50.69084 -13.44593 11.86448 1.000 38.08008 296 ARG D N 1
ATOM 9386 C CA . ARG D 1 301 ? -51.96109 -13.39399 11.15205 1.000 33.22249 296 ARG D CA 1
ATOM 9387 C C . ARG D 1 301 ? -51.68870 -13.20698 9.66576 1.000 38.31118 296 ARG D C 1
ATOM 9388 O O . ARG D 1 301 ? -51.14842 -12.17386 9.25602 1.000 45.28391 296 ARG D O 1
ATOM 9396 N N . THR D 1 302 ? -52.06583 -14.20311 8.86301 1.000 37.70375 297 THR D N 1
ATOM 9397 C CA . THR D 1 302 ? -51.83992 -14.13069 7.42323 1.000 35.67723 297 THR D CA 1
ATOM 9398 C C . THR D 1 302 ? -52.92998 -13.31514 6.73577 1.000 55.36791 297 THR D C 1
ATOM 9399 O O . THR D 1 302 ? -52.64313 -12.33710 6.03680 1.000 68.77479 297 THR D O 1
ATOM 9403 N N . SER D 1 303 ? -54.18765 -13.70879 6.92237 1.000 60.55676 298 SER D N 1
ATOM 9404 C CA . SER D 1 303 ? -55.32354 -12.99850 6.33826 1.000 47.00308 298 SER D CA 1
ATOM 9405 C C . SER D 1 303 ? -55.46320 -11.64329 7.01731 1.000 54.61948 298 SER D C 1
ATOM 9406 O O . SER D 1 303 ? -56.04849 -11.53052 8.09628 1.000 65.33670 298 SER D O 1
ATOM 9409 N N . SER D 1 304 ? -54.92792 -10.60651 6.38428 1.000 60.28607 299 SER D N 1
ATOM 9410 C CA . SER D 1 304 ? -54.97921 -9.26131 6.93211 1.000 61.54670 299 SER D CA 1
ATOM 9411 C C . SER D 1 304 ? -56.28003 -8.56600 6.54167 1.000 65.43443 299 SER D C 1
ATOM 9412 O O . SER D 1 304 ? -56.96902 -8.95864 5.59680 1.000 70.12572 299 SER D O 1
ATOM 9415 N N . ALA D 1 305 ? -56.61389 -7.51871 7.29788 1.000 47.55983 300 ALA D N 1
ATOM 9416 C CA . ALA D 1 305 ? -57.74186 -6.64961 6.98619 1.000 51.63940 300 ALA D CA 1
ATOM 9417 C C . ALA D 1 305 ? -57.33243 -5.45004 6.14262 1.000 55.26263 300 ALA D C 1
ATOM 9418 O O . ALA D 1 305 ? -57.95705 -4.38595 6.24154 1.000 68.40175 300 ALA D O 1
ATOM 9420 N N . ASP D 1 306 ? -56.30664 -5.61135 5.29981 1.000 65.87398 301 ASP D N 1
ATOM 9421 C CA . ASP D 1 306 ? -55.68313 -4.48195 4.61240 1.000 63.03523 301 ASP D CA 1
ATOM 9422 C C . ASP D 1 306 ? -56.69600 -3.63175 3.85365 1.000 58.66481 301 ASP D C 1
ATOM 9423 O O . ASP D 1 306 ? -56.66384 -2.39581 3.92862 1.000 58.32032 301 ASP D O 1
ATOM 9428 N N . PHE D 1 307 ? -57.61114 -4.27407 3.12747 1.000 45.99054 302 PHE D N 1
ATOM 9429 C CA . PHE D 1 307 ? -58.52572 -3.53686 2.26338 1.000 44.55814 302 PHE D CA 1
ATOM 9430 C C . PHE D 1 307 ? -59.60028 -2.78141 3.03917 1.000 60.98844 302 PHE D C 1
ATOM 9431 O O . PHE D 1 307 ? -60.16163 -1.82139 2.50300 1.000 63.93584 302 PHE D O 1
ATOM 9439 N N . LEU D 1 308 ? -59.87919 -3.16501 4.28376 1.000 55.26557 303 LEU D N 1
ATOM 9440 C CA . LEU D 1 308 ? -60.92541 -2.53315 5.07492 1.000 52.40769 303 LEU D CA 1
ATOM 9441 C C . LEU D 1 308 ? -60.38481 -1.52579 6.08036 1.000 56.95178 303 LEU D C 1
ATOM 9442 O O . LEU D 1 308 ? -61.11727 -1.12191 6.98841 1.000 64.67185 303 LEU D O 1
ATOM 9447 N N . LEU D 1 309 ? -59.13124 -1.11038 5.94032 1.000 64.47385 304 LEU D N 1
ATOM 9448 C CA . LEU D 1 309 ? -58.55579 -0.05092 6.75382 1.000 70.46232 304 LEU D CA 1
ATOM 9449 C C . LEU D 1 309 ? -58.51289 1.24614 5.95545 1.000 76.51199 304 LEU D C 1
ATOM 9450 O O . LEU D 1 309 ? -58.36116 1.23335 4.73286 1.000 78.36348 304 LEU D O 1
ATOM 9455 N N . SER D 1 310 ? -58.65104 2.37202 6.65922 1.000 73.82223 305 SER D N 1
ATOM 9456 C CA . SER D 1 310 ? -58.58265 3.68279 6.02032 1.000 72.81155 305 SER D CA 1
ATOM 9457 C C . SER D 1 310 ? -58.40653 4.77729 7.06675 1.000 84.06296 305 SER D C 1
ATOM 9458 O O . SER D 1 310 ? -58.84887 4.61788 8.21242 1.000 86.18665 305 SER D O 1
ATOM 9461 N N . PRO D 1 311 ? -57.76975 5.90007 6.71496 1.000 84.36594 306 PRO D N 1
ATOM 9462 C CA . PRO D 1 311 ? -57.56191 6.95738 7.72117 1.000 85.15267 306 PRO D CA 1
ATOM 9463 C C . PRO D 1 311 ? -58.85132 7.60261 8.20225 1.000 86.49390 306 PRO D C 1
ATOM 9464 O O . PRO D 1 311 ? -58.98990 7.86971 9.40550 1.000 78.46013 306 PRO D O 1
ATOM 9468 N N . THR D 1 312 ? -59.80262 7.86731 7.30930 1.000 84.21563 307 THR D N 1
ATOM 9469 C CA . THR D 1 312 ? -61.07816 8.47494 7.67780 1.000 94.51614 307 THR D CA 1
ATOM 9470 C C . THR D 1 312 ? -62.21298 7.45955 7.62557 1.000 98.52627 307 THR D C 1
ATOM 9471 O O . THR D 1 312 ? -63.30179 7.74867 7.12593 1.000 102.72377 307 THR D O 1
ATOM 9475 N N . GLY D 1 313 ? -61.95655 6.25249 8.12478 1.000 82.95800 308 GLY D N 1
ATOM 9476 C CA . GLY D 1 313 ? -62.96300 5.21695 8.16270 1.000 59.77217 308 GLY D CA 1
ATOM 9477 C C . GLY D 1 313 ? -63.15683 4.67172 9.56313 1.000 71.99274 308 GLY D C 1
ATOM 9478 O O . GLY D 1 313 ? -62.53627 5.13456 10.52695 1.000 70.29504 308 GLY D O 1
ATOM 9479 N N . PRO D 1 314 ? -64.03417 3.67452 9.70017 1.000 69.38182 309 PRO D N 1
ATOM 9480 C CA . PRO D 1 314 ? -64.29573 3.10882 11.03570 1.000 56.79913 309 PRO D CA 1
ATOM 9481 C C . PRO D 1 314 ? -63.06076 2.54702 11.72309 1.000 63.61805 309 PRO D C 1
ATOM 9482 O O . PRO D 1 314 ? -62.89265 2.74365 12.93373 1.000 77.96904 309 PRO D O 1
ATOM 9486 N N . PHE D 1 315 ? -62.18339 1.86456 10.98925 1.000 83.61730 310 PHE D N 1
ATOM 9487 C CA . PHE D 1 315 ? -60.99014 1.25067 11.56565 1.000 81.98737 310 PHE D CA 1
ATOM 9488 C C . PHE D 1 315 ? -59.76461 1.72388 10.79560 1.000 58.92747 310 PHE D C 1
ATOM 9489 O O . PHE D 1 315 ? -59.60188 1.39578 9.61558 1.000 55.20251 310 PHE D O 1
ATOM 9497 N N . LYS D 1 316 ? -58.90971 2.49679 11.46556 1.000 73.87027 311 LYS D N 1
ATOM 9498 C CA . LYS D 1 316 ? -57.66299 2.96737 10.87823 1.000 70.18446 311 LYS D CA 1
ATOM 9499 C C . LYS D 1 316 ? -56.51875 1.97760 11.04140 1.000 66.83740 311 LYS D C 1
ATOM 9500 O O . LYS D 1 316 ? -55.59177 1.97706 10.22490 1.000 63.70440 311 LYS D O 1
ATOM 9506 N N . THR D 1 317 ? -56.56290 1.14123 12.07369 1.000 79.36336 312 THR D N 1
ATOM 9507 C CA . THR D 1 317 ? -55.44455 0.29745 12.46196 1.000 80.04328 312 THR D CA 1
ATOM 9508 C C . THR D 1 317 ? -55.84108 -1.17031 12.38468 1.000 68.95013 312 THR D C 1
ATOM 9509 O O . THR D 1 317 ? -57.02070 -1.51745 12.47540 1.000 75.10741 312 THR D O 1
ATOM 9513 N N . GLU D 1 318 ? -54.83570 -2.02948 12.20616 1.000 60.37383 313 GLU D N 1
ATOM 9514 C CA . GLU D 1 318 ? -55.07898 -3.46809 12.17141 1.000 52.69724 313 GLU D CA 1
ATOM 9515 C C . GLU D 1 318 ? -55.58437 -3.97280 13.51824 1.000 61.42097 313 GLU D C 1
ATOM 9516 O O . GLU D 1 318 ? -56.42319 -4.88006 13.57478 1.000 57.54865 313 GLU D O 1
ATOM 9522 N N . GLU D 1 319 ? -55.07676 -3.40490 14.61500 1.000 59.90017 314 GLU D N 1
ATOM 9523 C CA . GLU D 1 319 ? -55.51288 -3.79762 15.94831 1.000 49.56936 314 GLU D CA 1
ATOM 9524 C C . GLU D 1 319 ? -56.87404 -3.22418 16.32112 1.000 54.22767 314 GLU D C 1
ATOM 9525 O O . GLU D 1 319 ? -57.46429 -3.66850 17.31045 1.000 65.40379 314 GLU D O 1
ATOM 9531 N N . GLU D 1 320 ? -57.38241 -2.24842 15.56820 1.000 49.07948 315 GLU D N 1
ATOM 9532 C CA . GLU D 1 320 ? -58.74692 -1.77907 15.77095 1.000 62.27257 315 GLU D CA 1
ATOM 9533 C C . GLU D 1 320 ? -59.76385 -2.63870 15.03483 1.000 68.20409 315 GLU D C 1
ATOM 9534 O O . GLU D 1 320 ? -60.93144 -2.68213 15.43882 1.000 60.08679 315 GLU D O 1
ATOM 9540 N N . PHE D 1 321 ? -59.34440 -3.32188 13.96810 1.000 55.23449 316 PHE D N 1
ATOM 9541 C CA . PHE D 1 321 ? -60.22958 -4.24532 13.26846 1.000 49.56600 316 PHE D CA 1
ATOM 9542 C C . PHE D 1 321 ? -60.39040 -5.54776 14.04276 1.000 46.12677 316 PHE D C 1
ATOM 9543 O O . PHE D 1 321 ? -61.49373 -6.09992 14.11197 1.000 55.49832 316 PHE D O 1
ATOM 9551 N N . TRP D 1 322 ? -59.30481 -6.04925 14.63201 1.000 41.52810 317 TRP D N 1
ATOM 9552 C CA . TRP D 1 322 ? -59.33414 -7.29270 15.38795 1.000 43.51895 317 TRP D CA 1
ATOM 9553 C C . TRP D 1 322 ? -59.47227 -7.08123 16.88914 1.000 38.52204 317 TRP D C 1
ATOM 9554 O O . TRP D 1 322 ? -59.62419 -8.06526 17.62105 1.000 49.54171 317 TRP D O 1
ATOM 9565 N N . ASP D 1 323 ? -59.41326 -5.83293 17.36081 1.000 40.24360 318 ASP D N 1
ATOM 9566 C CA . ASP D 1 323 ? -59.52976 -5.51118 18.78683 1.000 58.09063 318 ASP D CA 1
ATOM 9567 C C . ASP D 1 323 ? -58.50217 -6.26948 19.62387 1.000 47.36417 318 ASP D C 1
ATOM 9568 O O . ASP D 1 323 ? -58.71410 -6.52636 20.81126 1.000 54.31640 318 ASP D O 1
ATOM 9573 N N . GLU D 1 324 ? -57.37995 -6.62984 19.00700 1.000 57.81770 319 GLU D N 1
ATOM 9574 C CA . GLU D 1 324 ? -56.30641 -7.34181 19.69383 1.000 60.28379 319 GLU D CA 1
ATOM 9575 C C . GLU D 1 324 ? -54.94190 -6.92575 19.15198 1.000 43.87583 319 GLU D C 1
ATOM 9576 O O . GLU D 1 324 ? -54.38633 -7.58154 18.27089 1.000 52.10201 319 GLU D O 1
ATOM 9582 N N . GLY E 1 10 ? -54.68835 -54.92356 -17.68475 1.000 43.62994 5 GLY E N 1
ATOM 9583 C CA . GLY E 1 10 ? -54.34615 -55.64314 -18.89601 1.000 50.24552 5 GLY E CA 1
ATOM 9584 C C . GLY E 1 10 ? -55.49729 -55.75874 -19.87527 1.000 47.05084 5 GLY E C 1
ATOM 9585 O O . GLY E 1 10 ? -56.04425 -54.75602 -20.33036 1.000 31.44264 5 GLY E O 1
ATOM 9586 N N . VAL E 1 11 ? -55.87693 -56.99178 -20.18191 1.000 43.48160 6 VAL E N 1
ATOM 9587 C CA . VAL E 1 11 ? -56.95916 -57.23857 -21.14032 1.000 44.36875 6 VAL E CA 1
ATOM 9588 C C . VAL E 1 11 ? -58.29629 -57.05278 -20.42930 1.000 42.77416 6 VAL E C 1
ATOM 9589 O O . VAL E 1 11 ? -58.52750 -57.69016 -19.38768 1.000 38.81757 6 VAL E O 1
ATOM 9593 N N . PRO E 1 12 ? -59.19019 -56.21422 -20.94862 1.000 34.06341 7 PRO E N 1
ATOM 9594 C CA . PRO E 1 12 ? -60.49662 -56.04875 -20.30520 1.000 23.32361 7 PRO E CA 1
ATOM 9595 C C . PRO E 1 12 ? -61.31748 -57.32636 -20.38691 1.000 32.40740 7 PRO E C 1
ATOM 9596 O O . PRO E 1 12 ? -61.27465 -58.05472 -21.38181 1.000 21.85117 7 PRO E O 1
ATOM 9600 N N . MET E 1 13 ? -62.06390 -57.59704 -19.32055 1.000 33.71594 8 MET E N 1
ATOM 9601 C CA . MET E 1 13 ? -62.95277 -58.74811 -19.27799 1.000 31.37099 8 MET E CA 1
ATOM 9602 C C . MET E 1 13 ? -64.31279 -58.37998 -19.85265 1.000 29.40958 8 MET E C 1
ATOM 9603 O O . MET E 1 13 ? -64.83427 -57.28975 -19.60252 1.000 35.37267 8 MET E O 1
ATOM 9608 N N . ILE E 1 14 ? -64.88089 -59.29639 -20.62890 1.000 25.91618 9 ILE E N 1
ATOM 9609 C CA . ILE E 1 14 ? -66.19989 -59.12491 -21.22404 1.000 24.30637 9 ILE E CA 1
ATOM 9610 C C . ILE E 1 14 ? -67.15921 -60.05385 -20.49684 1.000 35.64802 9 ILE E C 1
ATOM 9611 O O . ILE E 1 14 ? -66.93702 -61.26989 -20.44177 1.000 33.73161 9 ILE E O 1
ATOM 9616 N N . THR E 1 15 ? -68.21511 -59.48077 -19.92769 1.000 35.63658 10 THR E N 1
ATOM 9617 C CA . THR E 1 15 ? -69.20650 -60.25752 -19.19742 1.000 28.33253 10 THR E CA 1
ATOM 9618 C C . THR E 1 15 ? -70.19947 -60.86021 -20.18234 1.000 26.15240 10 THR E C 1
ATOM 9619 O O . THR E 1 15 ? -70.89391 -60.13185 -20.89937 1.000 18.28949 10 THR E O 1
ATOM 9623 N N . LEU E 1 16 ? -70.26038 -62.18685 -20.22210 1.000 18.09690 11 LEU E N 1
ATOM 9624 C CA . LEU E 1 16 ? -71.19034 -62.88020 -21.09579 1.000 23.70358 11 LEU E CA 1
ATOM 9625 C C . LEU E 1 16 ? -72.58224 -62.91737 -20.46372 1.000 37.80627 11 LEU E C 1
ATOM 9626 O O . LEU E 1 16 ? -72.77176 -62.58003 -19.29112 1.000 31.06793 11 LEU E O 1
ATOM 9631 N N . SER E 1 17 ? -73.57200 -63.32516 -21.26363 1.000 31.11443 12 SER E N 1
ATOM 9632 C CA . SER E 1 17 ? -74.96039 -63.28533 -20.81556 1.000 25.57772 12 SER E CA 1
ATOM 9633 C C . SER E 1 17 ? -75.23700 -64.20805 -19.63328 1.000 38.92410 12 SER E C 1
ATOM 9634 O O . SER E 1 17 ? -76.17068 -63.94132 -18.86956 1.000 40.83608 12 SER E O 1
ATOM 9637 N N . SER E 1 18 ? -74.44576 -65.26023 -19.44706 1.000 40.03868 13 SER E N 1
ATOM 9638 C CA . SER E 1 18 ? -74.62804 -66.16829 -18.32288 1.000 32.13033 13 SER E CA 1
ATOM 9639 C C . SER E 1 18 ? -73.89802 -65.71307 -17.06814 1.000 33.33342 13 SER E C 1
ATOM 9640 O O . SER E 1 18 ? -73.96194 -66.40795 -16.04962 1.000 41.19036 13 SER E O 1
ATOM 9643 N N . GLY E 1 19 ? -73.21702 -64.56854 -17.11147 1.000 35.65080 14 GLY E N 1
ATOM 9644 C CA . GLY E 1 19 ? -72.42770 -64.08403 -16.00404 1.000 26.86310 14 GLY E CA 1
ATOM 9645 C C . GLY E 1 19 ? -70.95802 -64.43945 -16.08241 1.000 29.08104 14 GLY E C 1
ATOM 9646 O O . GLY E 1 19 ? -70.14670 -63.82614 -15.37928 1.000 30.45425 14 GLY E O 1
ATOM 9647 N N . ILE E 1 20 ? -70.59915 -65.41420 -16.91828 1.000 36.85753 15 ILE E N 1
ATOM 9648 C CA . ILE E 1 20 ? -69.20509 -65.80189 -17.08284 1.000 34.04801 15 ILE E CA 1
ATOM 9649 C C . ILE E 1 20 ? -68.44396 -64.68532 -17.78344 1.000 29.63429 15 ILE E C 1
ATOM 9650 O O . ILE E 1 20 ? -68.94719 -64.05878 -18.72591 1.000 24.90444 15 ILE E O 1
ATOM 9655 N N . ARG E 1 21 ? -67.22761 -64.42039 -17.31616 1.000 34.11288 16 ARG E N 1
ATOM 9656 C CA . ARG E 1 21 ? -66.40877 -63.32965 -17.82436 1.000 36.03866 16 ARG E CA 1
ATOM 9657 C C . ARG E 1 21 ? -65.31720 -63.88469 -18.72882 1.000 35.39892 16 ARG E C 1
ATOM 9658 O O . ARG E 1 21 ? -64.63236 -64.84817 -18.36863 1.000 39.75325 16 ARG E O 1
ATOM 9666 N N . MET E 1 22 ? -65.15480 -63.26561 -19.89433 1.000 31.69980 17 MET E N 1
ATOM 9667 C CA . MET E 1 22 ? -64.28828 -63.75086 -20.94916 1.000 20.06908 17 MET E CA 1
ATOM 9668 C C . MET E 1 22 ? -63.27225 -62.67759 -21.31268 1.000 25.76105 17 MET E C 1
ATOM 9669 O O . MET E 1 22 ? -63.65478 -61.51424 -21.50440 1.000 28.00549 17 MET E O 1
ATOM 9674 N N . PRO E 1 23 ? -61.98472 -63.00792 -21.40125 1.000 37.57546 18 PRO E N 1
ATOM 9675 C CA . PRO E 1 23 ? -61.00522 -62.01480 -21.86079 1.000 26.08164 18 PRO E CA 1
ATOM 9676 C C . PRO E 1 23 ? -61.31992 -61.57053 -23.28209 1.000 24.22615 18 PRO E C 1
ATOM 9677 O O . PRO E 1 23 ? -61.57673 -62.39203 -24.16517 1.000 21.76384 18 PRO E O 1
ATOM 9681 N N . ALA E 1 24 ? -61.30829 -60.25147 -23.49351 1.000 29.89314 19 ALA E N 1
ATOM 9682 C CA . ALA E 1 24 ? -61.71541 -59.70167 -24.78275 1.000 20.84947 19 ALA E CA 1
ATOM 9683 C C . ALA E 1 24 ? -60.80659 -60.16552 -25.91174 1.000 21.25538 19 ALA E C 1
ATOM 9684 O O . ALA E 1 24 ? -61.27261 -60.36858 -27.03885 1.000 36.43816 19 ALA E O 1
ATOM 9686 N N . LEU E 1 25 ? -59.51885 -60.34058 -25.63567 1.000 24.00074 20 LEU E N 1
ATOM 9687 C CA . LEU E 1 25 ? -58.54889 -60.76714 -26.63379 1.000 21.26032 20 LEU E CA 1
ATOM 9688 C C . LEU E 1 25 ? -58.03766 -62.15740 -26.28568 1.000 20.61480 20 LEU E C 1
ATOM 9689 O O . LEU E 1 25 ? -57.62674 -62.40699 -25.14758 1.000 28.05918 20 LEU E O 1
ATOM 9694 N N . GLY E 1 26 ? -58.06733 -63.05937 -27.26964 1.000 24.45648 21 GLY E N 1
ATOM 9695 C CA . GLY E 1 26 ? -57.51890 -64.38548 -27.10628 1.000 27.82607 21 GLY E CA 1
ATOM 9696 C C . GLY E 1 26 ? -56.64145 -64.75164 -28.29063 1.000 34.38747 21 GLY E C 1
ATOM 9697 O O . GLY E 1 26 ? -56.64184 -64.07888 -29.32459 1.000 30.64910 21 GLY E O 1
ATOM 9698 N N . MET E 1 27 ? -55.88550 -65.83188 -28.11774 1.000 28.49476 22 MET E N 1
ATOM 9699 C CA . MET E 1 27 ? -55.01488 -66.35056 -29.16155 1.000 33.92331 22 MET E CA 1
ATOM 9700 C C . MET E 1 27 ? -55.56642 -67.66828 -29.68479 1.000 32.93841 22 MET E C 1
ATOM 9701 O O . MET E 1 27 ? -55.98494 -68.52955 -28.90518 1.000 32.76405 22 MET E O 1
ATOM 9706 N N . GLY E 1 28 ? -55.55570 -67.82276 -31.01003 1.000 35.14978 23 GLY E N 1
ATOM 9707 C CA . GLY E 1 28 ? -56.09626 -68.99704 -31.65305 1.000 33.04058 23 GLY E CA 1
ATOM 9708 C C . GLY E 1 28 ? -55.03248 -70.02007 -32.02201 1.000 37.20088 23 GLY E C 1
ATOM 9709 O O . GLY E 1 28 ? -53.83073 -69.81164 -31.87559 1.000 39.05107 23 GLY E O 1
ATOM 9710 N N . THR E 1 29 ? -55.51732 -71.15271 -32.51702 1.000 43.88222 24 THR E N 1
ATOM 9711 C CA . THR E 1 29 ? -54.68495 -72.26934 -32.93526 1.000 43.79458 24 THR E CA 1
ATOM 9712 C C . THR E 1 29 ? -54.47945 -72.21901 -34.44443 1.000 55.81658 24 THR E C 1
ATOM 9713 O O . THR E 1 29 ? -55.38221 -71.82516 -35.18922 1.000 55.44669 24 THR E O 1
ATOM 9717 N N . ALA E 1 30 ? -53.27678 -72.59259 -34.88734 1.000 64.83175 25 ALA E N 1
ATOM 9718 C CA . ALA E 1 30 ? -52.97731 -72.70077 -36.31018 1.000 57.94175 25 ALA E CA 1
ATOM 9719 C C . ALA E 1 30 ? -54.00905 -73.57428 -37.01240 1.000 55.46690 25 ALA E C 1
ATOM 9720 O O . ALA E 1 30 ? -54.03493 -74.79394 -36.81899 1.000 58.59891 25 ALA E O 1
ATOM 9722 N N . GLU E 1 31 ? -54.86930 -72.95558 -37.82029 1.000 57.05767 26 GLU E N 1
ATOM 9723 C CA . GLU E 1 31 ? -55.93185 -73.67418 -38.51278 1.000 57.29902 26 GLU E CA 1
ATOM 9724 C C . GLU E 1 31 ? -55.36170 -74.63456 -39.54817 1.000 69.87650 26 GLU E C 1
ATOM 9725 O O . GLU E 1 31 ? -55.43492 -74.37365 -40.75259 1.000 69.55050 26 GLU E O 1
ATOM 9731 N N . THR E 1 32 ? -54.79523 -75.75004 -39.09083 1.000 83.36214 27 THR E N 1
ATOM 9732 C CA . THR E 1 32 ? -54.18035 -76.73191 -39.97818 1.000 67.53223 27 THR E CA 1
ATOM 9733 C C . THR E 1 32 ? -54.53159 -78.12248 -39.47177 1.000 69.48274 27 THR E C 1
ATOM 9734 O O . THR E 1 32 ? -54.20464 -78.47047 -38.33284 1.000 64.83248 27 THR E O 1
ATOM 9738 N N . MET E 1 33 ? -55.18806 -78.91875 -40.31498 1.000 78.54612 28 MET E N 1
ATOM 9739 C CA . MET E 1 33 ? -55.64309 -80.24199 -39.90662 1.000 79.61854 28 MET E CA 1
ATOM 9740 C C . MET E 1 33 ? -54.50911 -81.25972 -39.96486 1.000 74.79248 28 MET E C 1
ATOM 9741 O O . MET E 1 33 ? -54.65803 -82.33479 -40.55591 1.000 60.32971 28 MET E O 1
ATOM 9746 N N . VAL E 1 34 ? -53.36854 -80.91947 -39.36508 1.000 82.55433 29 VAL E N 1
ATOM 9747 C CA . VAL E 1 34 ? -52.26485 -81.85533 -39.19097 1.000 72.89749 29 VAL E CA 1
ATOM 9748 C C . VAL E 1 34 ? -51.93266 -81.90661 -37.70642 1.000 68.33207 29 VAL E C 1
ATOM 9749 O O . VAL E 1 34 ? -52.57612 -81.23252 -36.89363 1.000 78.52787 29 VAL E O 1
ATOM 9753 N N . LYS E 1 35 ? -50.93196 -82.70129 -37.33988 1.000 67.40945 30 LYS E N 1
ATOM 9754 C CA . LYS E 1 35 ? -50.59138 -82.85339 -35.93442 1.000 65.65369 30 LYS E CA 1
ATOM 9755 C C . LYS E 1 35 ? -49.96059 -81.57399 -35.38794 1.000 72.01362 30 LYS E C 1
ATOM 9756 O O . LYS E 1 35 ? -49.43111 -80.73981 -36.12822 1.000 76.43664 30 LYS E O 1
ATOM 9762 N N . GLY E 1 36 ? -50.02287 -81.42937 -34.06532 1.000 68.09605 31 GLY E N 1
ATOM 9763 C CA . GLY E 1 36 ? -49.44448 -80.26847 -33.42124 1.000 53.19480 31 GLY E CA 1
ATOM 9764 C C . GLY E 1 36 ? -47.93347 -80.36349 -33.31131 1.000 58.18938 31 GLY E C 1
ATOM 9765 O O . GLY E 1 36 ? -47.35438 -81.44253 -33.19254 1.000 59.16368 31 GLY E O 1
ATOM 9766 N N . THR E 1 37 ? -47.29040 -79.20197 -33.35013 1.000 67.50343 32 THR E N 1
ATOM 9767 C CA . THR E 1 37 ? -45.83908 -79.10071 -33.31510 1.000 68.12682 32 THR E CA 1
ATOM 9768 C C . THR E 1 37 ? -45.36930 -78.65316 -31.93566 1.000 69.31053 32 THR E C 1
ATOM 9769 O O . THR E 1 37 ? -46.14965 -78.18736 -31.10437 1.000 74.09410 32 THR E O 1
ATOM 9773 N N . GLU E 1 38 ? -44.06502 -78.81238 -31.69817 1.000 64.91788 33 GLU E N 1
ATOM 9774 C CA . GLU E 1 38 ? -43.47004 -78.27938 -30.47764 1.000 59.19735 33 GLU E CA 1
ATOM 9775 C C . GLU E 1 38 ? -43.48783 -76.75655 -30.48803 1.000 62.99768 33 GLU E C 1
ATOM 9776 O O . GLU E 1 38 ? -43.67262 -76.12162 -29.44227 1.000 67.13703 33 GLU E O 1
ATOM 9782 N N . ARG E 1 39 ? -43.31522 -76.15597 -31.66800 1.000 52.44680 34 ARG E N 1
ATOM 9783 C CA . ARG E 1 39 ? -43.29772 -74.70333 -31.78317 1.000 58.58693 34 ARG E CA 1
ATOM 9784 C C . ARG E 1 39 ? -44.63868 -74.07758 -31.42540 1.000 58.68000 34 ARG E C 1
ATOM 9785 O O . ARG E 1 39 ? -44.68811 -72.88334 -31.11131 1.000 60.10266 34 ARG E O 1
ATOM 9793 N N . GLU E 1 40 ? -45.72432 -74.85206 -31.46562 1.000 60.79138 35 GLU E N 1
ATOM 9794 C CA . GLU E 1 40 ? -47.02072 -74.33844 -31.03842 1.000 44.34950 35 GLU E CA 1
ATOM 9795 C C . GLU E 1 40 ? -47.11840 -74.28618 -29.51831 1.000 51.15163 35 GLU E C 1
ATOM 9796 O O . GLU E 1 40 ? -47.57921 -73.28738 -28.95408 1.000 54.64628 35 GLU E O 1
ATOM 9802 N N . LYS E 1 41 ? -46.69440 -75.35788 -28.84070 1.000 36.74136 36 LYS E N 1
ATOM 9803 C CA . LYS E 1 41 ? -46.62939 -75.33312 -27.38231 1.000 41.91904 36 LYS E CA 1
ATOM 9804 C C . LYS E 1 41 ? -45.72087 -74.21270 -26.89646 1.000 48.62298 36 LYS E C 1
ATOM 9805 O O . LYS E 1 41 ? -46.03290 -73.52774 -25.91469 1.000 52.62239 36 LYS E O 1
ATOM 9811 N N . LEU E 1 42 ? -44.58978 -74.01258 -27.57673 1.000 46.49781 37 LEU E N 1
ATOM 9812 C CA . LEU E 1 42 ? -43.68214 -72.93016 -27.21702 1.000 37.61878 37 LEU E CA 1
ATOM 9813 C C . LEU E 1 42 ? -44.32867 -71.56572 -27.41548 1.000 29.30111 37 LEU E C 1
ATOM 9814 O O . LEU E 1 42 ? -44.04181 -70.62857 -26.66185 1.000 34.21103 37 LEU E O 1
ATOM 9819 N N . ALA E 1 43 ? -45.20188 -71.43275 -28.41639 1.000 28.40409 38 ALA E N 1
ATOM 9820 C CA . ALA E 1 43 ? -45.89036 -70.16664 -28.63828 1.000 39.97007 38 ALA E CA 1
ATOM 9821 C C . ALA E 1 43 ? -47.00861 -69.93676 -27.63010 1.000 33.05132 38 ALA E C 1
ATOM 9822 O O . ALA E 1 43 ? -47.25562 -68.79111 -27.23858 1.000 29.17174 38 ALA E O 1
ATOM 9824 N N . PHE E 1 44 ? -47.69940 -70.99962 -27.20999 1.000 33.17372 39 PHE E N 1
ATOM 9825 C CA . PHE E 1 44 ? -48.73749 -70.84851 -26.19494 1.000 33.33120 39 PHE E CA 1
ATOM 9826 C C . PHE E 1 44 ? -48.13821 -70.41883 -24.86207 1.000 32.71303 39 PHE E C 1
ATOM 9827 O O . PHE E 1 44 ? -48.71324 -69.58455 -24.15207 1.000 41.16774 39 PHE E O 1
ATOM 9835 N N . LEU E 1 45 ? -46.98138 -70.98517 -24.50521 1.000 30.62596 40 LEU E N 1
ATOM 9836 C CA . LEU E 1 45 ? -46.30274 -70.59722 -23.27201 1.000 25.68675 40 LEU E CA 1
ATOM 9837 C C . LEU E 1 45 ? -45.89219 -69.13068 -23.31246 1.000 26.18496 40 LEU E C 1
ATOM 9838 O O . LEU E 1 45 ? -46.10188 -68.38771 -22.34659 1.000 41.88219 40 LEU E O 1
ATOM 9843 N N . LYS E 1 46 ? -45.29905 -68.69624 -24.42994 1.000 29.99038 41 LYS E N 1
ATOM 9844 C CA . LYS E 1 46 ? -44.90999 -67.29676 -24.57257 1.000 34.00488 41 LYS E CA 1
ATOM 9845 C C . LYS E 1 46 ? -46.11586 -66.37187 -24.47477 1.000 28.89459 41 LYS E C 1
ATOM 9846 O O . LYS E 1 46 ? -45.99675 -65.24900 -23.97340 1.000 41.71145 41 LYS E O 1
ATOM 9852 N N . ALA E 1 47 ? -47.28142 -66.82165 -24.94583 1.000 33.28875 42 ALA E N 1
ATOM 9853 C CA . ALA E 1 47 ? -48.50160 -66.04127 -24.76884 1.000 28.39726 42 ALA E CA 1
ATOM 9854 C C . ALA E 1 47 ? -48.82573 -65.86966 -23.29111 1.000 29.79292 42 ALA E C 1
ATOM 9855 O O . ALA E 1 47 ? -49.07848 -64.75414 -22.82180 1.000 34.27110 42 ALA E O 1
ATOM 9857 N N . ILE E 1 48 ? -48.81921 -66.97277 -22.54092 1.000 29.70549 43 ILE E N 1
ATOM 9858 C CA . ILE E 1 48 ? -49.06173 -66.90364 -21.10291 1.000 31.30415 43 ILE E CA 1
ATOM 9859 C C . ILE E 1 48 ? -48.00645 -66.03780 -20.42924 1.000 23.93324 43 ILE E C 1
ATOM 9860 O O . ILE E 1 48 ? -48.31658 -65.21090 -19.56267 1.000 34.04548 43 ILE E O 1
ATOM 9865 N N . GLU E 1 49 ? -46.74393 -66.20406 -20.82833 1.000 26.84128 44 GLU E N 1
ATOM 9866 C CA . GLU E 1 49 ? -45.66227 -65.43879 -20.21779 1.000 30.07178 44 GLU E CA 1
ATOM 9867 C C . GLU E 1 49 ? -45.81454 -63.94685 -20.49137 1.000 39.01440 44 GLU E C 1
ATOM 9868 O O . GLU E 1 49 ? -45.49697 -63.11519 -19.63300 1.000 41.62067 44 GLU E O 1
ATOM 9874 N N . VAL E 1 50 ? -46.30524 -63.58762 -21.67881 1.000 45.18075 45 VAL E N 1
ATOM 9875 C CA . VAL E 1 50 ? -46.47613 -62.17567 -22.00644 1.000 37.27137 45 VAL E CA 1
ATOM 9876 C C . VAL E 1 50 ? -47.73688 -61.60720 -21.35684 1.000 38.94877 45 VAL E C 1
ATOM 9877 O O . VAL E 1 50 ? -47.75178 -60.44160 -20.94222 1.000 49.04946 45 VAL E O 1
ATOM 9881 N N . GLY E 1 51 ? -48.79965 -62.40199 -21.23860 1.000 33.87230 46 GLY E N 1
ATOM 9882 C CA . GLY E 1 51 ? -49.97832 -61.94716 -20.52521 1.000 33.83087 46 GLY E CA 1
ATOM 9883 C C . GLY E 1 51 ? -51.30240 -62.46732 -21.04755 1.000 26.52735 46 GLY E C 1
ATOM 9884 O O . GLY E 1 51 ? -52.36344 -62.02362 -20.59888 1.000 34.16486 46 GLY E O 1
ATOM 9885 N N . TYR E 1 52 ? -51.26291 -63.40650 -21.98814 1.000 30.40055 47 TYR E N 1
ATOM 9886 C CA . TYR E 1 52 ? -52.48649 -63.95711 -22.55307 1.000 29.74282 47 TYR E CA 1
ATOM 9887 C C . TYR E 1 52 ? -53.11727 -64.96499 -21.60177 1.000 34.14883 47 TYR E C 1
ATOM 9888 O O . TYR E 1 52 ? -52.42675 -65.78831 -20.99385 1.000 39.92392 47 TYR E O 1
ATOM 9897 N N . ARG E 1 53 ? -54.44143 -64.88864 -21.47335 1.000 26.88190 48 ARG E N 1
ATOM 9898 C CA . ARG E 1 53 ? -55.20340 -65.83437 -20.66651 1.000 29.93732 48 ARG E CA 1
ATOM 9899 C C . ARG E 1 53 ? -56.33107 -66.51401 -21.42674 1.000 29.96448 48 ARG E C 1
ATOM 9900 O O . ARG E 1 53 ? -56.75821 -67.59937 -21.01578 1.000 26.47141 48 ARG E O 1
ATOM 9908 N N . HIS E 1 54 ? -56.82266 -65.92460 -22.51129 1.000 30.21782 49 HIS E N 1
ATOM 9909 C CA . HIS E 1 54 ? -57.85137 -66.53532 -23.33987 1.000 15.52437 49 HIS E CA 1
ATOM 9910 C C . HIS E 1 54 ? -57.17942 -67.34903 -24.43632 1.000 22.97775 49 HIS E C 1
ATOM 9911 O O . HIS E 1 54 ? -56.30313 -66.84171 -25.13994 1.000 28.46583 49 HIS E O 1
ATOM 9918 N N . PHE E 1 55 ? -57.58475 -68.60924 -24.57410 1.000 30.79870 50 PHE E N 1
ATOM 9919 C CA . PHE E 1 55 ? -57.00965 -69.49348 -25.57833 1.000 24.67362 50 PHE E CA 1
ATOM 9920 C C . PHE E 1 55 ? -58.12194 -70.27305 -26.25937 1.000 25.41022 50 PHE E C 1
ATOM 9921 O O . PHE E 1 55 ? -59.01820 -70.80268 -25.59488 1.000 38.39811 50 PHE E O 1
ATOM 9929 N N . ASP E 1 56 ? -58.05591 -70.33519 -27.58680 1.000 25.18407 51 ASP E N 1
ATOM 9930 C CA . ASP E 1 56 ? -59.12785 -70.87811 -28.41350 1.000 35.57498 51 ASP E CA 1
ATOM 9931 C C . ASP E 1 56 ? -58.53108 -71.90694 -29.36371 1.000 40.97065 51 ASP E C 1
ATOM 9932 O O . ASP E 1 56 ? -57.77560 -71.55208 -30.27462 1.000 40.51908 51 ASP E O 1
ATOM 9937 N N . THR E 1 57 ? -58.86708 -73.17275 -29.15293 1.000 37.80140 52 THR E N 1
ATOM 9938 C CA . THR E 1 57 ? -58.44029 -74.26472 -30.01529 1.000 30.62530 52 THR E CA 1
ATOM 9939 C C . THR E 1 57 ? -59.66848 -74.93275 -30.62781 1.000 40.92225 52 THR E C 1
ATOM 9940 O O . THR E 1 57 ? -60.80214 -74.47682 -30.46044 1.000 40.38076 52 THR E O 1
ATOM 9944 N N . ALA E 1 58 ? -59.42963 -76.02351 -31.35156 1.000 41.73822 53 ALA E N 1
ATOM 9945 C CA . ALA E 1 58 ? -60.50272 -76.81064 -31.93771 1.000 35.15293 53 ALA E CA 1
ATOM 9946 C C . ALA E 1 58 ? -60.01276 -78.23698 -32.12766 1.000 34.64713 53 ALA E C 1
ATOM 9947 O O . ALA E 1 58 ? -58.81921 -78.47623 -32.32848 1.000 43.40907 53 ALA E O 1
ATOM 9949 N N . ALA E 1 59 ? -60.95045 -79.18449 -32.06155 1.000 40.00386 54 ALA E N 1
ATOM 9950 C CA . ALA E 1 59 ? -60.58682 -80.59251 -32.17807 1.000 41.72241 54 ALA E CA 1
ATOM 9951 C C . ALA E 1 59 ? -60.04618 -80.92864 -33.56225 1.000 51.66169 54 ALA E C 1
ATOM 9952 O O . ALA E 1 59 ? -59.28056 -81.88789 -33.70950 1.000 60.29078 54 ALA E O 1
ATOM 9954 N N . ALA E 1 60 ? -60.41788 -80.15058 -34.58034 1.000 44.77721 55 ALA E N 1
ATOM 9955 C CA . ALA E 1 60 ? -60.03634 -80.47530 -35.94912 1.000 41.58767 55 ALA E CA 1
ATOM 9956 C C . ALA E 1 60 ? -58.56162 -80.22200 -36.22806 1.000 58.99297 55 ALA E C 1
ATOM 9957 O O . ALA E 1 60 ? -58.00966 -80.82322 -37.15496 1.000 59.13742 55 ALA E O 1
ATOM 9959 N N . TYR E 1 61 ? -57.91244 -79.35905 -35.45376 1.000 57.36382 56 TYR E N 1
ATOM 9960 C CA . TYR E 1 61 ? -56.55066 -78.93589 -35.74663 1.000 53.54313 56 TYR E CA 1
ATOM 9961 C C . TYR E 1 61 ? -55.49282 -79.78472 -35.05325 1.000 60.74946 56 TYR E C 1
ATOM 9962 O O . TYR E 1 61 ? -54.29860 -79.54205 -35.25879 1.000 72.64661 56 TYR E O 1
ATOM 9971 N N . GLN E 1 62 ? -55.90284 -80.77087 -34.25026 1.000 49.59329 57 GLN E N 1
ATOM 9972 C CA . GLN E 1 62 ? -54.98562 -81.70424 -33.58682 1.000 61.82708 57 GLN E CA 1
ATOM 9973 C C . GLN E 1 62 ? -53.86378 -80.97662 -32.84999 1.000 57.61776 57 GLN E C 1
ATOM 9974 O O . GLN E 1 62 ? -52.73391 -81.46256 -32.76748 1.000 56.20172 57 GLN E O 1
ATOM 9980 N N . SER E 1 63 ? -54.16897 -79.79669 -32.31362 1.000 52.94683 58 SER E N 1
ATOM 9981 C CA . SER E 1 63 ? -53.21037 -79.02963 -31.52883 1.000 51.56134 58 SER E CA 1
ATOM 9982 C C . SER E 1 63 ? -53.68004 -78.83102 -30.09270 1.000 44.96508 58 SER E C 1
ATOM 9983 O O . SER E 1 63 ? -53.13880 -77.98036 -29.37990 1.000 62.28585 58 SER E O 1
ATOM 9986 N N . GLU E 1 64 ? -54.68329 -79.59682 -29.65768 1.000 46.59349 59 GLU E N 1
ATOM 9987 C CA . GLU E 1 64 ? -55.11703 -79.53232 -28.26672 1.000 40.68097 59 GLU E CA 1
ATOM 9988 C C . GLU E 1 64 ? -54.07754 -80.13618 -27.33242 1.000 36.96392 59 GLU E C 1
ATOM 9989 O O . GLU E 1 64 ? -53.96153 -79.71226 -26.17608 1.000 42.29018 59 GLU E O 1
ATOM 9995 N N . GLU E 1 65 ? -53.32196 -81.12677 -27.81127 1.000 46.69041 60 GLU E N 1
ATOM 9996 C CA . GLU E 1 65 ? -52.19482 -81.64436 -27.04310 1.000 34.92694 60 GLU E CA 1
ATOM 9997 C C . GLU E 1 65 ? -51.21783 -80.52946 -26.69545 1.000 44.57517 60 GLU E C 1
ATOM 9998 O O . GLU E 1 65 ? -50.75231 -80.42418 -25.55503 1.000 46.84689 60 GLU E O 1
ATOM 10004 N N . CYS E 1 66 ? -50.90350 -79.67856 -27.67537 1.000 29.64144 61 CYS E N 1
ATOM 10005 C CA . CYS E 1 66 ? -49.92041 -78.62250 -27.45840 1.000 41.32769 61 CYS E CA 1
ATOM 10006 C C . CYS E 1 66 ? -50.41384 -77.60189 -26.44214 1.000 33.84978 61 CYS E C 1
ATOM 10007 O O . CYS E 1 66 ? -49.62445 -77.08262 -25.64428 1.000 39.71373 61 CYS E O 1
ATOM 10010 N N . LEU E 1 67 ? -51.71278 -77.29608 -26.45670 1.000 40.75692 62 LEU E N 1
ATOM 10011 C CA . LEU E 1 67 ? -52.24964 -76.36140 -25.47383 1.000 43.83471 62 LEU E CA 1
ATOM 10012 C C . LEU E 1 67 ? -52.23101 -76.96635 -24.07600 1.000 33.00245 62 LEU E C 1
ATOM 10013 O O . LEU E 1 67 ? -51.90339 -76.27990 -23.10154 1.000 45.12607 62 LEU E O 1
ATOM 10018 N N . GLY E 1 68 ? -52.57020 -78.25174 -23.95906 1.000 30.79545 63 GLY E N 1
ATOM 10019 C CA . GLY E 1 68 ? -52.52188 -78.90162 -22.65949 1.000 35.53275 63 GLY E CA 1
ATOM 10020 C C . GLY E 1 68 ? -51.11159 -79.00424 -22.11066 1.000 42.12611 63 GLY E C 1
ATOM 10021 O O . GLY E 1 68 ? -50.89622 -78.90194 -20.90026 1.000 49.00670 63 GLY E O 1
ATOM 10022 N N . GLU E 1 69 ? -50.13015 -79.20412 -22.99317 1.000 35.26804 64 GLU E N 1
ATOM 10023 C CA . GLU E 1 69 ? -48.74327 -79.27971 -22.54607 1.000 31.36447 64 GLU E CA 1
ATOM 10024 C C . GLU E 1 69 ? -48.22296 -77.91210 -22.12362 1.000 25.42991 64 GLU E C 1
ATOM 10025 O O . GLU E 1 69 ? -47.44968 -77.80591 -21.16473 1.000 43.69442 64 GLU E O 1
ATOM 10031 N N . ALA E 1 70 ? -48.63643 -76.85355 -22.82326 1.000 24.86094 65 ALA E N 1
ATOM 10032 C CA . ALA E 1 70 ? -48.20055 -75.51195 -22.45030 1.000 29.44975 65 ALA E CA 1
ATOM 10033 C C . ALA E 1 70 ? -48.83864 -75.06698 -21.14056 1.000 35.14965 65 ALA E C 1
ATOM 10034 O O . ALA E 1 70 ? -48.18335 -74.42363 -20.31258 1.000 32.36525 65 ALA E O 1
ATOM 10036 N N . ILE E 1 71 ? -50.11675 -75.39559 -20.93763 1.000 33.45718 66 ILE E N 1
ATOM 10037 C CA . ILE E 1 71 ? -50.78348 -75.05723 -19.68294 1.000 33.32221 66 ILE E CA 1
ATOM 10038 C C . ILE E 1 71 ? -50.11252 -75.76998 -18.51642 1.000 32.70674 66 ILE E C 1
ATOM 10039 O O . ILE E 1 71 ? -49.91709 -75.18819 -17.44156 1.000 31.89547 66 ILE E O 1
ATOM 10044 N N . ALA E 1 72 ? -49.73819 -77.03662 -18.71307 1.000 38.58812 67 ALA E N 1
ATOM 10045 C CA . ALA E 1 72 ? -49.06951 -77.78370 -17.65332 1.000 34.18417 67 ALA E CA 1
ATOM 10046 C C . ALA E 1 72 ? -47.72706 -77.15735 -17.29685 1.000 36.88181 67 ALA E C 1
ATOM 10047 O O . ALA E 1 72 ? -47.36567 -77.07680 -16.11695 1.000 47.35240 67 ALA E O 1
ATOM 10049 N N . GLU E 1 73 ? -46.97429 -76.70222 -18.30098 1.000 36.79144 68 GLU E N 1
ATOM 10050 C CA . GLU E 1 73 ? -45.69094 -76.06723 -18.02385 1.000 35.56223 68 GLU E CA 1
ATOM 10051 C C . GLU E 1 73 ? -45.85717 -74.63118 -17.54180 1.000 35.05440 68 GLU E C 1
ATOM 10052 O O . GLU E 1 73 ? -45.02901 -74.14594 -16.76275 1.000 39.16359 68 GLU E O 1
ATOM 10058 N N . ALA E 1 74 ? -46.91270 -73.94038 -17.98254 1.000 32.00003 69 ALA E N 1
ATOM 10059 C CA . ALA E 1 74 ? -47.16161 -72.58781 -17.49375 1.000 30.08306 69 ALA E CA 1
ATOM 10060 C C . ALA E 1 74 ? -47.45830 -72.57886 -16.00237 1.000 33.40920 69 ALA E C 1
ATOM 10061 O O . ALA E 1 74 ? -47.17605 -71.58825 -15.31829 1.000 35.16823 69 ALA E O 1
ATOM 10063 N N . LEU E 1 75 ? -48.02382 -73.66872 -15.48197 1.000 29.83171 70 LEU E N 1
ATOM 10064 C CA . LEU E 1 75 ? -48.34952 -73.73550 -14.06324 1.000 32.34784 70 LEU E CA 1
ATOM 10065 C C . LEU E 1 75 ? -47.13004 -74.08718 -13.22086 1.000 26.80782 70 LEU E C 1
ATOM 10066 O O . LEU E 1 75 ? -46.95094 -73.53717 -12.12861 1.000 51.04412 70 LEU E O 1
ATOM 10071 N N . GLN E 1 76 ? -46.27896 -74.99278 -13.70596 1.000 39.63016 71 GLN E N 1
ATOM 10072 C CA . GLN E 1 76 ? -45.07610 -75.33691 -12.96018 1.000 37.57867 71 GLN E CA 1
ATOM 10073 C C . GLN E 1 76 ? -44.00831 -74.25506 -13.05436 1.000 29.23314 71 GLN E C 1
ATOM 10074 O O . GLN E 1 76 ? -43.11169 -74.21298 -12.20504 1.000 49.78722 71 GLN E O 1
ATOM 10080 N N . LEU E 1 77 ? -44.08330 -73.38268 -14.06070 1.000 39.20308 72 LEU E N 1
ATOM 10081 C CA . LEU E 1 77 ? -43.20028 -72.22639 -14.13456 1.000 34.43588 72 LEU E CA 1
ATOM 10082 C C . LEU E 1 77 ? -43.70254 -71.04792 -13.31201 1.000 32.65976 72 LEU E C 1
ATOM 10083 O O . LEU E 1 77 ? -42.97675 -70.05759 -13.17321 1.000 42.66541 72 LEU E O 1
ATOM 10088 N N . GLY E 1 78 ? -44.91541 -71.12717 -12.76883 1.000 41.67837 73 GLY E N 1
ATOM 10089 C CA . GLY E 1 78 ? -45.45758 -70.05352 -11.96354 1.000 26.91597 73 GLY E CA 1
ATOM 10090 C C . GLY E 1 78 ? -46.04051 -68.89469 -12.73804 1.000 31.02801 73 GLY E C 1
ATOM 10091 O O . GLY E 1 78 ? -46.37609 -67.87313 -12.12804 1.000 38.18150 73 GLY E O 1
ATOM 10092 N N . LEU E 1 79 ? -46.16877 -69.01555 -14.06233 1.000 31.75485 74 LEU E N 1
ATOM 10093 C CA . LEU E 1 79 ? -46.74880 -67.93486 -14.85442 1.000 32.26121 74 LEU E CA 1
ATOM 10094 C C . LEU E 1 79 ? -48.19663 -67.67976 -14.45743 1.000 42.00546 74 LEU E C 1
ATOM 10095 O O . LEU E 1 79 ? -48.65045 -66.52964 -14.42999 1.000 41.23851 74 LEU E O 1
ATOM 10100 N N . ILE E 1 80 ? -48.93559 -68.74159 -14.15073 1.000 39.60556 75 ILE E N 1
ATOM 10101 C CA . ILE E 1 80 ? -50.28904 -68.64650 -13.62545 1.000 29.69248 75 ILE E CA 1
ATOM 10102 C C . ILE E 1 80 ? -50.35375 -69.45710 -12.34042 1.000 33.30589 75 ILE E C 1
ATOM 10103 O O . ILE E 1 80 ? -49.69578 -70.49306 -12.20385 1.000 31.84036 75 ILE E O 1
ATOM 10108 N N . LYS E 1 81 ? -51.14826 -68.97291 -11.38662 1.000 39.45397 76 LYS E N 1
ATOM 10109 C CA . LYS E 1 81 ? -51.27151 -69.65445 -10.10573 1.000 30.69587 76 LYS E CA 1
ATOM 10110 C C . LYS E 1 81 ? -52.27031 -70.80325 -10.14345 1.000 29.85641 76 LYS E C 1
ATOM 10111 O O . LYS E 1 81 ? -52.17303 -71.71524 -9.31527 1.000 43.54586 76 LYS E O 1
ATOM 10117 N N . SER E 1 82 ? -53.21265 -70.78907 -11.08230 1.000 31.83744 77 SER E N 1
ATOM 10118 C CA . SER E 1 82 ? -54.25180 -71.80826 -11.13155 1.000 42.00524 77 SER E CA 1
ATOM 10119 C C . SER E 1 82 ? -54.77704 -71.91825 -12.55622 1.000 37.94075 77 SER E C 1
ATOM 10120 O O . SER E 1 82 ? -54.52034 -71.06211 -13.40568 1.000 34.68224 77 SER E O 1
ATOM 10123 N N . ARG E 1 83 ? -55.52323 -72.99805 -12.80402 1.000 38.79659 78 ARG E N 1
ATOM 10124 C CA . ARG E 1 83 ? -56.14896 -73.18785 -14.10872 1.000 32.64482 78 ARG E CA 1
ATOM 10125 C C . ARG E 1 83 ? -57.32655 -72.24123 -14.30651 1.000 34.30648 78 ARG E C 1
ATOM 10126 O O . ARG E 1 83 ? -57.64228 -71.87454 -15.44405 1.000 40.39282 78 ARG E O 1
ATOM 10134 N N . ASP E 1 84 ? -57.97936 -71.82700 -13.21890 1.000 42.08903 79 ASP E N 1
ATOM 10135 C CA . ASP E 1 84 ? -59.10290 -70.90565 -13.32634 1.000 46.00375 79 ASP E CA 1
ATOM 10136 C C . ASP E 1 84 ? -58.67809 -69.50232 -13.74141 1.000 35.31403 79 ASP E C 1
ATOM 10137 O O . ASP E 1 84 ? -59.54754 -68.65488 -13.96901 1.000 33.70856 79 ASP E O 1
ATOM 10142 N N . GLU E 1 85 ? -57.37463 -69.23476 -13.84503 1.000 36.01400 80 GLU E N 1
ATOM 10143 C CA . GLU E 1 85 ? -56.90165 -67.97732 -14.40963 1.000 40.63690 80 GLU E CA 1
ATOM 10144 C C . GLU E 1 85 ? -56.93403 -67.96230 -15.93290 1.000 32.46095 80 GLU E C 1
ATOM 10145 O O . GLU E 1 85 ? -56.65641 -66.91662 -16.52914 1.000 34.29108 80 GLU E O 1
ATOM 10151 N N . LEU E 1 86 ? -57.25705 -69.08244 -16.57141 1.000 27.29701 81 LEU E N 1
ATOM 10152 C CA . LEU E 1 86 ? -57.28888 -69.18558 -18.02135 1.000 28.12514 81 LEU E CA 1
ATOM 10153 C C . LEU E 1 86 ? -58.71586 -69.39328 -18.50989 1.000 39.98406 81 LEU E C 1
ATOM 10154 O O . LEU E 1 86 ? -59.59343 -69.84452 -17.76933 1.000 52.42076 81 LEU E O 1
ATOM 10159 N N . PHE E 1 87 ? -58.93438 -69.05295 -19.77837 1.000 30.30078 82 PHE E N 1
ATOM 10160 C CA . PHE E 1 87 ? -60.22158 -69.22402 -20.44993 1.000 27.28060 82 PHE E CA 1
ATOM 10161 C C . PHE E 1 87 ? -59.97651 -70.08459 -21.68533 1.000 27.63294 82 PHE E C 1
ATOM 10162 O O . PHE E 1 87 ? -59.49075 -69.59057 -22.70763 1.000 36.19631 82 PHE E O 1
ATOM 10170 N N . ILE E 1 88 ? -60.31262 -71.36733 -21.59557 1.000 30.19964 83 ILE E N 1
ATOM 10171 C CA . ILE E 1 88 ? -60.00306 -72.33498 -22.64157 1.000 30.50129 83 ILE E CA 1
ATOM 10172 C C . ILE E 1 88 ? -61.26410 -72.59575 -23.45147 1.000 28.55025 83 ILE E C 1
ATOM 10173 O O . ILE E 1 88 ? -62.28923 -73.01843 -22.90353 1.000 27.34417 83 ILE E O 1
ATOM 10178 N N . THR E 1 89 ? -61.18802 -72.34581 -24.75531 1.000 25.91293 84 THR E N 1
ATOM 10179 C CA . THR E 1 89 ? -62.28190 -72.60178 -25.67901 1.000 24.38881 84 THR E CA 1
ATOM 10180 C C . THR E 1 89 ? -61.85699 -73.66342 -26.68246 1.000 37.96492 84 THR E C 1
ATOM 10181 O O . THR E 1 89 ? -60.73903 -73.62401 -27.20592 1.000 43.58786 84 THR E O 1
ATOM 10185 N N . SER E 1 90 ? -62.74734 -74.61679 -26.94220 1.000 27.13530 85 SER E N 1
ATOM 10186 C CA . SER E 1 90 ? -62.54246 -75.59136 -28.00139 1.000 32.83806 85 SER E CA 1
ATOM 10187 C C . SER E 1 90 ? -63.85312 -75.76978 -28.75316 1.000 27.13413 85 SER E C 1
ATOM 10188 O O . SER E 1 90 ? -64.92007 -75.35033 -28.29672 1.000 28.36194 85 SER E O 1
ATOM 10191 N N . LYS E 1 91 ? -63.76469 -76.39381 -29.92293 1.000 32.51112 86 LYS E N 1
ATOM 10192 C CA . LYS E 1 91 ? -64.90076 -76.53444 -30.81806 1.000 20.46238 86 LYS E CA 1
ATOM 10193 C C . LYS E 1 91 ? -65.16372 -78.00499 -31.11072 1.000 25.93149 86 LYS E C 1
ATOM 10194 O O . LYS E 1 91 ? -64.25368 -78.83809 -31.06807 1.000 31.65498 86 LYS E O 1
ATOM 10200 N N . LEU E 1 92 ? -66.42295 -78.31397 -31.40764 1.000 37.31580 87 LEU E N 1
ATOM 10201 C CA . LEU E 1 92 ? -66.83363 -79.66499 -31.76633 1.000 37.52346 87 LEU E CA 1
ATOM 10202 C C . LEU E 1 92 ? -66.76698 -79.81651 -33.28067 1.000 46.35007 87 LEU E C 1
ATOM 10203 O O . LEU E 1 92 ? -67.40690 -79.05381 -34.01315 1.000 34.41131 87 LEU E O 1
ATOM 10208 N N . TRP E 1 93 ? -65.99519 -80.79381 -33.74811 1.000 45.24162 88 TRP E N 1
ATOM 10209 C CA . TRP E 1 93 ? -65.87768 -81.01036 -35.18146 1.000 52.33711 88 TRP E CA 1
ATOM 10210 C C . TRP E 1 93 ? -67.16086 -81.61816 -35.73825 1.000 48.51839 88 TRP E C 1
ATOM 10211 O O . TRP E 1 93 ? -67.86617 -82.37029 -35.06048 1.000 57.41783 88 TRP E O 1
ATOM 10222 N N . CYS E 1 94 ? -67.45616 -81.28034 -36.99685 1.000 52.17433 89 CYS E N 1
ATOM 10223 C CA . CYS E 1 94 ? -68.72852 -81.65324 -37.60595 1.000 51.10004 89 CYS E CA 1
ATOM 10224 C C . CYS E 1 94 ? -68.90498 -83.16166 -37.72594 1.000 50.36864 89 CYS E C 1
ATOM 10225 O O . CYS E 1 94 ? -70.03846 -83.63000 -37.87613 1.000 50.94073 89 CYS E O 1
ATOM 10228 N N . ALA E 1 95 ? -67.81576 -83.93206 -37.67483 1.000 48.09493 90 ALA E N 1
ATOM 10229 C CA . ALA E 1 95 ? -67.94377 -85.38479 -37.69219 1.000 52.34109 90 ALA E CA 1
ATOM 10230 C C . ALA E 1 95 ? -68.67595 -85.89537 -36.46089 1.000 54.84593 90 ALA E C 1
ATOM 10231 O O . ALA E 1 95 ? -69.28752 -86.96922 -36.50532 1.000 62.91439 90 ALA E O 1
ATOM 10233 N N . ASP E 1 96 ? -68.62853 -85.14286 -35.36053 1.000 69.92563 91 ASP E N 1
ATOM 10234 C CA . ASP E 1 96 ? -69.34841 -85.47521 -34.13933 1.000 51.47357 91 ASP E CA 1
ATOM 10235 C C . ASP E 1 96 ? -70.56320 -84.57944 -33.92932 1.000 36.09700 91 ASP E C 1
ATOM 10236 O O . ASP E 1 96 ? -71.09143 -84.50746 -32.81490 1.000 49.40051 91 ASP E O 1
ATOM 10241 N N . ALA E 1 97 ? -71.02106 -83.89796 -34.98070 1.000 42.63293 92 ALA E N 1
ATOM 10242 C CA . ALA E 1 97 ? -72.19643 -83.03998 -34.88716 1.000 34.81850 92 ALA E CA 1
ATOM 10243 C C . ALA E 1 97 ? -73.46784 -83.87721 -34.84586 1.000 46.34767 92 ALA E C 1
ATOM 10244 O O . ALA E 1 97 ? -74.42042 -83.61855 -35.58893 1.000 38.95065 92 ALA E O 1
ATOM 10246 N N . HIS E 1 98 ? -73.47903 -84.89041 -33.98607 1.000 40.59509 93 HIS E N 1
ATOM 10247 C CA . HIS E 1 98 ? -74.62886 -85.75251 -33.77097 1.000 41.20812 93 HIS E CA 1
ATOM 10248 C C . HIS E 1 98 ? -74.81102 -85.92418 -32.27198 1.000 53.33934 93 HIS E C 1
ATOM 10249 O O . HIS E 1 98 ? -73.82728 -86.05346 -31.53510 1.000 58.26704 93 HIS E O 1
ATOM 10256 N N . ALA E 1 99 ? -76.07195 -85.91607 -31.82439 1.000 42.29320 94 ALA E N 1
ATOM 10257 C CA . ALA E 1 99 ? -76.35651 -85.98102 -30.39229 1.000 51.92735 94 ALA E CA 1
ATOM 10258 C C . ALA E 1 99 ? -75.67310 -87.16837 -29.72840 1.000 55.67365 94 ALA E C 1
ATOM 10259 O O . ALA E 1 99 ? -75.37258 -87.12853 -28.53140 1.000 54.51527 94 ALA E O 1
ATOM 10261 N N . ASP E 1 100 ? -75.42400 -88.23157 -30.49227 1.000 59.02023 95 ASP E N 1
ATOM 10262 C CA . ASP E 1 100 ? -74.66861 -89.38308 -29.99926 1.000 65.63311 95 ASP E CA 1
ATOM 10263 C C . ASP E 1 100 ? -73.28692 -88.97206 -29.49645 1.000 64.01702 95 ASP E C 1
ATOM 10264 O O . ASP E 1 100 ? -72.89682 -89.29274 -28.36877 1.000 53.65303 95 ASP E O 1
ATOM 10269 N N . LEU E 1 101 ? -72.52250 -88.26734 -30.33163 1.000 62.02358 96 LEU E N 1
ATOM 10270 C CA . LEU E 1 101 ? -71.08067 -88.13757 -30.15390 1.000 59.53778 96 LEU E CA 1
ATOM 10271 C C . LEU E 1 101 ? -70.65237 -86.78031 -29.61600 1.000 57.87334 96 LEU E C 1
ATOM 10272 O O . LEU E 1 101 ? -69.46352 -86.45836 -29.67285 1.000 67.38698 96 LEU E O 1
ATOM 10277 N N . VAL E 1 102 ? -71.57828 -85.97930 -29.08844 1.000 56.13880 97 VAL E N 1
ATOM 10278 C CA . VAL E 1 102 ? -71.20660 -84.64838 -28.61202 1.000 42.22995 97 VAL E CA 1
ATOM 10279 C C . VAL E 1 102 ? -70.42400 -84.74084 -27.30552 1.000 42.63617 97 VAL E C 1
ATOM 10280 O O . VAL E 1 102 ? -69.33852 -84.16248 -27.17062 1.000 57.46138 97 VAL E O 1
ATOM 10284 N N . LEU E 1 103 ? -70.96429 -85.45445 -26.32182 1.000 46.37687 98 LEU E N 1
ATOM 10285 C CA . LEU E 1 103 ? -70.29508 -85.59197 -25.03242 1.000 41.01278 98 LEU E CA 1
ATOM 10286 C C . LEU E 1 103 ? -69.03094 -86.44581 -25.13516 1.000 43.94069 98 LEU E C 1
ATOM 10287 O O . LEU E 1 103 ? -68.01989 -86.10503 -24.50726 1.000 50.04591 98 LEU E O 1
ATOM 10292 N N . PRO E 1 104 ? -69.02800 -87.55580 -25.88600 1.000 44.05259 99 PRO E N 1
ATOM 10293 C CA . PRO E 1 104 ? -67.75183 -88.25918 -26.10395 1.000 43.01568 99 PRO E CA 1
ATOM 10294 C C . PRO E 1 104 ? -66.68743 -87.39119 -26.75273 1.000 44.57832 99 PRO E C 1
ATOM 10295 O O . PRO E 1 104 ? -65.49959 -87.54217 -26.43655 1.000 38.29308 99 PRO E O 1
ATOM 10299 N N . ALA E 1 105 ? -67.07509 -86.48001 -27.64785 1.000 47.70936 100 ALA E N 1
ATOM 10300 C CA . ALA E 1 105 ? -66.09860 -85.57991 -28.25201 1.000 35.97506 100 ALA E CA 1
ATOM 10301 C C . ALA E 1 105 ? -65.53503 -84.60657 -27.22466 1.000 41.75350 100 ALA E C 1
ATOM 10302 O O . ALA E 1 105 ? -64.33904 -84.29328 -27.25005 1.000 52.21202 100 ALA E O 1
ATOM 10304 N N . LEU E 1 106 ? -66.38026 -84.11912 -26.31288 1.000 46.12617 101 LEU E N 1
ATOM 10305 C CA . LEU E 1 106 ? -65.91378 -83.19395 -25.28448 1.000 39.95995 101 LEU E CA 1
ATOM 10306 C C . LEU E 1 106 ? -64.92331 -83.87033 -24.34653 1.000 47.73300 101 LEU E C 1
ATOM 10307 O O . LEU E 1 106 ? -63.84146 -83.33619 -24.07581 1.000 48.52185 101 LEU E O 1
ATOM 10312 N N . GLN E 1 107 ? -65.28094 -85.05052 -23.83561 1.000 51.63926 102 GLN E N 1
ATOM 10313 C CA . GLN E 1 107 ? -64.39257 -85.75866 -22.92125 1.000 57.51632 102 GLN E CA 1
ATOM 10314 C C . GLN E 1 107 ? -63.09075 -86.16347 -23.60089 1.000 49.36343 102 GLN E C 1
ATOM 10315 O O . GLN E 1 107 ? -62.06981 -86.34039 -22.92600 1.000 53.95039 102 GLN E O 1
ATOM 10321 N N . ASN E 1 108 ? -63.09966 -86.30479 -24.92903 1.000 44.71838 103 ASN E N 1
ATOM 10322 C CA . ASN E 1 108 ? -61.86355 -86.60273 -25.64353 1.000 47.20386 103 ASN E CA 1
ATOM 10323 C C . ASN E 1 108 ? -60.98250 -85.36518 -25.76671 1.000 48.20276 103 ASN E C 1
ATOM 10324 O O . ASN E 1 108 ? -59.76625 -85.44322 -25.55908 1.000 45.74228 103 ASN E O 1
ATOM 10329 N N . SER E 1 109 ? -61.57602 -84.21763 -26.10630 1.000 37.02662 104 SER E N 1
ATOM 10330 C CA . SER E 1 109 ? -60.81005 -82.97583 -26.14448 1.000 37.96911 104 SER E CA 1
ATOM 10331 C C . SER E 1 109 ? -60.24932 -82.63545 -24.77002 1.000 48.10810 104 SER E C 1
ATOM 10332 O O . SER E 1 109 ? -59.12624 -82.12990 -24.65661 1.000 39.74611 104 SER E O 1
ATOM 10335 N N . LEU E 1 110 ? -61.01632 -82.91051 -23.71161 1.000 51.32262 105 LEU E N 1
ATOM 10336 C CA . LEU E 1 110 ? -60.52667 -82.66250 -22.36048 1.000 41.21647 105 LEU E CA 1
ATOM 10337 C C . LEU E 1 110 ? -59.37701 -83.59409 -21.99947 1.000 44.84703 105 LEU E C 1
ATOM 10338 O O . LEU E 1 110 ? -58.51759 -83.22651 -21.19017 1.000 45.57736 105 LEU E O 1
ATOM 10343 N N . ARG E 1 111 ? -59.34173 -84.79582 -22.58092 1.000 43.15037 106 ARG E N 1
ATOM 10344 C CA . ARG E 1 111 ? -58.21255 -85.69204 -22.35129 1.000 42.34971 106 ARG E CA 1
ATOM 10345 C C . ARG E 1 111 ? -56.94325 -85.14521 -22.99126 1.000 47.66479 106 ARG E C 1
ATOM 10346 O O . ARG E 1 111 ? -55.87220 -85.14835 -22.37340 1.000 52.52914 106 ARG E O 1
ATOM 10354 N N . ASN E 1 112 ? -57.04357 -84.67803 -24.23844 1.000 52.50034 107 ASN E N 1
ATOM 10355 C CA . ASN E 1 112 ? -55.88242 -84.10112 -24.90737 1.000 47.77987 107 ASN E CA 1
ATOM 10356 C C . ASN E 1 112 ? -55.42767 -82.82413 -24.21204 1.000 45.43699 107 ASN E C 1
ATOM 10357 O O . ASN E 1 112 ? -54.22444 -82.59685 -24.04136 1.000 62.01249 107 ASN E O 1
ATOM 10362 N N . LEU E 1 113 ? -56.37538 -81.98028 -23.80169 1.000 50.29973 108 LEU E N 1
ATOM 10363 C CA . LEU E 1 113 ? -56.04586 -80.77911 -23.04723 1.000 45.42008 108 LEU E CA 1
ATOM 10364 C C . LEU E 1 113 ? -55.60650 -81.08357 -21.62273 1.000 34.86270 108 LEU E C 1
ATOM 10365 O O . LEU E 1 113 ? -55.07608 -80.18793 -20.95619 1.000 37.35850 108 LEU E O 1
ATOM 10370 N N . LYS E 1 114 ? -55.80832 -82.31635 -21.14973 1.000 42.14465 109 LYS E N 1
ATOM 10371 C CA . LYS E 1 114 ? -55.49359 -82.70204 -19.77298 1.000 45.65621 109 LYS E CA 1
ATOM 10372 C C . LYS E 1 114 ? -56.19472 -81.78511 -18.77301 1.000 38.67020 109 LYS E C 1
ATOM 10373 O O . LYS E 1 114 ? -55.62036 -81.38236 -17.75954 1.000 37.99441 109 LYS E O 1
ATOM 10379 N N . LEU E 1 115 ? -57.44825 -81.45314 -19.06752 1.000 28.76071 110 LEU E N 1
ATOM 10380 C CA . LEU E 1 115 ? -58.26483 -80.59093 -18.23053 1.000 43.03040 110 LEU E CA 1
ATOM 10381 C C . LEU E 1 115 ? -59.52704 -81.32786 -17.80419 1.000 40.39109 110 LEU E C 1
ATOM 10382 O O . LEU E 1 115 ? -59.89661 -82.35702 -18.37801 1.000 46.88503 110 LEU E O 1
ATOM 10387 N N . ASP E 1 116 ? -60.18837 -80.78630 -16.78341 1.000 33.06747 111 ASP E N 1
ATOM 10388 C CA . ASP E 1 116 ? -61.45316 -81.33282 -16.31282 1.000 48.61537 111 ASP E CA 1
ATOM 10389 C C . ASP E 1 116 ? -62.66769 -80.63942 -16.90724 1.000 43.41027 111 ASP E C 1
ATOM 10390 O O . ASP E 1 116 ? -63.73483 -81.25367 -16.98646 1.000 46.71780 111 ASP E O 1
ATOM 10395 N N . TYR E 1 117 ? -62.53287 -79.38542 -17.33129 1.000 39.07187 112 TYR E N 1
ATOM 10396 C CA . TYR E 1 117 ? -63.65833 -78.65843 -17.89399 1.000 40.38225 112 TYR E CA 1
ATOM 10397 C C . TYR E 1 117 ? -63.15460 -77.62234 -18.88681 1.000 44.79358 112 TYR E C 1
ATOM 10398 O O . TYR E 1 117 ? -62.06690 -77.06172 -18.72719 1.000 35.52021 112 TYR E O 1
ATOM 10407 N N . LEU E 1 118 ? -63.95838 -77.38250 -19.91808 1.000 46.63753 113 LEU E N 1
ATOM 10408 C CA . LEU E 1 118 ? -63.76004 -76.25209 -20.81011 1.000 28.52127 113 LEU E CA 1
ATOM 10409 C C . LEU E 1 118 ? -64.52411 -75.04542 -20.28568 1.000 33.23663 113 LEU E C 1
ATOM 10410 O O . LEU E 1 118 ? -65.55589 -75.17968 -19.62400 1.000 44.01261 113 LEU E O 1
ATOM 10415 N N . ASP E 1 119 ? -64.00685 -73.85537 -20.58367 1.000 33.20538 114 ASP E N 1
ATOM 10416 C CA . ASP E 1 119 ? -64.75820 -72.65029 -20.25866 1.000 28.19262 114 ASP E CA 1
ATOM 10417 C C . ASP E 1 119 ? -65.82882 -72.36731 -21.30224 1.000 32.93309 114 ASP E C 1
ATOM 10418 O O . ASP E 1 119 ? -66.86488 -71.77319 -20.98025 1.000 39.89922 114 ASP E O 1
ATOM 10423 N N . LEU E 1 120 ? -65.60880 -72.79985 -22.54251 1.000 27.64787 115 LEU E N 1
ATOM 10424 C CA . LEU E 1 120 ? -66.55906 -72.55244 -23.61739 1.000 30.27797 115 LEU E CA 1
ATOM 10425 C C . LEU E 1 120 ? -66.49758 -73.68007 -24.62965 1.000 20.78396 115 LEU E C 1
ATOM 10426 O O . LEU E 1 120 ? -65.42624 -73.98308 -25.15919 1.000 32.33520 115 LEU E O 1
ATOM 10431 N N . TYR E 1 121 ? -67.64553 -74.28175 -24.89995 1.000 32.65472 116 TYR E N 1
ATOM 10432 C CA . TYR E 1 121 ? -67.78592 -75.19299 -26.01949 1.000 21.54689 116 TYR E CA 1
ATOM 10433 C C . TYR E 1 121 ? -68.39884 -74.43420 -27.18438 1.000 26.20627 116 TYR E C 1
ATOM 10434 O O . TYR E 1 121 ? -69.23805 -73.55163 -26.99431 1.000 42.13717 116 TYR E O 1
ATOM 10443 N N . LEU E 1 122 ? -67.95321 -74.76668 -28.39187 1.000 24.44917 117 LEU E N 1
ATOM 10444 C CA . LEU E 1 122 ? -68.45046 -74.15164 -29.61091 1.000 25.70206 117 LEU E CA 1
ATOM 10445 C C . LEU E 1 122 ? -68.73779 -75.23384 -30.63887 1.000 22.86082 117 LEU E C 1
ATOM 10446 O O . LEU E 1 122 ? -68.06090 -76.26538 -30.68582 1.000 38.28276 117 LEU E O 1
ATOM 10451 N N . ILE E 1 123 ? -69.76842 -74.99781 -31.44267 1.000 25.32845 118 ILE E N 1
ATOM 10452 C CA . ILE E 1 123 ? -70.04567 -75.81083 -32.61953 1.000 24.57484 118 ILE E CA 1
ATOM 10453 C C . ILE E 1 123 ? -69.27002 -75.20094 -33.77818 1.000 27.44429 118 ILE E C 1
ATOM 10454 O O . ILE E 1 123 ? -69.42745 -74.01354 -34.08052 1.000 33.00295 118 ILE E O 1
ATOM 10459 N N . HIS E 1 124 ? -68.42794 -76.00950 -34.42239 1.000 33.99875 119 HIS E N 1
ATOM 10460 C CA . HIS E 1 124 ? -67.46101 -75.47143 -35.37432 1.000 35.44952 119 HIS E CA 1
ATOM 10461 C C . HIS E 1 124 ? -68.14789 -74.90914 -36.61449 1.000 39.30965 119 HIS E C 1
ATOM 10462 O O . HIS E 1 124 ? -67.81208 -73.81295 -37.07657 1.000 39.56223 119 HIS E O 1
ATOM 10469 N N . HIS E 1 125 ? -69.10744 -75.64489 -37.17147 1.000 37.77742 120 HIS E N 1
ATOM 10470 C CA . HIS E 1 125 ? -69.79132 -75.23059 -38.38827 1.000 40.05454 120 HIS E CA 1
ATOM 10471 C C . HIS E 1 125 ? -71.24242 -75.67276 -38.31057 1.000 38.88132 120 HIS E C 1
ATOM 10472 O O . HIS E 1 125 ? -71.55449 -76.64524 -37.61302 1.000 34.73921 120 HIS E O 1
ATOM 10479 N N . PRO E 1 126 ? -72.15555 -74.98194 -39.01255 1.000 44.22141 121 PRO E N 1
ATOM 10480 C CA . PRO E 1 126 ? -73.56027 -75.40538 -39.08974 1.000 34.91043 121 PRO E CA 1
ATOM 10481 C C . PRO E 1 126 ? -73.80515 -76.54188 -40.08394 1.000 42.06202 121 PRO E C 1
ATOM 10482 O O . PRO E 1 126 ? -74.74720 -76.50621 -40.87865 1.000 42.47769 121 PRO E O 1
ATOM 10486 N N . VAL E 1 127 ? -72.93734 -77.55704 -40.04722 1.000 40.78947 122 VAL E N 1
ATOM 10487 C CA . VAL E 1 127 ? -73.06588 -78.74140 -40.88742 1.000 40.57447 122 VAL E CA 1
ATOM 10488 C C . VAL E 1 127 ? -72.68490 -79.96740 -40.06900 1.000 51.80958 122 VAL E C 1
ATOM 10489 O O . VAL E 1 127 ? -71.98859 -79.87921 -39.05573 1.000 64.14661 122 VAL E O 1
ATOM 10493 N N . SER E 1 128 ? -73.14163 -81.12533 -40.53401 1.000 52.82688 123 SER E N 1
ATOM 10494 C CA . SER E 1 128 ? -72.74715 -82.40777 -39.97430 1.000 48.36866 123 SER E CA 1
ATOM 10495 C C . SER E 1 128 ? -72.01104 -83.22048 -41.03134 1.000 63.74916 123 SER E C 1
ATOM 10496 O O . SER E 1 128 ? -72.22097 -83.04192 -42.23529 1.000 64.65371 123 SER E O 1
ATOM 10499 N N . LEU E 1 129 ? -71.13877 -84.11205 -40.56986 1.000 63.52293 124 LEU E N 1
ATOM 10500 C CA . LEU E 1 129 ? -70.35494 -84.96679 -41.44741 1.000 61.86595 124 LEU E CA 1
ATOM 10501 C C . LEU E 1 129 ? -70.54464 -86.42011 -41.03722 1.000 70.86593 124 LEU E C 1
ATOM 10502 O O . LEU E 1 129 ? -70.97256 -86.72068 -39.92006 1.000 64.92864 124 LEU E O 1
ATOM 10507 N N . LYS E 1 130 ? -70.21804 -87.32417 -41.95391 1.000 76.46937 125 LYS E N 1
ATOM 10508 C CA . LYS E 1 130 ? -70.41958 -88.74656 -41.70273 1.000 79.28845 125 LYS E CA 1
ATOM 10509 C C . LYS E 1 130 ? -69.26339 -89.30586 -40.88289 1.000 78.36704 125 LYS E C 1
ATOM 10510 O O . LYS E 1 130 ? -68.10623 -89.19690 -41.30580 1.000 70.26336 125 LYS E O 1
ATOM 10516 N N . PRO E 1 131 ? -69.52753 -89.90884 -39.71443 1.000 79.46318 126 PRO E N 1
ATOM 10517 C CA . PRO E 1 131 ? -68.53445 -90.44616 -38.77712 1.000 83.21920 126 PRO E CA 1
ATOM 10518 C C . PRO E 1 131 ? -67.62526 -91.49842 -39.40487 1.000 81.04514 126 PRO E C 1
ATOM 10519 O O . PRO E 1 131 ? -66.55548 -91.76224 -38.85451 1.000 64.99097 126 PRO E O 1
ATOM 10523 C C . ILE E 1 138 ? -63.66344 -84.08985 -47.45458 1.000 70.42603 133 ILE E C 1
ATOM 10524 O O . ILE E 1 138 ? -63.52664 -83.28867 -48.37838 1.000 83.59511 133 ILE E O 1
ATOM 10525 N N . PRO E 1 139 ? -64.36145 -85.21849 -47.58034 1.000 83.66668 134 PRO E N 1
ATOM 10526 C CA . PRO E 1 139 ? -65.17449 -85.45654 -48.78572 1.000 75.43633 134 PRO E CA 1
ATOM 10527 C C . PRO E 1 139 ? -66.33485 -84.48177 -48.94030 1.000 69.27854 134 PRO E C 1
ATOM 10528 O O . PRO E 1 139 ? -66.43492 -83.50040 -48.19197 1.000 96.75885 134 PRO E O 1
ATOM 10532 N N . LYS E 1 140 ? -67.22799 -84.75445 -49.89410 1.000 69.46508 135 LYS E N 1
ATOM 10533 C CA . LYS E 1 140 ? -68.38944 -83.91117 -50.15961 1.000 74.26888 135 LYS E CA 1
ATOM 10534 C C . LYS E 1 140 ? -69.71664 -84.63664 -50.05384 1.000 75.90110 135 LYS E C 1
ATOM 10535 O O . LYS E 1 140 ? -70.71822 -84.01257 -49.70110 1.000 78.97709 135 LYS E O 1
ATOM 10541 N N . ASP E 1 141 ? -69.74610 -85.94167 -50.32460 1.000 85.02731 136 ASP E N 1
ATOM 10542 C CA . ASP E 1 141 ? -70.98367 -86.70329 -50.23292 1.000 83.29965 136 ASP E CA 1
ATOM 10543 C C . ASP E 1 141 ? -71.43075 -86.90468 -48.79534 1.000 78.75154 136 ASP E C 1
ATOM 10544 O O . ASP E 1 141 ? -72.59142 -87.26296 -48.56431 1.000 74.76369 136 ASP E O 1
ATOM 10549 N N . HIS E 1 142 ? -70.54077 -86.68766 -47.83211 1.000 91.43166 137 HIS E N 1
ATOM 10550 C CA . HIS E 1 142 ? -70.82943 -86.90038 -46.42005 1.000 86.85515 137 HIS E CA 1
ATOM 10551 C C . HIS E 1 142 ? -71.36759 -85.65667 -45.72381 1.000 68.22619 137 HIS E C 1
ATOM 10552 O O . HIS E 1 142 ? -71.73483 -85.73069 -44.54564 1.000 60.18543 137 HIS E O 1
ATOM 10559 N N . ILE E 1 143 ? -71.41286 -84.51922 -46.41483 1.000 68.49352 138 ILE E N 1
ATOM 10560 C CA . ILE E 1 143 ? -71.89934 -83.28904 -45.80483 1.000 51.81138 138 ILE E CA 1
ATOM 10561 C C . ILE E 1 143 ? -73.41467 -83.35826 -45.67187 1.000 64.06565 138 ILE E C 1
ATOM 10562 O O . ILE E 1 143 ? -74.13120 -83.59292 -46.65438 1.000 72.18671 138 ILE E O 1
ATOM 10567 N N . LEU E 1 144 ? -73.90846 -83.15933 -44.45316 1.000 58.58920 139 LEU E N 1
ATOM 10568 C CA . LEU E 1 144 ? -75.31140 -83.32529 -44.11269 1.000 56.79159 139 LEU E CA 1
ATOM 10569 C C . LEU E 1 144 ? -75.93000 -82.01706 -43.64932 1.000 64.25771 139 LEU E C 1
ATOM 10570 O O . LEU E 1 144 ? -75.22079 -81.09651 -43.22725 1.000 51.45498 139 LEU E O 1
ATOM 10575 N N . PRO E 1 145 ? -77.25618 -81.90551 -43.70468 1.000 65.29785 140 PRO E N 1
ATOM 10576 C CA . PRO E 1 145 ? -77.93924 -80.90734 -42.87649 1.000 72.60999 140 PRO E CA 1
ATOM 10577 C C . PRO E 1 145 ? -77.87443 -81.31435 -41.41271 1.000 63.38239 140 PRO E C 1
ATOM 10578 O O . PRO E 1 145 ? -77.95452 -82.49766 -41.07507 1.000 69.54127 140 PRO E O 1
ATOM 10582 N N . MET E 1 146 ? -77.71613 -80.32337 -40.54239 1.000 45.61508 141 MET E N 1
ATOM 10583 C CA . MET E 1 146 ? -77.54275 -80.55849 -39.11515 1.000 44.05110 141 MET E CA 1
ATOM 10584 C C . MET E 1 146 ? -78.88561 -80.48045 -38.40197 1.000 56.40013 141 MET E C 1
ATOM 10585 O O . MET E 1 146 ? -79.66605 -79.55213 -38.63739 1.000 57.42774 141 MET E O 1
ATOM 10590 N N . ASP E 1 147 ? -79.14964 -81.45478 -37.53398 1.000 52.61877 142 ASP E N 1
ATOM 10591 C CA . ASP E 1 147 ? -80.31840 -81.41414 -36.65903 1.000 48.22934 142 ASP E CA 1
ATOM 10592 C C . ASP E 1 147 ? -79.99727 -80.47001 -35.50760 1.000 53.40307 142 ASP E C 1
ATOM 10593 O O . ASP E 1 147 ? -79.38139 -80.86685 -34.51573 1.000 47.39186 142 ASP E O 1
ATOM 10598 N N . TYR E 1 148 ? -80.41478 -79.20851 -35.64139 1.000 45.76357 143 TYR E N 1
ATOM 10599 C CA . TYR E 1 148 ? -80.04439 -78.19321 -34.65954 1.000 46.36493 143 TYR E CA 1
ATOM 10600 C C . TYR E 1 148 ? -80.60677 -78.51245 -33.27948 1.000 52.18490 143 TYR E C 1
ATOM 10601 O O . TYR E 1 148 ? -79.94884 -78.26490 -32.26229 1.000 48.00540 143 TYR E O 1
ATOM 10610 N N . LYS E 1 149 ? -81.81909 -79.06716 -33.22282 1.000 49.35152 144 LYS E N 1
ATOM 10611 C CA . LYS E 1 149 ? -82.47805 -79.27737 -31.93736 1.000 37.94288 144 LYS E CA 1
ATOM 10612 C C . LYS E 1 149 ? -81.76817 -80.34698 -31.11529 1.000 42.27538 144 LYS E C 1
ATOM 10613 O O . LYS E 1 149 ? -81.48346 -80.14546 -29.92893 1.000 47.64910 144 LYS E O 1
ATOM 10619 N N . SER E 1 150 ? -81.47508 -81.49471 -31.72922 1.000 36.25425 145 SER E N 1
ATOM 10620 C CA . SER E 1 150 ? -80.88161 -82.59937 -30.98183 1.000 42.51845 145 SER E CA 1
ATOM 10621 C C . SER E 1 150 ? -79.41689 -82.33574 -30.65397 1.000 43.16963 145 SER E C 1
ATOM 10622 O O . SER E 1 150 ? -78.94299 -82.71071 -29.57531 1.000 40.44708 145 SER E O 1
ATOM 10625 N N . VAL E 1 151 ? -78.68345 -81.70022 -31.56970 1.000 43.49646 146 VAL E N 1
ATOM 10626 C CA . VAL E 1 151 ? -77.26920 -81.42621 -31.32982 1.000 42.87082 146 VAL E CA 1
ATOM 10627 C C . VAL E 1 151 ? -77.10734 -80.40485 -30.21107 1.000 47.27454 146 VAL E C 1
ATOM 10628 O O . VAL E 1 151 ? -76.31600 -80.59875 -29.28027 1.000 41.27299 146 VAL E O 1
ATOM 10632 N N . TRP E 1 152 ? -77.85602 -79.30127 -30.28395 1.000 38.73365 147 TRP E N 1
ATOM 10633 C CA . TRP E 1 152 ? -77.75394 -78.27663 -29.25133 1.000 39.71092 147 TRP E CA 1
ATOM 10634 C C . TRP E 1 152 ? -78.22771 -78.79711 -27.90135 1.000 42.26194 147 TRP E C 1
ATOM 10635 O O . TRP E 1 152 ? -77.70475 -78.38322 -26.86069 1.000 42.72044 147 TRP E O 1
ATOM 10646 N N . ALA E 1 153 ? -79.20506 -79.70798 -27.89592 1.000 32.08762 148 ALA E N 1
ATOM 10647 C CA . ALA E 1 153 ? -79.63967 -80.31306 -26.64123 1.000 41.48069 148 ALA E CA 1
ATOM 10648 C C . ALA E 1 153 ? -78.52057 -81.13441 -26.01477 1.000 38.67484 148 ALA E C 1
ATOM 10649 O O . ALA E 1 153 ? -78.37390 -81.16589 -24.78681 1.000 33.05306 148 ALA E O 1
ATOM 10651 N N . ALA E 1 154 ? -77.71933 -81.80704 -26.84421 1.000 32.98477 149 ALA E N 1
ATOM 10652 C CA . ALA E 1 154 ? -76.55107 -82.51098 -26.32754 1.000 41.94762 149 ALA E CA 1
ATOM 10653 C C . ALA E 1 154 ? -75.51456 -81.53030 -25.79439 1.000 35.06961 149 ALA E C 1
ATOM 10654 O O . ALA E 1 154 ? -74.87224 -81.79204 -24.77032 1.000 36.16112 149 ALA E O 1
ATOM 10656 N N . MET E 1 155 ? -75.33975 -80.39515 -26.47719 1.000 30.31075 150 MET E N 1
ATOM 10657 C CA . MET E 1 155 ? -74.44506 -79.35628 -25.97751 1.000 32.07639 150 MET E CA 1
ATOM 10658 C C . MET E 1 155 ? -74.93887 -78.80324 -24.64753 1.000 28.72588 150 MET E C 1
ATOM 10659 O O . MET E 1 155 ? -74.13891 -78.51747 -23.74856 1.000 37.94122 150 MET E O 1
ATOM 10664 N N . GLU E 1 156 ? -76.25747 -78.64556 -24.50499 1.000 42.77174 151 GLU E N 1
ATOM 10665 C CA . GLU E 1 156 ? -76.81561 -78.16839 -23.24377 1.000 37.12582 151 GLU E CA 1
ATOM 10666 C C . GLU E 1 156 ? -76.56959 -79.16683 -22.12019 1.000 25.40640 151 GLU E C 1
ATOM 10667 O O . GLU E 1 156 ? -76.32542 -78.77416 -20.97333 1.000 27.48588 151 GLU E O 1
ATOM 10673 N N . GLU E 1 157 ? -76.62590 -80.46486 -22.42951 1.000 33.12323 152 GLU E N 1
ATOM 10674 C CA . GLU E 1 157 ? -76.32725 -81.47076 -21.41624 1.000 44.97248 152 GLU E CA 1
ATOM 10675 C C . GLU E 1 157 ? -74.85785 -81.44145 -21.01346 1.000 41.91456 152 GLU E C 1
ATOM 10676 O O . GLU E 1 157 ? -74.52972 -81.72826 -19.85673 1.000 50.57900 152 GLU E O 1
ATOM 10682 N N . CYS E 1 158 ? -73.96358 -81.09967 -21.94556 1.000 33.16210 153 CYS E N 1
ATOM 10683 C CA . CYS E 1 158 ? -72.54595 -81.00209 -21.60903 1.000 38.73155 153 CYS E CA 1
ATOM 10684 C C . CYS E 1 158 ? -72.30352 -79.94045 -20.54450 1.000 38.44026 153 CYS E C 1
ATOM 10685 O O . CYS E 1 158 ? -71.44773 -80.11202 -19.66832 1.000 34.81034 153 CYS E O 1
ATOM 10688 N N . GLN E 1 159 ? -73.04396 -78.83258 -20.60650 1.000 38.38059 154 GLN E N 1
ATOM 10689 C CA . GLN E 1 159 ? -72.93580 -77.81407 -19.56903 1.000 34.31373 154 GLN E CA 1
ATOM 10690 C C . GLN E 1 159 ? -73.66315 -78.23896 -18.29980 1.000 34.50429 154 GLN E C 1
ATOM 10691 O O . GLN E 1 159 ? -73.19994 -77.95139 -17.19012 1.000 34.11305 154 GLN E O 1
ATOM 10697 N N . THR E 1 160 ? -74.80026 -78.92437 -18.44809 1.000 41.11557 155 THR E N 1
ATOM 10698 C CA . THR E 1 160 ? -75.53059 -79.42271 -17.28672 1.000 37.90438 155 THR E CA 1
ATOM 10699 C C . THR E 1 160 ? -74.65566 -80.33355 -16.43437 1.000 42.39288 155 THR E C 1
ATOM 10700 O O . THR E 1 160 ? -74.68686 -80.26208 -15.20038 1.000 47.50812 155 THR E O 1
ATOM 10704 N N . LEU E 1 161 ? -73.85281 -81.17889 -17.07414 1.000 40.63757 156 LEU E N 1
ATOM 10705 C CA . LEU E 1 161 ? -72.99293 -82.11936 -16.36886 1.000 40.15082 156 LEU E CA 1
ATOM 10706 C C . LEU E 1 161 ? -71.67572 -81.50150 -15.91538 1.000 38.38768 156 LEU E C 1
ATOM 10707 O O . LEU E 1 161 ? -70.85516 -82.20609 -15.31707 1.000 48.11916 156 LEU E O 1
ATOM 10712 N N . GLY E 1 162 ? -71.45055 -80.21694 -16.18497 1.000 30.36209 157 GLY E N 1
ATOM 10713 C CA . GLY E 1 162 ? -70.28641 -79.52269 -15.67345 1.000 23.36914 157 GLY E CA 1
ATOM 10714 C C . GLY E 1 162 ? -69.01525 -79.69188 -16.47218 1.000 31.44479 157 GLY E C 1
ATOM 10715 O O . GLY E 1 162 ? -67.94810 -79.29610 -15.99182 1.000 32.81516 157 GLY E O 1
ATOM 10716 N N . PHE E 1 163 ? -69.08628 -80.26214 -17.67562 1.000 32.46090 158 PHE E N 1
ATOM 10717 C CA . PHE E 1 163 ? -67.88621 -80.42781 -18.48589 1.000 46.80995 158 PHE E CA 1
ATOM 10718 C C . PHE E 1 163 ? -67.54441 -79.17719 -19.28507 1.000 41.77222 158 PHE E C 1
ATOM 10719 O O . PHE E 1 163 ? -66.42360 -79.06781 -19.79419 1.000 39.88036 158 PHE E O 1
ATOM 10727 N N . THR E 1 164 ? -68.48041 -78.23943 -19.40832 1.000 45.34280 159 THR E N 1
ATOM 10728 C CA . THR E 1 164 ? -68.19443 -76.93262 -19.97962 1.000 34.28783 159 THR E CA 1
ATOM 10729 C C . THR E 1 164 ? -69.05768 -75.90366 -19.26434 1.000 32.70059 159 THR E C 1
ATOM 10730 O O . THR E 1 164 ? -70.22121 -76.16819 -18.95015 1.000 33.62704 159 THR E O 1
ATOM 10734 N N . ARG E 1 165 ? -68.47156 -74.74082 -18.98288 1.000 22.05980 160 ARG E N 1
ATOM 10735 C CA . ARG E 1 165 ? -69.20064 -73.69367 -18.28113 1.000 32.44375 160 ARG E CA 1
ATOM 10736 C C . ARG E 1 165 ? -70.13923 -72.91904 -19.19522 1.000 26.64843 160 ARG E C 1
ATOM 10737 O O . ARG E 1 165 ? -71.10601 -72.32528 -18.70646 1.000 34.34104 160 ARG E O 1
ATOM 10745 N N . ALA E 1 166 ? -69.88296 -72.91637 -20.50163 1.000 30.76196 161 ALA E N 1
ATOM 10746 C CA . ALA E 1 166 ? -70.72455 -72.20306 -21.45019 1.000 28.93561 161 ALA E CA 1
ATOM 10747 C C . ALA E 1 166 ? -70.64292 -72.89431 -22.80364 1.000 26.71170 161 ALA E C 1
ATOM 10748 O O . ALA E 1 166 ? -69.72535 -73.67484 -23.07047 1.000 25.21819 161 ALA E O 1
ATOM 10750 N N . ILE E 1 167 ? -71.61945 -72.59602 -23.66024 1.000 17.66916 162 ILE E N 1
ATOM 10751 C CA . ILE E 1 167 ? -71.71580 -73.19964 -24.98324 1.000 18.10605 162 ILE E CA 1
ATOM 10752 C C . ILE E 1 167 ? -72.07479 -72.12428 -25.99909 1.000 23.28246 162 ILE E C 1
ATOM 10753 O O . ILE E 1 167 ? -72.68000 -71.10195 -25.66329 1.000 22.40360 162 ILE E O 1
ATOM 10758 N N . GLY E 1 168 ? -71.70216 -72.36460 -27.24734 1.000 26.67165 163 GLY E N 1
ATOM 10759 C CA . GLY E 1 168 ? -71.96481 -71.41853 -28.30575 1.000 25.37354 163 GLY E CA 1
ATOM 10760 C C . GLY E 1 168 ? -71.84618 -72.04970 -29.67521 1.000 28.76189 163 GLY E C 1
ATOM 10761 O O . GLY E 1 168 ? -71.84488 -73.27312 -29.81949 1.000 31.07241 163 GLY E O 1
ATOM 10762 N N . VAL E 1 169 ? -71.74457 -71.19107 -30.69331 1.000 18.89778 164 VAL E N 1
ATOM 10763 C CA . VAL E 1 169 ? -71.69294 -71.62255 -32.08450 1.000 26.70817 164 VAL E CA 1
ATOM 10764 C C . VAL E 1 169 ? -70.63042 -70.82512 -32.83010 1.000 28.49283 164 VAL E C 1
ATOM 10765 O O . VAL E 1 169 ? -70.16802 -69.77780 -32.37341 1.000 17.48264 164 VAL E O 1
ATOM 10769 N N . CYS E 1 170 ? -70.24681 -71.34074 -33.99864 1.000 29.28408 165 CYS E N 1
ATOM 10770 C CA . CYS E 1 170 ? -69.31139 -70.67298 -34.89359 1.000 21.34403 165 CYS E CA 1
ATOM 10771 C C . CYS E 1 170 ? -69.89307 -70.62372 -36.29693 1.000 33.56334 165 CYS E C 1
ATOM 10772 O O . CYS E 1 170 ? -70.48952 -71.59887 -36.76414 1.000 38.37635 165 CYS E O 1
ATOM 10775 N N . ASN E 1 171 ? -69.70617 -69.48256 -36.96336 1.000 35.02979 166 ASN E N 1
ATOM 10776 C CA . ASN E 1 171 ? -70.08465 -69.30531 -38.36703 1.000 30.26564 166 ASN E CA 1
ATOM 10777 C C . ASN E 1 171 ? -71.55683 -69.63555 -38.60536 1.000 33.22225 166 ASN E C 1
ATOM 10778 O O . ASN E 1 171 ? -71.92274 -70.23580 -39.61866 1.000 32.54322 166 ASN E O 1
ATOM 10783 N N . PHE E 1 172 ? -72.40534 -69.24474 -37.66114 1.000 32.64492 167 PHE E N 1
ATOM 10784 C CA . PHE E 1 172 ? -73.84765 -69.33465 -37.83020 1.000 24.96593 167 PHE E CA 1
ATOM 10785 C C . PHE E 1 172 ? -74.38050 -68.01385 -38.36850 1.000 34.72587 167 PHE E C 1
ATOM 10786 O O . PHE E 1 172 ? -73.98289 -66.93794 -37.91227 1.000 29.10280 167 PHE E O 1
ATOM 10794 N N . SER E 1 173 ? -75.27906 -68.09993 -39.34407 1.000 37.03303 168 SER E N 1
ATOM 10795 C CA . SER E 1 173 ? -75.87464 -66.90006 -39.90600 1.000 26.41578 168 SER E CA 1
ATOM 10796 C C . SER E 1 173 ? -76.98235 -66.37688 -38.99465 1.000 48.22654 168 SER E C 1
ATOM 10797 O O . SER E 1 173 ? -77.35315 -66.99949 -37.99568 1.000 40.11506 168 SER E O 1
ATOM 10800 N N . CYS E 1 174 ? -77.51741 -65.20804 -39.35606 1.000 56.27340 169 CYS E N 1
ATOM 10801 C CA . CYS E 1 174 ? -78.63417 -64.64661 -38.60232 1.000 47.83515 169 CYS E CA 1
ATOM 10802 C C . CYS E 1 174 ? -79.87090 -65.53219 -38.70775 1.000 54.41642 169 CYS E C 1
ATOM 10803 O O . CYS E 1 174 ? -80.61486 -65.68786 -37.73206 1.000 49.39063 169 CYS E O 1
ATOM 10806 N N . LYS E 1 175 ? -80.10556 -66.12271 -39.88203 1.000 53.40499 170 LYS E N 1
ATOM 10807 C CA . LYS E 1 175 ? -81.21344 -67.06072 -40.03128 1.000 56.21234 170 LYS E CA 1
ATOM 10808 C C . LYS E 1 175 ? -80.97531 -68.31794 -39.20350 1.000 57.93670 170 LYS E C 1
ATOM 10809 O O . LYS E 1 175 ? -81.86573 -68.77588 -38.47721 1.000 60.30070 170 LYS E O 1
ATOM 10815 N N . LYS E 1 176 ? -79.76776 -68.88048 -39.29048 1.000 48.88215 171 LYS E N 1
ATOM 10816 C CA . LYS E 1 176 ? -79.47312 -70.12859 -38.59552 1.000 47.80541 171 LYS E CA 1
ATOM 10817 C C . LYS E 1 176 ? -79.49663 -69.95732 -37.08226 1.000 46.02640 171 LYS E C 1
ATOM 10818 O O . LYS E 1 176 ? -79.84044 -70.90057 -36.36054 1.000 43.14071 171 LYS E O 1
ATOM 10824 N N . LEU E 1 177 ? -79.13686 -68.77258 -36.58306 1.000 44.55358 172 LEU E N 1
ATOM 10825 C CA . LEU E 1 177 ? -79.23312 -68.52508 -35.14843 1.000 39.16817 172 LEU E CA 1
ATOM 10826 C C . LEU E 1 177 ? -80.68279 -68.54610 -34.68367 1.000 39.83879 172 LEU E C 1
ATOM 10827 O O . LEU E 1 177 ? -80.98326 -69.05135 -33.59666 1.000 52.15886 172 LEU E O 1
ATOM 10832 N N . GLN E 1 178 ? -81.59628 -68.01005 -35.49624 1.000 44.25699 173 GLN E N 1
ATOM 10833 C CA . GLN E 1 178 ? -83.00880 -68.02710 -35.12878 1.000 37.82534 173 GLN E CA 1
ATOM 10834 C C . GLN E 1 178 ? -83.54327 -69.45251 -35.06229 1.000 38.18380 173 GLN E C 1
ATOM 10835 O O . GLN E 1 178 ? -84.34838 -69.78093 -34.18285 1.000 41.09338 173 GLN E O 1
ATOM 10841 N N . GLU E 1 179 ? -83.10493 -70.31499 -35.98295 1.000 39.51751 174 GLU E N 1
ATOM 10842 C CA . GLU E 1 179 ? -83.52434 -71.71358 -35.94868 1.000 40.18854 174 GLU E CA 1
ATOM 10843 C C . GLU E 1 179 ? -83.00201 -72.40993 -34.69699 1.000 42.48404 174 GLU E C 1
ATOM 10844 O O . GLU E 1 179 ? -83.76413 -73.04731 -33.96068 1.000 48.13791 174 GLU E O 1
ATOM 10850 N N . LEU E 1 180 ? -81.69546 -72.30181 -34.44341 1.000 45.15680 175 LEU E N 1
ATOM 10851 C CA . LEU E 1 180 ? -81.10710 -72.95807 -33.27991 1.000 32.61412 175 LEU E CA 1
ATOM 10852 C C . LEU E 1 180 ? -81.75138 -72.47511 -31.98643 1.000 39.50276 175 LEU E C 1
ATOM 10853 O O . LEU E 1 180 ? -82.01726 -73.26997 -31.07639 1.000 39.95421 175 LEU E O 1
ATOM 10858 N N . MET E 1 181 ? -82.02254 -71.17737 -31.89538 1.000 35.35928 176 MET E N 1
ATOM 10859 C CA . MET E 1 181 ? -82.48564 -70.55317 -30.66470 1.000 40.06263 176 MET E CA 1
ATOM 10860 C C . MET E 1 181 ? -83.98928 -70.68937 -30.45036 1.000 52.89530 176 MET E C 1
ATOM 10861 O O . MET E 1 181 ? -84.48283 -70.29082 -29.38959 1.000 50.75445 176 MET E O 1
ATOM 10866 N N . ALA E 1 182 ? -84.72748 -71.24984 -31.41167 1.000 49.98107 177 ALA E N 1
ATOM 10867 C CA . ALA E 1 182 ? -86.17111 -71.38881 -31.24320 1.000 48.33485 177 ALA E CA 1
ATOM 10868 C C . ALA E 1 182 ? -86.51034 -72.45283 -30.20635 1.000 49.22560 177 ALA E C 1
ATOM 10869 O O . ALA E 1 182 ? -87.47461 -72.30270 -29.44674 1.000 72.84795 177 ALA E O 1
ATOM 10871 N N . ALA E 1 183 ? -85.73457 -73.53458 -30.16135 1.000 48.12198 178 ALA E N 1
ATOM 10872 C CA . ALA E 1 183 ? -85.95139 -74.61699 -29.21131 1.000 43.51990 178 ALA E CA 1
ATOM 10873 C C . ALA E 1 183 ? -84.89908 -74.64511 -28.11212 1.000 49.69409 178 ALA E C 1
ATOM 10874 O O . ALA E 1 183 ? -84.82803 -75.62243 -27.35878 1.000 50.57600 178 ALA E O 1
ATOM 10876 N N . ALA E 1 184 ? -84.08628 -73.59938 -27.99788 1.000 40.59176 179 ALA E N 1
ATOM 10877 C CA . ALA E 1 184 ? -82.98699 -73.59891 -27.04593 1.000 47.32750 179 ALA E CA 1
ATOM 10878 C C . ALA E 1 184 ? -83.48890 -73.35118 -25.62881 1.000 45.40277 179 ALA E C 1
ATOM 10879 O O . ALA E 1 184 ? -84.31034 -72.46001 -25.39217 1.000 38.28655 179 ALA E O 1
ATOM 10881 N N . LYS E 1 185 ? -82.99672 -74.15363 -24.68770 1.000 38.84746 180 LYS E N 1
ATOM 10882 C CA . LYS E 1 185 ? -83.18752 -73.88445 -23.26816 1.000 27.80763 180 LYS E CA 1
ATOM 10883 C C . LYS E 1 185 ? -82.03868 -73.06270 -22.69960 1.000 31.47256 180 LYS E C 1
ATOM 10884 O O . LYS E 1 185 ? -82.26194 -72.16428 -21.88137 1.000 42.92019 180 LYS E O 1
ATOM 10890 N N . ILE E 1 186 ? -80.81454 -73.35577 -23.12333 1.000 40.19526 181 ILE E N 1
ATOM 10891 C CA . ILE E 1 186 ? -79.63809 -72.54957 -22.82487 1.000 32.62201 181 ILE E CA 1
ATOM 10892 C C . ILE E 1 186 ? -79.23768 -71.83759 -24.11560 1.000 34.39252 181 ILE E C 1
ATOM 10893 O O . ILE E 1 186 ? -78.69125 -72.47579 -25.02808 1.000 40.28990 181 ILE E O 1
ATOM 10898 N N . PRO E 1 187 ? -79.49364 -70.53936 -24.24687 1.000 33.18509 182 PRO E N 1
ATOM 10899 C CA . PRO E 1 187 ? -79.19398 -69.84272 -25.50202 1.000 32.92762 182 PRO E CA 1
ATOM 10900 C C . PRO E 1 187 ? -77.69892 -69.79218 -25.75452 1.000 29.16476 182 PRO E C 1
ATOM 10901 O O . PRO E 1 187 ? -76.89729 -69.89393 -24.81322 1.000 34.71559 182 PRO E O 1
ATOM 10905 N N . PRO E 1 188 ? -77.28285 -69.64996 -27.01165 1.000 24.76453 183 PRO E N 1
ATOM 10906 C CA . PRO E 1 188 ? -75.84823 -69.53802 -27.30171 1.000 23.28250 183 PRO E CA 1
ATOM 10907 C C . PRO E 1 188 ? -75.26040 -68.28132 -26.67813 1.000 23.55902 183 PRO E C 1
ATOM 10908 O O . PRO E 1 188 ? -75.82125 -67.18892 -26.78679 1.000 28.69088 183 PRO E O 1
ATOM 10912 N N . VAL E 1 189 ? -74.12318 -68.45028 -26.01166 1.000 25.36043 184 VAL E N 1
ATOM 10913 C CA . VAL E 1 189 ? -73.44239 -67.32683 -25.38238 1.000 27.05472 184 VAL E CA 1
ATOM 10914 C C . VAL E 1 189 ? -72.54601 -66.57879 -26.36957 1.000 36.31284 184 VAL E C 1
ATOM 10915 O O . VAL E 1 189 ? -72.39329 -65.35719 -26.26545 1.000 27.92798 184 VAL E O 1
ATOM 10919 N N . VAL E 1 190 ? -71.97048 -67.27940 -27.34233 1.000 29.79492 185 VAL E N 1
ATOM 10920 C CA . VAL E 1 190 ? -71.03258 -66.69459 -28.29292 1.000 22.94591 185 VAL E CA 1
ATOM 10921 C C . VAL E 1 190 ? -71.34862 -67.22188 -29.68549 1.000 29.10994 185 VAL E C 1
ATOM 10922 O O . VAL E 1 190 ? -71.68382 -68.39884 -29.85398 1.000 35.70969 185 VAL E O 1
ATOM 10926 N N . ASN E 1 191 ? -71.26526 -66.34325 -30.68150 1.000 29.50359 186 ASN E N 1
ATOM 10927 C CA . ASN E 1 191 ? -71.24643 -66.74288 -32.08694 1.000 33.80845 186 ASN E CA 1
ATOM 10928 C C . ASN E 1 191 ? -69.93829 -66.22811 -32.67704 1.000 18.24197 186 ASN E C 1
ATOM 10929 O O . ASN E 1 191 ? -69.80102 -65.03095 -32.94663 1.000 26.11953 186 ASN E O 1
ATOM 10934 N N . GLN E 1 192 ? -68.97508 -67.12728 -32.86558 1.000 20.31466 187 GLN E N 1
ATOM 10935 C CA . GLN E 1 192 ? -67.66352 -66.76432 -33.39390 1.000 32.36697 187 GLN E CA 1
ATOM 10936 C C . GLN E 1 192 ? -67.72168 -66.77997 -34.91761 1.000 27.50585 187 GLN E C 1
ATOM 10937 O O . GLN E 1 192 ? -67.81595 -67.84690 -35.53248 1.000 21.25115 187 GLN E O 1
ATOM 10943 N N . VAL E 1 193 ? -67.65881 -65.59588 -35.52631 1.000 18.24507 188 VAL E N 1
ATOM 10944 C CA . VAL E 1 193 ? -67.77796 -65.43893 -36.96830 1.000 26.81545 188 VAL E CA 1
ATOM 10945 C C . VAL E 1 193 ? -66.63371 -64.56500 -37.46582 1.000 29.11956 188 VAL E C 1
ATOM 10946 O O . VAL E 1 193 ? -65.92056 -63.93073 -36.68766 1.000 31.19759 188 VAL E O 1
ATOM 10950 N N . GLU E 1 194 ? -66.46551 -64.53903 -38.78723 1.000 27.30080 189 GLU E N 1
ATOM 10951 C CA . GLU E 1 194 ? -65.47476 -63.65827 -39.39157 1.000 31.57720 189 GLU E CA 1
ATOM 10952 C C . GLU E 1 194 ? -65.96219 -62.21914 -39.32579 1.000 25.29119 189 GLU E C 1
ATOM 10953 O O . GLU E 1 194 ? -67.02132 -61.88712 -39.86703 1.000 30.17520 189 GLU E O 1
ATOM 10959 N N . MET E 1 195 ? -65.18697 -61.36539 -38.66868 1.000 26.32208 190 MET E N 1
ATOM 10960 C CA . MET E 1 195 ? -65.48584 -59.94431 -38.59351 1.000 33.60429 190 MET E CA 1
ATOM 10961 C C . MET E 1 195 ? -64.18242 -59.17828 -38.74139 1.000 29.56494 190 MET E C 1
ATOM 10962 O O . MET E 1 195 ? -63.21246 -59.45388 -38.02964 1.000 27.52095 190 MET E O 1
ATOM 10967 N N . SER E 1 196 ? -64.16123 -58.23206 -39.67160 1.000 35.75564 191 SER E N 1
ATOM 10968 C CA . SER E 1 196 ? -62.94890 -57.49690 -40.00273 1.000 37.20717 191 SER E CA 1
ATOM 10969 C C . SER E 1 196 ? -63.35947 -56.16251 -40.60566 1.000 36.20723 191 SER E C 1
ATOM 10970 O O . SER E 1 196 ? -64.54678 -55.93689 -40.88186 1.000 33.87956 191 SER E O 1
ATOM 10973 N N . PRO E 1 197 ? -62.40666 -55.24623 -40.81067 1.000 30.13169 192 PRO E N 1
ATOM 10974 C CA . PRO E 1 197 ? -62.72347 -54.01339 -41.55075 1.000 40.17336 192 PRO E CA 1
ATOM 10975 C C . PRO E 1 197 ? -63.28734 -54.25215 -42.94593 1.000 40.29587 192 PRO E C 1
ATOM 10976 O O . PRO E 1 197 ? -63.82696 -53.30936 -43.53936 1.000 44.88267 192 PRO E O 1
ATOM 10980 N N . THR E 1 198 ? -63.18410 -55.46540 -43.48675 1.000 24.06011 193 THR E N 1
ATOM 10981 C CA . THR E 1 198 ? -63.77284 -55.79663 -44.77671 1.000 30.22112 193 THR E CA 1
ATOM 10982 C C . THR E 1 198 ? -65.04168 -56.63052 -44.65319 1.000 40.86731 193 THR E C 1
ATOM 10983 O O . THR E 1 198 ? -65.65663 -56.95089 -45.67416 1.000 46.95219 193 THR E O 1
ATOM 10987 N N . LEU E 1 199 ? -65.44396 -56.99503 -43.43510 1.000 38.20703 194 LEU E N 1
ATOM 10988 C CA . LEU E 1 199 ? -66.68976 -57.73422 -43.22620 1.000 46.77680 194 LEU E CA 1
ATOM 10989 C C . LEU E 1 199 ? -67.24280 -57.30155 -41.87111 1.000 34.23895 194 LEU E C 1
ATOM 10990 O O . LEU E 1 199 ? -66.84529 -57.84149 -40.83436 1.000 26.81926 194 LEU E O 1
ATOM 10995 N N . HIS E 1 200 ? -68.15918 -56.33318 -41.89022 1.000 27.69707 195 HIS E N 1
ATOM 10996 C CA . HIS E 1 200 ? -68.62923 -55.71796 -40.65555 1.000 42.17925 195 HIS E CA 1
ATOM 10997 C C . HIS E 1 200 ? -69.68322 -56.54865 -39.93487 1.000 38.51613 195 HIS E C 1
ATOM 10998 O O . HIS E 1 200 ? -69.82722 -56.40446 -38.71527 1.000 33.11139 195 HIS E O 1
ATOM 11005 N N . GLN E 1 201 ? -70.41090 -57.40928 -40.65077 1.000 32.16751 196 GLN E N 1
ATOM 11006 C CA . GLN E 1 201 ? -71.45877 -58.24371 -40.05873 1.000 30.56435 196 GLN E CA 1
ATOM 11007 C C . GLN E 1 201 ? -72.46583 -57.38474 -39.29541 1.000 39.58434 196 GLN E C 1
ATOM 11008 O O . GLN E 1 201 ? -72.85218 -57.68271 -38.16406 1.000 41.82672 196 GLN E O 1
ATOM 11014 N N . LYS E 1 202 ? -72.88856 -56.29596 -39.93905 1.000 39.94876 197 LYS E N 1
ATOM 11015 C CA . LYS E 1 202 ? -73.70414 -55.28876 -39.26922 1.000 38.91509 197 LYS E CA 1
ATOM 11016 C C . LYS E 1 202 ? -75.07988 -55.82300 -38.88773 1.000 51.09108 197 LYS E C 1
ATOM 11017 O O . LYS E 1 202 ? -75.62405 -55.44061 -37.84496 1.000 36.66073 197 LYS E O 1
ATOM 11023 N N . ASN E 1 203 ? -75.66002 -56.69459 -39.71361 1.000 47.68113 198 ASN E N 1
ATOM 11024 C CA . ASN E 1 203 ? -76.96689 -57.25771 -39.39343 1.000 31.83703 198 ASN E CA 1
ATOM 11025 C C . ASN E 1 203 ? -76.86390 -58.35149 -38.33869 1.000 51.73687 198 ASN E C 1
ATOM 11026 O O . ASN E 1 203 ? -77.72922 -58.45401 -37.46127 1.000 47.91703 198 ASN E O 1
ATOM 11031 N N . LEU E 1 204 ? -75.81937 -59.17918 -38.41013 1.000 41.35451 199 LEU E N 1
ATOM 11032 C CA . LEU E 1 204 ? -75.61693 -60.19427 -37.38301 1.000 48.82735 199 LEU E CA 1
ATOM 11033 C C . LEU E 1 204 ? -75.34195 -59.56155 -36.02476 1.000 40.26147 199 LEU E C 1
ATOM 11034 O O . LEU E 1 204 ? -75.70719 -60.12842 -34.98901 1.000 43.71254 199 LEU E O 1
ATOM 11039 N N . ARG E 1 205 ? -74.71624 -58.38381 -36.00788 1.000 44.71790 200 ARG E N 1
ATOM 11040 C CA . ARG E 1 205 ? -74.40219 -57.71495 -34.75267 1.000 40.95790 200 ARG E CA 1
ATOM 11041 C C . ARG E 1 205 ? -75.60987 -57.03569 -34.12228 1.000 41.47049 200 ARG E C 1
ATOM 11042 O O . ARG E 1 205 ? -75.58841 -56.76918 -32.91675 1.000 48.93460 200 ARG E O 1
ATOM 11050 N N . GLU E 1 206 ? -76.65404 -56.74073 -34.89961 1.000 33.42807 201 GLU E N 1
ATOM 11051 C CA . GLU E 1 206 ? -77.88148 -56.22599 -34.30169 1.000 39.34014 201 GLU E CA 1
ATOM 11052 C C . GLU E 1 206 ? -78.68886 -57.34396 -33.65598 1.000 39.67058 201 GLU E C 1
ATOM 11053 O O . GLU E 1 206 ? -79.23764 -57.16581 -32.56254 1.000 35.02982 201 GLU E O 1
ATOM 11059 N N . TYR E 1 207 ? -78.76583 -58.50161 -34.31623 1.000 33.83643 202 TYR E N 1
ATOM 11060 C CA . TYR E 1 207 ? -79.49804 -59.63123 -33.75469 1.000 31.61200 202 TYR E CA 1
ATOM 11061 C C . TYR E 1 207 ? -78.82309 -60.14911 -32.49119 1.000 39.28348 202 TYR E C 1
ATOM 11062 O O . TYR E 1 207 ? -79.48828 -60.41398 -31.48292 1.000 43.38357 202 TYR E O 1
ATOM 11071 N N . CYS E 1 208 ? -77.49852 -60.30087 -32.52743 1.000 33.26705 203 CYS E N 1
ATOM 11072 C CA . CYS E 1 208 ? -76.78660 -60.82699 -31.36777 1.000 36.02539 203 CYS E CA 1
ATOM 11073 C C . CYS E 1 208 ? -76.81427 -59.84257 -30.20535 1.000 24.45033 203 CYS E C 1
ATOM 11074 O O . CYS E 1 208 ? -76.87530 -60.25208 -29.04048 1.000 33.26287 203 CYS E O 1
ATOM 11077 N N . LYS E 1 209 ? -76.76956 -58.54146 -30.49906 1.000 31.47917 204 LYS E N 1
ATOM 11078 C CA . LYS E 1 209 ? -76.85777 -57.54495 -29.43633 1.000 36.12561 204 LYS E CA 1
ATOM 11079 C C . LYS E 1 209 ? -78.23998 -57.54798 -28.79375 1.000 35.74125 204 LYS E C 1
ATOM 11080 O O . LYS E 1 209 ? -78.36436 -57.41186 -27.57085 1.000 31.02112 204 LYS E O 1
ATOM 11086 N N . ALA E 1 210 ? -79.28968 -57.71553 -29.60134 1.000 37.11802 205 ALA E N 1
ATOM 11087 C CA . ALA E 1 210 ? -80.65026 -57.71009 -29.07814 1.000 33.36184 205 ALA E CA 1
ATOM 11088 C C . ALA E 1 210 ? -80.96855 -58.95647 -28.26203 1.000 32.78116 205 ALA E C 1
ATOM 11089 O O . ALA E 1 210 ? -81.92786 -58.94176 -27.48345 1.000 36.78462 205 ALA E O 1
ATOM 11091 N N . ASN E 1 211 ? -80.19085 -60.02968 -28.41791 1.000 30.97698 206 ASN E N 1
ATOM 11092 C CA . ASN E 1 211 ? -80.43304 -61.27841 -27.70458 1.000 21.97405 206 ASN E CA 1
ATOM 11093 C C . ASN E 1 211 ? -79.27947 -61.64315 -26.77688 1.000 22.38612 206 ASN E C 1
ATOM 11094 O O . ASN E 1 211 ? -79.18905 -62.79116 -26.32968 1.000 27.40484 206 ASN E O 1
ATOM 11099 N N . ASN E 1 212 ? -78.39747 -60.68536 -26.48259 1.000 18.93228 207 ASN E N 1
ATOM 11100 C CA . ASN E 1 212 ? -77.27573 -60.88306 -25.56329 1.000 24.79208 207 ASN E CA 1
ATOM 11101 C C . ASN E 1 212 ? -76.40704 -62.06735 -25.98932 1.000 30.71303 207 ASN E C 1
ATOM 11102 O O . ASN E 1 212 ? -76.09072 -62.95730 -25.19629 1.000 30.48553 207 ASN E O 1
ATOM 11107 N N . ILE E 1 213 ? -76.02534 -62.07346 -27.26291 1.000 32.43617 208 ILE E N 1
ATOM 11108 C CA . ILE E 1 213 ? -75.10343 -63.05875 -27.81521 1.000 33.50039 208 ILE E CA 1
ATOM 11109 C C . ILE E 1 213 ? -73.81554 -62.33941 -28.18458 1.000 21.76763 208 ILE E C 1
ATOM 11110 O O . ILE E 1 213 ? -73.84274 -61.33619 -28.90784 1.000 24.08844 208 ILE E O 1
ATOM 11115 N N . MET E 1 214 ? -72.69144 -62.84665 -27.69024 1.000 20.29994 209 MET E N 1
ATOM 11116 C CA . MET E 1 214 ? -71.41333 -62.19011 -27.91748 1.000 26.03485 209 MET E CA 1
ATOM 11117 C C . MET E 1 214 ? -70.84478 -62.58159 -29.27512 1.000 24.95115 209 MET E C 1
ATOM 11118 O O . MET E 1 214 ? -70.80059 -63.76502 -29.62471 1.000 26.12279 209 MET E O 1
ATOM 11123 N N . ILE E 1 215 ? -70.41349 -61.58514 -30.03903 1.000 29.17759 210 ILE E N 1
ATOM 11124 C CA . ILE E 1 215 ? -69.71184 -61.81615 -31.29566 1.000 25.23301 210 ILE E CA 1
ATOM 11125 C C . ILE E 1 215 ? -68.22251 -61.92242 -30.99729 1.000 24.46917 210 ILE E C 1
ATOM 11126 O O . ILE E 1 215 ? -67.63129 -61.00831 -30.41217 1.000 31.50151 210 ILE E O 1
ATOM 11131 N N . THR E 1 216 ? -67.61989 -63.04289 -31.38268 1.000 29.04645 211 THR E N 1
ATOM 11132 C CA . THR E 1 216 ? -66.17734 -63.23251 -31.30312 1.000 30.36111 211 THR E CA 1
ATOM 11133 C C . THR E 1 216 ? -65.63013 -63.28043 -32.72207 1.000 22.54147 211 THR E C 1
ATOM 11134 O O . THR E 1 216 ? -66.01875 -64.14665 -33.51164 1.000 26.28006 211 THR E O 1
ATOM 11138 N N . ALA E 1 217 ? -64.73985 -62.35022 -33.04598 1.000 28.19573 212 ALA E N 1
ATOM 11139 C CA . ALA E 1 217 ? -64.25588 -62.19683 -34.40971 1.000 20.30546 212 ALA E CA 1
ATOM 11140 C C . ALA E 1 217 ? -63.01853 -63.05214 -34.64209 1.000 21.73808 212 ALA E C 1
ATOM 11141 O O . ALA E 1 217 ? -62.06536 -63.00593 -33.85773 1.000 29.80492 212 ALA E O 1
ATOM 11143 N N . HIS E 1 218 ? -63.04186 -63.83174 -35.71875 1.000 28.25427 213 HIS E N 1
ATOM 11144 C CA . HIS E 1 218 ? -61.86217 -64.50992 -36.22616 1.000 28.03231 213 HIS E CA 1
ATOM 11145 C C . HIS E 1 218 ? -61.56395 -63.98982 -37.62548 1.000 27.57699 213 HIS E C 1
ATOM 11146 O O . HIS E 1 218 ? -62.40847 -63.35423 -38.26405 1.000 36.95777 213 HIS E O 1
ATOM 11153 N N . SER E 1 219 ? -60.34253 -64.26005 -38.09121 1.000 38.28131 214 SER E N 1
ATOM 11154 C CA . SER E 1 219 ? -59.86824 -63.77815 -39.38980 1.000 18.18767 214 SER E CA 1
ATOM 11155 C C . SER E 1 219 ? -59.95308 -62.25368 -39.47245 1.000 26.64184 214 SER E C 1
ATOM 11156 O O . SER E 1 219 ? -60.40837 -61.68503 -40.46638 1.000 32.77141 214 SER E O 1
ATOM 11159 N N . VAL E 1 220 ? -59.50910 -61.59044 -38.40119 1.000 32.08242 215 VAL E N 1
ATOM 11160 C CA . VAL E 1 220 ? -59.54635 -60.13212 -38.36055 1.000 23.76179 215 VAL E CA 1
ATOM 11161 C C . VAL E 1 220 ? -58.59712 -59.53844 -39.39309 1.000 26.92467 215 VAL E C 1
ATOM 11162 O O . VAL E 1 220 ? -58.88296 -58.48686 -39.97976 1.000 38.90625 215 VAL E O 1
ATOM 11166 N N . LEU E 1 221 ? -57.46580 -60.19538 -39.64372 1.000 29.79921 216 LEU E N 1
ATOM 11167 C CA . LEU E 1 221 ? -56.50666 -59.74671 -40.64183 1.000 32.33912 216 LEU E CA 1
ATOM 11168 C C . LEU E 1 221 ? -56.70925 -60.43618 -41.98711 1.000 30.66473 216 LEU E C 1
ATOM 11169 O O . LEU E 1 221 ? -55.78955 -60.45849 -42.81260 1.000 32.01105 216 LEU E O 1
ATOM 11174 N N . GLY E 1 222 ? -57.89481 -60.99791 -42.21961 1.000 32.82856 217 GLY E N 1
ATOM 11175 C CA . GLY E 1 222 ? -58.23265 -61.61017 -43.48585 1.000 37.84558 217 GLY E CA 1
ATOM 11176 C C . GLY E 1 222 ? -57.53676 -62.91525 -43.79427 1.000 28.27328 217 GLY E C 1
ATOM 11177 O O . GLY E 1 222 ? -57.56508 -63.34193 -44.95539 1.000 37.00998 217 GLY E O 1
ATOM 11178 N N . ALA E 1 223 ? -56.92377 -63.56349 -42.80488 1.000 39.50584 218 ALA E N 1
ATOM 11179 C CA . ALA E 1 223 ? -56.16585 -64.79897 -43.00386 1.000 41.64139 218 ALA E CA 1
ATOM 11180 C C . ALA E 1 223 ? -55.10135 -64.62244 -44.08674 1.000 44.32380 218 ALA E C 1
ATOM 11181 O O . ALA E 1 223 ? -55.07560 -65.32359 -45.09935 1.000 36.75760 218 ALA E O 1
ATOM 11183 N N . ILE E 1 224 ? -54.20391 -63.66409 -43.84365 1.000 38.02907 219 ILE E N 1
ATOM 11184 C CA . ILE E 1 224 ? -53.14368 -63.36391 -44.79789 1.000 39.39986 219 ILE E CA 1
ATOM 11185 C C . ILE E 1 224 ? -52.21459 -64.55079 -45.00528 1.000 53.21341 219 ILE E C 1
ATOM 11186 O O . ILE E 1 224 ? -51.56927 -64.65510 -46.05345 1.000 63.83277 219 ILE E O 1
ATOM 11191 N N . CYS E 1 225 ? -52.15644 -65.46826 -44.04422 1.000 51.08369 220 CYS E N 1
ATOM 11192 C CA . CYS E 1 225 ? -51.24358 -66.60017 -44.09158 1.000 62.14311 220 CYS E CA 1
ATOM 11193 C C . CYS E 1 225 ? -51.91584 -67.89887 -44.51319 1.000 58.64930 220 CYS E C 1
ATOM 11194 O O . CYS E 1 225 ? -51.24603 -68.93419 -44.56893 1.000 55.12213 220 CYS E O 1
ATOM 11197 N N . ALA E 1 226 ? -53.20884 -67.87493 -44.81282 1.000 53.29841 221 ALA E N 1
ATOM 11198 C CA . ALA E 1 226 ? -53.91091 -69.09794 -45.15285 1.000 54.21999 221 ALA E CA 1
ATOM 11199 C C . ALA E 1 226 ? -54.23119 -69.15119 -46.64266 1.000 54.04154 221 ALA E C 1
ATOM 11200 O O . ALA E 1 226 ? -54.41444 -68.11219 -47.28399 1.000 63.22079 221 ALA E O 1
ATOM 11202 N N . PRO E 1 227 ? -54.28954 -70.35409 -47.22315 1.000 62.63681 222 PRO E N 1
ATOM 11203 C CA . PRO E 1 227 ? -54.71587 -70.46502 -48.62983 1.000 60.21661 222 PRO E CA 1
ATOM 11204 C C . PRO E 1 227 ? -56.08566 -69.86869 -48.90062 1.000 62.32992 222 PRO E C 1
ATOM 11205 O O . PRO E 1 227 ? -56.28830 -69.25972 -49.95877 1.000 59.46674 222 PRO E O 1
ATOM 11209 N N . TRP E 1 228 ? -57.03388 -70.01979 -47.97571 1.000 54.45018 223 TRP E N 1
ATOM 11210 C CA . TRP E 1 228 ? -58.37240 -69.48580 -48.19008 1.000 54.20672 223 TRP E CA 1
ATOM 11211 C C . TRP E 1 228 ? -58.47106 -67.98772 -47.92916 1.000 53.27372 223 TRP E C 1
ATOM 11212 O O . TRP E 1 228 ? -59.52347 -67.39823 -48.19704 1.000 54.13098 223 TRP E O 1
ATOM 11223 N N . GLY E 1 229 ? -57.41281 -67.35927 -47.42674 1.000 45.07853 224 GLY E N 1
ATOM 11224 C CA . GLY E 1 229 ? -57.44903 -65.95732 -47.07198 1.000 47.29648 224 GLY E CA 1
ATOM 11225 C C . GLY E 1 229 ? -57.20973 -65.04343 -48.25790 1.000 34.89312 224 GLY E C 1
ATOM 11226 O O . GLY E 1 229 ? -57.16821 -65.46103 -49.41606 1.000 37.09612 224 GLY E O 1
ATOM 11227 N N . SER E 1 230 ? -57.04975 -63.75960 -47.94650 1.000 28.65603 225 SER E N 1
ATOM 11228 C CA . SER E 1 230 ? -56.83291 -62.73571 -48.95873 1.000 32.57339 225 SER E CA 1
ATOM 11229 C C . SER E 1 230 ? -55.96816 -61.63356 -48.35555 1.000 45.19030 225 SER E C 1
ATOM 11230 O O . SER E 1 230 ? -55.43089 -61.77298 -47.25251 1.000 40.75737 225 SER E O 1
ATOM 11233 N N . ASN E 1 231 ? -55.84531 -60.52293 -49.08565 1.000 45.20145 226 ASN E N 1
ATOM 11234 C CA . ASN E 1 231 ? -54.99827 -59.40232 -48.69298 1.000 27.73876 226 ASN E CA 1
ATOM 11235 C C . ASN E 1 231 ? -55.79691 -58.11860 -48.50099 1.000 31.85298 226 ASN E C 1
ATOM 11236 O O . ASN E 1 231 ? -55.21329 -57.03059 -48.47132 1.000 32.54759 226 ASN E O 1
ATOM 11241 N N . ALA E 1 232 ? -57.12161 -58.22211 -48.36891 1.000 35.49856 227 ALA E N 1
ATOM 11242 C CA . ALA E 1 232 ? -57.97124 -57.03652 -48.37220 1.000 28.50977 227 ALA E CA 1
ATOM 11243 C C . ALA E 1 232 ? -57.79389 -56.17055 -47.13114 1.000 28.14704 227 ALA E C 1
ATOM 11244 O O . ALA E 1 232 ? -58.16921 -54.99375 -47.15885 1.000 26.07064 227 ALA E O 1
ATOM 11246 N N . VAL E 1 233 ? -57.23787 -56.71265 -46.05342 1.000 21.92500 228 VAL E N 1
ATOM 11247 C CA . VAL E 1 233 ? -57.06340 -55.97270 -44.80665 1.000 20.94791 228 VAL E CA 1
ATOM 11248 C C . VAL E 1 233 ? -55.63713 -55.46212 -44.65197 1.000 22.31538 228 VAL E C 1
ATOM 11249 O O . VAL E 1 233 ? -55.42055 -54.29009 -44.34468 1.000 32.42125 228 VAL E O 1
ATOM 11253 N N . MET E 1 234 ? -54.64612 -56.33167 -44.86468 1.000 29.10952 229 MET E N 1
ATOM 11254 C CA . MET E 1 234 ? -53.25781 -55.93006 -44.65800 1.000 40.56072 229 MET E CA 1
ATOM 11255 C C . MET E 1 234 ? -52.76708 -54.98324 -45.74554 1.000 29.69306 229 MET E C 1
ATOM 11256 O O . MET E 1 234 ? -51.87589 -54.16395 -45.49448 1.000 31.18739 229 MET E O 1
ATOM 11261 N N . ASP E 1 235 ? -53.32071 -55.07974 -46.95091 1.000 32.57209 230 ASP E N 1
ATOM 11262 C CA . ASP E 1 235 ? -52.93950 -54.20653 -48.05073 1.000 34.80487 230 ASP E CA 1
ATOM 11263 C C . ASP E 1 235 ? -53.94483 -53.08809 -48.28358 1.000 36.33163 230 ASP E C 1
ATOM 11264 O O . ASP E 1 235 ? -53.87975 -52.41529 -49.31651 1.000 37.95144 230 ASP E O 1
ATOM 11269 N N . SER E 1 236 ? -54.86936 -52.87483 -47.35161 1.000 29.78838 231 SER E N 1
ATOM 11270 C CA . SER E 1 236 ? -55.85240 -51.81003 -47.49825 1.000 36.05103 231 SER E CA 1
ATOM 11271 C C . SER E 1 236 ? -55.18411 -50.46388 -47.25028 1.000 37.68241 231 SER E C 1
ATOM 11272 O O . SER E 1 236 ? -54.65585 -50.21545 -46.16169 1.000 40.78044 231 SER E O 1
ATOM 11275 N N . LYS E 1 237 ? -55.19919 -49.59592 -48.26297 1.000 42.15604 232 LYS E N 1
ATOM 11276 C CA . LYS E 1 237 ? -54.55502 -48.29665 -48.12507 1.000 40.27964 232 LYS E CA 1
ATOM 11277 C C . LYS E 1 237 ? -55.36188 -47.35020 -47.24745 1.000 30.60532 232 LYS E C 1
ATOM 11278 O O . LYS E 1 237 ? -54.80157 -46.37954 -46.72605 1.000 42.16284 232 LYS E O 1
ATOM 11284 N N . VAL E 1 238 ? -56.66071 -47.60731 -47.07639 1.000 43.39144 233 VAL E N 1
ATOM 11285 C CA . VAL E 1 238 ? -57.44776 -46.84402 -46.11269 1.000 30.81679 233 VAL E CA 1
ATOM 11286 C C . VAL E 1 238 ? -56.92743 -47.09072 -44.70267 1.000 29.84518 233 VAL E C 1
ATOM 11287 O O . VAL E 1 238 ? -56.74278 -46.15624 -43.91380 1.000 34.25571 233 VAL E O 1
ATOM 11291 N N . LEU E 1 239 ? -56.67684 -48.35895 -44.36752 1.000 21.80518 234 LEU E N 1
ATOM 11292 C CA . LEU E 1 239 ? -56.14141 -48.68194 -43.04988 1.000 24.29010 234 LEU E CA 1
ATOM 11293 C C . LEU E 1 239 ? -54.70412 -48.20513 -42.89735 1.000 38.04010 234 LEU E C 1
ATOM 11294 O O . LEU E 1 239 ? -54.27427 -47.89054 -41.78136 1.000 28.18361 234 LEU E O 1
ATOM 11299 N N . HIS E 1 240 ? -53.95191 -48.14135 -44.00109 1.000 46.21829 235 HIS E N 1
ATOM 11300 C CA . HIS E 1 240 ? -52.58226 -47.64025 -43.93922 1.000 41.31401 235 HIS E CA 1
ATOM 11301 C C . HIS E 1 240 ? -52.54666 -46.16803 -43.54200 1.000 38.04907 235 HIS E C 1
ATOM 11302 O O . HIS E 1 240 ? -51.72405 -45.76570 -42.71156 1.000 43.22803 235 HIS E O 1
ATOM 11309 N N . GLN E 1 241 ? -53.42591 -45.34634 -44.12069 1.000 28.76048 236 GLN E N 1
ATOM 11310 C CA . GLN E 1 241 ? -53.38345 -43.92061 -43.82072 1.000 49.62034 236 GLN E CA 1
ATOM 11311 C C . GLN E 1 241 ? -53.93440 -43.61201 -42.43346 1.000 37.25886 236 GLN E C 1
ATOM 11312 O O . GLN E 1 241 ? -53.55924 -42.59661 -41.83694 1.000 37.24861 236 GLN E O 1
ATOM 11318 N N . ILE E 1 242 ? -54.81931 -44.46094 -41.90650 1.000 30.91303 237 ILE E N 1
ATOM 11319 C CA . ILE E 1 242 ? -55.20949 -44.33652 -40.50668 1.000 34.64979 237 ILE E CA 1
ATOM 11320 C C . ILE E 1 242 ? -54.06981 -44.78922 -39.60462 1.000 36.70564 237 ILE E C 1
ATOM 11321 O O . ILE E 1 242 ? -53.81512 -44.19195 -38.55104 1.000 38.13726 237 ILE E O 1
ATOM 11326 N N . ALA E 1 243 ? -53.35752 -45.84289 -40.01361 1.000 30.69882 238 ALA E N 1
ATOM 11327 C CA . ALA E 1 243 ? -52.24653 -46.35576 -39.21878 1.000 26.95753 238 ALA E CA 1
ATOM 11328 C C . ALA E 1 243 ? -51.14952 -45.31080 -39.05327 1.000 29.69578 238 ALA E C 1
ATOM 11329 O O . ALA E 1 243 ? -50.61374 -45.13143 -37.95307 1.000 36.39875 238 ALA E O 1
ATOM 11331 N N . VAL E 1 244 ? -50.80168 -44.60958 -40.13473 1.000 29.01796 239 VAL E N 1
ATOM 11332 C CA . VAL E 1 244 ? -49.78209 -43.56943 -40.04243 1.000 37.08364 239 VAL E CA 1
ATOM 11333 C C . VAL E 1 244 ? -50.31490 -42.35323 -39.29290 1.000 41.93603 239 VAL E C 1
ATOM 11334 O O . VAL E 1 244 ? -49.56947 -41.69213 -38.55843 1.000 45.09706 239 VAL E O 1
ATOM 11338 N N . ALA E 1 245 ? -51.60668 -42.04684 -39.44346 1.000 45.38273 240 ALA E N 1
ATOM 11339 C CA . ALA E 1 245 ? -52.17597 -40.88877 -38.76235 1.000 37.91768 240 ALA E CA 1
ATOM 11340 C C . ALA E 1 245 ? -52.18499 -41.06527 -37.24933 1.000 40.80088 240 ALA E C 1
ATOM 11341 O O . ALA E 1 245 ? -52.14579 -40.07349 -36.51185 1.000 49.68532 240 ALA E O 1
ATOM 11343 N N . ARG E 1 246 ? -52.23480 -42.30746 -36.76832 1.000 39.81419 241 ARG E N 1
ATOM 11344 C CA . ARG E 1 246 ? -52.26797 -42.58520 -35.33993 1.000 33.90264 241 ARG E CA 1
ATOM 11345 C C . ARG E 1 246 ? -50.98158 -43.20613 -34.81496 1.000 39.16493 241 ARG E C 1
ATOM 11346 O O . ARG E 1 246 ? -50.85046 -43.37967 -33.59894 1.000 48.79857 241 ARG E O 1
ATOM 11354 N N . GLY E 1 247 ? -50.03655 -43.54191 -35.68625 1.000 43.12635 242 GLY E N 1
ATOM 11355 C CA . GLY E 1 247 ? -48.80750 -44.18116 -35.24815 1.000 47.27973 242 GLY E CA 1
ATOM 11356 C C . GLY E 1 247 ? -48.98437 -45.62759 -34.84075 1.000 40.52976 242 GLY E C 1
ATOM 11357 O O . GLY E 1 247 ? -48.33540 -46.08495 -33.89127 1.000 45.36488 242 GLY E O 1
ATOM 11358 N N . LYS E 1 248 ? -49.84738 -46.36104 -35.53766 1.000 27.19318 243 LYS E N 1
ATOM 11359 C CA . LYS E 1 248 ? -50.14472 -47.74933 -35.22479 1.000 24.90877 243 LYS E CA 1
ATOM 11360 C C . LYS E 1 248 ? -49.90415 -48.60097 -36.46233 1.000 30.70096 243 LYS E C 1
ATOM 11361 O O . LYS E 1 248 ? -49.62190 -48.09158 -37.54925 1.000 40.92688 243 LYS E O 1
ATOM 11367 N N . SER E 1 249 ? -50.01218 -49.91347 -36.28947 1.000 30.00958 244 SER E N 1
ATOM 11368 C CA . SER E 1 249 ? -49.88587 -50.83395 -37.40713 1.000 28.54180 244 SER E CA 1
ATOM 11369 C C . SER E 1 249 ? -51.25093 -51.06325 -38.04873 1.000 29.18991 244 SER E C 1
ATOM 11370 O O . SER E 1 249 ? -52.29663 -50.72236 -37.49161 1.000 39.61311 244 SER E O 1
ATOM 11373 N N . VAL E 1 250 ? -51.23144 -51.64985 -39.24655 1.000 34.03434 245 VAL E N 1
ATOM 11374 C CA . VAL E 1 250 ? -52.47986 -52.01136 -39.91033 1.000 32.68082 245 VAL E CA 1
ATOM 11375 C C . VAL E 1 250 ? -53.21810 -53.06841 -39.10016 1.000 26.62109 245 VAL E C 1
ATOM 11376 O O . VAL E 1 250 ? -54.45129 -53.04789 -39.00007 1.000 36.25415 245 VAL E O 1
ATOM 11380 N N . ALA E 1 251 ? -52.47622 -53.99567 -38.49122 1.000 21.23155 246 ALA E N 1
ATOM 11381 C CA . ALA E 1 251 ? -53.10224 -54.98127 -37.61701 1.000 33.60261 246 ALA E CA 1
ATOM 11382 C C . ALA E 1 251 ? -53.66249 -54.32577 -36.36000 1.000 32.11990 246 ALA E C 1
ATOM 11383 O O . ALA E 1 251 ? -54.74010 -54.70301 -35.88463 1.000 35.72888 246 ALA E O 1
ATOM 11385 N N . GLN E 1 252 ? -52.94532 -53.34151 -35.81125 1.000 35.02573 247 GLN E N 1
ATOM 11386 C CA . GLN E 1 252 ? -53.43675 -52.61175 -34.64533 1.000 25.52519 247 GLN E CA 1
ATOM 11387 C C . GLN E 1 252 ? -54.76756 -51.93271 -34.94158 1.000 27.71482 247 GLN E C 1
ATOM 11388 O O . GLN E 1 252 ? -55.70932 -52.00819 -34.14395 1.000 47.23776 247 GLN E O 1
ATOM 11394 N N . VAL E 1 253 ? -54.85950 -51.25796 -36.08915 1.000 26.12025 248 VAL E N 1
ATOM 11395 C CA . VAL E 1 253 ? -56.08102 -50.53917 -36.44018 1.000 32.59120 248 VAL E CA 1
ATOM 11396 C C . VAL E 1 253 ? -57.24139 -51.50929 -36.62128 1.000 34.53458 248 VAL E C 1
ATOM 11397 O O . VAL E 1 253 ? -58.35523 -51.26572 -36.14002 1.000 34.22452 248 VAL E O 1
ATOM 11401 N N . SER E 1 254 ? -56.99640 -52.63082 -37.30271 1.000 27.20838 249 SER E N 1
ATOM 11402 C CA . SER E 1 254 ? -58.07128 -53.57552 -37.59146 1.000 29.91814 249 SER E CA 1
ATOM 11403 C C . SER E 1 254 ? -58.58313 -54.24853 -36.32279 1.000 29.73501 249 SER E C 1
ATOM 11404 O O . SER E 1 254 ? -59.79350 -54.44754 -36.16468 1.000 30.46278 249 SER E O 1
ATOM 11407 N N . MET E 1 255 ? -57.67935 -54.60898 -35.40918 1.000 27.42525 250 MET E N 1
ATOM 11408 C CA . MET E 1 255 ? -58.09984 -55.27558 -34.18110 1.000 26.98164 250 MET E CA 1
ATOM 11409 C C . MET E 1 255 ? -58.81292 -54.31067 -33.24228 1.000 33.86929 250 MET E C 1
ATOM 11410 O O . MET E 1 255 ? -59.80206 -54.68086 -32.59834 1.000 31.69317 250 MET E O 1
ATOM 11415 N N . ARG E 1 256 ? -58.32402 -53.07137 -33.14401 1.000 31.88667 251 ARG E N 1
ATOM 11416 C CA . ARG E 1 256 ? -59.01621 -52.07785 -32.33096 1.000 28.37205 251 ARG E CA 1
ATOM 11417 C C . ARG E 1 256 ? -60.41781 -51.81850 -32.86438 1.000 32.07212 251 ARG E C 1
ATOM 11418 O O . ARG E 1 256 ? -61.35317 -51.59245 -32.08811 1.000 43.48274 251 ARG E O 1
ATOM 11426 N N . TRP E 1 257 ? -60.58450 -51.85684 -34.18893 1.000 20.03754 252 TRP E N 1
ATOM 11427 C CA . TRP E 1 257 ? -61.90454 -51.64417 -34.77253 1.000 23.52085 252 TRP E CA 1
ATOM 11428 C C . TRP E 1 257 ? -62.88425 -52.72241 -34.32876 1.000 32.48748 252 TRP E C 1
ATOM 11429 O O . TRP E 1 257 ? -64.05135 -52.43076 -34.04497 1.000 32.80503 252 TRP E O 1
ATOM 11440 N N . VAL E 1 258 ? -62.42741 -53.97388 -34.25720 1.000 25.30960 253 VAL E N 1
ATOM 11441 C CA . VAL E 1 258 ? -63.30795 -55.06362 -33.84584 1.000 32.73563 253 VAL E CA 1
ATOM 11442 C C . VAL E 1 258 ? -63.75195 -54.87598 -32.39977 1.000 34.29812 253 VAL E C 1
ATOM 11443 O O . VAL E 1 258 ? -64.94522 -54.95514 -32.08426 1.000 41.72839 253 VAL E O 1
ATOM 11447 N N . TYR E 1 259 ? -62.79932 -54.61931 -31.50072 1.000 27.39971 254 TYR E N 1
ATOM 11448 C CA . TYR E 1 259 ? -63.14122 -54.42358 -30.09567 1.000 24.90951 254 TYR E CA 1
ATOM 11449 C C . TYR E 1 259 ? -63.98663 -53.17111 -29.89059 1.000 30.25092 254 TYR E C 1
ATOM 11450 O O . TYR E 1 259 ? -64.88009 -53.16080 -29.03762 1.000 45.03145 254 TYR E O 1
ATOM 11459 N N . GLN E 1 260 ? -63.73310 -52.11776 -30.66865 1.000 37.65294 255 GLN E N 1
ATOM 11460 C CA . GLN E 1 260 ? -64.47681 -50.87426 -30.50806 1.000 33.97643 255 GLN E CA 1
ATOM 11461 C C . GLN E 1 260 ? -65.91158 -51.00535 -30.99494 1.000 37.72217 255 GLN E C 1
ATOM 11462 O O . GLN E 1 260 ? -66.79974 -50.32191 -30.47408 1.000 44.36289 255 GLN E O 1
ATOM 11468 N N . GLN E 1 261 ? -66.15898 -51.86203 -31.98802 1.000 34.23355 256 GLN E N 1
ATOM 11469 C CA . GLN E 1 261 ? -67.52768 -52.17445 -32.37692 1.000 32.59562 256 GLN E CA 1
ATOM 11470 C C . GLN E 1 261 ? -68.24385 -53.03364 -31.34511 1.000 28.35586 256 GLN E C 1
ATOM 11471 O O . GLN E 1 261 ? -69.42479 -53.34507 -31.53426 1.000 25.43222 256 GLN E O 1
ATOM 11477 N N . GLY E 1 262 ? -67.56152 -53.43622 -30.27506 1.000 21.62755 257 GLY E N 1
ATOM 11478 C CA . GLY E 1 262 ? -68.19589 -54.16663 -29.19519 1.000 20.52655 257 GLY E CA 1
ATOM 11479 C C . GLY E 1 262 ? -68.07805 -55.66875 -29.26574 1.000 23.49810 257 GLY E C 1
ATOM 11480 O O . GLY E 1 262 ? -68.87465 -56.36679 -28.62832 1.000 34.92764 257 GLY E O 1
ATOM 11481 N N . ALA E 1 263 ? -67.10655 -56.19323 -30.00513 1.000 30.40060 258 ALA E N 1
ATOM 11482 C CA . ALA E 1 263 ? -66.95327 -57.62560 -30.19487 1.000 21.20172 258 ALA E CA 1
ATOM 11483 C C . ALA E 1 263 ? -65.66543 -58.11810 -29.54825 1.000 22.48066 258 ALA E C 1
ATOM 11484 O O . ALA E 1 263 ? -64.75058 -57.34425 -29.25605 1.000 28.49229 258 ALA E O 1
ATOM 11486 N N . SER E 1 264 ? -65.61868 -59.42362 -29.30501 1.000 22.64732 259 SER E N 1
ATOM 11487 C CA . SER E 1 264 ? -64.39540 -60.09438 -28.90129 1.000 23.56691 259 SER E CA 1
ATOM 11488 C C . SER E 1 264 ? -63.58404 -60.45570 -30.13965 1.000 25.37128 259 SER E C 1
ATOM 11489 O O . SER E 1 264 ? -64.05813 -60.35643 -31.27376 1.000 35.60878 259 SER E O 1
ATOM 11492 N N . LEU E 1 265 ? -62.34455 -60.88443 -29.91795 1.000 15.94186 260 LEU E N 1
ATOM 11493 C CA . LEU E 1 265 ? -61.50191 -61.27541 -31.03805 1.000 35.51767 260 LEU E CA 1
ATOM 11494 C C . LEU E 1 265 ? -60.48605 -62.31480 -30.58885 1.000 30.75090 260 LEU E C 1
ATOM 11495 O O . LEU E 1 265 ? -59.85330 -62.16682 -29.53769 1.000 27.06046 260 LEU E O 1
ATOM 11500 N N . VAL E 1 266 ? -60.35474 -63.37191 -31.38498 1.000 34.77959 261 VAL E N 1
ATOM 11501 C CA . VAL E 1 266 ? -59.30622 -64.37196 -31.23049 1.000 36.62728 261 VAL E CA 1
ATOM 11502 C C . VAL E 1 266 ? -58.32690 -64.17649 -32.37967 1.000 27.72981 261 VAL E C 1
ATOM 11503 O O . VAL E 1 266 ? -58.71021 -64.26726 -33.55269 1.000 35.95998 261 VAL E O 1
ATOM 11507 N N . VAL E 1 267 ? -57.06978 -63.89421 -32.05168 1.000 31.88357 262 VAL E N 1
ATOM 11508 C CA . VAL E 1 267 ? -56.05417 -63.57294 -33.04699 1.000 39.88338 262 VAL E CA 1
ATOM 11509 C C . VAL E 1 267 ? -55.07629 -64.73275 -33.15730 1.000 28.70508 262 VAL E C 1
ATOM 11510 O O . VAL E 1 267 ? -54.69166 -65.33751 -32.15017 1.000 40.77693 262 VAL E O 1
ATOM 11514 N N . LYS E 1 268 ? -54.69337 -65.05433 -34.38867 1.000 35.00466 263 LYS E N 1
ATOM 11515 C CA . LYS E 1 268 ? -53.62954 -66.01687 -34.62777 1.000 36.97691 263 LYS E CA 1
ATOM 11516 C C . LYS E 1 268 ? -52.29048 -65.30147 -34.53547 1.000 33.87865 263 LYS E C 1
ATOM 11517 O O . LYS E 1 268 ? -52.08383 -64.27265 -35.18579 1.000 60.99955 263 LYS E O 1
ATOM 11523 N N . SER E 1 269 ? -51.38525 -65.83256 -33.72037 1.000 34.40284 264 SER E N 1
ATOM 11524 C CA . SER E 1 269 ? -50.06762 -65.23713 -33.55395 1.000 55.51581 264 SER E CA 1
ATOM 11525 C C . SER E 1 269 ? -49.00363 -66.30524 -33.74858 1.000 64.77556 264 SER E C 1
ATOM 11526 O O . SER E 1 269 ? -49.08844 -67.38796 -33.15992 1.000 62.65793 264 SER E O 1
ATOM 11529 N N . PHE E 1 270 ? -48.00895 -65.99782 -34.57993 1.000 57.99797 265 PHE E N 1
ATOM 11530 C CA . PHE E 1 270 ? -46.90023 -66.90237 -34.84562 1.000 71.60373 265 PHE E CA 1
ATOM 11531 C C . PHE E 1 270 ? -45.61148 -66.49145 -34.14774 1.000 65.51513 265 PHE E C 1
ATOM 11532 O O . PHE E 1 270 ? -44.66118 -67.28086 -34.12792 1.000 80.76452 265 PHE E O 1
ATOM 11540 N N . ASN E 1 271 ? -45.55053 -65.28848 -33.57984 1.000 51.80416 266 ASN E N 1
ATOM 11541 C CA . ASN E 1 271 ? -44.29769 -64.76850 -33.05603 1.000 52.45828 266 ASN E CA 1
ATOM 11542 C C . ASN E 1 271 ? -44.57635 -63.79060 -31.92572 1.000 47.72438 266 ASN E C 1
ATOM 11543 O O . ASN E 1 271 ? -45.65591 -63.19958 -31.83789 1.000 53.42891 266 ASN E O 1
ATOM 11548 N N . GLU E 1 272 ? -43.56644 -63.61794 -31.06480 1.000 48.84092 267 GLU E N 1
ATOM 11549 C CA . GLU E 1 272 ? -43.65660 -62.67699 -29.95312 1.000 33.24472 267 GLU E CA 1
ATOM 11550 C C . GLU E 1 272 ? -43.82971 -61.23922 -30.42703 1.000 48.83841 267 GLU E C 1
ATOM 11551 O O . GLU E 1 272 ? -44.29332 -60.39221 -29.65347 1.000 61.84306 267 GLU E O 1
ATOM 11557 N N . GLY E 1 273 ? -43.47474 -60.94804 -31.67637 1.000 47.67637 268 GLY E N 1
ATOM 11558 C CA . GLY E 1 273 ? -43.59543 -59.61061 -32.22269 1.000 42.69183 268 GLY E CA 1
ATOM 11559 C C . GLY E 1 273 ? -44.98615 -59.02262 -32.11119 1.000 43.36766 268 GLY E C 1
ATOM 11560 O O . GLY E 1 273 ? -45.17885 -58.00131 -31.44531 1.000 45.58605 268 GLY E O 1
ATOM 11561 N N . ARG E 1 274 ? -45.96866 -59.65716 -32.75525 1.000 34.87418 269 ARG E N 1
ATOM 11562 C CA . ARG E 1 274 ? -47.33653 -59.16013 -32.65780 1.000 36.55261 269 ARG E CA 1
ATOM 11563 C C . ARG E 1 274 ? -47.95658 -59.46963 -31.30110 1.000 40.20932 269 ARG E C 1
ATOM 11564 O O . ARG E 1 274 ? -48.81822 -58.71509 -30.83816 1.000 49.43809 269 ARG E O 1
ATOM 11572 N N . MET E 1 275 ? -47.53527 -60.56435 -30.65711 1.000 40.10335 270 MET E N 1
ATOM 11573 C CA . MET E 1 275 ? -48.09156 -60.96462 -29.36493 1.000 29.41824 270 MET E CA 1
ATOM 11574 C C . MET E 1 275 ? -48.14803 -59.79538 -28.39057 1.000 41.59351 270 MET E C 1
ATOM 11575 O O . MET E 1 275 ? -49.22261 -59.41422 -27.91230 1.000 49.33736 270 MET E O 1
ATOM 11580 N N . LYS E 1 276 ? -46.98591 -59.21133 -28.09015 1.000 31.56630 271 LYS E N 1
ATOM 11581 C CA . LYS E 1 276 ? -46.92725 -58.13465 -27.10838 1.000 39.60311 271 LYS E CA 1
ATOM 11582 C C . LYS E 1 276 ? -47.62401 -56.87639 -27.60662 1.000 29.47361 271 LYS E C 1
ATOM 11583 O O . LYS E 1 276 ? -48.10040 -56.07269 -26.79725 1.000 37.70877 271 LYS E O 1
ATOM 11589 N N . GLU E 1 277 ? -47.70001 -56.69083 -28.92555 1.000 29.37087 272 GLU E N 1
ATOM 11590 C CA . GLU E 1 277 ? -48.28786 -55.47341 -29.47059 1.000 38.30013 272 GLU E CA 1
ATOM 11591 C C . GLU E 1 277 ? -49.80638 -55.55572 -29.55993 1.000 36.46729 272 GLU E C 1
ATOM 11592 O O . GLU E 1 277 ? -50.48248 -54.53232 -29.40974 1.000 34.57352 272 GLU E O 1
ATOM 11598 N N . ASN E 1 278 ? -50.35896 -56.75064 -29.79593 1.000 32.94677 273 ASN E N 1
ATOM 11599 C CA . ASN E 1 278 ? -51.81052 -56.88997 -29.87378 1.000 27.73094 273 ASN E CA 1
ATOM 11600 C C . ASN E 1 278 ? -52.47855 -56.55711 -28.54652 1.000 28.21636 273 ASN E C 1
ATOM 11601 O O . ASN E 1 278 ? -53.62988 -56.10804 -28.52685 1.000 31.20943 273 ASN E O 1
ATOM 11606 N N . LEU E 1 279 ? -51.77698 -56.76558 -27.43222 1.000 26.20661 274 LEU E N 1
ATOM 11607 C CA . LEU E 1 279 ? -52.29971 -56.43004 -26.11325 1.000 27.65745 274 LEU E CA 1
ATOM 11608 C C . LEU E 1 279 ? -52.40359 -54.93001 -25.87937 1.000 34.20888 274 LEU E C 1
ATOM 11609 O O . LEU E 1 279 ? -52.88314 -54.52024 -24.81613 1.000 42.45871 274 LEU E O 1
ATOM 11614 N N . LYS E 1 280 ? -51.96920 -54.10881 -26.83198 1.000 30.26193 275 LYS E N 1
ATOM 11615 C CA . LYS E 1 280 ? -51.96785 -52.66177 -26.68371 1.000 29.20037 275 LYS E CA 1
ATOM 11616 C C . LYS E 1 280 ? -53.10052 -51.98446 -27.44267 1.000 33.73963 275 LYS E C 1
ATOM 11617 O O . LYS E 1 280 ? -53.15765 -50.75105 -27.46842 1.000 33.36008 275 LYS E O 1
ATOM 11623 N N . ILE E 1 281 ? -54.00163 -52.75408 -28.06063 1.000 37.25922 276 ILE E N 1
ATOM 11624 C CA . ILE E 1 281 ? -55.16632 -52.15179 -28.69788 1.000 37.08303 276 ILE E CA 1
ATOM 11625 C C . ILE E 1 281 ? -56.10042 -51.53678 -27.66723 1.000 38.62739 276 ILE E C 1
ATOM 11626 O O . ILE E 1 281 ? -56.92497 -50.68380 -28.01206 1.000 44.23214 276 ILE E O 1
ATOM 11631 N N . PHE E 1 282 ? -55.98978 -51.94333 -26.40610 1.000 39.48398 277 PHE E N 1
ATOM 11632 C CA . PHE E 1 282 ? -56.84141 -51.43150 -25.34389 1.000 45.81845 277 PHE E CA 1
ATOM 11633 C C . PHE E 1 282 ? -56.31324 -50.14307 -24.72662 1.000 53.83453 277 PHE E C 1
ATOM 11634 O O . PHE E 1 282 ? -56.90808 -49.64593 -23.76411 1.000 59.43471 277 PHE E O 1
ATOM 11642 N N . ASP E 1 283 ? -55.22013 -49.58902 -25.25471 1.000 54.13040 278 ASP E N 1
ATOM 11643 C CA . ASP E 1 283 ? -54.62063 -48.37808 -24.71085 1.000 47.34558 278 ASP E CA 1
ATOM 11644 C C . ASP E 1 283 ? -54.89504 -47.13692 -25.55019 1.000 40.50289 278 ASP E C 1
ATOM 11645 O O . ASP E 1 283 ? -54.52708 -46.03525 -25.13082 1.000 38.20606 278 ASP E O 1
ATOM 11650 N N . TRP E 1 284 ? -55.52552 -47.28189 -26.71303 1.000 38.65738 279 TRP E N 1
ATOM 11651 C CA . TRP E 1 284 ? -55.83270 -46.14768 -27.57117 1.000 26.29391 279 TRP E CA 1
ATOM 11652 C C . TRP E 1 284 ? -57.23647 -46.31588 -28.13700 1.000 37.69113 279 TRP E C 1
ATOM 11653 O O . TRP E 1 284 ? -57.85312 -47.37912 -28.02542 1.000 35.40052 279 TRP E O 1
ATOM 11664 N N . GLU E 1 285 ? -57.74253 -45.24570 -28.74865 1.000 43.05834 280 GLU E N 1
ATOM 11665 C CA . GLU E 1 285 ? -59.10122 -45.20583 -29.27192 1.000 38.80158 280 GLU E CA 1
ATOM 11666 C C . GLU E 1 285 ? -59.09728 -44.69358 -30.70391 1.000 34.01857 280 GLU E C 1
ATOM 11667 O O . GLU E 1 285 ? -58.32447 -43.79509 -31.04899 1.000 38.88265 280 GLU E O 1
ATOM 11673 N N . LEU E 1 286 ? -59.96934 -45.26555 -31.53052 1.000 34.76828 281 LEU E N 1
ATOM 11674 C CA . LEU E 1 286 ? -60.15622 -44.78623 -32.89245 1.000 38.10182 281 LEU E CA 1
ATOM 11675 C C . LEU E 1 286 ? -61.13852 -43.62196 -32.90889 1.000 42.20546 281 LEU E C 1
ATOM 11676 O O . LEU E 1 286 ? -62.12701 -43.61362 -32.16997 1.000 55.66038 281 LEU E O 1
ATOM 11681 N N . THR E 1 287 ? -60.85967 -42.63581 -33.75676 1.000 53.94369 282 THR E N 1
ATOM 11682 C CA . THR E 1 287 ? -61.69623 -41.45049 -33.84622 1.000 44.65674 282 THR E CA 1
ATOM 11683 C C . THR E 1 287 ? -62.95258 -41.74042 -34.66362 1.000 41.91851 282 THR E C 1
ATOM 11684 O O . THR E 1 287 ? -63.05647 -42.75247 -35.36154 1.000 51.23288 282 THR E O 1
ATOM 11688 N N . ALA E 1 288 ? -63.91959 -40.82379 -34.57121 1.000 45.33312 283 ALA E N 1
ATOM 11689 C CA . ALA E 1 288 ? -65.15119 -40.97121 -35.33974 1.000 44.64226 283 ALA E CA 1
ATOM 11690 C C . ALA E 1 288 ? -64.87583 -40.90733 -36.83640 1.000 48.42427 283 ALA E C 1
ATOM 11691 O O . ALA E 1 288 ? -65.50100 -41.63079 -37.62113 1.000 41.06303 283 ALA E O 1
ATOM 11693 N N . GLU E 1 289 ? -63.94470 -40.04437 -37.25175 1.000 46.94180 284 GLU E N 1
ATOM 11694 C CA . GLU E 1 289 ? -63.53144 -40.01956 -38.65153 1.000 60.76889 284 GLU E CA 1
ATOM 11695 C C . GLU E 1 289 ? -62.92353 -41.35436 -39.06125 1.000 51.73407 284 GLU E C 1
ATOM 11696 O O . GLU E 1 289 ? -63.23795 -41.89134 -40.12986 1.000 52.31139 284 GLU E O 1
ATOM 11702 N N . ASN E 1 290 ? -62.05218 -41.90977 -38.21306 1.000 40.66758 285 ASN E N 1
ATOM 11703 C CA . ASN E 1 290 ? -61.46505 -43.21482 -38.49793 1.000 42.78248 285 ASN E CA 1
ATOM 11704 C C . ASN E 1 290 ? -62.53337 -44.28779 -38.65859 1.000 38.86120 285 ASN E C 1
ATOM 11705 O O . ASN E 1 290 ? -62.35199 -45.23228 -39.43467 1.000 50.24406 285 ASN E O 1
ATOM 11710 N N . MET E 1 291 ? -63.65372 -44.15658 -37.94464 1.000 45.40801 286 MET E N 1
ATOM 11711 C CA . MET E 1 291 ? -64.71921 -45.14814 -38.05013 1.000 41.65187 286 MET E CA 1
ATOM 11712 C C . MET E 1 291 ? -65.44166 -45.04912 -39.38826 1.000 44.12276 286 MET E C 1
ATOM 11713 O O . MET E 1 291 ? -65.75260 -46.07306 -40.00867 1.000 36.67493 286 MET E O 1
ATOM 11718 N N . GLU E 1 292 ? -65.71744 -43.82607 -39.84911 1.000 43.72157 287 GLU E N 1
ATOM 11719 C CA . GLU E 1 292 ? -66.46610 -43.65399 -41.09100 1.000 53.89464 287 GLU E CA 1
ATOM 11720 C C . GLU E 1 292 ? -65.66876 -44.13837 -42.29526 1.000 54.18798 287 GLU E C 1
ATOM 11721 O O . GLU E 1 292 ? -66.23144 -44.74705 -43.21326 1.000 63.45224 287 GLU E O 1
ATOM 11727 N N . LYS E 1 293 ? -64.35854 -43.87710 -42.31134 1.000 53.69990 288 LYS E N 1
ATOM 11728 C CA . LYS E 1 293 ? -63.52894 -44.33189 -43.42265 1.000 42.07141 288 LYS E CA 1
ATOM 11729 C C . LYS E 1 293 ? -63.46808 -45.85167 -43.49095 1.000 42.68835 288 LYS E C 1
ATOM 11730 O O . LYS E 1 293 ? -63.36870 -46.42020 -44.58404 1.000 57.66504 288 LYS E O 1
ATOM 11736 N N . ILE E 1 294 ? -63.53639 -46.52518 -42.34262 1.000 44.12709 289 ILE E N 1
ATOM 11737 C CA . ILE E 1 294 ? -63.58252 -47.98334 -42.34409 1.000 37.44610 289 ILE E CA 1
ATOM 11738 C C . ILE E 1 294 ? -64.97735 -48.47876 -42.70839 1.000 40.89128 289 ILE E C 1
ATOM 11739 O O . ILE E 1 294 ? -65.12059 -49.51519 -43.36699 1.000 50.72609 289 ILE E O 1
ATOM 11744 N N . SER E 1 295 ? -66.02156 -47.74811 -42.30830 1.000 46.92636 290 SER E N 1
ATOM 11745 C CA . SER E 1 295 ? -67.38418 -48.13984 -42.65373 1.000 36.40443 290 SER E CA 1
ATOM 11746 C C . SER E 1 295 ? -67.62941 -48.10774 -44.15618 1.000 46.11613 290 SER E C 1
ATOM 11747 O O . SER E 1 295 ? -68.54991 -48.77747 -44.63785 1.000 41.88242 290 SER E O 1
ATOM 11750 N N . GLU E 1 296 ? -66.83192 -47.34595 -44.90338 1.000 57.43208 291 GLU E N 1
ATOM 11751 C CA . GLU E 1 296 ? -66.96049 -47.24533 -46.34981 1.000 48.07340 291 GLU E CA 1
ATOM 11752 C C . GLU E 1 296 ? -65.99068 -48.15354 -47.09475 1.000 50.89137 291 GLU E C 1
ATOM 11753 O O . GLU E 1 296 ? -65.97734 -48.14307 -48.33045 1.000 52.74733 291 GLU E O 1
ATOM 11759 N N . ILE E 1 297 ? -65.18403 -48.92777 -46.38159 1.000 43.91886 292 ILE E N 1
ATOM 11760 C CA . ILE E 1 297 ? -64.30586 -49.90494 -47.03257 1.000 46.47523 292 ILE E CA 1
ATOM 11761 C C . ILE E 1 297 ? -65.16300 -50.96286 -47.71801 1.000 46.30529 292 ILE E C 1
ATOM 11762 O O . ILE E 1 297 ? -66.12483 -51.45971 -47.11123 1.000 47.97308 292 ILE E O 1
ATOM 11767 N N . PRO E 1 298 ? -64.87148 -51.32460 -48.96811 1.000 43.89227 293 PRO E N 1
ATOM 11768 C CA . PRO E 1 298 ? -65.67901 -52.34364 -49.64900 1.000 42.24631 293 PRO E CA 1
ATOM 11769 C C . PRO E 1 298 ? -65.68058 -53.66033 -48.88704 1.000 35.10674 293 PRO E C 1
ATOM 11770 O O . PRO E 1 298 ? -64.70804 -54.02323 -48.22115 1.000 51.58844 293 PRO E O 1
ATOM 11774 N N . GLN E 1 299 ? -66.79747 -54.37439 -48.98957 1.000 37.08837 294 GLN E N 1
ATOM 11775 C CA . GLN E 1 299 ? -66.99713 -55.60989 -48.24595 1.000 51.23176 294 GLN E CA 1
ATOM 11776 C C . GLN E 1 299 ? -66.47224 -56.80343 -49.03269 1.000 46.67905 294 GLN E C 1
ATOM 11777 O O . GLN E 1 299 ? -66.68274 -56.90931 -50.24431 1.000 46.17598 294 GLN E O 1
ATOM 11783 N N . SER E 1 300 ? -65.78524 -57.70146 -48.33081 1.000 52.70205 295 SER E N 1
ATOM 11784 C CA . SER E 1 300 ? -65.23128 -58.90365 -48.94934 1.000 48.16131 295 SER E CA 1
ATOM 11785 C C . SER E 1 300 ? -65.08308 -59.96895 -47.87672 1.000 44.12455 295 SER E C 1
ATOM 11786 O O . SER E 1 300 ? -64.44078 -59.72576 -46.85094 1.000 53.09475 295 SER E O 1
ATOM 11789 N N . ARG E 1 301 ? -65.67063 -61.13985 -48.10663 1.000 46.17745 296 ARG E N 1
ATOM 11790 C CA . ARG E 1 301 ? -65.56835 -62.25298 -47.17228 1.000 49.48822 296 ARG E CA 1
ATOM 11791 C C . ARG E 1 301 ? -64.42005 -63.15842 -47.59974 1.000 46.56316 296 ARG E C 1
ATOM 11792 O O . ARG E 1 301 ? -64.44964 -63.73606 -48.69306 1.000 56.56747 296 ARG E O 1
ATOM 11800 N N . THR E 1 302 ? -63.40770 -63.27750 -46.73999 1.000 57.81190 297 THR E N 1
ATOM 11801 C CA . THR E 1 302 ? -62.28234 -64.15536 -47.03718 1.000 61.24660 297 THR E CA 1
ATOM 11802 C C . THR E 1 302 ? -62.57241 -65.59670 -46.64383 1.000 60.46289 297 THR E C 1
ATOM 11803 O O . THR E 1 302 ? -62.05277 -66.52387 -47.27581 1.000 67.64522 297 THR E O 1
ATOM 11807 N N . SER E 1 303 ? -63.39093 -65.79875 -45.61033 1.000 64.67499 298 SER E N 1
ATOM 11808 C CA . SER E 1 303 ? -63.69276 -67.13904 -45.12171 1.000 82.48404 298 SER E CA 1
ATOM 11809 C C . SER E 1 303 ? -64.21630 -68.02395 -46.23998 1.000 89.18528 298 SER E C 1
ATOM 11810 O O . SER E 1 303 ? -65.11489 -67.63627 -46.99336 1.000 78.44711 298 SER E O 1
ATOM 11813 N N . SER E 1 304 ? -63.64547 -69.21629 -46.33860 1.000 75.09821 299 SER E N 1
ATOM 11814 C CA . SER E 1 304 ? -64.06065 -70.20315 -47.32432 1.000 79.75614 299 SER E CA 1
ATOM 11815 C C . SER E 1 304 ? -64.93142 -71.24206 -46.63458 1.000 84.65211 299 SER E C 1
ATOM 11816 O O . SER E 1 304 ? -64.43062 -72.12364 -45.92693 1.000 64.86627 299 SER E O 1
ATOM 11819 N N . ALA E 1 305 ? -66.23875 -71.12960 -46.84103 1.000 77.70192 300 ALA E N 1
ATOM 11820 C CA . ALA E 1 305 ? -67.13866 -72.25160 -46.63449 1.000 66.75170 300 ALA E CA 1
ATOM 11821 C C . ALA E 1 305 ? -67.05789 -73.25456 -47.77457 1.000 74.01204 300 ALA E C 1
ATOM 11822 O O . ALA E 1 305 ? -67.90419 -74.15020 -47.84519 1.000 65.01394 300 ALA E O 1
ATOM 11824 N N . ASP E 1 306 ? -66.05847 -73.12070 -48.65236 1.000 85.12735 301 ASP E N 1
ATOM 11825 C CA . ASP E 1 306 ? -66.02752 -73.87483 -49.90034 1.000 70.51207 301 ASP E CA 1
ATOM 11826 C C . ASP E 1 306 ? -65.77974 -75.35970 -49.69410 1.000 59.78278 301 ASP E C 1
ATOM 11827 O O . ASP E 1 306 ? -66.07189 -76.14482 -50.59785 1.000 72.50421 301 ASP E O 1
ATOM 11832 N N . PHE E 1 307 ? -65.22569 -75.76627 -48.54973 1.000 59.76874 302 PHE E N 1
ATOM 11833 C CA . PHE E 1 307 ? -65.06569 -77.19759 -48.30915 1.000 76.96513 302 PHE E CA 1
ATOM 11834 C C . PHE E 1 307 ? -66.40013 -77.86270 -47.96586 1.000 80.87176 302 PHE E C 1
ATOM 11835 O O . PHE E 1 307 ? -66.60039 -79.04101 -48.28374 1.000 86.81616 302 PHE E O 1
ATOM 11843 N N . LEU E 1 308 ? -67.34525 -77.11021 -47.39895 1.000 69.25342 303 LEU E N 1
ATOM 11844 C CA . LEU E 1 308 ? -68.66174 -77.62374 -47.04523 1.000 73.18976 303 LEU E CA 1
ATOM 11845 C C . LEU E 1 308 ? -69.70742 -77.37216 -48.12650 1.000 75.46554 303 LEU E C 1
ATOM 11846 O O . LEU E 1 308 ? -70.90403 -77.54090 -47.86461 1.000 81.69030 303 LEU E O 1
ATOM 11851 N N . LEU E 1 309 ? -69.29027 -76.98614 -49.32896 1.000 69.14957 304 LEU E N 1
ATOM 11852 C CA . LEU E 1 309 ? -70.21021 -76.69646 -50.41883 1.000 72.61710 304 LEU E CA 1
ATOM 11853 C C . LEU E 1 309 ? -70.14920 -77.80747 -51.45724 1.000 69.47298 304 LEU E C 1
ATOM 11854 O O . LEU E 1 309 ? -69.06119 -78.21589 -51.88203 1.000 85.14322 304 LEU E O 1
ATOM 11859 N N . SER E 1 310 ? -71.32473 -78.29212 -51.85963 1.000 87.18309 305 SER E N 1
ATOM 11860 C CA . SER E 1 310 ? -71.45634 -79.36936 -52.81463 1.000 93.64501 305 SER E CA 1
ATOM 11861 C C . SER E 1 310 ? -72.65563 -79.04390 -53.69530 1.000 102.15534 305 SER E C 1
ATOM 11862 O O . SER E 1 310 ? -73.71422 -78.65219 -53.17139 1.000 104.59935 305 SER E O 1
ATOM 11865 N N . PRO E 1 311 ? -72.53268 -79.19490 -55.01751 1.000 90.97143 306 PRO E N 1
ATOM 11866 C CA . PRO E 1 311 ? -73.66500 -78.88671 -55.90834 1.000 90.50748 306 PRO E CA 1
ATOM 11867 C C . PRO E 1 311 ? -74.91735 -79.71942 -55.65418 1.000 90.93631 306 PRO E C 1
ATOM 11868 O O . PRO E 1 311 ? -75.95769 -79.42483 -56.25744 1.000 84.88800 306 PRO E O 1
ATOM 11872 N N . THR E 1 312 ? -74.86242 -80.73187 -54.79276 1.000 99.65546 307 THR E N 1
ATOM 11873 C CA . THR E 1 312 ? -76.01749 -81.58644 -54.52816 1.000 100.54204 307 THR E CA 1
ATOM 11874 C C . THR E 1 312 ? -76.03961 -82.01163 -53.06037 1.000 100.61919 307 THR E C 1
ATOM 11875 O O . THR E 1 312 ? -76.12712 -83.19441 -52.72682 1.000 103.00698 307 THR E O 1
ATOM 11879 N N . GLY E 1 313 ? -75.98498 -81.03340 -52.15861 1.000 96.80825 308 GLY E N 1
ATOM 11880 C CA . GLY E 1 313 ? -75.96874 -81.31445 -50.74243 1.000 86.90190 308 GLY E CA 1
ATOM 11881 C C . GLY E 1 313 ? -76.77557 -80.32661 -49.92501 1.000 93.35569 308 GLY E C 1
ATOM 11882 O O . GLY E 1 313 ? -77.72458 -79.70405 -50.41260 1.000 89.63453 308 GLY E O 1
ATOM 11883 N N . PRO E 1 314 ? -76.41047 -80.16979 -48.64898 1.000 84.39014 309 PRO E N 1
ATOM 11884 C CA . PRO E 1 314 ? -77.14250 -79.21680 -47.79596 1.000 84.42581 309 PRO E CA 1
ATOM 11885 C C . PRO E 1 314 ? -76.99557 -77.77343 -48.24640 1.000 85.30623 309 PRO E C 1
ATOM 11886 O O . PRO E 1 314 ? -77.98388 -77.02881 -48.26643 1.000 65.64444 309 PRO E O 1
ATOM 11890 N N . PHE E 1 315 ? -75.78583 -77.35688 -48.61245 1.000 94.16825 310 PHE E N 1
ATOM 11891 C CA . PHE E 1 315 ? -75.53955 -76.02436 -49.14246 1.000 80.33885 310 PHE E CA 1
ATOM 11892 C C . PHE E 1 315 ? -74.78344 -76.14755 -50.45572 1.000 73.97499 310 PHE E C 1
ATOM 11893 O O . PHE E 1 315 ? -73.82433 -76.91866 -50.55846 1.000 72.03612 310 PHE E O 1
ATOM 11901 N N . LYS E 1 316 ? -75.21898 -75.38582 -51.45761 1.000 74.89446 311 LYS E N 1
ATOM 11902 C CA . LYS E 1 316 ? -74.65085 -75.45097 -52.79836 1.000 87.95888 311 LYS E CA 1
ATOM 11903 C C . LYS E 1 316 ? -73.80923 -74.23162 -53.14356 1.000 71.81504 311 LYS E C 1
ATOM 11904 O O . LYS E 1 316 ? -72.67464 -74.37555 -53.60899 1.000 73.24529 311 LYS E O 1
ATOM 11910 N N . THR E 1 317 ? -74.33609 -73.02888 -52.92743 1.000 70.07436 312 THR E N 1
ATOM 11911 C CA . THR E 1 317 ? -73.58204 -71.79926 -53.09345 1.000 67.25959 312 THR E CA 1
ATOM 11912 C C . THR E 1 317 ? -73.17966 -71.26112 -51.71866 1.000 86.22006 312 THR E C 1
ATOM 11913 O O . THR E 1 317 ? -73.55136 -71.80132 -50.67137 1.000 96.77093 312 THR E O 1
ATOM 11917 N N . GLU E 1 318 ? -72.40126 -70.17609 -51.71847 1.000 87.55072 313 GLU E N 1
ATOM 11918 C CA . GLU E 1 318 ? -72.08552 -69.49673 -50.46558 1.000 94.16643 313 GLU E CA 1
ATOM 11919 C C . GLU E 1 318 ? -73.29542 -68.75414 -49.91335 1.000 78.07942 313 GLU E C 1
ATOM 11920 O O . GLU E 1 318 ? -73.41347 -68.59589 -48.69046 1.000 77.32074 313 GLU E O 1
ATOM 11926 N N . GLU E 1 319 ? -74.19936 -68.30523 -50.79869 1.000 69.47502 314 GLU E N 1
ATOM 11927 C CA . GLU E 1 319 ? -75.42336 -67.63792 -50.36636 1.000 76.66300 314 GLU E CA 1
ATOM 11928 C C . GLU E 1 319 ? -76.24026 -68.49860 -49.41179 1.000 71.04179 314 GLU E C 1
ATOM 11929 O O . GLU E 1 319 ? -76.86670 -67.97119 -48.49265 1.000 71.51308 314 GLU E O 1
ATOM 11935 N N . GLU E 1 320 ? -76.24562 -69.81660 -49.59842 1.000 71.53769 315 GLU E N 1
ATOM 11936 C CA . GLU E 1 320 ? -77.04894 -70.67991 -48.74031 1.000 81.50421 315 GLU E CA 1
ATOM 11937 C C . GLU E 1 320 ? -76.36801 -70.93303 -47.40760 1.000 77.88953 315 GLU E C 1
ATOM 11938 O O . GLU E 1 320 ? -77.04999 -71.20893 -46.41607 1.000 71.73511 315 GLU E O 1
ATOM 11944 N N . PHE E 1 321 ? -75.03741 -70.84500 -47.36212 1.000 73.86546 316 PHE E N 1
ATOM 11945 C CA . PHE E 1 321 ? -74.32092 -71.07338 -46.11282 1.000 74.77109 316 PHE E CA 1
ATOM 11946 C C . PHE E 1 321 ? -74.40439 -69.85423 -45.20294 1.000 58.24221 316 PHE E C 1
ATOM 11947 O O . PHE E 1 321 ? -74.65926 -69.98247 -44.00060 1.000 58.40641 316 PHE E O 1
ATOM 11955 N N . TRP E 1 322 ? -74.19769 -68.66476 -45.76223 1.000 46.17110 317 TRP E N 1
ATOM 11956 C CA . TRP E 1 322 ? -74.17797 -67.43924 -44.98008 1.000 49.39468 317 TRP E CA 1
ATOM 11957 C C . TRP E 1 322 ? -75.52680 -66.73704 -44.92055 1.000 66.31825 317 TRP E C 1
ATOM 11958 O O . TRP E 1 322 ? -75.69931 -65.85017 -44.07833 1.000 72.85003 317 TRP E O 1
ATOM 11969 N N . ASP E 1 323 ? -76.47272 -67.10543 -45.78739 1.000 58.34337 318 ASP E N 1
ATOM 11970 C CA . ASP E 1 323 ? -77.83465 -66.56945 -45.75174 1.000 65.46527 318 ASP E CA 1
ATOM 11971 C C . ASP E 1 323 ? -77.82980 -65.04309 -45.76239 1.000 70.96930 318 ASP E C 1
ATOM 11972 O O . ASP E 1 323 ? -78.56746 -64.38968 -45.01973 1.000 88.31816 318 ASP E O 1
ATOM 11977 N N . GLU E 1 324 ? -76.98272 -64.46962 -46.61031 1.000 69.38154 319 GLU E N 1
ATOM 11978 C CA . GLU E 1 324 ? -76.83393 -63.02275 -46.68339 1.000 63.08532 319 GLU E CA 1
ATOM 11979 C C . GLU E 1 324 ? -76.44728 -62.58021 -48.09024 1.000 68.24121 319 GLU E C 1
ATOM 11980 O O . GLU E 1 324 ? -75.68136 -63.25799 -48.77563 1.000 52.81230 319 GLU E O 1
ATOM 11986 N N . GLY F 1 10 ? -44.79913 -56.74596 -66.56168 1.000 65.68914 5 GLY F N 1
ATOM 11987 C CA . GLY F 1 10 ? -44.19645 -58.05800 -66.70690 1.000 69.53201 5 GLY F CA 1
ATOM 11988 C C . GLY F 1 10 ? -42.96000 -58.24673 -65.85023 1.000 70.41604 5 GLY F C 1
ATOM 11989 O O . GLY F 1 10 ? -42.23804 -57.28972 -65.56868 1.000 68.74607 5 GLY F O 1
ATOM 11990 N N . VAL F 1 11 ? -42.71787 -59.48666 -65.43527 1.000 66.80068 6 VAL F N 1
ATOM 11991 C CA . VAL F 1 11 ? -41.56508 -59.82183 -64.60258 1.000 62.73950 6 VAL F CA 1
ATOM 11992 C C . VAL F 1 11 ? -40.29419 -59.66975 -65.42986 1.000 64.21195 6 VAL F C 1
ATOM 11993 O O . VAL F 1 11 ? -40.12770 -60.36694 -66.44157 1.000 57.54730 6 VAL F O 1
ATOM 11997 N N . PRO F 1 12 ? -39.38077 -58.77959 -65.05101 1.000 52.22784 7 PRO F N 1
ATOM 11998 C CA . PRO F 1 12 ? -38.13148 -58.64876 -65.80466 1.000 52.61961 7 PRO F CA 1
ATOM 11999 C C . PRO F 1 12 ? -37.21311 -59.83598 -65.56977 1.000 52.85685 7 PRO F C 1
ATOM 12000 O O . PRO F 1 12 ? -37.18534 -60.43115 -64.48954 1.000 43.36520 7 PRO F O 1
ATOM 12004 N N . MET F 1 13 ? -36.46306 -60.18260 -66.60957 1.000 64.65940 8 MET F N 1
ATOM 12005 C CA . MET F 1 13 ? -35.44150 -61.21167 -66.51594 1.000 57.37707 8 MET F CA 1
ATOM 12006 C C . MET F 1 13 ? -34.13173 -60.59324 -66.04600 1.000 49.46444 8 MET F C 1
ATOM 12007 O O . MET F 1 13 ? -33.83923 -59.42629 -66.32029 1.000 45.19957 8 MET F O 1
ATOM 12012 N N . ILE F 1 14 ? -33.34550 -61.38534 -65.32454 1.000 44.67471 9 ILE F N 1
ATOM 12013 C CA . ILE F 1 14 ? -32.02243 -60.97950 -64.86864 1.000 50.44204 9 ILE F CA 1
ATOM 12014 C C . ILE F 1 14 ? -31.00251 -61.91507 -65.49653 1.000 62.04604 9 ILE F C 1
ATOM 12015 O O . ILE F 1 14 ? -31.11017 -63.13933 -65.36027 1.000 56.34093 9 ILE F O 1
ATOM 12020 N N . THR F 1 15 ? -30.02074 -61.34052 -66.18513 1.000 67.96995 10 THR F N 1
ATOM 12021 C CA . THR F 1 15 ? -28.98093 -62.13014 -66.82879 1.000 47.40198 10 THR F CA 1
ATOM 12022 C C . THR F 1 15 ? -27.92887 -62.50716 -65.79509 1.000 43.62284 10 THR F C 1
ATOM 12023 O O . THR F 1 15 ? -27.30379 -61.63183 -65.18658 1.000 35.98964 10 THR F O 1
ATOM 12027 N N . LEU F 1 16 ? -27.74432 -63.80697 -65.59216 1.000 47.02237 11 LEU F N 1
ATOM 12028 C CA . LEU F 1 16 ? -26.76409 -64.30784 -64.64612 1.000 46.98864 11 LEU F CA 1
ATOM 12029 C C . LEU F 1 16 ? -25.37634 -64.34218 -65.28939 1.000 42.36239 11 LEU F C 1
ATOM 12030 O O . LEU F 1 16 ? -25.21646 -64.15205 -66.49826 1.000 47.09053 11 LEU F O 1
ATOM 12035 N N . SER F 1 17 ? -24.35656 -64.58646 -64.45946 1.000 41.48225 12 SER F N 1
ATOM 12036 C CA . SER F 1 17 ? -22.97777 -64.49577 -64.93241 1.000 47.21189 12 SER F CA 1
ATOM 12037 C C . SER F 1 17 ? -22.63073 -65.57651 -65.94990 1.000 49.68975 12 SER F C 1
ATOM 12038 O O . SER F 1 17 ? -21.65611 -65.41764 -66.69147 1.000 42.48543 12 SER F O 1
ATOM 12041 N N . SER F 1 18 ? -23.39816 -66.66113 -66.00929 1.000 54.66499 13 SER F N 1
ATOM 12042 C CA . SER F 1 18 ? -23.17667 -67.70514 -67.00001 1.000 45.71320 13 SER F CA 1
ATOM 12043 C C . SER F 1 18 ? -23.96747 -67.48322 -68.28300 1.000 53.28901 13 SER F C 1
ATOM 12044 O O . SER F 1 18 ? -23.87055 -68.30197 -69.20162 1.000 42.09434 13 SER F O 1
ATOM 12047 N N . GLY F 1 19 ? -24.73726 -66.39978 -68.37081 1.000 47.79822 14 GLY F N 1
ATOM 12048 C CA . GLY F 1 19 ? -25.59212 -66.14193 -69.50552 1.000 52.51249 14 GLY F CA 1
ATOM 12049 C C . GLY F 1 19 ? -27.01915 -66.62102 -69.34715 1.000 53.87888 14 GLY F C 1
ATOM 12050 O O . GLY F 1 19 ? -27.89772 -66.16740 -70.08927 1.000 59.45519 14 GLY F O 1
ATOM 12051 N N . ILE F 1 20 ? -27.27488 -67.52270 -68.39884 1.000 46.11605 15 ILE F N 1
ATOM 12052 C CA . ILE F 1 20 ? -28.62264 -68.02499 -68.16942 1.000 49.48096 15 ILE F CA 1
ATOM 12053 C C . ILE F 1 20 ? -29.49077 -66.91265 -67.59946 1.000 57.90034 15 ILE F C 1
ATOM 12054 O O . ILE F 1 20 ? -29.03988 -66.10637 -66.77447 1.000 58.65862 15 ILE F O 1
ATOM 12059 N N . ARG F 1 21 ? -30.74354 -66.85756 -68.04432 1.000 59.92982 16 ARG F N 1
ATOM 12060 C CA . ARG F 1 21 ? -31.66313 -65.79841 -67.65643 1.000 67.82391 16 ARG F CA 1
ATOM 12061 C C . ARG F 1 21 ? -32.64574 -66.30908 -66.60904 1.000 58.58714 16 ARG F C 1
ATOM 12062 O O . ARG F 1 21 ? -33.10348 -67.45458 -66.67046 1.000 51.17847 16 ARG F O 1
ATOM 12070 N N . MET F 1 22 ? -32.96693 -65.44575 -65.64707 1.000 56.51967 17 MET F N 1
ATOM 12071 C CA . MET F 1 22 ? -33.67332 -65.83639 -64.43894 1.000 50.45513 17 MET F CA 1
ATOM 12072 C C . MET F 1 22 ? -34.74880 -64.80237 -64.12982 1.000 49.11627 17 MET F C 1
ATOM 12073 O O . MET F 1 22 ? -34.46457 -63.59321 -64.14042 1.000 46.85742 17 MET F O 1
ATOM 12078 N N . PRO F 1 23 ? -35.98680 -65.22272 -63.87620 1.000 50.00353 18 PRO F N 1
ATOM 12079 C CA . PRO F 1 23 ? -37.02807 -64.25762 -63.49724 1.000 49.25176 18 PRO F CA 1
ATOM 12080 C C . PRO F 1 23 ? -36.66648 -63.55009 -62.20002 1.000 53.65497 18 PRO F C 1
ATOM 12081 O O . PRO F 1 23 ? -36.22977 -64.17695 -61.23206 1.000 49.11417 18 PRO F O 1
ATOM 12085 N N . ALA F 1 24 ? -36.85282 -62.22819 -62.19040 1.000 47.64595 19 ALA F N 1
ATOM 12086 C CA . ALA F 1 24 ? -36.46720 -61.43620 -61.02742 1.000 38.52041 19 ALA F CA 1
ATOM 12087 C C . ALA F 1 24 ? -37.29387 -61.79208 -59.80019 1.000 49.78093 19 ALA F C 1
ATOM 12088 O O . ALA F 1 24 ? -36.81770 -61.64574 -58.66831 1.000 43.95102 19 ALA F O 1
ATOM 12090 N N . LEU F 1 25 ? -38.52264 -62.26247 -60.00011 1.000 50.27724 20 LEU F N 1
ATOM 12091 C CA . LEU F 1 25 ? -39.44443 -62.57121 -58.91621 1.000 35.87072 20 LEU F CA 1
ATOM 12092 C C . LEU F 1 25 ? -39.91531 -64.01192 -59.04278 1.000 39.58090 20 LEU F C 1
ATOM 12093 O O . LEU F 1 25 ? -40.31756 -64.44373 -60.12816 1.000 54.06972 20 LEU F O 1
ATOM 12098 N N . GLY F 1 26 ? -39.86606 -64.75216 -57.93015 1.000 44.84692 21 GLY F N 1
ATOM 12099 C CA . GLY F 1 26 ? -40.32581 -66.12363 -57.91362 1.000 48.61084 21 GLY F CA 1
ATOM 12100 C C . GLY F 1 26 ? -41.10146 -66.42226 -56.64603 1.000 45.72164 21 GLY F C 1
ATOM 12101 O O . GLY F 1 26 ? -41.16793 -65.60354 -55.72513 1.000 54.97532 21 GLY F O 1
ATOM 12102 N N . MET F 1 27 ? -41.69303 -67.61421 -56.61673 1.000 46.66205 22 MET F N 1
ATOM 12103 C CA . MET F 1 27 ? -42.46081 -68.08683 -55.47363 1.000 53.48972 22 MET F CA 1
ATOM 12104 C C . MET F 1 27 ? -41.72520 -69.22775 -54.78461 1.000 55.83637 22 MET F C 1
ATOM 12105 O O . MET F 1 27 ? -41.21137 -70.13731 -55.44337 1.000 50.09656 22 MET F O 1
ATOM 12110 N N . GLY F 1 28 ? -41.68708 -69.17816 -53.45237 1.000 65.81683 23 GLY F N 1
ATOM 12111 C CA . GLY F 1 28 ? -40.99590 -70.16970 -52.66213 1.000 66.30043 23 GLY F CA 1
ATOM 12112 C C . GLY F 1 28 ? -41.92557 -71.23089 -52.09250 1.000 66.34040 23 GLY F C 1
ATOM 12113 O O . GLY F 1 28 ? -43.14504 -71.19238 -52.23691 1.000 68.14515 23 GLY F O 1
ATOM 12114 N N . THR F 1 29 ? -41.30594 -72.19903 -51.42700 1.000 57.77757 24 THR F N 1
ATOM 12115 C CA . THR F 1 29 ? -42.00458 -73.31179 -50.80194 1.000 87.07671 24 THR F CA 1
ATOM 12116 C C . THR F 1 29 ? -42.04421 -73.09778 -49.29571 1.000 93.98459 24 THR F C 1
ATOM 12117 O O . THR F 1 29 ? -41.00685 -72.83655 -48.67644 1.000 96.42297 24 THR F O 1
ATOM 12121 N N . ALA F 1 30 ? -43.23975 -73.19594 -48.71611 1.000 74.17513 25 ALA F N 1
ATOM 12122 C CA . ALA F 1 30 ? -43.39306 -73.09089 -47.27088 1.000 83.09795 25 ALA F CA 1
ATOM 12123 C C . ALA F 1 30 ? -42.49003 -74.09583 -46.57351 1.000 92.90918 25 ALA F C 1
ATOM 12124 O O . ALA F 1 30 ? -42.58553 -75.30373 -46.81097 1.000 102.97496 25 ALA F O 1
ATOM 12126 N N . GLU F 1 31 ? -41.61277 -73.59169 -45.70678 1.000 79.64900 26 GLU F N 1
ATOM 12127 C CA . GLU F 1 31 ? -40.54808 -74.40312 -45.12870 1.000 83.03691 26 GLU F CA 1
ATOM 12128 C C . GLU F 1 31 ? -41.06466 -75.38091 -44.07927 1.000 91.26740 26 GLU F C 1
ATOM 12129 O O . GLU F 1 31 ? -40.32885 -75.75729 -43.16045 1.000 74.16923 26 GLU F O 1
ATOM 12135 N N . THR F 1 32 ? -42.32272 -75.79814 -44.20491 1.000 103.30993 27 THR F N 1
ATOM 12136 C CA . THR F 1 32 ? -42.90135 -76.80966 -43.32304 1.000 102.33496 27 THR F CA 1
ATOM 12137 C C . THR F 1 32 ? -42.35003 -78.16436 -43.73874 1.000 96.51640 27 THR F C 1
ATOM 12138 O O . THR F 1 32 ? -42.79525 -78.75174 -44.72712 1.000 79.87997 27 THR F O 1
ATOM 12142 N N . MET F 1 33 ? -41.36566 -78.66214 -42.98725 1.000 98.69301 28 MET F N 1
ATOM 12143 C CA . MET F 1 33 ? -40.74691 -79.94813 -43.29962 1.000 93.14541 28 MET F CA 1
ATOM 12144 C C . MET F 1 33 ? -41.70206 -81.10149 -43.01752 1.000 103.09358 28 MET F C 1
ATOM 12145 O O . MET F 1 33 ? -41.53532 -81.84050 -42.03722 1.000 83.57573 28 MET F O 1
ATOM 12150 N N . VAL F 1 34 ? -42.69155 -81.26922 -43.88283 1.000 92.85573 29 VAL F N 1
ATOM 12151 C CA . VAL F 1 34 ? -43.68378 -82.33399 -43.75125 1.000 81.69977 29 VAL F CA 1
ATOM 12152 C C . VAL F 1 34 ? -44.48803 -82.43055 -45.04271 1.000 55.83681 29 VAL F C 1
ATOM 12153 O O . VAL F 1 34 ? -44.69414 -83.51864 -45.57052 1.000 54.88815 29 VAL F O 1
ATOM 12157 N N . GLU F 1 40 ? -50.10800 -77.93672 -51.29134 1.000 82.26142 35 GLU F N 1
ATOM 12158 C CA . GLU F 1 40 ? -49.26284 -76.88970 -51.85387 1.000 78.53030 35 GLU F CA 1
ATOM 12159 C C . GLU F 1 40 ? -49.42394 -76.78620 -53.36651 1.000 90.60431 35 GLU F C 1
ATOM 12160 O O . GLU F 1 40 ? -49.27819 -75.70474 -53.93723 1.000 84.11759 35 GLU F O 1
ATOM 12166 N N . LYS F 1 41 ? -49.73261 -77.91728 -54.00958 1.000 89.37327 36 LYS F N 1
ATOM 12167 C CA . LYS F 1 41 ? -49.72799 -77.96409 -55.46913 1.000 77.80735 36 LYS F CA 1
ATOM 12168 C C . LYS F 1 41 ? -50.75649 -77.01713 -56.07447 1.000 84.26798 36 LYS F C 1
ATOM 12169 O O . LYS F 1 41 ? -50.56050 -76.52472 -57.19143 1.000 91.36245 36 LYS F O 1
ATOM 12175 N N . LEU F 1 42 ? -51.85167 -76.74444 -55.36145 1.000 85.35539 37 LEU F N 1
ATOM 12176 C CA . LEU F 1 42 ? -52.85313 -75.82819 -55.89516 1.000 85.36241 37 LEU F CA 1
ATOM 12177 C C . LEU F 1 42 ? -52.35376 -74.39040 -55.86083 1.000 80.18169 37 LEU F C 1
ATOM 12178 O O . LEU F 1 42 ? -52.57907 -73.62809 -56.80768 1.000 79.42424 37 LEU F O 1
ATOM 12183 N N . ALA F 1 43 ? -51.66795 -74.00413 -54.78166 1.000 71.89910 38 ALA F N 1
ATOM 12184 C CA . ALA F 1 43 ? -51.04059 -72.68734 -54.73784 1.000 77.91446 38 ALA F CA 1
ATOM 12185 C C . ALA F 1 43 ? -50.03195 -72.52633 -55.86684 1.000 77.17230 38 ALA F C 1
ATOM 12186 O O . ALA F 1 43 ? -49.87334 -71.43174 -56.42054 1.000 68.64193 38 ALA F O 1
ATOM 12188 N N . PHE F 1 44 ? -49.34110 -73.60991 -56.22297 1.000 89.82357 39 PHE F N 1
ATOM 12189 C CA . PHE F 1 44 ? -48.41796 -73.56204 -57.35097 1.000 77.23167 39 PHE F CA 1
ATOM 12190 C C . PHE F 1 44 ? -49.17558 -73.42015 -58.66584 1.000 75.66946 39 PHE F C 1
ATOM 12191 O O . PHE F 1 44 ? -48.78759 -72.63160 -59.53546 1.000 66.61410 39 PHE F O 1
ATOM 12199 N N . LEU F 1 45 ? -50.26570 -74.17926 -58.82498 1.000 88.57656 40 LEU F N 1
ATOM 12200 C CA . LEU F 1 45 ? -51.10497 -74.05663 -60.01543 1.000 85.95080 40 LEU F CA 1
ATOM 12201 C C . LEU F 1 45 ? -51.61416 -72.62998 -60.18021 1.000 85.81379 40 LEU F C 1
ATOM 12202 O O . LEU F 1 45 ? -51.49482 -72.03226 -61.25677 1.000 77.52544 40 LEU F O 1
ATOM 12207 N N . LYS F 1 46 ? -52.19527 -72.07169 -59.11171 1.000 83.31045 41 LYS F N 1
ATOM 12208 C CA . LYS F 1 46 ? -52.66422 -70.69032 -59.14590 1.000 84.66745 41 LYS F CA 1
ATOM 12209 C C . LYS F 1 46 ? -51.53834 -69.72468 -59.48650 1.000 78.88623 41 LYS F C 1
ATOM 12210 O O . LYS F 1 46 ? -51.76634 -68.72957 -60.18183 1.000 76.45364 41 LYS F O 1
ATOM 12216 N N . ALA F 1 47 ? -50.31918 -70.00925 -59.02992 1.000 71.55840 42 ALA F N 1
ATOM 12217 C CA . ALA F 1 47 ? -49.19895 -69.12460 -59.33008 1.000 72.52418 42 ALA F CA 1
ATOM 12218 C C . ALA F 1 47 ? -48.84060 -69.16046 -60.81036 1.000 68.46769 42 ALA F C 1
ATOM 12219 O O . ALA F 1 47 ? -48.52933 -68.12068 -61.40230 1.000 73.36477 42 ALA F O 1
ATOM 12221 N N . ILE F 1 48 ? -48.88556 -70.34370 -61.42818 1.000 70.80190 43 ILE F N 1
ATOM 12222 C CA . ILE F 1 48 ? -48.47961 -70.46026 -62.82720 1.000 79.67980 43 ILE F CA 1
ATOM 12223 C C . ILE F 1 48 ? -49.46537 -69.74909 -63.74996 1.000 80.69090 43 ILE F C 1
ATOM 12224 O O . ILE F 1 48 ? -49.06935 -69.20300 -64.78676 1.000 62.02706 43 ILE F O 1
ATOM 12229 N N . GLU F 1 49 ? -50.75458 -69.73686 -63.40446 1.000 76.65768 44 GLU F N 1
ATOM 12230 C CA . GLU F 1 49 ? -51.71525 -69.01238 -64.23063 1.000 73.67026 44 GLU F CA 1
ATOM 12231 C C . GLU F 1 49 ? -51.57527 -67.50537 -64.06509 1.000 64.35697 44 GLU F C 1
ATOM 12232 O O . GLU F 1 49 ? -51.83546 -66.75367 -65.01125 1.000 62.16135 44 GLU F O 1
ATOM 12238 N N . VAL F 1 50 ? -51.16857 -67.04623 -62.87967 1.000 73.49601 45 VAL F N 1
ATOM 12239 C CA . VAL F 1 50 ? -50.99276 -65.61404 -62.66458 1.000 72.95131 45 VAL F CA 1
ATOM 12240 C C . VAL F 1 50 ? -49.79966 -65.09295 -63.45849 1.000 76.24469 45 VAL F C 1
ATOM 12241 O O . VAL F 1 50 ? -49.81624 -63.95421 -63.94353 1.000 78.04315 45 VAL F O 1
ATOM 12245 N N . GLY F 1 51 ? -48.76137 -65.90868 -63.62486 1.000 48.09775 46 GLY F N 1
ATOM 12246 C CA . GLY F 1 51 ? -47.61771 -65.50972 -64.42141 1.000 78.63445 46 GLY F CA 1
ATOM 12247 C C . GLY F 1 51 ? -46.28087 -65.84273 -63.79176 1.000 83.98694 46 GLY F C 1
ATOM 12248 O O . GLY F 1 51 ? -45.24425 -65.31562 -64.20758 1.000 57.47226 46 GLY F O 1
ATOM 12249 N N . TYR F 1 52 ? -46.29000 -66.71831 -62.78965 1.000 76.02041 47 TYR F N 1
ATOM 12250 C CA . TYR F 1 52 ? -45.06565 -67.10975 -62.10219 1.000 64.89377 47 TYR F CA 1
ATOM 12251 C C . TYR F 1 52 ? -44.32982 -68.16840 -62.91377 1.000 74.37383 47 TYR F C 1
ATOM 12252 O O . TYR F 1 52 ? -44.88990 -69.22622 -63.22086 1.000 85.15056 47 TYR F O 1
ATOM 12261 N N . ARG F 1 53 ? -43.07332 -67.88305 -63.25897 1.000 71.11563 48 ARG F N 1
ATOM 12262 C CA . ARG F 1 53 ? -42.22116 -68.84140 -63.94549 1.000 61.00998 48 ARG F CA 1
ATOM 12263 C C . ARG F 1 53 ? -41.05741 -69.32949 -63.09803 1.000 65.84629 48 ARG F C 1
ATOM 12264 O O . ARG F 1 53 ? -40.49477 -70.38627 -63.40070 1.000 68.22709 48 ARG F O 1
ATOM 12272 N N . HIS F 1 54 ? -40.69283 -68.59817 -62.05010 1.000 61.73020 49 HIS F N 1
ATOM 12273 C CA . HIS F 1 54 ? -39.58571 -68.95988 -61.17678 1.000 43.39156 49 HIS F CA 1
ATOM 12274 C C . HIS F 1 54 ? -40.14380 -69.62837 -59.92637 1.000 40.29325 49 HIS F C 1
ATOM 12275 O O . HIS F 1 54 ? -40.95776 -69.03483 -59.21110 1.000 50.91588 49 HIS F O 1
ATOM 12282 N N . PHE F 1 55 ? -39.71208 -70.86104 -59.67133 1.000 37.64721 50 PHE F N 1
ATOM 12283 C CA . PHE F 1 55 ? -40.12424 -71.60957 -58.49346 1.000 39.65521 50 PHE F CA 1
ATOM 12284 C C . PHE F 1 55 ? -38.89625 -72.15458 -57.78231 1.000 41.19713 50 PHE F C 1
ATOM 12285 O O . PHE F 1 55 ? -37.90709 -72.52128 -58.42361 1.000 49.01338 50 PHE F O 1
ATOM 12293 N N . ASP F 1 56 ? -38.96622 -72.20575 -56.45385 1.000 39.88903 51 ASP F N 1
ATOM 12294 C CA . ASP F 1 56 ? -37.83195 -72.60843 -55.63140 1.000 43.54272 51 ASP F CA 1
ATOM 12295 C C . ASP F 1 56 ? -38.32250 -73.51220 -54.51282 1.000 50.38014 51 ASP F C 1
ATOM 12296 O O . ASP F 1 56 ? -39.13372 -73.09082 -53.68291 1.000 63.61084 51 ASP F O 1
ATOM 12301 N N . THR F 1 57 ? -37.83340 -74.74615 -54.49468 1.000 40.39354 52 THR F N 1
ATOM 12302 C CA . THR F 1 57 ? -38.11856 -75.70983 -53.44135 1.000 48.04332 52 THR F CA 1
ATOM 12303 C C . THR F 1 57 ? -36.80909 -76.14348 -52.78912 1.000 44.51036 52 THR F C 1
ATOM 12304 O O . THR F 1 57 ? -35.73142 -75.62866 -53.10005 1.000 52.36427 52 THR F O 1
ATOM 12308 N N . ALA F 1 58 ? -36.90943 -77.10414 -51.87394 1.000 45.80651 53 ALA F N 1
ATOM 12309 C CA . ALA F 1 58 ? -35.73879 -77.60597 -51.17188 1.000 47.58093 53 ALA F CA 1
ATOM 12310 C C . ALA F 1 58 ? -35.99938 -79.03848 -50.73566 1.000 53.18764 53 ALA F C 1
ATOM 12311 O O . ALA F 1 58 ? -37.12466 -79.40039 -50.38115 1.000 65.00159 53 ALA F O 1
ATOM 12313 N N . ALA F 1 59 ? -34.93706 -79.84914 -50.75190 1.000 49.06231 54 ALA F N 1
ATOM 12314 C CA . ALA F 1 59 ? -35.04128 -81.24729 -50.35280 1.000 60.27419 54 ALA F CA 1
ATOM 12315 C C . ALA F 1 59 ? -35.30829 -81.41982 -48.86328 1.000 64.39423 54 ALA F C 1
ATOM 12316 O O . ALA F 1 59 ? -35.62492 -82.53480 -48.43301 1.000 63.39149 54 ALA F O 1
ATOM 12318 N N . ALA F 1 60 ? -35.19242 -80.35324 -48.07128 1.000 57.76398 55 ALA F N 1
ATOM 12319 C CA . ALA F 1 60 ? -35.42830 -80.46435 -46.63749 1.000 72.00978 55 ALA F CA 1
ATOM 12320 C C . ALA F 1 60 ? -36.91556 -80.42658 -46.30574 1.000 81.20896 55 ALA F C 1
ATOM 12321 O O . ALA F 1 60 ? -37.36834 -81.13259 -45.39877 1.000 80.61292 55 ALA F O 1
ATOM 12323 N N . TYR F 1 61 ? -37.69014 -79.62160 -47.03304 1.000 86.97011 56 TYR F N 1
ATOM 12324 C CA . TYR F 1 61 ? -39.09040 -79.39200 -46.69906 1.000 77.90642 56 TYR F CA 1
ATOM 12325 C C . TYR F 1 61 ? -40.02179 -80.46037 -47.25769 1.000 88.43382 56 TYR F C 1
ATOM 12326 O O . TYR F 1 61 ? -41.18775 -80.51316 -46.84975 1.000 92.96982 56 TYR F O 1
ATOM 12335 N N . GLN F 1 62 ? -39.53822 -81.29830 -48.17655 1.000 88.67187 57 GLN F N 1
ATOM 12336 C CA . GLN F 1 62 ? -40.29699 -82.43200 -48.71099 1.000 85.52055 57 GLN F CA 1
ATOM 12337 C C . GLN F 1 62 ? -41.59264 -81.98412 -49.38451 1.000 67.71268 57 GLN F C 1
ATOM 12338 O O . GLN F 1 62 ? -42.64514 -82.60594 -49.22556 1.000 78.19772 57 GLN F O 1
ATOM 12344 N N . SER F 1 63 ? -41.51452 -80.89604 -50.15041 1.000 70.97485 58 SER F N 1
ATOM 12345 C CA . SER F 1 63 ? -42.62246 -80.43874 -50.97878 1.000 70.05259 58 SER F CA 1
ATOM 12346 C C . SER F 1 63 ? -42.29886 -80.54448 -52.46436 1.000 72.25878 58 SER F C 1
ATOM 12347 O O . SER F 1 63 ? -42.94058 -79.88276 -53.28639 1.000 71.92922 58 SER F O 1
ATOM 12350 N N . GLU F 1 64 ? -41.30982 -81.36719 -52.82225 1.000 71.29113 59 GLU F N 1
ATOM 12351 C CA . GLU F 1 64 ? -40.89622 -81.47162 -54.21710 1.000 90.65933 59 GLU F CA 1
ATOM 12352 C C . GLU F 1 64 ? -41.91495 -82.23213 -55.05621 1.000 91.19277 59 GLU F C 1
ATOM 12353 O O . GLU F 1 64 ? -42.01673 -81.99616 -56.26572 1.000 80.88900 59 GLU F O 1
ATOM 12359 N N . GLU F 1 65 ? -42.67204 -83.14479 -54.44311 1.000 80.79667 60 GLU F N 1
ATOM 12360 C CA . GLU F 1 65 ? -43.73306 -83.82482 -55.17850 1.000 78.28118 60 GLU F CA 1
ATOM 12361 C C . GLU F 1 65 ? -44.88249 -82.87296 -55.48490 1.000 79.39578 60 GLU F C 1
ATOM 12362 O O . GLU F 1 65 ? -45.48216 -82.94125 -56.56463 1.000 66.67385 60 GLU F O 1
ATOM 12368 N N . CYS F 1 66 ? -45.20171 -81.97734 -54.54620 1.000 74.13006 61 CYS F N 1
ATOM 12369 C CA . CYS F 1 66 ? -46.26441 -81.00461 -54.77905 1.000 74.05551 61 CYS F CA 1
ATOM 12370 C C . CYS F 1 66 ? -45.92063 -80.08508 -55.94244 1.000 72.36422 61 CYS F C 1
ATOM 12371 O O . CYS F 1 66 ? -46.77786 -79.78545 -56.78212 1.000 79.07815 61 CYS F O 1
ATOM 12374 N N . LEU F 1 67 ? -44.67070 -79.62332 -56.00696 1.000 70.23162 62 LEU F N 1
ATOM 12375 C CA . LEU F 1 67 ? -44.23086 -78.85384 -57.16459 1.000 63.81579 62 LEU F CA 1
ATOM 12376 C C . LEU F 1 67 ? -44.27384 -79.70921 -58.42405 1.000 57.47957 62 LEU F C 1
ATOM 12377 O O . LEU F 1 67 ? -44.85729 -79.31133 -59.43817 1.000 62.07111 62 LEU F O 1
ATOM 12382 N N . GLY F 1 68 ? -43.68653 -80.90899 -58.36142 1.000 62.19697 63 GLY F N 1
ATOM 12383 C CA . GLY F 1 68 ? -43.62865 -81.77294 -59.53014 1.000 75.79425 63 GLY F CA 1
ATOM 12384 C C . GLY F 1 68 ? -44.98854 -82.12757 -60.09830 1.000 63.67148 63 GLY F C 1
ATOM 12385 O O . GLY F 1 68 ? -45.13046 -82.30152 -61.31174 1.000 67.76066 63 GLY F O 1
ATOM 12386 N N . GLU F 1 69 ? -46.00318 -82.24721 -59.23887 1.000 81.11977 64 GLU F N 1
ATOM 12387 C CA . GLU F 1 69 ? -47.35758 -82.47103 -59.73443 1.000 84.17010 64 GLU F CA 1
ATOM 12388 C C . GLU F 1 69 ? -47.87689 -81.25080 -60.48413 1.000 86.95318 64 GLU F C 1
ATOM 12389 O O . GLU F 1 69 ? -48.54001 -81.38585 -61.51946 1.000 93.57424 64 GLU F O 1
ATOM 12395 N N . ALA F 1 70 ? -47.57521 -80.05081 -59.98143 1.000 78.44699 65 ALA F N 1
ATOM 12396 C CA . ALA F 1 70 ? -48.08709 -78.83336 -60.60044 1.000 73.24081 65 ALA F CA 1
ATOM 12397 C C . ALA F 1 70 ? -47.46226 -78.58059 -61.96698 1.000 71.40729 65 ALA F C 1
ATOM 12398 O O . ALA F 1 70 ? -48.09613 -77.95996 -62.82868 1.000 70.26900 65 ALA F O 1
ATOM 12400 N N . ILE F 1 71 ? -46.22965 -79.04647 -62.18500 1.000 81.20789 66 ILE F N 1
ATOM 12401 C CA . ILE F 1 71 ? -45.56194 -78.81325 -63.46422 1.000 80.49249 66 ILE F CA 1
ATOM 12402 C C . ILE F 1 71 ? -46.30534 -79.52507 -64.58672 1.000 84.25038 66 ILE F C 1
ATOM 12403 O O . ILE F 1 71 ? -46.62586 -78.92795 -65.62125 1.000 86.84132 66 ILE F O 1
ATOM 12408 N N . ALA F 1 72 ? -46.58808 -80.81675 -64.39783 1.000 84.01201 67 ALA F N 1
ATOM 12409 C CA . ALA F 1 72 ? -47.22341 -81.59932 -65.45303 1.000 86.57692 67 ALA F CA 1
ATOM 12410 C C . ALA F 1 72 ? -48.63233 -81.10031 -65.74330 1.000 88.58546 67 ALA F C 1
ATOM 12411 O O . ALA F 1 72 ? -49.05324 -81.04597 -66.90501 1.000 95.55464 67 ALA F O 1
ATOM 12413 N N . GLU F 1 73 ? -49.37687 -80.72843 -64.70037 1.000 78.34252 68 GLU F N 1
ATOM 12414 C CA . GLU F 1 73 ? -50.74119 -80.25574 -64.90478 1.000 74.61599 68 GLU F CA 1
ATOM 12415 C C . GLU F 1 73 ? -50.76916 -78.88390 -65.56637 1.000 77.84712 68 GLU F C 1
ATOM 12416 O O . GLU F 1 73 ? -51.73068 -78.55985 -66.27540 1.000 75.36743 68 GLU F O 1
ATOM 12422 N N . ALA F 1 74 ? -49.73158 -78.06968 -65.35417 1.000 77.91968 69 ALA F N 1
ATOM 12423 C CA . ALA F 1 74 ? -49.58983 -76.83829 -66.12047 1.000 77.45669 69 ALA F CA 1
ATOM 12424 C C . ALA F 1 74 ? -49.23571 -77.11423 -67.57492 1.000 81.99329 69 ALA F C 1
ATOM 12425 O O . ALA F 1 74 ? -49.51579 -76.27810 -68.43988 1.000 74.27507 69 ALA F O 1
ATOM 12427 N N . LEU F 1 75 ? -48.63691 -78.27148 -67.85956 1.000 88.49960 70 LEU F N 1
ATOM 12428 C CA . LEU F 1 75 ? -48.37007 -78.66620 -69.23760 1.000 84.29959 70 LEU F CA 1
ATOM 12429 C C . LEU F 1 75 ? -49.58948 -79.32265 -69.87040 1.000 96.39698 70 LEU F C 1
ATOM 12430 O O . LEU F 1 75 ? -49.84927 -79.13132 -71.06281 1.000 94.00961 70 LEU F O 1
ATOM 12435 N N . GLN F 1 76 ? -50.33963 -80.10554 -69.09004 1.000 87.23112 71 GLN F N 1
ATOM 12436 C CA . GLN F 1 76 ? -51.57135 -80.70539 -69.59562 1.000 89.59433 71 GLN F CA 1
ATOM 12437 C C . GLN F 1 76 ? -52.60172 -79.63529 -69.93437 1.000 86.97528 71 GLN F C 1
ATOM 12438 O O . GLN F 1 76 ? -53.22250 -79.66687 -71.00353 1.000 95.01821 71 GLN F O 1
ATOM 12444 N N . LEU F 1 77 ? -52.79445 -78.67435 -69.02937 1.000 82.58519 72 LEU F N 1
ATOM 12445 C CA . LEU F 1 77 ? -53.74995 -77.59392 -69.24016 1.000 87.82891 72 LEU F CA 1
ATOM 12446 C C . LEU F 1 77 ? -53.32937 -76.62926 -70.34018 1.000 85.82976 72 LEU F C 1
ATOM 12447 O O . LEU F 1 77 ? -54.14170 -75.78971 -70.74377 1.000 90.57673 72 LEU F O 1
ATOM 12452 N N . GLY F 1 78 ? -52.09576 -76.72083 -70.82987 1.000 82.23021 73 GLY F N 1
ATOM 12453 C CA . GLY F 1 78 ? -51.59376 -75.74724 -71.77259 1.000 68.56996 73 GLY F CA 1
ATOM 12454 C C . GLY F 1 78 ? -51.24841 -74.40563 -71.17064 1.000 78.68016 73 GLY F C 1
ATOM 12455 O O . GLY F 1 78 ? -51.08186 -73.43518 -71.91863 1.000 62.93710 73 GLY F O 1
ATOM 12456 N N . LEU F 1 79 ? -51.14703 -74.31522 -69.84291 1.000 87.83286 74 LEU F N 1
ATOM 12457 C CA . LEU F 1 79 ? -50.76798 -73.06002 -69.20253 1.000 76.80716 74 LEU F CA 1
ATOM 12458 C C . LEU F 1 79 ? -49.37651 -72.63015 -69.64638 1.000 82.77166 74 LEU F C 1
ATOM 12459 O O . LEU F 1 79 ? -49.18435 -71.52310 -70.16074 1.000 81.38680 74 LEU F O 1
ATOM 12464 N N . ILE F 1 80 ? -48.38993 -73.49611 -69.44309 1.000 95.72299 75 ILE F N 1
ATOM 12465 C CA . ILE F 1 80 ? -47.04888 -73.31381 -69.98318 1.000 88.44749 75 ILE F CA 1
ATOM 12466 C C . ILE F 1 80 ? -46.92265 -74.16945 -71.23373 1.000 82.61245 75 ILE F C 1
ATOM 12467 O O . ILE F 1 80 ? -47.39644 -75.31227 -71.27023 1.000 93.27858 75 ILE F O 1
ATOM 12472 N N . LYS F 1 81 ? -46.29040 -73.61574 -72.26747 1.000 84.03251 76 LYS F N 1
ATOM 12473 C CA . LYS F 1 81 ? -46.18601 -74.32653 -73.53717 1.000 109.51315 76 LYS F CA 1
ATOM 12474 C C . LYS F 1 81 ? -45.05387 -75.34691 -73.50679 1.000 106.25122 76 LYS F C 1
ATOM 12475 O O . LYS F 1 81 ? -45.22789 -76.49210 -73.93718 1.000 104.15207 76 LYS F O 1
ATOM 12481 N N . SER F 1 82 ? -43.89067 -74.94963 -72.99935 1.000 106.78036 77 SER F N 1
ATOM 12482 C CA . SER F 1 82 ? -42.76461 -75.84983 -72.81620 1.000 98.00819 77 SER F CA 1
ATOM 12483 C C . SER F 1 82 ? -42.25324 -75.72791 -71.38656 1.000 93.92028 77 SER F C 1
ATOM 12484 O O . SER F 1 82 ? -42.56891 -74.77541 -70.66836 1.000 91.39788 77 SER F O 1
ATOM 12487 N N . ARG F 1 83 ? -41.45760 -76.71606 -70.97571 1.000 91.09170 78 ARG F N 1
ATOM 12488 C CA . ARG F 1 83 ? -40.91712 -76.72374 -69.62151 1.000 83.34189 78 ARG F CA 1
ATOM 12489 C C . ARG F 1 83 ? -39.78636 -75.71701 -69.44495 1.000 75.18787 78 ARG F C 1
ATOM 12490 O O . ARG F 1 83 ? -39.59014 -75.20650 -68.33540 1.000 73.86129 78 ARG F O 1
ATOM 12498 N N . ASP F 1 84 ? -39.04837 -75.40593 -70.51443 1.000 61.86360 79 ASP F N 1
ATOM 12499 C CA . ASP F 1 84 ? -37.96187 -74.43831 -70.41671 1.000 72.01350 79 ASP F CA 1
ATOM 12500 C C . ASP F 1 84 ? -38.45116 -73.02883 -70.11148 1.000 67.49469 79 ASP F C 1
ATOM 12501 O O . ASP F 1 84 ? -37.62987 -72.16617 -69.78167 1.000 63.54128 79 ASP F O 1
ATOM 12506 N N . GLU F 1 85 ? -39.75675 -72.77375 -70.21845 1.000 78.46275 80 GLU F N 1
ATOM 12507 C CA . GLU F 1 85 ? -40.31929 -71.49658 -69.80031 1.000 75.28822 80 GLU F CA 1
ATOM 12508 C C . GLU F 1 85 ? -40.37045 -71.35113 -68.28494 1.000 59.57899 80 GLU F C 1
ATOM 12509 O O . GLU F 1 85 ? -40.61308 -70.24313 -67.79403 1.000 61.98931 80 GLU F O 1
ATOM 12515 N N . LEU F 1 86 ? -40.15297 -72.43293 -67.54172 1.000 66.15955 81 LEU F N 1
ATOM 12516 C CA . LEU F 1 86 ? -40.09620 -72.40539 -66.08833 1.000 56.71716 81 LEU F CA 1
ATOM 12517 C C . LEU F 1 86 ? -38.64914 -72.42027 -65.61305 1.000 54.15503 81 LEU F C 1
ATOM 12518 O O . LEU F 1 86 ? -37.77574 -73.02502 -66.24029 1.000 59.58535 81 LEU F O 1
ATOM 12523 N N . PHE F 1 87 ? -38.40614 -71.75143 -64.48871 1.000 42.96398 82 PHE F N 1
ATOM 12524 C CA . PHE F 1 87 ? -37.10785 -71.75752 -63.82352 1.000 39.60085 82 PHE F CA 1
ATOM 12525 C C . PHE F 1 87 ? -37.27367 -72.49080 -62.49806 1.000 41.01689 82 PHE F C 1
ATOM 12526 O O . PHE F 1 87 ? -37.84187 -71.94443 -61.54648 1.000 46.08880 82 PHE F O 1
ATOM 12534 N N . ILE F 1 88 ? -36.77806 -73.72319 -62.43676 1.000 37.23802 83 ILE F N 1
ATOM 12535 C CA . ILE F 1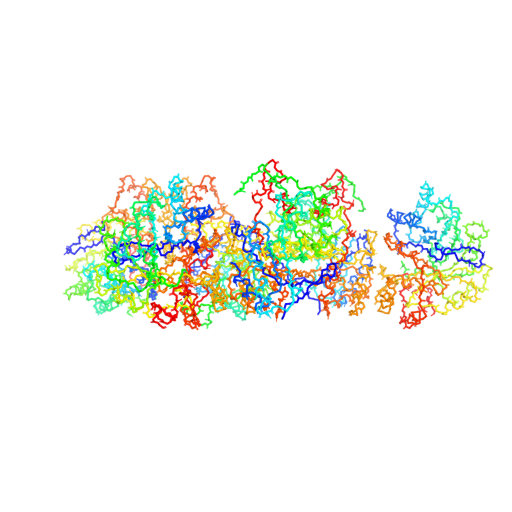 88 ? -36.96446 -74.59201 -61.28164 1.000 45.04610 83 ILE F CA 1
ATOM 12536 C C . ILE F 1 88 ? -35.68678 -74.59610 -60.45754 1.000 43.53933 83 ILE F C 1
ATOM 12537 O O . ILE F 1 88 ? -34.60185 -74.88133 -60.97938 1.000 43.60661 83 ILE F O 1
ATOM 12542 N N . THR F 1 89 ? -35.81314 -74.28343 -59.17185 1.000 43.87831 84 THR F N 1
ATOM 12543 C CA . THR F 1 89 ? -34.69542 -74.30379 -58.24118 1.000 40.07784 84 THR F CA 1
ATOM 12544 C C . THR F 1 89 ? -34.97779 -75.30688 -57.13139 1.000 36.44596 84 THR F C 1
ATOM 12545 O O . THR F 1 89 ? -36.11052 -75.41521 -56.65077 1.000 45.86117 84 THR F O 1
ATOM 12549 N N . SER F 1 90 ? -33.94461 -76.04770 -56.73887 1.000 28.04319 85 SER F N 1
ATOM 12550 C CA . SER F 1 90 ? -34.01815 -76.96544 -55.61241 1.000 35.36386 85 SER F CA 1
ATOM 12551 C C . SER F 1 90 ? -32.71344 -76.87404 -54.83622 1.000 31.04132 85 SER F C 1
ATOM 12552 O O . SER F 1 90 ? -31.73427 -76.28008 -55.29704 1.000 42.67245 85 SER F O 1
ATOM 12555 N N . LYS F 1 91 ? -32.69876 -77.46740 -53.64591 1.000 38.28218 86 LYS F N 1
ATOM 12556 C CA . LYS F 1 91 ? -31.57202 -77.31486 -52.74067 1.000 40.76721 86 LYS F CA 1
ATOM 12557 C C . LYS F 1 91 ? -31.15329 -78.66217 -52.17018 1.000 41.10923 86 LYS F C 1
ATOM 12558 O O . LYS F 1 91 ? -31.89630 -79.64515 -52.21913 1.000 43.80707 86 LYS F O 1
ATOM 12564 N N . LEU F 1 92 ? -29.94054 -78.68218 -51.62487 1.000 41.82928 87 LEU F N 1
ATOM 12565 C CA . LEU F 1 92 ? -29.30085 -79.88120 -51.09855 1.000 48.59989 87 LEU F CA 1
ATOM 12566 C C . LEU F 1 92 ? -29.23854 -79.77960 -49.58072 1.000 55.90811 87 LEU F C 1
ATOM 12567 O O . LEU F 1 92 ? -28.59909 -78.86721 -49.04629 1.000 51.00772 87 LEU F O 1
ATOM 12572 N N . TRP F 1 93 ? -29.88850 -80.71299 -48.88906 1.000 47.36025 88 TRP F N 1
ATOM 12573 C CA . TRP F 1 93 ? -29.88714 -80.66699 -47.43465 1.000 41.43457 88 TRP F CA 1
ATOM 12574 C C . TRP F 1 93 ? -28.52826 -81.08561 -46.88313 1.000 50.89398 88 TRP F C 1
ATOM 12575 O O . TRP F 1 93 ? -27.79595 -81.86827 -47.49472 1.000 61.22220 88 TRP F O 1
ATOM 12586 N N . CYS F 1 94 ? -28.20159 -80.54895 -45.70316 1.000 59.42228 89 CYS F N 1
ATOM 12587 C CA . CYS F 1 94 ? -26.87030 -80.70414 -45.12545 1.000 61.45254 89 CYS F CA 1
ATOM 12588 C C . CYS F 1 94 ? -26.49515 -82.15973 -44.88021 1.000 58.14030 89 CYS F C 1
ATOM 12589 O O . CYS F 1 94 ? -25.30176 -82.47377 -44.80928 1.000 62.77348 89 CYS F O 1
ATOM 12592 N N . ALA F 1 95 ? -27.47806 -83.05293 -44.74140 1.000 50.29931 90 ALA F N 1
ATOM 12593 C CA . ALA F 1 95 ? -27.17008 -84.46972 -44.59140 1.000 56.07002 90 ALA F CA 1
ATOM 12594 C C . ALA F 1 95 ? -26.56737 -85.06253 -45.85766 1.000 66.10628 90 ALA F C 1
ATOM 12595 O O . ALA F 1 95 ? -25.88827 -86.09235 -45.78422 1.000 58.97855 90 ALA F O 1
ATOM 12597 N N . ASP F 1 96 ? -26.79627 -84.43771 -47.01188 1.000 66.04592 91 ASP F N 1
ATOM 12598 C CA . ASP F 1 96 ? -26.21621 -84.88116 -48.27156 1.000 69.74112 91 ASP F CA 1
ATOM 12599 C C . ASP F 1 96 ? -25.08808 -83.97150 -48.73996 1.000 63.18120 91 ASP F C 1
ATOM 12600 O O . ASP F 1 96 ? -24.68480 -84.04812 -49.90558 1.000 52.83649 91 ASP F O 1
ATOM 12605 N N . ALA F 1 97 ? -24.57039 -83.11215 -47.86133 1.000 64.77754 92 ALA F N 1
ATOM 12606 C CA . ALA F 1 97 ? -23.46597 -82.22895 -48.21345 1.000 51.99400 92 ALA F CA 1
ATOM 12607 C C . ALA F 1 97 ? -22.13421 -82.94919 -48.05147 1.000 53.00434 92 ALA F C 1
ATOM 12608 O O . ALA F 1 97 ? -21.20095 -82.42061 -47.43842 1.000 41.95520 92 ALA F O 1
ATOM 12610 N N . HIS F 1 98 ? -22.04941 -84.16648 -48.57991 1.000 61.05532 93 HIS F N 1
ATOM 12611 C CA . HIS F 1 98 ? -20.80157 -84.90650 -48.67133 1.000 58.04173 93 HIS F CA 1
ATOM 12612 C C . HIS F 1 98 ? -20.59558 -85.30388 -50.12503 1.000 61.15818 93 HIS F C 1
ATOM 12613 O O . HIS F 1 98 ? -21.55939 -85.57050 -50.84736 1.000 70.45093 93 HIS F O 1
ATOM 12620 N N . ALA F 1 99 ? -19.32355 -85.33751 -50.54147 1.000 62.87620 94 ALA F N 1
ATOM 12621 C CA . ALA F 1 99 ? -18.98619 -85.39017 -51.96350 1.000 58.74764 94 ALA F CA 1
ATOM 12622 C C . ALA F 1 99 ? -19.67211 -86.54692 -52.68341 1.000 64.05396 94 ALA F C 1
ATOM 12623 O O . ALA F 1 99 ? -20.21291 -86.36946 -53.78165 1.000 50.73364 94 ALA F O 1
ATOM 12625 N N . ASP F 1 100 ? -19.66856 -87.73818 -52.08241 1.000 75.87174 95 ASP F N 1
ATOM 12626 C CA . ASP F 1 100 ? -20.29573 -88.88712 -52.72632 1.000 75.28791 95 ASP F CA 1
ATOM 12627 C C . ASP F 1 100 ? -21.81542 -88.80054 -52.74772 1.000 69.99846 95 ASP F C 1
ATOM 12628 O O . ASP F 1 100 ? -22.45133 -89.59797 -53.44492 1.000 61.65613 95 ASP F O 1
ATOM 12633 N N . LEU F 1 101 ? -22.40850 -87.85842 -52.01717 1.000 73.88180 96 LEU F N 1
ATOM 12634 C CA . LEU F 1 101 ? -23.84637 -87.83379 -51.79390 1.000 61.84325 96 LEU F CA 1
ATOM 12635 C C . LEU F 1 101 ? -24.54786 -86.67499 -52.48779 1.000 54.09146 96 LEU F C 1
ATOM 12636 O O . LEU F 1 101 ? -25.75976 -86.51353 -52.31354 1.000 64.02857 96 LEU F O 1
ATOM 12641 N N . VAL F 1 102 ? -23.83023 -85.86983 -53.27029 1.000 49.05316 97 VAL F N 1
ATOM 12642 C CA . VAL F 1 102 ? -24.44773 -84.71014 -53.90638 1.000 50.37270 97 VAL F CA 1
ATOM 12643 C C . VAL F 1 102 ? -25.17192 -85.11299 -55.18529 1.000 45.17973 97 VAL F C 1
ATOM 12644 O O . VAL F 1 102 ? -26.31268 -84.70118 -55.42541 1.000 51.54844 97 VAL F O 1
ATOM 12648 N N . LEU F 1 103 ? -24.52272 -85.91468 -56.02777 1.000 49.77317 98 LEU F N 1
ATOM 12649 C CA . LEU F 1 103 ? -25.11847 -86.33285 -57.29235 1.000 48.96381 98 LEU F CA 1
ATOM 12650 C C . LEU F 1 103 ? -26.31816 -87.25455 -57.07496 1.000 54.13211 98 LEU F C 1
ATOM 12651 O O . LEU F 1 103 ? -27.34945 -87.06652 -57.73377 1.000 59.32607 98 LEU F O 1
ATOM 12656 N N . PRO F 1 104 ? -26.24402 -88.25773 -56.18674 1.000 50.24479 99 PRO F N 1
ATOM 12657 C CA . PRO F 1 104 ? -27.45988 -89.04484 -55.91422 1.000 52.82764 99 PRO F CA 1
ATOM 12658 C C . PRO F 1 104 ? -28.58934 -88.22504 -55.31173 1.000 58.57454 99 PRO F C 1
ATOM 12659 O O . PRO F 1 104 ? -29.76005 -88.47524 -55.62590 1.000 59.51236 99 PRO F O 1
ATOM 12663 N N . ALA F 1 105 ? -28.27629 -87.24279 -54.46093 1.000 50.54163 100 ALA F N 1
ATOM 12664 C CA . ALA F 1 105 ? -29.32787 -86.41419 -53.87885 1.000 40.94781 100 ALA F CA 1
ATOM 12665 C C . ALA F 1 105 ? -29.97774 -85.51240 -54.91963 1.000 57.09085 100 ALA F C 1
ATOM 12666 O O . ALA F 1 105 ? -31.18112 -85.24086 -54.83674 1.000 57.15558 100 ALA F O 1
ATOM 12668 N N . LEU F 1 106 ? -29.20690 -85.04791 -55.90484 1.000 65.65619 101 LEU F N 1
ATOM 12669 C CA . LEU F 1 106 ? -29.77994 -84.22536 -56.96495 1.000 54.70960 101 LEU F CA 1
ATOM 12670 C C . LEU F 1 106 ? -30.76322 -85.02596 -57.80652 1.000 58.63334 101 LEU F C 1
ATOM 12671 O O . LEU F 1 106 ? -31.83283 -84.52428 -58.17219 1.000 52.11975 101 LEU F O 1
ATOM 12676 N N . GLN F 1 107 ? -30.41838 -86.27585 -58.12163 1.000 61.47399 102 GLN F N 1
ATOM 12677 C CA . GLN F 1 107 ? -31.32011 -87.11796 -58.89956 1.000 66.01641 102 GLN F CA 1
ATOM 12678 C C . GLN F 1 107 ? -32.57817 -87.45672 -58.10985 1.000 71.66512 102 GLN F C 1
ATOM 12679 O O . GLN F 1 107 ? -33.66992 -87.54964 -58.68299 1.000 81.53623 102 GLN F O 1
ATOM 12685 N N . ASN F 1 108 ? -32.44550 -87.64177 -56.79293 1.000 77.86883 103 ASN F N 1
ATOM 12686 C CA . ASN F 1 108 ? -33.60976 -87.94366 -55.96522 1.000 66.53255 103 ASN F CA 1
ATOM 12687 C C . ASN F 1 108 ? -34.61140 -86.79580 -55.98565 1.000 63.60261 103 ASN F C 1
ATOM 12688 O O . ASN F 1 108 ? -35.82719 -87.02140 -55.95952 1.000 60.10941 103 ASN F O 1
ATOM 12693 N N . SER F 1 109 ? -34.11952 -85.55531 -56.03238 1.000 67.42280 104 SER F N 1
ATOM 12694 C CA . SER F 1 109 ? -35.01565 -84.41421 -56.18556 1.000 58.74165 104 SER F CA 1
ATOM 12695 C C . SER F 1 109 ? -35.62656 -84.38285 -57.58082 1.000 66.40613 104 SER F C 1
ATOM 12696 O O . SER F 1 109 ? -36.81525 -84.08108 -57.73762 1.000 72.04914 104 SER F O 1
ATOM 12699 N N . LEU F 1 110 ? -34.82875 -84.69616 -58.60608 1.000 69.51677 105 LEU F N 1
ATOM 12700 C CA . LEU F 1 110 ? -35.35141 -84.73882 -59.96777 1.000 58.10218 105 LEU F CA 1
ATOM 12701 C C . LEU F 1 110 ? -36.39170 -85.83843 -60.13580 1.000 58.45907 105 LEU F C 1
ATOM 12702 O O . LEU F 1 110 ? -37.32239 -85.69339 -60.93690 1.000 56.06402 105 LEU F O 1
ATOM 12707 N N . ARG F 1 111 ? -36.25309 -86.94141 -59.39585 1.000 61.50886 106 ARG F N 1
ATOM 12708 C CA . ARG F 1 111 ? -37.26082 -87.99657 -59.44364 1.000 62.88179 106 ARG F CA 1
ATOM 12709 C C . ARG F 1 111 ? -38.59334 -87.50271 -58.89452 1.000 68.86864 106 ARG F C 1
ATOM 12710 O O . ARG F 1 111 ? -39.64332 -87.68823 -59.52059 1.000 74.79742 106 ARG F O 1
ATOM 12718 N N . ASN F 1 112 ? -38.57010 -86.87140 -57.71706 1.000 67.37149 107 ASN F N 1
ATOM 12719 C CA . ASN F 1 112 ? -39.79980 -86.32697 -57.14855 1.000 70.35429 107 ASN F CA 1
ATOM 12720 C C . ASN F 1 112 ? -40.34658 -85.19153 -58.00404 1.000 73.27989 107 ASN F C 1
ATOM 12721 O O . ASN F 1 112 ? -41.55533 -85.12129 -58.25438 1.000 75.56146 107 ASN F O 1
ATOM 12726 N N . LEU F 1 113 ? -39.47286 -84.29445 -58.46394 1.000 81.59096 108 LEU F N 1
ATOM 12727 C CA . LEU F 1 113 ? -39.89221 -83.22868 -59.36382 1.000 72.60663 108 LEU F CA 1
ATOM 12728 C C . LEU F 1 113 ? -40.36794 -83.74966 -60.71161 1.000 69.50408 108 LEU F C 1
ATOM 12729 O O . LEU F 1 113 ? -40.96095 -82.97822 -61.47404 1.000 64.26343 108 LEU F O 1
ATOM 12734 N N . LYS F 1 114 ? -40.12832 -85.02828 -61.01407 1.000 70.42047 109 LYS F N 1
ATOM 12735 C CA . LYS F 1 114 ? -40.49858 -85.62224 -62.29734 1.000 57.26518 109 LYS F CA 1
ATOM 12736 C C . LYS F 1 114 ? -39.94650 -84.79297 -63.45336 1.000 60.88526 109 LYS F C 1
ATOM 12737 O O . LYS F 1 114 ? -40.62770 -84.53131 -64.44819 1.000 75.84054 109 LYS F O 1
ATOM 12743 N N . LEU F 1 115 ? -38.69816 -84.36306 -63.30244 1.000 56.78049 110 LEU F N 1
ATOM 12744 C CA . LEU F 1 115 ? -37.97861 -83.56644 -64.28297 1.000 72.79046 110 LEU F CA 1
ATOM 12745 C C . LEU F 1 115 ? -36.69029 -84.27753 -64.67009 1.000 66.79603 110 LEU F C 1
ATOM 12746 O O . LEU F 1 115 ? -36.26471 -85.23393 -64.01787 1.000 59.94231 110 LEU F O 1
ATOM 12751 N N . ASP F 1 116 ? -36.06156 -83.79414 -65.74282 1.000 64.89597 111 ASP F N 1
ATOM 12752 C CA . ASP F 1 116 ? -34.79171 -84.34419 -66.19202 1.000 79.27847 111 ASP F CA 1
ATOM 12753 C C . ASP F 1 116 ? -33.60475 -83.43585 -65.90657 1.000 70.89767 111 ASP F C 1
ATOM 12754 O O . ASP F 1 116 ? -32.46102 -83.89636 -65.99733 1.000 65.50597 111 ASP F O 1
ATOM 12759 N N . TYR F 1 117 ? -33.83636 -82.17099 -65.56394 1.000 66.83235 112 TYR F N 1
ATOM 12760 C CA . TYR F 1 117 ? -32.74866 -81.26132 -65.23457 1.000 62.33798 112 TYR F CA 1
ATOM 12761 C C . TYR F 1 117 ? -33.29418 -80.13695 -64.36861 1.000 57.30923 112 TYR F C 1
ATOM 12762 O O . TYR F 1 117 ? -34.48575 -79.82073 -64.40278 1.000 51.22416 112 TYR F O 1
ATOM 12771 N N . LEU F 1 118 ? -32.40316 -79.54515 -63.58420 1.000 59.08855 113 LEU F N 1
ATOM 12772 C CA . LEU F 1 118 ? -32.71962 -78.36670 -62.79500 1.000 53.43020 113 LEU F CA 1
ATOM 12773 C C . LEU F 1 118 ? -32.15567 -77.12220 -63.46664 1.000 66.02013 113 LEU F C 1
ATOM 12774 O O . LEU F 1 118 ? -31.15552 -77.17920 -64.18749 1.000 56.79707 113 LEU F O 1
ATOM 12779 N N . ASP F 1 119 ? -32.81735 -75.99091 -63.22737 1.000 52.02500 114 ASP F N 1
ATOM 12780 C CA . ASP F 1 119 ? -32.30076 -74.71909 -63.71442 1.000 48.52237 114 ASP F CA 1
ATOM 12781 C C . ASP F 1 119 ? -31.25692 -74.13766 -62.77098 1.000 52.35238 114 ASP F C 1
ATOM 12782 O O . ASP F 1 119 ? -30.35063 -73.42666 -63.21832 1.000 48.45334 114 ASP F O 1
ATOM 12787 N N . LEU F 1 120 ? -31.35844 -74.43961 -61.47780 1.000 38.41516 115 LEU F N 1
ATOM 12788 C CA . LEU F 1 120 ? -30.42261 -73.92711 -60.48608 1.000 36.64906 115 LEU F CA 1
ATOM 12789 C C . LEU F 1 120 ? -30.43506 -74.85445 -59.28119 1.000 33.82819 115 LEU F C 1
ATOM 12790 O O . LEU F 1 120 ? -31.50421 -75.15309 -58.74136 1.000 54.50441 115 LEU F O 1
ATOM 12795 N N . TYR F 1 121 ? -29.25442 -75.30855 -58.86555 1.000 30.15730 116 TYR F N 1
ATOM 12796 C CA . TYR F 1 121 ? -29.11124 -76.19208 -57.71332 1.000 41.91964 116 TYR F CA 1
ATOM 12797 C C . TYR F 1 121 ? -28.23204 -75.50548 -56.67846 1.000 42.60080 116 TYR F C 1
ATOM 12798 O O . TYR F 1 121 ? -27.06980 -75.19367 -56.95681 1.000 46.68770 116 TYR F O 1
ATOM 12807 N N . LEU F 1 122 ? -28.78422 -75.27948 -55.48937 1.000 42.72799 117 LEU F N 1
ATOM 12808 C CA . LEU F 1 122 ? -28.12977 -74.50665 -54.44457 1.000 30.24691 117 LEU F CA 1
ATOM 12809 C C . LEU F 1 122 ? -27.79746 -75.39097 -53.25014 1.000 37.67286 117 LEU F C 1
ATOM 12810 O O . LEU F 1 122 ? -28.55620 -76.30334 -52.90843 1.000 40.79334 117 LEU F O 1
ATOM 12815 N N . ILE F 1 123 ? -26.66175 -75.11447 -52.61625 1.000 38.21779 118 ILE F N 1
ATOM 12816 C CA . ILE F 1 123 ? -26.35189 -75.70211 -51.31718 1.000 48.40042 118 ILE F CA 1
ATOM 12817 C C . ILE F 1 123 ? -27.15713 -74.96825 -50.25127 1.000 60.47374 118 ILE F C 1
ATOM 12818 O O . ILE F 1 123 ? -27.20269 -73.73220 -50.23136 1.000 51.80598 118 ILE F O 1
ATOM 12823 N N . HIS F 1 124 ? -27.79903 -75.72730 -49.36048 1.000 53.17895 119 HIS F N 1
ATOM 12824 C CA . HIS F 1 124 ? -28.75047 -75.12352 -48.43230 1.000 39.65334 119 HIS F CA 1
ATOM 12825 C C . HIS F 1 124 ? -28.04282 -74.30621 -47.35769 1.000 36.45245 119 HIS F C 1
ATOM 12826 O O . HIS F 1 124 ? -28.42056 -73.16025 -47.08942 1.000 28.44042 119 HIS F O 1
ATOM 12833 N N . HIS F 1 125 ? -27.01714 -74.87429 -46.72915 1.000 39.04424 120 HIS F N 1
ATOM 12834 C CA . HIS F 1 125 ? -26.36720 -74.22213 -45.60193 1.000 43.02090 120 HIS F CA 1
ATOM 12835 C C . HIS F 1 125 ? -24.87620 -74.50779 -45.63984 1.000 41.23017 120 HIS F C 1
ATOM 12836 O O . HIS F 1 125 ? -24.45552 -75.52512 -46.20374 1.000 32.84549 120 HIS F O 1
ATOM 12843 N N . PRO F 1 126 ? -24.05089 -73.63343 -45.04659 1.000 45.42441 121 PRO F N 1
ATOM 12844 C CA . PRO F 1 126 ? -22.60176 -73.87954 -45.02115 1.000 54.43696 121 PRO F CA 1
ATOM 12845 C C . PRO F 1 126 ? -22.18640 -74.89174 -43.96393 1.000 49.16048 121 PRO F C 1
ATOM 12846 O O . PRO F 1 126 ? -21.14879 -74.71879 -43.31818 1.000 55.84147 121 PRO F O 1
ATOM 12850 N N . VAL F 1 127 ? -22.98027 -75.94645 -43.76712 1.000 37.73468 122 VAL F N 1
ATOM 12851 C CA . VAL F 1 127 ? -22.69170 -76.96960 -42.76964 1.000 60.16736 122 VAL F CA 1
ATOM 12852 C C . VAL F 1 127 ? -22.99607 -78.34069 -43.35647 1.000 60.27187 122 VAL F C 1
ATOM 12853 O O . VAL F 1 127 ? -23.74164 -78.47801 -44.32878 1.000 54.65624 122 VAL F O 1
ATOM 12857 N N . SER F 1 128 ? -22.40270 -79.36244 -42.74487 1.000 57.99221 123 SER F N 1
ATOM 12858 C CA . SER F 1 128 ? -22.66275 -80.75076 -43.08736 1.000 54.13851 123 SER F CA 1
ATOM 12859 C C . SER F 1 128 ? -23.27607 -81.46655 -41.89251 1.000 61.84482 123 SER F C 1
ATOM 12860 O O . SER F 1 128 ? -22.96961 -81.16037 -40.73609 1.000 65.08113 123 SER F O 1
ATOM 12863 N N . LEU F 1 129 ? -24.14810 -82.42398 -42.18361 1.000 60.71662 124 LEU F N 1
ATOM 12864 C CA . LEU F 1 129 ? -24.79977 -83.22904 -41.16510 1.000 73.27244 124 LEU F CA 1
ATOM 12865 C C . LEU F 1 129 ? -24.37154 -84.68298 -41.30058 1.000 76.03034 124 LEU F C 1
ATOM 12866 O O . LEU F 1 129 ? -23.98856 -85.13700 -42.38301 1.000 70.82297 124 LEU F O 1
ATOM 12871 N N . LYS F 1 130 ? -24.42585 -85.40316 -40.19043 1.000 75.32070 125 LYS F N 1
ATOM 12872 C CA . LYS F 1 130 ? -24.16358 -86.83569 -40.21677 1.000 77.60958 125 LYS F CA 1
ATOM 12873 C C . LYS F 1 130 ? -25.28895 -87.53339 -40.96900 1.000 80.34071 125 LYS F C 1
ATOM 12874 O O . LYS F 1 130 ? -26.45218 -87.42382 -40.55870 1.000 77.09139 125 LYS F O 1
ATOM 12880 N N . PRO F 1 131 ? -25.00067 -88.23864 -42.07806 1.000 85.82076 126 PRO F N 1
ATOM 12881 C CA . PRO F 1 131 ? -25.94768 -88.92684 -42.96548 1.000 81.43062 126 PRO F CA 1
ATOM 12882 C C . PRO F 1 131 ? -27.11674 -89.59733 -42.24593 1.000 55.44217 126 PRO F C 1
ATOM 12883 O O . PRO F 1 131 ? -28.19892 -89.68238 -42.82691 1.000 54.68233 126 PRO F O 1
ATOM 12887 N N . GLU F 1 137 ? -36.59921 -83.97459 -35.78549 1.000 62.31876 132 GLU F N 1
ATOM 12888 C CA . GLU F 1 137 ? -35.37979 -84.73731 -36.02297 1.000 95.22577 132 GLU F CA 1
ATOM 12889 C C . GLU F 1 137 ? -34.16252 -83.82133 -36.04684 1.000 90.26116 132 GLU F C 1
ATOM 12890 O O . GLU F 1 137 ? -33.50583 -83.67985 -37.07854 1.000 77.27477 132 GLU F O 1
ATOM 12892 N N . ILE F 1 138 ? -33.85861 -83.20214 -34.91032 1.000 96.53198 133 ILE F N 1
ATOM 12893 C CA . ILE F 1 138 ? -32.76215 -82.23913 -34.84078 1.000 90.04889 133 ILE F CA 1
ATOM 12894 C C . ILE F 1 138 ? -31.74107 -82.67249 -33.79414 1.000 98.74528 133 ILE F C 1
ATOM 12895 O O . ILE F 1 138 ? -32.02507 -82.63553 -32.58687 1.000 109.43085 133 ILE F O 1
ATOM 12900 N N . PRO F 1 139 ? -30.56239 -83.12274 -34.20466 1.000 84.92106 134 PRO F N 1
ATOM 12901 C CA . PRO F 1 139 ? -29.47359 -83.31127 -33.23877 1.000 86.74787 134 PRO F CA 1
ATOM 12902 C C . PRO F 1 139 ? -28.52553 -82.12251 -33.22516 1.000 86.46961 134 PRO F C 1
ATOM 12903 O O . PRO F 1 139 ? -28.70980 -81.16690 -33.98599 1.000 81.34341 134 PRO F O 1
ATOM 12907 N N . LYS F 1 140 ? -27.51045 -82.16835 -32.36805 1.000 88.41799 135 LYS F N 1
ATOM 12908 C CA . LYS F 1 140 ? -26.48687 -81.13057 -32.31893 1.000 85.95726 135 LYS F CA 1
ATOM 12909 C C . LYS F 1 140 ? -25.09223 -81.65880 -32.60867 1.000 83.06665 135 LYS F C 1
ATOM 12910 O O . LYS F 1 140 ? -24.30326 -80.97338 -33.26447 1.000 83.01006 135 LYS F O 1
ATOM 12916 N N . ASP F 1 141 ? -24.76406 -82.86200 -32.13938 1.000 83.52763 136 ASP F N 1
ATOM 12917 C CA . ASP F 1 141 ? -23.46688 -83.46609 -32.41410 1.000 83.81676 136 ASP F CA 1
ATOM 12918 C C . ASP F 1 141 ? -23.42176 -84.18840 -33.75471 1.000 73.53283 136 ASP F C 1
ATOM 12919 O O . ASP F 1 141 ? -22.42369 -84.85422 -34.05155 1.000 68.81257 136 ASP F O 1
ATOM 12924 N N . HIS F 1 142 ? -24.47636 -84.08627 -34.55799 1.000 64.76794 137 HIS F N 1
ATOM 12925 C CA . HIS F 1 142 ? -24.43359 -84.51561 -35.94730 1.000 73.32884 137 HIS F CA 1
ATOM 12926 C C . HIS F 1 142 ? -24.03028 -83.38625 -36.88422 1.000 61.81536 137 HIS F C 1
ATOM 12927 O O . HIS F 1 142 ? -24.00833 -83.58617 -38.10175 1.000 60.78226 137 HIS F O 1
ATOM 12934 N N . ILE F 1 143 ? -23.71245 -82.21331 -36.34531 1.000 50.74420 138 ILE F N 1
ATOM 12935 C CA . ILE F 1 143 ? -23.31611 -81.05860 -37.14229 1.000 53.14478 138 ILE F CA 1
ATOM 12936 C C . ILE F 1 143 ? -21.81274 -81.14707 -37.37656 1.000 53.98931 138 ILE F C 1
ATOM 12937 O O . ILE F 1 143 ? -21.02125 -81.04997 -36.43513 1.000 53.23471 138 ILE F O 1
ATOM 12942 N N . LEU F 1 144 ? -21.41728 -81.33379 -38.63573 1.000 60.74728 139 LEU F N 1
ATOM 12943 C CA . LEU F 1 144 ? -20.01180 -81.41666 -38.99390 1.000 56.12827 139 LEU F CA 1
ATOM 12944 C C . LEU F 1 144 ? -19.60862 -80.23244 -39.86442 1.000 55.26237 139 LEU F C 1
ATOM 12945 O O . LEU F 1 144 ? -20.43844 -79.67921 -40.59329 1.000 57.14849 139 LEU F O 1
ATOM 12950 N N . PRO F 1 145 ? -18.34519 -79.81475 -39.80473 1.000 65.29258 140 PRO F N 1
ATOM 12951 C CA . PRO F 1 145 ? -17.87469 -78.76921 -40.72167 1.000 64.18061 140 PRO F CA 1
ATOM 12952 C C . PRO F 1 145 ? -17.90719 -79.26120 -42.16099 1.000 60.79619 140 PRO F C 1
ATOM 12953 O O . PRO F 1 145 ? -17.48399 -80.37921 -42.46365 1.000 57.39866 140 PRO F O 1
ATOM 12957 N N . MET F 1 146 ? -18.42361 -78.41772 -43.05063 1.000 56.57641 141 MET F N 1
ATOM 12958 C CA . MET F 1 146 ? -18.56827 -78.79417 -44.44946 1.000 56.53426 141 MET F CA 1
ATOM 12959 C C . MET F 1 146 ? -17.24141 -78.63460 -45.17892 1.000 51.03800 141 MET F C 1
ATOM 12960 O O . MET F 1 146 ? -16.58977 -77.58976 -45.08212 1.000 40.17058 141 MET F O 1
ATOM 12965 N N . ASP F 1 147 ? -16.84450 -79.67519 -45.90865 1.000 48.03600 142 ASP F N 1
ATOM 12966 C CA . ASP F 1 147 ? -15.63881 -79.63927 -46.73538 1.000 57.69156 142 ASP F CA 1
ATOM 12967 C C . ASP F 1 147 ? -16.00114 -78.91107 -48.02433 1.000 58.88380 142 ASP F C 1
ATOM 12968 O O . ASP F 1 147 ? -16.49145 -79.50567 -48.98440 1.000 51.35840 142 ASP F O 1
ATOM 12973 N N . TYR F 1 148 ? -15.75268 -77.59764 -48.04078 1.000 50.35386 143 TYR F N 1
ATOM 12974 C CA . TYR F 1 148 ? -16.27298 -76.74568 -49.10768 1.000 50.78641 143 TYR F CA 1
ATOM 12975 C C . TYR F 1 148 ? -15.71174 -77.11180 -50.47894 1.000 57.58705 143 TYR F C 1
ATOM 12976 O O . TYR F 1 148 ? -16.39410 -76.92942 -51.49393 1.000 55.95715 143 TYR F O 1
ATOM 12985 N N . LYS F 1 149 ? -14.48365 -77.62912 -50.53653 1.000 57.98466 144 LYS F N 1
ATOM 12986 C CA . LYS F 1 149 ? -13.86472 -77.91369 -51.82869 1.000 50.34884 144 LYS F CA 1
ATOM 12987 C C . LYS F 1 149 ? -14.49112 -79.13710 -52.48765 1.000 47.55158 144 LYS F C 1
ATOM 12988 O O . LYS F 1 149 ? -14.90669 -79.08436 -53.65138 1.000 51.05787 144 LYS F O 1
ATOM 12994 N N . SER F 1 150 ? -14.56922 -80.25020 -51.75552 1.000 53.26048 145 SER F N 1
ATOM 12995 C CA . SER F 1 150 ? -15.08966 -81.48434 -52.33509 1.000 50.53460 145 SER F CA 1
ATOM 12996 C C . SER F 1 150 ? -16.58430 -81.38279 -52.61809 1.000 60.59235 145 SER F C 1
ATOM 12997 O O . SER F 1 150 ? -17.06152 -81.88674 -53.64291 1.000 60.10287 145 SER F O 1
ATOM 13000 N N . VAL F 1 151 ? -17.33956 -80.73789 -51.72353 1.000 56.60568 146 VAL F N 1
ATOM 13001 C CA . VAL F 1 151 ? -18.77697 -80.59519 -51.93461 1.000 46.78009 146 VAL F CA 1
ATOM 13002 C C . VAL F 1 151 ? -19.05373 -79.73399 -53.16016 1.000 45.86022 146 VAL F C 1
ATOM 13003 O O . VAL F 1 151 ? -19.95800 -80.02853 -53.95102 1.000 52.70960 146 VAL F O 1
ATOM 13007 N N . TRP F 1 152 ? -18.27643 -78.66414 -53.34529 1.000 38.86397 147 TRP F N 1
ATOM 13008 C CA . TRP F 1 152 ? -18.44995 -77.83124 -54.52954 1.000 49.82303 147 TRP F CA 1
ATOM 13009 C C . TRP F 1 152 ? -17.93884 -78.52767 -55.78335 1.000 46.95388 147 TRP F C 1
ATOM 13010 O O . TRP F 1 152 ? -18.44882 -78.27425 -56.88015 1.000 41.10518 147 TRP F O 1
ATOM 13021 N N . ALA F 1 153 ? -16.93675 -79.40008 -55.64515 1.000 44.25750 148 ALA F N 1
ATOM 13022 C CA . ALA F 1 153 ? -16.46269 -80.16633 -56.79283 1.000 57.44186 148 ALA F CA 1
ATOM 13023 C C . ALA F 1 153 ? -17.56171 -81.07073 -57.33517 1.000 55.58461 148 ALA F C 1
ATOM 13024 O O . ALA F 1 153 ? -17.75290 -81.16961 -58.55366 1.000 66.00193 148 ALA F O 1
ATOM 13026 N N . ALA F 1 154 ? -18.29878 -81.73697 -56.44257 1.000 39.97402 149 ALA F N 1
ATOM 13027 C CA . ALA F 1 154 ? -19.44005 -82.53311 -56.87896 1.000 46.79964 149 ALA F CA 1
ATOM 13028 C C . ALA F 1 154 ? -20.53151 -81.65156 -57.46889 1.000 51.23058 149 ALA F C 1
ATOM 13029 O O . ALA F 1 154 ? -21.24268 -82.07219 -58.38796 1.000 49.32040 149 ALA F O 1
ATOM 13031 N N . MET F 1 155 ? -20.67716 -80.42763 -56.95287 1.000 54.15050 150 MET F N 1
ATOM 13032 C CA . MET F 1 155 ? -21.63043 -79.48348 -57.52664 1.000 44.91792 150 MET F CA 1
ATOM 13033 C C . MET F 1 155 ? -21.27086 -79.15411 -58.96896 1.000 44.22109 150 MET F C 1
ATOM 13034 O O . MET F 1 155 ? -22.15059 -79.08060 -59.83447 1.000 36.14953 150 MET F O 1
ATOM 13039 N N . GLU F 1 156 ? -19.97913 -78.96119 -59.24874 1.000 52.50843 151 GLU F N 1
ATOM 13040 C CA . GLU F 1 156 ? -19.55493 -78.65467 -60.61120 1.000 47.50824 151 GLU F CA 1
ATOM 13041 C C . GLU F 1 156 ? -19.73951 -79.85588 -61.52925 1.000 40.04132 151 GLU F C 1
ATOM 13042 O O . GLU F 1 156 ? -20.13379 -79.70086 -62.69099 1.000 53.80243 151 GLU F O 1
ATOM 13048 N N . GLU F 1 157 ? -19.46533 -81.06235 -61.02573 1.000 41.91451 152 GLU F N 1
ATOM 13049 C CA . GLU F 1 157 ? -19.71590 -82.26131 -61.81788 1.000 43.38535 152 GLU F CA 1
ATOM 13050 C C . GLU F 1 157 ? -21.20610 -82.46063 -62.06829 1.000 52.13240 152 GLU F C 1
ATOM 13051 O O . GLU F 1 157 ? -21.58816 -83.05113 -63.08528 1.000 65.17333 152 GLU F O 1
ATOM 13057 N N . CYS F 1 158 ? -22.05898 -81.97265 -61.16280 1.000 54.54300 153 CYS F N 1
ATOM 13058 C CA . CYS F 1 158 ? -23.49778 -82.02426 -61.40329 1.000 37.85917 153 CYS F CA 1
ATOM 13059 C C . CYS F 1 158 ? -23.88551 -81.16056 -62.59567 1.000 42.13376 153 CYS F C 1
ATOM 13060 O O . CYS F 1 158 ? -24.76229 -81.53368 -63.38300 1.000 47.84776 153 CYS F O 1
ATOM 13063 N N . GLN F 1 159 ? -23.25026 -79.99454 -62.74107 1.000 39.63832 154 GLN F N 1
ATOM 13064 C CA . GLN F 1 159 ? -23.53558 -79.14767 -63.89383 1.000 44.05900 154 GLN F CA 1
ATOM 13065 C C . GLN F 1 159 ? -22.86927 -79.68797 -65.15254 1.000 42.23409 154 GLN F C 1
ATOM 13066 O O . GLN F 1 159 ? -23.41935 -79.55539 -66.25182 1.000 52.72786 154 GLN F O 1
ATOM 13072 N N . THR F 1 160 ? -21.69619 -80.30965 -65.01006 1.000 51.17659 155 THR F N 1
ATOM 13073 C CA . THR F 1 160 ? -21.00214 -80.87019 -66.16555 1.000 49.05932 155 THR F CA 1
ATOM 13074 C C . THR F 1 160 ? -21.80136 -82.00387 -66.79779 1.000 60.35894 155 THR F C 1
ATOM 13075 O O . THR F 1 160 ? -21.92402 -82.07719 -68.02594 1.000 73.91909 155 THR F O 1
ATOM 13079 N N . LEU F 1 161 ? -22.36227 -82.89281 -65.97500 1.000 42.22650 156 LEU F N 1
ATOM 13080 C CA . LEU F 1 161 ? -23.11424 -84.03176 -66.48791 1.000 35.04901 156 LEU F CA 1
ATOM 13081 C C . LEU F 1 161 ? -24.48616 -83.64701 -67.02781 1.000 40.35238 156 LEU F C 1
ATOM 13082 O O . LEU F 1 161 ? -25.16317 -84.50417 -67.60629 1.000 41.04381 156 LEU F O 1
ATOM 13087 N N . GLY F 1 162 ? -24.91221 -82.39903 -66.85647 1.000 44.26359 157 GLY F N 1
ATOM 13088 C CA . GLY F 1 162 ? -26.16044 -81.93578 -67.42541 1.000 58.74367 157 GLY F CA 1
ATOM 13089 C C . GLY F 1 162 ? -27.37768 -82.05029 -66.53579 1.000 47.10142 157 GLY F C 1
ATOM 13090 O O . GLY F 1 162 ? -28.49305 -81.80669 -67.01248 1.000 52.88220 157 GLY F O 1
ATOM 13091 N N . PHE F 1 163 ? -27.20885 -82.41180 -65.26285 1.000 49.84210 158 PHE F N 1
ATOM 13092 C CA . PHE F 1 163 ? -28.34340 -82.49945 -64.35184 1.000 61.15267 158 PHE F CA 1
ATOM 13093 C C . PHE F 1 163 ? -28.79135 -81.14220 -63.82586 1.000 59.04755 158 PHE F C 1
ATOM 13094 O O . PHE F 1 163 ? -29.86145 -81.05747 -63.21288 1.000 49.57234 158 PHE F O 1
ATOM 13102 N N . THR F 1 164 ? -28.00902 -80.08779 -64.04226 1.000 58.96249 159 THR F N 1
ATOM 13103 C CA . THR F 1 164 ? -28.40434 -78.74984 -63.62649 1.000 49.87939 159 THR F CA 1
ATOM 13104 C C . THR F 1 164 ? -27.69010 -77.73383 -64.50543 1.000 49.49548 159 THR F C 1
ATOM 13105 O O . THR F 1 164 ? -26.56010 -77.96025 -64.94774 1.000 58.45522 159 THR F O 1
ATOM 13109 N N . ARG F 1 165 ? -28.36726 -76.61589 -64.75898 1.000 47.64011 160 ARG F N 1
ATOM 13110 C CA . ARG F 1 165 ? -27.82046 -75.57912 -65.62328 1.000 39.67792 160 ARG F CA 1
ATOM 13111 C C . ARG F 1 165 ? -26.94545 -74.58545 -64.87551 1.000 49.94734 160 ARG F C 1
ATOM 13112 O O . ARG F 1 165 ? -26.05274 -73.98002 -65.48186 1.000 62.36460 160 ARG F O 1
ATOM 13120 N N . ALA F 1 166 ? -27.18404 -74.39628 -63.57913 1.000 49.07068 161 ALA F N 1
ATOM 13121 C CA . ALA F 1 166 ? -26.41175 -73.45248 -62.78609 1.000 34.55631 161 ALA F CA 1
ATOM 13122 C C . ALA F 1 166 ? -26.36896 -73.94041 -61.34618 1.000 42.19516 161 ALA F C 1
ATOM 13123 O O . ALA F 1 166 ? -27.23095 -74.70382 -60.90344 1.000 59.44355 161 ALA F O 1
ATOM 13125 N N . ILE F 1 167 ? -25.34739 -73.49049 -60.61508 1.000 39.64192 162 ILE F N 1
ATOM 13126 C CA . ILE F 1 167 ? -25.14254 -73.88509 -59.22987 1.000 36.36420 162 ILE F CA 1
ATOM 13127 C C . ILE F 1 167 ? -24.92181 -72.63219 -58.39193 1.000 35.57279 162 ILE F C 1
ATOM 13128 O O . ILE F 1 167 ? -24.49123 -71.58815 -58.88646 1.000 42.09155 162 ILE F O 1
ATOM 13133 N N . GLY F 1 168 ? -25.21797 -72.75009 -57.10594 1.000 39.18543 163 GLY F N 1
ATOM 13134 C CA . GLY F 1 168 ? -25.07781 -71.63674 -56.19750 1.000 43.43999 163 GLY F CA 1
ATOM 13135 C C . GLY F 1 168 ? -25.11323 -72.08660 -54.75530 1.000 33.17261 163 GLY F C 1
ATOM 13136 O O . GLY F 1 168 ? -24.96540 -73.27065 -54.44910 1.000 36.39617 163 GLY F O 1
ATOM 13137 N N . VAL F 1 169 ? -25.31861 -71.11919 -53.86263 1.000 20.65067 164 VAL F N 1
ATOM 13138 C CA . VAL F 1 169 ? -25.28164 -71.34927 -52.42454 1.000 32.79921 164 VAL F CA 1
ATOM 13139 C C . VAL F 1 169 ? -26.46123 -70.63599 -51.77453 1.000 34.61956 164 VAL F C 1
ATOM 13140 O O . VAL F 1 169 ? -27.20965 -69.89983 -52.42066 1.000 32.02014 164 VAL F O 1
ATOM 13144 N N . CYS F 1 170 ? -26.61965 -70.87020 -50.47185 1.000 38.04794 165 CYS F N 1
ATOM 13145 C CA . CYS F 1 170 ? -27.66062 -70.23156 -49.67772 1.000 34.62852 165 CYS F CA 1
ATOM 13146 C C . CYS F 1 170 ? -27.11740 -69.91181 -48.29540 1.000 32.91603 165 CYS F C 1
ATOM 13147 O O . CYS F 1 170 ? -26.46988 -70.75713 -47.67002 1.000 43.01659 165 CYS F O 1
ATOM 13150 N N . ASN F 1 171 ? -27.39049 -68.69297 -47.82680 1.000 31.77698 166 ASN F N 1
ATOM 13151 C CA . ASN F 1 171 ? -27.02871 -68.25929 -46.47620 1.000 45.15164 166 ASN F CA 1
ATOM 13152 C C . ASN F 1 171 ? -25.52050 -68.34522 -46.24542 1.000 41.25445 166 ASN F C 1
ATOM 13153 O O . ASN F 1 171 ? -25.05510 -68.69372 -45.15765 1.000 38.64468 166 ASN F O 1
ATOM 13158 N N . PHE F 1 172 ? -24.75195 -68.02658 -47.28249 1.000 31.42754 167 PHE F N 1
ATOM 13159 C CA . PHE F 1 172 ? -23.30248 -67.93334 -47.19650 1.000 25.58940 167 PHE F CA 1
ATOM 13160 C C . PHE F 1 172 ? -22.90121 -66.48693 -46.94454 1.000 29.33915 167 PHE F C 1
ATOM 13161 O O . PHE F 1 172 ? -23.44721 -65.56591 -47.55794 1.000 38.17924 167 PHE F O 1
ATOM 13169 N N . SER F 1 173 ? -21.95057 -66.29093 -46.03609 1.000 27.73229 168 SER F N 1
ATOM 13170 C CA . SER F 1 173 ? -21.45466 -64.95941 -45.73350 1.000 30.26118 168 SER F CA 1
ATOM 13171 C C . SER F 1 173 ? -20.35351 -64.56934 -46.71824 1.000 44.84179 168 SER F C 1
ATOM 13172 O O . SER F 1 173 ? -19.97268 -65.34049 -47.60225 1.000 49.68689 168 SER F O 1
ATOM 13175 N N . CYS F 1 174 ? -19.83877 -63.34491 -46.56350 1.000 54.75732 169 CYS F N 1
ATOM 13176 C CA . CYS F 1 174 ? -18.68343 -62.91372 -47.34636 1.000 50.83140 169 CYS F CA 1
ATOM 13177 C C . CYS F 1 174 ? -17.52087 -63.88119 -47.18086 1.000 49.55170 169 CYS F C 1
ATOM 13178 O O . CYS F 1 174 ? -16.96851 -64.38792 -48.16400 1.000 63.56647 169 CYS F O 1
ATOM 13181 N N . LYS F 1 175 ? -17.14609 -64.15351 -45.92917 1.000 51.39123 170 LYS F N 1
ATOM 13182 C CA . LYS F 1 175 ? -15.98238 -64.98873 -45.65474 1.000 57.78170 170 LYS F CA 1
ATOM 13183 C C . LYS F 1 175 ? -16.14335 -66.38368 -46.24581 1.000 60.41888 170 LYS F C 1
ATOM 13184 O O . LYS F 1 175 ? -15.18799 -66.94852 -46.79178 1.000 55.23272 170 LYS F O 1
ATOM 13190 N N . LYS F 1 176 ? -17.34729 -66.95220 -46.15757 1.000 45.50250 171 LYS F N 1
ATOM 13191 C CA . LYS F 1 176 ? -17.56046 -68.30036 -46.67231 1.000 49.37112 171 LYS F CA 1
ATOM 13192 C C . LYS F 1 176 ? -17.51157 -68.34330 -48.19362 1.000 54.37231 171 LYS F C 1
ATOM 13193 O O . LYS F 1 176 ? -17.08151 -69.34999 -48.76857 1.000 62.28099 171 LYS F O 1
ATOM 13199 N N . LEU F 1 177 ? -17.93865 -67.27093 -48.86157 1.000 42.54203 172 LEU F N 1
ATOM 13200 C CA . LEU F 1 177 ? -17.91090 -67.25871 -50.32006 1.000 49.36399 172 LEU F CA 1
ATOM 13201 C C . LEU F 1 177 ? -16.48019 -67.24358 -50.84472 1.000 55.88892 172 LEU F C 1
ATOM 13202 O O . LEU F 1 177 ? -16.12178 -68.05087 -51.70966 1.000 65.33129 172 LEU F O 1
ATOM 13207 N N . GLN F 1 178 ? -15.64669 -66.33243 -50.32964 1.000 49.28625 173 GLN F N 1
ATOM 13208 C CA . GLN F 1 178 ? -14.25016 -66.27345 -50.75671 1.000 48.47115 173 GLN F CA 1
ATOM 13209 C C . GLN F 1 178 ? -13.56102 -67.61755 -50.56661 1.000 56.03927 173 GLN F C 1
ATOM 13210 O O . GLN F 1 178 ? -12.74216 -68.03111 -51.39645 1.000 56.31152 173 GLN F O 1
ATOM 13216 N N . GLU F 1 179 ? -13.88024 -68.30979 -49.47230 1.000 47.31744 174 GLU F N 1
ATOM 13217 C CA . GLU F 1 179 ? -13.33439 -69.64118 -49.23904 1.000 53.63997 174 GLU F CA 1
ATOM 13218 C C . GLU F 1 179 ? -13.81907 -70.62661 -50.29620 1.000 51.24302 174 GLU F C 1
ATOM 13219 O O . GLU F 1 179 ? -13.07575 -71.52764 -50.70204 1.000 54.30497 174 GLU F O 1
ATOM 13225 N N . LEU F 1 180 ? -15.06084 -70.46631 -50.75955 1.000 47.24657 175 LEU F N 1
ATOM 13226 C CA . LEU F 1 180 ? -15.56560 -71.31606 -51.83309 1.000 50.21008 175 LEU F CA 1
ATOM 13227 C C . LEU F 1 180 ? -14.94597 -70.93725 -53.17235 1.000 54.02004 175 LEU F C 1
ATOM 13228 O O . LEU F 1 180 ? -14.63431 -71.81215 -53.98911 1.000 50.38086 175 LEU F O 1
ATOM 13233 N N . MET F 1 181 ? -14.75674 -69.63666 -53.41299 1.000 52.32731 176 MET F N 1
ATOM 13234 C CA . MET F 1 181 ? -14.19876 -69.17282 -54.67836 1.000 51.90879 176 MET F CA 1
ATOM 13235 C C . MET F 1 181 ? -12.74902 -69.59704 -54.87051 1.000 60.64504 176 MET F C 1
ATOM 13236 O O . MET F 1 181 ? -12.24198 -69.52411 -55.99496 1.000 70.02407 176 MET F O 1
ATOM 13241 N N . ALA F 1 182 ? -12.07438 -70.03383 -53.80470 1.000 54.17689 177 ALA F N 1
ATOM 13242 C CA . ALA F 1 182 ? -10.65848 -70.37447 -53.90620 1.000 58.97569 177 ALA F CA 1
ATOM 13243 C C . ALA F 1 182 ? -10.43608 -71.53858 -54.86477 1.000 56.77236 177 ALA F C 1
ATOM 13244 O O . ALA F 1 182 ? -9.66222 -71.42959 -55.82301 1.000 60.03879 177 ALA F O 1
ATOM 13246 N N . ALA F 1 183 ? -11.10845 -72.66479 -54.62223 1.000 50.94154 178 ALA F N 1
ATOM 13247 C CA . ALA F 1 183 ? -10.97475 -73.85549 -55.45208 1.000 58.19532 178 ALA F CA 1
ATOM 13248 C C . ALA F 1 183 ? -12.14806 -74.02820 -56.41043 1.000 59.75512 178 ALA F C 1
ATOM 13249 O O . ALA F 1 183 ? -12.50214 -75.16019 -56.76230 1.000 44.17701 178 ALA F O 1
ATOM 13251 N N . ALA F 1 184 ? -12.75528 -72.92817 -56.84504 1.000 45.74049 179 ALA F N 1
ATOM 13252 C CA . ALA F 1 184 ? -13.93347 -72.97528 -57.69752 1.000 47.70926 179 ALA F CA 1
ATOM 13253 C C . ALA F 1 184 ? -13.53577 -72.82745 -59.15974 1.000 40.90072 179 ALA F C 1
ATOM 13254 O O . ALA F 1 184 ? -12.76351 -71.93018 -59.51322 1.000 50.93078 179 ALA F O 1
ATOM 13256 N N . LYS F 1 185 ? -14.06359 -73.71277 -60.00244 1.000 49.50002 180 LYS F N 1
ATOM 13257 C CA . LYS F 1 185 ? -13.92838 -73.60776 -61.44984 1.000 33.94090 180 LYS F CA 1
ATOM 13258 C C . LYS F 1 185 ? -15.19013 -73.07028 -62.10852 1.000 40.81145 180 LYS F C 1
ATOM 13259 O O . LYS F 1 185 ? -15.10583 -72.24562 -63.02403 1.000 42.92705 180 LYS F O 1
ATOM 13265 N N . ILE F 1 186 ? -16.35747 -73.52090 -61.65989 1.000 54.16106 181 ILE F N 1
ATOM 13266 C CA . ILE F 1 186 ? -17.62930 -72.91476 -62.04028 1.000 47.24499 181 ILE F CA 1
ATOM 13267 C C . ILE F 1 186 ? -18.09884 -72.09089 -60.84743 1.000 50.25096 181 ILE F C 1
ATOM 13268 O O . ILE F 1 186 ? -18.61720 -72.65663 -59.87319 1.000 64.30309 181 ILE F O 1
ATOM 13273 N N . PRO F 1 187 ? -17.92877 -70.76663 -60.86829 1.000 45.02511 182 PRO F N 1
ATOM 13274 C CA . PRO F 1 187 ? -18.23926 -69.97609 -59.68051 1.000 50.02410 182 PRO F CA 1
ATOM 13275 C C . PRO F 1 187 ? -19.73350 -69.95735 -59.41490 1.000 44.95487 182 PRO F C 1
ATOM 13276 O O . PRO F 1 187 ? -20.54622 -70.08175 -60.34748 1.000 37.56504 182 PRO F O 1
ATOM 13280 N N . PRO F 1 188 ? -20.14362 -69.81404 -58.15475 1.000 39.06120 183 PRO F N 1
ATOM 13281 C CA . PRO F 1 188 ? -21.57736 -69.74638 -57.84733 1.000 26.54093 183 PRO F CA 1
ATOM 13282 C C . PRO F 1 188 ? -22.22169 -68.54198 -58.51418 1.000 30.01582 183 PRO F C 1
ATOM 13283 O O . PRO F 1 188 ? -21.72937 -67.41559 -58.41809 1.000 31.26541 183 PRO F O 1
ATOM 13287 N N . VAL F 1 189 ? -23.33407 -68.79333 -59.20027 1.000 30.79033 184 VAL F N 1
ATOM 13288 C CA . VAL F 1 189 ? -24.00329 -67.74234 -59.95333 1.000 26.48215 184 VAL F CA 1
ATOM 13289 C C . VAL F 1 189 ? -25.04573 -66.99875 -59.12323 1.000 45.90678 184 VAL F C 1
ATOM 13290 O O . VAL F 1 189 ? -25.42554 -65.87546 -59.48526 1.000 45.56272 184 VAL F O 1
ATOM 13294 N N . VAL F 1 190 ? -25.50347 -67.58125 -58.01654 1.000 38.67660 185 VAL F N 1
ATOM 13295 C CA . VAL F 1 190 ? -26.53204 -66.98440 -57.16907 1.000 31.49769 185 VAL F CA 1
ATOM 13296 C C . VAL F 1 190 ? -26.23127 -67.34344 -55.71998 1.000 40.52897 185 VAL F C 1
ATOM 13297 O O . VAL F 1 190 ? -25.84269 -68.47507 -55.41738 1.000 39.72181 185 VAL F O 1
ATOM 13301 N N . ASN F 1 191 ? -26.40129 -66.37159 -54.82298 1.000 30.55204 186 ASN F N 1
ATOM 13302 C CA . ASN F 1 191 ? -26.33022 -66.60269 -53.38244 1.000 34.96130 186 ASN F CA 1
ATOM 13303 C C . ASN F 1 191 ? -27.64815 -66.14744 -52.76818 1.000 32.18621 186 ASN F C 1
ATOM 13304 O O . ASN F 1 191 ? -27.94596 -64.94815 -52.74467 1.000 43.46955 186 ASN F O 1
ATOM 13309 N N . GLN F 1 192 ? -28.43588 -67.09896 -52.27337 1.000 24.08152 187 GLN F N 1
ATOM 13310 C CA . GLN F 1 192 ? -29.75859 -66.80677 -51.72991 1.000 32.14145 187 GLN F CA 1
ATOM 13311 C C . GLN F 1 192 ? -29.63965 -66.58239 -50.22670 1.000 37.83281 187 GLN F C 1
ATOM 13312 O O . GLN F 1 192 ? -29.31280 -67.50699 -49.47616 1.000 32.00212 187 GLN F O 1
ATOM 13318 N N . VAL F 1 193 ? -29.90827 -65.35222 -49.78760 1.000 29.01171 188 VAL F N 1
ATOM 13319 C CA . VAL F 1 193 ? -29.76370 -64.95582 -48.39254 1.000 29.83972 188 VAL F CA 1
ATOM 13320 C C . VAL F 1 193 ? -30.98615 -64.14598 -47.97992 1.000 32.48660 188 VAL F C 1
ATOM 13321 O O . VAL F 1 193 ? -31.79180 -63.72174 -48.80982 1.000 32.26310 188 VAL F O 1
ATOM 13325 N N . GLU F 1 194 ? -31.11616 -63.93742 -46.67291 1.000 34.15404 189 GLU F N 1
ATOM 13326 C CA . GLU F 1 194 ? -32.17275 -63.08043 -46.15548 1.000 32.60244 189 GLU F CA 1
ATOM 13327 C C . GLU F 1 194 ? -31.83211 -61.62190 -46.43283 1.000 25.56804 189 GLU F C 1
ATOM 13328 O O . GLU F 1 194 ? -30.71806 -61.16955 -46.15523 1.000 30.59774 189 GLU F O 1
ATOM 13334 N N . MET F 1 195 ? -32.78719 -60.88662 -46.99294 1.000 25.41435 190 MET F N 1
ATOM 13335 C CA . MET F 1 195 ? -32.58304 -59.47180 -47.26985 1.000 28.23062 190 MET F CA 1
ATOM 13336 C C . MET F 1 195 ? -33.91814 -58.74968 -47.17072 1.000 32.27740 190 MET F C 1
ATOM 13337 O O . MET F 1 195 ? -34.90061 -59.16743 -47.79125 1.000 29.86351 190 MET F O 1
ATOM 13342 N N . SER F 1 196 ? -33.94127 -57.67144 -46.39484 1.000 35.83652 191 SER F N 1
ATOM 13343 C CA . SER F 1 196 ? -35.15636 -56.91580 -46.12624 1.000 36.54829 191 SER F CA 1
ATOM 13344 C C . SER F 1 196 ? -34.74387 -55.54964 -45.59315 1.000 35.91412 191 SER F C 1
ATOM 13345 O O . SER F 1 196 ? -33.55201 -55.30120 -45.36269 1.000 34.04936 191 SER F O 1
ATOM 13348 N N . PRO F 1 197 ? -35.69897 -54.62834 -45.39830 1.000 36.88573 192 PRO F N 1
ATOM 13349 C CA . PRO F 1 197 ? -35.35496 -53.35684 -44.74344 1.000 32.74466 192 PRO F CA 1
ATOM 13350 C C . PRO F 1 197 ? -34.82371 -53.50765 -43.32036 1.000 38.35619 192 PRO F C 1
ATOM 13351 O O . PRO F 1 197 ? -34.44939 -52.50945 -42.69594 1.000 49.52164 192 PRO F O 1
ATOM 13355 N N . THR F 1 198 ? -34.78699 -54.73182 -42.79146 1.000 22.20184 193 THR F N 1
ATOM 13356 C CA . THR F 1 198 ? -34.18798 -54.99787 -41.48959 1.000 26.31259 193 THR F CA 1
ATOM 13357 C C . THR F 1 198 ? -32.88539 -55.78287 -41.58131 1.000 35.58905 193 THR F C 1
ATOM 13358 O O . THR F 1 198 ? -32.28666 -56.08511 -40.54310 1.000 39.17177 193 THR F O 1
ATOM 13362 N N . LEU F 1 199 ? -32.43064 -56.11986 -42.79044 1.000 41.74333 194 LEU F N 1
ATOM 13363 C CA . LEU F 1 199 ? -31.14692 -56.79959 -42.97690 1.000 29.80875 194 LEU F CA 1
ATOM 13364 C C . LEU F 1 199 ? -30.64011 -56.39312 -44.36154 1.000 26.88100 194 LEU F C 1
ATOM 13365 O O . LEU F 1 199 ? -30.99368 -57.01062 -45.36810 1.000 31.86818 194 LEU F O 1
ATOM 13370 N N . HIS F 1 200 ? -29.79922 -55.35504 -44.39343 1.000 31.02378 195 HIS F N 1
ATOM 13371 C CA . HIS F 1 200 ? -29.40784 -54.72844 -45.65138 1.000 29.80838 195 HIS F CA 1
ATOM 13372 C C . HIS F 1 200 ? -28.31119 -55.48767 -46.39038 1.000 37.77352 195 HIS F C 1
ATOM 13373 O O . HIS F 1 200 ? -28.17551 -55.31539 -47.60722 1.000 37.50514 195 HIS F O 1
ATOM 13380 N N . GLN F 1 201 ? -27.53081 -56.31384 -45.68933 1.000 35.45315 196 GLN F N 1
ATOM 13381 C CA . GLN F 1 201 ? -26.50839 -57.15670 -46.31417 1.000 29.39449 196 GLN F CA 1
ATOM 13382 C C . GLN F 1 201 ? -25.52483 -56.32788 -47.13923 1.000 38.39436 196 GLN F C 1
ATOM 13383 O O . GLN F 1 201 ? -25.07782 -56.74911 -48.20736 1.000 33.28195 196 GLN F O 1
ATOM 13389 N N . LYS F 1 202 ? -25.17773 -55.13893 -46.63878 1.000 36.73655 197 LYS F N 1
ATOM 13390 C CA . LYS F 1 202 ? -24.39349 -54.20078 -47.43518 1.000 45.13978 197 LYS F CA 1
ATOM 13391 C C . LYS F 1 202 ? -22.96657 -54.68126 -47.68075 1.000 54.51477 197 LYS F C 1
ATOM 13392 O O . LYS F 1 202 ? -22.35572 -54.27775 -48.67669 1.000 42.73373 197 LYS F O 1
ATOM 13398 N N . ASN F 1 203 ? -22.41836 -55.52595 -46.80377 1.000 54.42497 198 ASN F N 1
ATOM 13399 C CA . ASN F 1 203 ? -21.10963 -56.11426 -47.07522 1.000 37.89872 198 ASN F CA 1
ATOM 13400 C C . ASN F 1 203 ? -21.21822 -57.20676 -48.13093 1.000 48.08730 198 ASN F C 1
ATOM 13401 O O . ASN F 1 203 ? -20.49548 -57.19335 -49.13462 1.000 50.88539 198 ASN F O 1
ATOM 13406 N N . LEU F 1 204 ? -22.13307 -58.15615 -47.92367 1.000 49.96864 199 LEU F N 1
ATOM 13407 C CA . LEU F 1 204 ? -22.29800 -59.26199 -48.86021 1.000 46.28232 199 LEU F CA 1
ATOM 13408 C C . LEU F 1 204 ? -22.71953 -58.78076 -50.24463 1.000 39.66607 199 LEU F C 1
ATOM 13409 O O . LEU F 1 204 ? -22.33421 -59.38757 -51.25077 1.000 45.00283 199 LEU F O 1
ATOM 13414 N N . ARG F 1 205 ? -23.47139 -57.67756 -50.31903 1.000 39.14077 200 ARG F N 1
ATOM 13415 C CA . ARG F 1 205 ? -23.94829 -57.14446 -51.59026 1.000 46.14639 200 ARG F CA 1
ATOM 13416 C C . ARG F 1 205 ? -22.85803 -56.46143 -52.39907 1.000 52.47238 200 ARG F C 1
ATOM 13417 O O . ARG F 1 205 ? -23.01353 -56.31562 -53.61559 1.000 57.54262 200 ARG F O 1
ATOM 13425 N N . GLU F 1 206 ? -21.76885 -56.03557 -51.76090 1.000 46.79832 201 GLU F N 1
ATOM 13426 C CA . GLU F 1 206 ? -20.65431 -55.45829 -52.50071 1.000 47.50720 201 GLU F CA 1
ATOM 13427 C C . GLU F 1 206 ? -19.71008 -56.53006 -53.01965 1.000 48.26226 201 GLU F C 1
ATOM 13428 O O . GLU F 1 206 ? -19.19881 -56.41234 -54.13817 1.000 55.92913 201 GLU F O 1
ATOM 13434 N N . TYR F 1 207 ? -19.46882 -57.57543 -52.22578 1.000 33.08506 202 TYR F N 1
ATOM 13435 C CA . TYR F 1 207 ? -18.64426 -58.68123 -52.69810 1.000 22.75188 202 TYR F CA 1
ATOM 13436 C C . TYR F 1 207 ? -19.30826 -59.38925 -53.87030 1.000 37.17297 202 TYR F C 1
ATOM 13437 O O . TYR F 1 207 ? -18.67697 -59.62975 -54.90553 1.000 50.63296 202 TYR F O 1
ATOM 13446 N N . CYS F 1 208 ? -20.59083 -59.72732 -53.72508 1.000 40.18490 203 CYS F N 1
ATOM 13447 C CA . CYS F 1 208 ? -21.30218 -60.42593 -54.78741 1.000 39.40455 203 CYS F CA 1
ATOM 13448 C C . CYS F 1 208 ? -21.44879 -59.57675 -56.04168 1.000 31.24965 203 CYS F C 1
ATOM 13449 O O . CYS F 1 208 ? -21.61301 -60.13087 -57.13369 1.000 36.94807 203 CYS F O 1
ATOM 13452 N N . LYS F 1 209 ? -21.39665 -58.24931 -55.91580 1.000 37.61817 204 LYS F N 1
ATOM 13453 C CA . LYS F 1 209 ? -21.41244 -57.40516 -57.10488 1.000 43.61976 204 LYS F CA 1
ATOM 13454 C C . LYS F 1 209 ? -20.04119 -57.35907 -57.76657 1.000 47.26381 204 LYS F C 1
ATOM 13455 O O . LYS F 1 209 ? -19.94162 -57.37122 -58.99874 1.000 47.21353 204 LYS F O 1
ATOM 13461 N N . ALA F 1 210 ? -18.97597 -57.30989 -56.96329 1.000 42.65409 205 ALA F N 1
ATOM 13462 C CA . ALA F 1 210 ? -17.62486 -57.27580 -57.50766 1.000 40.22212 205 ALA F CA 1
ATOM 13463 C C . ALA F 1 210 ? -17.24487 -58.57644 -58.20354 1.000 49.22859 205 ALA F C 1
ATOM 13464 O O . ALA F 1 210 ? -16.33085 -58.57438 -59.03554 1.000 59.83264 205 ALA F O 1
ATOM 13466 N N . ASN F 1 211 ? -17.92334 -59.68163 -57.88823 1.000 28.49236 206 ASN F N 1
ATOM 13467 C CA . ASN F 1 211 ? -17.62397 -60.97707 -58.48651 1.000 27.89834 206 ASN F CA 1
ATOM 13468 C C . ASN F 1 211 ? -18.80959 -61.54037 -59.26200 1.000 26.89226 206 ASN F C 1
ATOM 13469 O O . ASN F 1 211 ? -18.85016 -62.74452 -59.53369 1.000 31.85045 206 ASN F O 1
ATOM 13474 N N . ASN F 1 212 ? -19.77601 -60.69002 -59.61678 1.000 21.21181 207 ASN F N 1
ATOM 13475 C CA . ASN F 1 212 ? -20.89651 -61.06313 -60.48265 1.000 28.50824 207 ASN F CA 1
ATOM 13476 C C . ASN F 1 212 ? -21.66620 -62.26011 -59.92407 1.000 36.48718 207 ASN F C 1
ATOM 13477 O O . ASN F 1 212 ? -21.96936 -63.22234 -60.63311 1.000 41.91879 207 ASN F O 1
ATOM 13482 N N . ILE F 1 213 ? -21.97756 -62.19386 -58.63349 1.000 39.50171 208 ILE F N 1
ATOM 13483 C CA . ILE F 1 213 ? -22.81634 -63.18092 -57.96395 1.000 36.89900 208 ILE F CA 1
ATOM 13484 C C . ILE F 1 213 ? -24.15515 -62.51815 -57.67549 1.000 34.43447 208 ILE F C 1
ATOM 13485 O O . ILE F 1 213 ? -24.20773 -61.47240 -57.01633 1.000 38.81200 208 ILE F O 1
ATOM 13490 N N . MET F 1 214 ? -25.23505 -63.11679 -58.16921 1.000 38.23092 209 MET F N 1
ATOM 13491 C CA . MET F 1 214 ? -26.55566 -62.52525 -58.01064 1.000 39.90486 209 MET F CA 1
ATOM 13492 C C . MET F 1 214 ? -27.11940 -62.84303 -56.63131 1.000 33.90441 209 MET F C 1
ATOM 13493 O O . MET F 1 214 ? -27.08800 -63.99423 -56.18542 1.000 24.42472 209 MET F O 1
ATOM 13498 N N . ILE F 1 215 ? -27.63168 -61.81902 -55.95769 1.000 38.43972 210 ILE F N 1
ATOM 13499 C CA . ILE F 1 215 ? -28.24815 -61.97841 -54.64611 1.000 30.88450 210 ILE F CA 1
ATOM 13500 C C . ILE F 1 215 ? -29.72341 -62.30055 -54.84104 1.000 31.69839 210 ILE F C 1
ATOM 13501 O O . ILE F 1 215 ? -30.45050 -61.54902 -55.49970 1.000 40.50461 210 ILE F O 1
ATOM 13506 N N . THR F 1 216 ? -30.16461 -63.42065 -54.27729 1.000 40.60381 211 THR F N 1
ATOM 13507 C CA . THR F 1 216 ? -31.57789 -63.77134 -54.21838 1.000 44.96466 211 THR F CA 1
ATOM 13508 C C . THR F 1 216 ? -32.04783 -63.58498 -52.78340 1.000 38.95195 211 THR F C 1
ATOM 13509 O O . THR F 1 216 ? -31.50121 -64.20062 -51.86242 1.000 44.09243 211 THR F O 1
ATOM 13513 N N . ALA F 1 217 ? -33.04883 -62.73340 -52.59543 1.000 36.54656 212 ALA F N 1
ATOM 13514 C CA . ALA F 1 217 ? -33.49346 -62.33099 -51.26878 1.000 27.35608 212 ALA F CA 1
ATOM 13515 C C . ALA F 1 217 ? -34.72591 -63.13046 -50.86825 1.000 36.83112 212 ALA F C 1
ATOM 13516 O O . ALA F 1 217 ? -35.74462 -63.10207 -51.56738 1.000 37.56507 212 ALA F O 1
ATOM 13518 N N . HIS F 1 218 ? -34.63013 -63.83838 -49.74816 1.000 34.89827 213 HIS F N 1
ATOM 13519 C CA . HIS F 1 218 ? -35.77707 -64.47170 -49.11997 1.000 35.46916 213 HIS F CA 1
ATOM 13520 C C . HIS F 1 218 ? -36.07436 -63.77642 -47.79706 1.000 38.90677 213 HIS F C 1
ATOM 13521 O O . HIS F 1 218 ? -35.25622 -63.01226 -47.27595 1.000 37.50067 213 HIS F O 1
ATOM 13528 N N . SER F 1 219 ? -37.27071 -64.04082 -47.26757 1.000 28.63039 214 SER F N 1
ATOM 13529 C CA . SER F 1 219 ? -37.74053 -63.42472 -46.02448 1.000 26.17527 214 SER F CA 1
ATOM 13530 C C . SER F 1 219 ? -37.79211 -61.90231 -46.14548 1.000 36.29070 214 SER F C 1
ATOM 13531 O O . SER F 1 219 ? -37.44346 -61.17418 -45.21304 1.000 35.37687 214 SER F O 1
ATOM 13534 N N . VAL F 1 220 ? -38.23620 -61.41865 -47.30909 1.000 33.69539 215 VAL F N 1
ATOM 13535 C CA . VAL F 1 220 ? -38.32983 -59.97815 -47.53585 1.000 29.86437 215 VAL F CA 1
ATOM 13536 C C . VAL F 1 220 ? -39.32105 -59.34730 -46.56669 1.000 44.46699 215 VAL F C 1
ATOM 13537 O O . VAL F 1 220 ? -39.06858 -58.27315 -46.00745 1.000 53.90451 215 VAL F O 1
ATOM 13541 N N . LEU F 1 221 ? -40.46085 -60.00186 -46.34869 1.000 39.56656 216 LEU F N 1
ATOM 13542 C CA . LEU F 1 221 ? -41.47442 -59.51232 -45.42626 1.000 35.48938 216 LEU F CA 1
ATOM 13543 C C . LEU F 1 221 ? -41.24307 -59.98339 -43.99513 1.000 30.59572 216 LEU F C 1
ATOM 13544 O O . LEU F 1 221 ? -42.19359 -60.03742 -43.20717 1.000 42.10557 216 LEU F O 1
ATOM 13549 N N . GLY F 1 222 ? -40.00639 -60.32627 -43.64398 1.000 31.26264 217 GLY F N 1
ATOM 13550 C CA . GLY F 1 222 ? -39.69982 -60.75907 -42.29601 1.000 22.66525 217 GLY F CA 1
ATOM 13551 C C . GLY F 1 222 ? -40.27824 -62.09836 -41.90044 1.000 33.27072 217 GLY F C 1
ATOM 13552 O O . GLY F 1 222 ? -40.13772 -62.49300 -40.73956 1.000 39.63868 217 GLY F O 1
ATOM 13553 N N . ALA F 1 223 ? -40.91913 -62.81159 -42.83248 1.000 44.86103 218 ALA F N 1
ATOM 13554 C CA . ALA F 1 223 ? -41.56442 -64.09737 -42.56196 1.000 38.29442 218 ALA F CA 1
ATOM 13555 C C . ALA F 1 223 ? -42.59197 -63.96317 -41.43627 1.000 41.26161 218 ALA F C 1
ATOM 13556 O O . ALA F 1 223 ? -42.46528 -64.55416 -40.36106 1.000 35.90146 218 ALA F O 1
ATOM 13558 N N . ILE F 1 224 ? -43.62905 -63.16793 -41.70775 1.000 36.23242 219 ILE F N 1
ATOM 13559 C CA . ILE F 1 224 ? -44.64755 -62.90887 -40.69347 1.000 53.44216 219 ILE F CA 1
ATOM 13560 C C . ILE F 1 224 ? -45.47159 -64.16066 -40.41704 1.000 49.83804 219 ILE F C 1
ATOM 13561 O O . ILE F 1 224 ? -46.03035 -64.31462 -39.32444 1.000 47.91168 219 ILE F O 1
ATOM 13566 N N . CYS F 1 225 ? -45.54852 -65.07838 -41.37941 1.000 47.59945 220 CYS F N 1
ATOM 13567 C CA . CYS F 1 225 ? -46.36659 -66.27845 -41.25919 1.000 49.41968 220 CYS F CA 1
ATOM 13568 C C . CYS F 1 225 ? -45.60618 -67.46998 -40.69340 1.000 45.99286 220 CYS F C 1
ATOM 13569 O O . CYS F 1 225 ? -46.18560 -68.55454 -40.56941 1.000 54.38463 220 CYS F O 1
ATOM 13572 N N . ALA F 1 226 ? -44.34556 -67.30095 -40.35073 1.000 53.16289 221 ALA F N 1
ATOM 13573 C CA . ALA F 1 226 ? -43.56615 -68.44446 -39.91478 1.000 42.74068 221 ALA F CA 1
ATOM 13574 C C . ALA F 1 226 ? -43.39746 -68.44638 -38.40023 1.000 55.08111 221 ALA F C 1
ATOM 13575 O O . ALA F 1 226 ? -43.38033 -67.38568 -37.76777 1.000 63.99690 221 ALA F O 1
ATOM 13577 N N . PRO F 1 227 ? -43.28660 -69.63059 -37.79079 1.000 55.87817 222 PRO F N 1
ATOM 13578 C CA . PRO F 1 227 ? -42.98326 -69.67526 -36.34979 1.000 50.22906 222 PRO F CA 1
ATOM 13579 C C . PRO F 1 227 ? -41.64590 -69.04359 -36.00639 1.000 60.50771 222 PRO F C 1
ATOM 13580 O O . PRO F 1 227 ? -41.51590 -68.40736 -34.95279 1.000 48.76960 222 PRO F O 1
ATOM 13584 N N . TRP F 1 228 ? -40.64416 -69.19958 -36.87165 1.000 60.62100 223 TRP F N 1
ATOM 13585 C CA . TRP F 1 228 ? -39.34437 -68.56688 -36.68791 1.000 56.94774 223 TRP F CA 1
ATOM 13586 C C . TRP F 1 228 ? -39.34337 -67.09800 -37.09162 1.000 53.69610 223 TRP F C 1
ATOM 13587 O O . TRP F 1 228 ? -38.28093 -66.46678 -37.08136 1.000 53.71084 223 TRP F O 1
ATOM 13598 N N . GLY F 1 229 ? -40.50304 -66.54413 -37.44048 1.000 44.16061 224 GLY F N 1
ATOM 13599 C CA . GLY F 1 229 ? -40.58606 -65.21727 -38.00886 1.000 45.24274 224 GLY F CA 1
ATOM 13600 C C . GLY F 1 229 ? -40.65670 -64.11862 -36.96631 1.000 41.87990 224 GLY F C 1
ATOM 13601 O O . GLY F 1 229 ? -40.55501 -64.34560 -35.75934 1.000 57.48504 224 GLY F O 1
ATOM 13602 N N . SER F 1 230 ? -40.83413 -62.89613 -37.46167 1.000 35.64153 225 SER F N 1
ATOM 13603 C CA . SER F 1 230 ? -40.92882 -61.71420 -36.61889 1.000 40.93993 225 SER F CA 1
ATOM 13604 C C . SER F 1 230 ? -41.82233 -60.69501 -37.31545 1.000 34.01912 225 SER F C 1
ATOM 13605 O O . SER F 1 230 ? -42.36068 -60.94647 -38.39700 1.000 36.34910 225 SER F O 1
ATOM 13608 N N . ASN F 1 231 ? -41.97479 -59.52903 -36.68444 1.000 34.84872 226 ASN F N 1
ATOM 13609 C CA . ASN F 1 231 ? -42.83260 -58.46610 -37.19769 1.000 25.01147 226 ASN F CA 1
ATOM 13610 C C . ASN F 1 231 ? -42.05914 -57.18194 -37.46725 1.000 35.22613 226 ASN F C 1
ATOM 13611 O O . ASN F 1 231 ? -42.66693 -56.11417 -37.59982 1.000 33.12476 226 ASN F O 1
ATOM 13616 N N . ALA F 1 232 ? -40.72811 -57.26160 -37.54856 1.000 30.78178 227 ALA F N 1
ATOM 13617 C CA . ALA F 1 232 ? -39.91392 -56.05802 -37.69605 1.000 23.34456 227 ALA F CA 1
ATOM 13618 C C . ALA F 1 232 ? -40.16960 -55.33129 -39.00745 1.000 21.12811 227 ALA F C 1
ATOM 13619 O O . ALA F 1 232 ? -39.92947 -54.12221 -39.08947 1.000 27.52654 227 ALA F O 1
ATOM 13621 N N . VAL F 1 233 ? -40.65971 -56.02581 -40.02635 1.000 15.99432 228 VAL F N 1
ATOM 13622 C CA . VAL F 1 233 ? -40.91515 -55.42828 -41.33376 1.000 27.96696 228 VAL F CA 1
ATOM 13623 C C . VAL F 1 233 ? -42.36489 -54.98506 -41.47778 1.000 31.01938 228 VAL F C 1
ATOM 13624 O O . VAL F 1 233 ? -42.63518 -53.84176 -41.84317 1.000 35.00913 228 VAL F O 1
ATOM 13628 N N . MET F 1 234 ? -43.31025 -55.88390 -41.20400 1.000 31.71476 229 MET F N 1
ATOM 13629 C CA . MET F 1 234 ? -44.71690 -55.57173 -41.42948 1.000 40.87423 229 MET F CA 1
ATOM 13630 C C . MET F 1 234 ? -45.25877 -54.53254 -40.45509 1.000 37.50984 229 MET F C 1
ATOM 13631 O O . MET F 1 234 ? -46.31257 -53.94346 -40.72212 1.000 34.50412 229 MET F O 1
ATOM 13636 N N . ASP F 1 235 ? -44.57380 -54.29258 -39.33778 1.000 29.55555 230 ASP F N 1
ATOM 13637 C CA . ASP F 1 235 ? -45.00356 -53.28996 -38.37090 1.000 27.86183 230 ASP F CA 1
ATOM 13638 C C . ASP F 1 235 ? -44.02108 -52.13335 -38.25113 1.000 37.89524 230 ASP F C 1
ATOM 13639 O O . ASP F 1 235 ? -44.13617 -51.33186 -37.31573 1.000 37.18402 230 ASP F O 1
ATOM 13644 N N . SER F 1 236 ? -43.06010 -52.02569 -39.16499 1.000 33.73334 231 SER F N 1
ATOM 13645 C CA . SER F 1 236 ? -42.13541 -50.90093 -39.15003 1.000 34.70735 231 SER F CA 1
ATOM 13646 C C . SER F 1 236 ? -42.89117 -49.60288 -39.39109 1.000 33.63980 231 SER F C 1
ATOM 13647 O O . SER F 1 236 ? -43.60052 -49.46212 -40.39252 1.000 33.79468 231 SER F O 1
ATOM 13650 N N . LYS F 1 237 ? -42.74340 -48.65391 -38.46529 1.000 34.99636 232 LYS F N 1
ATOM 13651 C CA . LYS F 1 237 ? -43.43704 -47.37925 -38.60773 1.000 30.76809 232 LYS F CA 1
ATOM 13652 C C . LYS F 1 237 ? -42.86508 -46.55915 -39.75539 1.000 33.03705 232 LYS F C 1
ATOM 13653 O O . LYS F 1 237 ? -43.60906 -45.84689 -40.43846 1.000 42.36349 232 LYS F O 1
ATOM 13659 N N . VAL F 1 238 ? -41.55751 -46.66398 -39.99615 1.000 37.37733 233 VAL F N 1
ATOM 13660 C CA . VAL F 1 238 ? -40.95153 -45.96780 -41.12846 1.000 32.10908 233 VAL F CA 1
ATOM 13661 C C . VAL F 1 238 ? -41.51702 -46.49498 -42.44071 1.000 32.10986 233 VAL F C 1
ATOM 13662 O O . VAL F 1 238 ? -41.85870 -45.72133 -43.34481 1.000 42.07675 233 VAL F O 1
ATOM 13666 N N . LEU F 1 239 ? -41.63288 -47.81994 -42.56398 1.000 24.50409 234 LEU F N 1
ATOM 13667 C CA . LEU F 1 239 ? -42.16080 -48.40571 -43.79240 1.000 33.05202 234 LEU F CA 1
ATOM 13668 C C . LEU F 1 239 ? -43.63076 -48.06035 -43.99638 1.000 29.61651 234 LEU F C 1
ATOM 13669 O O . LEU F 1 239 ? -44.07147 -47.89185 -45.13908 1.000 30.07854 234 LEU F O 1
ATOM 13674 N N . HIS F 1 240 ? -44.40006 -47.94639 -42.91052 1.000 46.83436 235 HIS F N 1
ATOM 13675 C CA . HIS F 1 240 ? -45.78568 -47.50346 -43.03482 1.000 40.45886 235 HIS F CA 1
ATOM 13676 C C . HIS F 1 240 ? -45.85895 -46.07858 -43.56650 1.000 34.61945 235 HIS F C 1
ATOM 13677 O O . HIS F 1 240 ? -46.72661 -45.75808 -44.38700 1.000 35.49434 235 HIS F O 1
ATOM 13684 N N . GLN F 1 241 ? -44.95313 -45.20931 -43.11038 1.000 39.64676 236 GLN F N 1
ATOM 13685 C CA . GLN F 1 241 ? -44.96578 -43.81754 -43.55179 1.000 37.75596 236 GLN F CA 1
ATOM 13686 C C . GLN F 1 241 ? -44.61620 -43.69775 -45.03071 1.000 41.40110 236 GLN F C 1
ATOM 13687 O O . GLN F 1 241 ? -45.22507 -42.90277 -45.75665 1.000 47.22874 236 GLN F O 1
ATOM 13693 N N . ILE F 1 242 ? -43.63520 -44.47352 -45.49484 1.000 42.17539 237 ILE F N 1
ATOM 13694 C CA . ILE F 1 242 ? -43.31722 -44.48558 -46.91826 1.000 45.67018 237 ILE F CA 1
ATOM 13695 C C . ILE F 1 242 ? -44.44832 -45.12591 -47.71031 1.000 49.24330 237 ILE F C 1
ATOM 13696 O O . ILE F 1 242 ? -44.69974 -44.75420 -48.86412 1.000 50.75448 237 ILE F O 1
ATOM 13701 N N . ALA F 1 243 ? -45.15611 -46.08279 -47.10474 1.000 42.54664 238 ALA F N 1
ATOM 13702 C CA . ALA F 1 243 ? -46.23879 -46.76672 -47.80363 1.000 49.22052 238 ALA F CA 1
ATOM 13703 C C . ALA F 1 243 ? -47.36497 -45.80499 -48.16351 1.000 45.37659 238 ALA F C 1
ATOM 13704 O O . ALA F 1 243 ? -47.87648 -45.82971 -49.28947 1.000 39.41516 238 ALA F O 1
ATOM 13706 N N . VAL F 1 244 ? -47.76181 -44.94498 -47.22543 1.000 33.79370 239 VAL F N 1
ATOM 13707 C CA . VAL F 1 244 ? -48.84702 -44.01348 -47.51188 1.000 46.92974 239 VAL F CA 1
ATOM 13708 C C . VAL F 1 244 ? -48.37485 -42.88132 -48.41756 1.000 42.60206 239 VAL F C 1
ATOM 13709 O O . VAL F 1 244 ? -49.16717 -42.33709 -49.19527 1.000 53.80029 239 VAL F O 1
ATOM 13713 N N . ALA F 1 245 ? -47.09126 -42.51829 -48.35108 1.000 53.95142 240 ALA F N 1
ATOM 13714 C CA . ALA F 1 245 ? -46.57650 -41.44708 -49.19624 1.000 55.18300 240 ALA F CA 1
ATOM 13715 C C . ALA F 1 245 ? -46.51883 -41.84369 -50.66282 1.000 39.66120 240 ALA F C 1
ATOM 13716 O O . ALA F 1 245 ? -46.46103 -40.96282 -51.52686 1.000 45.97313 240 ALA F O 1
ATOM 13718 N N . ARG F 1 246 ? -46.53833 -43.14204 -50.96325 1.000 38.71647 241 ARG F N 1
ATOM 13719 C CA . ARG F 1 246 ? -46.43624 -43.62383 -52.33265 1.000 39.29095 241 ARG F CA 1
ATOM 13720 C C . ARG F 1 246 ? -47.68088 -44.36434 -52.79953 1.000 45.77139 241 ARG F C 1
ATOM 13721 O O . ARG F 1 246 ? -47.68924 -44.88257 -53.92285 1.000 50.93911 241 ARG F O 1
ATOM 13729 N N . GLY F 1 247 ? -48.72616 -44.42889 -51.98048 1.000 33.01043 242 GLY F N 1
ATOM 13730 C CA . GLY F 1 247 ? -49.91866 -45.16676 -52.36363 1.000 35.41745 242 GLY F CA 1
ATOM 13731 C C . GLY F 1 247 ? -49.66162 -46.63710 -52.60837 1.000 44.16699 242 GLY F C 1
ATOM 13732 O O . GLY F 1 247 ? -50.20673 -47.21137 -53.55887 1.000 42.97795 242 GLY F O 1
ATOM 13733 N N . LYS F 1 248 ? -48.82090 -47.25554 -51.78133 1.000 37.79804 243 LYS F N 1
ATOM 13734 C CA . LYS F 1 248 ? -48.50322 -48.67097 -51.88843 1.000 36.76648 243 LYS F CA 1
ATOM 13735 C C . LYS F 1 248 ? -48.55157 -49.28308 -50.49712 1.000 45.32528 243 LYS F C 1
ATOM 13736 O O . LYS F 1 248 ? -48.50673 -48.57832 -49.48664 1.000 42.27657 243 LYS F O 1
ATOM 13742 N N . SER F 1 249 ? -48.64459 -50.60698 -50.45189 1.000 40.41164 244 SER F N 1
ATOM 13743 C CA . SER F 1 249 ? -48.65386 -51.29645 -49.17353 1.000 25.95717 244 SER F CA 1
ATOM 13744 C C . SER F 1 249 ? -47.24511 -51.36532 -48.59197 1.000 34.82585 244 SER F C 1
ATOM 13745 O O . SER F 1 249 ? -46.24607 -51.15319 -49.28351 1.000 49.58412 244 SER F O 1
ATOM 13748 N N . VAL F 1 250 ? -47.17733 -51.66264 -47.29210 1.000 43.68482 245 VAL F N 1
ATOM 13749 C CA 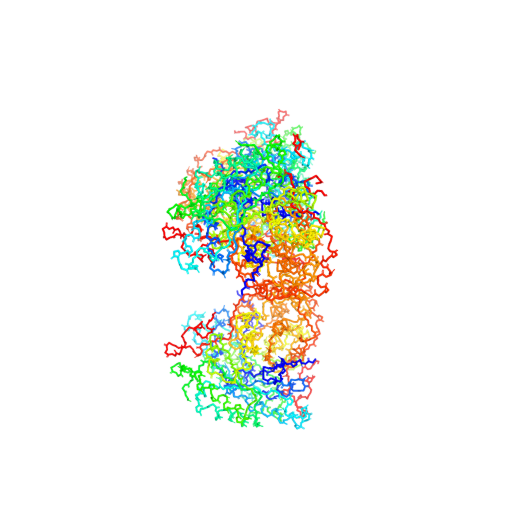. VAL F 1 250 ? -45.88788 -51.91274 -46.65436 1.000 38.65768 245 VAL F CA 1
ATOM 13750 C C . VAL F 1 250 ? -45.19987 -53.10557 -47.30295 1.000 34.16515 245 VAL F C 1
ATOM 13751 O O . VAL F 1 250 ? -43.96455 -53.17824 -47.34352 1.000 42.77606 245 VAL F O 1
ATOM 13755 N N . ALA F 1 251 ? -45.98324 -54.04030 -47.84741 1.000 31.49017 246 ALA F N 1
ATOM 13756 C CA . ALA F 1 251 ? -45.41965 -55.26506 -48.40502 1.000 25.89994 246 ALA F CA 1
ATOM 13757 C C . ALA F 1 251 ? -44.48760 -54.96901 -49.57135 1.000 52.45950 246 ALA F C 1
ATOM 13758 O O . ALA F 1 251 ? -43.32681 -55.39434 -49.57569 1.000 56.86761 246 ALA F O 1
ATOM 13760 N N . GLN F 1 252 ? -44.97464 -54.24380 -50.57453 1.000 36.51854 247 GLN F N 1
ATOM 13761 C CA . GLN F 1 252 ? -44.18315 -54.01849 -51.77306 1.000 48.97642 247 GLN F CA 1
ATOM 13762 C C . GLN F 1 252 ? -43.35652 -52.73951 -51.71073 1.000 50.17480 247 GLN F C 1
ATOM 13763 O O . GLN F 1 252 ? -42.70114 -52.39472 -52.69835 1.000 45.11662 247 GLN F O 1
ATOM 13769 N N . VAL F 1 253 ? -43.36542 -52.03389 -50.57683 1.000 30.27346 248 VAL F N 1
ATOM 13770 C CA . VAL F 1 253 ? -42.27098 -51.11222 -50.29109 1.000 33.38276 248 VAL F CA 1
ATOM 13771 C C . VAL F 1 253 ? -41.01070 -51.89913 -49.95996 1.000 33.20943 248 VAL F C 1
ATOM 13772 O O . VAL F 1 253 ? -39.91381 -51.57699 -50.43235 1.000 47.27886 248 VAL F O 1
ATOM 13776 N N . SER F 1 254 ? -41.15329 -52.95878 -49.16061 1.000 44.01356 249 SER F N 1
ATOM 13777 C CA . SER F 1 254 ? -40.01100 -53.80193 -48.82561 1.000 42.84914 249 SER F CA 1
ATOM 13778 C C . SER F 1 254 ? -39.52827 -54.58600 -50.03884 1.000 36.87003 249 SER F C 1
ATOM 13779 O O . SER F 1 254 ? -38.32086 -54.78548 -50.21651 1.000 33.41543 249 SER F O 1
ATOM 13782 N N . MET F 1 255 ? -40.45556 -55.04042 -50.88366 1.000 40.17434 250 MET F N 1
ATOM 13783 C CA . MET F 1 255 ? -40.07299 -55.83793 -52.04324 1.000 40.22437 250 MET F CA 1
ATOM 13784 C C . MET F 1 255 ? -39.45366 -54.97801 -53.13903 1.000 48.90097 250 MET F C 1
ATOM 13785 O O . MET F 1 255 ? -38.51979 -55.41736 -53.82049 1.000 49.73643 250 MET F O 1
ATOM 13790 N N . ARG F 1 256 ? -39.95616 -53.75479 -53.32606 1.000 43.39093 251 ARG F N 1
ATOM 13791 C CA . ARG F 1 256 ? -39.32751 -52.84955 -54.28218 1.000 39.94743 251 ARG F CA 1
ATOM 13792 C C . ARG F 1 256 ? -37.94085 -52.43507 -53.80976 1.000 42.90171 251 ARG F C 1
ATOM 13793 O O . ARG F 1 256 ? -37.01009 -52.33437 -54.61700 1.000 43.57057 251 ARG F O 1
ATOM 13801 N N . TRP F 1 257 ? -37.78243 -52.19597 -52.50417 1.000 28.70439 252 TRP F N 1
ATOM 13802 C CA . TRP F 1 257 ? -36.46487 -51.86933 -51.96798 1.000 37.08021 252 TRP F CA 1
ATOM 13803 C C . TRP F 1 257 ? -35.46087 -52.97739 -52.25006 1.000 39.88996 252 TRP F C 1
ATOM 13804 O O . TRP F 1 257 ? -34.27560 -52.70405 -52.46720 1.000 39.90667 252 TRP F O 1
ATOM 13815 N N . VAL F 1 258 ? -35.91671 -54.22927 -52.26071 1.000 33.85204 253 VAL F N 1
ATOM 13816 C CA . VAL F 1 258 ? -35.02351 -55.34555 -52.55239 1.000 33.63164 253 VAL F CA 1
ATOM 13817 C C . VAL F 1 258 ? -34.61640 -55.33297 -54.02089 1.000 44.54845 253 VAL F C 1
ATOM 13818 O O . VAL F 1 258 ? -33.42486 -55.34741 -54.35259 1.000 53.28122 253 VAL F O 1
ATOM 13822 N N . TYR F 1 259 ? -35.60134 -55.29845 -54.92333 1.000 38.60546 254 TYR F N 1
ATOM 13823 C CA . TYR F 1 259 ? -35.30100 -55.34299 -56.35132 1.000 31.11731 254 TYR F CA 1
ATOM 13824 C C . TYR F 1 259 ? -34.53834 -54.10753 -56.81011 1.000 46.45075 254 TYR F C 1
ATOM 13825 O O . TYR F 1 259 ? -33.69244 -54.19982 -57.70708 1.000 53.88853 254 TYR F O 1
ATOM 13834 N N . GLN F 1 260 ? -34.81796 -52.94753 -56.21420 1.000 38.27671 255 GLN F N 1
ATOM 13835 C CA . GLN F 1 260 ? -34.14456 -51.72138 -56.62146 1.000 38.72812 255 GLN F CA 1
ATOM 13836 C C . GLN F 1 260 ? -32.71756 -51.63605 -56.09496 1.000 37.03892 255 GLN F C 1
ATOM 13837 O O . GLN F 1 260 ? -31.91611 -50.86693 -56.63705 1.000 46.79847 255 GLN F O 1
ATOM 13843 N N . GLN F 1 261 ? -32.37839 -52.40490 -55.06199 1.000 32.35794 256 GLN F N 1
ATOM 13844 C CA . GLN F 1 261 ? -30.98577 -52.56772 -54.66758 1.000 35.96429 256 GLN F CA 1
ATOM 13845 C C . GLN F 1 261 ? -30.23652 -53.53197 -55.57808 1.000 45.46246 256 GLN F C 1
ATOM 13846 O O . GLN F 1 261 ? -29.07623 -53.85441 -55.30061 1.000 38.38201 256 GLN F O 1
ATOM 13852 N N . GLY F 1 262 ? -30.87721 -54.00016 -56.64615 1.000 37.65266 257 GLY F N 1
ATOM 13853 C CA . GLY F 1 262 ? -30.22716 -54.85296 -57.61754 1.000 19.57770 257 GLY F CA 1
ATOM 13854 C C . GLY F 1 262 ? -30.26129 -56.33211 -57.31693 1.000 40.98163 257 GLY F C 1
ATOM 13855 O O . GLY F 1 262 ? -29.40631 -57.06773 -57.82232 1.000 49.55119 257 GLY F O 1
ATOM 13856 N N . ALA F 1 263 ? -31.22010 -56.79833 -56.52214 1.000 44.37373 258 ALA F N 1
ATOM 13857 C CA . ALA F 1 263 ? -31.29132 -58.19529 -56.12877 1.000 33.96984 258 ALA F CA 1
ATOM 13858 C C . ALA F 1 263 ? -32.58663 -58.82371 -56.62548 1.000 32.25866 258 ALA F C 1
ATOM 13859 O O . ALA F 1 263 ? -33.57595 -58.13726 -56.89476 1.000 32.23898 258 ALA F O 1
ATOM 13861 N N . SER F 1 264 ? -32.56236 -60.14566 -56.75679 1.000 25.50786 259 SER F N 1
ATOM 13862 C CA . SER F 1 264 ? -33.76805 -60.91056 -57.02367 1.000 36.70860 259 SER F CA 1
ATOM 13863 C C . SER F 1 264 ? -34.44927 -61.27158 -55.70620 1.000 36.14755 259 SER F C 1
ATOM 13864 O O . SER F 1 264 ? -33.90234 -61.07540 -54.61813 1.000 31.42743 259 SER F O 1
ATOM 13867 N N . LEU F 1 265 ? -35.66245 -61.80693 -55.80977 1.000 32.90010 260 LEU F N 1
ATOM 13868 C CA . LEU F 1 265 ? -36.44691 -62.09475 -54.61867 1.000 40.93772 260 LEU F CA 1
ATOM 13869 C C . LEU F 1 265 ? -37.36765 -63.27567 -54.88129 1.000 29.99063 260 LEU F C 1
ATOM 13870 O O . LEU F 1 265 ? -37.96898 -63.37826 -55.95475 1.000 24.62509 260 LEU F O 1
ATOM 13875 N N . VAL F 1 266 ? -37.46050 -64.16689 -53.89949 1.000 36.63457 261 VAL F N 1
ATOM 13876 C CA . VAL F 1 266 ? -38.41867 -65.26145 -53.91425 1.000 43.17443 261 VAL F CA 1
ATOM 13877 C C . VAL F 1 266 ? -39.39773 -65.01598 -52.77021 1.000 34.81474 261 VAL F C 1
ATOM 13878 O O . VAL F 1 266 ? -39.00523 -64.95848 -51.59638 1.000 45.14732 261 VAL F O 1
ATOM 13882 N N . VAL F 1 267 ? -40.66741 -64.82056 -53.11317 1.000 51.94048 262 VAL F N 1
ATOM 13883 C CA . VAL F 1 267 ? -41.68743 -64.43731 -52.14279 1.000 56.95493 262 VAL F CA 1
ATOM 13884 C C . VAL F 1 267 ? -42.54515 -65.64562 -51.80302 1.000 46.71624 262 VAL F C 1
ATOM 13885 O O . VAL F 1 267 ? -42.89929 -66.44682 -52.67769 1.000 53.90534 262 VAL F O 1
ATOM 13889 N N . LYS F 1 268 ? -42.86190 -65.78704 -50.52007 1.000 61.89100 263 LYS F N 1
ATOM 13890 C CA . LYS F 1 268 ? -43.84634 -66.76355 -50.08456 1.000 52.35417 263 LYS F CA 1
ATOM 13891 C C . LYS F 1 268 ? -45.24269 -66.21820 -50.34825 1.000 51.44871 263 LYS F C 1
ATOM 13892 O O . LYS F 1 268 ? -45.59238 -65.12617 -49.88976 1.000 76.90183 263 LYS F O 1
ATOM 13898 N N . SER F 1 269 ? -46.03430 -66.97063 -51.10539 1.000 56.99055 264 SER F N 1
ATOM 13899 C CA . SER F 1 269 ? -47.39080 -66.56444 -51.44710 1.000 71.40124 264 SER F CA 1
ATOM 13900 C C . SER F 1 269 ? -48.35867 -67.65394 -51.01756 1.000 61.30797 264 SER F C 1
ATOM 13901 O O . SER F 1 269 ? -48.31360 -68.77080 -51.54235 1.000 61.66727 264 SER F O 1
ATOM 13904 N N . PHE F 1 270 ? -49.23086 -67.32820 -50.06516 1.000 80.72777 265 PHE F N 1
ATOM 13905 C CA . PHE F 1 270 ? -50.24410 -68.26436 -49.60241 1.000 76.05531 265 PHE F CA 1
ATOM 13906 C C . PHE F 1 270 ? -51.60056 -68.05621 -50.26043 1.000 75.35308 265 PHE F C 1
ATOM 13907 O O . PHE F 1 270 ? -52.43218 -68.96953 -50.22760 1.000 85.05142 265 PHE F O 1
ATOM 13915 N N . ASN F 1 271 ? -51.84111 -66.89255 -50.85995 1.000 66.33037 266 ASN F N 1
ATOM 13916 C CA . ASN F 1 271 ? -53.12376 -66.59691 -51.47807 1.000 70.07777 266 ASN F CA 1
ATOM 13917 C C . ASN F 1 271 ? -52.90454 -65.76234 -52.73106 1.000 56.18020 266 ASN F C 1
ATOM 13918 O O . ASN F 1 271 ? -51.82982 -65.19616 -52.94653 1.000 55.38513 266 ASN F O 1
ATOM 13923 N N . GLU F 1 272 ? -53.95058 -65.69204 -53.56006 1.000 59.35525 267 GLU F N 1
ATOM 13924 C CA . GLU F 1 272 ? -53.87871 -64.91761 -54.79390 1.000 53.53542 267 GLU F CA 1
ATOM 13925 C C . GLU F 1 272 ? -53.73414 -63.42658 -54.53230 1.000 55.05567 267 GLU F C 1
ATOM 13926 O O . GLU F 1 272 ? -53.33518 -62.68772 -55.43961 1.000 77.34245 267 GLU F O 1
ATOM 13932 N N . GLY F 1 273 ? -54.06049 -62.97077 -53.32391 1.000 44.04964 268 GLY F N 1
ATOM 13933 C CA . GLY F 1 273 ? -54.03657 -61.56001 -52.99645 1.000 63.03718 268 GLY F CA 1
ATOM 13934 C C . GLY F 1 273 ? -52.71952 -60.88511 -53.30802 1.000 68.97523 268 GLY F C 1
ATOM 13935 O O . GLY F 1 273 ? -52.67032 -59.96557 -54.12925 1.000 58.92081 268 GLY F O 1
ATOM 13936 N N . ARG F 1 274 ? -51.63976 -61.33708 -52.66735 1.000 56.19043 269 ARG F N 1
ATOM 13937 C CA . ARG F 1 274 ? -50.32917 -60.77949 -52.96783 1.000 59.53521 269 ARG F CA 1
ATOM 13938 C C . ARG F 1 274 ? -49.77756 -61.29514 -54.28983 1.000 55.76002 269 ARG F C 1
ATOM 13939 O O . ARG F 1 274 ? -48.94526 -60.61567 -54.89642 1.000 76.71976 269 ARG F O 1
ATOM 13947 N N . MET F 1 275 ? -50.23441 -62.46590 -54.75044 1.000 55.39065 270 MET F N 1
ATOM 13948 C CA . MET F 1 275 ? -49.70363 -63.06543 -55.97440 1.000 45.63870 270 MET F CA 1
ATOM 13949 C C . MET F 1 275 ? -49.69712 -62.06593 -57.12682 1.000 65.26798 270 MET F C 1
ATOM 13950 O O . MET F 1 275 ? -48.63518 -61.66422 -57.61174 1.000 84.21776 270 MET F O 1
ATOM 13955 N N . LYS F 1 276 ? -50.88385 -61.65038 -57.58012 1.000 64.45534 271 LYS F N 1
ATOM 13956 C CA . LYS F 1 276 ? -50.96910 -60.62379 -58.61423 1.000 72.50587 271 LYS F CA 1
ATOM 13957 C C . LYS F 1 276 ? -50.53695 -59.24753 -58.10753 1.000 57.85584 271 LYS F C 1
ATOM 13958 O O . LYS F 1 276 ? -50.17741 -58.38797 -58.92111 1.000 62.99864 271 LYS F O 1
ATOM 13964 N N . GLU F 1 277 ? -50.53171 -59.03013 -56.78714 1.000 58.67633 272 GLU F N 1
ATOM 13965 C CA . GLU F 1 277 ? -50.14275 -57.74772 -56.20527 1.000 68.79288 272 GLU F CA 1
ATOM 13966 C C . GLU F 1 277 ? -48.63625 -57.59781 -56.03401 1.000 67.47613 272 GLU F C 1
ATOM 13967 O O . GLU F 1 277 ? -48.12986 -56.46834 -56.07780 1.000 75.72632 272 GLU F O 1
ATOM 13973 N N . ASN F 1 278 ? -47.90962 -58.70068 -55.83185 1.000 60.21187 273 ASN F N 1
ATOM 13974 C CA . ASN F 1 278 ? -46.45322 -58.63125 -55.83845 1.000 65.00890 273 ASN F CA 1
ATOM 13975 C C . ASN F 1 278 ? -45.90411 -58.38903 -57.23655 1.000 65.30437 273 ASN F C 1
ATOM 13976 O O . ASN F 1 278 ? -44.76933 -57.92046 -57.37232 1.000 57.63242 273 ASN F O 1
ATOM 13981 N N . LEU F 1 279 ? -46.68085 -58.70782 -58.27475 1.000 69.53735 274 LEU F N 1
ATOM 13982 C CA . LEU F 1 279 ? -46.24365 -58.53140 -59.65427 1.000 56.69000 274 LEU F CA 1
ATOM 13983 C C . LEU F 1 279 ? -46.19405 -57.07177 -60.07737 1.000 52.38466 274 LEU F C 1
ATOM 13984 O O . LEU F 1 279 ? -45.66328 -56.77650 -61.15389 1.000 53.76760 274 LEU F O 1
ATOM 13989 N N . LYS F 1 280 ? -46.73328 -56.16049 -59.27227 1.000 45.82557 275 LYS F N 1
ATOM 13990 C CA . LYS F 1 280 ? -46.79962 -54.75270 -59.62910 1.000 51.28975 275 LYS F CA 1
ATOM 13991 C C . LYS F 1 280 ? -45.71015 -53.92422 -58.96235 1.000 54.91773 275 LYS F C 1
ATOM 13992 O O . LYS F 1 280 ? -45.79118 -52.69131 -58.97014 1.000 51.94930 275 LYS F O 1
ATOM 13998 N N . ILE F 1 281 ? -44.69220 -54.57070 -58.38700 1.000 54.94018 276 ILE F N 1
ATOM 13999 C CA . ILE F 1 281 ? -43.55957 -53.82759 -57.85030 1.000 50.80644 276 ILE F CA 1
ATOM 14000 C C . ILE F 1 281 ? -42.68662 -53.27511 -58.96625 1.000 58.45740 276 ILE F C 1
ATOM 14001 O O . ILE F 1 281 ? -41.96041 -52.29720 -58.75504 1.000 64.16825 276 ILE F O 1
ATOM 14006 N N . PHE F 1 282 ? -42.74323 -53.87324 -60.15546 1.000 50.24614 277 PHE F N 1
ATOM 14007 C CA . PHE F 1 282 ? -41.92188 -53.44761 -61.28018 1.000 60.11153 277 PHE F CA 1
ATOM 14008 C C . PHE F 1 282 ? -42.53700 -52.29517 -62.06223 1.000 70.87667 277 PHE F C 1
ATOM 14009 O O . PHE F 1 282 ? -41.91476 -51.81518 -63.01653 1.000 74.74394 277 PHE F O 1
ATOM 14017 N N . ASP F 1 283 ? -43.73152 -51.84202 -61.68626 1.000 70.46595 278 ASP F N 1
ATOM 14018 C CA . ASP F 1 283 ? -44.42362 -50.77180 -62.38996 1.000 67.01423 278 ASP F CA 1
ATOM 14019 C C . ASP F 1 283 ? -44.27177 -49.41668 -61.71205 1.000 54.51334 278 ASP F C 1
ATOM 14020 O O . ASP F 1 283 ? -44.80665 -48.42445 -62.21653 1.000 57.28861 278 ASP F O 1
ATOM 14025 N N . TRP F 1 284 ? -43.56285 -49.34724 -60.58648 1.000 50.48547 279 TRP F N 1
ATOM 14026 C CA . TRP F 1 284 ? -43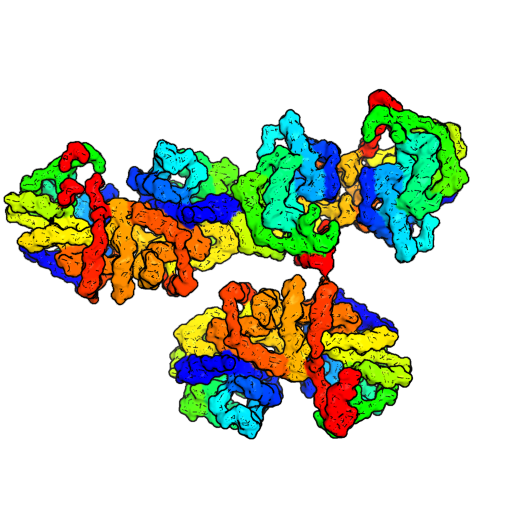.34912 -48.09298 -59.87934 1.000 47.81133 279 TRP F CA 1
ATOM 14027 C C . TRP F 1 284 ? -41.92149 -48.07549 -59.34502 1.000 40.30752 279 TRP F C 1
ATOM 14028 O O . TRP F 1 284 ? -41.15749 -49.02875 -59.52878 1.000 45.81475 279 TRP F O 1
ATOM 14039 N N . GLU F 1 285 ? -41.55877 -46.98504 -58.66961 1.000 36.91583 280 GLU F N 1
ATOM 14040 C CA . GLU F 1 285 ? -40.15392 -46.70866 -58.39689 1.000 52.07117 280 GLU F CA 1
ATOM 14041 C C . GLU F 1 285 ? -40.01500 -45.90744 -57.11039 1.000 45.51249 280 GLU F C 1
ATOM 14042 O O . GLU F 1 285 ? -40.75118 -44.93919 -56.89998 1.000 43.39636 280 GLU F O 1
ATOM 14048 N N . LEU F 1 286 ? -39.06343 -46.30475 -56.26547 1.000 49.51798 281 LEU F N 1
ATOM 14049 C CA . LEU F 1 286 ? -38.83743 -45.63161 -54.99268 1.000 41.66057 281 LEU F CA 1
ATOM 14050 C C . LEU F 1 286 ? -37.96557 -44.39692 -55.18027 1.000 41.93820 281 LEU F C 1
ATOM 14051 O O . LEU F 1 286 ? -36.96870 -44.42864 -55.90669 1.000 70.56480 281 LEU F O 1
ATOM 14056 N N . THR F 1 287 ? -38.34130 -43.30956 -54.51076 1.000 44.74377 282 THR F N 1
ATOM 14057 C CA . THR F 1 287 ? -37.54308 -42.09518 -54.54588 1.000 43.34329 282 THR F CA 1
ATOM 14058 C C . THR F 1 287 ? -36.30846 -42.24304 -53.65981 1.000 50.10476 282 THR F C 1
ATOM 14059 O O . THR F 1 287 ? -36.22490 -43.12686 -52.80299 1.000 61.83744 282 THR F O 1
ATOM 14063 N N . ALA F 1 288 ? -35.33653 -41.35405 -53.87846 1.000 56.29710 283 ALA F N 1
ATOM 14064 C CA . ALA F 1 288 ? -34.10321 -41.40793 -53.10114 1.000 51.14666 283 ALA F CA 1
ATOM 14065 C C . ALA F 1 288 ? -34.33168 -41.01073 -51.64816 1.000 49.02181 283 ALA F C 1
ATOM 14066 O O . ALA F 1 288 ? -33.59108 -41.45626 -50.76371 1.000 50.09069 283 ALA F O 1
ATOM 14068 N N . GLU F 1 289 ? -35.33638 -40.17225 -51.38126 1.000 54.09601 284 GLU F N 1
ATOM 14069 C CA . GLU F 1 289 ? -35.67891 -39.84849 -49.99920 1.000 73.59377 284 GLU F CA 1
ATOM 14070 C C . GLU F 1 289 ? -36.16044 -41.08742 -49.25469 1.000 66.40118 284 GLU F C 1
ATOM 14071 O O . GLU F 1 289 ? -35.74644 -41.34457 -48.11802 1.000 51.37292 284 GLU F O 1
ATOM 14077 N N . ASN F 1 290 ? -37.04533 -41.86613 -49.88389 1.000 57.54920 285 ASN F N 1
ATOM 14078 C CA . ASN F 1 290 ? -37.48852 -43.12138 -49.28602 1.000 44.04040 285 ASN F CA 1
ATOM 14079 C C . ASN F 1 290 ? -36.31275 -44.06227 -49.05886 1.000 57.60701 285 ASN F C 1
ATOM 14080 O O . ASN F 1 290 ? -36.20792 -44.69899 -48.00321 1.000 46.89131 285 ASN F O 1
ATOM 14085 N N . MET F 1 291 ? -35.41075 -44.15091 -50.04061 1.000 59.35787 286 MET F N 1
ATOM 14086 C CA . MET F 1 291 ? -34.26861 -45.05380 -49.93958 1.000 38.23031 286 MET F CA 1
ATOM 14087 C C . MET F 1 291 ? -33.34799 -44.68348 -48.78462 1.000 53.24524 286 MET F C 1
ATOM 14088 O O . MET F 1 291 ? -32.76108 -45.57044 -48.15410 1.000 53.66180 286 MET F O 1
ATOM 14093 N N . GLU F 1 292 ? -33.20496 -43.38922 -48.49129 1.000 50.59401 287 GLU F N 1
ATOM 14094 C CA . GLU F 1 292 ? -32.36110 -42.97911 -47.37313 1.000 47.73494 287 GLU F CA 1
ATOM 14095 C C . GLU F 1 292 ? -32.99215 -43.35821 -46.03871 1.000 60.88697 287 GLU F C 1
ATOM 14096 O O . GLU F 1 292 ? -32.31718 -43.89645 -45.15266 1.000 56.13289 287 GLU F O 1
ATOM 14102 N N . LYS F 1 293 ? -34.29060 -43.08496 -45.87710 1.000 52.92342 288 LYS F N 1
ATOM 14103 C CA . LYS F 1 293 ? -34.95826 -43.39224 -44.61583 1.000 59.22370 288 LYS F CA 1
ATOM 14104 C C . LYS F 1 293 ? -34.96265 -44.88871 -44.33168 1.000 53.21892 288 LYS F C 1
ATOM 14105 O O . LYS F 1 293 ? -34.89823 -45.29887 -43.16711 1.000 49.63759 288 LYS F O 1
ATOM 14111 N N . ILE F 1 294 ? -35.03170 -45.71687 -45.37650 1.000 40.32848 289 ILE F N 1
ATOM 14112 C CA . ILE F 1 294 ? -35.00688 -47.16222 -45.17925 1.000 34.60951 289 ILE F CA 1
ATOM 14113 C C . ILE F 1 294 ? -33.62150 -47.62655 -44.74658 1.000 47.44327 289 ILE F C 1
ATOM 14114 O O . ILE F 1 294 ? -33.49381 -48.57127 -43.95738 1.000 47.58955 289 ILE F O 1
ATOM 14119 N N . SER F 1 295 ? -32.56546 -46.97090 -45.23560 1.000 46.42438 290 SER F N 1
ATOM 14120 C CA . SER F 1 295 ? -31.21061 -47.37399 -44.87057 1.000 52.59069 290 SER F CA 1
ATOM 14121 C C . SER F 1 295 ? -30.96050 -47.22864 -43.37517 1.000 52.95568 290 SER F C 1
ATOM 14122 O O . SER F 1 295 ? -30.08972 -47.91089 -42.82224 1.000 39.30045 290 SER F O 1
ATOM 14125 N N . GLU F 1 296 ? -31.71092 -46.35615 -42.70645 1.000 56.91689 291 GLU F N 1
ATOM 14126 C CA . GLU F 1 296 ? -31.52942 -46.08686 -41.28658 1.000 54.78514 291 GLU F CA 1
ATOM 14127 C C . GLU F 1 296 ? -32.41679 -46.94945 -40.39642 1.000 48.19228 291 GLU F C 1
ATOM 14128 O O . GLU F 1 296 ? -32.38329 -46.78625 -39.17171 1.000 60.10331 291 GLU F O 1
ATOM 14134 N N . ILE F 1 297 ? -33.20021 -47.85157 -40.97258 1.000 39.21704 292 ILE F N 1
ATOM 14135 C CA . ILE F 1 297 ? -34.03886 -48.74734 -40.16733 1.000 42.89145 292 ILE F CA 1
ATOM 14136 C C . ILE F 1 297 ? -33.14177 -49.66627 -39.34459 1.000 45.12169 292 ILE F C 1
ATOM 14137 O O . ILE F 1 297 ? -32.19853 -50.25858 -39.89446 1.000 47.25831 292 ILE F O 1
ATOM 14142 N N . PRO F 1 298 ? -33.38242 -49.81031 -38.04108 1.000 51.35535 293 PRO F N 1
ATOM 14143 C CA . PRO F 1 298 ? -32.52844 -50.68244 -37.22506 1.000 45.57122 293 PRO F CA 1
ATOM 14144 C C . PRO F 1 298 ? -32.58803 -52.12948 -37.69137 1.000 47.60245 293 PRO F C 1
ATOM 14145 O O . PRO F 1 298 ? -33.62012 -52.61818 -38.15777 1.000 39.84356 293 PRO F O 1
ATOM 14149 N N . GLN F 1 299 ? -31.45642 -52.81285 -37.54867 1.000 46.50703 294 GLN F N 1
ATOM 14150 C CA . GLN F 1 299 ? -31.25142 -54.13027 -38.12870 1.000 40.91803 294 GLN F CA 1
ATOM 14151 C C . GLN F 1 299 ? -31.66275 -55.23099 -37.16137 1.000 43.86251 294 GLN F C 1
ATOM 14152 O O . GLN F 1 299 ? -31.54040 -55.09856 -35.93941 1.000 38.62548 294 GLN F O 1
ATOM 14158 N N . SER F 1 300 ? -32.14585 -56.33101 -37.73359 1.000 39.39632 295 SER F N 1
ATOM 14159 C CA . SER F 1 300 ? -32.51010 -57.51588 -36.96909 1.000 40.53568 295 SER F CA 1
ATOM 14160 C C . SER F 1 300 ? -32.65763 -58.68726 -37.93349 1.000 45.96390 295 SER F C 1
ATOM 14161 O O . SER F 1 300 ? -33.33524 -58.57275 -38.96013 1.000 40.62393 295 SER F O 1
ATOM 14164 N N . ARG F 1 301 ? -32.01113 -59.80167 -37.60787 1.000 50.40717 296 ARG F N 1
ATOM 14165 C CA . ARG F 1 301 ? -32.04551 -60.99300 -38.44543 1.000 40.00005 296 ARG F CA 1
ATOM 14166 C C . ARG F 1 301 ? -33.14613 -61.91814 -37.93965 1.000 37.85637 296 ARG F C 1
ATOM 14167 O O . ARG F 1 301 ? -33.12715 -62.33908 -36.77582 1.000 47.34260 296 ARG F O 1
ATOM 14175 N N . THR F 1 302 ? -34.09753 -62.24071 -38.81654 1.000 42.07388 297 THR F N 1
ATOM 14176 C CA . THR F 1 302 ? -35.23682 -63.06332 -38.42334 1.000 39.98346 297 THR F CA 1
ATOM 14177 C C . THR F 1 302 ? -34.89501 -64.54989 -38.44163 1.000 49.96339 297 THR F C 1
ATOM 14178 O O . THR F 1 302 ? -35.10030 -65.25328 -37.44644 1.000 54.94747 297 THR F O 1
ATOM 14182 N N . SER F 1 303 ? -34.38154 -65.04681 -39.56469 1.000 59.16618 298 SER F N 1
ATOM 14183 C CA . SER F 1 303 ? -34.05777 -66.46367 -39.70186 1.000 62.34464 298 SER F CA 1
ATOM 14184 C C . SER F 1 303 ? -32.73817 -66.74177 -38.99173 1.000 51.92008 298 SER F C 1
ATOM 14185 O O . SER F 1 303 ? -31.67747 -66.29530 -39.43977 1.000 67.03208 298 SER F O 1
ATOM 14188 N N . SER F 1 304 ? -32.79635 -67.47935 -37.88810 1.000 57.68143 299 SER F N 1
ATOM 14189 C CA . SER F 1 304 ? -31.60417 -67.78573 -37.11405 1.000 71.56235 299 SER F CA 1
ATOM 14190 C C . SER F 1 304 ? -30.96361 -69.08385 -37.60081 1.000 74.50675 299 SER F C 1
ATOM 14191 O O . SER F 1 304 ? -31.54205 -69.84392 -38.37983 1.000 68.37869 299 SER F O 1
ATOM 14194 N N . ALA F 1 305 ? -29.74168 -69.33139 -37.12730 1.000 46.81332 300 ALA F N 1
ATOM 14195 C CA . ALA F 1 305 ? -29.03557 -70.58143 -37.37614 1.000 51.49310 300 ALA F CA 1
ATOM 14196 C C . ALA F 1 305 ? -28.92456 -71.42643 -36.10997 1.000 75.11642 300 ALA F C 1
ATOM 14197 O O . ALA F 1 305 ? -27.89846 -72.07152 -35.87737 1.000 91.63435 300 ALA F O 1
ATOM 14199 N N . ASP F 1 306 ? -29.97860 -71.43410 -35.28547 1.000 83.05998 301 ASP F N 1
ATOM 14200 C CA . ASP F 1 306 ? -29.87021 -72.02768 -33.95385 1.000 78.28920 301 ASP F CA 1
ATOM 14201 C C . ASP F 1 306 ? -29.82997 -73.54517 -34.00958 1.000 78.11030 301 ASP F C 1
ATOM 14202 O O . ASP F 1 306 ? -29.32810 -74.19199 -33.07977 1.000 91.90290 301 ASP F O 1
ATOM 14207 N N . PHE F 1 307 ? -30.39299 -74.12588 -35.06595 1.000 71.16530 302 PHE F N 1
ATOM 14208 C CA . PHE F 1 307 ? -30.33928 -75.57079 -35.23017 1.000 75.74433 302 PHE F CA 1
ATOM 14209 C C . PHE F 1 307 ? -28.92059 -76.03056 -35.59480 1.000 79.54198 302 PHE F C 1
ATOM 14210 O O . PHE F 1 307 ? -28.47199 -77.09145 -35.14085 1.000 71.03584 302 PHE F O 1
ATOM 14218 N N . LEU F 1 308 ? -28.16251 -75.19599 -36.31998 1.000 66.28363 303 LEU F N 1
ATOM 14219 C CA . LEU F 1 308 ? -26.81694 -75.51873 -36.79143 1.000 74.73206 303 LEU F CA 1
ATOM 14220 C C . LEU F 1 308 ? -25.69933 -74.97667 -35.88354 1.000 82.44035 303 LEU F C 1
ATOM 14221 O O . LEU F 1 308 ? -24.53644 -74.91584 -36.30715 1.000 71.84791 303 LEU F O 1
ATOM 14226 N N . LEU F 1 309 ? -26.02091 -74.60512 -34.64628 1.000 72.97887 304 LEU F N 1
ATOM 14227 C CA . LEU F 1 309 ? -25.04165 -74.14036 -33.66898 1.000 76.43705 304 LEU F CA 1
ATOM 14228 C C . LEU F 1 309 ? -24.82512 -75.21503 -32.61475 1.000 74.58141 304 LEU F C 1
ATOM 14229 O O . LEU F 1 309 ? -25.79000 -75.78404 -32.09522 1.000 82.75666 304 LEU F O 1
ATOM 14234 N N . SER F 1 310 ? -23.55863 -75.48348 -32.29719 1.000 76.02421 305 SER F N 1
ATOM 14235 C CA . SER F 1 310 ? -23.21622 -76.53760 -31.35640 1.000 84.55600 305 SER F CA 1
ATOM 14236 C C . SER F 1 310 ? -21.81528 -76.27279 -30.83822 1.000 90.75009 305 SER F C 1
ATOM 14237 O O . SER F 1 310 ? -20.96615 -75.80552 -31.60996 1.000 84.34387 305 SER F O 1
ATOM 14240 N N . PRO F 1 311 ? -21.53145 -76.54937 -29.56163 1.000 89.29685 306 PRO F N 1
ATOM 14241 C CA . PRO F 1 311 ? -20.16854 -76.33864 -29.05174 1.000 82.67352 306 PRO F CA 1
ATOM 14242 C C . PRO F 1 311 ? -19.17569 -77.38600 -29.52501 1.000 88.08772 306 PRO F C 1
ATOM 14243 O O . PRO F 1 311 ? -17.96966 -77.20931 -29.30928 1.000 70.67420 306 PRO F O 1
ATOM 14247 N N . THR F 1 312 ? -19.63939 -78.46479 -30.15774 1.000 99.86087 307 THR F N 1
ATOM 14248 C CA . THR F 1 312 ? -18.76139 -79.44140 -30.78369 1.000 98.69533 307 THR F CA 1
ATOM 14249 C C . THR F 1 312 ? -18.79222 -79.37772 -32.30325 1.000 94.53178 307 THR F C 1
ATOM 14250 O O . THR F 1 312 ? -17.98648 -80.05478 -32.95106 1.000 83.62324 307 THR F O 1
ATOM 14254 N N . GLY F 1 313 ? -19.69502 -78.59160 -32.88474 1.000 97.01661 308 GLY F N 1
ATOM 14255 C CA . GLY F 1 313 ? -19.78298 -78.45495 -34.31757 1.000 86.16557 308 GLY F CA 1
ATOM 14256 C C . GLY F 1 313 ? -18.92360 -77.32048 -34.83537 1.000 82.67833 308 GLY F C 1
ATOM 14257 O O . GLY F 1 313 ? -18.14934 -76.70688 -34.09412 1.000 71.83641 308 GLY F O 1
ATOM 14258 N N . PRO F 1 314 ? -19.04753 -77.01871 -36.12958 1.000 72.65429 309 PRO F N 1
ATOM 14259 C CA . PRO F 1 314 ? -18.20762 -75.96230 -36.71622 1.000 67.20051 309 PRO F CA 1
ATOM 14260 C C . PRO F 1 314 ? -18.49134 -74.57454 -36.16954 1.000 76.87511 309 PRO F C 1
ATOM 14261 O O . PRO F 1 314 ? -17.56717 -73.75569 -36.08662 1.000 68.73642 309 PRO F O 1
ATOM 14265 N N . PHE F 1 315 ? -19.73320 -74.27886 -35.79158 1.000 74.91652 310 PHE F N 1
ATOM 14266 C CA . PHE F 1 315 ? -20.11075 -72.94075 -35.35629 1.000 77.18890 310 PHE F CA 1
ATOM 14267 C C . PHE F 1 315 ? -20.83253 -73.01617 -34.02014 1.000 74.65302 310 PHE F C 1
ATOM 14268 O O . PHE F 1 315 ? -21.77027 -73.80411 -33.86027 1.000 68.23397 310 PHE F O 1
ATOM 14276 N N . LYS F 1 316 ? -20.39436 -72.19204 -33.06687 1.000 87.69705 311 LYS F N 1
ATOM 14277 C CA . LYS F 1 316 ? -20.99251 -72.13487 -31.73923 1.000 77.88218 311 LYS F CA 1
ATOM 14278 C C . LYS F 1 316 ? -21.73077 -70.83574 -31.45418 1.000 82.27079 311 LYS F C 1
ATOM 14279 O O . LYS F 1 316 ? -22.69246 -70.84712 -30.68311 1.000 89.88696 311 LYS F O 1
ATOM 14285 N N . THR F 1 317 ? -21.30967 -69.72206 -32.04778 1.000 87.67868 312 THR F N 1
ATOM 14286 C CA . THR F 1 317 ? -21.98400 -68.44305 -31.88531 1.000 72.72465 312 THR F CA 1
ATOM 14287 C C . THR F 1 317 ? -22.68248 -68.06231 -33.18401 1.000 80.75398 312 THR F C 1
ATOM 14288 O O . THR F 1 317 ? -22.25987 -68.45932 -34.27378 1.000 88.70230 312 THR F O 1
ATOM 14292 N N . GLU F 1 318 ? -23.76380 -67.29014 -33.05662 1.000 89.17563 313 GLU F N 1
ATOM 14293 C CA . GLU F 1 318 ? -24.53899 -66.91180 -34.23389 1.000 72.26130 313 GLU F CA 1
ATOM 14294 C C . GLU F 1 318 ? -23.71924 -66.03660 -35.17577 1.000 64.01180 313 GLU F C 1
ATOM 14295 O O . GLU F 1 318 ? -23.84520 -66.14088 -36.40092 1.000 65.48244 313 GLU F O 1
ATOM 14301 N N . GLU F 1 319 ? -22.87323 -65.16547 -34.62265 1.000 77.87811 314 GLU F N 1
ATOM 14302 C CA . GLU F 1 319 ? -21.98847 -64.33590 -35.43246 1.000 65.58404 314 GLU F CA 1
ATOM 14303 C C . GLU F 1 319 ? -20.81943 -65.11909 -36.01747 1.000 57.04268 314 GLU F C 1
ATOM 14304 O O . GLU F 1 319 ? -20.06054 -64.56529 -36.81782 1.000 61.55138 314 GLU F O 1
ATOM 14310 N N . GLU F 1 320 ? -20.64468 -66.37741 -35.61924 1.000 59.04213 315 GLU F N 1
ATOM 14311 C CA . GLU F 1 320 ? -19.67557 -67.27181 -36.23778 1.000 71.32950 315 GLU F CA 1
ATOM 14312 C C . GLU F 1 320 ? -20.25271 -67.97532 -37.45486 1.000 74.57861 315 GLU F C 1
ATOM 14313 O O . GLU F 1 320 ? -19.50594 -68.32324 -38.37748 1.000 66.13639 315 GLU F O 1
ATOM 14319 N N . PHE F 1 321 ? -21.56971 -68.18909 -37.46492 1.000 63.07364 316 PHE F N 1
ATOM 14320 C CA . PHE F 1 321 ? -22.24613 -68.71243 -38.64519 1.000 55.38123 316 PHE F CA 1
ATOM 14321 C C . PHE F 1 321 ? -22.32897 -67.65104 -39.73512 1.000 47.94955 316 PHE F C 1
ATOM 14322 O O . PHE F 1 321 ? -22.01307 -67.91415 -40.90103 1.000 64.94823 316 PHE F O 1
ATOM 14330 N N . TRP F 1 322 ? -22.74566 -66.43936 -39.36944 1.000 56.14836 317 TRP F N 1
ATOM 14331 C CA . TRP F 1 322 ? -22.94626 -65.36096 -40.32818 1.000 57.40350 317 TRP F CA 1
ATOM 14332 C C . TRP F 1 322 ? -21.71437 -64.48788 -40.52080 1.000 57.69534 317 TRP F C 1
ATOM 14333 O O . TRP F 1 322 ? -21.70592 -63.65204 -41.43186 1.000 55.91973 317 TRP F O 1
ATOM 14344 N N . ASP F 1 323 ? -20.68970 -64.64491 -39.68339 1.000 61.39952 318 ASP F N 1
ATOM 14345 C CA . ASP F 1 323 ? -19.42070 -63.92559 -39.78640 1.000 57.97920 318 ASP F CA 1
ATOM 14346 C C . ASP F 1 323 ? -19.58632 -62.40909 -39.72710 1.000 61.73542 318 ASP F C 1
ATOM 14347 O O . ASP F 1 323 ? -18.64703 -61.67386 -40.05176 1.000 63.23176 318 ASP F O 1
ATOM 14352 N N . GLU F 1 324 ? -20.75561 -61.92013 -39.32159 1.000 73.26938 319 GLU F N 1
ATOM 14353 C CA . GLU F 1 324 ? -20.99189 -60.48417 -39.20463 1.000 71.61993 319 GLU F CA 1
ATOM 14354 C C . GLU F 1 324 ? -21.81140 -60.17471 -37.95452 1.000 52.39694 319 GLU F C 1
ATOM 14355 O O . GLU F 1 324 ? -22.61633 -59.24505 -37.93918 1.000 56.82729 319 GLU F O 1
#

B-factor: mean 50.2, std 19.7, range [7.32, 139.58]

Secondary structure (P-SEA, 3-state):
cbbbbbcccccccccbbbbcccccccccaaaaaaaaaaaaacccbbbbbccccaaaaaaaaaaaaaaacccccccccbbbbbbcccccccccaaaaaaaaaaaaccccccbbbbccccccccccccccbbbbaaaaaaaaaaaaaaaccccccccccccaaaaaaaacccccccccccccccccccaaaaaaaaaaacbbbbbcccccccccccccccccccaaaaaaaaaacccaaaaaaaaaaaabbbbbbbbccaaaaaaaaccccccccaaaaaaaaacbbbbccccccccccccccccccccccc/cbbbbbcccccccccccccccccccccaaaaaaaaaaaaacccbbbbbcccccaaaaaaaaaaaaaacccccccccbbbbbbccccccccaaaaaaaaaaaaaccccccbbbbcccccccccccccccbbbbaaaaaaaaaaaaaaaccccccccccccaaaaaaaacccccccccccccccccccaaaaaaaaaaacbbbbbcccccccccccccccccccaaaaaaaaaacccaaaaaaaaaaaacbbbbbbbccaaaaaaaaacccccccaaaaaaaaacbbbbccccccccccccccccccccccc/cbbbbbccccccccccccccccccccccaaaaaaaaaaaaacccbbbbbccccaaaaaaaaaaaaaaaccccccccbbbbbbbccccccccaaaaaaaaaaaaaccccccbbbccccccccccccccbbbbaaaaaaaaaaaaaaaccccccccccccaaaaaaaacccccccccccccccccccaaaaaaaaaaabbbbbbcccccccccccccccccccaaaaaaaaaacccaaaaaaaaaaaacccbbbbbccaaaaaaaaccccccccaaaaaaaaacccccccccccccccccccc/cbbbbbccccccccccccccccccccccaaaaaaaaaaaaacccbbbbccccccaaaaaaaaaaaaaaccccccccbbbbbbbccccccccaaaaaaaaaaaaaccccccbbbbcccccccccccccbbbbaaaaaaaaaaaaaaaccccccccccccaaaaaaaacccccccccccccccccccaaaaaaaaaaacbbbbbcccccccccccccccccccaaaaaaaaaacccaaaaaaaaaaaacccbbbbbcccaaaaaaaccccccccaaaaaaaaacbbbbccccccccccccccccccccccc/cbbbbbccccccccccccccccccccccaaaaaaaaaaaaacccbbbbcccccaaaaaaaaaaaaaaaccccccccbbbbbbbcccccccccaaaaaaaaaaaaccccccbbbcccccccccccccbbbbaaaaaaaaaaaaaaaccccccccccccaaaaaaaacccccccccccccccccccaaaaaaaaaaabbbbbbcccccccccccccccccccaaaaaaaaaacccaaaaaaaaaaaacbbbbbbbccccaaaaaaacccccccaaaaaaaaacbbbbccccccccccccccccccccccc/cbbbbbccccccccccccccccccccaaaaaaaaaacccbbbbbccccaaaaaaaaaaaaaaaccccccccbbbbbbbcccccccccaaaaaaaaaaaaccccccbbbbccccccccccccccbbbbaaaaaaaaaaaaaaaccccccccccccaaaaaaaaccccccccbbbbbbcccccaaaaaaaaaaabbbbbbcccccccccccccccccccaaaaaaaaaccccaaaaaaaaaaaacccbbbbbccccccccccccccccccaaaaaaaaacbbbbccccccccccccccccccccccc

Sequence (1843 aa):
GVPMITLSSGIRMPALGMGTAETMVKGTEREKLAFLKAIEVGYRHFDTAAAYQSEECLGEAIAEALQLGLIKSRDELFITSKLWCADAHADLVLPALQNSLRNLKLDYLDLYLIHHPVSLKPGIPKDHILPMDYKSVWAAMEECQTLGFTRAIGVCNFSCKKLQELMAAAKIPPVVNQVEMSPTLHQKNLREYCKANNIMITAHSVLGAICAPWGSNAVMDSKVLHQIAVARGKSVAQVSMRWVYQQGASLVVKSFNEGRMKENLKIFDWELTAENMEKISEIPQSRTSSADFLLSPTGPFKTEEEFWDEGVPMITLSSGIRMPALGMGTAETVKGTEREKLAFLKAIEVGYRHFDTAAAYQSEECLGEAIAEALQLGLIKSRDELFITSKLWCADAHADLVLPALQNSLRNLKLDYLDLYLIHHPVSLKPNEIPKDHILPMDYKSVWAAMEECQTLGFTRAIGVCNFSCKKLQELMAAAKIPPVVNQVEMSPTLHQKNLREYCKANNIMITAHSVLGAICAPWGSNAVMDSKVLHQIAVARGKSVAQVSMRWVYQQGASLVVKSFNEGRMKENLKIFDWELTAENMEKISEIPQSRTSSADFLLSPTGPFKTEEEFWDEGVPMITLSSGIRMPALGMGTAETMVKGTEREKLAFLKAIEVGYRHFDTAAAYQSEECLGEAIAEALQLGLIKSRDELFITSKLWCADAHADLVLPALQNSLRNLKLDYLDLYLIHHPVSLKPIPKDHILPMDYKSVWAAMEECQTLGFTRAIGVCNFSCKKLQELMAAAKIPPVVNQVEMSPTLHQKNLREYCKANNIMITAHSVLGAICAPWGSNAVMDSKVLHQIAVARGKSVAQVSMRWVYQQGASLVVKSFNEGRMKENLKIFDWELTAENMEKISEIPQSRTSSADFPTGPEEFWDGVPMITLSSGIRMPALGMGTAETMVKGTEREKLAFLKAIEVGYRHFDTAAAYQSEECLGEAIAEALQLGLIKSRDELFITSKLWCADAHADLVLPALQNSLRNLKLDYLDLYLIHHPVSLKPIPKDHILPMDYKSVWAAMEECQTLGFTRAIGVCNFSCKKLQELMAAAKIPPVVNQVEMSPTLHQKNLREYCKANNIMITAHSVLGAICAPWGSNAVMDSKVLHQIAVARGKSVAQVSMRWVYQQGASLVVKSFNEGRMKENLKIFDWELTAENMEKISEIPQSRTSSADFLLSPTGPFKTEEEFWDEGVPMITLSSGIRMPALGMGTAETMVKGTEREKLAFLKAIEVGYRHFDTAAAYQSEECLGEAIAEALQLGLIKSRDELFITSKLWCADAHADLVLPALQNSLRNLKLDYLDLYLIHHPVSLKPPKDHILPMDYKSVWAAMEECQTLGFTRAIGVCNFSCKKLQELMAAAKIPPVVNQVEMSPTLHQKNLREYCKANNIMITAHSVLGAICAPWGSNAVMDSKVLHQIAVARGKSVAQVSMRWVYQQGASLVVKSFNEGRMKENLKIFDWELTAENMEKISEIPQSRTSSADFLLSPTGPFKTEEEFWDEGVPMITLSSGIRMPALGMGTAETMVEKLAFLKAIEVGYRHFDTAAAYQSEECLGEAIAEALQLGLIKSRDELFITSKLWCADAHADLVLPALQNSLRNLKLDYLDLYLIHHPVSLKPEIPKDHILPMDYKSVWAAMEECQTLGFTRAIGVCNFSCKKLQELMAAAKIPPVVNQVEMSPTLHQKNLREYCKANNIMITAHSVLGAICAPWGSNAVMDSKVLHQIAVARGKSVAQVSMRWVYQQGASLVVKSFNEGRMKENLKIFDWELTAENMEKISEIPQSRTSSADFLLSPTGPFKTEEEFWDE

Organism: Papaver somniferum (NCBI:txid3469)

GO terms:
  GO:0005829 cytosol (C, IDA)
  GO:0016491 oxidoreductase activity (F, IDA)
  GO:2001291 codeine metabolic process (P, IDA)
  GO:0071272 morphine metabolic process (P, IDA)
  GO:0047036 codeinone reductase (NADPH) activity (F, IDA)
  GO:0047036 codeinone reductase (NADPH) activity (F, EXP)

Radius of gyration: 46.61 Å; Cα contacts (8 Å, |Δi|>4): 3730; chains: 6; bounding box: 128×99×113 Å

Solvent-accessible surface area: 74011 Å² total

Foldseek 3Di:
DFDWDQWPVRDTHRLEEAEDDQAQDAADLLRLVVLLLLLLLPHAEYEYEVSNNCLLSQLVSVVVCCVVVSDVDNVSHQYEYEDDQLQLAQVRRLVRLVVSCVSSVHQAHAEYEHAAQWHFNHDDDQVGTAHHDLARSVVSVVVCCVVPRYVFYAYELAAPVVQVVNVPNDPHRHREYEYADWLQRHCPVVCVSCVVVRHAYEHECHCQPPPDPLGDRLQQPPPLLVVQCVVVVHHSSLLTLLLQVVVVHGYYHHDSDSVVSSVNVCSVVDHDDPVSNVSSNPRHHDHRRFVPVSAHPPYDHNDSCRRHVD/DFDWDQFPVRDIDGLEAAEDDQADADDLQVLVVLQVLLLLPHAEYEYEPNSNCQLSQLVSVVVCCVVVSDVDNVSHQYEYEDDQLQLAQVSPQVRLVVSCVSSVHQAHAEYEYEAQWHANNVAHPLQRTAHHPLARSVVSVVVCCVVPRYVFYAYELAALVRLVVNVPNDPRRHREYEYADWLQAPNVVVLVSCVVVRRAYEHECHQQPPVDPLGDRLQQPPPLLCVLQVVFVHHSSLLGLLLQVVSPHGYYHHDSDPVCSSVNSCSVPDHRDPVSNVSSVPRHHDHRDFCPSNAHPNHDHHDSCVRNVD/DFDWDQWPLRDIHGQEAAEDDPAQDADDLLLLVVLLVLLLLPHAEYEYEPRNNCLLSQLVSVVVCCVVPSDVDNVSHQYEYEDEQQQLDQVSGQVRLVVSCVSNVHQAHAEYEYAAQWHAHCVPVLGIAGHDLQRSVVSVVVCCVVPRYVFYAYELAALVRQVVNVVRDPHRHGEYEYADELQAHSVVRCVSCVVVRHAYEHECHCQPPVDPLGDRLQQPDVLLVVQCVVVVHHSVLLGLLLQVVVVHGYHHHDSDSVVSSVSSCSVVDHDDPVSNVSSNPRHHDDRDDPSNPNYDVNRHD/DFDWDQWPVRDIHGLEAAEDDQAQDADDLLRLVVLLVLLLLPHQEYEYEVSSNCLLSQQVSVVVCCVVVSDVDNVSHAYEYEDEQLQLALVRPVVRLVVSCVSNVHQAHAEYEYEAQWHAHVPPQVRIAHHDLLSSVVSVVVCCVVPRYVFYAYELQALVRQVVNVVNDPRHHREYEYADELQAPSVVVLVSCVVVRHAYEHECHCQPPPDPLGDRLQQPPPLLVVQCVVVVHHSSLLTLLLQVVSVHGYHYHDSDVPVSNVVVCSVVDHDDPVSNVSSNPRHHDDRDFPVSNADPPYPHPDRCSRNVD/DFDWDQWPVRDTAGQEAAEDDPAQDAADLLRLVVLLVLLQLPHAEYEYEPRNNCLLSQLVSVVVCCVVPSDVDNVSHAYEYEDEQQQLALVCQLVSLVVSCVSSVHQAHQEYEHEAQWHAHCPAVRTAHGPLQSSVVSVVVCCVVPRYVFYAYELAAPVRLCVNQVNDPRRHREYEYADELQAHSVVVVVSCVVVRHAYEHECHCQPPPDPLGDRLQQPPVLLVVQCVVVVHHSSLLTLLLQVVVPHGYHHHDSDVVVSNVNSCSVVDHDDPVSNVSSVPRHHDHSDDPPVNADCPHCHHDVCNRRVD/DFDWDQWPVRDIDGLEAAEDDQQQVDLVVVLLLLQLPHQEYEYEPRSPCLLSQLVNQVVCCVVVSDVDNVSHAYEYEDDQLQLDLVRPLVRLVVSCVSSVHQAHAEYEYEAQWHANVVFDALRIAGHPLQSSVVSVVVCCVVHRYVFYAYELAAPVRQVVNVPNDPRHHREYEYADWLQRPSVVVLVSCVVVRHAYEHECHCQPPPDPLGDRLQQPPPLLCVQCVVVVHHSSLVGVLLQVVSPHGYHYHDDDCVCSSVNVCSVVDHDDVVSNVSSNPRHHDDRDFPVSNAHPNYPHPDRCSRRVD

InterPro domains:
  IPR018170 Aldo/keto reductase, conserved site [PS00062] (150-167)
  IPR018170 Aldo/keto reductase, conserved site [PS00063] (261-276)
  IPR018170 Aldo/keto reductase, conserved site [PS00798] (46-63)
  IPR020471 Aldo-keto reductase [PIRSF000097] (8-298)
  IPR020471 Aldo-keto reductase [PR00069] (42-66)
  IPR020471 Aldo-keto reductase [PR00069] (103-121)
  IPR020471 Aldo-keto reductase [PR00069] (150-167)
  IPR020471 Aldo-keto reductase [PR00069] (184-213)
  IPR020471 Aldo-keto reductase [PR00069] (228-252)
  IPR020471 Aldo-keto reductase [PTHR11732] (9-294)
  IPR023210 NADP-dependent oxidoreductase domain [PF00248] (20-292)
  IPR036812 NAD(P)-dependent oxidoreductase domain superfamily [G3DSA:3.20.20.100] (7-321)
  IPR036812 NAD(P)-dependent oxidoreductase domain superfamily [SSF51430] (8-295)
  IPR044497 Aldo-keto reductase family 4A/B [cd19124] (13-294)

Nearest PDB structures (foldseek):
  7mbf-assembly3_C  TM=1.003E+00  e=5.765E-66  Papaver somniferum
  7mbf-assembly4_D  TM=9.983E-01  e=9.118E-61  Papaver somniferum
  7mbf-assembly5_E  TM=9.962E-01  e=4.198E-60  Papaver somniferum
  7mbf-assembly2_B  TM=9.937E-01  e=2.840E-58  Papaver somniferum
  7mbf-assembly6_F  TM=9.769E-01  e=1.700E-56  Papaver somniferum